Protein AF-0000000080389683 (afdb_homodimer)

Foldseek 3Di:
DDDPPPPPPDPPPVQPVCPPVCVVVVVLCVVCVVVVHDFDDFALHALCRCLVLLVLLCLFWPKFFDDPDQFDDQDPQDRAGQPPNDAGPLGAHRLQLLLLVLLVLQLVLLCQLLVLLVVVLVLQCVVPNFAQFFDQPFAPQRFQLLQLHRVDDDTTSVSLVVSSVSLVVNSVVSVVCSHRHHDHDSSSSLSSLLVSLSSSLSSLSSRVRSCVRRFQFFRQDLCFDKAKEALLVADLVALEEEEEEAHQSLVSLQVVLCVVVVCLVRHAYEYEWQNRLSQQRGNCHVPDGRSHHYHAYLLCLLVNLLVLSHQEYEYEDDSDDLCSLVSNVLLLHAYEYAYPRHFNPFEACQPPALVVQLVCSLVPVDSYHYHNNSNSVNVNRVVSSRSSSVVSVVVVGDRADDLVVLLVLLVLDPLPQQLLVQAPLSQPLVVCSVCVVVPDNVSLLQCSQQGSLPQVSQVRGPSNRRSSRSSSVSNVVVSSVQIFIFGRANAANHLVLCVVALVCQQQQVQVAEEEEEAHQAARNGLVLLLVLLVLQLVLFHEYEYEINNRNSQGRDADPVRHGLPRVATAGSGGSHYHYNGYLSSLSSVVSSLLSSLCPVVVDRSRNNQSSSLQSSLAGGQYEYEHERHDRSSSSSNLSNCLSSNHAYEYDDVRCVSRMWTFGDQVPQVSQWFAFQAARDIFGAGCAPGTRYYYDYHSLVVNLNSLRNSDHRQHALSSLLSSLVSNQVSCCVSVVHGDPCSQQSDAKLSNHHPVCSQVVLVCCCPPQVWDADPVVRMTDDRHRGHRDNPTDTGRDSVSHPHDD/DDPPDPPPPDPPPVQPPCPPVCVVVVVLCVVCVVVVHDFDDFALHALCRCLVLLVLLCLFWPKFFDDPDQFDDQDPQDRAGQPPNDAGPLGAHDLQLLLLVLLVLQLVLLCQLLVLLVVVLVLQCVVPNFAQFFDQPFAPQRFQLLQLHRVDDDTTSVSLVVSSVSLVVNSVVSVVCSHRHHDHDSSSSLSSLLVSLSSSLSSLSSRVRSCVRRFQFFRQDLCFDKAKEALLVADLVALEEEEEEAHQSLVSLQVVLCVVVVCLVRHAYEYEWQNRLSQQRGNCHVPDGRSHHYHAYLLCLLVNLLVLSHQEYEYEDDSDDLCSLVSNVLLLHAYEYAYPRHFNPFEACQPPALVVQLVCSLVPVDSYHYHNNSNSVNVNRVVSSNSSSVVSVVVVGDRADDLVVLLVLLVLDPLPQQLLVQAPLSQPLVVQSVCVVVPRNVSLLQVSQQGSLPQVSQVSGPSNRRSSRSSSVSNVVVSSVQIFIFGRANAANHLVLCVVALVCQLQQVQVAEEEEEAHQQARNGLVLLLVLLVLQLVLFHEYEYEINNRSSQRRDADPVRHGLPRVATAGSGGSHYHYNGYLSSLSSVVSSLLSSCCVPVVDRSRNNQSSSLQSSLAGGQYEYEHERHDRSSSSSNLSNCLSSNHAYEYDDVLCVSRMWTFGDQVPQVSQWFAFQAARDIFGAGCAPGTRYYYDYHSLVVNLNSLRNSDHRLHALSSLLSSLVSNQVSCCVSVVHGDPCSQQSDAKLSSHHPVCSQVVLVCCCPPQVWDADPVVRMTDDRHRGHRDNPTDTGRDSVSHPHDD

Structure (mmCIF, N/CA/C/O backbone):
data_AF-0000000080389683-model_v1
#
loop_
_entity.id
_entity.type
_entity.pdbx_description
1 polymer 'Acetyl-CoA decarbonylase/synthase complex subunit alpha'
#
loop_
_atom_site.group_PDB
_atom_site.id
_atom_site.type_symbol
_atom_site.label_atom_id
_atom_site.label_alt_id
_atom_site.label_comp_id
_atom_site.label_asym_id
_atom_site.label_entity_id
_atom_site.label_seq_id
_atom_site.pdbx_PDB_ins_code
_atom_site.Cartn_x
_atom_site.Cartn_y
_atom_site.Cartn_z
_atom_site.occupancy
_atom_site.B_iso_or_equiv
_atom_site.auth_seq_id
_atom_site.auth_comp_id
_atom_site.auth_asym_id
_atom_site.auth_atom_id
_atom_site.pdbx_PDB_model_num
ATOM 1 N N . MET A 1 1 ? 58.344 23.281 -24.391 1 22.77 1 MET A N 1
ATOM 2 C CA . MET A 1 1 ? 57.406 23.875 -23.438 1 22.77 1 MET A CA 1
ATOM 3 C C . MET A 1 1 ? 55.969 23.781 -23.953 1 22.77 1 MET A C 1
ATOM 5 O O . MET A 1 1 ? 55.5 24.703 -24.609 1 22.77 1 MET A O 1
ATOM 9 N N . SER A 1 2 ? 55.469 22.688 -24.438 1 22.97 2 SER A N 1
ATOM 10 C CA . SER A 1 2 ? 54.531 22.297 -25.484 1 22.97 2 SER A CA 1
ATOM 11 C C . SER A 1 2 ? 53.094 22.5 -25.047 1 22.97 2 SER A C 1
ATOM 13 O O . SER A 1 2 ? 52.75 22.375 -23.859 1 22.97 2 SER A O 1
ATOM 15 N N . ASP A 1 3 ? 52.219 23.281 -25.781 1 21.78 3 ASP A N 1
ATOM 16 C CA . ASP A 1 3 ? 50.938 23.922 -25.688 1 21.78 3 ASP A CA 1
ATOM 17 C C . ASP A 1 3 ? 49.812 22.891 -25.453 1 21.78 3 ASP A C 1
ATOM 19 O O . ASP A 1 3 ? 49.5 22.094 -26.344 1 21.78 3 ASP A O 1
ATOM 23 N N . LEU A 1 4 ? 49.812 22.234 -24.297 1 22.44 4 LEU A N 1
ATOM 24 C CA . LEU A 1 4 ? 48.938 21.094 -24.016 1 22.44 4 LEU A CA 1
ATOM 25 C C . LEU A 1 4 ? 47.469 21.516 -24.094 1 22.44 4 LEU A C 1
ATOM 27 O O . LEU A 1 4 ? 47.031 22.422 -23.359 1 22.44 4 LEU A O 1
ATOM 31 N N . GLU A 1 5 ? 46.906 21.453 -25.312 1 21.52 5 GLU A N 1
ATOM 32 C CA . GLU A 1 5 ? 45.562 21.906 -25.672 1 21.52 5 GLU A CA 1
ATOM 33 C C . GLU A 1 5 ? 44.531 21.312 -24.75 1 21.52 5 GLU A C 1
ATOM 35 O O . GLU A 1 5 ? 44.594 20.141 -24.391 1 21.52 5 GLU A O 1
ATOM 40 N N . ALA A 1 6 ? 43.719 22.141 -24.047 1 27.45 6 ALA A N 1
ATOM 41 C CA . ALA A 1 6 ? 42.688 22.094 -23.016 1 27.45 6 ALA A CA 1
ATOM 42 C C . ALA A 1 6 ? 41.5 21.234 -23.469 1 27.45 6 ALA A C 1
ATOM 44 O O . ALA A 1 6 ? 40.812 21.594 -24.422 1 27.45 6 ALA A O 1
ATOM 45 N N . GLY A 1 7 ? 41.625 19.828 -23.609 1 22 7 GLY A N 1
ATOM 46 C CA . GLY A 1 7 ? 40.656 18.922 -24.172 1 22 7 GLY A CA 1
ATOM 47 C C . GLY A 1 7 ? 39.312 18.984 -23.469 1 22 7 GLY A C 1
ATOM 48 O O . GLY A 1 7 ? 39.25 18.953 -22.25 1 22 7 GLY A O 1
ATOM 49 N N . GLN A 1 8 ? 38.312 19.656 -24.062 1 23.84 8 GLN A N 1
ATOM 50 C CA . GLN A 1 8 ? 36.938 19.984 -23.688 1 23.84 8 GLN A CA 1
ATOM 51 C C . GLN A 1 8 ? 36.094 18.719 -23.5 1 23.84 8 GLN A C 1
ATOM 53 O O . GLN A 1 8 ? 35.938 17.922 -24.438 1 23.84 8 GLN A O 1
ATOM 58 N N . PHE A 1 9 ? 36.25 17.984 -22.312 1 24.2 9 PHE A N 1
ATOM 59 C CA . PHE A 1 9 ? 35.531 16.734 -22.047 1 24.2 9 PHE A CA 1
ATOM 60 C C . PHE A 1 9 ? 34.031 16.953 -22.062 1 24.2 9 PHE A C 1
ATOM 62 O O . PHE A 1 9 ? 33.5 17.844 -21.359 1 24.2 9 PHE A O 1
ATOM 69 N N . SER A 1 10 ? 33.375 16.75 -23.25 1 23.58 10 SER A N 1
ATOM 70 C CA . SER A 1 10 ? 31.953 16.938 -23.531 1 23.58 10 SER A CA 1
ATOM 71 C C . SER A 1 10 ? 31.094 15.977 -22.703 1 23.58 10 SER A C 1
ATOM 73 O O . SER A 1 10 ? 31.453 14.805 -22.547 1 23.58 10 SER A O 1
ATOM 75 N N . ILE A 1 11 ? 30.219 16.422 -21.781 1 25.59 11 ILE A N 1
ATOM 76 C CA . ILE A 1 11 ? 29.219 15.945 -20.844 1 25.59 11 ILE A CA 1
ATOM 77 C C . ILE A 1 11 ? 28.203 15.07 -21.562 1 25.59 11 ILE A C 1
ATOM 79 O O . ILE A 1 11 ? 27.125 14.789 -21.047 1 25.59 11 ILE A O 1
ATOM 83 N N . ASP A 1 12 ? 28.438 14.539 -22.812 1 26.48 12 ASP A N 1
ATOM 84 C CA . ASP A 1 12 ? 27.469 13.805 -23.609 1 26.48 12 ASP A CA 1
ATOM 85 C C . ASP A 1 12 ? 27.141 12.453 -22.984 1 26.48 12 ASP A C 1
ATOM 87 O O . ASP A 1 12 ? 26.141 11.82 -23.344 1 26.48 12 ASP A O 1
ATOM 91 N N . ASP A 1 13 ? 28 11.773 -22.297 1 25.28 13 ASP A N 1
ATOM 92 C CA . ASP A 1 13 ? 27.906 10.336 -22.031 1 25.28 13 ASP A CA 1
ATOM 93 C C . ASP A 1 13 ? 26.906 10.047 -20.922 1 25.28 13 ASP A C 1
ATOM 95 O O . ASP A 1 13 ? 26.734 8.898 -20.516 1 25.28 13 ASP A O 1
ATOM 99 N N . LEU A 1 14 ? 26.531 10.984 -20.109 1 26.23 14 LEU A N 1
ATOM 100 C CA . LEU A 1 14 ? 25.609 10.742 -19 1 26.23 14 LEU A CA 1
ATOM 101 C C . LEU A 1 14 ? 24.219 10.398 -19.516 1 26.23 14 LEU A C 1
ATOM 103 O O . LEU A 1 14 ? 23.281 10.227 -18.734 1 26.23 14 LEU A O 1
ATOM 107 N N . GLU A 1 15 ? 23.938 10.32 -20.797 1 25.94 15 GLU A N 1
ATOM 108 C CA . GLU A 1 15 ? 22.609 10.258 -21.406 1 25.94 15 GLU A CA 1
ATOM 109 C C . GLU A 1 15 ? 22 8.867 -21.25 1 25.94 15 GLU A C 1
ATOM 111 O O . GLU A 1 15 ? 20.781 8.711 -21.328 1 25.94 15 GLU A O 1
ATOM 116 N N . ASN A 1 16 ? 22.625 7.754 -21.109 1 24.39 16 ASN A N 1
ATOM 117 C CA . ASN A 1 16 ? 22.062 6.449 -21.453 1 24.39 16 ASN A CA 1
ATOM 118 C C . ASN A 1 16 ? 21.188 5.906 -20.328 1 24.39 16 ASN A C 1
ATOM 120 O O . ASN A 1 16 ? 20.281 5.094 -20.562 1 24.39 16 ASN A O 1
ATOM 124 N N . VAL A 1 17 ? 21.562 5.82 -19.141 1 28.61 17 VAL A N 1
ATOM 125 C CA . VAL A 1 17 ? 20.875 5.039 -18.109 1 28.61 17 VAL A CA 1
ATOM 126 C C . VAL A 1 17 ? 19.484 5.637 -17.859 1 28.61 17 VAL A C 1
ATOM 128 O O . VAL A 1 17 ? 18.703 5.074 -17.094 1 28.61 17 VAL A O 1
ATOM 131 N N . GLN A 1 18 ? 19.172 6.91 -18.078 1 31.23 18 GLN A N 1
ATOM 132 C CA . GLN A 1 18 ? 18.031 7.816 -17.953 1 31.23 18 GLN A CA 1
ATOM 133 C C . GLN A 1 18 ? 16.938 7.492 -18.969 1 31.23 18 GLN A C 1
ATOM 135 O O . GLN A 1 18 ? 16.125 8.352 -19.297 1 31.23 18 GLN A O 1
ATOM 140 N N . ILE A 1 19 ? 16.781 6.426 -19.531 1 27.83 19 ILE A N 1
ATOM 141 C CA . ILE A 1 19 ? 16.062 6.312 -20.797 1 27.83 19 ILE A CA 1
ATOM 142 C C . ILE A 1 19 ? 14.555 6.422 -20.531 1 27.83 19 ILE A C 1
ATOM 144 O O . ILE A 1 19 ? 13.852 7.16 -21.219 1 27.83 19 ILE A O 1
ATOM 148 N N . THR A 1 20 ? 13.992 5.434 -19.688 1 31.27 20 THR A N 1
ATOM 149 C CA . THR A 1 20 ? 12.547 5.27 -19.812 1 31.27 20 THR A CA 1
ATOM 150 C C . THR A 1 20 ? 11.812 6.484 -19.234 1 31.27 20 THR A C 1
ATOM 152 O O . THR A 1 20 ? 10.664 6.742 -19.578 1 31.27 20 THR A O 1
ATOM 155 N N . ILE A 1 21 ? 12.273 7.035 -18.125 1 37.06 21 ILE A N 1
ATOM 156 C CA . ILE A 1 21 ? 11.836 8.375 -17.75 1 37.06 21 ILE A CA 1
ATOM 157 C C . ILE A 1 21 ? 12.25 9.375 -18.828 1 37.06 21 ILE A C 1
ATOM 159 O O . ILE A 1 21 ? 11.914 10.562 -18.734 1 37.06 21 ILE A O 1
ATOM 163 N N . GLY A 1 22 ? 12.906 9.055 -19.766 1 33.41 22 GLY A N 1
ATOM 164 C CA . GLY A 1 22 ? 13.586 9.844 -20.781 1 33.41 22 GLY A CA 1
ATOM 165 C C . GLY A 1 22 ? 12.633 10.547 -21.734 1 33.41 22 GLY A C 1
ATOM 166 O O . GLY A 1 22 ? 12.812 11.719 -22.047 1 33.41 22 GLY A O 1
ATOM 167 N N . LYS A 1 23 ? 11.75 9.641 -22.328 1 41.78 23 LYS A N 1
ATOM 168 C CA . LYS A 1 23 ? 10.906 10.336 -23.297 1 41.78 23 LYS A CA 1
ATOM 169 C C . LYS A 1 23 ? 10.07 11.414 -22.625 1 41.78 23 LYS A C 1
ATOM 171 O O . LYS A 1 23 ? 9.898 12.508 -23.156 1 41.78 23 LYS A O 1
ATOM 176 N N . ILE A 1 24 ? 9.617 10.945 -21.359 1 42.12 24 ILE A N 1
ATOM 177 C CA . ILE A 1 24 ? 8.836 11.977 -20.672 1 42.12 24 ILE A CA 1
ATOM 178 C C . ILE A 1 24 ? 9.758 13.117 -20.25 1 42.12 24 ILE A C 1
ATOM 180 O O . ILE A 1 24 ? 9.422 14.297 -20.438 1 42.12 24 ILE A O 1
ATOM 184 N N . VAL A 1 25 ? 10.906 12.602 -19.859 1 46.47 25 VAL A N 1
ATOM 185 C CA . VAL A 1 25 ? 11.906 13.609 -19.531 1 46.47 25 VAL A CA 1
ATOM 186 C C . VAL A 1 25 ? 12.391 14.297 -20.797 1 46.47 25 VAL A C 1
ATOM 188 O O . VAL A 1 25 ? 12.57 15.523 -20.828 1 46.47 25 VAL A O 1
ATOM 191 N N . GLY A 1 26 ? 12.398 13.398 -21.875 1 45.91 26 GLY A N 1
ATOM 192 C CA . GLY A 1 26 ? 12.781 13.984 -23.156 1 45.91 26 GLY A CA 1
ATOM 193 C C . GLY A 1 26 ? 11.781 15 -23.672 1 45.91 26 GLY A C 1
ATOM 194 O O . GLY A 1 26 ? 12.164 16.031 -24.203 1 45.91 26 GLY A O 1
ATOM 195 N N . ALA A 1 27 ? 10.547 14.609 -23.438 1 51.94 27 ALA A N 1
ATOM 196 C CA . ALA A 1 27 ? 9.492 15.523 -23.875 1 51.94 27 ALA A CA 1
ATOM 197 C C . ALA A 1 27 ? 9.5 16.797 -23.047 1 51.94 27 ALA A C 1
ATOM 199 O O . ALA A 1 27 ? 9.312 17.891 -23.562 1 51.94 27 ALA A O 1
ATOM 200 N N . ILE A 1 28 ? 9.773 16.578 -21.719 1 49.41 28 ILE A N 1
ATOM 201 C CA . ILE A 1 28 ? 9.828 17.719 -20.828 1 49.41 28 ILE A CA 1
ATOM 202 C C . ILE A 1 28 ? 11.023 18.609 -21.188 1 49.41 28 ILE A C 1
ATOM 204 O O . ILE A 1 28 ? 10.898 19.828 -21.25 1 49.41 28 ILE A O 1
ATOM 208 N N . GLU A 1 29 ? 12.055 17.891 -21.531 1 52.78 29 GLU A N 1
ATOM 209 C CA . GLU A 1 29 ? 13.25 18.625 -21.922 1 52.78 29 GLU A CA 1
ATOM 210 C C . GLU A 1 29 ? 13.047 19.344 -23.266 1 52.78 29 GLU A C 1
ATOM 212 O O . GLU A 1 29 ? 13.477 20.484 -23.422 1 52.78 29 GLU A O 1
ATOM 217 N N . LYS A 1 30 ? 12.328 18.641 -24.188 1 54.19 30 LYS A N 1
ATOM 218 C CA . LYS A 1 30 ? 12.062 19.25 -25.5 1 54.19 30 LYS A CA 1
ATOM 219 C C . LYS A 1 30 ? 11.125 20.438 -25.359 1 54.19 30 LYS A C 1
ATOM 221 O O . LYS A 1 30 ? 11.367 21.5 -25.953 1 54.19 30 LYS A O 1
ATOM 226 N N . LYS A 1 31 ? 10.062 20.234 -24.562 1 58.38 31 LYS A N 1
ATOM 227 C CA . LYS A 1 31 ? 9.141 21.344 -24.344 1 58.38 31 LYS A CA 1
ATOM 228 C C . LYS A 1 31 ? 9.828 22.516 -23.641 1 58.38 31 LYS A C 1
ATOM 230 O O . LYS A 1 31 ? 9.586 23.672 -23.984 1 58.38 31 LYS A O 1
ATOM 235 N N . ALA A 1 32 ? 10.625 22.141 -22.656 1 56.44 32 ALA A N 1
ATOM 236 C CA . ALA A 1 32 ? 11.383 23.172 -21.969 1 56.44 32 ALA A CA 1
ATOM 237 C C . ALA A 1 32 ? 12.312 23.906 -22.922 1 56.44 32 ALA A C 1
ATOM 239 O O . ALA A 1 32 ? 12.469 25.125 -22.844 1 56.44 32 ALA A O 1
ATOM 240 N N . LYS A 1 33 ? 12.953 23.25 -23.766 1 55.44 33 LYS A N 1
ATOM 241 C CA . LYS A 1 33 ? 13.828 23.859 -24.766 1 55.44 33 LYS A CA 1
ATOM 242 C C . LYS A 1 33 ? 13.047 24.766 -25.703 1 55.44 33 LYS A C 1
ATOM 244 O O . LYS A 1 33 ? 13.516 25.844 -26.062 1 55.44 33 LYS A O 1
ATOM 249 N N . GLU A 1 34 ? 11.82 24.281 -26.062 1 55.09 34 GLU A N 1
ATOM 250 C CA . GLU A 1 34 ? 10.977 25.109 -26.922 1 55.09 34 GLU A CA 1
ATOM 251 C C . GLU A 1 34 ? 10.516 26.375 -26.203 1 55.09 34 GLU A C 1
ATOM 253 O O . GLU A 1 34 ? 10.359 27.422 -26.828 1 55.09 34 GLU A O 1
ATOM 258 N N . GLU A 1 35 ? 10.359 26.203 -24.875 1 55.09 35 GLU A N 1
ATOM 259 C CA . GLU A 1 35 ? 9.891 27.344 -24.094 1 55.09 35 GLU A CA 1
ATOM 260 C C . GLU A 1 35 ? 11.055 28.125 -23.5 1 55.09 35 GLU A C 1
ATOM 262 O O . GLU A 1 35 ? 10.859 29.172 -22.875 1 55.09 35 GLU A O 1
ATOM 267 N N . GLY A 1 36 ? 12.258 27.75 -23.734 1 56.56 36 GLY A N 1
ATOM 268 C CA . GLY A 1 36 ? 13.445 28.438 -23.266 1 56.56 36 GLY A CA 1
ATOM 269 C C . GLY A 1 36 ? 13.68 28.281 -21.781 1 56.56 36 GLY A C 1
ATOM 270 O O . GLY A 1 36 ? 14.242 29.172 -21.125 1 56.56 36 GLY A O 1
ATOM 271 N N . VAL A 1 37 ? 12.992 27.297 -21.156 1 63.66 37 VAL A N 1
ATOM 272 C CA . VAL A 1 37 ? 13.172 27.141 -19.719 1 63.66 37 VAL A CA 1
ATOM 273 C C . VAL A 1 37 ? 14.117 25.969 -19.438 1 63.66 37 VAL A C 1
ATOM 275 O O . VAL A 1 37 ? 13.953 24.891 -20 1 63.66 37 VAL A O 1
ATOM 278 N N . GLU A 1 38 ? 15.195 26.219 -18.766 1 78.81 38 GLU A N 1
ATOM 279 C CA . GLU A 1 38 ? 16.172 25.203 -18.406 1 78.81 38 GLU A CA 1
ATOM 280 C C . GLU A 1 38 ? 15.641 24.281 -17.312 1 78.81 38 GLU A C 1
ATOM 282 O O . GLU A 1 38 ? 15.094 24.75 -16.312 1 78.81 38 GLU A O 1
ATOM 287 N N . VAL A 1 39 ? 15.57 22.969 -17.594 1 87.81 39 VAL A N 1
ATOM 288 C CA . VAL A 1 39 ? 15.102 21.969 -16.625 1 87.81 39 VAL A CA 1
ATOM 289 C C . VAL A 1 39 ? 16.281 21.453 -15.805 1 87.81 39 VAL A C 1
ATOM 291 O O . VAL A 1 39 ? 17.375 21.266 -16.328 1 87.81 39 VAL A O 1
ATOM 294 N N . GLY A 1 40 ? 16.078 21.422 -14.555 1 90.38 40 GLY A N 1
ATOM 295 C CA . GLY A 1 40 ? 17.094 20.938 -13.633 1 90.38 40 GLY A CA 1
ATOM 296 C C . GLY A 1 40 ? 17.5 19.5 -13.883 1 90.38 40 GLY A C 1
ATOM 297 O O . GLY A 1 40 ? 17.062 18.891 -14.859 1 90.38 40 GLY A O 1
ATOM 298 N N . PRO A 1 41 ? 18.266 18.922 -13.047 1 90.75 41 PRO A N 1
ATOM 299 C CA . PRO A 1 41 ? 18.906 17.641 -13.289 1 90.75 41 PRO A CA 1
ATOM 300 C C . PRO A 1 41 ? 18 16.453 -12.992 1 90.75 41 PRO A C 1
ATOM 302 O O . PRO A 1 41 ? 18.281 15.32 -13.406 1 90.75 41 PRO A O 1
ATOM 305 N N . THR A 1 42 ? 16.938 16.641 -12.258 1 94.75 42 THR A N 1
ATOM 306 C CA . THR A 1 42 ? 16.203 15.461 -11.797 1 94.75 42 THR A CA 1
ATOM 307 C C . THR A 1 42 ? 14.711 15.617 -12.047 1 94.75 42 THR A C 1
ATOM 309 O O . THR A 1 42 ? 13.906 15.461 -11.125 1 94.75 42 THR A O 1
ATOM 312 N N . PRO A 1 43 ? 14.258 15.914 -13.25 1 96.5 43 PRO A N 1
ATOM 313 C CA . PRO A 1 43 ? 12.82 15.922 -13.531 1 96.5 43 PRO A CA 1
ATOM 314 C C . PRO A 1 43 ? 12.18 14.547 -13.406 1 96.5 43 PRO A C 1
ATOM 316 O O . PRO A 1 43 ? 12.758 13.547 -13.852 1 96.5 43 PRO A O 1
ATOM 319 N N . LYS A 1 44 ? 11.055 14.43 -12.828 1 97.12 44 LYS A N 1
ATOM 320 C CA . LYS A 1 44 ? 10.32 13.18 -12.617 1 97.12 44 LYS A CA 1
ATOM 321 C C . LYS A 1 44 ? 11.242 12.086 -12.078 1 97.12 44 LYS A C 1
ATOM 323 O O . LYS A 1 44 ? 11.352 11.008 -12.664 1 97.12 44 LYS A O 1
ATOM 328 N N . PRO A 1 45 ? 11.844 12.453 -10.945 1 97.81 45 PRO A N 1
ATOM 329 C CA . PRO A 1 45 ? 12.789 11.477 -10.398 1 97.81 45 PRO A CA 1
ATOM 330 C C . PRO A 1 45 ? 12.133 10.148 -10.047 1 97.81 45 PRO A C 1
ATOM 332 O O . PRO A 1 45 ? 11.031 10.125 -9.484 1 97.81 45 PRO A O 1
ATOM 335 N N . GLY A 1 46 ? 12.789 9.031 -10.469 1 97.12 46 GLY A N 1
ATOM 336 C CA . GLY A 1 46 ? 12.438 7.738 -9.898 1 97.12 46 GLY A CA 1
ATOM 337 C C . GLY A 1 46 ? 12.938 7.562 -8.477 1 97.12 46 GLY A C 1
ATOM 338 O O . GLY A 1 46 ? 13.438 8.508 -7.863 1 97.12 46 GLY A O 1
ATOM 339 N N . ILE A 1 47 ? 12.891 6.395 -7.996 1 97.56 47 ILE A N 1
ATOM 340 C CA . ILE A 1 47 ? 13.25 6.105 -6.613 1 97.56 47 ILE A CA 1
ATOM 341 C C . ILE A 1 47 ? 14.711 6.473 -6.363 1 97.56 47 ILE A C 1
ATOM 343 O O . ILE A 1 47 ? 15.055 6.953 -5.285 1 97.56 47 ILE A O 1
ATOM 347 N N . SER A 1 48 ? 15.555 6.27 -7.344 1 96.94 48 SER A N 1
ATOM 348 C CA . SER A 1 48 ? 16.984 6.504 -7.145 1 96.94 48 SER A CA 1
ATOM 349 C C . SER A 1 48 ? 17.359 7.93 -7.531 1 96.94 48 SER A C 1
ATOM 351 O O . SER A 1 48 ? 18.484 8.367 -7.266 1 96.94 48 SER A O 1
ATOM 353 N N . GLY A 1 49 ? 16.453 8.688 -8.117 1 96.62 49 GLY A N 1
ATOM 354 C CA . GLY A 1 49 ? 16.766 9.977 -8.719 1 96.62 49 GLY A CA 1
ATOM 355 C C . GLY A 1 49 ? 17.328 10.977 -7.727 1 96.62 49 GLY A C 1
ATOM 356 O O . GLY A 1 49 ? 18.219 11.758 -8.062 1 96.62 49 GLY A O 1
ATOM 357 N N . LEU A 1 50 ? 16.781 10.961 -6.5 1 97.94 50 LEU A N 1
ATOM 358 C CA . LEU A 1 50 ? 17.219 11.906 -5.48 1 97.94 50 LEU A CA 1
ATOM 359 C C . LEU A 1 50 ? 17.844 11.18 -4.293 1 97.94 50 LEU A C 1
ATOM 361 O O . LEU A 1 50 ? 17.891 11.719 -3.184 1 97.94 50 LEU A O 1
ATOM 365 N N . ARG A 1 51 ? 18.297 9.984 -4.559 1 97.69 51 ARG A N 1
ATOM 366 C CA . ARG A 1 51 ? 18.844 9.102 -3.531 1 97.69 51 ARG A CA 1
ATOM 367 C C . ARG A 1 51 ? 20.078 9.719 -2.883 1 97.69 51 ARG A C 1
ATOM 369 O O . ARG A 1 51 ? 20.281 9.602 -1.674 1 97.69 51 ARG A O 1
ATOM 376 N N . ASP A 1 52 ? 20.938 10.391 -3.623 1 96.31 52 ASP A N 1
ATOM 377 C CA . ASP A 1 52 ? 22.141 11.016 -3.09 1 96.31 52 ASP A CA 1
ATOM 378 C C . ASP A 1 52 ? 21.797 12.133 -2.115 1 96.31 52 ASP A C 1
ATOM 380 O O . ASP A 1 52 ? 22.453 12.297 -1.086 1 96.31 52 ASP A O 1
ATOM 384 N N . TRP A 1 53 ? 20.797 12.891 -2.518 1 97.75 53 TRP A N 1
ATOM 385 C CA . TRP A 1 53 ? 20.312 13.93 -1.608 1 97.75 53 TRP A CA 1
ATOM 386 C C . TRP A 1 53 ? 19.812 13.32 -0.307 1 97.75 53 TRP A C 1
ATOM 388 O O . TRP A 1 53 ? 20.094 13.828 0.779 1 97.75 53 TRP A O 1
ATOM 398 N N . ASP A 1 54 ? 19.109 12.258 -0.4 1 98.5 54 ASP A N 1
ATOM 399 C CA . ASP A 1 54 ? 18.594 11.562 0.774 1 98.5 54 ASP A CA 1
ATOM 400 C C . ASP A 1 54 ? 19.719 11.086 1.68 1 98.5 54 ASP A C 1
ATOM 402 O O . ASP A 1 54 ? 19.641 11.203 2.904 1 98.5 54 ASP A O 1
ATOM 406 N N . TYR A 1 55 ? 20.719 10.531 1.048 1 97.62 55 TYR A N 1
ATOM 407 C CA . TYR A 1 55 ? 21.859 10.039 1.811 1 97.62 55 TYR A CA 1
ATOM 408 C C . TYR A 1 55 ? 22.578 11.18 2.521 1 97.62 55 TYR A C 1
ATOM 410 O O . TYR A 1 55 ? 23.094 11.008 3.633 1 97.62 55 TYR A O 1
ATOM 418 N N . THR A 1 56 ? 22.609 12.344 1.869 1 96.88 56 THR A N 1
ATOM 419 C CA . THR A 1 56 ? 23.203 13.523 2.496 1 96.88 56 THR A CA 1
ATOM 420 C C . THR A 1 56 ? 22.438 13.898 3.766 1 96.88 56 THR A C 1
ATOM 422 O O . THR A 1 56 ? 23.047 14.125 4.812 1 96.88 56 THR A O 1
ATOM 425 N N . LEU A 1 57 ? 21.156 13.914 3.709 1 97.75 57 LEU A N 1
ATOM 426 C CA . LEU A 1 57 ? 20.344 14.219 4.879 1 97.75 57 LEU A CA 1
ATOM 427 C C . LEU A 1 57 ? 20.531 13.156 5.961 1 97.75 57 LEU A C 1
ATOM 429 O O . LEU A 1 57 ? 20.734 13.484 7.133 1 97.75 57 LEU A O 1
ATOM 433 N N . LEU A 1 58 ? 20.547 11.898 5.551 1 97.81 58 LEU A N 1
ATOM 434 C CA . LEU A 1 58 ? 20.516 10.781 6.496 1 97.81 58 LEU A CA 1
ATOM 435 C C . LEU A 1 58 ? 21.891 10.57 7.129 1 97.81 58 LEU A C 1
ATOM 437 O O . LEU A 1 58 ? 22 9.938 8.18 1 97.81 58 LEU A O 1
ATOM 441 N N . SER A 1 59 ? 22.938 11.055 6.473 1 95.88 59 SER A N 1
ATOM 442 C CA . SER A 1 59 ? 24.266 10.977 7.086 1 95.88 59 SER A CA 1
ATOM 443 C C . SER A 1 59 ? 24.344 11.867 8.32 1 95.88 59 SER A C 1
ATOM 445 O O . SER A 1 59 ? 25.062 11.555 9.266 1 95.88 59 SER A O 1
ATOM 447 N N . ARG A 1 60 ? 23.625 12.914 8.273 1 96.38 60 ARG A N 1
ATOM 448 C CA . ARG A 1 60 ? 23.609 13.844 9.406 1 96.38 60 ARG A CA 1
ATOM 449 C C . ARG A 1 60 ? 22.5 13.484 10.383 1 96.38 60 ARG A C 1
ATOM 451 O O . ARG A 1 60 ? 22.703 13.484 11.602 1 96.38 60 ARG A O 1
ATOM 458 N N . TYR A 1 61 ? 21.375 13.25 9.82 1 97.88 61 TYR A N 1
ATOM 459 C CA . TYR A 1 61 ? 20.203 12.883 10.617 1 97.88 61 TYR A CA 1
ATOM 460 C C . TYR A 1 61 ? 19.938 11.391 10.539 1 97.88 61 TYR A C 1
ATOM 462 O O . TYR A 1 61 ? 19.125 10.938 9.727 1 97.88 61 TYR A O 1
ATOM 470 N N . GLN A 1 62 ? 20.438 10.617 11.438 1 96.56 62 GLN A N 1
ATOM 471 C CA . GLN A 1 62 ? 20.359 9.156 11.398 1 96.56 62 GLN A CA 1
ATOM 472 C C . GLN A 1 62 ? 19.047 8.664 11.984 1 96.56 62 GLN A C 1
ATOM 474 O O . GLN A 1 62 ? 18.578 9.172 13.008 1 96.56 62 GLN A O 1
ATOM 479 N N . PRO A 1 63 ? 18.453 7.723 11.328 1 97 63 PRO A N 1
ATOM 480 C CA . PRO A 1 63 ? 17.172 7.207 11.812 1 97 63 PRO A CA 1
ATOM 481 C C . PRO A 1 63 ? 17.297 6.434 13.125 1 97 63 PRO A C 1
ATOM 483 O O . PRO A 1 63 ? 18.266 5.672 13.297 1 97 63 PRO A O 1
ATOM 486 N N . VAL A 1 64 ? 16.406 6.68 13.945 1 96 64 VAL A N 1
ATOM 487 C CA . VAL A 1 64 ? 16.25 5.934 15.195 1 96 64 VAL A CA 1
ATOM 488 C C . VAL A 1 64 ? 14.875 5.27 15.234 1 96 64 VAL A C 1
ATOM 490 O O . VAL A 1 64 ? 13.852 5.93 15.016 1 96 64 VAL A O 1
ATOM 493 N N . TYR A 1 65 ? 14.93 3.936 15.523 1 94.31 65 TYR A N 1
ATOM 494 C CA . TYR A 1 65 ? 13.68 3.189 15.539 1 94.31 65 TYR A CA 1
ATOM 495 C C . TYR A 1 65 ? 13.336 2.727 16.953 1 94.31 65 TYR A C 1
ATOM 497 O O . TYR A 1 65 ? 14.227 2.395 17.734 1 94.31 65 TYR A O 1
ATOM 505 N N . THR A 1 66 ? 12.055 2.736 17.234 1 90.38 66 THR A N 1
ATOM 506 C CA . THR A 1 66 ? 11.57 2.197 18.484 1 90.38 66 THR A CA 1
ATOM 507 C C . THR A 1 66 ? 10.477 1.159 18.25 1 90.38 66 THR A C 1
ATOM 509 O O . THR A 1 66 ? 9.289 1.456 18.391 1 90.38 66 THR A O 1
ATOM 512 N N . PRO A 1 67 ? 10.859 -0.078 18.016 1 86 67 PRO A N 1
ATOM 513 C CA . PRO A 1 67 ? 9.875 -1.106 17.656 1 86 67 PRO A CA 1
ATOM 514 C C . PRO A 1 67 ? 8.969 -1.484 18.828 1 86 67 PRO A C 1
ATOM 516 O O . PRO A 1 67 ? 9.43 -1.549 19.969 1 86 67 PRO A O 1
ATOM 519 N N . VAL A 1 68 ? 7.699 -1.713 18.516 1 76.44 68 VAL A N 1
ATOM 520 C CA . VAL A 1 68 ? 6.773 -2.244 19.516 1 76.44 68 VAL A CA 1
ATOM 521 C C . VAL A 1 68 ? 6.773 -3.771 19.453 1 76.44 68 VAL A C 1
ATOM 523 O O . VAL A 1 68 ? 6.598 -4.438 20.484 1 76.44 68 VAL A O 1
ATOM 526 N N . CYS A 1 69 ? 6.926 -4.219 18.266 1 83.62 69 CYS A N 1
ATOM 527 C CA . CYS A 1 69 ? 6.918 -5.656 18.016 1 83.62 69 CYS A CA 1
ATOM 528 C C . CYS A 1 69 ? 8.242 -6.105 17.406 1 83.62 69 CYS A C 1
ATOM 530 O O . CYS A 1 69 ? 8.789 -5.441 16.531 1 83.62 69 CYS A O 1
ATOM 532 N N . ASP A 1 70 ? 8.727 -7.18 17.875 1 90.06 70 ASP A N 1
ATOM 533 C CA . ASP A 1 70 ? 10.008 -7.68 17.391 1 90.06 70 ASP A CA 1
ATOM 534 C C . ASP A 1 70 ? 9.812 -8.812 16.375 1 90.06 70 ASP A C 1
ATOM 536 O O . ASP A 1 70 ? 10.758 -9.539 16.062 1 90.06 70 ASP A O 1
ATOM 540 N N . GLN A 1 71 ? 8.633 -8.977 15.977 1 91.81 71 GLN A N 1
ATOM 541 C CA . GLN A 1 71 ? 8.336 -10.07 15.055 1 91.81 71 GLN A CA 1
ATOM 542 C C . GLN A 1 71 ? 7.891 -9.539 13.695 1 91.81 71 GLN A C 1
ATOM 544 O O . GLN A 1 71 ? 7.355 -8.43 13.602 1 91.81 71 GLN A O 1
ATOM 549 N N . CYS A 1 72 ? 8.172 -10.242 12.68 1 92.56 72 CYS A N 1
ATOM 550 C CA . CYS A 1 72 ? 7.664 -9.961 11.344 1 92.56 72 CYS A CA 1
ATOM 551 C C . CYS A 1 72 ? 6.656 -11.016 10.906 1 92.56 72 CYS A C 1
ATOM 553 O O . CYS A 1 72 ? 6.945 -12.211 10.953 1 92.56 72 CYS A O 1
ATOM 555 N N . CYS A 1 73 ? 5.492 -10.617 10.383 1 87.75 73 CYS A N 1
ATOM 556 C CA . CYS A 1 73 ? 4.438 -11.531 9.953 1 87.75 73 CYS A CA 1
ATOM 557 C C . CYS A 1 73 ? 4 -11.227 8.523 1 87.75 73 CYS A C 1
ATOM 559 O O . CYS A 1 73 ? 2.832 -11.406 8.18 1 87.75 73 CYS A O 1
ATOM 561 N N . TYR A 1 74 ? 4.879 -10.773 7.684 1 87.12 74 TYR A N 1
ATOM 562 C CA . TYR A 1 74 ? 4.523 -10.297 6.352 1 87.12 74 TYR A CA 1
ATOM 563 C C . TYR A 1 74 ? 4.234 -11.461 5.414 1 87.12 74 TYR A C 1
ATOM 565 O O . TYR A 1 74 ? 3.518 -11.312 4.422 1 87.12 74 TYR A O 1
ATOM 573 N N . CYS A 1 75 ? 4.836 -12.594 5.711 1 90.81 75 CYS A N 1
ATOM 574 C CA . CYS A 1 75 ? 4.676 -13.742 4.828 1 90.81 75 CYS A CA 1
ATOM 575 C C . CYS A 1 75 ? 4.402 -15.008 5.625 1 90.81 75 CYS A C 1
ATOM 577 O O . CYS A 1 75 ? 4.277 -14.961 6.852 1 90.81 75 CYS A O 1
ATOM 579 N N . THR A 1 76 ? 4.336 -16.172 4.941 1 89.25 76 THR A N 1
ATOM 580 C CA . THR A 1 76 ? 3.904 -17.375 5.625 1 89.25 76 THR A CA 1
ATOM 581 C C . THR A 1 76 ? 5.105 -18.141 6.168 1 89.25 76 THR A C 1
ATOM 583 O O . THR A 1 76 ? 4.945 -19.172 6.844 1 89.25 76 THR A O 1
ATOM 586 N N . PHE A 1 77 ? 6.344 -17.609 5.953 1 89.88 77 PHE A N 1
ATOM 587 C CA . PHE A 1 77 ? 7.512 -18.172 6.617 1 89.88 77 PHE A CA 1
ATOM 588 C C . PHE A 1 77 ? 7.496 -17.844 8.109 1 89.88 77 PHE A C 1
ATOM 590 O O . PHE A 1 77 ? 8.141 -18.531 8.906 1 89.88 77 PHE A O 1
ATOM 597 N N . GLY A 1 78 ? 6.875 -16.75 8.406 1 83.69 78 GLY A N 1
ATOM 598 C CA . GLY A 1 78 ? 6.836 -16.297 9.789 1 83.69 78 GLY A CA 1
ATOM 599 C C . GLY A 1 78 ? 5.867 -17.078 10.648 1 83.69 78 GLY A C 1
ATOM 600 O O . GLY A 1 78 ? 5.242 -18.031 10.18 1 83.69 78 GLY A O 1
ATOM 601 N N . LYS A 1 79 ? 5.812 -16.578 11.836 1 90 79 LYS A N 1
ATOM 602 C CA . LYS A 1 79 ? 6.34 -15.336 12.391 1 90 79 LYS A CA 1
ATOM 603 C C . LYS A 1 79 ? 7.848 -15.43 12.609 1 90 79 LYS A C 1
ATOM 605 O O . LYS A 1 79 ? 8.336 -16.422 13.156 1 90 79 LYS A O 1
ATOM 610 N N . CYS A 1 80 ? 8.531 -14.383 12.219 1 94.56 80 CYS A N 1
ATOM 611 C CA . CYS A 1 80 ? 9.977 -14.336 12.414 1 94.56 80 CYS A CA 1
ATOM 612 C C . CYS A 1 80 ? 10.336 -13.438 13.594 1 94.56 80 CYS A C 1
ATOM 614 O O . CYS A 1 80 ? 9.914 -12.281 13.656 1 94.56 80 CYS A O 1
ATOM 616 N N . ASP A 1 81 ? 11.078 -13.914 14.523 1 94.19 81 ASP A N 1
ATOM 617 C CA . ASP A 1 81 ? 11.609 -13.141 15.641 1 94.19 81 ASP A CA 1
ATOM 618 C C . ASP A 1 81 ? 12.859 -12.367 15.227 1 94.19 81 ASP A C 1
ATOM 620 O O . ASP A 1 81 ? 13.906 -12.961 14.953 1 94.19 81 ASP A O 1
ATOM 624 N N . LEU A 1 82 ? 12.781 -11.094 15.242 1 95.62 82 LEU A N 1
ATOM 625 C CA . LEU A 1 82 ? 13.883 -10.258 14.781 1 95.62 82 LEU A CA 1
ATOM 626 C C . LEU A 1 82 ? 14.641 -9.656 15.953 1 95.62 82 LEU A C 1
ATOM 628 O O . LEU A 1 82 ? 15.523 -8.82 15.766 1 95.62 82 LEU A O 1
ATOM 632 N N . SER A 1 83 ? 14.336 -10.102 17.141 1 93.56 83 SER A N 1
ATOM 633 C CA . SER A 1 83 ? 15.016 -9.562 18.312 1 93.56 83 SER A CA 1
ATOM 634 C C . SER A 1 83 ? 16.5 -9.914 18.312 1 93.56 83 SER A C 1
ATOM 636 O O . SER A 1 83 ? 16.922 -10.836 17.594 1 93.56 83 SER A O 1
ATOM 638 N N . ASN A 1 84 ? 17.266 -9.148 18.984 1 91.12 84 ASN A N 1
ATOM 639 C CA . ASN A 1 84 ? 18.688 -9.391 19.172 1 91.12 84 ASN A CA 1
ATOM 640 C C . ASN A 1 84 ? 19.422 -9.445 17.828 1 91.12 84 ASN A C 1
ATOM 642 O O . ASN A 1 84 ? 20.297 -10.297 17.641 1 91.12 84 ASN A O 1
ATOM 646 N N . ASN A 1 85 ? 18.969 -8.664 16.875 1 88.06 85 ASN A N 1
ATOM 647 C CA . ASN A 1 85 ? 19.609 -8.484 15.57 1 88.06 85 ASN A CA 1
ATOM 648 C C . ASN A 1 85 ? 19.484 -9.742 14.711 1 88.06 85 ASN A C 1
ATOM 650 O O . ASN A 1 85 ? 20.297 -9.969 13.812 1 88.06 85 ASN A O 1
ATOM 654 N N . LYS A 1 86 ? 18.547 -10.57 15.039 1 94.38 86 LYS A N 1
ATOM 655 C CA . LYS A 1 86 ? 18.266 -11.727 14.195 1 94.38 86 LYS A CA 1
ATOM 656 C C . LYS A 1 86 ? 17.641 -11.305 12.867 1 94.38 86 LYS A C 1
ATOM 658 O O . LYS A 1 86 ? 17.047 -10.227 12.773 1 94.38 86 LYS A O 1
ATOM 663 N N . GLU A 1 87 ? 17.844 -12.156 11.914 1 95.75 87 GLU A N 1
ATOM 664 C CA . GLU A 1 87 ? 17.234 -11.945 10.609 1 95.75 87 GLU A CA 1
ATOM 665 C C . GLU A 1 87 ? 16.031 -12.883 10.406 1 95.75 87 GLU A C 1
ATOM 667 O O . GLU A 1 87 ? 16.016 -13.992 10.945 1 95.75 87 GLU A O 1
ATOM 672 N N . GLY A 1 88 ? 15.047 -12.391 9.68 1 95.19 88 GLY A N 1
ATOM 673 C CA . GLY A 1 88 ? 13.922 -13.234 9.328 1 95.19 88 GLY A CA 1
ATOM 674 C C . GLY A 1 88 ? 14.25 -14.258 8.258 1 95.19 88 GLY A C 1
ATOM 675 O O . GLY A 1 88 ? 15.391 -14.328 7.793 1 95.19 88 GLY A O 1
ATOM 676 N N . ALA A 1 89 ? 13.211 -14.992 7.871 1 94.56 89 ALA A N 1
ATOM 677 C CA . ALA A 1 89 ? 13.391 -16.078 6.918 1 94.56 89 ALA A CA 1
ATOM 678 C C . ALA A 1 89 ? 13.852 -15.555 5.562 1 94.56 89 ALA A C 1
ATOM 680 O O . ALA A 1 89 ? 14.539 -16.266 4.82 1 94.56 89 ALA A O 1
ATOM 681 N N . CYS A 1 90 ? 13.516 -14.297 5.262 1 94.88 90 CYS A N 1
ATOM 682 C CA . CYS A 1 90 ? 13.93 -13.727 3.988 1 94.88 90 CYS A CA 1
ATOM 683 C C . CYS A 1 90 ? 15.227 -12.93 4.145 1 94.88 90 CYS A C 1
ATOM 685 O O . CYS A 1 90 ? 15.648 -12.234 3.221 1 94.88 90 CYS A O 1
ATOM 687 N N . GLY A 1 91 ? 15.781 -12.859 5.32 1 96.44 91 GLY A N 1
ATOM 688 C CA . GLY A 1 91 ? 17.062 -12.211 5.559 1 96.44 91 GLY A CA 1
ATOM 689 C C . GLY A 1 91 ? 16.922 -10.781 6.051 1 96.44 91 GLY A C 1
ATOM 690 O O . GLY A 1 91 ? 17.922 -10.094 6.266 1 96.44 91 GLY A O 1
ATOM 691 N N . ILE A 1 92 ? 15.75 -10.32 6.328 1 96.88 92 ILE A N 1
ATOM 692 C CA . ILE A 1 92 ? 15.547 -8.938 6.758 1 96.88 92 ILE A CA 1
ATOM 693 C C . ILE A 1 92 ? 15.828 -8.82 8.258 1 96.88 92 ILE A C 1
ATOM 695 O O . ILE A 1 92 ? 15.523 -9.734 9.023 1 96.88 92 ILE A O 1
ATOM 699 N N . ASN A 1 93 ? 16.391 -7.773 8.656 1 96.12 93 ASN A N 1
ATOM 700 C CA . ASN A 1 93 ? 16.641 -7.543 10.078 1 96.12 93 ASN A CA 1
ATOM 701 C C . ASN A 1 93 ? 15.664 -6.516 10.656 1 96.12 93 ASN A C 1
ATOM 703 O O . ASN A 1 93 ? 14.789 -6.023 9.945 1 96.12 93 ASN A O 1
ATOM 707 N N . MET A 1 94 ? 15.797 -6.234 11.938 1 95.94 94 MET A N 1
ATOM 708 C CA . MET A 1 94 ? 14.844 -5.398 12.656 1 95.94 94 MET A CA 1
ATOM 709 C C . MET A 1 94 ? 14.836 -3.977 12.102 1 95.94 94 MET A C 1
ATOM 711 O O . MET A 1 94 ? 13.773 -3.396 11.875 1 95.94 94 MET A O 1
ATOM 715 N N . GLU A 1 95 ? 15.992 -3.385 11.883 1 95.88 95 GLU A N 1
ATOM 716 C CA . GLU A 1 95 ? 16.094 -2.01 11.406 1 95.88 95 GLU A CA 1
ATOM 717 C C . GLU A 1 95 ? 15.422 -1.847 10.047 1 95.88 95 GLU A C 1
ATOM 719 O O . GLU A 1 95 ? 14.641 -0.913 9.844 1 95.88 95 GLU A O 1
ATOM 724 N N . ALA A 1 96 ? 15.734 -2.734 9.133 1 96.81 96 ALA A N 1
ATOM 725 C CA . ALA A 1 96 ? 15.148 -2.688 7.793 1 96.81 96 ALA A CA 1
ATOM 726 C C . ALA A 1 96 ? 13.641 -2.916 7.844 1 96.81 96 ALA A C 1
ATOM 728 O O . ALA A 1 96 ? 12.891 -2.281 7.102 1 96.81 96 ALA A O 1
ATOM 729 N N . HIS A 1 97 ? 13.211 -3.834 8.703 1 96.44 97 HIS A N 1
ATOM 730 C CA . HIS A 1 97 ? 11.781 -4.117 8.828 1 96.44 97 HIS A CA 1
ATOM 731 C C . HIS A 1 97 ? 11.023 -2.904 9.359 1 96.44 97 HIS A C 1
ATOM 733 O O . HIS A 1 97 ? 9.922 -2.602 8.891 1 96.44 97 HIS A O 1
ATOM 739 N N . GLN A 1 98 ? 11.633 -2.188 10.352 1 95.88 98 GLN A N 1
ATOM 740 C CA . GLN A 1 98 ? 11 -0.985 10.883 1 95.88 98 GLN A CA 1
ATOM 741 C C . GLN A 1 98 ? 10.906 0.102 9.812 1 95.88 98 GLN A C 1
ATOM 743 O O . GLN A 1 98 ? 9.891 0.803 9.719 1 95.88 98 GLN A O 1
ATOM 748 N N . ALA A 1 99 ? 11.969 0.252 9.039 1 97.19 99 ALA A N 1
ATOM 749 C CA . ALA A 1 99 ? 11.945 1.208 7.938 1 97.19 99 ALA A CA 1
ATOM 750 C C . ALA A 1 99 ? 10.883 0.832 6.91 1 97.19 99 ALA A C 1
ATOM 752 O O . ALA A 1 99 ? 10.203 1.703 6.367 1 97.19 99 ALA A O 1
ATOM 753 N N . ARG A 1 100 ? 10.734 -0.487 6.602 1 96.81 100 ARG A N 1
ATOM 754 C CA . ARG A 1 100 ? 9.719 -0.979 5.676 1 96.81 100 ARG A CA 1
ATOM 755 C C . ARG A 1 100 ? 8.312 -0.63 6.168 1 96.81 100 ARG A C 1
ATOM 757 O O . ARG A 1 100 ? 7.465 -0.207 5.383 1 96.81 100 ARG A O 1
ATOM 764 N N . GLU A 1 101 ? 8.055 -0.824 7.449 1 95.62 101 GLU A N 1
ATOM 765 C CA . GLU A 1 101 ? 6.758 -0.499 8.031 1 95.62 101 GLU A CA 1
ATOM 766 C C . GLU A 1 101 ? 6.473 0.997 7.945 1 95.62 101 GLU A C 1
ATOM 768 O O . GLU A 1 101 ? 5.332 1.402 7.707 1 95.62 101 GLU A O 1
ATOM 773 N N . THR A 1 102 ? 7.523 1.8 8.164 1 96.94 102 THR A N 1
ATOM 774 C CA . THR A 1 102 ? 7.371 3.244 8.039 1 96.94 102 THR A CA 1
ATOM 775 C C . THR A 1 102 ? 7.043 3.631 6.598 1 96.94 102 THR A C 1
ATOM 777 O O . THR A 1 102 ? 6.195 4.492 6.359 1 96.94 102 THR A O 1
ATOM 780 N N . LEU A 1 103 ? 7.734 2.959 5.676 1 98.31 103 LEU A N 1
ATOM 781 C CA . LEU A 1 103 ? 7.449 3.207 4.266 1 98.31 103 LEU A CA 1
ATOM 782 C C . LEU A 1 103 ? 5.984 2.928 3.951 1 98.31 103 LEU A C 1
ATOM 784 O O . LEU A 1 103 ? 5.328 3.721 3.271 1 98.31 103 LEU A O 1
ATOM 788 N N . LEU A 1 104 ? 5.477 1.841 4.449 1 97.62 104 LEU A N 1
ATOM 789 C CA . LEU A 1 104 ? 4.082 1.484 4.223 1 97.62 104 LEU A CA 1
ATOM 790 C C . LEU A 1 104 ? 3.15 2.566 4.762 1 97.62 104 LEU A C 1
ATOM 792 O O . LEU A 1 104 ? 2.17 2.93 4.105 1 97.62 104 LEU A O 1
ATOM 796 N N . ARG A 1 105 ? 3.445 3.078 5.93 1 97.12 105 ARG A N 1
ATOM 797 C CA . ARG A 1 105 ? 2.637 4.141 6.523 1 97.12 105 ARG A CA 1
ATOM 798 C C . ARG A 1 105 ? 2.641 5.383 5.645 1 97.12 105 ARG A C 1
ATOM 800 O O . ARG A 1 105 ? 1.585 5.961 5.375 1 97.12 105 ARG A O 1
ATOM 807 N N . VAL A 1 106 ? 3.789 5.734 5.168 1 98.44 106 VAL A N 1
ATOM 808 C CA . VAL A 1 106 ? 3.961 6.969 4.414 1 98.44 106 VAL A CA 1
ATOM 809 C C . VAL A 1 106 ? 3.25 6.852 3.066 1 98.44 106 VAL A C 1
ATOM 811 O O . VAL A 1 106 ? 2.537 7.77 2.652 1 98.44 106 VAL A O 1
ATOM 814 N N . ILE A 1 107 ? 3.377 5.699 2.412 1 98.81 107 ILE A N 1
ATOM 815 C CA . ILE A 1 107 ? 2.781 5.605 1.083 1 98.81 107 ILE A CA 1
ATOM 816 C C . ILE A 1 107 ? 1.27 5.438 1.206 1 98.81 107 ILE A C 1
ATOM 818 O O . ILE A 1 107 ? 0.521 5.809 0.298 1 98.81 107 ILE A O 1
ATOM 822 N N . THR A 1 108 ? 0.777 4.91 2.303 1 98.5 108 THR A N 1
ATOM 823 C CA . THR A 1 108 ? -0.661 4.867 2.547 1 98.5 108 THR A CA 1
ATOM 824 C C . THR A 1 108 ? -1.232 6.277 2.658 1 98.5 108 THR A C 1
ATOM 826 O O . THR A 1 108 ? -2.268 6.582 2.062 1 98.5 108 THR A O 1
ATOM 829 N N . GLY A 1 109 ? -0.505 7.133 3.412 1 98.06 109 GLY A N 1
ATOM 830 C CA . GLY A 1 109 ? -0.925 8.523 3.504 1 98.06 109 GLY A CA 1
ATOM 831 C C . GLY A 1 109 ? -0.872 9.25 2.174 1 98.06 109 GLY A C 1
ATOM 832 O O . GLY A 1 109 ? -1.79 10 1.832 1 98.06 109 GLY A O 1
ATOM 833 N N . ALA A 1 110 ? 0.197 8.992 1.437 1 98.81 110 ALA A N 1
ATOM 834 C CA . ALA A 1 110 ? 0.354 9.617 0.127 1 98.81 110 ALA A CA 1
ATOM 835 C C . ALA A 1 110 ? -0.742 9.164 -0.833 1 98.81 110 ALA A C 1
ATOM 837 O O . ALA A 1 110 ? -1.249 9.961 -1.628 1 98.81 110 ALA A O 1
ATOM 838 N N . ALA A 1 111 ? -1.104 7.906 -0.736 1 98.75 111 ALA A N 1
ATOM 839 C CA . ALA A 1 111 ? -2.158 7.363 -1.593 1 98.75 111 ALA A CA 1
ATOM 840 C C . ALA A 1 111 ? -3.512 7.98 -1.251 1 98.75 111 ALA A C 1
ATOM 842 O O . ALA A 1 111 ? -4.344 8.203 -2.137 1 98.75 111 ALA A O 1
ATOM 843 N N . ALA A 1 112 ? -3.756 8.195 0.009 1 98.25 112 ALA A N 1
ATOM 844 C CA . ALA A 1 112 ? -5.008 8.828 0.413 1 98.25 112 ALA A CA 1
ATOM 845 C C . ALA A 1 112 ? -5.16 10.203 -0.239 1 98.25 112 ALA A C 1
ATOM 847 O O . ALA A 1 112 ? -6.211 10.516 -0.805 1 98.25 112 ALA A O 1
ATOM 848 N N . HIS A 1 113 ? -4.078 10.984 -0.193 1 98.5 113 HIS A N 1
ATOM 849 C CA . HIS A 1 113 ? -4.129 12.32 -0.766 1 98.5 113 HIS A CA 1
ATOM 850 C C . HIS A 1 113 ? -4.164 12.266 -2.289 1 98.5 113 HIS A C 1
ATOM 852 O O . HIS A 1 113 ? -4.93 13 -2.924 1 98.5 113 HIS A O 1
ATOM 858 N N . ALA A 1 114 ? -3.352 11.398 -2.865 1 98.62 114 ALA A N 1
ATOM 859 C CA . ALA A 1 114 ? -3.312 11.273 -4.32 1 98.62 114 ALA A CA 1
ATOM 860 C C . ALA A 1 114 ? -4.629 10.719 -4.859 1 98.62 114 ALA A C 1
ATOM 862 O O . ALA A 1 114 ? -5.105 11.156 -5.91 1 98.62 114 ALA A O 1
ATOM 863 N N . GLY A 1 115 ? -5.156 9.688 -4.156 1 98 115 GLY A N 1
ATOM 864 C CA . GLY A 1 115 ? -6.445 9.141 -4.555 1 98 115 GLY A CA 1
ATOM 865 C C . GLY A 1 115 ? -7.559 10.172 -4.531 1 98 115 GLY A C 1
ATOM 866 O O . GLY A 1 115 ? -8.406 10.203 -5.43 1 98 115 GLY A O 1
ATOM 867 N N . HIS A 1 116 ? -7.555 11.008 -3.508 1 97.56 116 HIS A N 1
ATOM 868 C CA . HIS A 1 116 ? -8.469 12.148 -3.447 1 97.56 116 HIS A CA 1
ATOM 869 C C . HIS A 1 116 ? -8.266 13.07 -4.641 1 97.56 116 HIS A C 1
ATOM 871 O O . HIS A 1 116 ? -9.234 13.477 -5.289 1 97.56 116 HIS A O 1
ATOM 877 N N . GLY A 1 117 ? -7 13.375 -4.891 1 97.94 117 GLY A N 1
ATOM 878 C CA . GLY A 1 117 ? -6.672 14.266 -5.996 1 97.94 117 GLY A CA 1
ATOM 879 C C . GLY A 1 117 ? -7.133 13.742 -7.344 1 97.94 117 GLY A C 1
ATOM 880 O O . GLY A 1 117 ? -7.68 14.492 -8.156 1 97.94 117 GLY A O 1
ATOM 881 N N . ARG A 1 118 ? -6.945 12.445 -7.582 1 98.19 118 ARG A N 1
ATOM 882 C CA . ARG A 1 118 ? -7.363 11.836 -8.844 1 98.19 118 ARG A CA 1
ATOM 883 C C . ARG A 1 118 ? -8.883 11.875 -8.992 1 98.19 118 ARG A C 1
ATOM 885 O O . ARG A 1 118 ? -9.398 12.203 -10.062 1 98.19 118 ARG A O 1
ATOM 892 N N . HIS A 1 119 ? -9.594 11.547 -7.961 1 97.5 119 HIS A N 1
ATOM 893 C CA . HIS A 1 119 ? -11.055 11.539 -7.992 1 97.5 119 HIS A CA 1
ATOM 894 C C . HIS A 1 119 ? -11.602 12.922 -8.32 1 97.5 119 HIS A C 1
ATOM 896 O O . HIS A 1 119 ? -12.453 13.062 -9.195 1 97.5 119 HIS A O 1
ATOM 902 N N . ILE A 1 120 ? -11.102 13.969 -7.602 1 97.56 120 ILE A N 1
ATOM 903 C CA . ILE A 1 120 ? -11.609 15.32 -7.793 1 97.56 120 ILE A CA 1
ATOM 904 C C . ILE A 1 120 ? -11.188 15.836 -9.164 1 97.56 120 ILE A C 1
ATOM 906 O O . ILE A 1 120 ? -11.914 16.609 -9.789 1 97.56 120 ILE A O 1
ATOM 910 N N . LEU A 1 121 ? -10 15.477 -9.586 1 97.88 121 LEU A N 1
ATOM 911 C CA . LEU A 1 121 ? -9.523 15.883 -10.898 1 97.88 121 LEU A CA 1
ATOM 912 C C . LEU A 1 121 ? -10.414 15.312 -12 1 97.88 121 LEU A C 1
ATOM 914 O O . LEU A 1 121 ? -10.805 16.031 -12.93 1 97.88 121 LEU A O 1
ATOM 918 N N . HIS A 1 122 ? -10.75 14 -11.938 1 97 122 HIS A N 1
ATOM 919 C CA . HIS A 1 122 ? -11.672 13.391 -12.891 1 97 122 HIS A CA 1
ATOM 920 C C . HIS A 1 122 ? -13.008 14.125 -12.914 1 97 122 HIS A C 1
ATOM 922 O O . HIS A 1 122 ? -13.539 14.414 -13.992 1 97 122 HIS A O 1
ATOM 928 N N . HIS A 1 123 ? -13.492 14.391 -11.727 1 97.38 123 HIS A N 1
ATOM 929 C CA . HIS A 1 123 ? -14.781 15.07 -11.602 1 97.38 123 HIS A CA 1
ATOM 930 C C . HIS A 1 123 ? -14.742 16.453 -12.25 1 97.38 123 HIS A C 1
ATOM 932 O O . HIS A 1 123 ? -15.633 16.797 -13.016 1 97.38 123 HIS A O 1
ATOM 938 N N . LEU A 1 124 ? -13.695 17.219 -12.016 1 98.12 124 LEU A N 1
ATOM 939 C CA . LEU A 1 124 ? -13.609 18.594 -12.492 1 98.12 124 LEU A CA 1
ATOM 940 C C . LEU A 1 124 ? -13.305 18.625 -13.992 1 98.12 124 LEU A C 1
ATOM 942 O O . LEU A 1 124 ? -13.773 19.516 -14.695 1 98.12 124 LEU A O 1
ATOM 946 N N . ILE A 1 125 ? -12.508 17.703 -14.469 1 97.88 125 ILE A N 1
ATOM 947 C CA . ILE A 1 125 ? -12.273 17.609 -15.906 1 97.88 125 ILE A CA 1
ATOM 948 C C . ILE A 1 125 ? -13.578 17.281 -16.625 1 97.88 125 ILE A C 1
ATOM 950 O O . ILE A 1 125 ? -13.844 17.797 -17.703 1 97.88 125 ILE A O 1
ATOM 954 N N . HIS A 1 126 ? -14.375 16.422 -16.016 1 96.56 126 HIS A N 1
ATOM 955 C CA . HIS A 1 126 ? -15.68 16.094 -16.578 1 96.56 126 HIS A CA 1
ATOM 956 C C . HIS A 1 126 ? -16.562 17.328 -16.688 1 96.56 126 HIS A C 1
ATOM 958 O O . HIS A 1 126 ? -17.266 17.516 -17.688 1 96.56 126 HIS A O 1
ATOM 964 N N . LEU A 1 127 ? -16.531 18.188 -15.719 1 97.06 127 LEU A N 1
ATOM 965 C CA . LEU A 1 127 ? -17.391 19.359 -15.656 1 97.06 127 LEU A CA 1
ATOM 966 C C . LEU A 1 127 ? -16.844 20.484 -16.531 1 97.06 127 LEU A C 1
ATOM 968 O O . LEU A 1 127 ? -17.609 21.203 -17.172 1 97.06 127 LEU A O 1
ATOM 972 N N . TYR A 1 128 ? -15.5 20.656 -16.547 1 97.56 128 TYR A N 1
ATOM 973 C CA . TYR A 1 128 ? -14.953 21.891 -17.094 1 97.56 128 TYR A CA 1
ATOM 974 C C . TYR A 1 128 ? -14.047 21.609 -18.281 1 97.56 128 TYR A C 1
ATOM 976 O O . TYR A 1 128 ? -13.68 22.516 -19.031 1 97.56 128 TYR A O 1
ATOM 984 N N . GLY A 1 129 ? -13.641 20.344 -18.469 1 97.25 129 GLY A N 1
ATOM 985 C CA . GLY A 1 129 ? -12.781 19.969 -19.578 1 97.25 129 GLY A CA 1
ATOM 986 C C . GLY A 1 129 ? -11.312 19.984 -19.234 1 97.25 129 GLY A C 1
ATOM 987 O O . GLY A 1 129 ? -10.891 20.688 -18.312 1 97.25 129 GLY A O 1
ATOM 988 N N . GLU A 1 130 ? -10.555 19.312 -19.984 1 96.81 130 GLU A N 1
ATOM 989 C CA . GLU A 1 130 ? -9.117 19.188 -19.766 1 96.81 130 GLU A CA 1
ATOM 990 C C . GLU A 1 130 ? -8.398 20.516 -20.031 1 96.81 130 GLU A C 1
ATOM 992 O O . GLU A 1 130 ? -7.344 20.781 -19.453 1 96.81 130 GLU A O 1
ATOM 997 N N . ASP A 1 131 ? -8.938 21.359 -20.797 1 97.5 131 ASP A N 1
ATOM 998 C CA . ASP A 1 131 ? -8.281 22.594 -21.234 1 97.5 131 ASP A CA 1
ATOM 999 C C . ASP A 1 131 ? -8.547 23.734 -20.266 1 97.5 131 ASP A C 1
ATOM 1001 O O . ASP A 1 131 ? -8.016 24.844 -20.422 1 97.5 131 ASP A O 1
ATOM 1005 N N . LYS A 1 132 ? -9.312 23.422 -19.234 1 98 132 LYS A N 1
ATOM 1006 C CA . LYS A 1 132 ? -9.562 24.453 -18.234 1 98 132 LYS A CA 1
ATOM 1007 C C . LYS A 1 132 ? -8.258 24.969 -17.625 1 98 132 LYS A C 1
ATOM 1009 O O . LYS A 1 132 ? -7.449 24.172 -17.125 1 98 132 LYS A O 1
ATOM 1014 N N . PRO A 1 133 ? -8.039 26.297 -17.656 1 97.69 133 PRO A N 1
ATOM 1015 C CA . PRO A 1 133 ? -6.789 26.844 -17.125 1 97.69 133 PRO A CA 1
ATOM 1016 C C . PRO A 1 133 ? -6.707 26.766 -15.594 1 97.69 133 PRO A C 1
ATOM 1018 O O . PRO A 1 133 ? -7.727 26.891 -14.914 1 97.69 133 PRO A O 1
ATOM 1021 N N . ILE A 1 134 ? -5.508 26.703 -15.102 1 97.38 134 ILE A N 1
ATOM 1022 C CA . ILE A 1 134 ? -5.254 26.734 -13.664 1 97.38 134 ILE A CA 1
ATOM 1023 C C . ILE A 1 134 ? -5.141 28.188 -13.195 1 97.38 134 ILE A C 1
ATOM 1025 O O . ILE A 1 134 ? -4.391 28.969 -13.773 1 97.38 134 ILE A O 1
ATOM 1029 N N . GLU A 1 135 ? -5.871 28.516 -12.195 1 95.25 135 GLU A N 1
ATOM 1030 C CA . GLU A 1 135 ? -5.871 29.859 -11.633 1 95.25 135 GLU A CA 1
ATOM 1031 C C . GLU A 1 135 ? -5.691 29.828 -10.117 1 95.25 135 GLU A C 1
ATOM 1033 O O . GLU A 1 135 ? -6.531 29.281 -9.398 1 95.25 135 GLU A O 1
ATOM 1038 N N . VAL A 1 136 ? -4.602 30.453 -9.594 1 93.94 136 VAL A N 1
ATOM 1039 C CA . VAL A 1 136 ? -4.324 30.344 -8.164 1 93.94 136 VAL A CA 1
ATOM 1040 C C . VAL A 1 136 ? -4.145 31.75 -7.566 1 93.94 136 VAL A C 1
ATOM 1042 O O . VAL A 1 136 ? -3.908 31.891 -6.363 1 93.94 136 VAL A O 1
ATOM 1045 N N . GLY A 1 137 ? -4.258 32.812 -8.242 1 93 137 GLY A N 1
ATOM 1046 C CA . GLY A 1 137 ? -3.971 34.156 -7.805 1 93 137 GLY A CA 1
ATOM 1047 C C . GLY A 1 137 ? -2.736 34.75 -8.461 1 93 137 GLY A C 1
ATOM 1048 O O . GLY A 1 137 ? -2.277 34.25 -9.492 1 93 137 GLY A O 1
ATOM 1049 N N . PRO A 1 138 ? -2.215 35.844 -7.914 1 93.94 138 PRO A N 1
ATOM 1050 C CA . PRO A 1 138 ? -1.099 36.531 -8.547 1 93.94 138 PRO A CA 1
ATOM 1051 C C . PRO A 1 138 ? 0.244 35.844 -8.32 1 93.94 138 PRO A C 1
ATOM 1053 O O . PRO A 1 138 ? 1.077 36.344 -7.559 1 93.94 138 PRO A O 1
ATOM 1056 N N . SER A 1 139 ? 0.468 34.781 -8.984 1 95.31 139 SER A N 1
ATOM 1057 C CA . SER A 1 139 ? 1.714 34.031 -8.867 1 95.31 139 SER A CA 1
ATOM 1058 C C . SER A 1 139 ? 2.209 33.562 -10.242 1 95.31 139 SER A C 1
ATOM 1060 O O . SER A 1 139 ? 1.414 33.188 -11.094 1 95.31 139 SER A O 1
ATOM 1062 N N . ASN A 1 140 ? 3.465 33.75 -10.43 1 92.56 140 ASN A N 1
ATOM 1063 C CA . ASN A 1 140 ? 4.109 33.188 -11.609 1 92.56 140 ASN A CA 1
ATOM 1064 C C . ASN A 1 140 ? 4.449 31.719 -11.398 1 92.56 140 ASN A C 1
ATOM 1066 O O . ASN A 1 140 ? 4.309 30.906 -12.32 1 92.56 140 ASN A O 1
ATOM 1070 N N . LEU A 1 141 ? 4.961 31.422 -10.234 1 95.06 141 LEU A N 1
ATOM 1071 C CA . LEU A 1 141 ? 5.164 30.031 -9.852 1 95.06 141 LEU A CA 1
ATOM 1072 C C . LEU A 1 141 ? 3.871 29.422 -9.328 1 95.06 141 LEU A C 1
ATOM 1074 O O . LEU A 1 141 ? 3.617 29.438 -8.117 1 95.06 141 LEU A O 1
ATOM 1078 N N . ILE A 1 142 ? 3.242 28.75 -10.18 1 96.12 142 ILE A N 1
ATOM 1079 C CA . ILE A 1 142 ? 1.866 28.328 -9.945 1 96.12 142 ILE A CA 1
ATOM 1080 C C . ILE A 1 142 ? 1.854 27.062 -9.094 1 96.12 142 ILE A C 1
ATOM 1082 O O . ILE A 1 142 ? 1.012 26.906 -8.211 1 96.12 142 ILE A O 1
ATOM 1086 N N . ALA A 1 143 ? 2.754 26.156 -9.422 1 97.88 143 ALA A N 1
ATOM 1087 C CA . ALA A 1 143 ? 2.797 24.844 -8.766 1 97.88 143 ALA A CA 1
ATOM 1088 C C . ALA A 1 143 ? 4.219 24.5 -8.328 1 97.88 143 ALA A C 1
ATOM 1090 O O . ALA A 1 143 ? 4.879 23.672 -8.945 1 97.88 143 ALA A O 1
ATOM 1091 N N . PRO A 1 144 ? 4.621 25.062 -7.23 1 97.88 144 PRO A N 1
ATOM 1092 C CA . PRO A 1 144 ? 6.023 24.938 -6.828 1 97.88 144 PRO A CA 1
ATOM 1093 C C . PRO A 1 144 ? 6.449 23.484 -6.617 1 97.88 144 PRO A C 1
ATOM 1095 O O . PRO A 1 144 ? 7.512 23.078 -7.09 1 97.88 144 PRO A O 1
ATOM 1098 N N . ASN A 1 145 ? 5.688 22.656 -5.879 1 98.62 145 ASN A N 1
ATOM 1099 C CA . ASN A 1 145 ? 6.055 21.266 -5.637 1 98.62 145 ASN A CA 1
ATOM 1100 C C . ASN A 1 145 ? 6.109 20.469 -6.934 1 98.62 145 ASN A C 1
ATOM 1102 O O . ASN A 1 145 ? 7.074 19.75 -7.184 1 98.62 145 ASN A O 1
ATOM 1106 N N . THR A 1 146 ? 5.043 20.625 -7.77 1 98.5 146 THR A N 1
ATOM 1107 C CA . THR A 1 146 ? 4.945 19.922 -9.047 1 98.5 146 THR A CA 1
ATOM 1108 C C . THR A 1 146 ? 6.121 20.281 -9.953 1 98.5 146 THR A C 1
ATOM 1110 O O . THR A 1 146 ? 6.754 19.406 -10.531 1 98.5 146 THR A O 1
ATOM 1113 N N . GLN A 1 147 ? 6.371 21.547 -10.062 1 97.75 147 GLN A N 1
ATOM 1114 C CA . GLN A 1 147 ? 7.414 22.016 -10.969 1 97.75 147 GLN A CA 1
ATOM 1115 C C . GLN A 1 147 ? 8.797 21.594 -10.484 1 97.75 147 GLN A C 1
ATOM 1117 O O . GLN A 1 147 ? 9.633 21.172 -11.281 1 97.75 147 GLN A O 1
ATOM 1122 N N . ALA A 1 148 ? 9.031 21.688 -9.172 1 98 148 ALA A N 1
ATOM 1123 C CA . ALA A 1 148 ? 10.32 21.312 -8.602 1 98 148 ALA A CA 1
ATOM 1124 C C . ALA A 1 148 ? 10.594 19.828 -8.805 1 98 148 ALA A C 1
ATOM 1126 O O . ALA A 1 148 ? 11.742 19.422 -9.023 1 98 148 ALA A O 1
ATOM 1127 N N . VAL A 1 149 ? 9.594 19 -8.742 1 98.5 149 VAL A N 1
ATOM 1128 C CA . VAL A 1 149 ? 9.766 17.547 -8.766 1 98.5 149 VAL A CA 1
ATOM 1129 C C . VAL A 1 149 ? 9.727 17.047 -10.211 1 98.5 149 VAL A C 1
ATOM 1131 O O . VAL A 1 149 ? 10.617 16.312 -10.648 1 98.5 149 VAL A O 1
ATOM 1134 N N . THR A 1 150 ? 8.711 17.516 -10.984 1 97.81 150 THR A N 1
ATOM 1135 C CA . THR A 1 150 ? 8.461 16.891 -12.281 1 97.81 150 THR A CA 1
ATOM 1136 C C . THR A 1 150 ? 9.062 17.734 -13.406 1 97.81 150 THR A C 1
ATOM 1138 O O . THR A 1 150 ? 9.258 17.234 -14.523 1 97.81 150 THR A O 1
ATOM 1141 N N . GLY A 1 151 ? 9.312 19.016 -13.148 1 96.62 151 GLY A N 1
ATOM 1142 C CA . GLY A 1 151 ? 9.734 19.938 -14.195 1 96.62 151 GLY A CA 1
ATOM 1143 C C . GLY A 1 151 ? 8.586 20.469 -15.023 1 96.62 151 GLY A C 1
ATOM 1144 O O . GLY A 1 151 ? 8.773 21.375 -15.844 1 96.62 151 GLY A O 1
ATOM 1145 N N . ILE A 1 152 ? 7.344 20.016 -14.727 1 95.88 152 ILE A N 1
ATOM 1146 C CA . ILE A 1 152 ? 6.168 20.422 -15.492 1 95.88 152 ILE A CA 1
ATOM 1147 C C . ILE A 1 152 ? 5.609 21.719 -14.922 1 95.88 152 ILE A C 1
ATOM 1149 O O . ILE A 1 152 ? 5.48 21.875 -13.703 1 95.88 152 ILE A O 1
ATOM 1153 N N . LYS A 1 153 ? 5.398 22.672 -15.727 1 95.69 153 LYS A N 1
ATOM 1154 C CA . LYS A 1 153 ? 4.641 23.875 -15.406 1 95.69 153 LYS A CA 1
ATOM 1155 C C . LYS A 1 153 ? 3.189 23.75 -15.859 1 95.69 153 LYS A C 1
ATOM 1157 O O . LYS A 1 153 ? 2.836 24.203 -16.953 1 95.69 153 LYS A O 1
ATOM 1162 N N . PRO A 1 154 ? 2.373 23.312 -14.945 1 96.88 154 PRO A N 1
ATOM 1163 C CA . PRO A 1 154 ? 1.003 23.047 -15.391 1 96.88 154 PRO A CA 1
ATOM 1164 C C . PRO A 1 154 ? 0.234 24.312 -15.75 1 96.88 154 PRO A C 1
ATOM 1166 O O . PRO A 1 154 ? 0.313 25.312 -15.031 1 96.88 154 PRO A O 1
ATOM 1169 N N . GLU A 1 155 ? -0.52 24.25 -16.844 1 97.12 155 GLU A N 1
ATOM 1170 C CA . GLU A 1 155 ? -1.331 25.375 -17.281 1 97.12 155 GLU A CA 1
ATOM 1171 C C . GLU A 1 155 ? -2.816 25.016 -17.266 1 97.12 155 GLU A C 1
ATOM 1173 O O . GLU A 1 155 ? -3.664 25.906 -17.125 1 97.12 155 GLU A O 1
ATOM 1178 N N . THR A 1 156 ? -3.09 23.781 -17.469 1 98.19 156 THR A N 1
ATOM 1179 C CA . THR A 1 156 ? -4.477 23.328 -17.547 1 98.19 156 THR A CA 1
ATOM 1180 C C . THR A 1 156 ? -4.699 22.109 -16.641 1 98.19 156 THR A C 1
ATOM 1182 O O . THR A 1 156 ? -3.742 21.531 -16.109 1 98.19 156 THR A O 1
ATOM 1185 N N . LEU A 1 157 ? -5.961 21.703 -16.484 1 98.06 157 LEU A N 1
ATOM 1186 C CA . LEU A 1 157 ? -6.293 20.5 -15.719 1 98.06 157 LEU A CA 1
ATOM 1187 C C . LEU A 1 157 ? -5.668 19.266 -16.359 1 98.06 157 LEU A C 1
ATOM 1189 O O . LEU A 1 157 ? -5.281 18.328 -15.648 1 98.06 157 LEU A O 1
ATOM 1193 N N . GLY A 1 158 ? -5.59 19.25 -17.688 1 97.62 158 GLY A N 1
ATOM 1194 C CA . GLY A 1 158 ? -4.957 18.125 -18.375 1 97.62 158 GLY A CA 1
ATOM 1195 C C . GLY A 1 158 ? -3.51 17.922 -17.969 1 97.62 158 GLY A C 1
ATOM 1196 O O . GLY A 1 158 ? -3.037 16.797 -17.891 1 97.62 158 GLY A O 1
ATOM 1197 N N . ASP A 1 159 ? -2.812 19.016 -17.734 1 97.75 159 ASP A N 1
ATOM 1198 C CA . ASP A 1 159 ? -1.427 18.938 -17.281 1 97.75 159 ASP A CA 1
ATOM 1199 C C . ASP A 1 159 ? -1.334 18.281 -15.906 1 97.75 159 ASP A C 1
ATOM 1201 O O . ASP A 1 159 ? -0.373 17.562 -15.617 1 97.75 159 ASP A O 1
ATOM 1205 N N . LEU A 1 160 ? -2.297 18.562 -15.117 1 98.31 160 LEU A N 1
ATOM 1206 C CA . LEU A 1 160 ? -2.314 18 -13.773 1 98.31 160 LEU A CA 1
ATOM 1207 C C . LEU A 1 160 ? -2.527 16.484 -13.828 1 98.31 160 LEU A C 1
ATOM 1209 O O . LEU A 1 160 ? -2.033 15.75 -12.969 1 98.31 160 LEU A O 1
ATOM 1213 N N . GLU A 1 161 ? -3.256 16.031 -14.82 1 96.88 161 GLU A N 1
ATOM 1214 C CA . GLU A 1 161 ? -3.469 14.602 -14.984 1 96.88 161 GLU A CA 1
ATOM 1215 C C . GLU A 1 161 ? -2.148 13.867 -15.219 1 96.88 161 GLU A C 1
ATOM 1217 O O . GLU A 1 161 ? -1.921 12.789 -14.672 1 96.88 161 GLU A O 1
ATOM 1222 N N . GLU A 1 162 ? -1.373 14.461 -16.031 1 96.06 162 GLU A N 1
ATOM 1223 C CA . GLU A 1 162 ? -0.063 13.875 -16.312 1 96.06 162 GLU A CA 1
ATOM 1224 C C . GLU A 1 162 ? 0.779 13.789 -15.039 1 96.06 162 GLU A C 1
ATOM 1226 O O . GLU A 1 162 ? 1.462 12.781 -14.805 1 96.06 162 GLU A O 1
ATOM 1231 N N . VAL A 1 163 ? 0.743 14.836 -14.266 1 98.38 163 VAL A N 1
ATOM 1232 C CA . VAL A 1 163 ? 1.487 14.875 -13.016 1 98.38 163 VAL A CA 1
ATOM 1233 C C . VAL A 1 163 ? 0.996 13.773 -12.086 1 98.38 163 VAL A C 1
ATOM 1235 O O . VAL A 1 163 ? 1.798 13.086 -11.445 1 98.38 163 VAL A O 1
ATOM 1238 N N . MET A 1 164 ? -0.316 13.586 -12.023 1 98.5 164 MET A N 1
ATOM 1239 C CA . MET A 1 164 ? -0.897 12.57 -11.148 1 98.5 164 MET A CA 1
ATOM 1240 C C . MET A 1 164 ? -0.515 11.172 -11.609 1 98.5 164 MET A C 1
ATOM 1242 O O . MET A 1 164 ? -0.323 10.273 -10.781 1 98.5 164 MET A O 1
ATOM 1246 N N . ASP A 1 165 ? -0.405 10.945 -12.961 1 97.75 165 ASP A N 1
ATOM 1247 C CA . ASP A 1 165 ? 0.038 9.656 -13.492 1 97.75 165 ASP A CA 1
ATOM 1248 C C . ASP A 1 165 ? 1.422 9.297 -12.961 1 97.75 165 ASP A C 1
ATOM 1250 O O . ASP A 1 165 ? 1.666 8.141 -12.594 1 97.75 165 ASP A O 1
ATOM 1254 N N . TYR A 1 166 ? 2.283 10.312 -12.922 1 98.06 166 TYR A N 1
ATOM 1255 C CA . TYR A 1 166 ? 3.619 10.109 -12.375 1 98.06 166 TYR A CA 1
ATOM 1256 C C . TYR A 1 166 ? 3.551 9.703 -10.906 1 98.06 166 TYR A C 1
ATOM 1258 O O . TYR A 1 166 ? 4.223 8.758 -10.484 1 98.06 166 TYR A O 1
ATOM 1266 N N . VAL A 1 167 ? 2.766 10.383 -10.125 1 98.88 167 VAL A N 1
ATOM 1267 C CA . VAL A 1 167 ? 2.639 10.117 -8.695 1 98.88 167 VAL A CA 1
ATOM 1268 C C . VAL A 1 167 ? 2.148 8.688 -8.477 1 98.88 167 VAL A C 1
ATOM 1270 O O . VAL A 1 167 ? 2.705 7.953 -7.66 1 98.88 167 VAL A O 1
ATOM 1273 N N . GLU A 1 168 ? 1.158 8.312 -9.234 1 98.81 168 GLU A N 1
ATOM 1274 C CA . GLU A 1 168 ? 0.556 6.992 -9.094 1 98.81 168 GLU A CA 1
ATOM 1275 C C . GLU A 1 168 ? 1.529 5.895 -9.508 1 98.81 168 GLU A C 1
ATOM 1277 O O . GLU A 1 168 ? 1.583 4.836 -8.883 1 98.81 168 GLU A O 1
ATOM 1282 N N . GLU A 1 169 ? 2.264 6.121 -10.555 1 98.56 169 GLU A N 1
ATOM 1283 C CA . GLU A 1 169 ? 3.277 5.16 -10.984 1 98.56 169 GLU A CA 1
ATOM 1284 C C . GLU A 1 169 ? 4.32 4.93 -9.898 1 98.56 169 GLU A C 1
ATOM 1286 O O . GLU A 1 169 ? 4.656 3.785 -9.586 1 98.56 169 GLU A O 1
ATOM 1291 N N . GLN A 1 170 ? 4.809 6.043 -9.328 1 98.75 170 GLN A N 1
ATOM 1292 C CA . GLN A 1 170 ? 5.855 5.945 -8.312 1 98.75 170 GLN A CA 1
ATOM 1293 C C . GLN A 1 170 ? 5.32 5.309 -7.031 1 98.75 170 GLN A C 1
ATOM 1295 O O . GLN A 1 170 ? 6.031 4.559 -6.363 1 98.75 170 GLN A O 1
ATOM 1300 N N . LEU A 1 171 ? 4.074 5.598 -6.691 1 98.88 171 LEU A N 1
ATOM 1301 C CA . LEU A 1 171 ? 3.48 4.973 -5.512 1 98.88 171 LEU A CA 1
ATOM 1302 C C . LEU A 1 171 ? 3.383 3.463 -5.688 1 98.88 171 LEU A C 1
ATOM 1304 O O . LEU A 1 171 ? 3.604 2.707 -4.738 1 98.88 171 LEU A O 1
ATOM 1308 N N . THR A 1 172 ? 3.025 3.037 -6.898 1 98.81 172 THR A N 1
ATOM 1309 C CA . THR A 1 172 ? 2.947 1.608 -7.18 1 98.81 172 THR A CA 1
ATOM 1310 C C . THR A 1 172 ? 4.32 0.955 -7.035 1 98.81 172 THR A C 1
ATOM 1312 O O . THR A 1 172 ? 4.438 -0.137 -6.473 1 98.81 172 THR A O 1
ATOM 1315 N N . GLN A 1 173 ? 5.371 1.652 -7.516 1 98.62 173 GLN A N 1
ATOM 1316 C CA . GLN A 1 173 ? 6.73 1.137 -7.375 1 98.62 173 GLN A CA 1
ATOM 1317 C C . GLN A 1 173 ? 7.125 1.009 -5.906 1 98.62 173 GLN A C 1
ATOM 1319 O O . GLN A 1 173 ? 7.766 0.033 -5.516 1 98.62 173 GLN A O 1
ATOM 1324 N N . LEU A 1 174 ? 6.77 1.983 -5.129 1 98.81 174 LEU A N 1
ATOM 1325 C CA . LEU A 1 174 ? 7.105 1.953 -3.711 1 98.81 174 LEU A CA 1
ATOM 1326 C C . LEU A 1 174 ? 6.344 0.842 -2.996 1 98.81 174 LEU A C 1
ATOM 1328 O O . LEU A 1 174 ? 6.898 0.166 -2.127 1 98.81 174 LEU A O 1
ATOM 1332 N N . LEU A 1 175 ? 5.039 0.684 -3.33 1 98.69 175 LEU A N 1
ATOM 1333 C CA . LEU A 1 175 ? 4.258 -0.391 -2.729 1 98.69 175 LEU A CA 1
ATOM 1334 C C . LEU A 1 175 ? 4.848 -1.753 -3.078 1 98.69 175 LEU A C 1
ATOM 1336 O O . LEU A 1 175 ? 4.836 -2.672 -2.256 1 98.69 175 LEU A O 1
ATOM 1340 N N . ALA A 1 176 ? 5.359 -1.871 -4.266 1 98.38 176 ALA A N 1
ATOM 1341 C CA . ALA A 1 176 ? 6.004 -3.107 -4.699 1 98.38 176 ALA A CA 1
ATOM 1342 C C . ALA A 1 176 ? 7.191 -3.451 -3.801 1 98.38 176 ALA A C 1
ATOM 1344 O O . ALA A 1 176 ? 7.473 -4.625 -3.561 1 98.38 176 ALA A O 1
ATOM 1345 N N . THR A 1 177 ? 7.879 -2.457 -3.264 1 97.69 177 THR A N 1
ATOM 1346 C CA . THR A 1 177 ? 9.07 -2.67 -2.447 1 97.69 177 THR A CA 1
ATOM 1347 C C . THR A 1 177 ? 8.703 -3.301 -1.108 1 97.69 177 THR A C 1
ATOM 1349 O O . THR A 1 177 ? 9.547 -3.908 -0.449 1 97.69 177 THR A O 1
ATOM 1352 N N . ILE A 1 178 ? 7.426 -3.209 -0.705 1 96.5 178 ILE A N 1
ATOM 1353 C CA . ILE A 1 178 ? 6.949 -3.699 0.583 1 96.5 178 ILE A CA 1
ATOM 1354 C C . ILE A 1 178 ? 6.914 -5.227 0.575 1 96.5 178 ILE A C 1
ATOM 1356 O O . ILE A 1 178 ? 6.934 -5.859 1.633 1 96.5 178 ILE A O 1
ATOM 1360 N N . HIS A 1 179 ? 6.914 -5.82 -0.565 1 94.88 179 HIS A N 1
ATOM 1361 C CA . HIS A 1 179 ? 6.801 -7.262 -0.749 1 94.88 179 HIS A CA 1
ATOM 1362 C C . HIS A 1 179 ? 7.875 -8 0.041 1 94.88 179 HIS A C 1
ATOM 1364 O O . HIS A 1 179 ? 8.961 -7.465 0.276 1 94.88 179 HIS A O 1
ATOM 1370 N N . ALA A 1 180 ? 7.547 -9.258 0.477 1 90.19 180 ALA A N 1
ATOM 1371 C CA . ALA A 1 180 ? 8.516 -10.102 1.163 1 90.19 180 ALA A CA 1
ATOM 1372 C C . ALA A 1 180 ? 9.781 -10.281 0.325 1 90.19 180 ALA A C 1
ATOM 1374 O O . ALA A 1 180 ? 9.703 -10.562 -0.874 1 90.19 180 ALA A O 1
ATOM 1375 N N . GLY A 1 181 ? 10.906 -10.039 0.982 1 87.88 181 GLY A N 1
ATOM 1376 C CA . GLY A 1 181 ? 12.156 -9.953 0.25 1 87.88 181 GLY A CA 1
ATOM 1377 C C . GLY A 1 181 ? 12.406 -8.57 -0.331 1 87.88 181 GLY A C 1
ATOM 1378 O O . GLY A 1 181 ? 12.125 -7.559 0.313 1 87.88 181 GLY A O 1
ATOM 1379 N N . GLN A 1 182 ? 13.039 -8.391 -1.417 1 92.12 182 GLN A N 1
ATOM 1380 C CA . GLN A 1 182 ? 13.312 -7.152 -2.135 1 92.12 182 GLN A CA 1
ATOM 1381 C C . GLN A 1 182 ? 14.461 -6.387 -1.487 1 92.12 182 GLN A C 1
ATOM 1383 O O . GLN A 1 182 ? 15.586 -6.895 -1.402 1 92.12 182 GLN A O 1
ATOM 1388 N N . GLU A 1 183 ? 14.141 -5.176 -0.866 1 95.19 183 GLU A N 1
ATOM 1389 C CA . GLU A 1 183 ? 15.156 -4.309 -0.275 1 95.19 183 GLU A CA 1
ATOM 1390 C C . GLU A 1 183 ? 15.594 -4.828 1.092 1 95.19 183 GLU A C 1
ATOM 1392 O O . GLU A 1 183 ? 14.789 -5.391 1.835 1 95.19 183 GLU A O 1
ATOM 1397 N N . GLY A 1 184 ? 16.938 -4.742 1.34 1 95.25 184 GLY A N 1
ATOM 1398 C CA . GLY A 1 184 ? 17.422 -5.223 2.621 1 95.25 184 GLY A CA 1
ATOM 1399 C C . GLY A 1 184 ? 18.078 -4.137 3.457 1 95.25 184 GLY A C 1
ATOM 1400 O O . GLY A 1 184 ? 18.297 -4.316 4.656 1 95.25 184 GLY A O 1
ATOM 1401 N N . ALA A 1 185 ? 18.344 -3.016 2.855 1 97.31 185 ALA A N 1
ATOM 1402 C CA . ALA A 1 185 ? 19.062 -1.956 3.572 1 97.31 185 ALA A CA 1
ATOM 1403 C C . ALA A 1 185 ? 18.078 -0.931 4.141 1 97.31 185 ALA A C 1
ATOM 1405 O O . ALA A 1 185 ? 17.281 -0.354 3.402 1 97.31 185 ALA A O 1
ATOM 1406 N N . ALA A 1 186 ? 18.188 -0.68 5.465 1 97.44 186 ALA A N 1
ATOM 1407 C CA . ALA A 1 186 ? 17.328 0.298 6.129 1 97.44 186 ALA A CA 1
ATOM 1408 C C . ALA A 1 186 ? 17.484 1.681 5.5 1 97.44 186 ALA A C 1
ATOM 1410 O O . ALA A 1 186 ? 16.5 2.41 5.336 1 97.44 186 ALA A O 1
ATOM 1411 N N . ILE A 1 187 ? 18.672 2.066 5.109 1 98 187 ILE A N 1
ATOM 1412 C CA . ILE A 1 187 ? 18.969 3.398 4.586 1 98 187 ILE A CA 1
ATOM 1413 C C . ILE A 1 187 ? 18.25 3.594 3.254 1 98 187 ILE A C 1
ATOM 1415 O O . ILE A 1 187 ? 17.812 4.703 2.934 1 98 187 ILE A O 1
ATOM 1419 N N . ASP A 1 188 ? 18.156 2.557 2.451 1 98.44 188 ASP A N 1
ATOM 1420 C CA . ASP A 1 188 ? 17.438 2.668 1.178 1 98.44 188 ASP A CA 1
ATOM 1421 C C . ASP A 1 188 ? 15.93 2.699 1.389 1 98.44 188 ASP A C 1
ATOM 1423 O O . ASP A 1 188 ? 15.211 3.363 0.643 1 98.44 188 ASP A O 1
ATOM 1427 N N . PHE A 1 189 ? 15.398 1.972 2.402 1 98.5 189 PHE A N 1
ATOM 1428 C CA . PHE A 1 189 ? 14 2.158 2.773 1 98.5 189 PHE A CA 1
ATOM 1429 C C . PHE A 1 189 ? 13.734 3.6 3.188 1 98.5 189 PHE A C 1
ATOM 1431 O O . PHE A 1 189 ? 12.711 4.18 2.828 1 98.5 189 PHE A O 1
ATOM 1438 N N . GLU A 1 190 ? 14.703 4.168 3.953 1 98.62 190 GLU A N 1
ATOM 1439 C CA . GLU A 1 190 ? 14.555 5.555 4.379 1 98.62 190 GLU A CA 1
ATOM 1440 C C . GLU A 1 190 ? 14.492 6.496 3.18 1 98.62 190 GLU A C 1
ATOM 1442 O O . GLU A 1 190 ? 13.734 7.469 3.186 1 98.62 190 GLU A O 1
ATOM 1447 N N . SER A 1 191 ? 15.375 6.227 2.201 1 98.69 191 SER A N 1
ATOM 1448 C CA . SER A 1 191 ? 15.32 7.016 0.974 1 98.69 191 SER A CA 1
ATOM 1449 C C . SER A 1 191 ? 13.961 6.891 0.296 1 98.69 191 SER A C 1
ATOM 1451 O O . SER A 1 191 ? 13.422 7.879 -0.201 1 98.69 191 SER A O 1
ATOM 1453 N N . LYS A 1 192 ? 13.43 5.719 0.302 1 98.81 192 LYS A N 1
ATOM 1454 C CA . LYS A 1 192 ? 12.125 5.473 -0.301 1 98.81 192 LYS A CA 1
ATOM 1455 C C . LYS A 1 192 ? 11.016 6.164 0.488 1 98.81 192 LYS A C 1
ATOM 1457 O O . LYS A 1 192 ? 10.023 6.609 -0.089 1 98.81 192 LYS A O 1
ATOM 1462 N N . ILE A 1 193 ? 11.133 6.242 1.83 1 98.75 193 ILE A N 1
ATOM 1463 C CA . ILE A 1 193 ? 10.203 6.965 2.689 1 98.75 193 ILE A CA 1
ATOM 1464 C C . ILE A 1 193 ? 10.172 8.438 2.293 1 98.75 193 ILE A C 1
ATOM 1466 O O . ILE A 1 193 ? 9.094 9.016 2.119 1 98.75 193 ILE A O 1
ATOM 1470 N N . LEU A 1 194 ? 11.359 9.031 2.115 1 98.88 194 LEU A N 1
ATOM 1471 C CA . LEU A 1 194 ? 11.453 10.43 1.727 1 98.88 194 LEU A CA 1
ATOM 1472 C C . LEU A 1 194 ? 10.875 10.656 0.334 1 98.88 194 LEU A C 1
ATOM 1474 O O . LEU A 1 194 ? 10.227 11.672 0.082 1 98.88 194 LEU A O 1
ATOM 1478 N N . HIS A 1 195 ? 11.055 9.672 -0.544 1 98.88 195 HIS A N 1
ATOM 1479 C CA . HIS A 1 195 ? 10.469 9.719 -1.88 1 98.88 195 HIS A CA 1
ATOM 1480 C C . HIS A 1 195 ? 8.945 9.727 -1.817 1 98.88 195 HIS A C 1
ATOM 1482 O O . HIS A 1 195 ? 8.297 10.508 -2.514 1 98.88 195 HIS A O 1
ATOM 1488 N N . GLY A 1 196 ? 8.406 8.859 -0.969 1 98.88 196 GLY A N 1
ATOM 1489 C CA . GLY A 1 196 ? 6.965 8.828 -0.778 1 98.88 196 GLY A CA 1
ATOM 1490 C C . GLY A 1 196 ? 6.402 10.125 -0.244 1 98.88 196 GLY A C 1
ATOM 1491 O O . GLY A 1 196 ? 5.324 10.562 -0.659 1 98.88 196 GLY A O 1
ATOM 1492 N N . GLY A 1 197 ? 7.156 10.742 0.732 1 98.81 197 GLY A N 1
ATOM 1493 C CA . GLY A 1 197 ? 6.734 12.031 1.251 1 98.81 197 GLY A CA 1
ATOM 1494 C C . GLY A 1 197 ? 6.695 13.117 0.192 1 98.81 197 GLY A C 1
ATOM 1495 O O . GLY A 1 197 ? 5.77 13.93 0.162 1 98.81 197 GLY A O 1
ATOM 1496 N N . MET A 1 198 ? 7.68 13.141 -0.666 1 98.81 198 MET A N 1
ATOM 1497 C CA . MET A 1 198 ? 7.738 14.102 -1.763 1 98.81 198 MET A CA 1
ATOM 1498 C C . MET A 1 198 ? 6.539 13.938 -2.693 1 98.81 198 MET A C 1
ATOM 1500 O O . MET A 1 198 ? 5.902 14.922 -3.072 1 98.81 198 MET A O 1
ATOM 1504 N N . LEU A 1 199 ? 6.227 12.641 -3.027 1 98.94 199 LEU A N 1
ATOM 1505 C CA . LEU A 1 199 ? 5.086 12.352 -3.891 1 98.94 199 LEU A CA 1
ATOM 1506 C C . LEU A 1 199 ? 3.787 12.836 -3.26 1 98.94 199 LEU A C 1
ATOM 1508 O O . LEU A 1 199 ? 2.883 13.297 -3.963 1 98.94 199 LEU A O 1
ATOM 1512 N N . ASP A 1 200 ? 3.688 12.727 -1.983 1 98.81 200 ASP A N 1
ATOM 1513 C CA . ASP A 1 200 ? 2.504 13.18 -1.257 1 98.81 200 ASP A CA 1
ATOM 1514 C C . ASP A 1 200 ? 2.25 14.664 -1.488 1 98.81 200 ASP A C 1
ATOM 1516 O O . ASP A 1 200 ? 1.117 15.078 -1.757 1 98.81 200 ASP A O 1
ATOM 1520 N N . HIS A 1 201 ? 3.309 15.484 -1.384 1 98.81 201 HIS A N 1
ATOM 1521 C CA . HIS A 1 201 ? 3.17 16.922 -1.549 1 98.81 201 HIS A CA 1
ATOM 1522 C C . HIS A 1 201 ? 2.795 17.281 -2.982 1 98.81 201 HIS A C 1
ATOM 1524 O O . HIS A 1 201 ? 2.053 18.234 -3.215 1 98.81 201 HIS A O 1
ATOM 1530 N N . VAL A 1 202 ? 3.281 16.531 -3.947 1 98.88 202 VAL A N 1
ATOM 1531 C CA . VAL A 1 202 ? 2.877 16.734 -5.332 1 98.88 202 VAL A CA 1
ATOM 1532 C C . VAL A 1 202 ? 1.401 16.375 -5.5 1 98.88 202 VAL A C 1
ATOM 1534 O O . VAL A 1 202 ? 0.637 17.141 -6.094 1 98.88 202 VAL A O 1
ATOM 1537 N N . GLY A 1 203 ? 1.003 15.227 -4.949 1 98.69 203 GLY A N 1
ATOM 1538 C CA . GLY A 1 203 ? -0.387 14.812 -5.035 1 98.69 203 GLY A CA 1
ATOM 1539 C C . GLY A 1 203 ? -1.346 15.797 -4.391 1 98.69 203 GLY A C 1
ATOM 1540 O O . GLY A 1 203 ? -2.406 16.094 -4.945 1 98.69 203 GLY A O 1
ATOM 1541 N N . MET A 1 204 ? -0.975 16.297 -3.223 1 98.56 204 MET A N 1
ATOM 1542 C CA . MET A 1 204 ? -1.802 17.281 -2.531 1 98.56 204 MET A CA 1
ATOM 1543 C C . MET A 1 204 ? -1.937 18.547 -3.357 1 98.56 204 MET A C 1
ATOM 1545 O O . MET A 1 204 ? -3.023 19.125 -3.447 1 98.56 204 MET A O 1
ATOM 1549 N N . GLU A 1 205 ? -0.815 18.984 -3.957 1 98.62 205 GLU A N 1
ATOM 1550 C CA . GLU A 1 205 ? -0.825 20.219 -4.73 1 98.62 205 GLU A CA 1
ATOM 1551 C C . GLU A 1 205 ? -1.748 20.109 -5.938 1 98.62 205 GLU A C 1
ATOM 1553 O O . GLU A 1 205 ? -2.523 21.031 -6.223 1 98.62 205 GLU A O 1
ATOM 1558 N N . VAL A 1 206 ? -1.679 18.984 -6.629 1 98.44 206 VAL A N 1
ATOM 1559 C CA . VAL A 1 206 ? -2.549 18.75 -7.777 1 98.44 206 VAL A CA 1
ATOM 1560 C C . VAL A 1 206 ? -4.012 18.844 -7.344 1 98.44 206 VAL A C 1
ATOM 1562 O O . VAL A 1 206 ? -4.828 19.453 -8.031 1 98.44 206 VAL A O 1
ATOM 1565 N N . SER A 1 207 ? -4.32 18.281 -6.234 1 97.81 207 SER A N 1
ATOM 1566 C CA . SER A 1 207 ? -5.684 18.25 -5.719 1 97.81 207 SER A CA 1
ATOM 1567 C C . SER A 1 207 ? -6.223 19.641 -5.457 1 97.81 207 SER A C 1
ATOM 1569 O O . SER A 1 207 ? -7.297 20 -5.945 1 97.81 207 SER A O 1
ATOM 1571 N N . ASP A 1 208 ? -5.461 20.422 -4.688 1 98.06 208 ASP A N 1
ATOM 1572 C CA . ASP A 1 208 ? -6 21.719 -4.281 1 98.06 208 ASP A CA 1
ATOM 1573 C C . ASP A 1 208 ? -5.945 22.719 -5.434 1 98.06 208 ASP A C 1
ATOM 1575 O O . ASP A 1 208 ? -6.773 23.625 -5.508 1 98.06 208 ASP A O 1
ATOM 1579 N N . LEU A 1 209 ? -4.98 22.625 -6.383 1 98.19 209 LEU A N 1
ATOM 1580 C CA . LEU A 1 209 ? -4.945 23.484 -7.562 1 98.19 209 LEU A CA 1
ATOM 1581 C C . LEU A 1 209 ? -6.191 23.281 -8.414 1 98.19 209 LEU A C 1
ATOM 1583 O O . LEU A 1 209 ? -6.773 24.25 -8.906 1 98.19 209 LEU A O 1
ATOM 1587 N N . ALA A 1 210 ? -6.543 22.016 -8.555 1 98.19 210 ALA A N 1
ATOM 1588 C CA . ALA A 1 210 ? -7.75 21.734 -9.328 1 98.19 210 ALA A CA 1
ATOM 1589 C C . ALA A 1 210 ? -8.984 22.344 -8.664 1 98.19 210 ALA A C 1
ATOM 1591 O O . ALA A 1 210 ? -9.812 22.953 -9.336 1 98.19 210 ALA A O 1
ATOM 1592 N N . GLN A 1 211 ? -9.102 22.234 -7.379 1 97.81 211 GLN A N 1
ATOM 1593 C CA . GLN A 1 211 ? -10.25 22.734 -6.633 1 97.81 211 GLN A CA 1
ATOM 1594 C C . GLN A 1 211 ? -10.328 24.266 -6.699 1 97.81 211 GLN A C 1
ATOM 1596 O O . GLN A 1 211 ? -11.383 24.828 -7.004 1 97.81 211 GLN A O 1
ATOM 1601 N N . ILE A 1 212 ? -9.18 24.891 -6.43 1 97.5 212 ILE A N 1
ATOM 1602 C CA . ILE A 1 212 ? -9.125 26.359 -6.375 1 97.5 212 ILE A CA 1
ATOM 1603 C C . ILE A 1 212 ? -9.453 26.938 -7.75 1 97.5 212 ILE A C 1
ATOM 1605 O O . ILE A 1 212 ? -10.141 27.953 -7.855 1 97.5 212 ILE A O 1
ATOM 1609 N N . SER A 1 213 ? -9.062 26.266 -8.734 1 97.62 213 SER A N 1
ATOM 1610 C CA . SER A 1 213 ? -9.195 26.766 -10.102 1 97.62 213 SER A CA 1
ATOM 1611 C C . SER A 1 213 ? -10.633 26.609 -10.602 1 97.62 213 SER A C 1
ATOM 1613 O O . SER A 1 213 ? -11.062 27.344 -11.492 1 97.62 213 SER A O 1
ATOM 1615 N N . CYS A 1 214 ? -11.352 25.656 -10.07 1 97.69 214 CYS A N 1
ATOM 1616 C CA . CYS A 1 214 ? -12.617 25.312 -10.703 1 97.69 214 CYS A CA 1
ATOM 1617 C C . CYS A 1 214 ? -13.797 25.641 -9.797 1 97.69 214 CYS A C 1
ATOM 1619 O O . CYS A 1 214 ? -14.914 25.859 -10.281 1 97.69 214 CYS A O 1
ATOM 1621 N N . LEU A 1 215 ? -13.633 25.766 -8.469 1 97.38 215 LEU A N 1
ATOM 1622 C CA . LEU A 1 215 ? -14.781 25.734 -7.57 1 97.38 215 LEU A CA 1
ATOM 1623 C C . LEU A 1 215 ? -15 27.094 -6.914 1 97.38 215 LEU A C 1
ATOM 1625 O O . LEU A 1 215 ? -15.617 27.172 -5.855 1 97.38 215 LEU A O 1
ATOM 1629 N N . GLY A 1 216 ? -14.43 28.109 -7.453 1 96.31 216 GLY A N 1
ATOM 1630 C CA . GLY A 1 216 ? -14.625 29.469 -6.938 1 96.31 216 GLY A CA 1
ATOM 1631 C C . GLY A 1 216 ? -14.078 29.641 -5.535 1 96.31 216 GLY A C 1
ATOM 1632 O O . GLY A 1 216 ? -14.656 30.375 -4.727 1 96.31 216 GLY A O 1
ATOM 1633 N N . MET A 1 217 ? -13.031 29.016 -5.246 1 96.94 217 MET A N 1
ATOM 1634 C CA . MET A 1 217 ? -12.398 29.094 -3.932 1 96.94 217 MET A CA 1
ATOM 1635 C C . MET A 1 217 ? -11.445 30.281 -3.865 1 96.94 217 MET A C 1
ATOM 1637 O O . MET A 1 217 ? -11.023 30.812 -4.898 1 96.94 217 MET A O 1
ATOM 1641 N N . PRO A 1 218 ? -11.117 30.703 -2.604 1 96.5 218 PRO A N 1
ATOM 1642 C CA . PRO A 1 218 ? -10.188 31.828 -2.465 1 96.5 218 PRO A CA 1
ATOM 1643 C C . PRO A 1 218 ? -8.844 31.562 -3.15 1 96.5 218 PRO A C 1
ATOM 1645 O O . PRO A 1 218 ? -8.297 30.469 -3.057 1 96.5 218 PRO A O 1
ATOM 1648 N N . LYS A 1 219 ? -8.414 32.594 -3.805 1 96.56 219 LYS A N 1
ATOM 1649 C CA . LYS A 1 219 ? -7.137 32.562 -4.512 1 96.56 219 LYS A CA 1
ATOM 1650 C C . LYS A 1 219 ? -6.141 33.531 -3.902 1 96.56 219 LYS A C 1
ATOM 1652 O O . LYS A 1 219 ? -6.098 34.719 -4.285 1 96.56 219 LYS A O 1
ATOM 1657 N N . SER A 1 220 ? -5.277 32.969 -3.088 1 95.75 220 SER A N 1
ATOM 1658 C CA . SER A 1 220 ? -4.293 33.75 -2.365 1 95.75 220 SER A CA 1
ATOM 1659 C C . SER A 1 220 ? -4.941 34.969 -1.705 1 95.75 220 SER A C 1
ATOM 1661 O O . SER A 1 220 ? -4.469 36.094 -1.859 1 95.75 220 SER A O 1
ATOM 1663 N N . ASP A 1 221 ? -6.035 34.75 -0.955 1 95 221 ASP A N 1
ATOM 1664 C CA . ASP A 1 221 ? -6.836 35.844 -0.423 1 95 221 ASP A CA 1
ATOM 1665 C C . ASP A 1 221 ? -6.582 36.031 1.07 1 95 221 ASP A C 1
ATOM 1667 O O . ASP A 1 221 ? -7.07 35.281 1.895 1 95 221 ASP A O 1
ATOM 1671 N N . PRO A 1 222 ? -5.883 37.062 1.464 1 94.19 222 PRO A N 1
ATOM 1672 C CA . PRO A 1 222 ? -5.633 37.281 2.891 1 94.19 222 PRO A CA 1
ATOM 1673 C C . PRO A 1 222 ? -6.895 37.688 3.652 1 94.19 222 PRO A C 1
ATOM 1675 O O . PRO A 1 222 ? -6.898 37.688 4.887 1 94.19 222 PRO A O 1
ATOM 1678 N N . GLU A 1 223 ? -7.965 37.969 2.896 1 94 223 GLU A N 1
ATOM 1679 C CA . GLU A 1 223 ? -9.219 38.375 3.527 1 94 223 GLU A CA 1
ATOM 1680 C C . GLU A 1 223 ? -10.273 37.281 3.414 1 94 223 GLU A C 1
ATOM 1682 O O . GLU A 1 223 ? -11.469 37.562 3.361 1 94 223 GLU A O 1
ATOM 1687 N N . ALA A 1 224 ? -9.805 36.094 3.27 1 94.44 224 ALA A N 1
ATOM 1688 C CA . ALA A 1 224 ? -10.758 35 3.264 1 94.44 224 ALA A CA 1
ATOM 1689 C C . ALA A 1 224 ? -11.734 35.094 4.43 1 94.44 224 ALA A C 1
ATOM 1691 O O . ALA A 1 224 ? -11.352 35.531 5.527 1 94.44 224 ALA A O 1
ATOM 1692 N N . PRO A 1 225 ? -12.906 34.688 4.277 1 95 225 PRO A N 1
ATOM 1693 C CA . PRO A 1 225 ? -13.945 34.938 5.273 1 95 225 PRO A CA 1
ATOM 1694 C C . PRO A 1 225 ? -13.773 34.125 6.543 1 95 225 PRO A C 1
ATOM 1696 O O . PRO A 1 225 ? -13.148 33.062 6.516 1 95 225 PRO A O 1
ATOM 1699 N N . LEU A 1 226 ? -14.297 34.656 7.645 1 96.12 226 LEU A N 1
ATOM 1700 C CA . LEU A 1 226 ? -14.406 33.906 8.891 1 96.12 226 LEU A CA 1
ATOM 1701 C C . LEU A 1 226 ? -15.664 33.031 8.891 1 96.12 226 LEU A C 1
ATOM 1703 O O . LEU A 1 226 ? -16.703 33.438 8.367 1 96.12 226 LEU A O 1
ATOM 1707 N N . VAL A 1 227 ? -15.547 31.906 9.43 1 97 227 VAL A N 1
ATOM 1708 C CA . VAL A 1 227 ? -16.609 30.906 9.406 1 97 227 VAL A CA 1
ATOM 1709 C C . VAL A 1 227 ? -16.875 30.406 10.828 1 97 227 VAL A C 1
ATOM 1711 O O . VAL A 1 227 ? -15.938 30.25 11.617 1 97 227 VAL A O 1
ATOM 1714 N N . GLU A 1 228 ? -18.078 30.141 11.094 1 96.88 228 GLU A N 1
ATOM 1715 C CA . GLU A 1 228 ? -18.453 29.609 12.398 1 96.88 228 GLU A CA 1
ATOM 1716 C C . GLU A 1 228 ? -18 28.172 12.562 1 96.88 228 GLU A C 1
ATOM 1718 O O . GLU A 1 228 ? -18.078 27.375 11.617 1 96.88 228 GLU A O 1
ATOM 1723 N N . ILE A 1 229 ? -17.516 27.859 13.781 1 97.44 229 ILE A N 1
ATOM 1724 C CA . ILE A 1 229 ? -17.078 26.5 14.078 1 97.44 229 ILE A CA 1
ATOM 1725 C C . ILE A 1 229 ? -17.531 26.125 15.492 1 97.44 229 ILE A C 1
ATOM 1727 O O . ILE A 1 229 ? -17.531 26.953 16.391 1 97.44 229 ILE A O 1
ATOM 1731 N N . GLY A 1 230 ? -17.891 24.875 15.609 1 96.69 230 GLY A N 1
ATOM 1732 C CA . GLY A 1 230 ? -18.297 24.344 16.891 1 96.69 230 GLY A CA 1
ATOM 1733 C C . GLY A 1 230 ? -19.672 23.719 16.875 1 96.69 230 GLY A C 1
ATOM 1734 O O . GLY A 1 230 ? -20.547 24.141 16.109 1 96.69 230 GLY A O 1
ATOM 1735 N N . MET A 1 231 ? -19.891 22.812 17.75 1 96.38 231 MET A N 1
ATOM 1736 C CA . MET A 1 231 ? -21.188 22.141 17.844 1 96.38 231 MET A CA 1
ATOM 1737 C C . MET A 1 231 ? -22.281 23.125 18.25 1 96.38 231 MET A C 1
ATOM 1739 O O . MET A 1 231 ? -23.422 23 17.828 1 96.38 231 MET A O 1
ATOM 1743 N N . GLY A 1 232 ? -21.922 24.109 19.016 1 96.31 232 GLY A N 1
ATOM 1744 C CA . GLY A 1 232 ? -22.875 25.078 19.531 1 96.31 232 GLY A CA 1
ATOM 1745 C C . GLY A 1 232 ? -23.391 26.031 18.469 1 96.31 232 GLY A C 1
ATOM 1746 O O . GLY A 1 232 ? -24.391 26.719 18.656 1 96.31 232 GLY A O 1
ATOM 1747 N N . CYS A 1 233 ? -22.734 26.078 17.359 1 96.25 233 CYS A N 1
ATOM 1748 C CA . CYS A 1 233 ? -23.109 26.984 16.281 1 96.25 233 CYS A CA 1
ATOM 1749 C C . CYS A 1 233 ? -24.234 26.422 15.438 1 96.25 233 CYS A C 1
ATOM 1751 O O . CYS A 1 233 ? -24.859 27.141 14.656 1 96.25 233 CYS A O 1
ATOM 1753 N N . ILE A 1 234 ? -24.578 25.156 15.648 1 97 234 ILE A N 1
ATOM 1754 C CA . ILE A 1 234 ? -25.562 24.484 14.805 1 97 234 ILE A CA 1
ATOM 1755 C C . ILE A 1 234 ? -26.969 24.734 15.344 1 97 234 ILE A C 1
ATOM 1757 O O . ILE A 1 234 ? -27.234 24.5 16.516 1 97 234 ILE A O 1
ATOM 1761 N N . ASP A 1 235 ? -27.844 25.219 14.531 1 95.75 235 ASP A N 1
ATOM 1762 C CA . ASP A 1 235 ? -29.25 25.422 14.898 1 95.75 235 ASP A CA 1
ATOM 1763 C C . ASP A 1 235 ? -30.047 24.141 14.758 1 95.75 235 ASP A C 1
ATOM 1765 O O . ASP A 1 235 ? -30.547 23.828 13.68 1 95.75 235 ASP A O 1
ATOM 1769 N N . SER A 1 236 ? -30.25 23.484 15.844 1 94 236 SER A N 1
ATOM 1770 C CA . SER A 1 236 ? -30.875 22.172 15.844 1 94 236 SER A CA 1
ATOM 1771 C C . SER A 1 236 ? -32.406 22.281 15.688 1 94 236 SER A C 1
ATOM 1773 O O . SER A 1 236 ? -33.094 21.266 15.594 1 94 236 SER A O 1
ATOM 1775 N N . SER A 1 237 ? -32.969 23.469 15.68 1 95.25 237 SER A N 1
ATOM 1776 C CA . SER A 1 237 ? -34.406 23.656 15.453 1 95.25 237 SER A CA 1
ATOM 1777 C C . SER A 1 237 ? -34.75 23.5 13.977 1 95.25 237 SER A C 1
ATOM 1779 O O . SER A 1 237 ? -35.906 23.328 13.625 1 95.25 237 SER A O 1
ATOM 1781 N N . LYS A 1 238 ? -33.75 23.594 13.141 1 97.19 238 LYS A N 1
ATOM 1782 C CA . LYS A 1 238 ? -33.906 23.375 11.703 1 97.19 238 LYS A CA 1
ATOM 1783 C C . LYS A 1 238 ? -33.469 21.984 11.305 1 97.19 238 LYS A C 1
ATOM 1785 O O . LYS A 1 238 ? -32.75 21.312 12.062 1 97.19 238 LYS A O 1
ATOM 1790 N N . PRO A 1 239 ? -33.969 21.531 10.078 1 98.25 239 PRO A N 1
ATOM 1791 C CA . PRO A 1 239 ? -33.344 20.312 9.555 1 98.25 239 PRO A CA 1
ATOM 1792 C C . PRO A 1 239 ? -31.828 20.438 9.422 1 98.25 239 PRO A C 1
ATOM 1794 O O . PRO A 1 239 ? -31.328 21.438 8.922 1 98.25 239 PRO A O 1
ATOM 1797 N N . VAL A 1 240 ? -31.125 19.438 9.891 1 98.5 240 VAL A N 1
ATOM 1798 C CA . VAL A 1 240 ? -29.672 19.516 9.906 1 98.5 240 VAL A CA 1
ATOM 1799 C C . VAL A 1 240 ? -29.078 18.438 9.008 1 98.5 240 VAL A C 1
ATOM 1801 O O . VAL A 1 240 ? -29.312 17.25 9.219 1 98.5 240 VAL A O 1
ATOM 1804 N N . LEU A 1 241 ? -28.391 18.828 8 1 98.69 241 LEU A N 1
ATOM 1805 C CA . LEU A 1 241 ? -27.609 17.953 7.121 1 98.69 241 LEU A CA 1
ATOM 1806 C C . LEU A 1 241 ? -26.125 18.031 7.457 1 98.69 241 LEU A C 1
ATOM 1808 O O . LEU A 1 241 ? -25.516 19.109 7.406 1 98.69 241 LEU A O 1
ATOM 1812 N N . VAL A 1 242 ? -25.5 16.891 7.816 1 98.75 242 VAL A N 1
ATOM 1813 C CA . VAL A 1 242 ? -24.094 16.859 8.203 1 98.75 242 VAL A CA 1
ATOM 1814 C C . VAL A 1 242 ? -23.297 16.078 7.168 1 98.75 242 VAL A C 1
ATOM 1816 O O . VAL A 1 242 ? -23.656 14.961 6.801 1 98.75 242 VAL A O 1
ATOM 1819 N N . VAL A 1 243 ? -22.266 16.656 6.73 1 98.62 243 VAL A N 1
ATOM 1820 C CA . VAL A 1 243 ? -21.359 15.992 5.797 1 98.62 243 VAL A CA 1
ATOM 1821 C C . VAL A 1 243 ? -20.031 15.68 6.492 1 98.62 243 VAL A C 1
ATOM 1823 O O . VAL A 1 243 ? -19.516 16.5 7.258 1 98.62 243 VAL A O 1
ATOM 1826 N N . ILE A 1 244 ? -19.484 14.477 6.297 1 98.44 244 ILE A N 1
ATOM 1827 C CA . ILE A 1 244 ? -18.234 14.055 6.922 1 98.44 244 ILE A CA 1
ATOM 1828 C C . ILE A 1 244 ? -17.266 13.555 5.852 1 98.44 244 ILE A C 1
ATOM 1830 O O . ILE A 1 244 ? -17.609 12.664 5.066 1 98.44 244 ILE A O 1
ATOM 1834 N N . GLY A 1 245 ? -16.062 14.156 5.844 1 97.38 245 GLY A N 1
ATOM 1835 C CA . GLY A 1 245 ? -15.086 13.586 4.941 1 97.38 245 GLY A CA 1
ATOM 1836 C C . GLY A 1 245 ? -14.008 14.57 4.52 1 97.38 245 GLY A C 1
ATOM 1837 O O . GLY A 1 245 ? -13.578 15.398 5.316 1 97.38 245 GLY A O 1
ATOM 1838 N N . HIS A 1 246 ? -13.477 14.359 3.209 1 97.44 246 HIS A N 1
ATOM 1839 C CA . HIS A 1 246 ? -12.336 15.133 2.736 1 97.44 246 HIS A CA 1
ATOM 1840 C C . HIS A 1 246 ? -12.477 15.477 1.259 1 97.44 246 HIS A C 1
ATOM 1842 O O . HIS A 1 246 ? -11.562 16.047 0.657 1 97.44 246 HIS A O 1
ATOM 1848 N N . ASN A 1 247 ? -13.539 15.102 0.675 1 97.12 247 ASN A N 1
ATOM 1849 C CA . ASN A 1 247 ? -13.75 15.305 -0.754 1 97.12 247 ASN A CA 1
ATOM 1850 C C . ASN A 1 247 ? -15.031 16.094 -1.021 1 97.12 247 ASN A C 1
ATOM 1852 O O . ASN A 1 247 ? -16.141 15.586 -0.82 1 97.12 247 ASN A O 1
ATOM 1856 N N . VAL A 1 248 ? -14.922 17.234 -1.612 1 96.06 248 VAL A N 1
ATOM 1857 C CA . VAL A 1 248 ? -16.031 18.172 -1.695 1 96.06 248 VAL A CA 1
ATOM 1858 C C . VAL A 1 248 ? -16.797 17.969 -3.004 1 96.06 248 VAL A C 1
ATOM 1860 O O . VAL A 1 248 ? -17.812 18.625 -3.25 1 96.06 248 VAL A O 1
ATOM 1863 N N . ALA A 1 249 ? -16.453 16.969 -3.797 1 95.38 249 ALA A N 1
ATOM 1864 C CA . ALA A 1 249 ? -17.031 16.781 -5.129 1 95.38 249 ALA A CA 1
ATOM 1865 C C . ALA A 1 249 ? -18.547 16.656 -5.066 1 95.38 249 ALA A C 1
ATOM 1867 O O . ALA A 1 249 ? -19.266 17.375 -5.758 1 95.38 249 ALA A O 1
ATOM 1868 N N . GLY A 1 250 ? -19.062 15.789 -4.238 1 96.06 250 GLY A N 1
ATOM 1869 C CA . GLY A 1 250 ? -20.5 15.57 -4.133 1 96.06 250 GLY A CA 1
ATOM 1870 C C . GLY A 1 250 ? -21.219 16.672 -3.389 1 96.06 250 GLY A C 1
ATOM 1871 O O . GLY A 1 250 ? -22.344 17.031 -3.738 1 96.06 250 GLY A O 1
ATOM 1872 N N . VAL A 1 251 ? -20.594 17.297 -2.488 1 96.94 251 VAL A N 1
ATOM 1873 C CA . VAL A 1 251 ? -21.219 18.25 -1.581 1 96.94 251 VAL A CA 1
ATOM 1874 C C . VAL A 1 251 ? -21.484 19.562 -2.32 1 96.94 251 VAL A C 1
ATOM 1876 O O . VAL A 1 251 ? -22.438 20.281 -1.998 1 96.94 251 VAL A O 1
ATOM 1879 N N . THR A 1 252 ? -20.672 19.875 -3.324 1 97.12 252 THR A N 1
ATOM 1880 C CA . THR A 1 252 ? -20.922 21.094 -4.09 1 97.12 252 THR A CA 1
ATOM 1881 C C . THR A 1 252 ? -22.281 21.031 -4.77 1 97.12 252 THR A C 1
ATOM 1883 O O . THR A 1 252 ? -22.969 22.047 -4.883 1 97.12 252 THR A O 1
ATOM 1886 N N . ASN A 1 253 ? -22.719 19.812 -5.199 1 97.75 253 ASN A N 1
ATOM 1887 C CA . ASN A 1 253 ? -24.047 19.656 -5.773 1 97.75 253 ASN A CA 1
ATOM 1888 C C . ASN A 1 253 ? -25.141 19.859 -4.727 1 97.75 253 ASN A C 1
ATOM 1890 O O . ASN A 1 253 ? -26.203 20.375 -5.031 1 97.75 253 ASN A O 1
ATOM 1894 N N . ILE A 1 254 ? -24.891 19.453 -3.545 1 98.38 254 ILE A N 1
ATOM 1895 C CA . ILE A 1 254 ? -25.812 19.672 -2.439 1 98.38 254 ILE A CA 1
ATOM 1896 C C . ILE A 1 254 ? -25.969 21.172 -2.191 1 98.38 254 ILE A C 1
ATOM 1898 O O . ILE A 1 254 ? -27.094 21.672 -2.068 1 98.38 254 ILE A O 1
ATOM 1902 N N . MET A 1 255 ? -24.875 21.891 -2.107 1 97.88 255 MET A N 1
ATOM 1903 C CA . MET A 1 255 ? -24.875 23.328 -1.838 1 97.88 255 MET A CA 1
ATOM 1904 C C . MET A 1 255 ? -25.578 24.094 -2.955 1 97.88 255 MET A C 1
ATOM 1906 O O . MET A 1 255 ? -26.328 25.016 -2.691 1 97.88 255 MET A O 1
ATOM 1910 N N . ASP A 1 256 ? -25.281 23.688 -4.191 1 97.25 256 ASP A N 1
ATOM 1911 C CA . ASP A 1 256 ? -25.953 24.328 -5.324 1 97.25 256 ASP A CA 1
ATOM 1912 C C . ASP A 1 256 ? -27.469 24.125 -5.246 1 97.25 256 ASP A C 1
ATOM 1914 O O . ASP A 1 256 ? -28.234 25.062 -5.523 1 97.25 256 ASP A O 1
ATOM 1918 N N . TYR A 1 257 ? -27.906 22.953 -4.918 1 97.88 257 TYR A N 1
ATOM 1919 C CA . TYR A 1 257 ? -29.328 22.688 -4.789 1 97.88 257 TYR A CA 1
ATOM 1920 C C . TYR A 1 257 ? -29.953 23.562 -3.711 1 97.88 257 TYR A C 1
ATOM 1922 O O . TYR A 1 257 ? -31.047 24.125 -3.906 1 97.88 257 TYR A O 1
ATOM 1930 N N . ILE A 1 258 ? -29.344 23.656 -2.58 1 97.69 258 ILE A N 1
ATOM 1931 C CA . ILE A 1 258 ? -29.828 24.469 -1.469 1 97.69 258 ILE A CA 1
ATOM 1932 C C . ILE A 1 258 ? -29.984 25.922 -1.919 1 97.69 258 ILE A C 1
ATOM 1934 O O . ILE A 1 258 ? -31 26.562 -1.637 1 97.69 258 ILE A O 1
ATOM 1938 N N . HIS A 1 259 ? -28.938 26.422 -2.586 1 95.62 259 HIS A N 1
ATOM 1939 C CA . HIS A 1 259 ? -28.953 27.797 -3.07 1 95.62 259 HIS A CA 1
ATOM 1940 C C . HIS A 1 259 ? -30.047 28 -4.113 1 95.62 259 HIS A C 1
ATOM 1942 O O . HIS A 1 259 ? -30.812 28.969 -4.02 1 95.62 259 HIS A O 1
ATOM 1948 N N . ASP A 1 260 ? -30.141 27.125 -5.074 1 96.94 260 ASP A N 1
ATOM 1949 C CA . ASP A 1 260 ? -31.062 27.234 -6.199 1 96.94 260 ASP A CA 1
ATOM 1950 C C . ASP A 1 260 ? -32.5 27.172 -5.727 1 96.94 260 ASP A C 1
ATOM 1952 O O . ASP A 1 260 ? -33.406 27.719 -6.367 1 96.94 260 ASP A O 1
ATOM 1956 N N . HIS A 1 261 ? -32.781 26.578 -4.602 1 97 261 HIS A N 1
ATOM 1957 C CA . HIS A 1 261 ? -34.125 26.406 -4.129 1 97 261 HIS A CA 1
ATOM 1958 C C . HIS A 1 261 ? -34.406 27.266 -2.91 1 97 261 HIS A C 1
ATOM 1960 O O . HIS A 1 261 ? -35.438 27.109 -2.246 1 97 261 HIS A O 1
ATOM 1966 N N . GLY A 1 262 ? -33.469 28.109 -2.549 1 95.69 262 GLY A N 1
ATOM 1967 C CA . GLY A 1 262 ? -33.656 29.062 -1.471 1 95.69 262 GLY A CA 1
ATOM 1968 C C . GLY A 1 262 ? -33.844 28.406 -0.114 1 95.69 262 GLY A C 1
ATOM 1969 O O . GLY A 1 262 ? -34.688 28.828 0.684 1 95.69 262 GLY A O 1
ATOM 1970 N N . LEU A 1 263 ? -33.062 27.391 0.143 1 96.31 263 LEU A N 1
ATOM 1971 C CA . LEU A 1 263 ? -33.25 26.609 1.364 1 96.31 263 LEU A CA 1
ATOM 1972 C C . LEU A 1 263 ? -32.25 27.047 2.436 1 96.31 263 LEU A C 1
ATOM 1974 O O . LEU A 1 263 ? -32.219 26.5 3.535 1 96.31 263 LEU A O 1
ATOM 1978 N N . GLU A 1 264 ? -31.469 28.062 2.248 1 93.06 264 GLU A N 1
ATOM 1979 C CA . GLU A 1 264 ? -30.375 28.484 3.131 1 93.06 264 GLU A CA 1
ATOM 1980 C C . GLU A 1 264 ? -30.906 28.828 4.52 1 93.06 264 GLU A C 1
ATOM 1982 O O . GLU A 1 264 ? -30.266 28.531 5.527 1 93.06 264 GLU A O 1
ATOM 1987 N N . ASP A 1 265 ? -32.062 29.406 4.578 1 92.56 265 ASP A N 1
ATOM 1988 C CA . ASP A 1 265 ? -32.625 29.828 5.859 1 92.56 265 ASP A CA 1
ATOM 1989 C C . ASP A 1 265 ? -33.562 28.75 6.422 1 92.56 265 ASP A C 1
ATOM 1991 O O . ASP A 1 265 ? -33.969 28.828 7.578 1 92.56 265 ASP A O 1
ATOM 1995 N N . LYS A 1 266 ? -33.719 27.703 5.691 1 95.81 266 LYS A N 1
ATOM 1996 C CA . LYS A 1 266 ? -34.688 26.703 6.09 1 95.81 266 LYS A CA 1
ATOM 1997 C C . LYS A 1 266 ? -34 25.469 6.66 1 95.81 266 LYS A C 1
ATOM 1999 O O . LYS A 1 266 ? -34.656 24.641 7.316 1 95.81 266 LYS A O 1
ATOM 2004 N N . MET A 1 267 ? -32.75 25.391 6.43 1 97.19 267 MET A N 1
ATOM 2005 C CA . MET A 1 267 ? -32.031 24.234 6.945 1 97.19 267 MET A CA 1
ATOM 2006 C C . MET A 1 267 ? -30.594 24.625 7.309 1 97.19 267 MET A C 1
ATOM 2008 O O . MET A 1 267 ? -30.156 25.719 6.992 1 97.19 267 MET A O 1
ATOM 2012 N N . GLU A 1 268 ? -29.922 23.703 8.055 1 96.44 268 GLU A N 1
ATOM 2013 C CA . GLU A 1 268 ? -28.531 23.859 8.453 1 96.44 268 GLU A CA 1
ATOM 2014 C C . GLU A 1 268 ? -27.641 22.859 7.711 1 96.44 268 GLU A C 1
ATOM 2016 O O . GLU A 1 268 ? -27.938 21.672 7.652 1 96.44 268 GLU A O 1
ATOM 2021 N N . LEU A 1 269 ? -26.656 23.375 6.996 1 97.88 269 LEU A N 1
ATOM 2022 C CA . LEU A 1 269 ? -25.594 22.547 6.422 1 97.88 269 LEU A CA 1
ATOM 2023 C C . LEU A 1 269 ? -24.297 22.688 7.211 1 97.88 269 LEU A C 1
ATOM 2025 O O . LEU A 1 269 ? -23.781 23.781 7.359 1 97.88 269 LEU A O 1
ATOM 2029 N N . ALA A 1 270 ? -23.844 21.609 7.766 1 98 270 ALA A N 1
ATOM 2030 C CA . ALA A 1 270 ? -22.625 21.609 8.57 1 98 270 ALA A CA 1
ATOM 2031 C C . ALA A 1 270 ? -21.719 20.422 8.203 1 98 270 ALA A C 1
ATOM 2033 O O . ALA A 1 270 ? -22.188 19.453 7.621 1 98 270 ALA A O 1
ATOM 2034 N N . GLY A 1 271 ? -20.5 20.578 8.484 1 97.81 271 GLY A N 1
ATOM 2035 C CA . GLY A 1 271 ? -19.578 19.516 8.094 1 97.81 271 GLY A CA 1
ATOM 2036 C C . GLY A 1 271 ? -18.562 19.172 9.164 1 97.81 271 GLY A C 1
ATOM 2037 O O . GLY A 1 271 ? -18.391 19.922 10.133 1 97.81 271 GLY A O 1
ATOM 2038 N N . LEU A 1 272 ? -17.938 18.016 8.992 1 97.69 272 LEU A N 1
ATOM 2039 C CA . LEU A 1 272 ? -16.844 17.516 9.812 1 97.69 272 LEU A CA 1
ATOM 2040 C C . LEU A 1 272 ? -15.633 17.156 8.945 1 97.69 272 LEU A C 1
ATOM 2042 O O . LEU A 1 272 ? -15.797 16.672 7.82 1 97.69 272 LEU A O 1
ATOM 2046 N N . CYS A 1 273 ? -14.414 17.438 9.469 1 96.31 273 CYS A N 1
ATOM 2047 C CA . CYS A 1 273 ? -13.141 17.156 8.805 1 96.31 273 CYS A CA 1
ATOM 2048 C C . CYS A 1 273 ? -12.969 18.047 7.574 1 96.31 273 CYS A C 1
ATOM 2050 O O . CYS A 1 273 ? -13.57 19.109 7.477 1 96.31 273 CYS A O 1
ATOM 2052 N N . CYS A 1 274 ? -12.102 17.703 6.613 1 96.62 274 CYS A N 1
ATOM 2053 C CA . CYS A 1 274 ? -11.602 18.641 5.617 1 96.62 274 CYS A CA 1
ATOM 2054 C C . CYS A 1 274 ? -12.68 18.984 4.605 1 96.62 274 CYS A C 1
ATOM 2056 O O . CYS A 1 274 ? -12.633 20.047 3.979 1 96.62 274 CYS A O 1
ATOM 2058 N N . THR A 1 275 ? -13.672 18.125 4.379 1 97.38 275 THR A N 1
ATOM 2059 C CA . THR A 1 275 ? -14.797 18.516 3.541 1 97.38 275 THR A CA 1
ATOM 2060 C C . THR A 1 275 ? -15.484 19.75 4.109 1 97.38 275 THR A C 1
ATOM 2062 O O . THR A 1 275 ? -15.93 20.625 3.357 1 97.38 275 THR A O 1
ATOM 2065 N N . ALA A 1 276 ? -15.555 19.828 5.418 1 97.44 276 ALA A N 1
ATOM 2066 C CA . ALA A 1 276 ? -16.156 20.984 6.09 1 97.44 276 ALA A CA 1
ATOM 2067 C C . ALA A 1 276 ? -15.422 22.266 5.742 1 97.44 276 ALA A C 1
ATOM 2069 O O . ALA A 1 276 ? -16.047 23.312 5.492 1 97.44 276 ALA A O 1
ATOM 2070 N N . ILE A 1 277 ? -14.094 22.172 5.73 1 97.31 277 ILE A N 1
ATOM 2071 C CA . ILE A 1 277 ? -13.289 23.344 5.398 1 97.31 277 ILE A CA 1
ATOM 2072 C C . ILE A 1 277 ? -13.547 23.75 3.947 1 97.31 277 ILE A C 1
ATOM 2074 O O . ILE A 1 277 ? -13.797 24.922 3.658 1 97.31 277 ILE A O 1
ATOM 2078 N N . ASP A 1 278 ? -13.555 22.828 3.076 1 97.38 278 ASP A N 1
ATOM 2079 C CA . ASP A 1 278 ? -13.641 23.125 1.651 1 97.38 278 ASP A CA 1
ATOM 2080 C C . ASP A 1 278 ? -15.039 23.609 1.275 1 97.38 278 ASP A C 1
ATOM 2082 O O . ASP A 1 278 ? -15.203 24.406 0.354 1 97.38 278 ASP A O 1
ATOM 2086 N N . MET A 1 279 ? -16.031 23.203 2.025 1 96.62 279 MET A N 1
ATOM 2087 C CA . MET A 1 279 ? -17.391 23.719 1.813 1 96.62 279 MET A CA 1
ATOM 2088 C C . MET A 1 279 ? -17.453 25.219 2.078 1 96.62 279 MET A C 1
ATOM 2090 O O . MET A 1 279 ? -18.172 25.953 1.406 1 96.62 279 MET A O 1
ATOM 2094 N N . THR A 1 280 ? -16.672 25.625 3.01 1 96.94 280 THR A N 1
ATOM 2095 C CA . THR A 1 280 ? -16.688 27.047 3.375 1 96.94 280 THR A CA 1
ATOM 2096 C C . THR A 1 280 ? -15.906 27.875 2.359 1 96.94 280 THR A C 1
ATOM 2098 O O . THR A 1 280 ? -16.047 29.094 2.312 1 96.94 280 THR A O 1
ATOM 2101 N N . ARG A 1 281 ? -15.102 27.203 1.562 1 96.94 281 ARG A N 1
ATOM 2102 C CA . ARG A 1 281 ? -14.312 27.875 0.529 1 96.94 281 ARG A CA 1
ATOM 2103 C C . ARG A 1 281 ? -15.102 27.969 -0.775 1 96.94 281 ARG A C 1
ATOM 2105 O O . ARG A 1 281 ? -14.82 28.828 -1.608 1 96.94 281 ARG A O 1
ATOM 2112 N N . TYR A 1 282 ? -16.078 27.094 -0.955 1 97.12 282 TYR A N 1
ATOM 2113 C CA . TYR A 1 282 ? -16.781 26.953 -2.227 1 97.12 282 TYR A CA 1
ATOM 2114 C C . TYR A 1 282 ? -17.562 28.219 -2.564 1 97.12 282 TYR A C 1
ATOM 2116 O O . TYR A 1 282 ? -18.375 28.688 -1.763 1 97.12 282 TYR A O 1
ATOM 2124 N N . GLN A 1 283 ? -17.328 28.844 -3.732 1 94.88 283 GLN A N 1
ATOM 2125 C CA . GLN A 1 283 ? -18 30.016 -4.285 1 94.88 283 GLN A CA 1
ATOM 2126 C C . GLN A 1 283 ? -17.906 31.203 -3.328 1 94.88 283 GLN A C 1
ATOM 2128 O O . GLN A 1 283 ? -18.922 31.812 -3.006 1 94.88 283 GLN A O 1
ATOM 2133 N N . THR A 1 284 ? -16.672 31.469 -2.883 1 92.31 284 THR A N 1
ATOM 2134 C CA . THR A 1 284 ? -16.469 32.594 -1.985 1 92.31 284 THR A CA 1
ATOM 2135 C C . THR A 1 284 ? -15.383 33.531 -2.521 1 92.31 284 THR A C 1
ATOM 2137 O O . THR A 1 284 ? -14.969 34.469 -1.834 1 92.31 284 THR A O 1
ATOM 2140 N N . ASP A 1 285 ? -14.922 33.344 -3.691 1 87.44 285 ASP A N 1
ATOM 2141 C CA . ASP A 1 285 ? -13.789 34.094 -4.223 1 87.44 285 ASP A CA 1
ATOM 2142 C C . ASP A 1 285 ? -14.203 35.469 -4.676 1 87.44 285 ASP A C 1
ATOM 2144 O O . ASP A 1 285 ? -13.359 36.312 -4.977 1 87.44 285 ASP A O 1
ATOM 2148 N N . GLN A 1 286 ? -15.547 35.719 -4.754 1 84.62 286 GLN A N 1
ATOM 2149 C CA . GLN A 1 286 ? -16.047 37.031 -5.172 1 84.62 286 GLN A CA 1
ATOM 2150 C C . GLN A 1 286 ? -16.781 37.719 -4.031 1 84.62 286 GLN A C 1
ATOM 2152 O O . GLN A 1 286 ? -17.75 38.438 -4.266 1 84.62 286 GLN A O 1
ATOM 2157 N N . GLY A 1 287 ? -16.406 37.344 -2.85 1 81.38 287 GLY A N 1
ATOM 2158 C CA . GLY A 1 287 ? -16.938 38.031 -1.69 1 81.38 287 GLY A CA 1
ATOM 2159 C C . GLY A 1 287 ? -18.203 37.406 -1.143 1 81.38 287 GLY A C 1
ATOM 2160 O O . GLY A 1 287 ? -18.797 37.938 -0.183 1 81.38 287 GLY A O 1
ATOM 2161 N N . GLN A 1 288 ? -18.625 36.344 -1.627 1 83.94 288 GLN A N 1
ATOM 2162 C CA . GLN A 1 288 ? -19.812 35.656 -1.109 1 83.94 288 GLN A CA 1
ATOM 2163 C C . GLN A 1 288 ? -19.562 35.125 0.291 1 83.94 288 GLN A C 1
ATOM 2165 O O . GLN A 1 288 ? -18.438 34.781 0.636 1 83.94 288 GLN A O 1
ATOM 2170 N N . LYS A 1 289 ? -20.594 35.031 1.01 1 87.75 289 LYS A N 1
ATOM 2171 C CA . LYS A 1 289 ? -20.484 34.5 2.367 1 87.75 289 LYS A CA 1
ATOM 2172 C C . LYS A 1 289 ? -20.516 32.969 2.367 1 87.75 289 LYS A C 1
ATOM 2174 O O . LYS A 1 289 ? -21.188 32.344 1.527 1 87.75 289 LYS A O 1
ATOM 2179 N N . PRO A 1 290 ? -19.797 32.438 3.359 1 89.25 290 PRO A N 1
ATOM 2180 C CA . PRO A 1 290 ? -19.844 30.984 3.479 1 89.25 290 PRO A CA 1
ATOM 2181 C C . PRO A 1 290 ? -21.25 30.453 3.762 1 89.25 290 PRO A C 1
ATOM 2183 O O . PRO A 1 290 ? -22 31.078 4.531 1 89.25 290 PRO A O 1
ATOM 2186 N N . GLN A 1 291 ? -21.594 29.344 3.182 1 87.62 291 GLN A N 1
ATOM 2187 C CA . GLN A 1 291 ? -22.953 28.812 3.258 1 87.62 291 GLN A CA 1
ATOM 2188 C C . GLN A 1 291 ? -23.016 27.609 4.195 1 87.62 291 GLN A C 1
ATOM 2190 O O . GLN A 1 291 ? -24.078 27 4.355 1 87.62 291 GLN A O 1
ATOM 2195 N N . ALA A 1 292 ? -21.953 27.281 4.75 1 94.31 292 ALA A N 1
ATOM 2196 C CA . ALA A 1 292 ? -21.891 26.094 5.605 1 94.31 292 ALA A CA 1
ATOM 2197 C C . ALA A 1 292 ? -21.109 26.391 6.887 1 94.31 292 ALA A C 1
ATOM 2199 O O . ALA A 1 292 ? -20.359 27.344 6.953 1 94.31 292 ALA A O 1
ATOM 2200 N N 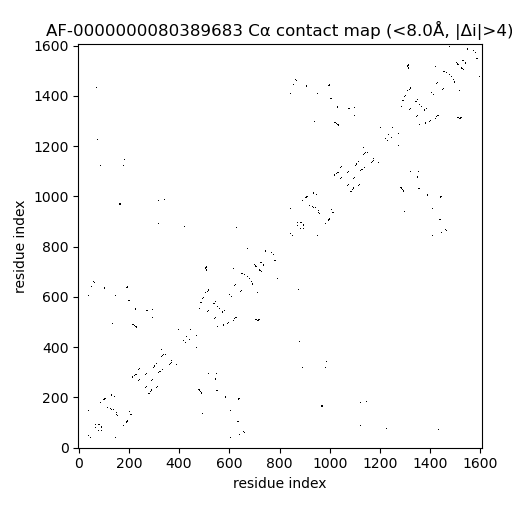. LYS A 1 293 ? -21.359 25.625 7.852 1 97.06 293 LYS A N 1
ATOM 2201 C CA . LYS A 1 293 ? -20.672 25.734 9.133 1 97.06 293 LYS A CA 1
ATOM 2202 C C . LYS A 1 293 ? -19.766 24.531 9.391 1 97.06 293 LYS A C 1
ATOM 2204 O O . LYS A 1 293 ? -19.938 23.484 8.773 1 97.06 293 LYS A O 1
ATOM 2209 N N . VAL A 1 294 ? -18.75 24.719 10.211 1 97.94 294 VAL A N 1
ATOM 2210 C CA . VAL A 1 294 ? -17.812 23.656 10.57 1 97.94 294 VAL A CA 1
ATOM 2211 C C . VAL A 1 294 ? -18.094 23.172 11.984 1 97.94 294 VAL A C 1
ATOM 2213 O O . VAL A 1 294 ? -18.25 23.969 12.914 1 97.94 294 VAL A O 1
ATOM 2216 N N . ILE A 1 295 ? -18.219 21.891 12.148 1 97.5 295 ILE A N 1
ATOM 2217 C CA . ILE A 1 295 ? -18.484 21.312 13.461 1 97.5 295 ILE A CA 1
ATOM 2218 C C . ILE A 1 295 ? -17.156 21.031 14.164 1 97.5 295 ILE A C 1
ATOM 2220 O O . ILE A 1 295 ? -16.984 21.359 15.336 1 97.5 295 ILE A O 1
ATOM 2224 N N . GLY A 1 296 ? -16.281 20.328 13.43 1 95.38 296 GLY A N 1
ATOM 2225 C CA . GLY A 1 296 ? -15 19.969 14.023 1 95.38 296 GLY A CA 1
ATOM 2226 C C . GLY A 1 296 ? -14.297 18.844 13.289 1 95.38 296 GLY A C 1
ATOM 2227 O O . GLY A 1 296 ? -14.477 18.672 12.078 1 95.38 296 GLY A O 1
ATOM 2228 N N . THR A 1 297 ? -13.422 18.188 14.016 1 94.62 297 THR A N 1
ATOM 2229 C CA . THR A 1 297 ? -12.57 17.125 13.469 1 94.62 297 THR A CA 1
ATOM 2230 C C . THR A 1 297 ? -13.18 15.758 13.734 1 94.62 297 THR A C 1
ATOM 2232 O O . THR A 1 297 ? -14.336 15.648 14.141 1 94.62 297 THR A O 1
ATOM 2235 N N . LEU A 1 298 ? -12.438 14.727 13.492 1 94.44 298 LEU A N 1
ATOM 2236 C CA . LEU A 1 298 ? -12.891 13.359 13.711 1 94.44 298 LEU A CA 1
ATOM 2237 C C . LEU A 1 298 ? -13.32 13.148 15.156 1 94.44 298 LEU A C 1
ATOM 2239 O O . LEU A 1 298 ? -14.234 12.375 15.438 1 94.44 298 LEU A O 1
ATOM 2243 N N . ALA A 1 299 ? -12.75 13.875 16.047 1 92.19 299 ALA A N 1
ATOM 2244 C CA . ALA A 1 299 ? -13.047 13.734 17.469 1 92.19 299 ALA A CA 1
ATOM 2245 C C . ALA A 1 299 ? -14.484 14.156 17.781 1 92.19 299 ALA A C 1
ATOM 2247 O O . ALA A 1 299 ? -15.031 13.797 18.828 1 92.19 299 ALA A O 1
ATOM 2248 N N . LYS A 1 300 ? -15.078 14.891 16.875 1 95.56 300 LYS A N 1
ATOM 2249 C CA . LYS A 1 300 ? -16.438 15.383 17.094 1 95.56 300 LYS A CA 1
ATOM 2250 C C . LYS A 1 300 ? -17.453 14.539 16.344 1 95.56 300 LYS A C 1
ATOM 2252 O O . LYS A 1 300 ? -18.672 14.75 16.469 1 95.56 300 LYS A O 1
ATOM 2257 N N . GLU A 1 301 ? -17 13.531 15.562 1 97 301 GLU A N 1
ATOM 2258 C CA . GLU A 1 301 ? -17.922 12.766 14.719 1 97 301 GLU A CA 1
ATOM 2259 C C . GLU A 1 301 ? -18.938 12.016 15.562 1 97 301 GLU A C 1
ATOM 2261 O O . GLU A 1 301 ? -20.141 12.219 15.406 1 97 301 GLU A O 1
ATOM 2266 N N . LEU A 1 302 ? -18.438 11.25 16.453 1 97.06 302 LEU A N 1
ATOM 2267 C CA . LEU A 1 302 ? -19.344 10.438 17.25 1 97.06 302 LEU A CA 1
ATOM 2268 C C . LEU A 1 302 ? -20.156 11.297 18.219 1 97.06 302 LEU A C 1
ATOM 2270 O O . LEU A 1 302 ? -21.312 11 18.5 1 97.06 302 LEU A O 1
ATOM 2274 N N . LYS A 1 303 ? -19.562 12.383 18.75 1 96.69 303 LYS A N 1
ATOM 2275 C CA . LYS A 1 303 ? -20.297 13.328 19.594 1 96.69 303 LYS A CA 1
ATOM 2276 C C . LYS A 1 303 ? -21.5 13.906 18.859 1 96.69 303 LYS A C 1
ATOM 2278 O O . LYS A 1 303 ? -22.594 13.977 19.406 1 96.69 303 LYS A O 1
ATOM 2283 N N . MET A 1 304 ? -21.219 14.297 17.641 1 97.12 304 MET A N 1
ATOM 2284 C CA . MET A 1 304 ? -22.281 14.906 16.844 1 97.12 304 MET A CA 1
ATOM 2285 C C . MET A 1 304 ? -23.359 13.875 16.5 1 97.12 304 MET A C 1
ATOM 2287 O O . MET A 1 304 ? -24.547 14.156 16.594 1 97.12 304 MET A O 1
ATOM 2291 N N . ILE A 1 305 ? -22.984 12.68 16.141 1 98.06 305 ILE A N 1
ATOM 2292 C CA . ILE A 1 305 ? -23.938 11.633 15.773 1 98.06 305 ILE A CA 1
ATOM 2293 C C . ILE A 1 305 ? -24.797 11.281 16.984 1 98.06 305 ILE A C 1
ATOM 2295 O O . ILE A 1 305 ? -26.031 11.25 16.891 1 98.06 305 ILE A O 1
ATOM 2299 N N . ARG A 1 306 ? -24.219 11.125 18.156 1 97.06 306 ARG A N 1
ATOM 2300 C CA . ARG A 1 306 ? -24.922 10.656 19.344 1 97.06 306 ARG A CA 1
ATOM 2301 C C . ARG A 1 306 ? -25.75 11.773 19.953 1 97.06 306 ARG A C 1
ATOM 2303 O O . ARG A 1 306 ? -26.625 11.516 20.781 1 97.06 306 ARG A O 1
ATOM 2310 N N . SER A 1 307 ? -25.484 13.008 19.594 1 95.75 307 SER A N 1
ATOM 2311 C CA . SER A 1 307 ? -26.312 14.117 20.031 1 95.75 307 SER A CA 1
ATOM 2312 C C . SER A 1 307 ? -27.719 14.023 19.438 1 95.75 307 SER A C 1
ATOM 2314 O O . SER A 1 307 ? -28.656 14.641 19.953 1 95.75 307 SER A O 1
ATOM 2316 N N . GLY A 1 308 ? -27.797 13.344 18.266 1 96.12 308 GLY A N 1
ATOM 2317 C CA . GLY A 1 308 ? -29.078 13.203 17.594 1 96.12 308 GLY A CA 1
ATOM 2318 C C . GLY A 1 308 ? -29.453 14.414 16.75 1 96.12 308 GLY A C 1
ATOM 2319 O O . GLY A 1 308 ? -30.5 14.438 16.125 1 96.12 308 GLY A O 1
ATOM 2320 N N . VAL A 1 309 ? -28.547 15.328 16.672 1 96.31 309 VAL A N 1
ATOM 2321 C CA . VAL A 1 309 ? -28.828 16.594 16 1 96.31 309 VAL A CA 1
ATOM 2322 C C . VAL A 1 309 ? -28.938 16.391 14.5 1 96.31 309 VAL A C 1
ATOM 2324 O O . VAL A 1 309 ? -29.812 16.953 13.844 1 96.31 309 VAL A O 1
ATOM 2327 N N . PRO A 1 310 ? -28.094 15.539 13.867 1 98.31 310 PRO A N 1
ATOM 2328 C CA . PRO A 1 310 ? -28.188 15.359 12.414 1 98.31 310 PRO A CA 1
ATOM 2329 C C . PRO A 1 310 ? -29.453 14.633 11.992 1 98.31 310 PRO A C 1
ATOM 2331 O O . PRO A 1 310 ? -29.859 13.664 12.641 1 98.31 310 PRO A O 1
ATOM 2334 N N . ASP A 1 311 ? -30.031 15.102 10.961 1 98.56 311 ASP A N 1
ATOM 2335 C CA . ASP A 1 311 ? -31.188 14.422 10.406 1 98.56 311 ASP A CA 1
ATOM 2336 C C . ASP A 1 311 ? -30.781 13.5 9.258 1 98.56 311 ASP A C 1
ATOM 2338 O O . ASP A 1 311 ? -31.484 12.516 8.969 1 98.56 311 ASP A O 1
ATOM 2342 N N . VAL A 1 312 ? -29.766 13.844 8.555 1 98.81 312 VAL A N 1
ATOM 2343 C CA . VAL A 1 312 ? -29.125 13.031 7.527 1 98.81 312 VAL A CA 1
ATOM 2344 C C . VAL A 1 312 ? -27.609 13.195 7.594 1 98.81 312 VAL A C 1
ATOM 2346 O O . VAL A 1 312 ? -27.109 14.281 7.898 1 98.81 312 VAL A O 1
ATOM 2349 N N . ILE A 1 313 ? -26.875 12.148 7.367 1 98.88 313 ILE A N 1
ATOM 2350 C CA . ILE A 1 313 ? -25.422 12.203 7.32 1 98.88 313 ILE A CA 1
ATOM 2351 C C . ILE A 1 313 ? -24.922 11.766 5.941 1 98.88 313 ILE A C 1
ATOM 2353 O O . ILE A 1 313 ? -25.375 10.734 5.422 1 98.88 313 ILE A O 1
ATOM 2357 N N . VAL A 1 314 ? -24.094 12.508 5.312 1 98.81 314 VAL A N 1
ATOM 2358 C CA . VAL A 1 314 ? -23.438 12.188 4.047 1 98.81 314 VAL A CA 1
ATOM 2359 C C . VAL A 1 314 ? -21.938 12 4.277 1 98.81 314 VAL A C 1
ATOM 2361 O O . VAL A 1 314 ? -21.281 12.852 4.875 1 98.81 314 VAL A O 1
ATOM 2364 N N . VAL A 1 315 ? -21.391 10.875 3.852 1 98.44 315 VAL A N 1
ATOM 2365 C CA . VAL A 1 315 ? -19.969 10.625 4.051 1 98.44 315 VAL A CA 1
ATOM 2366 C C . VAL A 1 315 ? -19.281 10.484 2.699 1 98.44 315 VAL A C 1
ATOM 2368 O O . VAL A 1 315 ? -19.891 10.055 1.721 1 98.44 315 VAL A O 1
ATOM 2371 N N . ASP A 1 316 ? -18 10.82 2.623 1 96.81 316 ASP A N 1
ATOM 2372 C CA . ASP A 1 316 ? -17.266 10.688 1.369 1 96.81 316 ASP A CA 1
ATOM 2373 C C . ASP A 1 316 ? -16.016 9.836 1.556 1 96.81 316 ASP A C 1
ATOM 2375 O O . ASP A 1 316 ? -16.047 8.625 1.322 1 96.81 316 ASP A O 1
ATOM 2379 N N . GLU A 1 317 ? -14.844 10.398 2.152 1 96.88 317 GLU A N 1
ATOM 2380 C CA . GLU A 1 317 ? -13.672 9.523 2.219 1 96.88 317 GLU A CA 1
ATOM 2381 C C . GLU A 1 317 ? -12.727 9.953 3.334 1 96.88 317 GLU A C 1
ATOM 2383 O O . GLU A 1 317 ? -12.906 11.016 3.936 1 96.88 317 GLU A O 1
ATOM 2388 N N . GLN A 1 318 ? -11.68 9.086 3.666 1 95.62 318 GLN A N 1
ATOM 2389 C CA . GLN A 1 318 ? -10.516 9.289 4.52 1 95.62 318 GLN A CA 1
ATOM 2390 C C . GLN A 1 318 ? -10.906 9.258 5.996 1 95.62 318 GLN A C 1
ATOM 2392 O O . GLN A 1 318 ? -11.367 8.234 6.504 1 95.62 318 GLN A O 1
ATOM 2397 N N . CYS A 1 319 ? -10.703 10.406 6.773 1 94.44 319 CYS A N 1
ATOM 2398 C CA . CYS A 1 319 ? -10.922 10.398 8.219 1 94.44 319 CYS A CA 1
ATOM 2399 C C . CYS A 1 319 ? -12.406 10.398 8.547 1 94.44 319 CYS A C 1
ATOM 2401 O O . CYS A 1 319 ? -12.945 11.398 9.008 1 94.44 319 CYS A O 1
ATOM 2403 N N . VAL A 1 320 ? -13.023 9.312 8.289 1 97.5 320 VAL A N 1
ATOM 2404 C CA . VAL A 1 320 ? -14.422 9.016 8.578 1 97.5 320 VAL A CA 1
ATOM 2405 C C . VAL A 1 320 ? -14.523 7.738 9.406 1 97.5 320 VAL A C 1
ATOM 2407 O O . VAL A 1 320 ? -13.914 6.723 9.07 1 97.5 320 VAL A O 1
ATOM 2410 N N . ARG A 1 321 ? -15.227 7.801 10.406 1 97.69 321 ARG A N 1
ATOM 2411 C CA . ARG A 1 321 ? -15.367 6.629 11.266 1 97.69 321 ARG A CA 1
ATOM 2412 C C . ARG A 1 321 ? -15.977 5.457 10.5 1 97.69 321 ARG A C 1
ATOM 2414 O O . ARG A 1 321 ? -16.859 5.648 9.664 1 97.69 321 ARG A O 1
ATOM 2421 N N . ALA A 1 322 ? -15.578 4.281 10.906 1 97.25 322 ALA A N 1
ATOM 2422 C CA . ALA A 1 322 ? -16.016 3.066 10.227 1 97.25 322 ALA A CA 1
ATOM 2423 C C . ALA A 1 322 ? -17.422 2.664 10.664 1 97.25 322 ALA A C 1
ATOM 2425 O O . ALA A 1 322 ? -18.078 1.882 9.984 1 97.25 322 ALA A O 1
ATOM 2426 N N . ASP A 1 323 ? -17.922 3.197 11.789 1 97.5 323 ASP A N 1
ATOM 2427 C CA . ASP A 1 323 ? -19.203 2.738 12.336 1 97.5 323 ASP A CA 1
ATOM 2428 C C . ASP A 1 323 ? -20.266 3.84 12.266 1 97.5 323 ASP A C 1
ATOM 2430 O O . ASP A 1 323 ? -21.188 3.875 13.078 1 97.5 323 ASP A O 1
ATOM 2434 N N . VAL A 1 324 ? -20.078 4.805 11.328 1 98.44 324 VAL A N 1
ATOM 2435 C CA . VAL A 1 324 ? -21.031 5.898 11.188 1 98.44 324 VAL A CA 1
ATOM 2436 C C . VAL A 1 324 ? -22.438 5.332 10.953 1 98.44 324 VAL A C 1
ATOM 2438 O O . VAL A 1 324 ? -23.391 5.762 11.586 1 98.44 324 VAL A O 1
ATOM 2441 N N . LEU A 1 325 ? -22.516 4.352 10.055 1 98.31 325 LEU A N 1
ATOM 2442 C CA . LEU A 1 325 ? -23.812 3.781 9.703 1 98.31 325 LEU A CA 1
ATOM 2443 C C . LEU A 1 325 ? -24.453 3.133 10.922 1 98.31 325 LEU A C 1
ATOM 2445 O O . LEU A 1 325 ? -25.641 3.359 11.188 1 98.31 325 LEU A O 1
ATOM 2449 N N . ASP A 1 326 ? -23.75 2.332 11.695 1 97.12 326 ASP A N 1
ATOM 2450 C CA . ASP A 1 326 ? -24.281 1.624 12.852 1 97.12 326 ASP A CA 1
ATOM 2451 C C . ASP A 1 326 ? -24.734 2.602 13.938 1 97.12 326 ASP A C 1
ATOM 2453 O O . ASP A 1 326 ? -25.797 2.42 14.547 1 97.12 326 ASP A O 1
ATOM 2457 N N . GLU A 1 327 ? -23.938 3.633 14.18 1 97.56 327 GLU A N 1
ATOM 2458 C CA . GLU A 1 327 ? -24.266 4.633 15.195 1 97.56 327 GLU A CA 1
ATOM 2459 C C . GLU A 1 327 ? -25.469 5.469 14.773 1 97.56 327 GLU A C 1
ATOM 2461 O O . GLU A 1 327 ? -26.312 5.801 15.602 1 97.56 327 GLU A O 1
ATOM 2466 N N . ALA A 1 328 ? -25.531 5.836 13.523 1 98.31 328 ALA A N 1
ATOM 2467 C CA . ALA A 1 328 ? -26.641 6.637 13.008 1 98.31 328 ALA A CA 1
ATOM 2468 C C . ALA A 1 328 ? -27.953 5.855 13.047 1 98.31 328 ALA A C 1
ATOM 2470 O O . ALA A 1 328 ? -29 6.418 13.352 1 98.31 328 ALA A O 1
ATOM 2471 N N . LYS A 1 329 ? -27.906 4.578 12.758 1 97.06 329 LYS A N 1
ATOM 2472 C CA . LYS A 1 329 ? -29.078 3.709 12.742 1 97.06 329 LYS A CA 1
ATOM 2473 C C . LYS A 1 329 ? -29.781 3.697 14.102 1 97.06 329 LYS A C 1
ATOM 2475 O O . LYS A 1 329 ? -31 3.648 14.172 1 97.06 329 LYS A O 1
ATOM 2480 N N . LYS A 1 330 ? -29.016 3.75 15.133 1 95.94 330 LYS A N 1
ATOM 2481 C CA . LYS A 1 330 ? -29.562 3.723 16.484 1 95.94 330 LYS A CA 1
ATOM 2482 C C . LYS A 1 330 ? -30.469 4.922 16.734 1 95.94 330 LYS A C 1
ATOM 2484 O O . LYS A 1 330 ? -31.344 4.875 17.609 1 95.94 330 LYS A O 1
ATOM 2489 N N . LEU A 1 331 ? -30.297 5.953 15.953 1 97.12 331 LEU A N 1
ATOM 2490 C CA . LEU A 1 331 ? -31.047 7.188 16.172 1 97.12 331 LEU A CA 1
ATOM 2491 C C . LEU A 1 331 ? -31.906 7.516 14.953 1 97.12 331 LEU A C 1
ATOM 2493 O O . LEU A 1 331 ? -32.344 8.664 14.773 1 97.12 331 LEU A O 1
ATOM 2497 N N . SER A 1 332 ? -32.062 6.535 14.039 1 97.56 332 SER A N 1
ATOM 2498 C CA . SER A 1 332 ? -32.906 6.656 12.852 1 97.56 332 SER A CA 1
ATOM 2499 C C . SER A 1 332 ? -32.406 7.777 11.945 1 97.56 332 SER A C 1
ATOM 2501 O O . SER A 1 332 ? -33.219 8.555 11.414 1 97.56 332 SER A O 1
ATOM 2503 N N . ILE A 1 333 ? -31.141 7.93 11.828 1 98.5 333 ILE A N 1
ATOM 2504 C CA . ILE A 1 333 ? -30.516 8.891 10.93 1 98.5 333 ILE A CA 1
ATOM 2505 C C . ILE A 1 333 ? -30.031 8.18 9.664 1 98.5 333 ILE A C 1
ATOM 2507 O O . ILE A 1 333 ? -29.109 7.367 9.711 1 98.5 333 ILE A O 1
ATOM 2511 N N . PRO A 1 334 ? -30.609 8.445 8.531 1 98.81 334 PRO A N 1
ATOM 2512 C CA . PRO A 1 334 ? -30.109 7.828 7.305 1 98.81 334 PRO A CA 1
ATOM 2513 C C . PRO A 1 334 ? -28.703 8.289 6.941 1 98.81 334 PRO A C 1
ATOM 2515 O O . PRO A 1 334 ? -28.359 9.461 7.129 1 98.81 334 PRO A O 1
ATOM 2518 N N . VAL A 1 335 ? -27.906 7.379 6.387 1 98.88 335 VAL A N 1
ATOM 2519 C CA . VAL A 1 335 ? -26.531 7.676 5.988 1 98.88 335 VAL A CA 1
ATOM 2520 C C . VAL A 1 335 ? -26.391 7.492 4.48 1 98.88 335 VAL A C 1
ATOM 2522 O O . VAL A 1 335 ? -26.781 6.457 3.932 1 98.88 335 VAL A O 1
ATOM 2525 N N . ILE A 1 336 ? -25.844 8.453 3.816 1 98.88 336 ILE A N 1
ATOM 2526 C CA . ILE A 1 336 ? -25.562 8.391 2.389 1 98.88 336 ILE A CA 1
ATOM 2527 C C . ILE A 1 336 ? -24.047 8.367 2.162 1 98.88 336 ILE A C 1
ATOM 2529 O O . ILE A 1 336 ? -23.328 9.25 2.635 1 98.88 336 ILE A O 1
ATOM 2533 N N . THR A 1 337 ? -23.562 7.367 1.52 1 98.5 337 THR A N 1
ATOM 2534 C CA . THR A 1 337 ? -22.156 7.324 1.115 1 98.5 337 THR A CA 1
ATOM 2535 C C . THR A 1 337 ? -22 7.805 -0.323 1 98.5 337 THR A C 1
ATOM 2537 O O . THR A 1 337 ? -22.875 7.594 -1.158 1 98.5 337 THR A O 1
ATOM 2540 N N . THR A 1 338 ? -20.844 8.477 -0.647 1 98.5 338 THR A N 1
ATOM 2541 C CA . THR A 1 338 ? -20.75 9.164 -1.931 1 98.5 338 THR A CA 1
ATOM 2542 C C . THR A 1 338 ? -19.422 8.852 -2.621 1 98.5 338 THR A C 1
ATOM 2544 O O . THR A 1 338 ? -19.047 9.516 -3.592 1 98.5 338 THR A O 1
ATOM 2547 N N . ASN A 1 339 ? -18.656 7.934 -2.139 1 97.88 339 ASN A N 1
ATOM 2548 C CA . ASN A 1 339 ? -17.344 7.586 -2.664 1 97.88 339 ASN A CA 1
ATOM 2549 C C . ASN A 1 339 ? -17.109 6.078 -2.641 1 97.88 339 ASN A C 1
ATOM 2551 O O . ASN A 1 339 ? -17.531 5.395 -1.698 1 97.88 339 ASN A O 1
ATOM 2555 N N . GLU A 1 340 ? -16.406 5.574 -3.602 1 97.12 340 GLU A N 1
ATOM 2556 C CA . GLU A 1 340 ? -16.203 4.137 -3.756 1 97.12 340 GLU A CA 1
ATOM 2557 C C . GLU A 1 340 ? -15.273 3.592 -2.674 1 97.12 340 GLU A C 1
ATOM 2559 O O . GLU A 1 340 ? -15.211 2.379 -2.457 1 97.12 340 GLU A O 1
ATOM 2564 N N . LYS A 1 341 ? -14.539 4.426 -2.023 1 97.56 341 LYS A N 1
ATOM 2565 C CA . LYS A 1 341 ? -13.625 3.99 -0.975 1 97.56 341 LYS A CA 1
ATOM 2566 C C . LYS A 1 341 ? -14.359 3.777 0.346 1 97.56 341 LYS A C 1
ATOM 2568 O O . LYS A 1 341 ? -13.828 3.154 1.266 1 97.56 341 LYS A O 1
ATOM 2573 N N . ILE A 1 342 ? -15.602 4.32 0.472 1 97.62 342 ILE A N 1
ATOM 2574 C CA . ILE A 1 342 ? -16.484 4.152 1.621 1 97.62 342 ILE A CA 1
ATOM 2575 C C . ILE A 1 342 ? -17.891 3.812 1.143 1 97.62 342 ILE A C 1
ATOM 2577 O O . ILE A 1 342 ? -18.625 4.684 0.649 1 97.62 342 ILE A O 1
ATOM 2581 N N . MET A 1 343 ? -18.359 2.568 1.353 1 98.19 343 MET A N 1
ATOM 2582 C CA . MET A 1 343 ? -19.656 2.189 0.815 1 98.19 343 MET A CA 1
ATOM 2583 C C . MET A 1 343 ? -20.5 1.47 1.869 1 98.19 343 MET A C 1
ATOM 2585 O O . MET A 1 343 ? -21.703 1.313 1.706 1 98.19 343 MET A O 1
ATOM 2589 N N . TYR A 1 344 ? -20.031 0.997 3.008 1 98 344 TYR A N 1
ATOM 2590 C CA . TYR A 1 344 ? -20.656 0.466 4.211 1 98 344 TYR A CA 1
ATOM 2591 C C . TYR A 1 344 ? -21.641 -0.652 3.869 1 98 344 TYR A C 1
ATOM 2593 O O . TYR A 1 344 ? -22.641 -0.841 4.559 1 98 344 TYR A O 1
ATOM 2601 N N . GLY A 1 345 ? -21.469 -1.321 2.744 1 97.69 345 GLY A N 1
ATOM 2602 C CA . GLY A 1 345 ? -22.359 -2.404 2.357 1 97.69 345 GLY A CA 1
ATOM 2603 C C . GLY A 1 345 ? -23.703 -1.922 1.847 1 97.69 345 GLY A C 1
ATOM 2604 O O . GLY A 1 345 ? -24.625 -2.719 1.653 1 97.69 345 GLY A O 1
ATOM 2605 N N . LEU A 1 346 ? -23.828 -0.628 1.602 1 98.44 346 LEU A N 1
ATOM 2606 C CA . LEU A 1 346 ? -25.094 -0.033 1.207 1 98.44 346 LEU A CA 1
ATOM 2607 C C . LEU A 1 346 ? -25.359 -0.243 -0.28 1 98.44 346 LEU A C 1
ATOM 2609 O O . LEU A 1 346 ? -24.422 -0.266 -1.082 1 98.44 346 LEU A O 1
ATOM 2613 N N . ARG A 1 347 ? -26.578 -0.336 -0.635 1 97.75 347 ARG A N 1
ATOM 2614 C CA . ARG A 1 347 ? -26.969 -0.532 -2.029 1 97.75 347 ARG A CA 1
ATOM 2615 C C . ARG A 1 347 ? -26.641 0.703 -2.863 1 97.75 347 ARG A C 1
ATOM 2617 O O . ARG A 1 347 ? -26.859 1.832 -2.42 1 97.75 347 ARG A O 1
ATOM 2624 N N . ASN A 1 348 ? -26.078 0.459 -4.004 1 97.94 348 ASN A N 1
ATOM 2625 C CA . ASN A 1 348 ? -25.828 1.55 -4.938 1 97.94 348 ASN A CA 1
ATOM 2626 C C . ASN A 1 348 ? -27.125 2.037 -5.59 1 97.94 348 ASN A C 1
ATOM 2628 O O . ASN A 1 348 ? -27.734 1.313 -6.375 1 97.94 348 ASN A O 1
ATOM 2632 N N . ARG A 1 349 ? -27.562 3.215 -5.277 1 98.12 349 ARG A N 1
ATOM 2633 C CA . ARG A 1 349 ? -28.844 3.766 -5.738 1 98.12 349 ARG A CA 1
ATOM 2634 C C . ARG A 1 349 ? -28.609 4.902 -6.73 1 98.12 349 ARG A C 1
ATOM 2636 O O . ARG A 1 349 ? -29.5 5.738 -6.93 1 98.12 349 ARG A O 1
ATOM 2643 N N . SER A 1 350 ? -27.453 4.898 -7.352 1 96.94 350 SER A N 1
ATOM 2644 C CA . SER A 1 350 ? -27.047 5.992 -8.227 1 96.94 350 SER A CA 1
ATOM 2645 C C . SER A 1 350 ? -27.969 6.117 -9.43 1 96.94 350 SER A C 1
ATOM 2647 O O . SER A 1 350 ? -28.125 7.203 -9.984 1 96.94 350 SER A O 1
ATOM 2649 N N . ASN A 1 351 ? -28.625 5 -9.805 1 95.75 351 ASN A N 1
ATOM 2650 C CA . ASN A 1 351 ? -29.469 4.996 -11 1 95.75 351 ASN A CA 1
ATOM 2651 C C . ASN A 1 351 ? -30.938 5.113 -10.648 1 95.75 351 ASN A C 1
ATOM 2653 O O . ASN A 1 351 ? -31.797 5.094 -11.539 1 95.75 351 ASN A O 1
ATOM 2657 N N . ASP A 1 352 ? -31.281 5.211 -9.398 1 97.88 352 ASP A N 1
ATOM 2658 C CA . ASP A 1 352 ? -32.656 5.359 -8.953 1 97.88 352 ASP A CA 1
ATOM 2659 C C . ASP A 1 352 ? -33.094 6.824 -8.953 1 97.88 352 ASP A C 1
ATOM 2661 O O . ASP A 1 352 ? -32.25 7.723 -8.953 1 97.88 352 ASP A O 1
ATOM 2665 N N . SER A 1 353 ? -34.344 7.027 -9 1 98.12 353 SER A N 1
ATOM 2666 C CA . SER A 1 353 ? -34.844 8.398 -8.891 1 98.12 353 SER A CA 1
ATOM 2667 C C . SER A 1 353 ? -34.688 8.938 -7.477 1 98.12 353 SER A C 1
ATOM 2669 O O . SER A 1 353 ? -34.75 8.18 -6.508 1 98.12 353 SER A O 1
ATOM 2671 N N . ALA A 1 354 ? -34.531 10.211 -7.371 1 98.5 354 ALA A N 1
ATOM 2672 C CA . ALA A 1 354 ? -34.406 10.852 -6.059 1 98.5 354 ALA A CA 1
ATOM 2673 C C . ALA A 1 354 ? -35.625 10.547 -5.199 1 98.5 354 ALA A C 1
ATOM 2675 O O . ALA A 1 354 ? -35.5 10.273 -4 1 98.5 354 ALA A O 1
ATOM 2676 N N . ALA A 1 355 ? -36.812 10.562 -5.797 1 98.25 355 ALA A N 1
ATOM 2677 C CA . ALA A 1 355 ? -38.062 10.336 -5.082 1 98.25 355 ALA A CA 1
ATOM 2678 C C . ALA A 1 355 ? -38.094 8.945 -4.453 1 98.25 355 ALA A C 1
ATOM 2680 O O . ALA A 1 355 ? -38.5 8.781 -3.309 1 98.25 355 ALA A O 1
ATOM 2681 N N . ASN A 1 356 ? -37.625 7.961 -5.207 1 98.5 356 ASN A N 1
ATOM 2682 C CA . ASN A 1 356 ? -37.594 6.59 -4.711 1 98.5 356 ASN A CA 1
ATOM 2683 C C . ASN A 1 356 ? -36.625 6.43 -3.557 1 98.5 356 ASN A C 1
ATOM 2685 O O . ASN A 1 356 ? -36.906 5.723 -2.586 1 98.5 356 ASN A O 1
ATOM 2689 N N . ILE A 1 357 ? -35.5 7.043 -3.691 1 98.75 357 ILE A N 1
ATOM 2690 C CA . ILE A 1 357 ? -34.5 6.953 -2.65 1 98.75 357 ILE A CA 1
ATOM 2691 C C . ILE A 1 357 ? -35 7.598 -1.366 1 98.75 357 ILE A C 1
ATOM 2693 O O . ILE A 1 357 ? -34.906 7.016 -0.285 1 98.75 357 ILE A O 1
ATOM 2697 N N . ILE A 1 358 ? -35.562 8.797 -1.474 1 98.75 358 ILE A N 1
ATOM 2698 C CA . ILE A 1 358 ? -36.062 9.539 -0.326 1 98.75 358 ILE A CA 1
ATOM 2699 C C . ILE A 1 358 ? -37.156 8.734 0.365 1 98.75 358 ILE A C 1
ATOM 2701 O O . ILE A 1 358 ? -37.219 8.664 1.596 1 98.75 358 ILE A O 1
ATOM 2705 N N . GLU A 1 359 ? -38 8.109 -0.423 1 98.38 359 GLU A N 1
ATOM 2706 C CA . GLU A 1 359 ? -39.094 7.312 0.141 1 98.38 359 GLU A CA 1
ATOM 2707 C C . GLU A 1 359 ? -38.531 6.125 0.934 1 98.38 359 GLU A C 1
ATOM 2709 O O . GLU A 1 359 ? -38.938 5.902 2.076 1 98.38 359 GLU A O 1
ATOM 2714 N N . ASP A 1 360 ? -37.656 5.402 0.352 1 98.44 360 ASP A N 1
ATOM 2715 C CA . ASP A 1 360 ? -37.125 4.199 0.985 1 98.44 360 ASP A CA 1
ATOM 2716 C C . ASP A 1 360 ? -36.344 4.543 2.264 1 98.44 360 ASP A C 1
ATOM 2718 O O . ASP A 1 360 ? -36.406 3.801 3.246 1 98.44 360 ASP A O 1
ATOM 2722 N N . LEU A 1 361 ? -35.625 5.617 2.258 1 98.56 361 LEU A N 1
ATOM 2723 C CA . LEU A 1 361 ? -34.812 5.988 3.418 1 98.56 361 LEU A CA 1
ATOM 2724 C C . LEU A 1 361 ? -35.688 6.594 4.512 1 98.56 361 LEU A C 1
ATOM 2726 O O . LEU A 1 361 ? -35.469 6.352 5.699 1 98.56 361 LEU A O 1
ATOM 2730 N N . SER A 1 362 ? -36.719 7.363 4.152 1 98.19 362 SER A N 1
ATOM 2731 C CA . SER A 1 362 ? -37.562 8.031 5.133 1 98.19 362 SER A CA 1
ATOM 2732 C C . SER A 1 362 ? -38.531 7.055 5.793 1 98.19 362 SER A C 1
ATOM 2734 O O . SER A 1 362 ? -39.031 7.309 6.895 1 98.19 362 SER A O 1
ATOM 2736 N N . THR A 1 363 ? -38.812 5.934 5.105 1 97.25 363 THR A N 1
ATOM 2737 C CA . THR A 1 363 ? -39.688 4.914 5.676 1 97.25 363 THR A CA 1
ATOM 2738 C C . THR A 1 363 ? -38.875 3.84 6.387 1 97.25 363 THR A C 1
ATOM 2740 O O . THR A 1 363 ? -39.438 2.844 6.859 1 97.25 363 THR A O 1
ATOM 2743 N N . PHE A 1 364 ? -37.594 3.988 6.387 1 96.12 364 PHE A N 1
ATOM 2744 C CA . PHE A 1 364 ? -36.656 3.117 7.098 1 96.12 364 PHE A CA 1
ATOM 2745 C C . PHE A 1 364 ? -36.594 1.741 6.445 1 96.12 364 PHE A C 1
ATOM 2747 O O . PHE A 1 364 ? -36.219 0.759 7.09 1 96.12 364 PHE A O 1
ATOM 2754 N N . LYS A 1 365 ? -37.031 1.704 5.176 1 96.94 365 LYS A N 1
ATOM 2755 C CA . LYS A 1 365 ? -36.844 0.469 4.426 1 96.94 365 LYS A CA 1
ATOM 2756 C C . LYS A 1 365 ? -35.344 0.149 4.293 1 96.94 365 LYS A C 1
ATOM 2758 O O . LYS A 1 365 ? -34.969 -1.02 4.301 1 96.94 365 LYS A O 1
ATOM 2763 N N . GLU A 1 366 ? -34.625 1.166 4.109 1 97.75 366 GLU A N 1
ATOM 2764 C CA . GLU A 1 366 ? -33.156 1.097 4.074 1 97.75 366 GLU A CA 1
ATOM 2765 C C . GLU A 1 366 ? -32.531 2.131 5.008 1 97.75 366 GLU A C 1
ATOM 2767 O O . GLU A 1 366 ? -33 3.266 5.09 1 97.75 366 GLU A O 1
ATOM 2772 N N . PRO A 1 367 ? -31.5 1.738 5.668 1 98 367 PRO A N 1
ATOM 2773 C CA . PRO A 1 367 ? -30.891 2.662 6.621 1 98 367 PRO A CA 1
ATOM 2774 C C . PRO A 1 367 ? -30.016 3.713 5.938 1 98 367 PRO A C 1
ATOM 2776 O O . PRO A 1 367 ? -29.641 4.711 6.562 1 98 367 PRO A O 1
ATOM 2779 N N . GLY A 1 368 ? -29.641 3.463 4.707 1 98.56 368 GLY A N 1
ATOM 2780 C CA . GLY A 1 368 ? -28.781 4.34 3.924 1 98.56 368 GLY A CA 1
ATOM 2781 C C . GLY A 1 368 ? -28.688 3.932 2.465 1 98.56 368 GLY A C 1
ATOM 2782 O O . GLY A 1 368 ? -29.359 3.002 2.027 1 98.56 368 GLY A O 1
ATOM 2783 N N . ALA A 1 369 ? -27.828 4.664 1.743 1 98.69 369 ALA A N 1
ATOM 2784 C CA . ALA A 1 369 ? -27.656 4.398 0.317 1 98.69 369 ALA A CA 1
ATOM 2785 C C . ALA A 1 369 ? -26.297 4.883 -0.17 1 98.69 369 ALA A C 1
ATOM 2787 O O . ALA A 1 369 ? -25.734 5.84 0.374 1 98.69 369 ALA A O 1
ATOM 2788 N N . LEU A 1 370 ? -25.781 4.16 -1.112 1 98.56 370 LEU A N 1
ATOM 2789 C CA . LEU A 1 370 ? -24.656 4.652 -1.891 1 98.56 370 LEU A CA 1
ATOM 2790 C C . LEU A 1 370 ? -25.125 5.445 -3.102 1 98.56 370 LEU A C 1
ATOM 2792 O O . LEU A 1 370 ? -25.938 4.953 -3.895 1 98.56 370 LEU A O 1
ATOM 2796 N N . ILE A 1 371 ? -24.734 6.711 -3.219 1 98.69 371 ILE A N 1
ATOM 2797 C CA . ILE A 1 371 ? -25.078 7.539 -4.367 1 98.69 371 ILE A CA 1
ATOM 2798 C C . ILE A 1 371 ? -23.812 8.141 -4.977 1 98.69 371 ILE A C 1
ATOM 2800 O O . ILE A 1 371 ? -23.219 9.055 -4.402 1 98.69 371 ILE A O 1
ATOM 2804 N N . LEU A 1 372 ? -23.484 7.691 -6.152 1 97.75 372 LEU A N 1
ATOM 2805 C CA . LEU A 1 372 ? -22.281 8.164 -6.824 1 97.75 372 LEU A CA 1
ATOM 2806 C C . LEU A 1 372 ? -22.625 9.211 -7.879 1 97.75 372 LEU A C 1
ATOM 2808 O O . LEU A 1 372 ? -21.75 9.93 -8.359 1 97.75 372 LEU A O 1
ATOM 2812 N N . ASP A 1 373 ? -23.906 9.297 -8.234 1 97.69 373 ASP A N 1
ATOM 2813 C CA . ASP A 1 373 ? -24.375 10.383 -9.086 1 97.69 373 ASP A CA 1
ATOM 2814 C C . ASP A 1 373 ? -24.625 11.648 -8.273 1 97.69 373 ASP A C 1
ATOM 2816 O O . ASP A 1 373 ? -25.594 11.742 -7.531 1 97.69 373 ASP A O 1
ATOM 2820 N N . PHE A 1 374 ? -23.859 12.672 -8.531 1 97.94 374 PHE A N 1
ATOM 2821 C CA . PHE A 1 374 ? -23.844 13.828 -7.648 1 97.94 374 PHE A CA 1
ATOM 2822 C C . PHE A 1 374 ? -25.031 14.734 -7.918 1 97.94 374 PHE A C 1
ATOM 2824 O O . PHE A 1 374 ? -25.422 15.531 -7.062 1 97.94 374 PHE A O 1
ATOM 2831 N N . ASP A 1 375 ? -25.656 14.625 -9.086 1 97.06 375 ASP A N 1
ATOM 2832 C CA . ASP A 1 375 ? -26.906 15.344 -9.32 1 97.06 375 ASP A CA 1
ATOM 2833 C C . ASP A 1 375 ? -28.031 14.766 -8.469 1 97.06 375 ASP A C 1
ATOM 2835 O O . ASP A 1 375 ? -28.812 15.516 -7.871 1 97.06 375 ASP A O 1
ATOM 2839 N N . VAL A 1 376 ? -28.047 13.453 -8.469 1 98.25 376 VAL A N 1
ATOM 2840 C CA . VAL A 1 376 ? -29.031 12.766 -7.633 1 98.25 376 VAL A CA 1
ATOM 2841 C C . VAL A 1 376 ? -28.766 13.07 -6.16 1 98.25 376 VAL A C 1
ATOM 2843 O O . VAL A 1 376 ? -29.703 13.336 -5.402 1 98.25 376 VAL A O 1
ATOM 2846 N N . LEU A 1 377 ? -27.547 13.094 -5.801 1 98.56 377 LEU A N 1
ATOM 2847 C CA . LEU A 1 377 ? -27.156 13.383 -4.43 1 98.56 377 LEU A CA 1
ATOM 2848 C C . LEU A 1 377 ? -27.609 14.781 -4.02 1 98.56 377 LEU A C 1
ATOM 2850 O O . LEU A 1 377 ? -28.109 14.977 -2.906 1 98.56 377 LEU A O 1
ATOM 2854 N N . GLY A 1 378 ? -27.406 15.773 -4.902 1 98.38 378 GLY A N 1
ATOM 2855 C CA . GLY A 1 378 ? -27.75 17.156 -4.633 1 98.38 378 GLY A CA 1
ATOM 2856 C C . GLY A 1 378 ? -29.203 17.344 -4.281 1 98.38 378 GLY A C 1
ATOM 2857 O O . GLY A 1 378 ? -29.547 18.203 -3.457 1 98.38 378 GLY A O 1
ATOM 2858 N N . GLU A 1 379 ? -30.016 16.578 -4.891 1 98.25 379 GLU A N 1
ATOM 2859 C CA . GLU A 1 379 ? -31.453 16.656 -4.641 1 98.25 379 GLU A CA 1
ATOM 2860 C C . GLU A 1 379 ? -31.844 15.82 -3.422 1 98.25 379 GLU A C 1
ATOM 2862 O O . GLU A 1 379 ? -32.594 16.297 -2.555 1 98.25 379 GLU A O 1
ATOM 2867 N N . VAL A 1 380 ? -31.328 14.633 -3.266 1 98.81 380 VAL A N 1
ATOM 2868 C CA . VAL A 1 380 ? -31.734 13.656 -2.268 1 98.81 380 VAL A CA 1
ATOM 2869 C C . VAL A 1 380 ? -31.375 14.148 -0.872 1 98.81 380 VAL A C 1
ATOM 2871 O O . VAL A 1 380 ? -32.188 14.102 0.05 1 98.81 380 VAL A O 1
ATOM 2874 N N . ALA A 1 381 ? -30.203 14.672 -0.694 1 98.81 381 ALA A N 1
ATOM 2875 C CA . ALA A 1 381 ? -29.672 14.945 0.638 1 98.81 381 ALA A CA 1
ATOM 2876 C C . ALA A 1 381 ? -30.469 16.047 1.335 1 98.81 381 ALA A C 1
ATOM 2878 O O . ALA A 1 381 ? -30.969 15.844 2.449 1 98.81 381 ALA A O 1
ATOM 2879 N N . PRO A 1 382 ? -30.656 17.219 0.732 1 98.5 382 PRO A N 1
ATOM 2880 C CA . PRO A 1 382 ? -31.422 18.281 1.407 1 98.5 382 PRO A CA 1
ATOM 2881 C C . PRO A 1 382 ? -32.906 17.906 1.603 1 98.5 382 PRO A C 1
ATOM 2883 O O . PRO A 1 382 ? -33.438 18.141 2.682 1 98.5 382 PRO A O 1
ATOM 2886 N N . GLU A 1 383 ? -33.562 17.328 0.617 1 98.56 383 GLU A N 1
ATOM 2887 C CA . GLU A 1 383 ? -34.969 16.969 0.715 1 98.56 383 GLU A CA 1
ATOM 2888 C C . GLU A 1 383 ? -35.219 15.914 1.797 1 98.56 383 GLU A C 1
ATOM 2890 O O . GLU A 1 383 ? -36.188 15.977 2.523 1 98.56 383 GLU A O 1
ATOM 2895 N N . LEU A 1 384 ? -34.312 14.977 1.785 1 98.88 384 LEU A N 1
ATOM 2896 C CA . LEU A 1 384 ? -34.406 13.938 2.805 1 98.88 384 LEU A CA 1
ATOM 2897 C C . LEU A 1 384 ? -34.25 14.523 4.199 1 98.88 384 LEU A C 1
ATOM 2899 O O . LEU A 1 384 ? -34.938 14.125 5.137 1 98.88 384 LEU A O 1
ATOM 2903 N N . ALA A 1 385 ? -33.25 15.438 4.379 1 98.69 385 ALA A N 1
ATOM 2904 C CA . ALA A 1 385 ? -33.031 16.062 5.68 1 98.69 385 ALA A CA 1
ATOM 2905 C C . ALA A 1 385 ? -34.25 16.797 6.176 1 98.69 385 ALA A C 1
ATOM 2907 O O . ALA A 1 385 ? -34.625 16.719 7.355 1 98.69 385 ALA A O 1
ATOM 2908 N N . ILE A 1 386 ? -34.938 17.531 5.309 1 98.38 386 ILE A N 1
ATOM 2909 C CA . ILE A 1 386 ? -36.156 18.25 5.656 1 98.38 386 ILE A CA 1
ATOM 2910 C C . ILE A 1 386 ? -37.25 17.281 6.09 1 98.38 386 ILE A C 1
ATOM 2912 O O . ILE A 1 386 ? -37.906 17.484 7.105 1 98.38 386 ILE A O 1
ATOM 2916 N N . LYS A 1 387 ? -37.375 16.234 5.336 1 98.31 387 LYS A N 1
ATOM 2917 C CA . LYS A 1 387 ? -38.375 15.227 5.637 1 98.31 387 LYS A CA 1
ATOM 2918 C C . LYS A 1 387 ? -38.062 14.5 6.945 1 98.31 387 LYS A C 1
ATOM 2920 O O . LYS A 1 387 ? -38.969 14.305 7.777 1 98.31 387 LYS A O 1
ATOM 2925 N N . MET A 1 388 ? -36.906 14.125 7.168 1 98.31 388 MET A N 1
ATOM 2926 C CA . MET A 1 388 ? -36.5 13.344 8.328 1 98.31 388 MET A CA 1
ATOM 2927 C C . MET A 1 388 ? -36.594 14.172 9.609 1 98.31 388 MET A C 1
ATOM 2929 O O . MET A 1 388 ? -36.875 13.633 10.672 1 98.31 388 MET A O 1
ATOM 2933 N N . SER A 1 389 ? -36.281 15.438 9.477 1 97.75 389 SER A N 1
ATOM 2934 C CA . SER A 1 389 ? -36.375 16.297 10.648 1 97.75 389 SER A CA 1
ATOM 2935 C C . SER A 1 389 ? -37.781 16.203 11.281 1 97.75 389 SER A C 1
ATOM 2937 O O . SER A 1 389 ? -37.906 16.078 12.5 1 97.75 389 SER A O 1
ATOM 2939 N N . LYS A 1 390 ? -38.812 16.188 10.477 1 97.25 390 LYS A N 1
ATOM 2940 C CA . LYS A 1 390 ? -40.188 16.078 10.953 1 97.25 390 LYS A CA 1
ATOM 2941 C C . LYS A 1 390 ? -40.469 14.688 11.508 1 97.25 390 LYS A C 1
ATOM 2943 O O . LYS A 1 390 ? -41.094 14.547 12.555 1 97.25 390 LYS A O 1
ATOM 2948 N N . ILE A 1 391 ? -40.031 13.742 10.781 1 97.69 391 ILE A N 1
ATOM 2949 C CA . ILE A 1 391 ? -40.281 12.359 11.164 1 97.69 391 ILE A CA 1
ATOM 2950 C C . ILE A 1 391 ? -39.594 12.07 12.508 1 97.69 391 ILE A C 1
ATOM 2952 O O . ILE A 1 391 ? -40.219 11.484 13.398 1 97.69 391 ILE A O 1
ATOM 2956 N N . ARG A 1 392 ? -38.469 12.469 12.711 1 96.38 392 ARG A N 1
ATOM 2957 C CA . ARG A 1 392 ? -37.688 12.172 13.922 1 96.38 392 ARG A CA 1
ATOM 2958 C C . ARG A 1 392 ? -38.219 12.961 15.109 1 96.38 392 ARG A C 1
ATOM 2960 O O . ARG A 1 392 ? -38.219 12.469 16.234 1 96.38 392 ARG A O 1
ATOM 2967 N N . GLU A 1 393 ? -38.656 14.172 14.883 1 94.94 393 GLU A N 1
ATOM 2968 C CA . GLU A 1 393 ? -39.312 14.93 15.938 1 94.94 393 GLU A CA 1
ATOM 2969 C C . GLU A 1 393 ? -40.562 14.211 16.453 1 94.94 393 GLU A C 1
ATOM 2971 O O . GLU A 1 393 ? -40.781 14.125 17.656 1 94.94 393 GLU A O 1
ATOM 2976 N N . GLU A 1 394 ? -41.25 13.672 15.5 1 95.88 394 GLU A N 1
ATOM 2977 C CA . GLU A 1 394 ? -42.5 12.953 15.844 1 95.88 394 GLU A CA 1
ATOM 2978 C C . GLU A 1 394 ? -42.188 11.656 16.578 1 95.88 394 GLU A C 1
ATOM 2980 O O . GLU A 1 394 ? -42.938 11.227 17.438 1 95.88 394 GLU A O 1
ATOM 2985 N N . MET A 1 395 ? -41.062 11.094 16.234 1 94.81 395 MET A N 1
ATOM 2986 C CA . MET A 1 395 ? -40.688 9.836 16.859 1 94.81 395 MET A CA 1
ATOM 2987 C C . MET A 1 395 ? -40.188 10.07 18.297 1 94.81 395 MET A C 1
ATOM 2989 O O . MET A 1 395 ? -40.188 9.141 19.109 1 94.81 395 MET A O 1
ATOM 2993 N N . GLY A 1 396 ? -39.844 11.211 18.641 1 91.69 396 GLY A N 1
ATOM 2994 C CA . GLY A 1 396 ? -39.375 11.523 19.969 1 91.69 396 GLY A CA 1
ATOM 2995 C C . GLY A 1 396 ? -38.094 10.766 20.359 1 91.69 396 GLY A C 1
ATOM 2996 O O . GLY A 1 396 ? -38 10.219 21.453 1 91.69 396 GLY A O 1
ATOM 2997 N N . ILE A 1 397 ? -37.219 10.742 19.5 1 87.81 397 ILE A N 1
ATOM 2998 C CA . ILE A 1 397 ? -36 9.984 19.703 1 87.81 397 ILE A CA 1
ATOM 2999 C C . ILE A 1 397 ? -35.188 10.602 20.844 1 87.81 397 ILE A C 1
ATOM 3001 O O . ILE A 1 397 ? -34.969 11.812 20.859 1 87.81 397 ILE A O 1
ATOM 3005 N N . LYS A 1 398 ? -34.781 9.703 21.797 1 80.06 398 LYS A N 1
ATOM 3006 C CA . LYS A 1 398 ? -33.906 10.07 22.906 1 80.06 398 LYS A CA 1
ATOM 3007 C C . LYS A 1 398 ? -32.469 9.641 22.641 1 80.06 398 LYS A C 1
ATOM 3009 O O . LYS A 1 398 ? -32.156 8.445 22.625 1 80.06 398 LYS A O 1
ATOM 3014 N N . ALA A 1 399 ? -31.594 10.539 22.562 1 83.12 399 ALA A N 1
ATOM 3015 C CA . ALA A 1 399 ? -30.219 10.242 22.141 1 83.12 399 ALA A CA 1
ATOM 3016 C C . ALA A 1 399 ? -29.312 10.039 23.359 1 83.12 399 ALA A C 1
ATOM 3018 O O . ALA A 1 399 ? -28.375 9.234 23.312 1 83.12 399 ALA A O 1
ATOM 3019 N N . LEU A 1 400 ? -29.484 10.805 24.375 1 89.88 400 LEU A N 1
ATOM 3020 C CA . LEU A 1 400 ? -28.625 10.82 25.547 1 89.88 400 LEU A CA 1
ATOM 3021 C C . LEU A 1 400 ? -29.422 10.523 26.812 1 89.88 400 LEU A C 1
ATOM 3023 O O . LEU A 1 400 ? -30.641 10.664 26.828 1 89.88 400 LEU A O 1
ATOM 3027 N N . PRO A 1 401 ? -28.703 10.039 27.797 1 90.81 401 PRO A N 1
ATOM 3028 C CA . PRO A 1 401 ? -29.406 9.781 29.047 1 90.81 401 PRO A CA 1
ATOM 3029 C C . PRO A 1 401 ? -30.031 11.039 29.656 1 90.81 401 PRO A C 1
ATOM 3031 O O . PRO A 1 401 ? -29.562 12.148 29.375 1 90.81 401 PRO A O 1
ATOM 3034 N N . GLY A 1 402 ? -31.094 10.789 30.469 1 87.94 402 GLY A N 1
ATOM 3035 C CA . GLY A 1 402 ? -31.672 11.906 31.203 1 87.94 402 GLY A CA 1
ATOM 3036 C C . GLY A 1 402 ? -30.844 12.344 32.406 1 87.94 402 GLY A C 1
ATOM 3037 O O . GLY A 1 402 ? -29.906 11.656 32.781 1 87.94 402 GLY A O 1
ATOM 3038 N N . ASP A 1 403 ? -31.172 13.469 32.906 1 83.81 403 ASP A N 1
ATOM 3039 C CA . ASP A 1 403 ? -30.453 14.023 34.062 1 83.81 403 ASP A CA 1
ATOM 3040 C C . ASP A 1 403 ? -30.516 13.07 35.25 1 83.81 403 ASP A C 1
ATOM 3042 O O . ASP A 1 403 ? -29.5 12.844 35.938 1 83.81 403 ASP A O 1
ATOM 3046 N N . ASP A 1 404 ? -31.641 12.539 35.469 1 85.25 404 ASP A N 1
ATOM 3047 C CA . ASP A 1 404 ? -31.812 11.641 36.594 1 85.25 404 ASP A CA 1
ATOM 3048 C C . ASP A 1 404 ? -31.062 10.328 36.375 1 85.25 404 ASP A C 1
ATOM 3050 O O . ASP A 1 404 ? -30.547 9.727 37.312 1 85.25 404 ASP A O 1
ATOM 3054 N N . GLU A 1 405 ? -30.922 10.055 35.188 1 92.5 405 GLU A N 1
ATOM 3055 C CA . GLU A 1 405 ? -30.266 8.797 34.844 1 92.5 405 GLU A CA 1
ATOM 3056 C C . GLU A 1 405 ? -28.766 8.891 35.062 1 92.5 405 GLU A C 1
ATOM 3058 O O . GLU A 1 405 ? -28.094 7.875 35.281 1 92.5 405 GLU A O 1
ATOM 3063 N N . LEU A 1 406 ? -28.219 10.07 34.938 1 94.5 406 LEU A N 1
ATOM 3064 C CA . LEU A 1 406 ? -26.781 10.273 35.062 1 94.5 406 LEU A CA 1
ATOM 3065 C C . LEU A 1 406 ? -26.297 9.812 36.438 1 94.5 406 LEU A C 1
ATOM 3067 O O . LEU A 1 406 ? -25.234 9.18 36.531 1 94.5 406 LEU A O 1
ATOM 3071 N N . GLN A 1 407 ? -27.031 10.156 37.406 1 94.19 407 GLN A N 1
ATOM 3072 C CA . GLN A 1 407 ? -26.641 9.766 38.75 1 94.19 407 GLN A CA 1
ATOM 3073 C C . GLN A 1 407 ? -26.688 8.25 38.938 1 94.19 407 GLN A C 1
ATOM 3075 O O . GLN A 1 407 ? -25.797 7.656 39.531 1 94.19 407 GLN A O 1
ATOM 3080 N N . GLU A 1 408 ? -27.75 7.695 38.438 1 95.62 408 GLU A N 1
ATOM 3081 C CA . GLU A 1 408 ? -27.922 6.25 38.562 1 95.62 408 GLU A CA 1
ATOM 3082 C C . GLU A 1 408 ? -26.797 5.508 37.844 1 95.62 408 GLU A C 1
ATOM 3084 O O . GLU A 1 408 ? -26.281 4.504 38.344 1 95.62 408 GLU A O 1
ATOM 3089 N N . LEU A 1 409 ? -26.516 6 36.656 1 96.81 409 LEU A N 1
ATOM 3090 C CA . LEU A 1 409 ? -25.453 5.387 35.875 1 96.81 409 LEU A CA 1
ATOM 3091 C C . LEU A 1 409 ? -24.109 5.512 36.562 1 96.81 409 LEU A C 1
ATOM 3093 O O . LEU A 1 409 ? -23.297 4.586 36.562 1 96.81 409 LEU A O 1
ATOM 3097 N N . SER A 1 410 ? -23.812 6.629 37.219 1 96.62 410 SER A N 1
ATOM 3098 C CA . SER A 1 410 ? -22.594 6.824 38 1 96.62 410 SER A CA 1
ATOM 3099 C C . SER A 1 410 ? -22.516 5.836 39.156 1 96.62 410 SER A C 1
ATOM 3101 O O . SER A 1 410 ? -21.438 5.305 39.438 1 96.62 410 SER A O 1
ATOM 3103 N N . ALA A 1 411 ? -23.609 5.539 39.688 1 95.44 411 ALA A N 1
ATOM 3104 C CA . ALA A 1 411 ? -23.656 4.656 40.875 1 95.44 411 ALA A CA 1
ATOM 3105 C C . ALA A 1 411 ? -23.438 3.201 40.469 1 95.44 411 ALA A C 1
ATOM 3107 O O . ALA A 1 411 ? -23 2.383 41.281 1 95.44 411 ALA A O 1
ATOM 3108 N N . LYS A 1 412 ? -23.656 2.914 39.25 1 96.5 412 LYS A N 1
ATOM 3109 C CA . LYS A 1 412 ? -23.469 1.559 38.75 1 96.5 412 LYS A CA 1
ATOM 3110 C C . LYS A 1 412 ? -21.984 1.238 38.594 1 96.5 412 LYS A C 1
ATOM 3112 O O . LYS A 1 412 ? -21.594 0.069 38.531 1 96.5 412 LYS A O 1
ATOM 3117 N N . CYS A 1 413 ? -21.188 2.268 38.531 1 97.38 413 CYS A N 1
ATOM 3118 C CA . CYS A 1 413 ? -19.75 2.096 38.312 1 97.38 413 CYS A CA 1
ATOM 3119 C C . CYS A 1 413 ? -19.094 1.414 39.5 1 97.38 413 CYS A C 1
ATOM 3121 O O . CYS A 1 413 ? -19.312 1.827 40.656 1 97.38 413 CYS A O 1
ATOM 3123 N N . VAL A 1 414 ? -18.25 0.366 39.25 1 96.62 414 VAL A N 1
ATOM 3124 C CA . VAL A 1 414 ? -17.609 -0.382 40.344 1 96.62 414 VAL A CA 1
ATOM 3125 C C . VAL A 1 414 ? -16.141 0.017 40.438 1 96.62 414 VAL A C 1
ATOM 3127 O O . VAL A 1 414 ? -15.352 -0.674 41.094 1 96.62 414 VAL A O 1
ATOM 3130 N N . GLN A 1 415 ? -15.773 1.004 39.812 1 96.25 415 GLN A N 1
ATOM 3131 C CA . GLN A 1 415 ? -14.445 1.592 39.906 1 96.25 415 GLN A CA 1
ATOM 3132 C C . GLN A 1 415 ? -13.367 0.577 39.5 1 96.25 415 GLN A C 1
ATOM 3134 O O . GLN A 1 415 ? -12.359 0.444 40.188 1 96.25 415 GLN A O 1
ATOM 3139 N N . CYS A 1 416 ? -13.57 -0.209 38.406 1 96.31 416 CYS A N 1
ATOM 3140 C CA . CYS A 1 416 ? -12.648 -1.269 38.031 1 96.31 416 CYS A CA 1
ATOM 3141 C C . CYS A 1 416 ? -11.492 -0.706 37.219 1 96.31 416 CYS A C 1
ATOM 3143 O O . CYS A 1 416 ? -10.438 -1.337 37.094 1 96.31 416 CYS A O 1
ATOM 3145 N N . GLY A 1 417 ? -11.703 0.402 36.438 1 96.12 417 GLY A N 1
ATOM 3146 C CA . GLY A 1 417 ? -10.625 1.073 35.719 1 96.12 417 GLY A CA 1
ATOM 3147 C C . GLY A 1 417 ? -10.461 0.59 34.281 1 96.12 417 GLY A C 1
ATOM 3148 O O . GLY A 1 417 ? -9.641 1.124 33.531 1 96.12 417 GLY A O 1
ATOM 3149 N N . ALA A 1 418 ? -11.266 -0.317 33.781 1 95.81 418 ALA A N 1
ATOM 3150 C CA . ALA A 1 418 ? -11.156 -0.868 32.438 1 95.81 418 ALA A CA 1
ATOM 3151 C C . ALA A 1 418 ? -11.297 0.227 31.375 1 95.81 418 ALA A C 1
ATOM 3153 O O . ALA A 1 418 ? -10.602 0.21 30.359 1 95.81 418 ALA A O 1
ATOM 3154 N N . CYS A 1 419 ? -12.172 1.135 31.641 1 96.19 419 CYS A N 1
ATOM 3155 C CA . CYS A 1 419 ? -12.414 2.236 30.719 1 96.19 419 CYS A CA 1
ATOM 3156 C C . CYS A 1 419 ? -11.18 3.115 30.578 1 96.19 419 CYS A C 1
ATOM 3158 O O . CYS A 1 419 ? -10.812 3.504 29.469 1 96.19 419 CYS A O 1
ATOM 3160 N N . GLU A 1 420 ? -10.469 3.404 31.594 1 96 420 GLU A N 1
ATOM 3161 C CA . GLU A 1 420 ? -9.273 4.242 31.562 1 96 420 GLU A CA 1
ATOM 3162 C C . GLU A 1 420 ? -8.109 3.521 30.891 1 96 420 GLU A C 1
ATOM 3164 O O . GLU A 1 420 ? -7.324 4.141 30.172 1 96 420 GLU A O 1
ATOM 3169 N N . MET A 1 421 ? -8.078 2.234 31.062 1 93.81 421 MET A N 1
ATOM 3170 C CA . MET A 1 421 ? -7.012 1.438 30.469 1 93.81 421 MET A CA 1
ATOM 3171 C C . MET A 1 421 ? -7.156 1.385 28.953 1 93.81 421 MET A C 1
ATOM 3173 O O . MET A 1 421 ? -6.16 1.37 28.234 1 93.81 421 MET A O 1
ATOM 3177 N N . ASP A 1 422 ? -8.336 1.393 28.5 1 93.81 422 ASP A N 1
ATOM 3178 C CA . ASP A 1 422 ? -8.594 1.269 27.062 1 93.81 422 ASP A CA 1
ATOM 3179 C C . ASP A 1 422 ? -8.656 2.641 26.391 1 93.81 422 ASP A C 1
ATOM 3181 O O . ASP A 1 422 ? -8.727 2.736 25.172 1 93.81 422 ASP A O 1
ATOM 3185 N N . CYS A 1 423 ? -8.656 3.689 27.172 1 93.44 423 CYS A N 1
ATOM 3186 C CA . CYS A 1 423 ? -8.711 5.051 26.656 1 93.44 423 CYS A CA 1
ATOM 3187 C C . CYS A 1 423 ? -7.383 5.449 26.016 1 93.44 423 CYS A C 1
ATOM 3189 O O . CYS A 1 423 ? -6.332 5.344 26.656 1 93.44 423 CYS A O 1
ATOM 3191 N N . PRO A 1 424 ? -7.449 5.938 24.766 1 89 424 PRO A N 1
ATOM 3192 C CA . PRO A 1 424 ? -6.199 6.348 24.125 1 89 424 PRO A CA 1
ATOM 3193 C C . PRO A 1 424 ? -5.449 7.418 24.906 1 89 424 PRO A C 1
ATOM 3195 O O . PRO A 1 424 ? -4.219 7.492 24.844 1 89 424 PRO A O 1
ATOM 3198 N N . ASP A 1 425 ? -6.172 8.258 25.688 1 89.75 425 ASP A N 1
ATOM 3199 C CA . ASP A 1 425 ? -5.566 9.383 26.391 1 89.75 425 ASP A CA 1
ATOM 3200 C C . ASP A 1 425 ? -5.578 9.141 27.906 1 89.75 425 ASP A C 1
ATOM 3202 O O . ASP A 1 425 ? -5.219 10.031 28.672 1 89.75 425 ASP A O 1
ATOM 3206 N N . ASN A 1 426 ? -6.023 8.008 28.328 1 90.69 426 ASN A N 1
ATOM 3207 C CA . ASN A 1 426 ? -6.059 7.625 29.75 1 90.69 426 ASN A CA 1
ATOM 3208 C C . ASN A 1 426 ? -6.77 8.68 30.594 1 90.69 426 ASN A C 1
ATOM 3210 O O . ASN A 1 426 ? -6.23 9.133 31.609 1 90.69 426 ASN A O 1
ATOM 3214 N N . LEU A 1 427 ? -7.914 9.094 30.172 1 93.69 427 LEU A N 1
ATOM 3215 C CA . LEU A 1 427 ? -8.672 10.133 30.859 1 93.69 427 LEU A CA 1
ATOM 3216 C C . LEU A 1 427 ? -9.211 9.633 32.188 1 93.69 427 LEU A C 1
ATOM 3218 O O . LEU A 1 427 ? -9.562 8.461 32.312 1 93.69 427 LEU A O 1
ATOM 3222 N N . PRO A 1 428 ? -9.32 10.492 33.188 1 95 428 PRO A N 1
ATOM 3223 C CA . PRO A 1 428 ? -9.75 10.094 34.531 1 95 428 PRO A CA 1
ATOM 3224 C C . PRO A 1 428 ? -11.266 9.906 34.625 1 95 428 PRO A C 1
ATOM 3226 O O . PRO A 1 428 ? -11.938 10.656 35.344 1 95 428 PRO A O 1
ATOM 3229 N N . ILE A 1 429 ? -11.789 8.891 34.156 1 97.12 429 ILE A N 1
ATOM 3230 C CA . ILE A 1 429 ? -13.219 8.617 34.062 1 97.12 429 ILE A CA 1
ATOM 3231 C C . ILE A 1 429 ? -13.742 8.164 35.438 1 97.12 429 ILE A C 1
ATOM 3233 O O . ILE A 1 429 ? -14.844 8.539 35.844 1 97.12 429 ILE A O 1
ATOM 3237 N N . MET A 1 430 ? -12.953 7.383 36.188 1 97.12 430 MET A N 1
ATOM 3238 C CA . MET A 1 430 ? -13.359 6.879 37.5 1 97.12 430 MET A CA 1
ATOM 3239 C C . MET A 1 430 ? -13.641 8.031 38.469 1 97.12 430 MET A C 1
ATOM 3241 O O . MET A 1 430 ? -14.602 7.977 39.219 1 97.12 430 MET A O 1
ATOM 3245 N N . GLU A 1 431 ? -12.82 9 38.375 1 97.38 431 GLU A N 1
ATOM 3246 C CA . GLU A 1 431 ? -13.016 10.172 39.219 1 97.38 431 GLU A CA 1
ATOM 3247 C C . GLU A 1 431 ? -14.336 10.875 38.906 1 97.38 431 GLU A C 1
ATOM 3249 O O . GLU A 1 431 ? -15.055 11.305 39.812 1 97.38 431 GLU A O 1
ATOM 3254 N N . ALA A 1 432 ? -14.625 11.047 37.625 1 97.56 432 ALA A N 1
ATOM 3255 C CA . ALA A 1 432 ? -15.883 11.664 37.219 1 97.56 432 ALA A CA 1
ATOM 3256 C C . ALA A 1 432 ? -17.078 10.836 37.688 1 97.56 432 ALA A C 1
ATOM 3258 O O . ALA A 1 432 ? -18.078 11.391 38.156 1 97.56 432 ALA A O 1
ATOM 3259 N N . MET A 1 433 ? -16.984 9.531 37.625 1 97.31 433 MET A N 1
ATOM 3260 C CA . MET A 1 433 ? -18.047 8.641 38.062 1 97.31 433 MET A CA 1
ATOM 3261 C C . MET A 1 433 ? -18.297 8.766 39.562 1 97.31 433 MET A C 1
ATOM 3263 O O . MET A 1 433 ? -19.453 8.828 40 1 97.31 433 MET A O 1
ATOM 3267 N N . ARG A 1 434 ? -17.266 8.812 40.281 1 96.81 434 ARG A N 1
ATOM 3268 C CA . ARG A 1 434 ? -17.391 8.961 41.719 1 96.81 434 ARG A CA 1
ATOM 3269 C C . ARG A 1 434 ? -18.094 10.266 42.094 1 96.81 434 ARG A C 1
ATOM 3271 O O . ARG A 1 434 ? -18.984 10.289 42.938 1 96.81 434 ARG A O 1
ATOM 3278 N N . ALA A 1 435 ? -17.672 11.32 41.438 1 96.88 435 ALA A N 1
ATOM 3279 C CA . ALA A 1 435 ? -18.281 12.625 41.688 1 96.88 435 ALA A CA 1
ATOM 3280 C C . ALA A 1 435 ? -19.75 12.633 41.281 1 96.88 435 ALA A C 1
ATOM 3282 O O . ALA A 1 435 ? -20.578 13.297 41.875 1 96.88 435 ALA A O 1
ATOM 3283 N N . GLY A 1 436 ? -20.094 11.883 40.25 1 95.38 436 GLY A N 1
ATOM 3284 C CA . GLY A 1 436 ? -21.453 11.828 39.719 1 95.38 436 GLY A CA 1
ATOM 3285 C C . GLY A 1 436 ? -22.438 11.188 40.688 1 95.38 436 GLY A C 1
ATOM 3286 O O . GLY A 1 436 ? -23.625 11.492 40.656 1 95.38 436 GLY A O 1
ATOM 3287 N N . VAL A 1 437 ? -21.922 10.289 41.531 1 94.88 437 VAL A N 1
ATOM 3288 C CA . VAL A 1 437 ? -22.781 9.672 42.531 1 94.88 437 VAL A CA 1
ATOM 3289 C C . VAL A 1 437 ? -23.375 10.75 43.438 1 94.88 437 VAL A C 1
ATOM 3291 O O . VAL A 1 437 ? -24.516 10.641 43.875 1 94.88 437 VAL A O 1
ATOM 3294 N N . ASP A 1 438 ? -22.609 11.805 43.656 1 93.88 438 ASP A N 1
ATOM 3295 C CA . ASP A 1 438 ? -23.047 12.906 44.5 1 93.88 438 ASP A CA 1
ATOM 3296 C C . ASP A 1 438 ? -23.609 14.055 43.656 1 93.88 438 ASP A C 1
ATOM 3298 O O . ASP A 1 438 ? -23.625 15.203 44.094 1 93.88 438 ASP A O 1
ATOM 3302 N N . LYS A 1 439 ? -23.859 13.82 42.438 1 92.75 439 LYS A N 1
ATOM 3303 C CA . LYS A 1 439 ? -24.516 14.734 41.5 1 92.75 439 LYS A CA 1
ATOM 3304 C C . LYS A 1 439 ? -23.578 15.875 41.094 1 92.75 439 LYS A C 1
ATOM 3306 O O . LYS A 1 439 ? -24.047 16.969 40.781 1 92.75 439 LYS A O 1
ATOM 3311 N N . ASP A 1 440 ? -22.359 15.672 41.312 1 95.06 440 ASP A N 1
ATOM 3312 C CA . ASP A 1 440 ? -21.375 16.594 40.75 1 95.06 440 ASP A CA 1
ATOM 3313 C C . ASP A 1 440 ? -20.891 16.125 39.375 1 95.06 440 ASP A C 1
ATOM 3315 O O . ASP A 1 440 ? -20.031 15.25 39.281 1 95.06 440 ASP A O 1
ATOM 3319 N N . PHE A 1 441 ? -21.344 16.75 38.375 1 94.81 441 PHE A N 1
ATOM 3320 C CA . PHE A 1 441 ? -21.047 16.297 37 1 94.81 441 PHE A CA 1
ATOM 3321 C C . PHE A 1 441 ? -20.016 17.203 36.375 1 94.81 441 PHE A C 1
ATOM 3323 O O . PHE A 1 441 ? -19.75 17.078 35.156 1 94.81 441 PHE A O 1
ATOM 3330 N N . SER A 1 442 ? -19.344 18.047 37.125 1 94.12 442 SER A N 1
ATOM 3331 C CA . SER A 1 442 ? -18.359 18.969 36.594 1 94.12 442 SER A CA 1
ATOM 3332 C C . SER A 1 442 ? -17.141 18.234 36.031 1 94.12 442 SER A C 1
ATOM 3334 O O . SER A 1 442 ? -16.516 18.688 35.062 1 94.12 442 SER A O 1
ATOM 3336 N N . LYS A 1 443 ? -16.875 17.125 36.594 1 94.75 443 LYS A N 1
ATOM 3337 C CA . LYS A 1 443 ? -15.719 16.359 36.156 1 94.75 443 LYS A CA 1
ATOM 3338 C C . LYS A 1 443 ? -15.961 15.727 34.812 1 94.75 443 LYS A C 1
ATOM 3340 O O . LYS A 1 443 ? -15.023 15.523 34.031 1 94.75 443 LYS A O 1
ATOM 3345 N N . PHE A 1 444 ? -17.172 15.422 34.531 1 94.81 444 PHE A N 1
ATOM 3346 C CA . PHE A 1 444 ? -17.516 14.938 33.188 1 94.81 444 PHE A CA 1
ATOM 3347 C C . PHE A 1 444 ? -17.328 16.031 32.156 1 94.81 444 PHE A C 1
ATOM 3349 O O . PHE A 1 444 ? -16.891 15.773 31.031 1 94.81 444 PHE A O 1
ATOM 3356 N N . GLU A 1 445 ? -17.625 17.219 32.5 1 92.19 445 GLU A N 1
ATOM 3357 C CA . GLU A 1 445 ? -17.453 18.359 31.609 1 92.19 445 GLU A CA 1
ATOM 3358 C C . GLU A 1 445 ? -15.977 18.562 31.25 1 92.19 445 GLU A C 1
ATOM 3360 O O . GLU A 1 445 ? -15.648 18.891 30.109 1 92.19 445 GLU A O 1
ATOM 3365 N N . TYR A 1 446 ? -15.242 18.328 32.219 1 89.44 446 TYR A N 1
ATOM 3366 C CA . TYR A 1 446 ? -13.797 18.422 32.031 1 89.44 446 TYR A CA 1
ATOM 3367 C C . TYR A 1 446 ? -13.328 17.406 31 1 89.44 446 TYR A C 1
ATOM 3369 O O . TYR A 1 446 ? -12.445 17.703 30.188 1 89.44 446 TYR A O 1
ATOM 3377 N N . LEU A 1 447 ? -13.914 16.281 30.938 1 92.69 447 LEU A N 1
ATOM 3378 C CA . LEU A 1 447 ? -13.531 15.195 30.031 1 92.69 447 LEU A CA 1
ATOM 3379 C C . LEU A 1 447 ? -13.953 15.5 28.609 1 92.69 447 LEU A C 1
ATOM 3381 O O . LEU A 1 447 ? -13.312 15.047 27.656 1 92.69 447 LEU A O 1
ATOM 3385 N N . HIS A 1 448 ? -14.93 16.281 28.422 1 91.44 448 HIS A N 1
ATOM 3386 C CA . HIS A 1 448 ? -15.523 16.531 27.109 1 91.44 448 HIS A CA 1
ATOM 3387 C C . HIS A 1 448 ? -14.5 17.125 26.141 1 91.44 448 HIS A C 1
ATOM 3389 O O . HIS A 1 448 ? -14.398 16.703 25 1 91.44 448 HIS A O 1
ATOM 3395 N N . ASP A 1 449 ? -13.734 18.047 26.547 1 83.5 449 ASP A N 1
ATOM 3396 C CA . ASP A 1 449 ? -12.789 18.75 25.688 1 83.5 449 ASP A CA 1
ATOM 3397 C C . ASP A 1 449 ? -11.609 17.859 25.312 1 83.5 449 ASP A C 1
ATOM 3399 O O . ASP A 1 449 ? -10.961 18.078 24.281 1 83.5 449 ASP A O 1
ATOM 3403 N N . LYS A 1 450 ? -11.352 16.906 26.172 1 89.62 450 LYS A N 1
ATOM 3404 C CA . LYS A 1 450 ? -10.172 16.062 26.016 1 89.62 450 LYS A CA 1
ATOM 3405 C C . LYS A 1 450 ? -10.523 14.75 25.312 1 89.62 450 LYS A C 1
ATOM 3407 O O . LYS A 1 450 ? -9.664 14.125 24.688 1 89.62 450 LYS A O 1
ATOM 3412 N N . CYS A 1 451 ? -11.719 14.375 25.422 1 93.31 451 CYS A N 1
ATOM 3413 C CA . CYS A 1 451 ? -12.188 13.109 24.891 1 93.31 451 CYS A CA 1
ATOM 3414 C C . CYS A 1 451 ? -12.227 13.141 23.359 1 93.31 451 CYS A C 1
ATOM 3416 O O . CYS A 1 451 ? -12.789 14.062 22.766 1 93.31 451 CYS A O 1
ATOM 3418 N N . ILE A 1 452 ? -11.633 12.125 22.688 1 92.25 452 ILE A N 1
ATOM 3419 C CA . ILE A 1 452 ? -11.641 12.078 21.219 1 92.25 452 ILE A CA 1
ATOM 3420 C C . ILE A 1 452 ? -12.898 11.359 20.734 1 92.25 452 ILE A C 1
ATOM 3422 O O . ILE A 1 452 ? -13.07 11.141 19.531 1 92.25 452 ILE A O 1
ATOM 3426 N N . ALA A 1 453 ? -13.68 10.945 21.672 1 94.81 453 ALA A N 1
ATOM 3427 C CA . ALA A 1 453 ? -14.992 10.352 21.422 1 94.81 453 ALA A CA 1
ATOM 3428 C C . ALA A 1 453 ? -14.867 9.102 20.562 1 94.81 453 ALA A C 1
ATOM 3430 O O . ALA A 1 453 ? -15.562 8.969 19.547 1 94.81 453 ALA A O 1
ATOM 3431 N N . CYS A 1 454 ? -14 8.164 20.969 1 94.38 454 CYS A N 1
ATOM 3432 C CA . CYS A 1 454 ? -13.805 6.941 20.203 1 94.38 454 CYS A CA 1
ATOM 3433 C C . CYS A 1 454 ? -14.781 5.859 20.641 1 94.38 454 CYS A C 1
ATOM 3435 O O . CYS A 1 454 ? -15.023 4.902 19.906 1 94.38 454 CYS A O 1
ATOM 3437 N N . GLY A 1 455 ? -15.273 6.004 21.891 1 95.31 455 GLY A N 1
ATOM 3438 C CA . GLY A 1 455 ? -16.297 5.078 22.359 1 95.31 455 GLY A CA 1
ATOM 3439 C C . GLY A 1 455 ? -15.711 3.785 22.891 1 95.31 455 GLY A C 1
ATOM 3440 O O . GLY A 1 455 ? -16.453 2.893 23.312 1 95.31 455 GLY A O 1
ATOM 3441 N N . ARG A 1 456 ? -14.461 3.609 22.984 1 95.19 456 ARG A N 1
ATOM 3442 C CA . ARG A 1 456 ? -13.844 2.381 23.484 1 95.19 456 ARG A CA 1
ATOM 3443 C C . ARG A 1 456 ? -14.172 2.16 24.953 1 95.19 456 ARG A C 1
ATOM 3445 O O . ARG A 1 456 ? -14.297 1.021 25.406 1 95.19 456 ARG A O 1
ATOM 3452 N N . CYS A 1 457 ? -14.297 3.256 25.719 1 96.06 457 CYS A N 1
ATOM 3453 C CA . CYS A 1 457 ? -14.648 3.172 27.125 1 96.06 457 CYS A CA 1
ATOM 3454 C C . CYS A 1 457 ? -15.984 2.473 27.328 1 96.06 457 CYS A C 1
ATOM 3456 O O . CYS A 1 457 ? -16.156 1.706 28.266 1 96.06 457 CYS A O 1
ATOM 3458 N N . ASP A 1 458 ? -16.969 2.744 26.438 1 96.19 458 ASP A N 1
ATOM 3459 C CA . ASP A 1 458 ? -18.266 2.094 26.484 1 96.19 458 ASP A CA 1
ATOM 3460 C C . ASP A 1 458 ? -18.125 0.575 26.422 1 96.19 458 ASP A C 1
ATOM 3462 O O . ASP A 1 458 ? -18.766 -0.144 27.203 1 96.19 458 ASP A O 1
ATOM 3466 N N . GLN A 1 459 ? -17.344 0.151 25.562 1 94.88 459 GLN A N 1
ATOM 3467 C CA . GLN A 1 459 ? -17.234 -1.272 25.25 1 94.88 459 GLN A CA 1
ATOM 3468 C C . GLN A 1 459 ? -16.391 -1.998 26.312 1 94.88 459 GLN A C 1
ATOM 3470 O O . GLN A 1 459 ? -16.594 -3.191 26.547 1 94.88 459 GLN A O 1
ATOM 3475 N N . ALA A 1 460 ? -15.484 -1.255 26.875 1 94.56 460 ALA A N 1
ATOM 3476 C CA . ALA A 1 460 ? -14.594 -1.84 27.875 1 94.56 460 ALA A CA 1
ATOM 3477 C C . ALA A 1 460 ? -15.312 -2.037 29.203 1 94.56 460 ALA A C 1
ATOM 3479 O O . ALA A 1 460 ? -14.867 -2.82 30.047 1 94.56 460 ALA A O 1
ATOM 3480 N N . CYS A 1 461 ? -16.438 -1.429 29.406 1 96.12 461 CYS A N 1
ATOM 3481 C CA . CYS A 1 461 ? -17.109 -1.437 30.703 1 96.12 461 CYS A CA 1
ATOM 3482 C C . CYS A 1 461 ? -17.812 -2.766 30.938 1 96.12 461 CYS A C 1
ATOM 3484 O O . CYS A 1 461 ? -18.688 -3.154 30.172 1 96.12 461 CYS A O 1
ATOM 3486 N N . PRO A 1 462 ? -17.5 -3.422 31.969 1 95.25 462 PRO A N 1
ATOM 3487 C CA . PRO A 1 462 ? -18.172 -4.695 32.25 1 95.25 462 PRO A CA 1
ATOM 3488 C C . PRO A 1 462 ? -19.625 -4.52 32.656 1 95.25 462 PRO A C 1
ATOM 3490 O O . PRO A 1 462 ? -20.406 -5.48 32.656 1 95.25 462 PRO A O 1
ATOM 3493 N N . LYS A 1 463 ? -20.062 -3.354 33.094 1 96.44 463 LYS A N 1
ATOM 3494 C CA . LYS A 1 463 ? -21.422 -3.078 33.531 1 96.44 463 LYS A CA 1
ATOM 3495 C C . LYS A 1 463 ? -22.234 -2.428 32.406 1 96.44 463 LYS A C 1
ATOM 3497 O O . LYS A 1 463 ? -23.375 -1.99 32.656 1 96.44 463 LYS A O 1
ATOM 3502 N N . ASP A 1 464 ? -21.688 -2.256 31.297 1 94.88 464 ASP A N 1
ATOM 3503 C CA . ASP A 1 464 ? -22.328 -1.727 30.109 1 94.88 464 ASP A CA 1
ATOM 3504 C C . ASP A 1 464 ? -22.797 -0.288 30.328 1 94.88 464 ASP A C 1
ATOM 3506 O O . ASP A 1 464 ? -23.906 0.079 29.938 1 94.88 464 ASP A O 1
ATOM 3510 N N . ILE A 1 465 ? -22 0.493 31.047 1 96.75 465 ILE A N 1
ATOM 3511 C CA . ILE A 1 465 ? -22.281 1.912 31.234 1 96.75 465 ILE A CA 1
ATOM 3512 C C . ILE A 1 465 ? -21.906 2.689 29.969 1 96.75 465 ILE A C 1
ATOM 3514 O O . ILE A 1 465 ? -20.812 2.533 29.438 1 96.75 465 ILE A O 1
ATOM 3518 N N . PRO A 1 466 ? -22.797 3.453 29.453 1 96.81 466 PRO A N 1
ATOM 3519 C CA . PRO A 1 466 ? -22.484 4.285 28.297 1 96.81 466 PRO A CA 1
ATOM 3520 C C . PRO A 1 466 ? -21.703 5.547 28.672 1 96.81 466 PRO A C 1
ATOM 3522 O O . PRO A 1 466 ? -22.25 6.652 28.609 1 96.81 466 PRO A O 1
ATOM 3525 N N . VAL A 1 467 ? -20.469 5.43 28.844 1 97.25 467 VAL A N 1
ATOM 3526 C CA . VAL A 1 467 ? -19.594 6.457 29.422 1 97.25 467 VAL A CA 1
ATOM 3527 C C . VAL A 1 467 ? -19.578 7.684 28.5 1 97.25 467 VAL A C 1
ATOM 3529 O O . VAL A 1 467 ? -19.719 8.812 28.984 1 97.25 467 VAL A O 1
ATOM 3532 N N . LEU A 1 468 ? -19.391 7.469 27.203 1 97.06 468 LEU A N 1
ATOM 3533 C CA . LEU A 1 468 ? -19.328 8.586 26.281 1 97.06 468 LEU A CA 1
ATOM 3534 C C . LEU A 1 468 ? -20.625 9.383 26.297 1 97.06 468 LEU A C 1
ATOM 3536 O O . LEU A 1 468 ? -20.609 10.617 26.281 1 97.06 468 LEU A O 1
ATOM 3540 N N . ASN A 1 469 ? -21.703 8.68 26.312 1 97 469 ASN A N 1
ATOM 3541 C CA . ASN A 1 469 ? -23 9.367 26.391 1 97 469 ASN A CA 1
ATOM 3542 C C . ASN A 1 469 ? -23.141 10.172 27.672 1 97 469 ASN A C 1
ATOM 3544 O O . ASN A 1 469 ? -23.75 11.234 27.688 1 97 469 ASN A O 1
ATOM 3548 N N . MET A 1 470 ? -22.625 9.648 28.75 1 96.62 470 MET A N 1
ATOM 3549 C CA . MET A 1 470 ? -22.672 10.375 30.016 1 96.62 470 MET A CA 1
ATOM 3550 C C . MET A 1 470 ? -21.844 11.656 29.922 1 96.62 470 MET A C 1
ATOM 3552 O O . MET A 1 470 ? -22.281 12.703 30.406 1 96.62 470 MET A O 1
ATOM 3556 N N . ILE A 1 471 ? -20.672 11.539 29.312 1 96.62 471 ILE A N 1
ATOM 3557 C CA . ILE A 1 471 ? -19.812 12.703 29.141 1 96.62 471 ILE A CA 1
ATOM 3558 C C . ILE A 1 471 ? -20.562 13.773 28.328 1 96.62 471 ILE A C 1
ATOM 3560 O O . ILE A 1 471 ? -20.578 14.945 28.703 1 96.62 471 ILE A O 1
ATOM 3564 N N . GLU A 1 472 ? -21.188 13.367 27.266 1 95.75 472 GLU A N 1
ATOM 3565 C CA . GLU A 1 472 ? -21.859 14.305 26.359 1 95.75 472 GLU A CA 1
ATOM 3566 C C . GLU A 1 472 ? -23.094 14.914 27.016 1 95.75 472 GLU A C 1
ATOM 3568 O O . GLU A 1 472 ? -23.359 16.109 26.859 1 95.75 472 GLU A O 1
ATOM 3573 N N . LYS A 1 473 ? -23.812 14.125 27.781 1 95.38 473 LYS A N 1
ATOM 3574 C CA . LYS A 1 473 ? -25 14.633 28.484 1 95.38 473 LYS A CA 1
ATOM 3575 C C . LYS A 1 473 ? -24.609 15.648 29.547 1 95.38 473 LYS A C 1
ATOM 3577 O O . LYS A 1 473 ? -25.203 16.719 29.641 1 95.38 473 LYS A O 1
ATOM 3582 N N . ALA A 1 474 ? -23.625 15.289 30.266 1 95.38 474 ALA A N 1
ATOM 3583 C CA . ALA A 1 474 ? -23.172 16.156 31.359 1 95.38 474 ALA A CA 1
ATOM 3584 C C . ALA A 1 474 ? -22.625 17.469 30.812 1 95.38 474 ALA A C 1
ATOM 3586 O O . ALA A 1 474 ? -22.609 18.484 31.531 1 95.38 474 ALA A O 1
ATOM 3587 N N . SER A 1 475 ? -22.281 17.484 29.594 1 95.06 475 SER A N 1
ATOM 3588 C CA . SER A 1 475 ? -21.562 18.641 29.031 1 95.06 475 SER A CA 1
ATOM 3589 C C . SER A 1 475 ? -22.469 19.438 28.094 1 95.06 475 SER A C 1
ATOM 3591 O O . SER A 1 475 ? -21.984 20.234 27.281 1 95.06 475 SER A O 1
ATOM 3593 N N . GLN A 1 476 ? -23.719 19.297 28.156 1 93.5 476 GLN A N 1
ATOM 3594 C CA . GLN A 1 476 ? -24.656 19.938 27.234 1 93.5 476 GLN A CA 1
ATOM 3595 C C . GLN A 1 476 ? -24.547 21.469 27.312 1 93.5 476 GLN A C 1
ATOM 3597 O O . GLN A 1 476 ? -24.609 22.141 26.281 1 93.5 476 GLN A O 1
ATOM 3602 N N . LYS A 1 477 ? -24.422 21.984 28.484 1 91.69 477 LYS A N 1
ATOM 3603 C CA . LYS A 1 477 ? -24.281 23.422 28.641 1 91.69 477 LYS A CA 1
ATOM 3604 C C . LYS A 1 477 ? -23.016 23.922 27.969 1 91.69 477 LYS A C 1
ATOM 3606 O O . LYS A 1 477 ? -23.031 24.938 27.266 1 91.69 477 LYS A O 1
ATOM 3611 N N . LEU A 1 478 ? -21.969 23.219 28.234 1 92.62 478 LEU A N 1
ATOM 3612 C CA . LEU A 1 478 ? -20.688 23.578 27.625 1 92.62 478 LEU A CA 1
ATOM 3613 C C . LEU A 1 478 ? -20.766 23.484 26.094 1 92.62 478 LEU A C 1
ATOM 3615 O O . LEU A 1 478 ? -20.219 24.328 25.391 1 92.62 478 LEU A O 1
ATOM 3619 N N . ILE A 1 479 ? -21.391 22.484 25.609 1 94.69 479 ILE A N 1
ATOM 3620 C CA . ILE A 1 479 ? -21.516 22.234 24.172 1 94.69 479 ILE A CA 1
ATOM 3621 C C . ILE A 1 479 ? -22.266 23.391 23.5 1 94.69 479 ILE A C 1
ATOM 3623 O O . ILE A 1 479 ? -21.906 23.828 22.406 1 94.69 479 ILE A O 1
ATOM 3627 N N . ARG A 1 480 ? -23.25 23.906 24.125 1 93.12 480 ARG A N 1
ATOM 3628 C CA . ARG A 1 480 ? -24.047 25.016 23.609 1 93.12 480 ARG A CA 1
ATOM 3629 C C . ARG A 1 480 ? -23.203 26.281 23.484 1 93.12 480 ARG A C 1
ATOM 3631 O O . ARG A 1 480 ? -23.484 27.141 22.641 1 93.12 480 ARG A O 1
ATOM 3638 N N . GLU A 1 481 ? -22.172 26.281 24.266 1 91.81 481 GLU A N 1
ATOM 3639 C CA . GLU A 1 481 ? -21.312 27.453 24.281 1 91.81 481 GLU A CA 1
ATOM 3640 C C . GLU A 1 481 ? -20.109 27.281 23.375 1 91.81 481 GLU A C 1
ATOM 3642 O O . GLU A 1 481 ? -19.312 28.219 23.188 1 91.81 481 GLU A O 1
ATOM 3647 N N . GLU A 1 482 ? -19.969 26.172 22.781 1 92.25 482 GLU A N 1
ATOM 3648 C CA . GLU A 1 482 ? -18.875 25.938 21.844 1 92.25 482 GLU A CA 1
ATOM 3649 C C . GLU A 1 482 ? -19.109 26.672 20.531 1 92.25 482 GLU A C 1
ATOM 3651 O O . GLU A 1 482 ? -19.531 26.062 19.547 1 92.25 482 GLU A O 1
ATOM 3656 N N . LYS A 1 483 ? -18.859 27.875 20.516 1 95.19 483 LYS A N 1
ATOM 3657 C CA . LYS A 1 483 ? -18.984 28.766 19.359 1 95.19 483 LYS A CA 1
ATOM 3658 C C . LYS A 1 483 ? -17.672 29.5 19.078 1 95.19 483 LYS A C 1
ATOM 3660 O O . LYS A 1 483 ? -17.188 30.25 19.922 1 95.19 483 LYS A O 1
ATOM 3665 N N . GLY A 1 484 ? -17.062 29.172 17.969 1 95.81 484 GLY A N 1
ATOM 3666 C CA . GLY A 1 484 ? -15.828 29.812 17.562 1 95.81 484 GLY A CA 1
ATOM 3667 C C . GLY A 1 484 ? -15.867 30.328 16.141 1 95.81 484 GLY A C 1
ATOM 3668 O O . GLY A 1 484 ? -16.922 30.297 15.492 1 95.81 484 GLY A O 1
ATOM 3669 N N . LEU A 1 485 ? -14.75 30.891 15.727 1 97.25 485 LEU A N 1
ATOM 3670 C CA . LEU A 1 485 ? -14.57 31.375 14.359 1 97.25 485 LEU A CA 1
ATOM 3671 C C . LEU A 1 485 ? -13.227 30.922 13.797 1 97.25 485 LEU A C 1
ATOM 3673 O O . LEU A 1 485 ? -12.203 31.016 14.477 1 97.25 485 LEU A O 1
ATOM 3677 N N . MET A 1 486 ? -13.266 30.391 12.664 1 96.56 486 MET A N 1
ATOM 3678 C CA . MET A 1 486 ? -12.047 30.062 11.938 1 96.56 486 MET A CA 1
ATOM 3679 C C . MET A 1 486 ? -12.008 30.766 10.586 1 96.56 486 MET A C 1
ATOM 3681 O O . MET A 1 486 ? -13.047 31.125 10.039 1 96.56 486 MET A O 1
ATOM 3685 N N . ARG A 1 487 ? -10.867 31.062 10.141 1 95.94 487 ARG A N 1
ATOM 3686 C CA . ARG A 1 487 ? -10.742 31.609 8.789 1 95.94 487 ARG A CA 1
ATOM 3687 C C . ARG A 1 487 ? -10.836 30.5 7.742 1 95.94 487 ARG A C 1
ATOM 3689 O O . ARG A 1 487 ? -10.25 29.438 7.91 1 95.94 487 ARG A O 1
ATOM 3696 N N . ALA A 1 488 ? -11.594 30.781 6.727 1 95.12 488 ALA A N 1
ATOM 3697 C CA . ALA A 1 488 ? -11.648 29.828 5.629 1 95.12 488 ALA A CA 1
ATOM 3698 C C . ALA A 1 488 ? -10.281 29.688 4.957 1 95.12 488 ALA A C 1
ATOM 3700 O O . ALA A 1 488 ? -9.484 30.625 4.965 1 95.12 488 ALA A O 1
ATOM 3701 N N . GLY A 1 489 ? -9.93 28.625 4.391 1 95.69 489 GLY A N 1
ATOM 3702 C CA . GLY A 1 489 ? -8.664 28.438 3.703 1 95.69 489 GLY A CA 1
ATOM 3703 C C . GLY A 1 489 ? -8.438 29.438 2.578 1 95.69 489 GLY A C 1
ATOM 3704 O O . GLY A 1 489 ? -9.242 29.516 1.646 1 95.69 489 GLY A O 1
ATOM 3705 N N . ARG A 1 490 ? -7.359 30.156 2.604 1 96.56 490 ARG A N 1
ATOM 3706 C CA . ARG A 1 490 ? -7.137 31.281 1.69 1 96.56 490 ARG A CA 1
ATOM 3707 C C . ARG A 1 490 ? -6.484 30.797 0.396 1 96.56 490 ARG A C 1
ATOM 3709 O O . ARG A 1 490 ? -6.348 31.578 -0.554 1 96.56 490 ARG A O 1
ATOM 3716 N N . GLY A 1 491 ? -5.973 29.562 0.409 1 96.06 491 GLY A N 1
ATOM 3717 C CA . GLY A 1 491 ? -5.227 29.078 -0.742 1 96.06 491 GLY A CA 1
ATOM 3718 C C . GLY A 1 491 ? -3.736 29.344 -0.647 1 96.06 491 GLY A C 1
ATOM 3719 O O . GLY A 1 491 ? -3.186 29.438 0.452 1 96.06 491 GLY A O 1
ATOM 3720 N N . GLN A 1 492 ? -3.15 29.469 -1.719 1 95.88 492 GLN A N 1
ATOM 3721 C CA . GLN A 1 492 ? -1.7 29.578 -1.838 1 95.88 492 GLN A CA 1
ATOM 3722 C C . GLN A 1 492 ? -1.21 30.953 -1.381 1 95.88 492 GLN A C 1
ATOM 3724 O O . GLN A 1 492 ? -1.962 31.922 -1.411 1 95.88 492 GLN A O 1
ATOM 3729 N N . ILE A 1 493 ? 0.031 31.031 -0.872 1 97.44 493 ILE A N 1
ATOM 3730 C CA . ILE A 1 493 ? 0.688 32.312 -0.633 1 97.44 493 ILE A CA 1
ATOM 3731 C C . ILE A 1 493 ? 1.249 32.844 -1.944 1 97.44 493 ILE A C 1
ATOM 3733 O O . ILE A 1 493 ? 2.016 32.156 -2.631 1 97.44 493 ILE A O 1
ATOM 3737 N N . SER A 1 494 ? 0.953 34.062 -2.318 1 96.88 494 SER A N 1
ATOM 3738 C CA . SER A 1 494 ? 1.271 34.625 -3.633 1 96.88 494 SER A CA 1
ATOM 3739 C C . SER A 1 494 ? 2.729 35.062 -3.709 1 96.88 494 SER A C 1
ATOM 3741 O O . SER A 1 494 ? 3.365 35.312 -2.682 1 96.88 494 SER A O 1
ATOM 3743 N N . ASP A 1 495 ? 3.234 35.219 -4.922 1 96.06 495 ASP A N 1
ATOM 3744 C CA . ASP A 1 495 ? 4.613 35.625 -5.152 1 96.06 495 ASP A CA 1
ATOM 3745 C C . ASP A 1 495 ? 4.863 37.031 -4.598 1 96.06 495 ASP A C 1
ATOM 3747 O O . ASP A 1 495 ? 5.906 37.281 -3.988 1 96.06 495 ASP A O 1
ATOM 3751 N N . PRO A 1 496 ? 3.906 37.938 -4.797 1 96.12 496 PRO A N 1
ATOM 3752 C CA . PRO A 1 496 ? 4.129 39.281 -4.246 1 96.12 496 PRO A CA 1
ATOM 3753 C C . PRO A 1 496 ? 4.281 39.281 -2.727 1 96.12 496 PRO A C 1
ATOM 3755 O O . PRO A 1 496 ? 5.102 40.031 -2.18 1 96.12 496 PRO A O 1
ATOM 3758 N N . GLU A 1 497 ? 3.479 38.5 -2.053 1 96.19 497 GLU A N 1
ATOM 3759 C CA . GLU A 1 497 ? 3.611 38.375 -0.604 1 96.19 497 GLU A CA 1
ATOM 3760 C C . GLU A 1 497 ? 4.984 37.844 -0.214 1 96.19 497 GLU A C 1
ATOM 3762 O O . GLU A 1 497 ? 5.582 38.312 0.763 1 96.19 497 GLU A O 1
ATOM 3767 N N . ILE A 1 498 ? 5.449 36.875 -0.935 1 95.75 498 ILE A N 1
ATOM 3768 C CA . ILE A 1 498 ? 6.762 36.312 -0.679 1 95.75 498 ILE A CA 1
ATOM 3769 C C . ILE A 1 498 ? 7.848 37.344 -0.892 1 95.75 498 ILE A C 1
ATOM 3771 O O . ILE A 1 498 ? 8.797 37.438 -0.106 1 95.75 498 ILE A O 1
ATOM 3775 N N . ARG A 1 499 ? 7.75 38.156 -1.943 1 94.5 499 ARG A N 1
ATOM 3776 C CA . ARG A 1 499 ? 8.719 39.188 -2.223 1 94.5 499 ARG A CA 1
ATOM 3777 C C . ARG A 1 499 ? 8.766 40.219 -1.091 1 94.5 499 ARG A C 1
ATOM 3779 O O . ARG A 1 499 ? 9.828 40.75 -0.781 1 94.5 499 ARG A O 1
ATOM 3786 N N . GLU A 1 500 ? 7.652 40.406 -0.559 1 94.06 500 GLU A N 1
ATOM 3787 C CA . GLU A 1 500 ? 7.543 41.406 0.492 1 94.06 500 GLU A CA 1
ATOM 3788 C C . GLU A 1 500 ? 8.211 40.938 1.779 1 94.06 500 GLU A C 1
ATOM 3790 O O . GLU A 1 500 ? 8.938 41.719 2.426 1 94.06 500 GLU A O 1
ATOM 3795 N N . GLU A 1 501 ? 8.07 39.719 2.156 1 93.94 501 GLU A N 1
ATOM 3796 C CA . GLU A 1 501 ? 8.5 39.25 3.469 1 93.94 501 GLU A CA 1
ATOM 3797 C C . GLU A 1 501 ? 9.68 38.281 3.35 1 93.94 501 GLU A C 1
ATOM 3799 O O . GLU A 1 501 ? 10.375 38.031 4.332 1 93.94 501 GLU A O 1
ATOM 3804 N N . GLY A 1 502 ? 9.945 37.781 2.234 1 90 502 GLY A N 1
ATOM 3805 C CA . GLY A 1 502 ? 10.922 36.719 2.039 1 90 502 GLY A CA 1
ATOM 3806 C C . GLY A 1 502 ? 12.328 37.125 2.434 1 90 502 GLY A C 1
ATOM 3807 O O . GLY A 1 502 ? 13.086 36.312 2.959 1 90 502 GLY A O 1
ATOM 3808 N N . VAL A 1 503 ? 12.688 38.344 2.207 1 90.25 503 VAL A N 1
ATOM 3809 C CA . VAL A 1 503 ? 14.031 38.812 2.525 1 90.25 503 VAL A CA 1
ATOM 3810 C C . VAL A 1 503 ? 14.258 38.719 4.031 1 90.25 503 VAL A C 1
ATOM 3812 O O . VAL A 1 503 ? 15.312 38.25 4.48 1 90.25 503 VAL A O 1
ATOM 3815 N N . ASN A 1 504 ? 13.266 39.156 4.773 1 93.31 504 ASN A N 1
ATOM 3816 C CA . ASN A 1 504 ? 13.367 39.094 6.227 1 93.31 504 ASN A CA 1
ATOM 3817 C C . ASN A 1 504 ? 13.484 37.656 6.723 1 93.31 504 ASN A C 1
ATOM 3819 O O . ASN A 1 504 ? 14.18 37.375 7.703 1 93.31 504 ASN A O 1
ATOM 3823 N N . LEU A 1 505 ? 12.828 36.781 6.066 1 93.19 505 LEU A N 1
ATOM 3824 C CA . LEU A 1 505 ? 12.852 35.344 6.43 1 93.19 505 LEU A CA 1
ATOM 3825 C C . LEU A 1 505 ? 14.234 34.75 6.168 1 93.19 505 LEU A C 1
ATOM 3827 O O . LEU A 1 505 ? 14.758 34.031 7.004 1 93.19 505 LEU A O 1
ATOM 3831 N N . VAL A 1 506 ? 14.812 35.062 5.035 1 91.44 506 VAL A N 1
ATOM 3832 C CA . VAL A 1 506 ? 16.094 34.531 4.637 1 91.44 506 VAL A CA 1
ATOM 3833 C C . VAL A 1 506 ? 17.203 35.062 5.539 1 91.44 506 VAL A C 1
ATOM 3835 O O . VAL A 1 506 ? 18.156 34.344 5.871 1 91.44 506 VAL A O 1
ATOM 3838 N N . LEU A 1 507 ? 17.031 36.312 5.98 1 90.06 507 LEU A N 1
ATOM 3839 C CA . LEU A 1 507 ? 18.031 36.969 6.828 1 90.06 507 LEU A CA 1
ATOM 3840 C C . LEU A 1 507 ? 17.844 36.562 8.289 1 90.06 507 LEU A C 1
ATOM 3842 O O . LEU A 1 507 ? 18.75 36.719 9.102 1 90.06 507 LEU A O 1
ATOM 3846 N N . GLY A 1 508 ? 16.672 36.125 8.625 1 91.5 508 GLY A N 1
ATOM 3847 C CA . GLY A 1 508 ? 16.391 35.656 9.977 1 91.5 508 GLY A CA 1
ATOM 3848 C C . GLY A 1 508 ? 15.711 36.719 10.836 1 91.5 508 GLY A C 1
ATOM 3849 O O . GLY A 1 508 ? 15.352 36.438 11.984 1 91.5 508 GLY A O 1
ATOM 3850 N N . THR A 1 509 ? 15.469 37.875 10.281 1 93.12 509 THR A N 1
ATOM 3851 C CA . THR A 1 509 ? 14.805 38.938 11.062 1 93.12 509 THR A CA 1
ATOM 3852 C C . THR A 1 509 ? 13.344 38.562 11.312 1 93.12 509 THR A C 1
ATOM 3854 O O . THR A 1 509 ? 12.766 38.969 12.328 1 93.12 509 THR A O 1
ATOM 3857 N N . THR A 1 510 ? 12.742 38.031 10.328 1 96.19 510 THR A N 1
ATOM 3858 C CA . THR A 1 510 ? 11.586 37.188 10.633 1 96.19 510 THR A CA 1
ATOM 3859 C C . THR A 1 510 ? 12.023 35.812 11.164 1 96.19 510 THR A C 1
ATOM 3861 O O . THR A 1 510 ? 12.695 35.062 10.453 1 96.19 510 THR A O 1
ATOM 3864 N N . PRO A 1 511 ? 11.742 35.562 12.398 1 96.88 511 PRO A N 1
ATOM 3865 C CA . PRO A 1 511 ? 12.375 34.438 13.07 1 96.88 511 PRO A CA 1
ATOM 3866 C C . PRO A 1 511 ? 12.086 33.094 12.375 1 96.88 511 PRO A C 1
ATOM 3868 O O . PRO A 1 511 ? 12.891 32.156 12.461 1 96.88 511 PRO A O 1
ATOM 3871 N N . GLY A 1 512 ? 10.836 32.969 11.805 1 97.19 512 GLY A N 1
ATOM 3872 C CA . GLY A 1 512 ? 10.586 31.719 11.078 1 97.19 512 GLY A CA 1
ATOM 3873 C C . GLY A 1 512 ? 9.117 31.484 10.781 1 97.19 512 GLY A C 1
ATOM 3874 O O . GLY A 1 512 ? 8.273 32.312 11.125 1 97.19 512 GLY A O 1
ATOM 3875 N N . ILE A 1 513 ? 8.906 30.391 10.055 1 97.81 513 ILE A N 1
ATOM 3876 C CA . ILE A 1 513 ? 7.566 29.891 9.789 1 97.81 513 ILE A CA 1
ATOM 3877 C C . ILE A 1 513 ? 7.277 28.688 10.68 1 97.81 513 ILE A C 1
ATOM 3879 O O . ILE A 1 513 ? 8.07 27.734 10.742 1 97.81 513 ILE A O 1
ATOM 3883 N N . VAL A 1 514 ? 6.207 28.719 11.391 1 98.25 514 VAL A N 1
ATOM 3884 C CA . VAL A 1 514 ? 5.742 27.578 12.164 1 98.25 514 VAL A CA 1
ATOM 3885 C C . VAL A 1 514 ? 4.43 27.047 11.586 1 98.25 514 VAL A C 1
ATOM 3887 O O . VAL A 1 514 ? 3.391 27.703 11.695 1 98.25 514 VAL A O 1
ATOM 3890 N N . ALA A 1 515 ? 4.516 25.891 10.969 1 98.19 515 ALA A N 1
ATOM 3891 C CA . ALA A 1 515 ? 3.32 25.266 10.398 1 98.19 515 ALA A CA 1
ATOM 3892 C C . ALA A 1 515 ? 2.709 24.266 11.367 1 98.19 515 ALA A C 1
ATOM 3894 O O . ALA A 1 515 ? 3.348 23.266 11.727 1 98.19 515 ALA A O 1
ATOM 3895 N N . MET A 1 516 ? 1.537 24.516 11.797 1 96.25 516 MET A N 1
ATOM 3896 C CA . MET A 1 516 ? 0.833 23.578 12.68 1 96.25 516 MET A CA 1
ATOM 3897 C C . MET A 1 516 ? -0.228 22.797 11.914 1 96.25 516 MET A C 1
ATOM 3899 O O . MET A 1 516 ? -1.275 23.344 11.562 1 96.25 516 MET A O 1
ATOM 3903 N N . VAL A 1 517 ? 0.069 21.5 11.656 1 91.19 517 VAL A N 1
ATOM 3904 C CA . VAL A 1 517 ? -0.74 20.672 10.781 1 91.19 517 VAL A CA 1
ATOM 3905 C C . VAL A 1 517 ? -1.035 19.328 11.461 1 91.19 517 VAL A C 1
ATOM 3907 O O . VAL A 1 517 ? -0.72 18.266 10.922 1 91.19 517 VAL A O 1
ATOM 3910 N N . GLY A 1 518 ? -1.607 19.203 12.547 1 82.38 518 GLY A N 1
ATOM 3911 C CA . GLY A 1 518 ? -1.852 17.953 13.242 1 82.38 518 GLY A CA 1
ATOM 3912 C C . GLY A 1 518 ? -3.299 17.5 13.18 1 82.38 518 GLY A C 1
ATOM 3913 O O . GLY A 1 518 ? -4.012 17.828 12.219 1 82.38 518 GLY A O 1
ATOM 3914 N N . CYS A 1 519 ? -3.547 16.516 13.984 1 86.19 519 CYS A N 1
ATOM 3915 C CA . CYS A 1 519 ? -4.875 15.922 14.07 1 86.19 519 CYS A CA 1
ATOM 3916 C C . CYS A 1 519 ? -5.477 16.125 15.453 1 86.19 519 CYS A C 1
ATOM 3918 O O . CYS A 1 519 ? -5.082 17.031 16.188 1 86.19 519 CYS A O 1
ATOM 3920 N N . SER A 1 520 ? -6.48 15.336 15.797 1 80.25 520 SER A N 1
ATOM 3921 C CA . SER A 1 520 ? -7.266 15.633 16.984 1 80.25 520 SER A CA 1
ATOM 3922 C C . SER A 1 520 ? -6.918 14.688 18.125 1 80.25 520 SER A C 1
ATOM 3924 O O . SER A 1 520 ? -7.77 14.383 18.969 1 80.25 520 SER A O 1
ATOM 3926 N N . ASN A 1 521 ? -5.676 14.266 18.156 1 81.12 521 ASN A N 1
ATOM 3927 C CA . ASN A 1 521 ? -5.273 13.336 19.203 1 81.12 521 ASN A CA 1
ATOM 3928 C C . ASN A 1 521 ? -4.469 14.031 20.297 1 81.12 521 ASN A C 1
ATOM 3930 O O . ASN A 1 521 ? -3.283 13.742 20.484 1 81.12 521 ASN A O 1
ATOM 3934 N N . TYR A 1 522 ? -4.992 14.938 21.094 1 80.44 522 TYR A N 1
ATOM 3935 C CA . TYR A 1 522 ? -4.227 15.617 22.141 1 80.44 522 TYR A CA 1
ATOM 3936 C C . TYR A 1 522 ? -4.898 15.461 23.5 1 80.44 522 TYR A C 1
ATOM 3938 O O . TYR A 1 522 ? -6.082 15.781 23.656 1 80.44 522 TYR A O 1
ATOM 3946 N N . PRO A 1 523 ? -4.078 14.969 24.453 1 75.62 523 PRO A N 1
ATOM 3947 C CA . PRO A 1 523 ? -4.555 14.625 25.797 1 75.62 523 PRO A CA 1
ATOM 3948 C C . PRO A 1 523 ? -4.984 15.852 26.609 1 75.62 523 PRO A C 1
ATOM 3950 O O . PRO A 1 523 ? -5.824 15.742 27.5 1 75.62 523 PRO A O 1
ATOM 3953 N N . ASP A 1 524 ? -4.418 16.953 26.281 1 78.81 524 ASP A N 1
ATOM 3954 C CA . ASP A 1 524 ? -4.738 18.141 27.078 1 78.81 524 ASP A CA 1
ATOM 3955 C C . ASP A 1 524 ? -5.68 19.062 26.312 1 78.81 524 ASP A C 1
ATOM 3957 O O . ASP A 1 524 ? -5.711 20.266 26.578 1 78.81 524 ASP A O 1
ATOM 3961 N N . GLY A 1 525 ? -6.266 18.547 25.344 1 75.19 525 GLY A N 1
ATOM 3962 C CA . GLY A 1 525 ? -7.305 19.266 24.625 1 75.19 525 GLY A CA 1
ATOM 3963 C C . GLY A 1 525 ? -6.754 20.203 23.578 1 75.19 525 GLY A C 1
ATOM 3964 O O . GLY A 1 525 ? -5.57 20.141 23.234 1 75.19 525 GLY A O 1
ATOM 3965 N N . THR A 1 526 ? -7.602 21.016 23.062 1 81 526 THR A N 1
ATOM 3966 C CA . THR A 1 526 ? -7.305 21.891 21.938 1 81 526 THR A CA 1
ATOM 3967 C C . THR A 1 526 ? -6.621 23.172 22.391 1 81 526 THR A C 1
ATOM 3969 O O . THR A 1 526 ? -6.059 23.906 21.578 1 81 526 THR A O 1
ATOM 3972 N N . ARG A 1 527 ? -6.59 23.406 23.625 1 88.12 527 ARG A N 1
ATOM 3973 C CA . ARG A 1 527 ? -5.996 24.625 24.156 1 88.12 527 ARG A CA 1
ATOM 3974 C C . ARG A 1 527 ? -4.5 24.688 23.859 1 88.12 527 ARG A C 1
ATOM 3976 O O . ARG A 1 527 ? -3.936 25.766 23.719 1 88.12 527 ARG A O 1
ATOM 3983 N N . ASP A 1 528 ? -3.902 23.516 23.781 1 91.44 528 ASP A N 1
ATOM 3984 C CA . ASP A 1 528 ? -2.482 23.438 23.453 1 91.44 528 ASP A CA 1
ATOM 3985 C C . ASP A 1 528 ? -2.18 24.188 22.156 1 91.44 528 ASP A C 1
ATOM 3987 O O . ASP A 1 528 ? -1.19 24.922 22.078 1 91.44 528 ASP A O 1
ATOM 3991 N N . LEU A 1 529 ? -3.039 24.047 21.219 1 92.62 529 LEU A N 1
ATOM 3992 C CA . LEU A 1 529 ? -2.84 24.688 19.938 1 92.62 529 LEU A CA 1
ATOM 3993 C C . LEU A 1 529 ? -2.904 26.203 20.078 1 92.62 529 LEU A C 1
ATOM 3995 O O . LEU A 1 529 ? -2.105 26.922 19.469 1 92.62 529 LEU A O 1
ATOM 3999 N N . TYR A 1 530 ? -3.879 26.641 20.812 1 94.31 530 TYR A N 1
ATOM 4000 C CA . TYR A 1 530 ? -4.043 28.062 21.047 1 94.31 530 TYR A CA 1
ATOM 4001 C C . TYR A 1 530 ? -2.807 28.656 21.719 1 94.31 530 TYR A C 1
ATOM 4003 O O . TYR A 1 530 ? -2.281 29.672 21.297 1 94.31 530 TYR A O 1
ATOM 4011 N N . THR A 1 531 ? -2.314 27.969 22.734 1 95.44 531 THR A N 1
ATOM 4012 C CA . THR A 1 531 ? -1.19 28.469 23.516 1 95.44 531 THR A CA 1
ATOM 4013 C C . THR A 1 531 ? 0.069 28.562 22.672 1 95.44 531 THR A C 1
ATOM 4015 O O . THR A 1 531 ? 0.791 29.562 22.719 1 95.44 531 THR A O 1
ATOM 4018 N N . VAL A 1 532 ? 0.302 27.562 21.906 1 96.81 532 VAL A N 1
ATOM 4019 C CA . VAL A 1 532 ? 1.5 27.516 21.078 1 96.81 532 VAL A CA 1
ATOM 4020 C C . VAL A 1 532 ? 1.412 28.594 20 1 96.81 532 VAL A C 1
ATOM 4022 O O . VAL A 1 532 ? 2.363 29.359 19.781 1 96.81 532 VAL A O 1
ATOM 4025 N N . ALA A 1 533 ? 0.249 28.656 19.297 1 97.69 533 ALA A N 1
ATOM 4026 C CA . ALA A 1 533 ? 0.083 29.641 18.234 1 97.69 533 ALA A CA 1
ATOM 4027 C C . ALA A 1 533 ? 0.21 31.047 18.781 1 97.69 533 ALA A C 1
ATOM 4029 O O . ALA A 1 533 ? 0.894 31.891 18.188 1 97.69 533 ALA A O 1
ATOM 4030 N N . ASP A 1 534 ? -0.43 31.312 19.875 1 97.44 534 ASP A N 1
ATOM 4031 C CA . ASP A 1 534 ? -0.414 32.656 20.469 1 97.44 534 ASP A CA 1
ATOM 4032 C C . ASP A 1 534 ? 1.005 33.062 20.859 1 97.44 534 ASP A C 1
ATOM 4034 O O . ASP A 1 534 ? 1.423 34.188 20.594 1 97.44 534 ASP A O 1
ATOM 4038 N N . GLU A 1 535 ? 1.732 32.156 21.516 1 97.94 535 GLU A N 1
ATOM 4039 C CA . GLU A 1 535 ? 3.105 32.406 21.938 1 97.94 535 GLU A CA 1
ATOM 4040 C C . GLU A 1 535 ? 4 32.719 20.75 1 97.94 535 GLU A C 1
ATOM 4042 O O . GLU A 1 535 ? 4.793 33.656 20.781 1 97.94 535 GLU A O 1
ATOM 4047 N N . MET A 1 536 ? 3.916 31.969 19.703 1 98.44 536 MET A N 1
ATOM 4048 C CA . MET A 1 536 ? 4.777 32.125 18.531 1 98.44 536 MET A CA 1
ATOM 4049 C C . MET A 1 536 ? 4.402 33.406 17.766 1 98.44 536 MET A C 1
ATOM 4051 O O . MET A 1 536 ? 5.277 34.094 17.25 1 98.44 536 MET A O 1
ATOM 4055 N N . LEU A 1 537 ? 3.08 33.688 17.672 1 98.25 537 LEU A N 1
ATOM 4056 C CA . LEU A 1 537 ? 2.619 34.906 17 1 98.25 537 LEU A CA 1
ATOM 4057 C C . LEU A 1 537 ? 3.125 36.156 17.703 1 98.25 537 LEU A C 1
ATOM 4059 O O . LEU A 1 537 ? 3.566 37.125 17.062 1 98.25 537 LEU A O 1
ATOM 4063 N N . LYS A 1 538 ? 3.088 36.156 18.984 1 97.56 538 LYS A N 1
ATOM 4064 C CA . LYS A 1 538 ? 3.562 37.281 19.781 1 97.56 538 LYS A CA 1
ATOM 4065 C C . LYS A 1 538 ? 5.055 37.531 19.562 1 97.56 538 LYS A C 1
ATOM 4067 O O . LYS A 1 538 ? 5.547 38.656 19.75 1 97.56 538 LYS A O 1
ATOM 4072 N N . ARG A 1 539 ? 5.715 36.531 19.156 1 97.69 539 ARG A N 1
ATOM 4073 C CA . ARG A 1 539 ? 7.156 36.594 18.938 1 97.69 539 ARG A CA 1
ATOM 4074 C C . ARG A 1 539 ? 7.48 36.812 17.469 1 97.69 539 ARG A C 1
ATOM 4076 O O . ARG A 1 539 ? 8.617 36.625 17.031 1 97.69 539 ARG A O 1
ATOM 4083 N N . ASN A 1 540 ? 6.539 37.094 16.656 1 97.75 540 ASN A N 1
ATOM 4084 C CA . ASN A 1 540 ? 6.645 37.531 15.281 1 97.75 540 ASN A CA 1
ATOM 4085 C C . ASN A 1 540 ? 6.977 36.375 14.344 1 97.75 540 ASN A C 1
ATOM 4087 O O . ASN A 1 540 ? 7.594 36.594 13.297 1 97.75 540 ASN A O 1
ATOM 4091 N N . TYR A 1 541 ? 6.746 35.188 14.797 1 98.44 541 TYR A N 1
ATOM 4092 C CA . TYR A 1 541 ? 6.77 34.094 13.836 1 98.44 541 TYR A CA 1
ATOM 4093 C C . TYR A 1 541 ? 5.574 34.156 12.891 1 98.44 541 TYR A C 1
ATOM 4095 O O . TYR A 1 541 ? 4.523 34.688 13.25 1 98.44 541 TYR A O 1
ATOM 4103 N N . ILE A 1 542 ? 5.719 33.656 11.672 1 98.25 542 ILE A N 1
ATOM 4104 C CA . ILE A 1 542 ? 4.574 33.438 10.797 1 98.25 542 ILE A CA 1
ATOM 4105 C C . ILE A 1 542 ? 3.957 32.094 11.078 1 98.25 542 ILE A C 1
ATOM 4107 O O . ILE A 1 542 ? 4.609 31.047 10.898 1 98.25 542 ILE A O 1
ATOM 4111 N N . VAL A 1 543 ? 2.756 32.062 11.578 1 98.38 543 VAL A N 1
ATOM 4112 C CA . VAL A 1 543 ? 2.105 30.797 11.898 1 98.38 543 VAL A CA 1
ATOM 4113 C C . VAL A 1 543 ? 1.145 30.406 10.781 1 98.38 543 VAL A C 1
ATOM 4115 O O . VAL A 1 543 ? 0.281 31.203 10.391 1 98.38 543 VAL A O 1
ATOM 4118 N N . VAL A 1 544 ? 1.342 29.25 10.25 1 98.12 544 VAL A N 1
ATOM 4119 C CA . VAL A 1 544 ? 0.517 28.75 9.156 1 98.12 544 VAL A CA 1
ATOM 4120 C C . VAL A 1 544 ? -0.235 27.5 9.602 1 98.12 544 VAL A C 1
ATOM 4122 O O . VAL A 1 544 ? 0.339 26.625 10.242 1 98.12 544 VAL A O 1
ATOM 4125 N N . MET A 1 545 ? -1.506 27.438 9.258 1 97 545 MET A N 1
ATOM 4126 C CA . MET A 1 545 ? -2.379 26.359 9.688 1 97 545 MET A CA 1
ATOM 4127 C C . MET A 1 545 ? -3.01 25.656 8.484 1 97 545 MET A C 1
ATOM 4129 O O . MET A 1 545 ? -3.125 26.25 7.41 1 97 545 MET A O 1
ATOM 4133 N N . SER A 1 546 ? -3.438 24.359 8.711 1 96.44 546 SER A N 1
ATOM 4134 C CA . SER A 1 546 ? -4.234 23.609 7.746 1 96.44 546 SER A CA 1
ATOM 4135 C C . SER A 1 546 ? -4.988 22.469 8.422 1 96.44 546 SER A C 1
ATOM 4137 O O . SER A 1 546 ? -4.648 22.078 9.539 1 96.44 546 SER A O 1
ATOM 4139 N N . GLY A 1 547 ? -6.043 22.016 7.836 1 95.38 547 GLY A N 1
ATOM 4140 C CA . GLY A 1 547 ? -6.73 20.797 8.242 1 95.38 547 GLY A CA 1
ATOM 4141 C C . GLY A 1 547 ? -7.297 20.875 9.648 1 95.38 547 GLY A C 1
ATOM 4142 O O . GLY A 1 547 ? -7.891 21.891 10.031 1 95.38 547 GLY A O 1
ATOM 4143 N N . CYS A 1 548 ? -7.051 19.859 10.438 1 95.06 548 CYS A N 1
ATOM 4144 C CA . CYS A 1 548 ? -7.648 19.719 11.766 1 95.06 548 CYS A CA 1
ATOM 4145 C C . CYS A 1 548 ? -7.141 20.797 12.719 1 95.06 548 CYS A C 1
ATOM 4147 O O . CYS A 1 548 ? -7.91 21.328 13.516 1 95.06 548 CYS A O 1
ATOM 4149 N N . SER A 1 549 ? -5.887 21.078 12.625 1 95.38 549 SER A N 1
ATOM 4150 C CA . SER A 1 549 ? -5.32 22.109 13.5 1 95.38 549 SER A CA 1
ATOM 4151 C C . SER A 1 549 ? -5.941 23.469 13.219 1 95.38 549 SER A C 1
ATOM 4153 O O . SER A 1 549 ? -6.145 24.266 14.148 1 95.38 549 SER A O 1
ATOM 4155 N N . ALA A 1 550 ? -6.207 23.688 11.961 1 96.19 550 ALA A N 1
ATOM 4156 C CA . ALA A 1 550 ? -6.855 24.938 11.609 1 96.19 550 ALA A CA 1
ATOM 4157 C C . ALA A 1 550 ? -8.234 25.047 12.25 1 96.19 550 ALA A C 1
ATOM 4159 O O . ALA A 1 550 ? -8.641 26.125 12.695 1 96.19 550 ALA A O 1
ATOM 4160 N N . MET A 1 551 ? -8.953 24.016 12.32 1 95.62 551 MET A N 1
ATOM 4161 C CA . MET A 1 551 ? -10.289 23.984 12.914 1 95.62 551 MET A CA 1
ATOM 4162 C C . MET A 1 551 ? -10.219 24.172 14.422 1 95.62 551 MET A C 1
ATOM 4164 O O . MET A 1 551 ? -10.836 25.094 14.969 1 95.62 551 MET A O 1
ATOM 4168 N N . ASP A 1 552 ? -9.391 23.422 15.023 1 93.88 552 ASP A N 1
ATOM 4169 C CA . ASP A 1 552 ? -9.359 23.375 16.484 1 93.88 552 ASP A CA 1
ATOM 4170 C C . ASP A 1 552 ? -8.836 24.688 17.062 1 93.88 552 ASP A C 1
ATOM 4172 O O . ASP A 1 552 ? -9.227 25.078 18.156 1 93.88 552 ASP A O 1
ATOM 4176 N N . LEU A 1 553 ? -8.016 25.344 16.312 1 95.12 553 LEU A N 1
ATOM 4177 C CA . LEU A 1 553 ? -7.527 26.641 16.766 1 95.12 553 LEU A CA 1
ATOM 4178 C C . LEU A 1 553 ? -8.672 27.625 16.906 1 95.12 553 LEU A C 1
ATOM 4180 O O . LEU A 1 553 ? -8.648 28.484 17.797 1 95.12 553 LEU A O 1
ATOM 4184 N N . GLY A 1 554 ? -9.656 27.531 16.109 1 94.62 554 GLY A N 1
ATOM 4185 C CA . GLY A 1 554 ? -10.766 28.469 16.094 1 94.62 554 GLY A CA 1
ATOM 4186 C C . GLY A 1 554 ? -11.719 28.281 17.25 1 94.62 554 GLY A C 1
ATOM 4187 O O . GLY A 1 554 ? -12.617 29.109 17.453 1 94.62 554 GLY A O 1
ATOM 4188 N N . MET A 1 555 ? -11.492 27.344 18.109 1 91.69 555 MET A N 1
ATOM 4189 C CA . MET A 1 555 ? -12.422 27.016 19.203 1 91.69 555 MET A CA 1
ATOM 4190 C C . MET A 1 555 ? -12.094 27.812 20.453 1 91.69 555 MET A C 1
ATOM 4192 O O . MET A 1 555 ? -12.898 27.875 21.375 1 91.69 555 MET A O 1
ATOM 4196 N N . TYR A 1 556 ? -10.984 28.531 20.453 1 90.62 556 TYR A N 1
ATOM 4197 C CA . TYR A 1 556 ? -10.586 29.234 21.656 1 90.62 556 TYR A CA 1
ATOM 4198 C C . TYR A 1 556 ? -10.523 30.734 21.438 1 90.62 556 TYR A C 1
ATOM 4200 O O . TYR A 1 556 ? -10.148 31.203 20.359 1 90.62 556 TYR A O 1
ATOM 4208 N N . LYS A 1 557 ? -10.867 31.391 22.484 1 93.31 557 LYS A N 1
ATOM 4209 C CA . LYS A 1 557 ? -10.922 32.844 22.438 1 93.31 557 LYS A CA 1
ATOM 4210 C C . LYS A 1 557 ? -10.023 33.469 23.516 1 93.31 557 LYS A C 1
ATOM 4212 O O . LYS A 1 557 ? -9.766 32.844 24.547 1 93.31 557 LYS A O 1
ATOM 4217 N N . ASN A 1 558 ? -9.555 34.625 23.234 1 93.25 558 ASN A N 1
ATOM 4218 C CA . ASN A 1 558 ? -8.773 35.375 24.219 1 93.25 558 ASN A CA 1
ATOM 4219 C C . ASN A 1 558 ? -9.664 36.094 25.219 1 93.25 558 ASN A C 1
ATOM 4221 O O . ASN A 1 558 ? -10.867 35.844 25.266 1 93.25 558 ASN A O 1
ATOM 4225 N N . GLU A 1 559 ? -9.031 36.938 26.078 1 92.06 559 GLU A N 1
ATOM 4226 C CA . GLU A 1 559 ? -9.742 37.656 27.141 1 92.06 559 GLU A CA 1
ATOM 4227 C C . GLU A 1 559 ? -10.75 38.625 26.547 1 92.06 559 GLU A C 1
ATOM 4229 O O . GLU A 1 559 ? -11.773 38.938 27.172 1 92.06 559 GLU A O 1
ATOM 4234 N N . ASP A 1 560 ? -10.57 39.062 25.375 1 94.69 560 ASP A N 1
ATOM 4235 C CA . ASP A 1 560 ? -11.453 40.031 24.719 1 94.69 560 ASP A CA 1
ATOM 4236 C C . ASP A 1 560 ? -12.562 39.312 23.953 1 94.69 560 ASP A C 1
ATOM 4238 O O . ASP A 1 560 ? -13.367 39.969 23.281 1 94.69 560 ASP A O 1
ATOM 4242 N N . GLY A 1 561 ? -12.516 38.031 23.938 1 94 561 GLY A N 1
ATOM 4243 C CA . GLY A 1 561 ? -13.555 37.281 23.281 1 94 561 GLY A CA 1
ATOM 4244 C C . GLY A 1 561 ? -13.281 37.031 21.812 1 94 561 GLY A C 1
ATOM 4245 O O . GLY A 1 561 ? -14.188 36.688 21.047 1 94 561 GLY A O 1
ATOM 4246 N N . GLU A 1 562 ? -12.023 37.188 21.422 1 96.5 562 GLU A N 1
ATOM 4247 C CA . GLU A 1 562 ? -11.648 37.031 20.031 1 96.5 562 GLU A CA 1
ATOM 4248 C C . GLU A 1 562 ? -10.836 35.75 19.828 1 96.5 562 GLU A C 1
ATOM 4250 O O . GLU A 1 562 ? -10.016 35.375 20.672 1 96.5 562 GLU A O 1
ATOM 4255 N N . THR A 1 563 ? -11.164 35.094 18.719 1 97.06 563 THR A N 1
ATOM 4256 C CA . THR A 1 563 ? -10.266 34.031 18.328 1 97.06 563 THR A CA 1
ATOM 4257 C C . THR A 1 563 ? -8.961 34.594 17.75 1 97.06 563 THR A C 1
ATOM 4259 O O . THR A 1 563 ? -8.891 35.781 17.406 1 97.06 563 THR A O 1
ATOM 4262 N N . LEU A 1 564 ? -7.934 33.75 17.609 1 97.62 564 LEU A N 1
ATOM 4263 C CA . LEU A 1 564 ? -6.676 34.219 17.031 1 97.62 564 LEU A CA 1
ATOM 4264 C C . LEU A 1 564 ? -6.855 34.625 15.578 1 97.62 564 LEU A C 1
ATOM 4266 O O . LEU A 1 564 ? -6.117 35.469 15.062 1 97.62 564 LEU A O 1
ATOM 4270 N N . TYR A 1 565 ? -7.875 34.031 14.938 1 97.94 565 TYR A N 1
ATOM 4271 C CA . TYR A 1 565 ? -8.148 34.375 13.547 1 97.94 565 TYR A CA 1
ATOM 4272 C C . TYR A 1 565 ? -8.711 35.781 13.43 1 97.94 565 TYR A C 1
ATOM 4274 O O . TYR A 1 565 ? -8.484 36.469 12.43 1 97.94 565 TYR A O 1
ATOM 4282 N N . GLU A 1 566 ? -9.469 36.219 14.383 1 97.31 566 GLU A N 1
ATOM 4283 C CA . GLU A 1 566 ? -10.016 37.562 14.414 1 97.31 566 GLU A CA 1
ATOM 4284 C C . GLU A 1 566 ? -8.938 38.562 14.781 1 97.31 566 GLU A C 1
ATOM 4286 O O . GLU A 1 566 ? -8.961 39.719 14.305 1 97.31 566 GLU A O 1
ATOM 4291 N N . LYS A 1 567 ? -8.055 38.156 15.578 1 97.25 567 LYS A N 1
ATOM 4292 C CA . LYS A 1 567 ? -7.055 39.062 16.141 1 97.25 567 LYS A CA 1
ATOM 4293 C C . LYS A 1 567 ? -5.938 39.344 15.141 1 97.25 567 LYS A C 1
ATOM 4295 O O . LYS A 1 567 ? -5.43 40.469 15.062 1 97.25 567 LYS A O 1
ATOM 4300 N N . TYR A 1 568 ? -5.488 38.312 14.422 1 97.69 568 TYR A N 1
ATOM 4301 C CA . TYR A 1 568 ? -4.301 38.438 13.578 1 97.69 568 TYR A CA 1
ATOM 4302 C C . TYR A 1 568 ? -4.676 38.406 12.102 1 97.69 568 TYR A C 1
ATOM 4304 O O . TYR A 1 568 ? -5.531 37.625 11.695 1 97.69 568 TYR A O 1
ATOM 4312 N N . PRO A 1 569 ? -4.055 39.219 11.242 1 97.19 569 PRO A N 1
ATOM 4313 C CA . PRO A 1 569 ? -4.293 39.188 9.797 1 97.19 569 PRO A CA 1
ATOM 4314 C C . PRO A 1 569 ? -3.688 37.938 9.141 1 97.19 569 PRO A C 1
ATOM 4316 O O . PRO A 1 569 ? -2.961 37.188 9.789 1 97.19 569 PRO A O 1
ATOM 4319 N N . ALA A 1 570 ? -4.039 37.75 7.867 1 97.62 570 ALA A N 1
ATOM 4320 C CA . ALA A 1 570 ? -3.66 36.5 7.227 1 97.62 570 ALA A CA 1
ATOM 4321 C C . ALA A 1 570 ? -2.711 36.75 6.059 1 97.62 570 ALA A C 1
ATOM 4323 O O . ALA A 1 570 ? -2.586 35.906 5.164 1 97.62 570 ALA A O 1
ATOM 4324 N N . LYS A 1 571 ? -2.07 37.844 6 1 97.12 571 LYS A N 1
ATOM 4325 C CA . LYS A 1 571 ? -1.021 38.094 5.016 1 97.12 571 LYS A CA 1
ATOM 4326 C C . LYS A 1 571 ? 0.282 37.406 5.422 1 97.12 571 LYS A C 1
ATOM 4328 O O . LYS A 1 571 ? 0.549 37.219 6.613 1 97.12 571 LYS A O 1
ATOM 4333 N N . PHE A 1 572 ? 1.07 37.031 4.434 1 97.06 572 PHE A N 1
ATOM 4334 C CA . PHE A 1 572 ? 2.357 36.406 4.723 1 97.06 572 PHE A CA 1
ATOM 4335 C C . PHE A 1 572 ? 3.361 37.438 5.215 1 97.06 572 PHE A C 1
ATOM 4337 O O . PHE A 1 572 ? 4.234 37.875 4.457 1 97.06 572 PHE A O 1
ATOM 4344 N N . LEU A 1 573 ? 3.248 37.812 6.48 1 97.12 573 LEU A N 1
ATOM 4345 C CA . LEU A 1 573 ? 4.078 38.781 7.172 1 97.12 573 LEU A CA 1
ATOM 4346 C C . LEU A 1 573 ? 4.379 38.344 8.602 1 97.12 573 LEU A C 1
ATOM 4348 O O . LEU A 1 573 ? 3.605 37.594 9.195 1 97.12 573 LEU A O 1
ATOM 4352 N N . ALA A 1 574 ? 5.438 38.875 9.133 1 97.25 574 ALA A N 1
ATOM 4353 C CA . ALA A 1 574 ? 5.836 38.531 10.5 1 97.25 574 ALA A CA 1
ATOM 4354 C C . ALA A 1 574 ? 4.691 38.781 11.477 1 97.25 574 ALA A C 1
ATOM 4356 O O . ALA A 1 574 ? 4.031 39.812 11.422 1 97.25 574 ALA A O 1
ATOM 4357 N N . GLY A 1 575 ? 4.375 37.781 12.281 1 97.69 575 GLY A N 1
ATOM 4358 C CA . GLY A 1 575 ? 3.375 37.906 13.328 1 97.69 575 GLY A CA 1
ATOM 4359 C C . GLY A 1 575 ? 1.96 37.656 12.828 1 97.69 575 GLY A C 1
ATOM 4360 O O . GLY A 1 575 ? 0.993 37.938 13.539 1 97.69 575 GLY A O 1
ATOM 4361 N N . ASN A 1 576 ? 1.845 37.219 11.633 1 98.25 576 ASN A N 1
ATOM 4362 C CA . ASN A 1 576 ? 0.51 36.969 11.094 1 98.25 576 ASN A CA 1
ATOM 4363 C C . ASN A 1 576 ? 0.146 35.469 11.148 1 98.25 576 ASN A C 1
ATOM 4365 O O . ASN A 1 576 ? 1.018 34.625 11.336 1 98.25 576 ASN A O 1
ATOM 4369 N N . LEU A 1 577 ? -1.172 35.219 11.117 1 98.44 577 LEU A N 1
ATOM 4370 C CA . LEU A 1 577 ? -1.738 33.875 11.195 1 98.44 577 LEU A CA 1
ATOM 4371 C C . LEU A 1 577 ? -2.459 33.5 9.898 1 98.44 577 LEU A C 1
ATOM 4373 O O . LEU A 1 577 ? -3.457 34.156 9.547 1 98.44 577 LEU A O 1
ATOM 4377 N N . ILE A 1 578 ? -1.979 32.438 9.242 1 98.25 578 ILE A N 1
ATOM 4378 C CA . ILE A 1 578 ? -2.494 32.094 7.926 1 98.25 578 ILE A CA 1
ATOM 4379 C C . ILE A 1 578 ? -3.139 30.719 7.965 1 98.25 578 ILE A C 1
ATOM 4381 O O . ILE A 1 578 ? -2.553 29.766 8.484 1 98.25 578 ILE A O 1
ATOM 4385 N N . ASN A 1 579 ? -4.316 30.562 7.488 1 98.06 579 ASN A N 1
ATOM 4386 C CA . ASN A 1 579 ? -4.938 29.266 7.18 1 98.06 579 ASN A CA 1
ATOM 4387 C C . ASN A 1 579 ? -4.984 29.016 5.672 1 98.06 579 ASN A C 1
ATOM 4389 O O . ASN A 1 579 ? -5.699 29.719 4.945 1 98.06 579 ASN A O 1
ATOM 4393 N N . VAL A 1 580 ? -4.301 27.938 5.273 1 97.94 580 VAL A N 1
ATOM 4394 C CA . VAL A 1 580 ? -4.195 27.703 3.834 1 97.94 580 VAL A CA 1
ATOM 4395 C C . VAL A 1 580 ? -5.355 26.844 3.359 1 97.94 580 VAL A C 1
ATOM 4397 O O . VAL A 1 580 ? -5.637 26.766 2.16 1 97.94 580 VAL A O 1
ATOM 4400 N N . GLY A 1 581 ? -5.992 26.109 4.301 1 97.31 581 GLY A N 1
ATOM 4401 C CA . GLY A 1 581 ? -7.141 25.328 3.869 1 97.31 581 GLY A CA 1
ATOM 4402 C C . GLY A 1 581 ? -7.168 23.938 4.461 1 97.31 581 GLY A C 1
ATOM 4403 O O . GLY A 1 581 ? -6.883 23.75 5.645 1 97.31 581 GLY A O 1
ATOM 4404 N N . SER A 1 582 ? -7.617 22.953 3.627 1 96.75 582 SER A N 1
ATOM 4405 C CA . SER A 1 582 ? -7.785 21.562 4.051 1 96.75 582 SER A CA 1
ATOM 4406 C C . SER A 1 582 ? -6.457 20.828 4.043 1 96.75 582 SER A C 1
ATOM 4408 O O . SER A 1 582 ? -5.406 21.422 3.805 1 96.75 582 SER A O 1
ATOM 4410 N N . CYS A 1 583 ? -6.477 19.5 4.262 1 95.31 583 CYS A N 1
ATOM 4411 C CA . CYS A 1 583 ? -5.266 18.703 4.363 1 95.31 583 CYS A CA 1
ATOM 4412 C C . CYS A 1 583 ? -4.469 18.75 3.068 1 95.31 583 CYS A C 1
ATOM 4414 O O . CYS A 1 583 ? -3.238 18.672 3.088 1 95.31 583 CYS A O 1
ATOM 4416 N N . VAL A 1 584 ? -5.129 18.766 1.962 1 96.12 584 VAL A N 1
ATOM 4417 C CA . VAL A 1 584 ? -4.418 18.766 0.688 1 96.12 584 VAL A CA 1
ATOM 4418 C C . VAL A 1 584 ? -3.803 20.141 0.438 1 96.12 584 VAL A C 1
ATOM 4420 O O . VAL A 1 584 ? -2.861 20.266 -0.348 1 96.12 584 VAL A O 1
ATOM 4423 N N . SER A 1 585 ? -4.219 21.203 1.142 1 97.44 585 SER A N 1
ATOM 4424 C CA . SER A 1 585 ? -3.658 22.547 1.026 1 97.44 585 SER A CA 1
ATOM 4425 C C . SER A 1 585 ? -2.311 22.641 1.733 1 97.44 585 SER A C 1
ATOM 4427 O O . SER A 1 585 ? -1.607 23.641 1.604 1 97.44 585 SER A O 1
ATOM 4429 N N . ASN A 1 586 ? -1.885 21.547 2.467 1 96.69 586 ASN A N 1
ATOM 4430 C CA . ASN A 1 586 ? -0.551 21.516 3.059 1 96.69 586 ASN A CA 1
ATOM 4431 C C . ASN A 1 586 ? 0.534 21.75 2.01 1 96.69 586 ASN A C 1
ATOM 4433 O O . ASN A 1 586 ? 1.617 22.234 2.332 1 96.69 586 ASN A O 1
ATOM 4437 N N . SER A 1 587 ? 0.243 21.406 0.833 1 97.69 587 SER A N 1
ATOM 4438 C CA . SER A 1 587 ? 1.208 21.578 -0.249 1 97.69 587 SER A CA 1
ATOM 4439 C C . SER A 1 587 ? 1.581 23.047 -0.429 1 97.69 587 SER A C 1
ATOM 4441 O O . SER A 1 587 ? 2.695 23.359 -0.853 1 97.69 587 SER A O 1
ATOM 4443 N N . HIS A 1 588 ? 0.669 24 -0.113 1 97.75 588 HIS A N 1
ATOM 4444 C CA . HIS A 1 588 ? 0.939 25.422 -0.255 1 97.75 588 HIS A CA 1
ATOM 4445 C C . HIS A 1 588 ? 1.951 25.906 0.782 1 97.75 588 HIS A C 1
ATOM 4447 O O . HIS A 1 588 ? 2.643 26.906 0.57 1 97.75 588 HIS A O 1
ATOM 4453 N N . ILE A 1 589 ? 2.008 25.188 1.899 1 97.81 589 ILE A N 1
ATOM 4454 C CA . ILE A 1 589 ? 2.971 25.562 2.934 1 97.81 589 ILE A CA 1
ATOM 4455 C C . ILE A 1 589 ? 4.387 25.234 2.453 1 97.81 589 ILE A C 1
ATOM 4457 O O . ILE A 1 589 ? 5.266 26.109 2.49 1 97.81 589 ILE A O 1
ATOM 4461 N N . THR A 1 590 ? 4.598 24.031 1.984 1 97.81 590 THR A N 1
ATOM 4462 C CA . THR A 1 590 ? 5.91 23.688 1.447 1 97.81 590 THR A CA 1
ATOM 4463 C C . THR A 1 590 ? 6.18 24.438 0.153 1 97.81 590 THR A C 1
ATOM 4465 O O . THR A 1 590 ? 7.324 24.797 -0.136 1 97.81 590 THR A O 1
ATOM 4468 N N . GLY A 1 591 ? 5.117 24.688 -0.602 1 97.38 591 GLY A N 1
ATOM 4469 C CA . GLY A 1 591 ? 5.258 25.516 -1.79 1 97.38 591 GLY A CA 1
ATOM 4470 C C . GLY A 1 591 ? 5.793 26.906 -1.493 1 97.38 591 GLY A C 1
ATOM 4471 O O . GLY A 1 591 ? 6.523 27.484 -2.303 1 97.38 591 GLY A O 1
ATOM 4472 N N . THR A 1 592 ? 5.449 27.422 -0.341 1 96.62 592 THR A N 1
ATOM 4473 C CA . THR A 1 592 ? 5.926 28.734 0.082 1 96.62 592 THR A CA 1
ATOM 4474 C C . THR A 1 592 ? 7.438 28.734 0.278 1 96.62 592 THR A C 1
ATOM 4476 O O . THR A 1 592 ? 8.133 29.656 -0.15 1 96.62 592 THR A O 1
ATOM 4479 N N . ALA A 1 593 ? 7.902 27.688 0.934 1 96 593 ALA A N 1
ATOM 4480 C CA . ALA A 1 593 ? 9.344 27.562 1.117 1 96 593 ALA A CA 1
ATOM 4481 C C . ALA A 1 593 ? 10.062 27.469 -0.226 1 96 593 ALA A C 1
ATOM 4483 O O . ALA A 1 593 ? 11.133 28.047 -0.409 1 96 593 ALA A O 1
ATOM 4484 N N . ILE A 1 594 ? 9.508 26.781 -1.173 1 97.31 594 ILE A N 1
ATOM 4485 C CA . ILE A 1 594 ? 10.086 26.625 -2.504 1 97.31 594 ILE A CA 1
ATOM 4486 C C . ILE A 1 594 ? 10.078 27.969 -3.234 1 97.31 594 ILE A C 1
ATOM 4488 O O . ILE A 1 594 ? 11.047 28.312 -3.912 1 97.31 594 ILE A O 1
ATOM 4492 N N . LYS A 1 595 ? 9.016 28.734 -3.086 1 96.25 595 LYS A N 1
ATOM 4493 C CA . LYS A 1 595 ? 8.922 30.062 -3.707 1 96.25 595 LYS A CA 1
ATOM 4494 C C . LYS A 1 595 ? 9.992 31 -3.156 1 96.25 595 LYS A C 1
ATOM 4496 O O . LYS A 1 595 ? 10.57 31.781 -3.902 1 96.25 595 LYS A O 1
ATOM 4501 N N . VAL A 1 596 ? 10.195 30.922 -1.855 1 93.75 596 VAL A N 1
ATOM 4502 C CA . VAL A 1 596 ? 11.227 31.766 -1.25 1 93.75 596 VAL A CA 1
ATOM 4503 C C . VAL A 1 596 ? 12.586 31.422 -1.854 1 93.75 596 VAL A C 1
ATOM 4505 O O . VAL A 1 596 ? 13.359 32.312 -2.209 1 93.75 596 VAL A O 1
ATOM 4508 N N . ALA A 1 597 ? 12.836 30.125 -1.95 1 92.88 597 ALA A N 1
ATOM 4509 C CA . ALA A 1 597 ? 14.086 29.688 -2.555 1 92.88 597 ALA A CA 1
ATOM 4510 C C . ALA A 1 597 ? 14.188 30.141 -4.008 1 92.88 597 ALA A C 1
ATOM 4512 O O . ALA A 1 597 ? 15.258 30.547 -4.465 1 92.88 597 ALA A O 1
ATOM 4513 N N . ALA A 1 598 ? 13.141 30.062 -4.719 1 93.38 598 ALA A N 1
ATOM 4514 C CA . ALA A 1 598 ? 13.117 30.422 -6.133 1 93.38 598 ALA A CA 1
ATOM 4515 C C . ALA A 1 598 ? 13.344 31.906 -6.328 1 93.38 598 ALA A C 1
ATOM 4517 O O . ALA A 1 598 ? 14.102 32.312 -7.207 1 93.38 598 ALA A O 1
ATOM 4518 N N . ILE A 1 599 ? 12.742 32.719 -5.559 1 92.44 599 ILE A N 1
ATOM 4519 C CA . ILE A 1 599 ? 12.719 34.156 -5.75 1 92.44 599 ILE A CA 1
ATOM 4520 C C . ILE A 1 599 ? 14.016 34.75 -5.223 1 92.44 599 ILE A C 1
ATOM 4522 O O . ILE A 1 599 ? 14.617 35.625 -5.879 1 92.44 599 ILE A O 1
ATOM 4526 N N . PHE A 1 600 ? 14.523 34.344 -4.18 1 89.56 600 PHE A N 1
ATOM 4527 C CA . PHE A 1 600 ? 15.633 35.031 -3.535 1 89.56 600 PHE A CA 1
ATOM 4528 C C . PHE A 1 600 ? 16.953 34.344 -3.887 1 89.56 600 PHE A C 1
ATOM 4530 O O . PHE A 1 600 ? 18.016 35 -3.832 1 89.56 600 PHE A O 1
ATOM 4537 N N . ALA A 1 601 ? 16.922 33.062 -4.199 1 85.25 601 ALA A N 1
ATOM 4538 C CA . ALA A 1 601 ? 18.141 32.406 -4.66 1 85.25 601 ALA A CA 1
ATOM 4539 C C . ALA A 1 601 ? 18.219 32.438 -6.184 1 85.25 601 ALA A C 1
ATOM 4541 O O . ALA A 1 601 ? 19.25 32.062 -6.758 1 85.25 601 ALA A O 1
ATOM 4542 N N . GLN A 1 602 ? 17.203 32.844 -6.824 1 82.81 602 GLN A N 1
ATOM 4543 C CA . GLN A 1 602 ? 17.125 32.906 -8.281 1 82.81 602 GLN A CA 1
ATOM 4544 C C . GLN A 1 602 ? 17.484 31.562 -8.898 1 82.81 602 GLN A C 1
ATOM 4546 O O . GLN A 1 602 ? 18.203 31.5 -9.906 1 82.81 602 GLN A O 1
ATOM 4551 N N . ARG A 1 603 ? 17.125 30.578 -8.195 1 82.06 603 ARG A N 1
ATOM 4552 C CA . ARG A 1 603 ? 17.375 29.234 -8.703 1 82.06 603 ARG A CA 1
ATOM 4553 C C . ARG A 1 603 ? 16.234 28.781 -9.617 1 82.06 603 ARG A C 1
ATOM 4555 O O . ARG A 1 603 ? 15.07 29.141 -9.398 1 82.06 603 ARG A O 1
ATOM 4562 N N . ASN A 1 604 ? 16.641 28.047 -10.602 1 88.75 604 ASN A N 1
ATOM 4563 C CA . ASN A 1 604 ? 15.641 27.375 -11.422 1 88.75 604 ASN A CA 1
ATOM 4564 C C . ASN A 1 604 ? 14.898 26.297 -10.625 1 88.75 604 ASN A C 1
ATOM 4566 O O . ASN A 1 604 ? 15.523 25.484 -9.953 1 88.75 604 ASN A O 1
ATOM 4570 N N . VAL A 1 605 ? 13.609 26.297 -10.703 1 94.25 605 VAL A N 1
ATOM 4571 C CA . VAL A 1 605 ? 12.805 25.406 -9.867 1 94.25 605 VAL A CA 1
ATOM 4572 C C . VAL A 1 605 ? 12.516 24.109 -10.617 1 94.25 605 VAL A C 1
ATOM 4574 O O . VAL A 1 605 ? 12.453 23.031 -10.016 1 94.25 605 VAL A O 1
ATOM 4577 N N . SER A 1 606 ? 12.414 24.125 -11.961 1 95.94 606 SER A N 1
ATOM 4578 C CA . SER A 1 606 ? 11.93 23 -12.766 1 95.94 606 SER A CA 1
ATOM 4579 C C . SER A 1 606 ? 12.883 21.812 -12.695 1 95.94 606 SER A C 1
ATOM 4581 O O . SER A 1 606 ? 13.984 21.859 -13.25 1 95.94 606 SER A O 1
ATOM 4583 N N . GLY A 1 607 ? 12.367 20.766 -12.047 1 96.38 607 GLY A N 1
ATOM 4584 C CA . GLY A 1 607 ? 13.164 19.547 -11.953 1 96.38 607 GLY A CA 1
ATOM 4585 C C . GLY A 1 607 ? 14.43 19.734 -11.141 1 96.38 607 GLY A C 1
ATOM 4586 O O . GLY A 1 607 ? 15.43 19.031 -11.375 1 96.38 607 GLY A O 1
ATOM 4587 N N . ASN A 1 608 ? 14.461 20.688 -10.234 1 96.62 608 ASN A N 1
ATOM 4588 C CA . ASN A 1 608 ? 15.648 21.062 -9.477 1 96.62 608 ASN A CA 1
ATOM 4589 C C . ASN A 1 608 ? 15.43 20.906 -7.977 1 96.62 608 ASN A C 1
ATOM 4591 O O . ASN A 1 608 ? 15.781 21.797 -7.203 1 96.62 608 ASN A O 1
ATOM 4595 N N . TYR A 1 609 ? 14.945 19.844 -7.598 1 97.75 609 TYR A N 1
ATOM 4596 C CA . TYR A 1 609 ? 14.477 19.625 -6.234 1 97.75 609 TYR A CA 1
ATOM 4597 C C . TYR A 1 609 ? 15.625 19.703 -5.238 1 97.75 609 TYR A C 1
ATOM 4599 O O . TYR A 1 609 ? 15.508 20.359 -4.199 1 97.75 609 TYR A O 1
ATOM 4607 N N . GLU A 1 610 ? 16.766 19.094 -5.52 1 96.94 610 GLU A N 1
ATOM 4608 C CA . GLU A 1 610 ? 17.906 19 -4.605 1 96.94 610 GLU A CA 1
ATOM 4609 C C . GLU A 1 610 ? 18.422 20.391 -4.234 1 96.94 610 GLU A C 1
ATOM 4611 O O . GLU A 1 610 ? 18.656 20.672 -3.057 1 96.94 610 GLU A O 1
ATOM 4616 N N . GLU A 1 611 ? 18.609 21.25 -5.207 1 95.62 611 GLU A N 1
ATOM 4617 C CA . GLU A 1 611 ? 19.141 22.578 -4.969 1 95.62 611 GLU A CA 1
ATOM 4618 C C . GLU A 1 611 ? 18.172 23.422 -4.145 1 95.62 611 GLU A C 1
ATOM 4620 O O . GLU A 1 611 ? 18.578 24.188 -3.277 1 95.62 611 GLU A O 1
ATOM 4625 N N . ILE A 1 612 ? 16.953 23.25 -4.512 1 96.88 612 ILE A N 1
ATOM 4626 C CA . ILE A 1 612 ? 15.93 24 -3.799 1 96.88 612 ILE A CA 1
ATOM 4627 C C . ILE A 1 612 ? 15.875 23.531 -2.342 1 96.88 612 ILE A C 1
ATOM 4629 O O . ILE A 1 612 ? 15.836 24.359 -1.427 1 96.88 612 ILE A O 1
ATOM 4633 N N . ALA A 1 613 ? 15.883 22.25 -2.121 1 97.81 613 ALA A N 1
ATOM 4634 C CA . ALA A 1 613 ? 15.836 21.688 -0.775 1 97.81 613 ALA A CA 1
ATOM 4635 C C . ALA A 1 613 ? 17.062 22.109 0.036 1 97.81 613 ALA A C 1
ATOM 4637 O O . ALA A 1 613 ? 16.953 22.391 1.229 1 97.81 613 ALA A O 1
ATOM 4638 N N . ASP A 1 614 ? 18.203 22.094 -0.608 1 96.62 614 ASP A N 1
ATOM 4639 C CA . ASP A 1 614 ? 19.438 22.516 0.044 1 96.62 614 ASP A CA 1
ATOM 4640 C C . ASP A 1 614 ? 19.359 23.969 0.521 1 96.62 614 ASP A C 1
ATOM 4642 O O . ASP A 1 614 ? 19.781 24.281 1.636 1 96.62 614 ASP A O 1
ATOM 4646 N N . TYR A 1 615 ? 18.844 24.797 -0.349 1 95.88 615 TYR A N 1
ATOM 4647 C CA . TYR A 1 615 ? 18.672 26.188 0.022 1 95.88 615 TYR A CA 1
ATOM 4648 C C . TYR A 1 615 ? 17.75 26.328 1.232 1 95.88 615 TYR A C 1
ATOM 4650 O O . TYR A 1 615 ? 18.047 27.078 2.164 1 95.88 615 TYR A O 1
ATOM 4658 N N . ILE A 1 616 ? 16.688 25.625 1.228 1 96.56 616 ILE A N 1
ATOM 4659 C CA . ILE A 1 616 ? 15.703 25.688 2.305 1 96.56 616 ILE A CA 1
ATOM 4660 C C . ILE A 1 616 ? 16.328 25.203 3.609 1 96.56 616 ILE A C 1
ATOM 4662 O O . ILE A 1 616 ? 16.156 25.828 4.66 1 96.56 616 ILE A O 1
ATOM 4666 N N . THR A 1 617 ? 17.094 24.156 3.549 1 96 617 THR A N 1
ATOM 4667 C CA . THR A 1 617 ? 17.703 23.547 4.719 1 96 617 THR A CA 1
ATOM 4668 C C . THR A 1 617 ? 18.672 24.516 5.402 1 96 617 THR A C 1
ATOM 4670 O O . THR A 1 617 ? 18.734 24.562 6.629 1 96 617 THR A O 1
ATOM 4673 N N . ASN A 1 618 ? 19.297 25.359 4.641 1 95 618 ASN A N 1
ATOM 4674 C CA . ASN A 1 618 ? 20.391 26.172 5.172 1 95 618 ASN A CA 1
ATOM 4675 C C . ASN A 1 618 ? 19.938 27.594 5.5 1 95 618 ASN A C 1
ATOM 4677 O O . ASN A 1 618 ? 20.609 28.312 6.23 1 95 618 ASN A O 1
ATOM 4681 N N . ARG A 1 619 ? 18.734 27.969 4.949 1 94.31 619 ARG A N 1
ATOM 4682 C CA . ARG A 1 619 ? 18.5 29.422 5 1 94.31 619 ARG A CA 1
ATOM 4683 C C . ARG A 1 619 ? 17.109 29.734 5.535 1 94.31 619 ARG A C 1
ATOM 4685 O O . ARG A 1 619 ? 16.875 30.812 6.074 1 94.31 619 ARG A O 1
ATOM 4692 N N . ILE A 1 620 ? 16.203 28.859 5.309 1 95.25 620 ILE A N 1
ATOM 4693 C CA . ILE A 1 620 ? 14.828 29.203 5.629 1 95.25 620 ILE A CA 1
ATOM 4694 C C . ILE A 1 620 ? 14.445 28.594 6.973 1 95.25 620 ILE A C 1
ATOM 4696 O O . ILE A 1 620 ? 14.32 27.375 7.09 1 95.25 620 ILE A O 1
ATOM 4700 N N . GLY A 1 621 ? 14.25 29.453 7.961 1 96.25 621 GLY A N 1
ATOM 4701 C CA . GLY A 1 621 ? 13.773 28.984 9.25 1 96.25 621 GLY A CA 1
ATOM 4702 C C . GLY A 1 621 ? 12.32 28.547 9.234 1 96.25 621 GLY A C 1
ATOM 4703 O O . GLY A 1 621 ? 11.422 29.359 9.422 1 96.25 621 GLY A O 1
ATOM 4704 N N . ALA A 1 622 ? 12.094 27.266 8.961 1 97.12 622 ALA A N 1
ATOM 4705 C CA . ALA A 1 622 ? 10.758 26.688 8.906 1 97.12 622 ALA A CA 1
ATOM 4706 C C . ALA A 1 622 ? 10.688 25.391 9.719 1 97.12 622 ALA A C 1
ATOM 4708 O O . ALA A 1 622 ? 11.633 24.594 9.711 1 97.12 622 ALA A O 1
ATOM 4709 N N . VAL A 1 623 ? 9.594 25.234 10.461 1 98.06 623 VAL A N 1
ATOM 4710 C CA . VAL A 1 623 ? 9.398 24.031 11.266 1 98.06 623 VAL A CA 1
ATOM 4711 C C . VAL A 1 623 ? 7.934 23.609 11.211 1 98.06 623 VAL A C 1
ATOM 4713 O O . VAL A 1 623 ? 7.035 24.453 11.25 1 98.06 623 VAL A O 1
ATOM 4716 N N . GLY A 1 624 ? 7.758 22.312 11.031 1 97.56 624 GLY A N 1
ATOM 4717 C CA . GLY A 1 624 ? 6.414 21.75 11.109 1 97.56 624 GLY A CA 1
ATOM 4718 C C . GLY A 1 624 ? 6.094 21.156 12.461 1 97.56 624 GLY A C 1
ATOM 4719 O O . GLY A 1 624 ? 6.98 20.625 13.141 1 97.56 624 GLY A O 1
ATOM 4720 N N . VAL A 1 625 ? 4.805 21.266 12.812 1 97 625 VAL A N 1
ATOM 4721 C CA . VAL A 1 625 ? 4.297 20.656 14.039 1 97 625 VAL A CA 1
ATOM 4722 C C . VAL A 1 625 ? 3.104 19.766 13.719 1 97 625 VAL A C 1
ATOM 4724 O O . VAL A 1 625 ? 2.082 20.234 13.219 1 97 625 VAL A O 1
ATOM 4727 N N . ALA A 1 626 ? 3.262 18.547 13.953 1 95.75 626 ALA A N 1
ATOM 4728 C CA . ALA A 1 626 ? 2.139 17.609 13.875 1 95.75 626 ALA A CA 1
ATOM 4729 C C . ALA A 1 626 ? 1.607 17.266 15.258 1 95.75 626 ALA A C 1
ATOM 4731 O O . ALA A 1 626 ? 1.854 16.172 15.773 1 95.75 626 ALA A O 1
ATOM 4732 N N . TRP A 1 627 ? 0.851 18.203 15.812 1 94.12 627 TRP A N 1
ATOM 4733 C CA . TRP A 1 627 ? 0.337 18.047 17.172 1 94.12 627 TRP A CA 1
ATOM 4734 C C . TRP A 1 627 ? -0.932 17.203 17.172 1 94.12 627 TRP A C 1
ATOM 4736 O O . TRP A 1 627 ? -1.884 17.5 16.438 1 94.12 627 TRP A O 1
ATOM 4746 N N . GLY A 1 628 ? -0.949 16.141 17.828 1 92.44 628 GLY A N 1
ATOM 4747 C CA . GLY A 1 628 ? -2.1 15.258 17.906 1 92.44 628 GLY A CA 1
ATOM 4748 C C . GLY A 1 628 ? -2.221 14.336 16.703 1 92.44 628 GLY A C 1
ATOM 4749 O O . GLY A 1 628 ? -3.314 13.867 16.375 1 92.44 628 GLY A O 1
ATOM 4750 N N . ALA A 1 629 ? -1.162 14.078 16.031 1 92.06 629 ALA A N 1
ATOM 4751 C CA . ALA A 1 629 ? -1.182 13.258 14.82 1 92.06 629 ALA A CA 1
ATOM 4752 C C . ALA A 1 629 ? -1.602 11.828 15.141 1 92.06 629 ALA A C 1
ATOM 4754 O O . ALA A 1 629 ? -1.202 11.273 16.172 1 92.06 629 ALA A O 1
ATOM 4755 N N . TYR A 1 630 ? -2.443 11.195 14.234 1 91.25 630 TYR A N 1
ATOM 4756 C CA . TYR A 1 630 ? -2.797 9.805 14.469 1 91.25 630 TYR A CA 1
ATOM 4757 C C . TYR A 1 630 ? -2.746 9 13.172 1 91.25 630 TYR A C 1
ATOM 4759 O O . TYR A 1 630 ? -2.66 7.77 13.203 1 91.25 630 TYR A O 1
ATOM 4767 N N . SER A 1 631 ? -2.711 9.625 12.07 1 91.5 631 SER A N 1
ATOM 4768 C CA . SER A 1 631 ? -3.012 8.93 10.828 1 91.5 631 SER A CA 1
ATOM 4769 C C . SER A 1 631 ? -1.764 8.766 9.961 1 91.5 631 SER A C 1
ATOM 4771 O O . SER A 1 631 ? -0.742 9.414 10.219 1 91.5 631 SER A O 1
ATOM 4773 N N . GLN A 1 632 ? -1.869 7.996 8.914 1 95.75 632 GLN A N 1
ATOM 4774 C CA . GLN A 1 632 ? -0.821 7.785 7.922 1 95.75 632 GLN A CA 1
ATOM 4775 C C . GLN A 1 632 ? -0.579 9.047 7.102 1 95.75 632 GLN A C 1
ATOM 4777 O O . GLN A 1 632 ? 0.547 9.312 6.676 1 95.75 632 GLN A O 1
ATOM 4782 N N . LYS A 1 633 ? -1.593 9.891 6.949 1 96 633 LYS A N 1
ATOM 4783 C CA . LYS A 1 633 ? -1.464 11.141 6.215 1 96 633 LYS A CA 1
ATOM 4784 C C . LYS A 1 633 ? -0.456 12.07 6.887 1 96 633 LYS A C 1
ATOM 4786 O O . LYS A 1 633 ? 0.354 12.711 6.211 1 96 633 LYS A O 1
ATOM 4791 N N . ALA A 1 634 ? -0.523 12.125 8.203 1 95.44 634 ALA A N 1
ATOM 4792 C CA . ALA A 1 634 ? 0.413 12.961 8.945 1 95.44 634 ALA A CA 1
ATOM 4793 C C . ALA A 1 634 ? 1.854 12.516 8.711 1 95.44 634 ALA A C 1
ATOM 4795 O O . ALA A 1 634 ? 2.752 13.352 8.57 1 95.44 634 ALA A O 1
ATOM 4796 N N . ALA A 1 635 ? 2.049 11.219 8.656 1 96.25 635 ALA A N 1
ATOM 4797 C CA . ALA A 1 635 ? 3.383 10.672 8.438 1 96.25 635 ALA A CA 1
ATOM 4798 C C . ALA A 1 635 ? 3.904 11.047 7.051 1 96.25 635 ALA A C 1
ATOM 4800 O O . ALA A 1 635 ? 5.086 11.359 6.891 1 96.25 635 ALA A O 1
ATOM 4801 N N . SER A 1 636 ? 3.061 10.945 6.047 1 97.94 636 SER A N 1
ATOM 4802 C CA . SER A 1 636 ? 3.486 11.258 4.688 1 97.94 636 SER A CA 1
ATOM 4803 C C . SER A 1 636 ? 3.812 12.742 4.535 1 97.94 636 SER A C 1
ATOM 4805 O O . SER A 1 636 ? 4.812 13.102 3.912 1 97.94 636 SER A O 1
ATOM 4807 N N . ILE A 1 637 ? 2.992 13.664 5.113 1 98.06 637 ILE A N 1
ATOM 4808 C CA . ILE A 1 637 ? 3.23 15.102 5.043 1 98.06 637 ILE A CA 1
ATOM 4809 C C . ILE A 1 637 ? 4.562 15.438 5.715 1 98.06 637 ILE A C 1
ATOM 4811 O O . ILE A 1 637 ? 5.367 16.188 5.168 1 98.06 637 ILE A O 1
ATOM 4815 N N . ALA A 1 638 ? 4.773 14.828 6.883 1 97.94 638 ALA A N 1
ATOM 4816 C CA . ALA A 1 638 ? 6.008 15.086 7.625 1 97.94 638 ALA A CA 1
ATOM 4817 C C . ALA A 1 638 ? 7.23 14.648 6.82 1 97.94 638 ALA A C 1
ATOM 4819 O O . ALA A 1 638 ? 8.242 15.352 6.789 1 97.94 638 ALA A O 1
ATOM 4820 N N . SER A 1 639 ? 7.121 13.523 6.203 1 98.5 639 SER A N 1
ATOM 4821 C CA . SER A 1 639 ? 8.258 12.984 5.457 1 98.5 639 SER A CA 1
ATOM 4822 C C . SER A 1 639 ? 8.57 13.844 4.238 1 98.5 639 SER A C 1
ATOM 4824 O O . SER A 1 639 ? 9.734 13.977 3.846 1 98.5 639 SER A O 1
ATOM 4826 N N . GLY A 1 640 ? 7.535 14.406 3.625 1 98.44 640 GLY A N 1
ATOM 4827 C CA . GLY A 1 640 ? 7.773 15.359 2.549 1 98.44 640 GLY A CA 1
ATOM 4828 C C . GLY A 1 640 ? 8.516 16.594 3.004 1 98.44 640 GLY A C 1
ATOM 4829 O O . GLY A 1 640 ? 9.383 17.109 2.293 1 98.44 640 GLY A O 1
ATOM 4830 N N . CYS A 1 641 ? 8.188 17.094 4.172 1 98.56 641 CYS A N 1
ATOM 4831 C CA . CYS A 1 641 ? 8.906 18.234 4.754 1 98.56 641 CYS A CA 1
ATOM 4832 C C . CYS A 1 641 ? 10.359 17.875 5.031 1 98.56 641 CYS A C 1
ATOM 4834 O O . CYS A 1 641 ? 11.266 18.656 4.75 1 98.56 641 CYS A O 1
ATOM 4836 N N . ASN A 1 642 ? 10.555 16.672 5.535 1 98.62 642 ASN A N 1
ATOM 4837 C CA . ASN A 1 642 ? 11.898 16.25 5.883 1 98.62 642 ASN A CA 1
ATOM 4838 C C . ASN A 1 642 ? 12.82 16.234 4.66 1 98.62 642 ASN A C 1
ATOM 4840 O O . ASN A 1 642 ? 13.984 16.625 4.75 1 98.62 642 ASN A O 1
ATOM 4844 N N . ARG A 1 643 ? 12.281 15.766 3.553 1 98.62 643 ARG A N 1
ATOM 4845 C CA . ARG A 1 643 ? 13.133 15.703 2.371 1 98.62 643 ARG A CA 1
ATOM 4846 C C . ARG A 1 643 ? 13.523 17.094 1.903 1 98.62 643 ARG A C 1
ATOM 4848 O O . ARG A 1 643 ? 14.57 17.281 1.283 1 98.62 643 ARG A O 1
ATOM 4855 N N . LEU A 1 644 ? 12.695 18.109 2.221 1 98.12 644 LEU A N 1
ATOM 4856 C CA . LEU A 1 644 ? 12.977 19.516 1.889 1 98.12 644 LEU A CA 1
ATOM 4857 C C . LEU A 1 644 ? 13.922 20.125 2.914 1 98.12 644 LEU A C 1
ATOM 4859 O O . LEU A 1 644 ? 14.25 21.312 2.822 1 98.12 644 LEU A O 1
ATOM 4863 N N . GLY A 1 645 ? 14.289 19.359 3.918 1 97.38 645 GLY A N 1
ATOM 4864 C CA . GLY A 1 645 ? 15.164 19.859 4.961 1 97.38 645 GLY A CA 1
ATOM 4865 C C . GLY A 1 645 ? 14.43 20.625 6.047 1 97.38 645 GLY A C 1
ATOM 4866 O O . GLY A 1 645 ? 15.039 21.391 6.793 1 97.38 645 GLY A O 1
ATOM 4867 N N . ILE A 1 646 ? 13.156 20.438 6.109 1 98.31 646 ILE A N 1
ATOM 4868 C CA . ILE A 1 646 ? 12.344 21.125 7.109 1 98.31 646 ILE A CA 1
ATOM 4869 C C . ILE A 1 646 ? 12.062 20.188 8.281 1 98.31 646 ILE A C 1
ATOM 4871 O O . ILE A 1 646 ? 11.492 19.109 8.094 1 98.31 646 ILE A O 1
ATOM 4875 N N . PRO A 1 647 ? 12.453 20.547 9.461 1 98.25 647 PRO A N 1
ATOM 4876 C CA . PRO A 1 647 ? 12.195 19.688 10.617 1 98.25 647 PRO A CA 1
ATOM 4877 C C . PRO A 1 647 ? 10.719 19.656 11.008 1 98.25 647 PRO A C 1
ATOM 4879 O O . PRO A 1 647 ? 10 20.625 10.805 1 98.25 647 PRO A O 1
ATOM 4882 N N . VAL A 1 648 ? 10.336 18.531 11.57 1 98.19 648 VAL A N 1
ATOM 4883 C CA . VAL A 1 648 ? 8.969 18.344 12.055 1 98.19 648 VAL A CA 1
ATOM 4884 C C . VAL A 1 648 ? 8.992 17.781 13.469 1 98.19 648 VAL A C 1
ATOM 4886 O O . VAL A 1 648 ? 9.727 16.828 13.75 1 98.19 648 VAL A O 1
ATOM 4889 N N . VAL A 1 649 ? 8.242 18.391 14.305 1 97.31 649 VAL A N 1
ATOM 4890 C CA . VAL A 1 649 ? 8.047 17.875 15.656 1 97.31 649 VAL A CA 1
ATOM 4891 C C . VAL A 1 649 ? 6.668 17.219 15.758 1 97.31 649 VAL A C 1
ATOM 4893 O O . VAL A 1 649 ? 5.652 17.859 15.484 1 97.31 649 VAL A O 1
ATOM 4896 N N . VAL A 1 650 ? 6.664 15.977 16.188 1 95.44 650 VAL A N 1
ATOM 4897 C CA . VAL A 1 650 ? 5.41 15.234 16.281 1 95.44 650 VAL A CA 1
ATOM 4898 C C . VAL A 1 650 ? 5.07 14.961 17.75 1 95.44 650 VAL A C 1
ATOM 4900 O O . VAL A 1 650 ? 5.914 14.484 18.516 1 95.44 650 VAL A O 1
ATOM 4903 N N . GLY A 1 651 ? 3.861 15.336 18.109 1 91.5 651 GLY A N 1
ATOM 4904 C CA . GLY A 1 651 ? 3.436 15.055 19.469 1 91.5 651 GLY A CA 1
ATOM 4905 C C . GLY A 1 651 ? 2.055 15.602 19.797 1 91.5 651 GLY A C 1
ATOM 4906 O O . GLY A 1 651 ? 1.47 16.328 18.984 1 91.5 651 GLY A O 1
ATOM 4907 N N . PRO A 1 652 ? 1.429 15.188 20.75 1 89.94 652 PRO A N 1
ATOM 4908 C CA . PRO A 1 652 ? 1.832 14.109 21.656 1 89.94 652 PRO A CA 1
ATOM 4909 C C . PRO A 1 652 ? 1.64 12.727 21.047 1 89.94 652 PRO A C 1
ATOM 4911 O O . PRO A 1 652 ? 1.075 12.602 19.953 1 89.94 652 PRO A O 1
ATOM 4914 N N . HIS A 1 653 ? 2.119 11.68 21.578 1 86.75 653 HIS A N 1
ATOM 4915 C CA . HIS A 1 653 ? 2.031 10.305 21.109 1 86.75 653 HIS A CA 1
ATOM 4916 C C . HIS A 1 653 ? 2.844 10.102 19.828 1 86.75 653 HIS A C 1
ATOM 4918 O O . HIS A 1 653 ? 2.59 9.164 19.078 1 86.75 653 HIS A O 1
ATOM 4924 N N . GLY A 1 654 ? 3.701 11.031 19.562 1 87.69 654 GLY A N 1
ATOM 4925 C CA . GLY A 1 654 ? 4.512 10.945 18.359 1 87.69 654 GLY A CA 1
ATOM 4926 C C . GLY A 1 654 ? 5.383 9.703 18.328 1 87.69 654 GLY A C 1
ATOM 4927 O O . GLY A 1 654 ? 5.695 9.188 17.25 1 87.69 654 GLY A O 1
ATOM 4928 N N . SER A 1 655 ? 5.703 9.195 19.484 1 87.5 655 SER A N 1
ATOM 4929 C CA . SER A 1 655 ? 6.562 8.016 19.578 1 87.5 655 SER A CA 1
ATOM 4930 C C . SER A 1 655 ? 5.879 6.785 19 1 87.5 655 SER A C 1
ATOM 4932 O O . SER A 1 655 ? 6.543 5.805 18.656 1 87.5 655 SER A O 1
ATOM 4934 N N . LYS A 1 656 ? 4.613 6.848 18.828 1 88.81 656 LYS A N 1
ATOM 4935 C CA . LYS A 1 656 ? 3.857 5.715 18.297 1 88.81 656 LYS A CA 1
ATOM 4936 C C . LYS A 1 656 ? 4.102 5.539 16.812 1 88.81 656 LYS A C 1
ATOM 4938 O O . LYS A 1 656 ? 3.793 4.488 16.234 1 88.81 656 LYS A O 1
ATOM 4943 N N . TYR A 1 657 ? 4.676 6.551 16.203 1 89.69 657 TYR A N 1
ATOM 4944 C CA . TYR A 1 657 ? 5.117 6.383 14.82 1 89.69 657 TYR A CA 1
ATOM 4945 C C . TYR A 1 657 ? 6.441 5.633 14.758 1 89.69 657 TYR A C 1
ATOM 4947 O O . TYR A 1 657 ? 6.859 5.184 13.688 1 89.69 657 TYR A O 1
ATOM 4955 N N . ARG A 1 658 ? 7.223 5.531 15.82 1 91.12 658 ARG A N 1
ATOM 4956 C CA . ARG A 1 658 ? 8.344 4.625 16.062 1 91.12 658 ARG A CA 1
ATOM 4957 C C . ARG A 1 658 ? 9.555 5.016 15.227 1 91.12 658 ARG A C 1
ATOM 4959 O O . ARG A 1 658 ? 10.336 4.156 14.805 1 91.12 658 ARG A O 1
ATOM 4966 N N . ARG A 1 659 ? 9.672 6.195 14.859 1 94.75 659 ARG A N 1
ATOM 4967 C CA . ARG A 1 659 ? 10.758 6.68 14.008 1 94.75 659 ARG A CA 1
ATOM 4968 C C . ARG A 1 659 ? 11.117 8.125 14.344 1 94.75 659 ARG A C 1
ATOM 4970 O O . ARG A 1 659 ? 10.234 8.938 14.625 1 94.75 659 ARG A O 1
ATOM 4977 N N . ALA A 1 660 ? 12.391 8.43 14.352 1 96.94 660 ALA A N 1
ATOM 4978 C CA . ALA A 1 660 ? 12.922 9.781 14.461 1 96.94 660 ALA A CA 1
ATOM 4979 C C . ALA A 1 660 ? 14.172 9.953 13.602 1 96.94 660 ALA A C 1
ATOM 4981 O O . ALA A 1 660 ? 14.828 8.977 13.25 1 96.94 660 ALA A O 1
ATOM 4982 N N . LEU A 1 661 ? 14.422 11.102 13.156 1 97.94 661 LEU A N 1
ATOM 4983 C CA . LEU A 1 661 ? 15.641 11.492 12.453 1 97.94 661 LEU A CA 1
ATOM 4984 C C . LEU A 1 661 ? 16.438 12.5 13.273 1 97.94 661 LEU A C 1
ATOM 4986 O O . LEU A 1 661 ? 16.172 13.703 13.234 1 97.94 661 LEU A O 1
ATOM 4990 N N . ILE A 1 662 ? 17.484 12.016 13.883 1 95.56 662 ILE A N 1
ATOM 4991 C CA . ILE A 1 662 ? 18.156 12.812 14.906 1 95.56 662 ILE A CA 1
ATOM 4992 C C . ILE A 1 662 ? 19.609 13.047 14.516 1 95.56 662 ILE A C 1
ATOM 4994 O O . ILE A 1 662 ? 20.281 12.141 14.008 1 95.56 662 ILE A O 1
ATOM 4998 N N . GLY A 1 663 ? 19.984 14.289 14.672 1 94.81 663 GLY A N 1
ATOM 4999 C CA . GLY A 1 663 ? 21.391 14.609 14.562 1 94.81 663 GLY A CA 1
ATOM 5000 C C . GLY A 1 663 ? 22.156 14.43 15.867 1 94.81 663 GLY A C 1
ATOM 5001 O O . GLY A 1 663 ? 21.547 14.398 16.938 1 94.81 663 GLY A O 1
ATOM 5002 N N . LYS A 1 664 ? 23.469 14.25 15.695 1 94.19 664 LYS A N 1
ATOM 5003 C CA . LYS A 1 664 ? 24.359 14.148 16.844 1 94.19 664 LYS A CA 1
ATOM 5004 C C . LYS A 1 664 ? 25.266 15.375 16.938 1 94.19 664 LYS A C 1
ATOM 5006 O O . LYS A 1 664 ? 26.375 15.367 16.406 1 94.19 664 LYS A O 1
ATOM 5011 N N . PRO A 1 665 ? 24.812 16.312 17.734 1 92.38 665 PRO A N 1
ATOM 5012 C CA . PRO A 1 665 ? 25.547 17.578 17.797 1 92.38 665 PRO A CA 1
ATOM 5013 C C . PRO A 1 665 ? 27 17.406 18.234 1 92.38 665 PRO A C 1
ATOM 5015 O O . PRO A 1 665 ? 27.859 18.219 17.906 1 92.38 665 PRO A O 1
ATOM 5018 N N . TYR A 1 666 ? 27.328 16.328 18.953 1 91.5 666 TYR A N 1
ATOM 5019 C CA . TYR A 1 666 ? 28.656 16.141 19.516 1 91.5 666 TYR A CA 1
ATOM 5020 C C . TYR A 1 666 ? 29.609 15.555 18.469 1 91.5 666 TYR A C 1
ATOM 5022 O O . TYR A 1 666 ? 30.828 15.555 18.656 1 91.5 666 TYR A O 1
ATOM 5030 N N . GLN A 1 667 ? 29.047 15.094 17.406 1 93.62 667 GLN A N 1
ATOM 5031 C CA . GLN A 1 667 ? 29.875 14.648 16.297 1 93.62 667 GLN A CA 1
ATOM 5032 C C . GLN A 1 667 ? 30.156 15.797 15.328 1 93.62 667 GLN A C 1
ATOM 5034 O O . GLN A 1 667 ? 29.516 15.914 14.281 1 93.62 667 GLN A O 1
ATOM 5039 N N . GLU A 1 668 ? 31.188 16.484 15.508 1 90.62 668 GLU A N 1
ATOM 5040 C CA . GLU A 1 668 ? 31.5 17.734 14.836 1 90.62 668 GLU A CA 1
ATOM 5041 C C . GLU A 1 668 ? 31.641 17.547 13.328 1 90.62 668 GLU A C 1
ATOM 5043 O O . GLU A 1 668 ? 31.281 18.422 12.547 1 90.62 668 GLU A O 1
ATOM 5048 N N . ASP A 1 669 ? 32.031 16.406 12.969 1 92.12 669 ASP A N 1
ATOM 5049 C CA . ASP A 1 669 ? 32.281 16.141 11.555 1 92.12 669 ASP A CA 1
ATOM 5050 C C . ASP A 1 669 ? 30.984 16.109 10.758 1 92.12 669 ASP A C 1
ATOM 5052 O O . ASP A 1 669 ? 30.984 16.344 9.547 1 92.12 669 ASP A O 1
ATOM 5056 N N . ASP A 1 670 ? 29.922 15.852 11.438 1 94.06 670 ASP A N 1
ATOM 5057 C CA . ASP A 1 670 ? 28.625 15.766 10.773 1 94.06 670 ASP A CA 1
ATOM 5058 C C . ASP A 1 670 ? 28.031 17.156 10.539 1 94.06 670 ASP A C 1
ATOM 5060 O O . ASP A 1 670 ? 27.094 17.312 9.766 1 94.06 670 ASP A O 1
ATOM 5064 N N . TRP A 1 671 ? 28.594 18.141 11.156 1 95.38 671 TRP A N 1
ATOM 5065 C CA . TRP A 1 671 ? 28.016 19.484 11.133 1 95.38 671 TRP A CA 1
ATOM 5066 C C . TRP A 1 671 ? 28.938 20.453 10.398 1 95.38 671 TRP A C 1
ATOM 5068 O O . TRP A 1 671 ? 29.344 21.469 10.953 1 95.38 671 TRP A O 1
ATOM 5078 N N . LYS A 1 672 ? 29.219 20.047 9.18 1 95 672 LYS A N 1
ATOM 5079 C CA . LYS A 1 672 ? 29.984 20.859 8.234 1 95 672 LYS A CA 1
ATOM 5080 C C . LYS A 1 672 ? 29.234 21.016 6.922 1 95 672 LYS A C 1
ATOM 5082 O O . LYS A 1 672 ? 28.484 20.125 6.508 1 95 672 LYS A O 1
ATOM 5087 N N . VAL A 1 673 ? 29.281 22.172 6.348 1 95.56 673 VAL A N 1
ATOM 5088 C CA . VAL A 1 673 ? 28.766 22.438 5.008 1 95.56 673 VAL A CA 1
ATOM 5089 C C . VAL A 1 673 ? 29.844 23.109 4.168 1 95.56 673 VAL A C 1
ATOM 5091 O O . VAL A 1 673 ? 30.938 23.375 4.652 1 95.56 673 VAL A O 1
ATOM 5094 N N . TYR A 1 674 ? 29.562 23.312 2.922 1 95.5 674 TYR A N 1
ATOM 5095 C CA . TYR A 1 674 ? 30.484 24 2.037 1 95.5 674 TYR A CA 1
ATOM 5096 C C . TYR A 1 674 ? 30.078 25.469 1.862 1 95.5 674 TYR A C 1
ATOM 5098 O O . TYR A 1 674 ? 28.906 25.812 2.01 1 95.5 674 TYR A O 1
ATOM 5106 N N . ASP A 1 675 ? 31.031 26.266 1.679 1 94.44 675 ASP A N 1
ATOM 5107 C CA . ASP A 1 675 ? 30.766 27.625 1.185 1 94.44 675 ASP A CA 1
ATOM 5108 C C . ASP A 1 675 ? 30.766 27.656 -0.342 1 94.44 675 ASP A C 1
ATOM 5110 O O . ASP A 1 675 ? 31.797 27.406 -0.969 1 94.44 675 ASP A O 1
ATOM 5114 N N . ALA A 1 676 ? 29.703 27.875 -0.907 1 92.81 676 ALA A N 1
ATOM 5115 C CA . ALA A 1 676 ? 29.531 27.797 -2.355 1 92.81 676 ALA A CA 1
ATOM 5116 C C . ALA A 1 676 ? 30.453 28.766 -3.072 1 92.81 676 ALA A C 1
ATOM 5118 O O . ALA A 1 676 ? 30.75 28.609 -4.262 1 92.81 676 ALA A O 1
ATOM 5119 N N . ARG A 1 677 ? 31.031 29.781 -2.412 1 90.88 677 ARG A N 1
ATOM 5120 C CA . ARG A 1 677 ? 31.875 30.797 -3.014 1 90.88 677 ARG A CA 1
ATOM 5121 C C . ARG A 1 677 ? 33.219 30.219 -3.412 1 90.88 677 ARG A C 1
ATOM 5123 O O . ARG A 1 677 ? 33.781 30.594 -4.445 1 90.88 677 ARG A O 1
ATOM 5130 N N . ASP A 1 678 ? 33.656 29.281 -2.504 1 92.06 678 ASP A N 1
ATOM 5131 C CA . ASP A 1 678 ? 35 28.828 -2.762 1 92.06 678 ASP A CA 1
ATOM 5132 C C . ASP A 1 678 ? 35.156 27.328 -2.477 1 92.06 678 ASP A C 1
ATOM 5134 O O . ASP A 1 678 ? 36.219 26.75 -2.668 1 92.06 678 ASP A O 1
ATOM 5138 N N . GLY A 1 679 ? 34.125 26.719 -1.999 1 92.75 679 GLY A N 1
ATOM 5139 C CA . GLY A 1 679 ? 34.156 25.281 -1.792 1 92.75 679 GLY A CA 1
ATOM 5140 C C . GLY A 1 679 ? 34.781 24.875 -0.474 1 92.75 679 GLY A C 1
ATOM 5141 O O . GLY A 1 679 ? 34.906 23.688 -0.173 1 92.75 679 GLY A O 1
ATOM 5142 N N . SER A 1 680 ? 35.156 25.812 0.335 1 93 680 SER A N 1
ATOM 5143 C CA . SER A 1 680 ? 35.75 25.5 1.629 1 93 680 SER A CA 1
ATOM 5144 C C . SER A 1 680 ? 34.719 24.938 2.602 1 93 680 SER A C 1
ATOM 5146 O O . SER A 1 680 ? 33.531 25.25 2.496 1 93 680 SER A O 1
ATOM 5148 N N . GLU A 1 681 ? 35.188 24.125 3.49 1 93.5 681 GLU A N 1
ATOM 5149 C CA . GLU A 1 681 ? 34.344 23.562 4.52 1 93.5 681 GLU A CA 1
ATOM 5150 C C . GLU A 1 681 ? 34.125 24.562 5.656 1 93.5 681 GLU A C 1
ATOM 5152 O O . GLU A 1 681 ? 35.031 25.266 6.059 1 93.5 681 GLU A O 1
ATOM 5157 N N . MET A 1 682 ? 32.906 24.578 6.07 1 92.5 682 MET A N 1
ATOM 5158 C CA . MET A 1 682 ? 32.5 25.484 7.156 1 92.5 682 MET A CA 1
ATOM 5159 C C . MET A 1 682 ? 31.781 24.719 8.258 1 92.5 682 MET A C 1
ATOM 5161 O O . MET A 1 682 ? 30.766 24.062 8 1 92.5 682 MET A O 1
ATOM 5165 N N . PRO A 1 683 ? 32.312 24.812 9.43 1 94.25 683 PRO A N 1
ATOM 5166 C CA . PRO A 1 683 ? 31.562 24.25 10.539 1 94.25 683 PRO A CA 1
ATOM 5167 C C . PRO A 1 683 ? 30.281 25.031 10.844 1 94.25 683 PRO A C 1
ATOM 5169 O O . PRO A 1 683 ? 30.281 26.266 10.758 1 94.25 683 PRO A O 1
ATOM 5172 N N . ILE A 1 684 ? 29.297 24.375 11.156 1 94.44 684 ILE A N 1
ATOM 5173 C CA . ILE A 1 684 ? 28.031 25 11.531 1 94.44 684 ILE A CA 1
ATOM 5174 C C . ILE A 1 684 ? 27.531 24.406 12.844 1 94.44 684 ILE A C 1
ATOM 5176 O O . ILE A 1 684 ? 27.922 23.297 13.211 1 94.44 684 ILE A O 1
ATOM 5180 N N . PRO A 1 685 ? 26.703 25.141 13.609 1 93.44 685 PRO A N 1
ATOM 5181 C CA . PRO A 1 685 ? 26.047 24.484 14.734 1 93.44 685 PRO A CA 1
ATOM 5182 C C . PRO A 1 685 ? 25 23.469 14.297 1 93.44 685 PRO A C 1
ATOM 5184 O O . PRO A 1 685 ? 24.688 23.375 13.102 1 93.44 685 PRO A O 1
ATOM 5187 N N . ALA A 1 686 ? 24.531 22.688 15.273 1 94.81 686 ALA A N 1
ATOM 5188 C CA . ALA A 1 686 ? 23.453 21.75 14.977 1 94.81 686 ALA A CA 1
ATOM 5189 C C . ALA A 1 686 ? 22.125 22.5 14.766 1 94.81 686 ALA A C 1
ATOM 5191 O O . ALA A 1 686 ? 21.312 22.609 15.688 1 94.81 686 ALA A O 1
ATOM 5192 N N . ALA A 1 687 ? 21.984 23.062 13.594 1 93.69 687 ALA A N 1
ATOM 5193 C CA . ALA A 1 687 ? 20.828 23.875 13.219 1 93.69 687 ALA A CA 1
ATOM 5194 C C . ALA A 1 687 ? 20.391 23.578 11.789 1 93.69 687 ALA A C 1
ATOM 5196 O O . ALA A 1 687 ? 21.031 24.016 10.828 1 93.69 687 ALA A O 1
ATOM 5197 N N . PRO A 1 688 ? 19.359 22.797 11.562 1 95.31 688 PRO A N 1
ATOM 5198 C CA . PRO A 1 688 ? 18.516 22.234 12.625 1 95.31 688 PRO A CA 1
ATOM 5199 C C . PRO A 1 688 ? 19.094 20.953 13.227 1 95.31 688 PRO A C 1
ATOM 5201 O O . PRO A 1 688 ? 19.781 20.203 12.539 1 95.31 688 PRO A O 1
ATOM 5204 N N . GLU A 1 689 ? 18.734 20.688 14.43 1 94.62 689 GLU A N 1
ATOM 5205 C CA . GLU A 1 689 ? 19.297 19.562 15.148 1 94.62 689 GLU A CA 1
ATOM 5206 C C . GLU A 1 689 ? 18.625 18.25 14.734 1 94.62 689 GLU A C 1
ATOM 5208 O O . GLU A 1 689 ? 19.25 17.188 14.766 1 94.62 689 GLU A O 1
ATOM 5213 N N . PHE A 1 690 ? 17.391 18.328 14.492 1 95.75 690 PHE A N 1
ATOM 5214 C CA . PHE A 1 690 ? 16.609 17.172 14.086 1 95.75 690 PHE A CA 1
ATOM 5215 C C . PHE A 1 690 ? 15.812 17.469 12.82 1 95.75 690 PHE A C 1
ATOM 5217 O O . PHE A 1 690 ? 15.555 18.641 12.5 1 95.75 690 PHE A O 1
ATOM 5224 N N . LEU A 1 691 ? 15.492 16.406 12.109 1 97.62 691 LEU A N 1
ATOM 5225 C CA . LEU A 1 691 ? 14.547 16.562 11.016 1 97.62 691 LEU A CA 1
ATOM 5226 C C . LEU A 1 691 ? 13.18 16 11.391 1 97.62 691 LEU A C 1
ATOM 5228 O O . LEU A 1 691 ? 12.164 16.391 10.812 1 97.62 691 LEU A O 1
ATOM 5232 N N . LEU A 1 692 ? 13.164 15.055 12.336 1 98 692 LEU A N 1
ATOM 5233 C CA . LEU A 1 692 ? 11.945 14.477 12.891 1 98 692 LEU A CA 1
ATOM 5234 C C . LEU A 1 692 ? 12.148 14.086 14.352 1 98 692 LEU A C 1
ATOM 5236 O O . LEU A 1 692 ? 13.055 13.312 14.672 1 98 692 LEU A O 1
ATOM 5240 N N . THR A 1 693 ? 11.359 14.633 15.141 1 96 693 THR A N 1
ATOM 5241 C CA . THR A 1 693 ? 11.484 14.312 16.562 1 96 693 THR A CA 1
ATOM 5242 C C . THR A 1 693 ? 10.117 14.367 17.25 1 96 693 THR A C 1
ATOM 5244 O O . THR A 1 693 ? 9.102 14.625 16.594 1 96 693 THR A O 1
ATOM 5247 N N . THR A 1 694 ? 10.102 14.031 18.547 1 95 694 THR A N 1
ATOM 5248 C CA . THR A 1 694 ? 8.836 13.953 19.281 1 95 694 THR A CA 1
ATOM 5249 C C . THR A 1 694 ? 8.844 14.891 20.484 1 95 694 THR A C 1
ATOM 5251 O O . THR A 1 694 ? 9.898 15.219 21.016 1 95 694 THR A O 1
ATOM 5254 N N . ALA A 1 695 ? 7.711 15.43 20.766 1 95 695 ALA A N 1
ATOM 5255 C CA . ALA A 1 695 ? 7.445 16.172 21.984 1 95 695 ALA A CA 1
ATOM 5256 C C . ALA A 1 695 ? 6.133 15.734 22.625 1 95 695 ALA A C 1
ATOM 5258 O O . ALA A 1 695 ? 5.152 15.469 21.938 1 95 695 ALA A O 1
ATOM 5259 N N . GLU A 1 696 ? 6.078 15.664 23.938 1 92.75 696 GLU A N 1
ATOM 5260 C CA . GLU A 1 696 ? 4.887 15.133 24.594 1 92.75 696 GLU A CA 1
ATOM 5261 C C . GLU A 1 696 ? 4.105 16.234 25.297 1 92.75 696 GLU A C 1
ATOM 5263 O O . GLU A 1 696 ? 2.941 16.047 25.656 1 92.75 696 GLU A O 1
ATOM 5268 N N . SER A 1 697 ? 4.77 17.406 25.516 1 93.94 697 SER A N 1
ATOM 5269 C CA . SER A 1 697 ? 4.113 18.547 26.141 1 93.94 697 SER A CA 1
ATOM 5270 C C . SER A 1 697 ? 4.43 19.844 25.406 1 93.94 697 SER A C 1
ATOM 5272 O O . SER A 1 697 ? 5.387 19.906 24.625 1 93.94 697 SER A O 1
ATOM 5274 N N . ILE A 1 698 ? 3.605 20.891 25.625 1 95.5 698 ILE A N 1
ATOM 5275 C CA . ILE A 1 698 ? 3.836 22.172 24.969 1 95.5 698 ILE A CA 1
ATOM 5276 C C . ILE A 1 698 ? 5.078 22.828 25.547 1 95.5 698 ILE A C 1
ATOM 5278 O O . ILE A 1 698 ? 5.766 23.594 24.859 1 95.5 698 ILE A O 1
ATOM 5282 N N . GLU A 1 699 ? 5.387 22.516 26.812 1 96.5 699 GLU A N 1
ATOM 5283 C CA . GLU A 1 699 ? 6.574 23.062 27.469 1 96.5 699 GLU A CA 1
ATOM 5284 C C . GLU A 1 699 ? 7.848 22.625 26.75 1 96.5 699 GLU A C 1
ATOM 5286 O O . GLU A 1 699 ? 8.781 23.406 26.594 1 96.5 699 GLU A O 1
ATOM 5291 N N . GLU A 1 700 ? 7.812 21.422 26.344 1 95.62 700 GLU A N 1
ATOM 5292 C CA . GLU A 1 700 ? 8.945 20.891 25.594 1 95.62 700 GLU A CA 1
ATOM 5293 C C . GLU A 1 700 ? 8.938 21.391 24.156 1 95.62 700 GLU A C 1
ATOM 5295 O O . GLU A 1 700 ? 9.992 21.656 23.578 1 95.62 700 GLU A O 1
ATOM 5300 N N . LEU A 1 701 ? 7.809 21.516 23.625 1 96.81 701 LEU A N 1
ATOM 5301 C CA . LEU A 1 701 ? 7.621 21.844 22.219 1 96.81 701 LEU A CA 1
ATOM 5302 C C . LEU A 1 701 ? 8.094 23.25 21.906 1 96.81 701 LEU A C 1
ATOM 5304 O O . LEU A 1 701 ? 8.766 23.484 20.891 1 96.81 701 LEU A O 1
ATOM 5308 N N . LEU A 1 702 ? 7.785 24.234 22.688 1 98.31 702 LEU A N 1
ATOM 5309 C CA . LEU A 1 702 ? 7.945 25.656 22.406 1 98.31 702 LEU A CA 1
ATOM 5310 C C . LEU A 1 702 ? 9.414 26.016 22.203 1 98.31 702 LEU A C 1
ATOM 5312 O O . LEU A 1 702 ? 9.789 26.609 21.188 1 98.31 702 LEU A O 1
ATOM 5316 N N . PRO A 1 703 ? 10.32 25.672 23.141 1 97.94 703 PRO A N 1
ATOM 5317 C CA . PRO A 1 703 ? 11.727 25.969 22.859 1 97.94 703 PRO A CA 1
ATOM 5318 C C . PRO A 1 703 ? 12.258 25.219 21.641 1 97.94 703 PRO A C 1
ATOM 5320 O O . PRO A 1 703 ? 13.133 25.734 20.922 1 97.94 703 PRO A O 1
ATOM 5323 N N . MET A 1 704 ? 11.742 24.047 21.359 1 97.06 704 MET A N 1
ATOM 5324 C CA . MET A 1 704 ? 12.164 23.266 20.203 1 97.06 704 MET A CA 1
ATOM 5325 C C . MET A 1 704 ? 11.828 24 18.906 1 97.06 704 MET A C 1
ATOM 5327 O O . MET A 1 704 ? 12.594 23.938 17.938 1 97.06 704 MET A O 1
ATOM 5331 N N . LEU A 1 705 ? 10.688 24.609 18.922 1 98.06 705 LEU A N 1
ATOM 5332 C CA . LEU A 1 705 ? 10.266 25.312 17.719 1 98.06 705 LEU A CA 1
ATOM 5333 C C . LEU A 1 705 ? 11.219 26.469 17.406 1 98.06 705 LEU A C 1
ATOM 5335 O O . LEU A 1 705 ? 11.641 26.625 16.25 1 98.06 705 LEU A O 1
ATOM 5339 N N . ALA A 1 706 ? 11.547 27.234 18.422 1 97.94 706 ALA A N 1
ATOM 5340 C CA . ALA A 1 706 ? 12.469 28.344 18.234 1 97.94 706 ALA A CA 1
ATOM 5341 C C . ALA A 1 706 ? 13.844 27.859 17.797 1 97.94 706 ALA A C 1
ATOM 5343 O O . ALA A 1 706 ? 14.445 28.422 16.875 1 97.94 706 ALA A O 1
ATOM 5344 N N . LYS A 1 707 ? 14.336 26.828 18.438 1 97.19 707 LYS A N 1
ATOM 5345 C CA . LYS A 1 707 ? 15.656 26.281 18.141 1 97.19 707 LYS A CA 1
ATOM 5346 C C . LYS A 1 707 ? 15.734 25.812 16.688 1 97.19 707 LYS A C 1
ATOM 5348 O O . LYS A 1 707 ? 16.719 26.062 16 1 97.19 707 LYS A O 1
ATOM 5353 N N . ASN A 1 708 ? 14.703 25.172 16.266 1 96.44 708 ASN A N 1
ATOM 5354 C CA . ASN A 1 708 ? 14.719 24.516 14.961 1 96.44 708 ASN A CA 1
ATOM 5355 C C . ASN A 1 708 ? 14.492 25.531 13.836 1 96.44 708 ASN A C 1
ATOM 5357 O O . ASN A 1 708 ? 14.57 25.172 12.656 1 96.44 708 ASN A O 1
ATOM 5361 N N . CYS A 1 709 ? 14.242 26.766 14.125 1 97.5 709 CYS A N 1
ATOM 5362 C CA . CYS A 1 709 ? 14.156 27.812 13.109 1 97.5 709 CYS A CA 1
ATOM 5363 C C . CYS A 1 709 ? 15.516 28.469 12.883 1 97.5 709 CYS A C 1
ATOM 5365 O O . CYS A 1 709 ? 15.695 29.234 11.93 1 97.5 709 CYS A O 1
ATOM 5367 N N . ILE A 1 710 ? 16.516 28.203 13.742 1 96.5 710 ILE A N 1
ATOM 5368 C CA . ILE A 1 710 ? 17.859 28.734 13.555 1 96.5 710 ILE A CA 1
ATOM 5369 C C . ILE A 1 710 ? 18.531 28.078 12.352 1 96.5 710 ILE A C 1
ATOM 5371 O O . ILE A 1 710 ? 18.391 26.859 12.156 1 96.5 710 ILE A O 1
ATOM 5375 N N . ARG A 1 711 ? 19.156 28.844 11.539 1 95.38 711 ARG A N 1
ATOM 5376 C CA . ARG A 1 711 ? 19.875 28.344 10.367 1 95.38 711 ARG A CA 1
ATOM 5377 C C . ARG A 1 711 ? 21.297 28.891 10.312 1 95.38 711 ARG A C 1
ATOM 5379 O O . ARG A 1 711 ? 21.578 29.938 10.875 1 95.38 711 ARG A O 1
ATOM 5386 N N . PRO A 1 712 ? 22.141 28.172 9.609 1 92.5 712 PRO A N 1
ATOM 5387 C CA . PRO A 1 712 ? 23.531 28.641 9.492 1 92.5 712 PRO A CA 1
ATOM 5388 C C . PRO A 1 712 ? 23.641 30 8.836 1 92.5 712 PRO A C 1
ATOM 5390 O O . PRO A 1 712 ? 24.547 30.781 9.156 1 92.5 712 PRO A O 1
ATOM 5393 N N . SER A 1 713 ? 22.75 30.375 8.016 1 92.25 713 SER A N 1
ATOM 5394 C CA . SER A 1 713 ? 22.875 31.578 7.191 1 92.25 713 SER A CA 1
ATOM 5395 C C . SER A 1 713 ? 22.266 32.781 7.879 1 92.25 713 SER A C 1
ATOM 5397 O O . SER A 1 713 ? 22.312 33.906 7.344 1 92.25 713 SER A O 1
ATOM 5399 N N . ASP A 1 714 ? 21.734 32.656 9.008 1 93.19 714 ASP A N 1
ATOM 5400 C CA . ASP A 1 714 ? 21.125 33.812 9.695 1 93.19 714 ASP A CA 1
ATOM 5401 C C . ASP A 1 714 ? 22.125 34.969 9.805 1 93.19 714 ASP A C 1
ATOM 5403 O O . ASP A 1 714 ? 23.297 34.75 10.086 1 93.19 714 ASP A O 1
ATOM 5407 N N . ASN A 1 715 ? 21.656 36.188 9.578 1 93.06 715 ASN A N 1
ATOM 5408 C CA . ASN A 1 715 ? 22.531 37.312 9.828 1 93.06 715 ASN A CA 1
ATOM 5409 C C . ASN A 1 715 ? 22.625 37.625 11.312 1 93.06 715 ASN A C 1
ATOM 5411 O O . ASN A 1 715 ? 22.047 36.938 12.141 1 93.06 715 ASN A O 1
ATOM 5415 N N . ASN A 1 716 ? 23.328 38.656 11.641 1 92.44 716 ASN A N 1
ATOM 5416 C CA . ASN A 1 716 ? 23.578 38.938 13.055 1 92.44 716 ASN A CA 1
ATOM 5417 C C . ASN A 1 716 ? 22.281 39.281 13.789 1 92.44 716 ASN A C 1
ATOM 5419 O O . ASN A 1 716 ? 22.031 38.781 14.875 1 92.44 716 ASN A O 1
ATOM 5423 N N . MET A 1 717 ? 21.531 40.156 13.156 1 93.94 717 MET A N 1
ATOM 5424 C CA . MET A 1 717 ? 20.266 40.531 13.781 1 93.94 717 MET A CA 1
ATOM 5425 C C . MET A 1 717 ? 19.328 39.344 13.875 1 93.94 717 MET A C 1
ATOM 5427 O O . MET A 1 717 ? 18.688 39.125 14.914 1 93.94 717 MET A O 1
ATOM 5431 N N . GLY A 1 718 ? 19.234 38.594 12.82 1 95.25 718 GLY A N 1
ATOM 5432 C CA . GLY A 1 718 ? 18.391 37.438 12.812 1 95.25 718 GLY A CA 1
ATOM 5433 C C . GLY A 1 718 ? 18.797 36.406 13.852 1 95.25 718 GLY A C 1
ATOM 5434 O O . GLY A 1 718 ? 17.938 35.844 14.531 1 95.25 718 GLY A O 1
ATOM 5435 N N . ARG A 1 719 ? 20.078 36.156 13.953 1 95.31 719 ARG A N 1
ATOM 5436 C CA . ARG A 1 719 ? 20.594 35.219 14.945 1 95.31 719 ARG A CA 1
ATOM 5437 C C . ARG A 1 719 ? 20.281 35.688 16.359 1 95.31 719 ARG A C 1
ATOM 5439 O O . ARG A 1 719 ? 19.922 34.875 17.219 1 95.31 719 ARG A O 1
ATOM 5446 N N . MET A 1 720 ? 20.484 36.938 16.547 1 96.38 720 MET A N 1
ATOM 5447 C CA . MET A 1 720 ? 20.172 37.5 17.859 1 96.38 720 MET A CA 1
ATOM 5448 C C . MET A 1 720 ? 18.719 37.281 18.234 1 96.38 720 MET A C 1
ATOM 5450 O O . MET A 1 720 ? 18.406 36.844 19.344 1 96.38 720 MET A O 1
ATOM 5454 N N . ILE A 1 721 ? 17.828 37.531 17.312 1 97.44 721 ILE A N 1
ATOM 5455 C CA . ILE A 1 721 ? 16.391 37.406 17.531 1 97.44 721 ILE A CA 1
ATOM 5456 C C . ILE A 1 721 ? 16.047 35.938 17.844 1 97.44 721 ILE A C 1
ATOM 5458 O O . ILE A 1 721 ? 15.367 35.656 18.828 1 97.44 721 ILE A O 1
ATOM 5462 N N . LYS A 1 722 ? 16.547 35.031 17.047 1 97.56 722 LYS A N 1
ATOM 5463 C CA . LYS A 1 722 ? 16.219 33.625 17.156 1 97.56 722 LYS A CA 1
ATOM 5464 C C . LYS A 1 722 ? 16.812 33.031 18.422 1 97.56 722 LYS A C 1
ATOM 5466 O O . LYS A 1 722 ? 16.172 32.219 19.109 1 97.56 722 LYS A O 1
ATOM 5471 N N . LEU A 1 723 ? 18.016 33.375 18.703 1 97.19 723 LEU A N 1
ATOM 5472 C CA . LEU A 1 723 ? 18.641 32.875 19.922 1 97.19 723 LEU A CA 1
ATOM 5473 C C . LEU A 1 723 ? 17.938 33.406 21.156 1 97.19 723 LEU A C 1
ATOM 5475 O O . LEU A 1 723 ? 17.781 32.688 22.156 1 97.19 723 LEU A O 1
ATOM 5479 N N . THR A 1 724 ? 17.547 34.688 21.109 1 97.88 724 THR A N 1
ATOM 5480 C CA . THR A 1 724 ? 16.781 35.281 22.219 1 97.88 724 THR A CA 1
ATOM 5481 C C . THR A 1 724 ? 15.492 34.5 22.453 1 97.88 724 THR A C 1
ATOM 5483 O O . THR A 1 724 ? 15.172 34.188 23.609 1 97.88 724 THR A O 1
ATOM 5486 N N . HIS A 1 725 ? 14.805 34.25 21.406 1 98 725 HIS A N 1
ATOM 5487 C CA . HIS A 1 725 ? 13.562 33.5 21.531 1 98 725 HIS A CA 1
ATOM 5488 C C . HIS A 1 725 ? 13.812 32.125 22.125 1 98 725 HIS A C 1
ATOM 5490 O O . HIS A 1 725 ? 13.07 31.672 23 1 98 725 HIS A O 1
ATOM 5496 N N . TYR A 1 726 ? 14.844 31.422 21.641 1 97.94 726 TYR A N 1
ATOM 5497 C CA . TYR A 1 726 ? 15.18 30.094 22.141 1 97.94 726 TYR A CA 1
ATOM 5498 C C . TYR A 1 726 ? 15.469 30.125 23.625 1 97.94 726 TYR A C 1
ATOM 5500 O O . TYR A 1 726 ? 14.898 29.344 24.391 1 97.94 726 TYR A O 1
ATOM 5508 N N . MET A 1 727 ? 16.234 31.031 24.062 1 97.81 727 MET A N 1
ATOM 5509 C CA . MET A 1 727 ? 16.641 31.125 25.453 1 97.81 727 MET A CA 1
ATOM 5510 C C . MET A 1 727 ? 15.477 31.547 26.344 1 97.81 727 MET A C 1
ATOM 5512 O O . MET A 1 727 ? 15.281 30.969 27.422 1 97.81 727 MET A O 1
ATOM 5516 N N . GLU A 1 728 ? 14.688 32.469 25.906 1 97.56 728 GLU A N 1
ATOM 5517 C CA . GLU A 1 728 ? 13.555 32.938 26.688 1 97.56 728 GLU A CA 1
ATOM 5518 C C . GLU A 1 728 ? 12.484 31.859 26.844 1 97.56 728 GLU A C 1
ATOM 5520 O O . GLU A 1 728 ? 11.914 31.688 27.922 1 97.56 728 GLU A O 1
ATOM 5525 N N . LEU A 1 729 ? 12.188 31.188 25.766 1 98.31 729 LEU A N 1
ATOM 5526 C CA . LEU A 1 729 ? 11.18 30.125 25.812 1 98.31 729 LEU A CA 1
ATOM 5527 C C . LEU A 1 729 ? 11.633 28.984 26.719 1 98.31 729 LEU A C 1
ATOM 5529 O O . LEU A 1 729 ? 10.82 28.391 27.438 1 98.31 729 LEU A O 1
ATOM 5533 N N . SER A 1 730 ? 12.859 28.609 26.594 1 98.06 730 SER A N 1
ATOM 5534 C CA . SER A 1 730 ? 13.383 27.562 27.484 1 98.06 730 SER A CA 1
ATOM 5535 C C . SER A 1 730 ? 13.281 27.984 28.953 1 98.06 730 SER A C 1
ATOM 5537 O O . SER A 1 730 ? 12.836 27.188 29.781 1 98.06 730 SER A O 1
ATOM 5539 N N . GLN A 1 731 ? 13.672 29.219 29.219 1 96.94 731 GLN A N 1
ATOM 5540 C CA . GLN A 1 731 ? 13.602 29.719 30.594 1 96.94 731 GLN A CA 1
ATOM 5541 C C . GLN A 1 731 ? 12.156 29.766 31.078 1 96.94 731 GLN A C 1
ATOM 5543 O O . GLN A 1 731 ? 11.875 29.375 32.219 1 96.94 731 GLN A O 1
ATOM 5548 N N . LYS A 1 732 ? 11.32 30.219 30.281 1 97.5 732 LYS A N 1
ATOM 5549 C CA . LYS A 1 732 ? 9.922 30.422 30.656 1 97.5 732 LYS A CA 1
ATOM 5550 C C . LYS A 1 732 ? 9.219 29.078 30.844 1 97.5 732 LYS A C 1
ATOM 5552 O O . LYS A 1 732 ? 8.445 28.906 31.797 1 97.5 732 LYS A O 1
ATOM 5557 N N . TYR A 1 733 ? 9.438 28.156 30 1 97.38 733 TYR A N 1
ATOM 5558 C CA . TYR A 1 733 ? 8.602 26.953 29.984 1 97.38 733 TYR A CA 1
ATOM 5559 C C . TYR A 1 733 ? 9.344 25.766 30.578 1 97.38 733 TYR A C 1
ATOM 5561 O O . TYR A 1 733 ? 8.719 24.797 31.031 1 97.38 733 TYR A O 1
ATOM 5569 N N . LEU A 1 734 ? 10.664 25.797 30.547 1 97.19 734 LEU A N 1
ATOM 5570 C CA . LEU A 1 734 ? 11.422 24.688 31.109 1 97.19 734 LEU A CA 1
ATOM 5571 C C . LEU A 1 734 ? 12.109 25.109 32.406 1 97.19 734 LEU A C 1
ATOM 5573 O O . LEU A 1 734 ? 12.602 24.25 33.156 1 97.19 734 LEU A O 1
ATOM 5577 N N . GLY A 1 735 ? 12.258 26.328 32.688 1 96.62 735 GLY A N 1
ATOM 5578 C CA . GLY A 1 735 ? 12.758 26.828 33.938 1 96.62 735 GLY A CA 1
ATOM 5579 C C . GLY A 1 735 ? 14.266 26.984 33.969 1 96.62 735 GLY A C 1
ATOM 5580 O O . GLY A 1 735 ? 14.844 27.234 35.031 1 96.62 735 GLY A O 1
ATOM 5581 N N . HIS A 1 736 ? 14.922 26.766 32.844 1 95.81 736 HIS A N 1
ATOM 5582 C CA . HIS A 1 736 ? 16.375 26.922 32.781 1 95.81 736 HIS A CA 1
ATOM 5583 C C . HIS A 1 736 ? 16.828 27.375 31.406 1 95.81 736 HIS A C 1
ATOM 5585 O O . HIS A 1 736 ? 16.109 27.203 30.422 1 95.81 736 HIS A O 1
ATOM 5591 N N . ARG A 1 737 ? 18.016 28 31.406 1 94.75 737 ARG A N 1
ATOM 5592 C CA . ARG A 1 737 ? 18.656 28.344 30.141 1 94.75 737 ARG A CA 1
ATOM 5593 C C . ARG A 1 737 ? 19.125 27.094 29.406 1 94.75 737 ARG A C 1
ATOM 5595 O O . ARG A 1 737 ? 19.625 26.156 30.016 1 94.75 737 ARG A O 1
ATOM 5602 N N . PRO A 1 738 ? 18.922 27.109 28.047 1 96.06 738 PRO A N 1
ATOM 5603 C CA . PRO A 1 738 ? 19.391 25.922 27.344 1 96.06 738 PRO A CA 1
ATOM 5604 C C . PRO A 1 738 ? 20.891 25.672 27.516 1 96.06 738 PRO A C 1
ATOM 5606 O O . PRO A 1 738 ? 21.672 26.625 27.547 1 96.06 738 PRO A O 1
ATOM 5609 N N . ASP A 1 739 ? 21.281 24.438 27.578 1 93.5 739 ASP A N 1
ATOM 5610 C CA . ASP A 1 739 ? 22.672 24.062 27.812 1 93.5 739 ASP A CA 1
ATOM 5611 C C . ASP A 1 739 ? 23.531 24.328 26.578 1 93.5 739 ASP A C 1
ATOM 5613 O O . ASP A 1 739 ? 24.75 24.484 26.688 1 93.5 739 ASP A O 1
ATOM 5617 N N . ASP A 1 740 ? 22.875 24.391 25.453 1 94.75 740 ASP A N 1
ATOM 5618 C CA . ASP A 1 740 ? 23.688 24.453 24.234 1 94.75 740 ASP A CA 1
ATOM 5619 C C . ASP A 1 740 ? 23.594 25.828 23.578 1 94.75 740 ASP A C 1
ATOM 5621 O O . ASP A 1 740 ? 23.953 26 22.406 1 94.75 740 ASP A O 1
ATOM 5625 N N . TRP A 1 741 ? 23.094 26.906 24.234 1 96.31 741 TRP A N 1
ATOM 5626 C CA . TRP A 1 741 ? 22.891 28.234 23.672 1 96.31 741 TRP A CA 1
ATOM 5627 C C . TRP A 1 741 ? 24.188 28.797 23.094 1 96.31 741 TRP A C 1
ATOM 5629 O O . TRP A 1 741 ? 24.172 29.453 22.062 1 96.31 741 TRP A O 1
ATOM 5639 N N . TYR A 1 742 ? 25.359 28.531 23.734 1 95.44 742 TYR A N 1
ATOM 5640 C CA . TYR A 1 742 ? 26.641 29.125 23.359 1 95.44 742 TYR A CA 1
ATOM 5641 C C . TYR A 1 742 ? 27.109 28.578 22.016 1 95.44 742 TYR A C 1
ATOM 5643 O O . TYR A 1 742 ? 27.906 29.219 21.328 1 95.44 742 TYR A O 1
ATOM 5651 N N . LYS A 1 743 ? 26.562 27.438 21.594 1 95 743 LYS A N 1
ATOM 5652 C CA . LYS A 1 743 ? 26.953 26.828 20.328 1 95 743 LYS A CA 1
ATOM 5653 C C . LYS A 1 743 ? 26.438 27.625 19.141 1 95 743 LYS A C 1
ATOM 5655 O O . LYS A 1 743 ? 26.922 27.484 18.031 1 95 743 LYS A O 1
ATOM 5660 N N . PHE A 1 744 ? 25.438 28.484 19.422 1 96 744 PHE A N 1
ATOM 5661 C CA . PHE A 1 744 ? 24.828 29.25 18.344 1 96 744 PHE A CA 1
ATOM 5662 C C . PHE A 1 744 ? 25.406 30.656 18.281 1 96 744 PHE A C 1
ATOM 5664 O O . PHE A 1 744 ? 25.016 31.438 17.406 1 96 744 PHE A O 1
ATOM 5671 N N . VAL A 1 745 ? 26.359 30.953 19.125 1 96 745 VAL A N 1
ATOM 5672 C CA . VAL A 1 745 ? 26.938 32.281 19.203 1 96 745 VAL A CA 1
ATOM 5673 C C . VAL A 1 745 ? 28.172 32.375 18.297 1 96 745 VAL A C 1
ATOM 5675 O O . VAL A 1 745 ? 29.062 31.516 18.391 1 96 745 VAL A O 1
ATOM 5678 N N . ARG A 1 746 ? 28.25 33.469 17.516 1 93.94 746 ARG A N 1
ATOM 5679 C CA . ARG A 1 746 ? 29.391 33.688 16.625 1 93.94 746 ARG A CA 1
ATOM 5680 C C . ARG A 1 746 ? 30.156 34.969 17.031 1 93.94 746 ARG A C 1
ATOM 5682 O O . ARG A 1 746 ? 31.391 34.969 16.969 1 93.94 746 ARG A O 1
ATOM 5689 N N . THR A 1 747 ? 29.344 35.938 17.375 1 94.81 747 THR A N 1
ATOM 5690 C CA . THR A 1 747 ? 29.844 37.219 17.844 1 94.81 747 THR A CA 1
ATOM 5691 C C . THR A 1 747 ? 28.984 37.719 19.016 1 94.81 747 THR A C 1
ATOM 5693 O O . THR A 1 747 ? 27.953 37.156 19.328 1 94.81 747 THR A O 1
ATOM 5696 N N . GLU A 1 748 ? 29.453 38.812 19.562 1 95 748 GLU A N 1
ATOM 5697 C CA . GLU A 1 748 ? 28.734 39.375 20.703 1 95 748 GLU A CA 1
ATOM 5698 C C . GLU A 1 748 ? 27.375 39.906 20.266 1 95 748 GLU A C 1
ATOM 5700 O O . GLU A 1 748 ? 26.438 39.938 21.062 1 95 748 GLU A O 1
ATOM 5705 N N . THR A 1 749 ? 27.203 40.188 19 1 94.44 749 THR A N 1
ATOM 5706 C CA . THR A 1 749 ? 25.953 40.781 18.5 1 94.44 749 THR A CA 1
ATOM 5707 C C . THR A 1 749 ? 24.875 39.688 18.391 1 94.44 749 THR A C 1
ATOM 5709 O O . THR A 1 749 ? 23.688 40.031 18.25 1 94.44 749 THR A O 1
ATOM 5712 N N . ASP A 1 750 ? 25.25 38.406 18.438 1 95.12 750 ASP A N 1
ATOM 5713 C CA . ASP A 1 750 ? 24.281 37.344 18.391 1 95.12 750 ASP A CA 1
ATOM 5714 C C . ASP A 1 750 ? 23.547 37.188 19.719 1 95.12 750 ASP A C 1
ATOM 5716 O O . ASP A 1 750 ? 22.5 36.531 19.797 1 95.12 750 ASP A O 1
ATOM 5720 N N . LEU A 1 751 ? 24.125 37.719 20.75 1 96.38 751 LEU A N 1
ATOM 5721 C CA . LEU A 1 751 ? 23.594 37.531 22.094 1 96.38 751 LEU A CA 1
ATOM 5722 C C . LEU A 1 751 ? 22.438 38.5 22.344 1 96.38 751 LEU A C 1
ATOM 5724 O O . LEU A 1 751 ? 22.406 39.625 21.812 1 96.38 751 LEU A O 1
ATOM 5728 N N . PRO A 1 752 ? 21.484 38.062 23.188 1 95.31 752 PRO A N 1
ATOM 5729 C CA . PRO A 1 752 ? 20.422 38.969 23.578 1 95.31 752 PRO A CA 1
ATOM 5730 C C . PRO A 1 752 ? 20.969 40.281 24.172 1 95.31 752 PRO A C 1
ATOM 5732 O O . PRO A 1 752 ? 21.828 40.25 25.062 1 95.31 752 PRO A O 1
ATOM 5735 N N . LEU A 1 753 ? 20.406 41.375 23.797 1 91.12 753 LEU A N 1
ATOM 5736 C CA . LEU A 1 753 ? 20.922 42.688 24.172 1 91.12 753 LEU A CA 1
ATOM 5737 C C . LEU A 1 753 ? 20.828 42.875 25.688 1 91.12 753 LEU A C 1
ATOM 5739 O O . LEU A 1 753 ? 21.766 43.375 26.312 1 91.12 753 LEU A O 1
ATOM 5743 N N . ALA A 1 754 ? 19.781 42.5 26.266 1 90.62 754 ALA A N 1
ATOM 5744 C CA . ALA A 1 754 ? 19.5 42.781 27.672 1 90.62 754 ALA A CA 1
ATOM 5745 C C . ALA A 1 754 ? 20.484 42.031 28.578 1 90.62 754 ALA A C 1
ATOM 5747 O O . ALA A 1 754 ? 20.781 42.5 29.672 1 90.62 754 ALA A O 1
ATOM 5748 N N . LYS A 1 755 ? 21.047 40.938 28.141 1 93.12 755 LYS A N 1
ATOM 5749 C CA . LYS A 1 755 ? 21.891 40.125 29 1 93.12 755 LYS A CA 1
ATOM 5750 C C . LYS A 1 755 ? 23.266 39.938 28.391 1 93.12 755 LYS A C 1
ATOM 5752 O O . LYS A 1 755 ? 23.969 38.969 28.719 1 93.12 755 LYS A O 1
ATOM 5757 N N . ARG A 1 756 ? 23.625 40.656 27.531 1 95.06 756 ARG A N 1
ATOM 5758 C CA . ARG A 1 756 ? 24.828 40.469 26.719 1 95.06 756 ARG A CA 1
ATOM 5759 C C . ARG A 1 756 ? 26.078 40.375 27.594 1 95.06 756 ARG A C 1
ATOM 5761 O O . ARG A 1 756 ? 26.891 39.469 27.453 1 95.06 756 ARG A O 1
ATOM 5768 N N . GLU A 1 757 ? 26.219 41.344 28.547 1 94.5 757 GLU A N 1
ATOM 5769 C CA . GLU A 1 757 ? 27.406 41.406 29.391 1 94.5 757 GLU A CA 1
ATOM 5770 C C . GLU A 1 757 ? 27.484 40.156 30.297 1 94.5 757 GLU A C 1
ATOM 5772 O O . GLU A 1 757 ? 28.562 39.594 30.469 1 94.5 757 GLU A O 1
ATOM 5777 N N . GLU A 1 758 ? 26.391 39.875 30.828 1 95.94 758 GLU A N 1
ATOM 5778 C CA . GLU A 1 758 ? 26.328 38.688 31.672 1 95.94 758 GLU A CA 1
ATOM 5779 C C . GLU A 1 758 ? 26.703 37.438 30.891 1 95.94 758 GLU A C 1
ATOM 5781 O O . GLU A 1 758 ? 27.438 36.562 31.406 1 95.94 758 GLU A O 1
ATOM 5786 N N . LEU A 1 759 ? 26.234 37.312 29.688 1 96.81 759 LEU A N 1
ATOM 5787 C CA . LEU A 1 759 ? 26.469 36.125 28.875 1 96.81 759 LEU A CA 1
ATOM 5788 C C . LEU A 1 759 ? 27.922 36.062 28.406 1 96.81 759 LEU A C 1
ATOM 5790 O O . LEU A 1 759 ? 28.5 35 28.266 1 96.81 759 LEU A O 1
ATOM 5794 N N . LEU A 1 760 ? 28.516 37.219 28.188 1 96.88 760 LEU A N 1
ATOM 5795 C CA . LEU A 1 760 ? 29.922 37.281 27.844 1 96.88 760 LEU A CA 1
ATOM 5796 C C . LEU A 1 760 ? 30.781 36.75 28.984 1 96.88 760 LEU A C 1
ATOM 5798 O O . LEU A 1 760 ? 31.781 36.062 28.75 1 96.88 760 LEU A O 1
ATOM 5802 N N . LYS A 1 761 ? 30.406 37.031 30.234 1 96.69 761 LYS A N 1
ATOM 5803 C CA . LYS A 1 761 ? 31.109 36.531 31.406 1 96.69 761 LYS A CA 1
ATOM 5804 C C . LYS A 1 761 ? 31.016 35.031 31.5 1 96.69 761 LYS A C 1
ATOM 5806 O O . LYS A 1 761 ? 31.984 34.344 31.844 1 96.69 761 LYS A O 1
ATOM 5811 N N . ILE A 1 762 ? 29.859 34.594 31.172 1 96.69 762 ILE A N 1
ATOM 5812 C CA . ILE A 1 762 ? 29.641 33.156 31.234 1 96.69 762 ILE A CA 1
ATOM 5813 C C . ILE A 1 762 ? 30.469 32.469 30.172 1 96.69 762 ILE A C 1
ATOM 5815 O O . ILE A 1 762 ? 31.047 31.391 30.406 1 96.69 762 ILE A O 1
ATOM 5819 N N . LEU A 1 763 ? 30.516 33 28.984 1 96.81 763 LEU A N 1
ATOM 5820 C CA . LEU A 1 763 ? 31.297 32.438 27.891 1 96.81 763 LEU A CA 1
ATOM 5821 C C . LEU A 1 763 ? 32.781 32.344 28.281 1 96.81 763 LEU A C 1
ATOM 5823 O O . LEU A 1 763 ? 33.438 31.359 27.953 1 96.81 763 LEU A O 1
ATOM 5827 N N . GLU A 1 764 ? 33.25 33.344 28.922 1 95.94 764 GLU A N 1
ATOM 5828 C CA . GLU A 1 764 ? 34.625 33.375 29.359 1 95.94 764 GLU A CA 1
ATOM 5829 C C . GLU A 1 764 ? 34.844 32.375 30.5 1 95.94 764 GLU A C 1
ATOM 5831 O O . GLU A 1 764 ? 35.781 31.562 30.453 1 95.94 764 GLU A O 1
ATOM 5836 N N . ALA A 1 765 ? 34.062 32.406 31.484 1 96.38 765 ALA A N 1
ATOM 5837 C CA . ALA A 1 765 ? 34.25 31.641 32.719 1 96.38 765 ALA A CA 1
ATOM 5838 C C . ALA A 1 765 ? 33.969 30.156 32.469 1 96.38 765 ALA A C 1
ATOM 5840 O O . ALA A 1 765 ? 34.75 29.297 32.938 1 96.38 765 ALA A O 1
ATOM 5841 N N . ASP A 1 766 ? 32.906 29.859 31.781 1 95.44 766 ASP A N 1
ATOM 5842 C CA . ASP A 1 766 ? 32.438 28.484 31.719 1 95.44 766 ASP A CA 1
ATOM 5843 C C . ASP A 1 766 ? 32.906 27.797 30.453 1 95.44 766 ASP A C 1
ATOM 5845 O O . ASP A 1 766 ? 33.031 26.562 30.406 1 95.44 766 ASP A O 1
ATOM 5849 N N . HIS A 1 767 ? 33.188 28.562 29.406 1 94.75 767 HIS A N 1
ATOM 5850 C CA . HIS A 1 767 ? 33.5 27.922 28.141 1 94.75 767 HIS A CA 1
ATOM 5851 C C . HIS A 1 767 ? 34.875 28.328 27.656 1 94.75 767 HIS A C 1
ATOM 5853 O O . HIS A 1 767 ? 35.312 27.922 26.562 1 94.75 767 HIS A O 1
ATOM 5859 N N . GLY A 1 768 ? 35.594 29.203 28.375 1 94.62 768 GLY A N 1
ATOM 5860 C CA . GLY A 1 768 ? 37 29.531 28.109 1 94.62 768 GLY A CA 1
ATOM 5861 C C . GLY A 1 768 ? 37.188 30.438 26.906 1 94.62 768 GLY A C 1
ATOM 5862 O O . GLY A 1 768 ? 38.219 30.391 26.25 1 94.62 768 GLY A O 1
ATOM 5863 N N . TRP A 1 769 ? 36.125 31.266 26.562 1 96 769 TRP A N 1
ATOM 5864 C CA . TRP A 1 769 ? 36.219 32.156 25.406 1 96 769 TRP A CA 1
ATOM 5865 C C . TRP A 1 769 ? 37.062 33.375 25.734 1 96 769 TRP A C 1
ATOM 5867 O O . TRP A 1 769 ? 37.188 33.75 26.906 1 96 769 TRP A O 1
ATOM 5877 N N . GLU A 1 770 ? 37.75 33.906 24.766 1 96.12 770 GLU A N 1
ATOM 5878 C CA . GLU A 1 770 ? 38.5 35.156 24.938 1 96.12 770 GLU A CA 1
ATOM 5879 C C . GLU A 1 770 ? 37.656 36.375 24.594 1 96.12 770 GLU A C 1
ATOM 5881 O O . GLU A 1 770 ? 37.156 36.5 23.469 1 96.12 770 GLU A O 1
ATOM 5886 N N . ILE A 1 771 ? 37.562 37.25 25.562 1 96.19 771 ILE A N 1
ATOM 5887 C CA . ILE A 1 771 ? 36.719 38.438 25.406 1 96.19 771 ILE A CA 1
ATOM 5888 C C . ILE A 1 771 ? 37.562 39.719 25.547 1 96.19 771 ILE A C 1
ATOM 5890 O O . ILE A 1 771 ? 38.406 39.812 26.438 1 96.19 771 ILE A O 1
ATOM 5894 N N . ASP A 1 772 ? 37.438 40.562 24.656 1 96.31 772 ASP A N 1
ATOM 5895 C CA . ASP A 1 772 ? 37.938 41.938 24.812 1 96.31 772 ASP A CA 1
ATOM 5896 C C . ASP A 1 772 ? 36.938 42.781 25.625 1 96.31 772 ASP A C 1
ATOM 5898 O O . ASP A 1 772 ? 35.969 43.281 25.062 1 96.31 772 ASP A O 1
ATOM 5902 N N . TRP A 1 773 ? 37.25 43 26.812 1 94.81 773 TRP A N 1
ATOM 5903 C CA . TRP A 1 773 ? 36.312 43.625 27.703 1 94.81 773 TRP A CA 1
ATOM 5904 C C . TRP A 1 773 ? 36.281 45.156 27.469 1 94.81 773 TRP A C 1
ATOM 5906 O O . TRP A 1 773 ? 35.312 45.812 27.859 1 94.81 773 TRP A O 1
ATOM 5916 N N . LYS A 1 774 ? 37.344 45.719 26.891 1 93.75 774 LYS A N 1
ATOM 5917 C CA . LYS A 1 774 ? 37.312 47.156 26.547 1 93.75 774 LYS A CA 1
ATOM 5918 C C . LYS A 1 774 ? 36.25 47.438 25.469 1 93.75 774 LYS A C 1
ATOM 5920 O O . LYS A 1 774 ? 35.562 48.438 25.547 1 93.75 774 LYS A O 1
ATOM 5925 N N . ARG A 1 775 ? 36.188 46.531 24.578 1 93.75 775 ARG A N 1
ATOM 5926 C CA . ARG A 1 775 ? 35.25 46.75 23.469 1 93.75 775 ARG A CA 1
ATOM 5927 C C . ARG A 1 775 ? 34.031 45.812 23.609 1 93.75 775 ARG A C 1
ATOM 5929 O O . ARG A 1 775 ? 33.062 45.938 22.859 1 93.75 775 ARG A O 1
ATOM 5936 N N . LYS A 1 776 ? 34.156 44.906 24.5 1 93.56 776 LYS A N 1
ATOM 5937 C CA . LYS A 1 776 ? 33.125 43.906 24.75 1 93.56 776 LYS A CA 1
ATOM 5938 C C . LYS A 1 776 ? 32.875 43 23.531 1 93.56 776 LYS A C 1
ATOM 5940 O O . LYS A 1 776 ? 31.734 42.812 23.125 1 93.56 776 LYS A O 1
ATOM 5945 N N . LYS A 1 777 ? 33.906 42.594 22.953 1 94.31 777 LYS A N 1
ATOM 5946 C CA . LYS A 1 777 ? 33.875 41.781 21.734 1 94.31 777 LYS A CA 1
ATOM 5947 C C . LYS A 1 777 ? 34.469 40.406 21.969 1 94.31 777 LYS A C 1
ATOM 5949 O O . LYS A 1 777 ? 35.406 40.25 22.766 1 94.31 777 LYS A O 1
ATOM 5954 N N . ILE A 1 778 ? 33.938 39.469 21.266 1 94.62 778 ILE A N 1
ATOM 5955 C CA . ILE A 1 778 ? 34.469 38.125 21.328 1 94.62 778 ILE A CA 1
ATOM 5956 C C . ILE A 1 778 ? 35.688 37.969 20.406 1 94.62 778 ILE A C 1
ATOM 5958 O O . ILE A 1 778 ? 35.594 38.312 19.219 1 94.62 778 ILE A O 1
ATOM 5962 N N . LEU A 1 779 ? 36.812 37.531 20.875 1 92.94 779 LEU A N 1
ATOM 5963 C CA . LEU A 1 779 ? 38.031 37.375 20.094 1 92.94 779 LEU A CA 1
ATOM 5964 C C . LEU A 1 779 ? 38.188 35.938 19.578 1 92.94 779 LEU A C 1
ATOM 5966 O O . LEU A 1 779 ? 38.625 35.75 18.453 1 92.94 779 LEU A O 1
ATOM 5970 N N . SER A 1 780 ? 37.906 35 20.422 1 92.06 780 SER A N 1
ATOM 5971 C CA . SER A 1 780 ? 38 33.594 20.031 1 92.06 780 SER A CA 1
ATOM 5972 C C . SER A 1 780 ? 37.062 32.719 20.875 1 92.06 780 SER A C 1
ATOM 5974 O O . SER A 1 780 ? 36.688 33.094 22 1 92.06 780 SER A O 1
ATOM 5976 N N . GLY A 1 781 ? 36.594 31.562 20.219 1 89.62 781 GLY A N 1
ATOM 5977 C CA . GLY A 1 781 ? 35.719 30.656 20.953 1 89.62 781 GLY A CA 1
ATOM 5978 C C . GLY A 1 781 ? 34.688 30 20.078 1 89.62 781 GLY A C 1
ATOM 5979 O O . GLY A 1 781 ? 34.5 28.781 20.109 1 89.62 781 GLY A O 1
ATOM 5980 N N . PRO A 1 782 ? 34.031 30.828 19.297 1 87.44 782 PRO A N 1
ATOM 5981 C CA . PRO A 1 782 ? 32.938 30.281 18.484 1 87.44 782 PRO A CA 1
ATOM 5982 C C . PRO A 1 782 ? 33.406 29.203 17.5 1 87.44 782 PRO A C 1
ATOM 5984 O O . PRO A 1 782 ? 34.5 29.297 16.938 1 87.44 782 PRO A O 1
ATOM 5987 N N . THR A 1 783 ? 32.438 28.25 17.328 1 82.19 783 THR A N 1
ATOM 5988 C CA . THR A 1 783 ? 32.719 27.172 16.375 1 82.19 783 THR A CA 1
ATOM 5989 C C . THR A 1 783 ? 32.562 27.672 14.945 1 82.19 783 THR A C 1
ATOM 5991 O O . THR A 1 783 ? 33.312 27.281 14.055 1 82.19 783 THR A O 1
ATOM 5994 N N . MET A 1 784 ? 31.578 28.484 14.781 1 87.38 784 MET A N 1
ATOM 5995 C CA . MET A 1 784 ? 31.297 29.047 13.453 1 87.38 784 MET A CA 1
ATOM 5996 C C . MET A 1 784 ? 31.703 30.516 13.383 1 87.38 784 MET A C 1
ATOM 5998 O O . MET A 1 784 ? 31.5 31.266 14.336 1 87.38 784 MET A O 1
ATOM 6002 N N . LYS A 1 785 ? 32.25 30.844 12.289 1 83 785 LYS A N 1
ATOM 6003 C CA . LYS A 1 785 ? 32.625 32.219 12.078 1 83 785 LYS A CA 1
ATOM 6004 C C . LYS A 1 785 ? 31.469 33.031 11.531 1 83 785 LYS A C 1
ATOM 6006 O O . LYS A 1 785 ? 30.641 32.531 10.781 1 83 785 LYS A O 1
ATOM 6011 N N . SER A 1 786 ? 31.422 34.25 12.023 1 86.19 786 SER A N 1
ATOM 6012 C CA . SER A 1 786 ? 30.391 35.125 11.508 1 86.19 786 SER A CA 1
ATOM 6013 C C . SER A 1 786 ? 30.766 35.688 10.148 1 86.19 786 SER A C 1
ATOM 6015 O O . SER A 1 786 ? 31.75 36.438 10.031 1 86.19 786 SER A O 1
ATOM 6017 N N . ASP A 1 787 ? 30.141 35.188 9.109 1 83.62 787 ASP A N 1
ATOM 6018 C CA . ASP A 1 787 ? 30.312 35.688 7.75 1 83.62 787 ASP A CA 1
ATOM 6019 C C . ASP A 1 787 ? 28.969 35.812 7.031 1 83.62 787 ASP A C 1
ATOM 6021 O O . ASP A 1 787 ? 28.438 34.812 6.539 1 83.62 787 ASP A O 1
ATOM 6025 N N . VAL A 1 788 ? 28.516 37.031 6.934 1 79.38 788 VAL A N 1
ATOM 6026 C CA . VAL A 1 788 ? 27.188 37.281 6.41 1 79.38 788 VAL A CA 1
ATOM 6027 C C . VAL A 1 788 ? 27.141 36.969 4.914 1 79.38 788 VAL A C 1
ATOM 6029 O O . VAL A 1 788 ? 26.078 36.688 4.359 1 79.38 788 VAL A O 1
ATOM 6032 N N . SER A 1 789 ? 28.281 36.938 4.355 1 83.62 789 SER A N 1
ATOM 6033 C CA . SER A 1 789 ? 28.344 36.75 2.912 1 83.62 789 SER A CA 1
ATOM 6034 C C . SER A 1 789 ? 28.5 35.25 2.572 1 83.62 789 SER A C 1
ATOM 6036 O O . SER A 1 789 ? 28.469 34.875 1.401 1 83.62 789 SER A O 1
ATOM 6038 N N . SER A 1 790 ? 28.609 34.469 3.6 1 88.56 790 SER A N 1
ATOM 6039 C CA . SER A 1 790 ? 28.781 33.031 3.348 1 88.56 790 SER A CA 1
ATOM 6040 C C . SER A 1 790 ? 27.562 32.438 2.654 1 88.56 790 SER A C 1
ATOM 6042 O O . SER A 1 790 ? 26.438 32.875 2.867 1 88.56 790 SER A O 1
ATOM 6044 N N . GLN A 1 791 ? 27.859 31.484 1.8 1 91.38 791 GLN A N 1
ATOM 6045 C CA . GLN A 1 791 ? 26.797 30.781 1.078 1 91.38 791 GLN A CA 1
ATOM 6046 C C . GLN A 1 791 ? 26.828 29.297 1.386 1 91.38 791 GLN A C 1
ATOM 6048 O O . GLN A 1 791 ? 27.25 28.484 0.552 1 91.38 791 GLN A O 1
ATOM 6053 N N . PRO A 1 792 ? 26.312 28.953 2.512 1 93.88 792 PRO A N 1
ATOM 6054 C CA . PRO A 1 792 ? 26.375 27.547 2.92 1 93.88 792 PRO A CA 1
ATOM 6055 C C . PRO A 1 792 ? 25.594 26.625 1.977 1 93.88 792 PRO A C 1
ATOM 6057 O O . PRO A 1 792 ? 24.5 26.969 1.535 1 93.88 792 PRO A O 1
ATOM 6060 N N . THR A 1 793 ? 26.125 25.453 1.632 1 95.44 793 THR A N 1
ATOM 6061 C CA . THR A 1 793 ? 25.484 24.438 0.789 1 95.44 793 THR A CA 1
ATOM 6062 C C . THR A 1 793 ? 25.953 23.047 1.163 1 95.44 793 THR A C 1
ATOM 6064 O O . THR A 1 793 ? 27.125 22.859 1.532 1 95.44 793 THR A O 1
ATOM 6067 N N . ASN A 1 794 ? 25.094 22.094 1.174 1 95.88 794 ASN A N 1
ATOM 6068 C CA . ASN A 1 794 ? 25.438 20.703 1.364 1 95.88 794 ASN A CA 1
ATOM 6069 C C . ASN A 1 794 ? 25.844 20.031 0.049 1 95.88 794 ASN A C 1
ATOM 6071 O O . ASN A 1 794 ? 26.344 18.906 0.043 1 95.88 794 ASN A O 1
ATOM 6075 N N . VAL A 1 795 ? 25.641 20.688 -1.055 1 93.75 795 VAL A N 1
ATOM 6076 C CA . VAL A 1 795 ? 25.828 20.141 -2.389 1 93.75 795 VAL A CA 1
ATOM 6077 C C . VAL A 1 795 ? 27.141 20.641 -2.979 1 93.75 795 VAL A C 1
ATOM 6079 O O . VAL A 1 795 ? 27.203 21.75 -3.498 1 93.75 795 VAL A O 1
ATOM 6082 N N . LYS A 1 796 ? 28.031 19.797 -3.074 1 92 796 LYS A N 1
ATOM 6083 C CA . LYS A 1 796 ? 29.391 20.172 -3.457 1 92 796 LYS A CA 1
ATOM 6084 C C . LYS A 1 796 ? 29.438 20.703 -4.887 1 92 796 LYS A C 1
ATOM 6086 O O . LYS A 1 796 ? 30.219 21.594 -5.199 1 92 796 LYS A O 1
ATOM 6091 N N . ARG A 1 797 ? 28.625 20.234 -5.75 1 89.75 797 ARG A N 1
ATOM 6092 C CA . ARG A 1 797 ? 28.672 20.609 -7.16 1 89.75 797 ARG A CA 1
ATOM 6093 C C . ARG A 1 797 ? 28.281 22.062 -7.352 1 89.75 797 ARG A C 1
ATOM 6095 O O . ARG A 1 797 ? 28.516 22.641 -8.414 1 89.75 797 ARG A O 1
ATOM 6102 N N . LEU A 1 798 ? 27.688 22.672 -6.367 1 90.19 798 LEU A N 1
ATOM 6103 C CA . LEU A 1 798 ? 27.25 24.062 -6.461 1 90.19 798 LEU A CA 1
ATOM 6104 C C . LEU A 1 798 ? 28.391 25.016 -6.129 1 90.19 798 LEU A C 1
ATOM 6106 O O . LEU A 1 798 ? 28.266 26.234 -6.316 1 90.19 798 LEU A O 1
ATOM 6110 N N . CYS A 1 799 ? 29.469 24.5 -5.766 1 91.94 799 CYS A N 1
ATOM 6111 C CA . CYS A 1 799 ? 30.609 25.328 -5.367 1 91.94 799 CYS A CA 1
ATOM 6112 C C . CYS A 1 799 ? 31.422 25.766 -6.582 1 91.94 799 CYS A C 1
ATOM 6114 O O . CYS A 1 799 ? 31.578 25 -7.535 1 91.94 799 CYS A O 1
ATOM 6116 N N . LYS A 1 800 ? 31.812 27 -6.973 1 80.5 800 LYS A N 1
ATOM 6117 C CA . LYS A 1 800 ? 32.594 27.547 -8.086 1 80.5 800 LYS A CA 1
ATOM 6118 C C . LYS A 1 800 ? 34.062 27.094 -8.016 1 80.5 800 LYS A C 1
ATOM 6120 O O . LYS A 1 800 ? 34.719 26.953 -9.047 1 80.5 800 LYS A O 1
ATOM 6125 N N . GLY A 1 801 ? 34.719 26.609 -6.949 1 58.44 801 GLY A N 1
ATOM 6126 C CA . GLY A 1 801 ? 36.125 26.281 -6.82 1 58.44 801 GLY A CA 1
ATOM 6127 C C . GLY A 1 801 ? 36.406 24.797 -6.996 1 58.44 801 GLY A C 1
ATOM 6128 O O . GLY A 1 801 ? 35.5 23.984 -7.023 1 58.44 801 GLY A O 1
ATOM 6129 N N . GLU A 1 802 ? 37.688 24.312 -7.582 1 48.53 802 GLU A N 1
ATOM 6130 C CA . GLU A 1 802 ? 38.219 22.984 -7.887 1 48.53 802 GLU A CA 1
ATOM 6131 C C . GLU A 1 802 ? 37.969 22 -6.75 1 48.53 802 GLU A C 1
ATOM 6133 O O . GLU A 1 802 ? 38.344 22.25 -5.605 1 48.53 802 GLU A O 1
ATOM 6138 N N . CYS A 1 803 ? 36.844 21.562 -6.68 1 39.34 803 CYS A N 1
ATOM 6139 C CA . CYS A 1 803 ? 36.75 20.484 -5.699 1 39.34 803 CYS A CA 1
ATOM 6140 C C . CYS A 1 803 ? 37.531 19.25 -6.16 1 39.34 803 CYS A C 1
ATOM 6142 O O . CYS A 1 803 ? 37.469 18.859 -7.324 1 39.34 803 CYS A O 1
ATOM 6144 N N . MET B 1 1 ? -62.094 2.078 -27.125 1 21.88 1 MET B N 1
ATOM 6145 C CA . MET B 1 1 ? -61.031 1.06 -27.172 1 21.88 1 MET B CA 1
ATOM 6146 C C . MET B 1 1 ? -59.719 1.656 -27.656 1 21.88 1 MET B C 1
ATOM 6148 O O . MET B 1 1 ? -59.406 1.586 -28.844 1 21.88 1 MET B O 1
ATOM 6152 N N . SER B 1 2 ? -59.219 2.688 -27.109 1 22.19 2 SER B N 1
ATOM 6153 C CA . SER B 1 2 ? -58.375 3.805 -27.547 1 22.19 2 SER B CA 1
ATOM 6154 C C . SER B 1 2 ? -56.906 3.395 -27.641 1 22.19 2 SER B C 1
ATOM 6156 O O . SER B 1 2 ? -56.469 2.521 -26.891 1 22.19 2 SER B O 1
ATOM 6158 N N . ASP B 1 3 ? -56.156 3.596 -28.781 1 21.36 3 ASP B N 1
ATOM 6159 C CA . ASP B 1 3 ? -54.938 3.154 -29.406 1 21.36 3 ASP B CA 1
ATOM 6160 C C . ASP B 1 3 ? -53.719 3.592 -28.578 1 21.36 3 ASP B C 1
ATOM 6162 O O . ASP B 1 3 ? -53.344 4.773 -28.578 1 21.36 3 ASP B O 1
ATOM 6166 N N . LEU B 1 4 ? -53.625 3.207 -27.312 1 22.89 4 LEU B N 1
ATOM 6167 C CA . LEU B 1 4 ? -52.656 3.77 -26.375 1 22.89 4 LEU B CA 1
ATOM 6168 C C . LEU B 1 4 ? -51.219 3.467 -26.828 1 22.89 4 LEU B C 1
ATOM 6170 O O . LEU B 1 4 ? -50.844 2.301 -26.984 1 22.89 4 LEU B O 1
ATOM 6174 N N . GLU B 1 5 ? -50.594 4.391 -27.562 1 21.31 5 GLU B N 1
ATOM 6175 C CA . GLU B 1 5 ? -49.312 4.312 -28.266 1 21.31 5 GLU B CA 1
ATOM 6176 C C . GLU B 1 5 ? -48.188 3.955 -27.312 1 21.31 5 GLU B C 1
ATOM 6178 O O . GLU B 1 5 ? -48.156 4.41 -26.172 1 21.31 5 GLU B O 1
ATOM 6183 N N . ALA B 1 6 ? -47.438 2.877 -27.562 1 27.61 6 ALA B N 1
ATOM 6184 C CA . ALA B 1 6 ? -46.344 2.092 -26.969 1 27.61 6 ALA B CA 1
ATOM 6185 C C . ALA B 1 6 ? -45.125 2.955 -26.719 1 27.61 6 ALA B C 1
ATOM 6187 O O . ALA B 1 6 ? -44.5 3.439 -27.656 1 27.61 6 ALA B O 1
ATOM 6188 N N . GLY B 1 7 ? -45.094 3.965 -25.703 1 21.95 7 GLY B N 1
ATOM 6189 C CA . GLY B 1 7 ? -44.062 4.965 -25.469 1 21.95 7 GLY B CA 1
ATOM 6190 C C . GLY B 1 7 ? -42.719 4.363 -25.203 1 21.95 7 GLY B C 1
ATOM 6191 O O . GLY B 1 7 ? -42.594 3.422 -24.422 1 21.95 7 GLY B O 1
ATOM 6192 N N . GLN B 1 8 ? -41.781 4.363 -26.156 1 23.42 8 GLN B N 1
ATOM 6193 C CA . GLN B 1 8 ? -40.406 3.861 -26.297 1 23.42 8 GLN B CA 1
ATOM 6194 C C . GLN B 1 8 ? -39.469 4.504 -25.266 1 23.42 8 GLN B C 1
ATOM 6196 O O . GLN B 1 8 ? -39.312 5.727 -25.266 1 23.42 8 GLN B O 1
ATOM 6201 N N . PHE B 1 9 ? -39.469 4.023 -23.969 1 24.03 9 PHE B N 1
ATOM 6202 C CA . PHE B 1 9 ? -38.656 4.605 -22.906 1 24.03 9 PHE B CA 1
ATOM 6203 C C . PHE B 1 9 ? -37.156 4.457 -23.25 1 24.03 9 PHE B C 1
ATOM 6205 O O . PHE B 1 9 ? -36.688 3.354 -23.516 1 24.03 9 PHE B O 1
ATOM 6212 N N . SER B 1 10 ? -36.562 5.492 -23.891 1 23.17 10 SER B N 1
ATOM 6213 C CA . SER B 1 10 ? -35.156 5.582 -24.344 1 23.17 10 SER B CA 1
ATOM 6214 C C . SER B 1 10 ? -34.219 5.543 -23.156 1 23.17 10 SER B C 1
ATOM 6216 O O . SER B 1 10 ? -34.469 6.176 -22.125 1 23.17 10 SER B O 1
ATOM 6218 N N . ILE B 1 11 ? -33.375 4.512 -22.969 1 25.59 11 ILE B N 1
ATOM 6219 C CA . ILE B 1 11 ? -32.281 4.09 -22.078 1 25.59 11 ILE B CA 1
ATOM 6220 C C . ILE B 1 11 ? -31.219 5.191 -22 1 25.59 11 ILE B C 1
ATOM 6222 O O . ILE B 1 11 ? -30.047 4.914 -21.75 1 25.59 11 ILE B O 1
ATOM 6226 N N . ASP B 1 12 ? -31.484 6.492 -22.359 1 26.05 12 ASP B N 1
ATOM 6227 C CA . ASP B 1 12 ? -30.5 7.566 -22.406 1 26.05 12 ASP B CA 1
ATOM 6228 C C . ASP B 1 12 ? -29.984 7.922 -21.016 1 26.05 12 ASP B C 1
ATOM 6230 O O . ASP B 1 12 ? -28.969 8.609 -20.875 1 26.05 12 ASP B O 1
ATOM 6234 N N . ASP B 1 13 ? -30.703 7.777 -19.938 1 24.48 13 ASP B N 1
ATOM 6235 C CA . ASP B 1 13 ? -30.469 8.5 -18.688 1 24.48 13 ASP B CA 1
ATOM 6236 C C . ASP B 1 13 ? -29.344 7.848 -17.891 1 24.48 13 ASP B C 1
ATOM 6238 O O . ASP B 1 13 ? -29.031 8.273 -16.781 1 24.48 13 ASP B O 1
ATOM 6242 N N . LEU B 1 14 ? -28.969 6.652 -18.141 1 25.55 14 LEU B N 1
ATOM 6243 C CA . LEU B 1 14 ? -27.938 5.98 -17.344 1 25.55 14 LEU B CA 1
ATOM 6244 C C . LEU B 1 14 ? -26.578 6.629 -17.562 1 25.55 14 LEU B C 1
ATOM 6246 O O . LEU B 1 14 ? -25.562 6.148 -17.047 1 25.55 14 LEU B O 1
ATOM 6250 N N . GLU B 1 15 ? -26.422 7.66 -18.344 1 25.72 15 GLU B N 1
ATOM 6251 C CA . GLU B 1 15 ? -25.156 8.203 -18.844 1 25.72 15 GLU B CA 1
ATOM 6252 C C . GLU B 1 15 ? -24.422 8.984 -17.75 1 25.72 15 GLU B C 1
ATOM 6254 O O . GLU B 1 15 ? -23.219 9.211 -17.828 1 25.72 15 GLU B O 1
ATOM 6259 N N . ASN B 1 16 ? -24.953 9.562 -16.719 1 24.31 16 ASN B N 1
ATOM 6260 C CA . ASN B 1 16 ? -24.344 10.68 -16 1 24.31 16 ASN B CA 1
ATOM 6261 C C . ASN B 1 16 ? -23.328 10.203 -14.977 1 24.31 16 ASN B C 1
ATOM 6263 O O . ASN B 1 16 ? -22.391 10.938 -14.633 1 24.31 16 ASN B O 1
ATOM 6267 N N . VAL B 1 17 ? -23.547 9.352 -14.102 1 28.8 17 VAL B N 1
ATOM 6268 C CA . VAL B 1 17 ? -22.703 9.117 -12.938 1 28.8 17 VAL B CA 1
ATOM 6269 C C . VAL B 1 17 ? -21.344 8.578 -13.391 1 28.8 17 VAL B C 1
ATOM 6271 O O . VAL B 1 17 ? -20.438 8.398 -12.57 1 28.8 17 VAL B O 1
ATOM 6274 N N . GLN B 1 18 ? -21.141 7.926 -14.516 1 31.16 18 GLN B N 1
ATOM 6275 C CA . GLN B 1 18 ? -20.078 7.273 -15.258 1 31.16 18 GLN B CA 1
ATOM 6276 C C . GLN B 1 18 ? -19.094 8.297 -15.812 1 31.16 18 GLN B C 1
ATOM 6278 O O . GLN B 1 18 ? -18.469 8.07 -16.859 1 31.16 18 GLN B O 1
ATOM 6283 N N . ILE B 1 19 ? -18.922 9.406 -15.391 1 28.06 19 ILE B N 1
ATOM 6284 C CA . ILE B 1 19 ? -18.312 10.469 -16.188 1 28.06 19 ILE B CA 1
ATOM 6285 C C . ILE B 1 19 ? -16.812 10.258 -16.281 1 28.06 19 ILE B C 1
ATOM 6287 O O . ILE B 1 19 ? -16.219 10.375 -17.359 1 28.06 19 ILE B O 1
ATOM 6291 N N . THR B 1 20 ? -16.141 10.227 -15.055 1 31.52 20 THR B N 1
ATOM 6292 C CA . THR B 1 20 ? -14.695 10.445 -15.148 1 31.52 20 THR B CA 1
ATOM 6293 C C . THR B 1 20 ? -14.016 9.289 -15.875 1 31.52 20 THR B C 1
ATOM 6295 O O . THR B 1 20 ? -12.969 9.469 -16.5 1 31.52 20 THR B O 1
ATOM 6298 N N . ILE B 1 21 ? -14.391 8.047 -15.547 1 37.59 21 ILE B N 1
ATOM 6299 C CA . ILE B 1 21 ? -14.016 6.93 -16.406 1 37.59 21 ILE B CA 1
ATOM 6300 C C . ILE B 1 21 ? -14.641 7.113 -17.797 1 37.59 21 ILE B C 1
ATOM 6302 O O . ILE B 1 21 ? -14.375 6.328 -18.703 1 37.59 21 ILE B O 1
ATOM 6306 N N . GLY B 1 22 ? -15.406 7.992 -18.031 1 33.56 22 GLY B N 1
ATOM 6307 C CA . GLY B 1 22 ? -16.266 8.227 -19.188 1 33.56 22 GLY B CA 1
ATOM 6308 C C . GLY B 1 22 ? -15.484 8.555 -20.453 1 33.56 22 GLY B C 1
ATOM 6309 O O . GLY B 1 22 ? -15.773 8.031 -21.516 1 33.56 22 GLY B O 1
ATOM 6310 N N . LYS B 1 23 ? -14.633 9.641 -20.25 1 41.75 23 LYS B N 1
ATOM 6311 C CA . LYS B 1 23 ? -13.977 9.984 -21.5 1 41.75 23 LYS B CA 1
ATOM 6312 C C . LYS B 1 23 ? -13.125 8.828 -22.016 1 41.75 23 LYS B C 1
ATOM 6314 O O . LYS B 1 23 ? -13.102 8.555 -23.219 1 41.75 23 LYS B O 1
ATOM 6319 N N . ILE B 1 24 ? -12.508 8.188 -20.938 1 42.19 24 ILE B N 1
ATOM 6320 C CA . ILE B 1 24 ? -11.719 7.047 -21.391 1 42.19 24 ILE B CA 1
ATOM 6321 C C . ILE B 1 24 ? -12.641 5.934 -21.875 1 42.19 24 ILE B C 1
ATOM 6323 O O . ILE B 1 24 ? -12.414 5.336 -22.922 1 42.19 24 ILE B O 1
ATOM 6327 N N . VAL B 1 25 ? -13.703 5.887 -21.078 1 46.19 25 VAL B N 1
ATOM 6328 C CA . VAL B 1 25 ? -14.711 4.926 -21.5 1 46.19 25 VAL B CA 1
ATOM 6329 C C . VAL B 1 25 ? -15.398 5.426 -22.766 1 46.19 25 VAL B C 1
ATOM 6331 O O . VAL B 1 25 ? -15.641 4.648 -23.703 1 46.19 25 VAL B O 1
ATOM 6334 N N . GLY B 1 26 ? -15.484 6.82 -22.781 1 45.5 26 GLY B N 1
ATOM 6335 C CA . GLY B 1 26 ? -16.062 7.402 -23.984 1 45.5 26 GLY B CA 1
ATOM 6336 C C . GLY B 1 26 ? -15.195 7.199 -25.219 1 45.5 26 GLY B C 1
ATOM 6337 O O . GLY B 1 26 ? -15.711 6.906 -26.297 1 45.5 26 GLY B O 1
ATOM 6338 N N . ALA B 1 27 ? -13.922 7.332 -24.922 1 51.78 27 ALA B N 1
ATOM 6339 C CA . ALA B 1 27 ? -12.992 7.141 -26.031 1 51.78 27 ALA B CA 1
ATOM 6340 C C . ALA B 1 27 ? -12.961 5.68 -26.469 1 51.78 27 ALA B C 1
ATOM 6342 O O . ALA B 1 27 ? -12.883 5.387 -27.672 1 51.78 27 ALA B O 1
ATOM 6343 N N . ILE B 1 28 ? -13.062 4.805 -25.438 1 49.91 28 ILE B N 1
ATOM 6344 C CA . ILE B 1 28 ? -13.078 3.377 -25.734 1 49.91 28 ILE B CA 1
ATOM 6345 C C . ILE B 1 28 ? -14.352 3.016 -26.484 1 49.91 28 ILE B C 1
ATOM 6347 O O . ILE B 1 28 ? -14.312 2.285 -27.484 1 49.91 28 ILE B O 1
ATOM 6351 N N . GLU B 1 29 ? -15.375 3.703 -26.047 1 52.97 29 GLU B N 1
ATOM 6352 C CA . GLU B 1 29 ? -16.656 3.449 -26.703 1 52.97 29 GLU B CA 1
ATOM 6353 C C . GLU B 1 29 ? -16.672 4.023 -28.125 1 52.97 29 GLU B C 1
ATOM 6355 O O . GLU B 1 29 ? -17.172 3.387 -29.047 1 52.97 29 GLU B O 1
ATOM 6360 N N . LYS B 1 30 ? -16.016 5.23 -28.297 1 56.09 30 LYS B N 1
ATOM 6361 C CA . LYS B 1 30 ? -15.953 5.859 -29.609 1 56.09 30 LYS B CA 1
ATOM 6362 C C . LYS B 1 30 ? -15.086 5.051 -30.562 1 56.09 30 LYS B C 1
ATOM 6364 O O . LYS B 1 30 ? -15.461 4.828 -31.719 1 56.09 30 LYS B O 1
ATOM 6369 N N . LYS B 1 31 ? -13.945 4.684 -30.031 1 56.31 31 LYS B N 1
ATOM 6370 C CA . LYS B 1 31 ? -13.07 3.861 -30.875 1 56.31 31 LYS B CA 1
ATOM 6371 C C . LYS B 1 31 ? -13.742 2.541 -31.234 1 56.31 31 LYS B C 1
ATOM 6373 O O . LYS B 1 31 ? -13.617 2.07 -32.375 1 56.31 31 LYS B O 1
ATOM 6378 N N . ALA B 1 32 ? -14.367 1.919 -30.188 1 55.59 32 ALA B N 1
ATOM 6379 C CA . ALA B 1 32 ? -15.094 0.675 -30.422 1 55.59 32 ALA B CA 1
ATOM 6380 C C . ALA B 1 32 ? -16.172 0.865 -31.484 1 55.59 32 ALA B C 1
ATOM 6382 O O . ALA B 1 32 ? -16.359 0 -32.344 1 55.59 32 ALA B O 1
ATOM 6383 N N . LYS B 1 33 ? -16.891 1.915 -31.453 1 55.41 33 LYS B N 1
ATOM 6384 C CA . LYS B 1 33 ? -17.922 2.225 -32.438 1 55.41 33 LYS B CA 1
ATOM 6385 C C . LYS B 1 33 ? -17.312 2.402 -33.812 1 55.41 33 LYS B C 1
ATOM 6387 O O . LYS B 1 33 ? -17.875 1.949 -34.812 1 55.41 33 LYS B O 1
ATOM 6392 N N . GLU B 1 34 ? -16.078 3.09 -33.844 1 55.19 34 GLU B N 1
ATOM 6393 C CA . GLU B 1 34 ? -15.398 3.264 -35.125 1 55.19 34 GLU B CA 1
ATOM 6394 C C . GLU B 1 34 ? -14.922 1.925 -35.688 1 55.19 34 GLU B C 1
ATOM 6396 O O . GLU B 1 34 ? -14.922 1.724 -36.906 1 55.19 34 GLU B O 1
ATOM 6401 N N . GLU B 1 35 ? -14.609 1.01 -34.719 1 54.59 35 GLU B N 1
ATOM 6402 C CA . GLU B 1 35 ? -14.102 -0.291 -35.156 1 54.59 35 GLU B CA 1
ATOM 6403 C C . GLU B 1 35 ? -15.227 -1.321 -35.219 1 54.59 35 GLU B C 1
ATOM 6405 O O . GLU B 1 35 ? -15 -2.465 -35.625 1 54.59 35 GLU B O 1
ATOM 6410 N N . GLY B 1 36 ? -16.422 -0.989 -34.938 1 56.12 36 GLY B N 1
ATOM 6411 C CA . GLY B 1 36 ? -17.578 -1.865 -35 1 56.12 36 GLY B CA 1
ATOM 6412 C C . GLY B 1 36 ? -17.609 -2.91 -33.906 1 56.12 36 GLY B C 1
ATOM 6413 O O . GLY B 1 36 ? -18.125 -4.012 -34.125 1 56.12 36 GLY B O 1
ATOM 6414 N N . VAL B 1 37 ? -16.797 -2.711 -32.875 1 63.44 37 VAL B N 1
ATOM 6415 C CA . VAL B 1 37 ? -16.781 -3.715 -31.797 1 63.44 37 VAL B CA 1
ATOM 6416 C C . VAL B 1 37 ? -17.609 -3.23 -30.609 1 63.44 37 VAL B C 1
ATOM 6418 O O . VAL B 1 37 ? -17.453 -2.09 -30.172 1 63.44 37 VAL B O 1
ATOM 6421 N N . GLU B 1 38 ? -18.609 -3.973 -30.219 1 78.69 38 GLU B N 1
ATOM 6422 C CA . GLU B 1 38 ? -19.484 -3.652 -29.094 1 78.69 38 GLU B CA 1
ATOM 6423 C C . GLU B 1 38 ? -18.75 -3.848 -27.766 1 78.69 38 GLU B C 1
ATOM 6425 O O . GLU B 1 38 ? -18.109 -4.875 -27.547 1 78.69 38 GLU B O 1
ATOM 6430 N N . VAL B 1 39 ? -18.641 -2.787 -26.938 1 87.88 39 VAL B N 1
ATOM 6431 C CA . VAL B 1 39 ? -18 -2.844 -25.625 1 87.88 39 VAL B CA 1
ATOM 6432 C C . VAL B 1 39 ? -19.031 -3.203 -24.562 1 87.88 39 VAL B C 1
ATOM 6434 O O . VAL B 1 39 ? -20.172 -2.742 -24.609 1 87.88 39 VAL B O 1
ATOM 6437 N N . GLY B 1 40 ? -18.672 -4.125 -23.766 1 90.31 40 GLY B N 1
ATOM 6438 C CA . GLY B 1 40 ? -19.531 -4.574 -22.688 1 90.31 40 GLY B CA 1
ATOM 6439 C C . GLY B 1 40 ? -19.875 -3.48 -21.688 1 90.31 40 GLY B C 1
ATOM 6440 O O . GLY B 1 40 ? -19.531 -2.314 -21.906 1 90.31 40 GLY B O 1
ATOM 6441 N N . PRO B 1 41 ? -20.5 -3.785 -20.625 1 90.69 41 PRO B N 1
ATOM 6442 C CA . PRO B 1 41 ? -21.094 -2.801 -19.734 1 90.69 41 PRO B CA 1
ATOM 6443 C C . PRO B 1 41 ? -20.078 -2.209 -18.75 1 90.69 41 PRO B C 1
ATOM 6445 O O . PRO B 1 41 ? -20.344 -1.18 -18.125 1 90.69 41 PRO B O 1
ATOM 6448 N N . THR B 1 42 ? -18.953 -2.836 -18.562 1 94.75 42 THR B N 1
ATOM 6449 C CA . THR B 1 42 ? -18.109 -2.373 -17.453 1 94.75 42 THR B CA 1
ATOM 6450 C C . THR B 1 42 ? -16.672 -2.203 -17.922 1 94.75 42 THR B C 1
ATOM 6452 O O . THR B 1 42 ? -15.742 -2.754 -17.328 1 94.75 42 THR B O 1
ATOM 6455 N N . PRO B 1 43 ? -16.391 -1.452 -18.984 1 96.56 43 PRO B N 1
ATOM 6456 C CA . PRO B 1 43 ? -15.008 -1.162 -19.359 1 96.56 43 PRO B CA 1
ATOM 6457 C C . PRO B 1 43 ? -14.273 -0.329 -18.297 1 96.56 43 PRO B C 1
ATOM 6459 O O . PRO B 1 43 ? -14.836 0.624 -17.766 1 96.56 43 PRO B O 1
ATOM 6462 N N . LYS B 1 44 ? -13.07 -0.626 -17.984 1 97.19 44 LYS B N 1
ATOM 6463 C CA . LYS B 1 44 ? -12.25 0.064 -17 1 97.19 44 LYS B CA 1
ATOM 6464 C C . LYS B 1 44 ? -13.031 0.304 -15.703 1 97.19 44 LYS B C 1
ATOM 6466 O O . LYS B 1 44 ? -13.141 1.441 -15.242 1 97.19 44 LYS B O 1
ATOM 6471 N N . PRO B 1 45 ? -13.508 -0.828 -15.18 1 97.81 45 PRO B N 1
ATOM 6472 C CA . PRO B 1 45 ? -14.32 -0.667 -13.969 1 97.81 45 PRO B CA 1
ATOM 6473 C C . PRO B 1 45 ? -13.547 -0.037 -12.812 1 97.81 45 PRO B C 1
ATOM 6475 O O . PRO B 1 45 ? -12.383 -0.386 -12.586 1 97.81 45 PRO B O 1
ATOM 6478 N N . GLY B 1 46 ? -14.188 0.964 -12.156 1 97.12 46 GLY B N 1
ATOM 6479 C CA . GLY B 1 46 ? -13.688 1.384 -10.852 1 97.12 46 GLY B CA 1
ATOM 6480 C C . GLY B 1 46 ? -13.992 0.391 -9.75 1 97.12 46 GLY B C 1
ATOM 6481 O O . GLY B 1 46 ? -14.469 -0.715 -10.016 1 97.12 46 GLY B O 1
ATOM 6482 N N . ILE B 1 47 ? -13.82 0.784 -8.562 1 97.56 47 ILE B N 1
ATOM 6483 C CA . ILE B 1 47 ? -13.977 -0.099 -7.41 1 97.56 47 ILE B CA 1
ATOM 6484 C C . ILE B 1 47 ? -15.414 -0.612 -7.344 1 97.56 47 ILE B C 1
ATOM 6486 O O . ILE B 1 47 ? -15.648 -1.766 -6.98 1 97.56 47 ILE B O 1
ATOM 6490 N N . SER B 1 48 ? -16.359 0.224 -7.703 1 97 48 SER B N 1
ATOM 6491 C CA . SER B 1 48 ? -17.766 -0.162 -7.574 1 97 48 SER B CA 1
ATOM 6492 C C . SER B 1 48 ? -18.281 -0.813 -8.852 1 97 48 SER B C 1
ATOM 6494 O O . SER B 1 48 ? -19.375 -1.364 -8.875 1 97 48 SER B O 1
ATOM 6496 N N . GLY B 1 49 ? -17.484 -0.805 -9.93 1 96.62 49 GLY B N 1
ATOM 6497 C CA . GLY B 1 49 ? -17.953 -1.196 -11.25 1 96.62 49 GLY B CA 1
ATOM 6498 C C . GLY B 1 49 ? -18.438 -2.629 -11.305 1 96.62 49 GLY B C 1
ATOM 6499 O O . GLY B 1 49 ? -19.422 -2.928 -12 1 96.62 49 GLY B O 1
ATOM 6500 N N . LEU B 1 50 ? -17.75 -3.518 -10.578 1 97.94 50 LEU B N 1
ATOM 6501 C CA . LEU B 1 50 ? -18.109 -4.93 -10.594 1 97.94 50 LEU B CA 1
ATOM 6502 C C . LEU B 1 50 ? -18.531 -5.402 -9.203 1 97.94 50 LEU B C 1
ATOM 6504 O O . LEU B 1 50 ? -18.469 -6.594 -8.898 1 97.94 50 LEU B O 1
ATOM 6508 N N . ARG B 1 51 ? -18.938 -4.461 -8.406 1 97.69 51 ARG B N 1
ATOM 6509 C CA . ARG B 1 51 ? -19.312 -4.707 -7.016 1 97.69 51 ARG B CA 1
ATOM 6510 C C . ARG B 1 51 ? -20.484 -5.672 -6.922 1 97.69 51 ARG B C 1
ATOM 6512 O O . ARG B 1 51 ? -20.531 -6.527 -6.031 1 97.69 51 ARG B O 1
ATOM 6519 N N . ASP B 1 52 ? -21.453 -5.582 -7.793 1 96.31 52 ASP B N 1
ATOM 6520 C CA . ASP B 1 52 ? -22.625 -6.465 -7.781 1 96.31 52 ASP B CA 1
ATOM 6521 C C . ASP B 1 52 ? -22.219 -7.91 -8.062 1 96.31 52 ASP B C 1
ATOM 6523 O O . ASP B 1 52 ? -22.75 -8.836 -7.445 1 96.31 52 ASP B O 1
ATOM 6527 N N . TRP B 1 53 ? -21.328 -8.039 -9.008 1 97.75 53 TRP B N 1
ATOM 6528 C CA . TRP B 1 53 ? -20.797 -9.375 -9.281 1 97.75 53 TRP B CA 1
ATOM 6529 C C . TRP B 1 53 ? -20.094 -9.945 -8.062 1 97.75 53 TRP B C 1
ATOM 6531 O O . TRP B 1 53 ? -20.281 -11.117 -7.719 1 97.75 53 TRP B O 1
ATOM 6541 N N . ASP B 1 54 ? -19.359 -9.141 -7.391 1 98.5 54 ASP B N 1
ATOM 6542 C CA . ASP B 1 54 ? -18.656 -9.562 -6.188 1 98.5 54 ASP B CA 1
ATOM 6543 C C . ASP B 1 54 ? -19.625 -10.008 -5.102 1 98.5 54 ASP B C 1
ATOM 6545 O O . ASP B 1 54 ? -19.406 -11.008 -4.426 1 98.5 54 ASP B O 1
ATOM 6549 N N . TYR B 1 55 ? -20.672 -9.227 -4.953 1 97.62 55 TYR B N 1
ATOM 6550 C CA . TYR B 1 55 ? -21.672 -9.555 -3.947 1 97.62 55 TYR B CA 1
ATOM 6551 C C . TYR B 1 55 ? -22.359 -10.875 -4.277 1 97.62 55 TYR B C 1
ATOM 6553 O O . TYR B 1 55 ? -22.719 -11.641 -3.375 1 97.62 55 TYR B O 1
ATOM 6561 N N . THR B 1 56 ? -22.531 -11.133 -5.586 1 96.88 56 THR B N 1
ATOM 6562 C CA . THR B 1 56 ? -23.109 -12.398 -6.008 1 96.88 56 THR B CA 1
ATOM 6563 C C . THR B 1 56 ? -22.219 -13.57 -5.582 1 96.88 56 THR B C 1
ATOM 6565 O O . THR B 1 56 ? -22.703 -14.547 -5.008 1 96.88 56 THR B O 1
ATOM 6568 N N . LEU B 1 57 ? -20.969 -13.469 -5.781 1 97.75 57 LEU B N 1
ATOM 6569 C CA . LEU B 1 57 ? -20.031 -14.508 -5.371 1 97.75 57 LEU B CA 1
ATOM 6570 C C . LEU B 1 57 ? -20 -14.656 -3.854 1 97.75 57 LEU B C 1
ATOM 6572 O O . LEU B 1 57 ? -20.078 -15.766 -3.332 1 97.75 57 LEU B O 1
ATOM 6576 N N . LEU B 1 58 ? -20 -13.531 -3.15 1 97.81 58 LEU B N 1
ATOM 6577 C CA . LEU B 1 58 ? -19.797 -13.531 -1.708 1 97.81 58 LEU B CA 1
ATOM 6578 C C . LEU B 1 58 ? -21.062 -13.953 -0.968 1 97.81 58 LEU B C 1
ATOM 6580 O O . LEU B 1 58 ? -21 -14.352 0.197 1 97.81 58 LEU B O 1
ATOM 6584 N N . SER B 1 59 ? -22.203 -13.82 -1.625 1 95.88 59 SER B N 1
ATOM 6585 C CA . SER B 1 59 ? -23.422 -14.32 -1.011 1 95.88 59 SER B CA 1
ATOM 6586 C C . SER B 1 59 ? -23.406 -15.844 -0.888 1 95.88 59 SER B C 1
ATOM 6588 O O . SER B 1 59 ? -23.984 -16.406 0.05 1 95.88 59 SER B O 1
ATOM 6590 N N . ARG B 1 60 ? -22.766 -16.438 -1.806 1 96.38 60 ARG B N 1
ATOM 6591 C CA . ARG B 1 60 ? -22.656 -17.891 -1.795 1 96.38 60 ARG B CA 1
ATOM 6592 C C . ARG B 1 60 ? -21.406 -18.344 -1.036 1 96.38 60 ARG B C 1
ATOM 6594 O O . ARG B 1 60 ? -21.453 -19.281 -0.24 1 96.38 60 ARG B O 1
ATOM 6601 N N . TYR B 1 61 ? -20.344 -17.688 -1.351 1 97.88 61 TYR B N 1
ATOM 6602 C CA . TYR B 1 61 ? -19.078 -18 -0.716 1 97.88 61 TYR B CA 1
ATOM 6603 C C . TYR B 1 61 ? -18.719 -16.953 0.337 1 97.88 61 TYR B C 1
ATOM 6605 O O . TYR B 1 61 ? -18 -15.992 0.056 1 97.88 61 TYR B O 1
ATOM 6613 N N . GLN B 1 62 ? -19.078 -17.156 1.561 1 96.56 62 GLN B N 1
ATOM 6614 C CA . GLN B 1 62 ? -18.906 -16.188 2.635 1 96.56 62 GLN B CA 1
ATOM 6615 C C . GLN B 1 62 ? -17.5 -16.234 3.213 1 96.56 62 GLN B C 1
ATOM 6617 O O . GLN B 1 62 ? -16.938 -17.312 3.416 1 96.56 62 GLN B O 1
ATOM 6622 N N . PRO B 1 63 ? -16.953 -15.102 3.436 1 97 63 PRO B N 1
ATOM 6623 C CA . PRO B 1 63 ? -15.594 -15.062 3.975 1 97 63 PRO B CA 1
ATOM 6624 C C . PRO B 1 63 ? -15.508 -15.57 5.414 1 97 63 PRO B C 1
ATOM 6626 O O . PRO B 1 63 ? -16.391 -15.273 6.227 1 97 63 PRO B O 1
ATOM 6629 N N . VAL B 1 64 ? -14.523 -16.297 5.645 1 95.94 64 VAL B N 1
ATOM 6630 C CA . VAL B 1 64 ? -14.172 -16.75 6.984 1 95.94 64 VAL B CA 1
ATOM 6631 C C . VAL B 1 64 ? -12.766 -16.281 7.336 1 95.94 64 VAL B C 1
ATOM 6633 O O . VAL B 1 64 ? -11.82 -16.484 6.57 1 95.94 64 VAL B O 1
ATOM 6636 N N . TYR B 1 65 ? -12.711 -15.648 8.539 1 94.31 65 TYR B N 1
ATOM 6637 C CA . TYR B 1 65 ? -11.422 -15.109 8.953 1 94.31 65 TYR B CA 1
ATOM 6638 C C . TYR B 1 65 ? -10.875 -15.859 10.164 1 94.31 65 TYR B C 1
ATOM 6640 O O . TYR B 1 65 ? -11.641 -16.281 11.031 1 94.31 65 TYR B O 1
ATOM 6648 N N . THR B 1 66 ? -9.586 -16 10.18 1 90.44 66 THR B N 1
ATOM 6649 C CA . THR B 1 66 ? -8.906 -16.594 11.336 1 90.44 66 THR B CA 1
ATOM 6650 C C . THR B 1 66 ? -7.797 -15.672 11.836 1 90.44 66 THR B C 1
ATOM 6652 O O . THR B 1 66 ? -6.621 -15.898 11.547 1 90.44 66 THR B O 1
ATOM 6655 N N . PRO B 1 67 ? -8.141 -14.703 12.664 1 86.12 67 PRO B N 1
ATOM 6656 C CA . PRO B 1 67 ? -7.152 -13.711 13.102 1 86.12 67 PRO B CA 1
ATOM 6657 C C . PRO B 1 67 ? -6.086 -14.305 14.016 1 86.12 67 PRO B C 1
ATOM 6659 O O . PRO B 1 67 ? -6.395 -15.156 14.859 1 86.12 67 PRO B O 1
ATOM 6662 N N . VAL B 1 68 ? -4.844 -13.844 13.844 1 76.5 68 VAL B N 1
ATOM 6663 C CA . VAL B 1 68 ? -3.771 -14.203 14.766 1 76.5 68 VAL B CA 1
ATOM 6664 C C . VAL B 1 68 ? -3.689 -13.18 15.891 1 76.5 68 VAL B C 1
ATOM 6666 O O . VAL B 1 68 ? -3.352 -13.516 17.031 1 76.5 68 VAL B O 1
ATOM 6669 N N . CYS B 1 69 ? -3.955 -11.984 15.492 1 83.69 69 CYS B N 1
ATOM 6670 C CA . CYS B 1 69 ? -3.893 -10.867 16.422 1 83.69 69 CYS B CA 1
ATOM 6671 C C . CYS B 1 69 ? -5.25 -10.188 16.547 1 83.69 69 CYS B C 1
ATOM 6673 O O . CYS B 1 69 ? -5.941 -9.977 15.555 1 83.69 69 CYS B O 1
ATOM 6675 N N . ASP B 1 70 ? -5.605 -9.883 17.719 1 90 70 ASP B N 1
ATOM 6676 C CA . ASP B 1 70 ? -6.906 -9.266 17.969 1 90 70 ASP B CA 1
ATOM 6677 C C . ASP B 1 70 ? -6.773 -7.754 18.141 1 90 70 ASP B C 1
ATOM 6679 O O . ASP B 1 70 ? -7.707 -7.094 18.609 1 90 70 ASP B O 1
ATOM 6683 N N . GLN B 1 71 ? -5.648 -7.273 17.859 1 91.81 71 GLN B N 1
ATOM 6684 C CA . GLN B 1 71 ? -5.406 -5.848 18.078 1 91.81 71 GLN B CA 1
ATOM 6685 C C . GLN B 1 71 ? -5.164 -5.133 16.75 1 91.81 71 GLN B C 1
ATOM 6687 O O . GLN B 1 71 ? -4.707 -5.746 15.781 1 91.81 71 GLN B O 1
ATOM 6692 N N . CYS B 1 72 ? -5.535 -3.926 16.672 1 92.56 72 CYS B N 1
ATOM 6693 C CA . CYS B 1 72 ? -5.223 -3.061 15.539 1 92.56 72 CYS B CA 1
ATOM 6694 C C . CYS B 1 72 ? -4.219 -1.982 15.938 1 92.56 72 CYS B C 1
ATOM 6696 O O . CYS B 1 72 ? -4.43 -1.264 16.922 1 92.56 72 CYS B O 1
ATOM 6698 N N . CYS B 1 73 ? -3.15 -1.771 15.164 1 87.75 73 CYS B N 1
ATOM 6699 C CA . CYS B 1 73 ? -2.107 -0.79 15.445 1 87.75 73 CYS B CA 1
ATOM 6700 C C . CYS B 1 73 ? -1.872 0.119 14.25 1 87.75 73 CYS B C 1
ATOM 6702 O O . CYS B 1 73 ? -0.747 0.562 14.008 1 87.75 73 CYS B O 1
ATOM 6704 N N . TYR B 1 74 ? -2.881 0.409 13.477 1 87.12 74 TYR B N 1
ATOM 6705 C CA . TYR B 1 74 ? -2.727 1.136 12.227 1 87.12 74 TYR B CA 1
ATOM 6706 C C . TYR B 1 74 ? -2.492 2.619 12.477 1 87.12 74 TYR B C 1
ATOM 6708 O O . TYR B 1 74 ? -1.924 3.318 11.633 1 87.12 74 TYR B O 1
ATOM 6716 N N . CYS B 1 75 ? -2.975 3.09 13.617 1 90.88 75 CYS B N 1
ATOM 6717 C CA . CYS B 1 75 ? -2.859 4.516 13.906 1 90.88 75 CYS B CA 1
ATOM 6718 C C . CYS B 1 75 ? -2.414 4.746 15.344 1 90.88 75 CYS B C 1
ATOM 6720 O O . CYS B 1 75 ? -2.139 3.789 16.078 1 90.88 75 CYS B O 1
ATOM 6722 N N . THR B 1 76 ? -2.371 6.008 15.781 1 89.44 76 THR B N 1
ATOM 6723 C CA . THR B 1 76 ? -1.787 6.301 17.078 1 89.44 76 THR B CA 1
ATOM 6724 C C . THR B 1 76 ? -2.861 6.312 18.172 1 89.44 76 THR B C 1
ATOM 6726 O O . THR B 1 76 ? -2.555 6.465 19.344 1 89.44 76 THR B O 1
ATOM 6729 N N . PHE B 1 77 ? -4.145 6.055 17.781 1 90.06 77 PHE B N 1
ATOM 6730 C CA . PHE B 1 77 ? -5.188 5.848 18.766 1 90.06 77 PHE B CA 1
ATOM 6731 C C . PHE B 1 77 ? -5 4.512 19.484 1 90.06 77 PHE B C 1
ATOM 6733 O O . PHE B 1 77 ? -5.504 4.312 20.578 1 90.06 77 PHE B O 1
ATOM 6740 N N . GLY B 1 78 ? -4.41 3.605 18.75 1 84.19 78 GLY B N 1
ATOM 6741 C CA . GLY B 1 78 ? -4.227 2.262 19.281 1 84.19 78 GLY B CA 1
ATOM 6742 C C . GLY B 1 78 ? -3.117 2.17 20.312 1 84.19 78 GLY B C 1
ATOM 6743 O O . GLY B 1 78 ? -2.504 3.182 20.656 1 84.19 78 GLY B O 1
ATOM 6744 N N . LYS B 1 79 ? -2.939 0.943 20.688 1 90 79 LYS B N 1
ATOM 6745 C CA . LYS B 1 79 ? -3.461 -0.312 20.141 1 90 79 LYS B CA 1
ATOM 6746 C C . LYS B 1 79 ? -4.922 -0.515 20.547 1 90 79 LYS B C 1
ATOM 6748 O O . LYS B 1 79 ? -5.281 -0.323 21.719 1 90 79 LYS B O 1
ATOM 6753 N N . CYS B 1 80 ? -5.715 -0.925 19.578 1 94.56 80 CYS B N 1
ATOM 6754 C CA . CYS B 1 80 ? -7.125 -1.19 19.844 1 94.56 80 CYS B CA 1
ATOM 6755 C C . CYS B 1 80 ? -7.387 -2.688 19.953 1 94.56 80 CYS B C 1
ATOM 6757 O O . CYS B 1 80 ? -7.027 -3.455 19.062 1 94.56 80 CYS B O 1
ATOM 6759 N N . ASP B 1 81 ? -7.977 -3.135 21 1 94.19 81 ASP B N 1
ATOM 6760 C CA . ASP B 1 81 ? -8.406 -4.516 21.203 1 94.19 81 ASP B CA 1
ATOM 6761 C C . ASP B 1 81 ? -9.742 -4.777 20.5 1 94.19 81 ASP B C 1
ATOM 6763 O O . ASP B 1 81 ? -10.773 -4.25 20.922 1 94.19 81 ASP B O 1
ATOM 6767 N N . LEU B 1 82 ? -9.734 -5.602 19.531 1 95.62 82 LEU B N 1
ATOM 6768 C CA . LEU B 1 82 ? -10.938 -5.852 18.75 1 95.62 82 LEU B CA 1
ATOM 6769 C C . LEU B 1 82 ? -11.578 -7.18 19.125 1 95.62 82 LEU B C 1
ATOM 6771 O O . LEU B 1 82 ? -12.523 -7.629 18.484 1 95.62 82 LEU B O 1
ATOM 6775 N N . SER B 1 83 ? -11.094 -7.773 20.188 1 93.5 83 SER B N 1
ATOM 6776 C CA . SER B 1 83 ? -11.648 -9.055 20.609 1 93.5 83 SER B CA 1
ATOM 6777 C C . SER B 1 83 ? -13.102 -8.906 21.062 1 93.5 83 SER B C 1
ATOM 6779 O O . SER B 1 83 ? -13.555 -7.805 21.359 1 93.5 83 SER B O 1
ATOM 6781 N N . ASN B 1 84 ? -13.812 -9.961 20.984 1 91.06 84 ASN B N 1
ATOM 6782 C CA . ASN B 1 84 ? -15.188 -10.031 21.469 1 91.06 84 ASN B CA 1
ATOM 6783 C C . ASN B 1 84 ? -16.078 -9.023 20.766 1 91.06 84 ASN B C 1
ATOM 6785 O O . ASN B 1 84 ? -16.906 -8.367 21.391 1 91.06 84 ASN B O 1
ATOM 6789 N N . ASN B 1 85 ? -15.805 -8.773 19.5 1 88.06 85 ASN B N 1
ATOM 6790 C CA . ASN B 1 85 ? -16.609 -7.934 18.625 1 88.06 85 ASN B CA 1
ATOM 6791 C C . ASN B 1 85 ? -16.516 -6.461 19.016 1 88.06 85 ASN B C 1
ATOM 6793 O O . ASN B 1 85 ? -17.422 -5.676 18.719 1 88.06 85 ASN B O 1
ATOM 6797 N N . LYS B 1 86 ? -15.5 -6.121 19.719 1 94.38 86 LYS B N 1
ATOM 6798 C CA . LYS B 1 86 ? -15.25 -4.719 20.031 1 94.38 86 LYS B CA 1
ATOM 6799 C C . LYS B 1 86 ? -14.82 -3.945 18.797 1 94.38 86 LYS B C 1
ATOM 6801 O O . LYS B 1 86 ? -14.312 -4.535 17.828 1 94.38 86 LYS B O 1
ATOM 6806 N N . GLU B 1 87 ? -15.094 -2.686 18.859 1 95.75 87 GLU B N 1
ATOM 6807 C CA . GLU B 1 87 ? -14.656 -1.786 17.797 1 95.75 87 GLU B CA 1
ATOM 6808 C C . GLU B 1 87 ? -13.453 -0.96 18.234 1 95.75 87 GLU B C 1
ATOM 6810 O O . GLU B 1 87 ? -13.289 -0.665 19.422 1 95.75 87 GLU B O 1
ATOM 6815 N N . GLY B 1 88 ? -12.594 -0.661 17.266 1 95.19 88 GLY B N 1
ATOM 6816 C CA . GLY B 1 88 ? -11.469 0.216 17.547 1 95.19 88 GLY B CA 1
ATOM 6817 C C . GLY B 1 88 ? -11.875 1.672 17.688 1 95.19 88 GLY B C 1
ATOM 6818 O O . GLY B 1 88 ? -13.055 2.01 17.578 1 95.19 88 GLY B O 1
ATOM 6819 N N . ALA B 1 89 ? -10.844 2.502 17.859 1 94.62 89 ALA B N 1
ATOM 6820 C CA . ALA B 1 89 ? -11.07 3.922 18.109 1 94.62 89 ALA B CA 1
ATOM 6821 C C . ALA B 1 89 ? -11.734 4.59 16.906 1 94.62 89 ALA B C 1
ATOM 6823 O O . ALA B 1 89 ? -12.469 5.57 17.062 1 94.62 89 ALA B O 1
ATOM 6824 N N . CYS B 1 90 ? -11.516 4.016 15.719 1 94.94 90 CYS B N 1
ATOM 6825 C CA . CYS B 1 90 ? -12.125 4.59 14.523 1 94.94 90 CYS B CA 1
ATOM 6826 C C . CYS B 1 90 ? -13.43 3.887 14.18 1 94.94 90 CYS B C 1
ATOM 6828 O O . CYS B 1 90 ? -14.008 4.117 13.117 1 94.94 90 CYS B O 1
ATOM 6830 N N . GLY B 1 91 ? -13.836 2.922 14.953 1 96.44 91 GLY B N 1
ATOM 6831 C CA . GLY B 1 91 ? -15.117 2.248 14.773 1 96.44 91 GLY B CA 1
ATOM 6832 C C . GLY B 1 91 ? -15 0.959 13.977 1 96.44 91 GLY B C 1
ATOM 6833 O O . GLY B 1 91 ? -16 0.291 13.727 1 96.44 91 GLY B O 1
ATOM 6834 N N . ILE B 1 92 ? -13.836 0.511 13.648 1 96.81 92 ILE B N 1
ATOM 6835 C CA . ILE B 1 92 ? -13.664 -0.696 12.844 1 96.81 92 ILE B CA 1
ATOM 6836 C C . ILE B 1 92 ? -13.758 -1.929 13.742 1 96.81 92 ILE B C 1
ATOM 6838 O O . ILE B 1 92 ? -13.305 -1.906 14.883 1 96.81 92 ILE B O 1
ATOM 6842 N N . ASN B 1 93 ? -14.344 -2.943 13.273 1 96.19 93 ASN B N 1
ATOM 6843 C CA . ASN B 1 93 ? -14.414 -4.188 14.039 1 96.19 93 ASN B CA 1
ATOM 6844 C C . ASN B 1 93 ? -13.445 -5.234 13.492 1 96.19 93 ASN B C 1
ATOM 6846 O O . ASN B 1 93 ? -12.688 -4.961 12.555 1 96.19 93 ASN B O 1
ATOM 6850 N N . MET B 1 94 ? -13.43 -6.398 14.117 1 95.94 94 MET B N 1
ATOM 6851 C CA . MET B 1 94 ? -12.445 -7.43 13.812 1 95.94 94 MET B CA 1
ATOM 6852 C C . MET B 1 94 ? -12.594 -7.93 12.383 1 95.94 94 MET B C 1
ATOM 6854 O O . MET B 1 94 ? -11.602 -8.07 11.664 1 95.94 94 MET B O 1
ATOM 6858 N N . GLU B 1 95 ? -13.797 -8.211 11.938 1 95.88 95 GLU B N 1
ATOM 6859 C CA . GLU B 1 95 ? -14.039 -8.734 10.602 1 95.88 95 GLU B CA 1
ATOM 6860 C C . GLU B 1 95 ? -13.555 -7.766 9.523 1 95.88 95 GLU B C 1
ATOM 6862 O O . GLU B 1 95 ? -12.859 -8.164 8.586 1 95.88 95 GLU B O 1
ATOM 6867 N N . ALA B 1 96 ? -13.93 -6.512 9.656 1 96.81 96 ALA B N 1
ATOM 6868 C CA . ALA B 1 96 ? -13.523 -5.488 8.695 1 96.81 96 ALA B CA 1
ATOM 6869 C C . ALA B 1 96 ? -12.008 -5.293 8.711 1 96.81 96 ALA B C 1
ATOM 6871 O O . ALA B 1 96 ? -11.391 -5.094 7.664 1 96.81 96 ALA B O 1
ATOM 6872 N N . HIS B 1 97 ? -11.414 -5.328 9.898 1 96.5 97 HIS B N 1
ATOM 6873 C CA . HIS B 1 97 ? -9.969 -5.156 10.016 1 96.5 97 HIS B CA 1
ATOM 6874 C C . HIS B 1 97 ? -9.219 -6.297 9.336 1 96.5 97 HIS B C 1
ATOM 6876 O O . HIS B 1 97 ? -8.203 -6.074 8.672 1 96.5 97 HIS B O 1
ATOM 6882 N N . GLN B 1 98 ? -9.742 -7.555 9.5 1 95.88 98 GLN B N 1
ATOM 6883 C CA . GLN B 1 98 ? -9.117 -8.695 8.844 1 95.88 98 GLN B CA 1
ATOM 6884 C C . GLN B 1 98 ? -9.219 -8.578 7.324 1 95.88 98 GLN B C 1
ATOM 6886 O O . GLN B 1 98 ? -8.273 -8.906 6.605 1 95.88 98 GLN B O 1
ATOM 6891 N N . ALA B 1 99 ? -10.391 -8.156 6.848 1 97.19 99 ALA B N 1
ATOM 6892 C CA . ALA B 1 99 ? -10.562 -7.93 5.418 1 97.19 99 ALA B CA 1
ATOM 6893 C C . ALA B 1 99 ? -9.617 -6.84 4.914 1 97.19 99 ALA B C 1
ATOM 6895 O O . ALA B 1 99 ? -9.055 -6.953 3.818 1 97.19 99 ALA B O 1
ATOM 6896 N N . ARG B 1 100 ? -9.422 -5.746 5.695 1 96.88 100 ARG B N 1
ATOM 6897 C CA . ARG B 1 100 ? -8.5 -4.668 5.355 1 96.88 100 ARG B CA 1
ATOM 6898 C C . ARG B 1 100 ? -7.074 -5.184 5.223 1 96.88 100 ARG B C 1
ATOM 6900 O O . ARG B 1 100 ? -6.355 -4.812 4.293 1 96.88 100 ARG B O 1
ATOM 6907 N N . GLU B 1 101 ? -6.645 -6.023 6.156 1 95.62 101 GLU B N 1
ATOM 6908 C CA . GLU B 1 101 ? -5.305 -6.605 6.117 1 95.62 101 GLU B CA 1
ATOM 6909 C C . GLU B 1 101 ? -5.121 -7.484 4.883 1 95.62 101 GLU B C 1
ATOM 6911 O O . GLU B 1 101 ? -4.047 -7.496 4.277 1 95.62 101 GLU B O 1
ATOM 6916 N N . THR B 1 102 ? -6.188 -8.234 4.551 1 97 102 THR B N 1
ATOM 6917 C CA . THR B 1 102 ? -6.137 -9.062 3.352 1 97 102 THR B CA 1
ATOM 6918 C C . THR B 1 102 ? -6.016 -8.195 2.102 1 97 102 THR B C 1
ATOM 6920 O O . THR B 1 102 ? -5.258 -8.516 1.185 1 97 102 THR B O 1
ATOM 6923 N N . LEU B 1 103 ? -6.773 -7.094 2.113 1 98.38 103 LEU B N 1
ATOM 6924 C CA . LEU B 1 103 ? -6.684 -6.164 0.992 1 98.38 103 LEU B CA 1
ATOM 6925 C C . LEU B 1 103 ? -5.258 -5.656 0.817 1 98.38 103 LEU B C 1
ATOM 6927 O O . LEU B 1 103 ? -4.742 -5.613 -0.302 1 98.38 103 LEU B O 1
ATOM 6931 N N . LEU B 1 104 ? -4.629 -5.301 1.901 1 97.62 104 LEU B N 1
ATOM 6932 C CA . LEU B 1 104 ? -3.254 -4.816 1.851 1 97.62 104 LEU B CA 1
ATOM 6933 C C . LEU B 1 104 ? -2.328 -5.871 1.253 1 97.62 104 LEU B C 1
ATOM 6935 O O . LEU B 1 104 ? -1.463 -5.551 0.434 1 97.62 104 LEU B O 1
ATOM 6939 N N . ARG B 1 105 ? -2.504 -7.109 1.643 1 97.12 105 ARG B N 1
ATOM 6940 C CA . ARG B 1 105 ? -1.691 -8.195 1.111 1 97.12 105 ARG B CA 1
ATOM 6941 C C . ARG B 1 105 ? -1.878 -8.336 -0.396 1 97.12 105 ARG B C 1
ATOM 6943 O O . ARG B 1 105 ? -0.902 -8.445 -1.141 1 97.12 105 ARG B O 1
ATOM 6950 N N . VAL B 1 106 ? -3.1 -8.266 -0.816 1 98.44 106 VAL B N 1
ATOM 6951 C CA . VAL B 1 106 ? -3.439 -8.5 -2.217 1 98.44 106 VAL B CA 1
ATOM 6952 C C . VAL B 1 106 ? -2.896 -7.359 -3.074 1 98.44 106 VAL B C 1
ATOM 6954 O O . VAL B 1 106 ? -2.299 -7.594 -4.129 1 98.44 106 VAL B O 1
ATOM 6957 N N . ILE B 1 107 ? -3.033 -6.125 -2.602 1 98.81 107 ILE B N 1
ATOM 6958 C CA . ILE B 1 107 ? -2.604 -5.02 -3.451 1 98.81 107 ILE B CA 1
ATOM 6959 C C . ILE B 1 107 ? -1.081 -4.914 -3.436 1 98.81 107 ILE B C 1
ATOM 6961 O O . ILE B 1 107 ? -0.475 -4.418 -4.387 1 98.81 107 ILE B O 1
ATOM 6965 N N . THR B 1 108 ? -0.43 -5.383 -2.4 1 98.5 108 THR B N 1
ATOM 6966 C CA . THR B 1 108 ? 1.027 -5.457 -2.393 1 98.5 108 THR B CA 1
ATOM 6967 C C . THR B 1 108 ? 1.525 -6.422 -3.465 1 98.5 108 THR B C 1
ATOM 6969 O O . THR B 1 108 ? 2.459 -6.105 -4.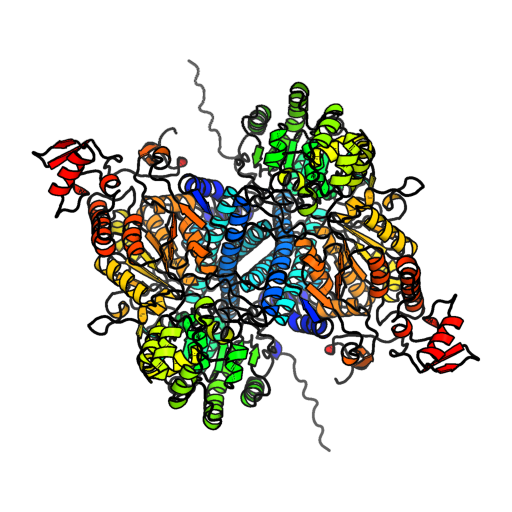207 1 98.5 108 THR B O 1
ATOM 6972 N N . GLY B 1 109 ? 0.855 -7.59 -3.543 1 98.12 109 GLY B N 1
ATOM 6973 C CA . GLY B 1 109 ? 1.202 -8.531 -4.598 1 98.12 109 GLY B CA 1
ATOM 6974 C C . GLY B 1 109 ? 0.938 -7.992 -5.988 1 98.12 109 GLY B C 1
ATOM 6975 O O . GLY B 1 109 ? 1.762 -8.164 -6.891 1 98.12 109 GLY B O 1
ATOM 6976 N N . ALA B 1 110 ? -0.197 -7.328 -6.125 1 98.81 110 ALA B N 1
ATOM 6977 C CA . ALA B 1 110 ? -0.555 -6.746 -7.418 1 98.81 110 ALA B CA 1
ATOM 6978 C C . ALA B 1 110 ? 0.434 -5.656 -7.82 1 98.81 110 ALA B C 1
ATOM 6980 O O . ALA B 1 110 ? 0.787 -5.535 -9 1 98.81 110 ALA B O 1
ATOM 6981 N N . ALA B 1 111 ? 0.881 -4.895 -6.844 1 98.81 111 ALA B N 1
ATOM 6982 C CA . ALA B 1 111 ? 1.849 -3.832 -7.109 1 98.81 111 ALA B CA 1
ATOM 6983 C C . ALA B 1 111 ? 3.197 -4.41 -7.527 1 98.81 111 ALA B C 1
ATOM 6985 O O . ALA B 1 111 ? 3.895 -3.832 -8.367 1 98.81 111 ALA B O 1
ATOM 6986 N N . ALA B 1 112 ? 3.576 -5.496 -6.918 1 98.25 112 ALA B N 1
ATOM 6987 C CA . ALA B 1 112 ? 4.828 -6.141 -7.301 1 98.25 112 ALA B CA 1
ATOM 6988 C C . ALA B 1 112 ? 4.82 -6.527 -8.773 1 98.25 112 ALA B C 1
ATOM 6990 O O . ALA B 1 112 ? 5.773 -6.238 -9.508 1 98.25 112 ALA B O 1
ATOM 6991 N N . HIS B 1 113 ? 3.709 -7.121 -9.211 1 98.5 113 HIS B N 1
ATOM 6992 C CA . HIS B 1 113 ? 3.611 -7.547 -10.602 1 98.5 113 HIS B CA 1
ATOM 6993 C C . HIS B 1 113 ? 3.457 -6.352 -11.539 1 98.5 113 HIS B C 1
ATOM 6995 O O . HIS B 1 113 ? 4.094 -6.297 -12.594 1 98.5 113 HIS B O 1
ATOM 7001 N N . ALA B 1 114 ? 2.633 -5.395 -11.141 1 98.62 114 ALA B N 1
ATOM 7002 C CA . ALA B 1 114 ? 2.416 -4.211 -11.969 1 98.62 114 ALA B CA 1
ATOM 7003 C C . ALA B 1 114 ? 3.684 -3.365 -12.055 1 98.62 114 ALA B C 1
ATOM 7005 O O . ALA B 1 114 ? 3.998 -2.816 -13.117 1 98.62 114 ALA B O 1
ATOM 7006 N N . GLY B 1 115 ? 4.352 -3.213 -10.891 1 98 115 GLY B N 1
ATOM 7007 C CA . GLY B 1 115 ? 5.609 -2.482 -10.891 1 98 115 GLY B CA 1
ATOM 7008 C C . GLY B 1 115 ? 6.652 -3.102 -11.805 1 98 115 GLY B C 1
ATOM 7009 O O . GLY B 1 115 ? 7.379 -2.389 -12.5 1 98 115 GLY B O 1
ATOM 7010 N N . HIS B 1 116 ? 6.734 -4.418 -11.789 1 97.56 116 HIS B N 1
ATOM 7011 C CA . HIS B 1 116 ? 7.578 -5.145 -12.727 1 97.56 116 HIS B CA 1
ATOM 7012 C C . HIS B 1 116 ? 7.176 -4.848 -14.172 1 97.56 116 HIS B C 1
ATOM 7014 O O . HIS B 1 116 ? 8.031 -4.559 -15.008 1 97.56 116 HIS B O 1
ATOM 7020 N N . GLY B 1 117 ? 5.879 -4.93 -14.398 1 97.94 117 GLY B N 1
ATOM 7021 C CA . GLY B 1 117 ? 5.367 -4.684 -15.734 1 97.94 117 GLY B CA 1
ATOM 7022 C C . GLY B 1 117 ? 5.68 -3.293 -16.25 1 97.94 117 GLY B C 1
ATOM 7023 O O . GLY B 1 117 ? 6.078 -3.127 -17.406 1 97.94 117 GLY B O 1
ATOM 7024 N N . ARG B 1 118 ? 5.539 -2.279 -15.391 1 98.19 118 ARG B N 1
ATOM 7025 C CA . ARG B 1 118 ? 5.828 -0.902 -15.781 1 98.19 118 ARG B CA 1
ATOM 7026 C C . ARG B 1 118 ? 7.309 -0.721 -16.094 1 98.19 118 ARG B C 1
ATOM 7028 O O . ARG B 1 118 ? 7.66 -0.084 -17.094 1 98.19 118 ARG B O 1
ATOM 7035 N N . HIS B 1 119 ? 8.156 -1.251 -15.273 1 97.56 119 HIS B N 1
ATOM 7036 C CA . HIS B 1 119 ? 9.594 -1.131 -15.477 1 97.56 119 HIS B CA 1
ATOM 7037 C C . HIS B 1 119 ? 10.023 -1.743 -16.797 1 97.56 119 HIS B C 1
ATOM 7039 O O . HIS B 1 119 ? 10.742 -1.114 -17.578 1 97.56 119 HIS B O 1
ATOM 7045 N N . ILE B 1 120 ? 9.555 -2.994 -17.078 1 97.56 120 ILE B N 1
ATOM 7046 C CA . ILE B 1 120 ? 9.961 -3.693 -18.297 1 97.56 120 ILE B CA 1
ATOM 7047 C C . ILE B 1 120 ? 9.336 -3.01 -19.516 1 97.56 120 ILE B C 1
ATOM 7049 O O . ILE B 1 120 ? 9.93 -2.996 -20.594 1 97.56 120 ILE B O 1
ATOM 7053 N N . LEU B 1 121 ? 8.133 -2.525 -19.359 1 97.88 121 LEU B N 1
ATOM 7054 C CA . LEU B 1 121 ? 7.473 -1.816 -20.438 1 97.88 121 LEU B CA 1
ATOM 7055 C C . LEU B 1 121 ? 8.25 -0.559 -20.828 1 97.88 121 LEU B C 1
ATOM 7057 O O . LEU B 1 121 ? 8.477 -0.295 -22 1 97.88 121 LEU B O 1
ATOM 7061 N N . HIS B 1 122 ? 8.664 0.263 -19.812 1 97 122 HIS B N 1
ATOM 7062 C CA . HIS B 1 122 ? 9.492 1.438 -20.078 1 97 122 HIS B CA 1
ATOM 7063 C C . HIS B 1 122 ? 10.773 1.06 -20.812 1 97 122 HIS B C 1
ATOM 7065 O O . HIS B 1 122 ? 11.148 1.723 -21.781 1 97 122 HIS B O 1
ATOM 7071 N N . HIS B 1 123 ? 11.375 0.009 -20.328 1 97.44 123 HIS B N 1
ATOM 7072 C CA . HIS B 1 123 ? 12.625 -0.449 -20.938 1 97.44 123 HIS B CA 1
ATOM 7073 C C . HIS B 1 123 ? 12.43 -0.853 -22.391 1 97.44 123 HIS B C 1
ATOM 7075 O O . HIS B 1 123 ? 13.195 -0.44 -23.266 1 97.44 123 HIS B O 1
ATOM 7081 N N . LEU B 1 124 ? 11.383 -1.582 -22.688 1 98.12 124 LEU B N 1
ATOM 7082 C CA . LEU B 1 124 ? 11.156 -2.111 -24.031 1 98.12 124 LEU B CA 1
ATOM 7083 C C . LEU B 1 124 ? 10.664 -1.016 -24.969 1 98.12 124 LEU B C 1
ATOM 7085 O O . LEU B 1 124 ? 10.984 -1.028 -26.156 1 98.12 124 LEU B O 1
ATOM 7089 N N . ILE B 1 125 ? 9.867 -0.108 -24.469 1 97.88 125 ILE B N 1
ATOM 7090 C CA . ILE B 1 125 ? 9.461 1.031 -25.281 1 97.88 125 ILE B CA 1
ATOM 7091 C C . ILE B 1 125 ? 10.688 1.86 -25.672 1 97.88 125 ILE B C 1
ATOM 7093 O O . ILE B 1 125 ? 10.773 2.367 -26.781 1 97.88 125 ILE B O 1
ATOM 7097 N N . HIS B 1 126 ? 11.594 2.006 -24.734 1 96.56 126 HIS B N 1
ATOM 7098 C CA . HIS B 1 126 ? 12.836 2.729 -25 1 96.56 126 HIS B CA 1
ATOM 7099 C C . HIS B 1 126 ? 13.633 2.059 -26.125 1 96.56 126 HIS B C 1
ATOM 7101 O O . HIS B 1 126 ? 14.188 2.738 -26.984 1 96.56 126 HIS B O 1
ATOM 7107 N N . LEU B 1 127 ? 13.664 0.769 -26.156 1 97.06 127 LEU B N 1
ATOM 7108 C CA . LEU B 1 127 ? 14.461 0.014 -27.109 1 97.06 127 LEU B CA 1
ATOM 7109 C C . LEU B 1 127 ? 13.75 -0.09 -28.453 1 97.06 127 LEU B C 1
ATOM 7111 O O . LEU B 1 127 ? 14.383 -0.012 -29.5 1 97.06 127 LEU B O 1
ATOM 7115 N N . TYR B 1 128 ? 12.398 -0.258 -28.406 1 97.56 128 TYR B N 1
ATOM 7116 C CA . TYR B 1 128 ? 11.719 -0.674 -29.625 1 97.56 128 TYR B CA 1
ATOM 7117 C C . TYR B 1 128 ? 10.688 0.365 -30.062 1 97.56 128 TYR B C 1
ATOM 7119 O O . TYR B 1 128 ? 10.18 0.316 -31.188 1 97.56 128 TYR B O 1
ATOM 7127 N N . GLY B 1 129 ? 10.344 1.309 -29.172 1 97.25 129 GLY B N 1
ATOM 7128 C CA . GLY B 1 129 ? 9.375 2.346 -29.484 1 97.25 129 GLY B CA 1
ATOM 7129 C C . GLY B 1 129 ? 7.957 1.982 -29.078 1 97.25 129 GLY B C 1
ATOM 7130 O O . GLY B 1 129 ? 7.617 0.801 -29 1 97.25 129 GLY B O 1
ATOM 7131 N N . GLU B 1 130 ? 7.145 2.936 -28.969 1 96.88 130 GLU B N 1
ATOM 7132 C CA . GLU B 1 130 ? 5.754 2.766 -28.547 1 96.88 130 GLU B CA 1
ATOM 7133 C C . GLU B 1 130 ? 4.938 2.068 -29.625 1 96.88 130 GLU B C 1
ATOM 7135 O O . GLU B 1 130 ? 3.951 1.395 -29.328 1 96.88 130 GLU B O 1
ATOM 7140 N N . ASP B 1 131 ? 5.324 2.139 -30.844 1 97.56 131 ASP B N 1
ATOM 7141 C CA . ASP B 1 131 ? 4.551 1.637 -31.969 1 97.56 131 ASP B CA 1
ATOM 7142 C C . ASP B 1 131 ? 4.871 0.17 -32.25 1 97.56 131 ASP B C 1
ATOM 7144 O O . ASP B 1 131 ? 4.266 -0.448 -33.125 1 97.56 131 ASP B O 1
ATOM 7148 N N . LYS B 1 132 ? 5.773 -0.365 -31.469 1 98.06 132 LYS B N 1
ATOM 7149 C CA . LYS B 1 132 ? 6.09 -1.78 -31.625 1 98.06 132 LYS B CA 1
ATOM 7150 C C . LYS B 1 132 ? 4.844 -2.646 -31.469 1 98.06 132 LYS B C 1
ATOM 7152 O O . LYS B 1 132 ? 4.156 -2.566 -30.453 1 98.06 132 LYS B O 1
ATOM 7157 N N . PRO B 1 133 ? 4.547 -3.5 -32.469 1 97.69 133 PRO B N 1
ATOM 7158 C CA . PRO B 1 133 ? 3.344 -4.336 -32.406 1 97.69 133 PRO B CA 1
ATOM 7159 C C . PRO B 1 133 ? 3.461 -5.445 -31.344 1 97.69 133 PRO B C 1
ATOM 7161 O O . PRO B 1 133 ? 4.551 -5.98 -31.141 1 97.69 133 PRO B O 1
ATOM 7164 N N . ILE B 1 134 ? 2.334 -5.859 -30.844 1 97.38 134 ILE B N 1
ATOM 7165 C CA . ILE B 1 134 ? 2.262 -6.984 -29.922 1 97.38 134 ILE B CA 1
ATOM 7166 C C . ILE B 1 134 ? 2.123 -8.289 -30.703 1 97.38 134 ILE B C 1
ATOM 7168 O O . ILE B 1 134 ? 1.264 -8.406 -31.578 1 97.38 134 ILE B O 1
ATOM 7172 N N . GLU B 1 135 ? 2.949 -9.219 -30.406 1 95.25 135 GLU B N 1
ATOM 7173 C CA . GLU B 1 135 ? 2.943 -10.516 -31.078 1 95.25 135 GLU B CA 1
ATOM 7174 C C . GLU B 1 135 ? 2.967 -11.656 -30.062 1 95.25 135 GLU B C 1
ATOM 7176 O O . GLU B 1 135 ? 3.93 -11.805 -29.312 1 95.25 135 GLU B O 1
ATOM 7181 N N . VAL B 1 136 ? 1.907 -12.516 -30.078 1 94.06 136 VAL B N 1
ATOM 7182 C CA . VAL B 1 136 ? 1.823 -13.547 -29.047 1 94.06 136 VAL B CA 1
ATOM 7183 C C . VAL B 1 136 ? 1.641 -14.914 -29.703 1 94.06 136 VAL B C 1
ATOM 7185 O O . VAL B 1 136 ? 1.565 -15.938 -29.016 1 94.06 136 VAL B O 1
ATOM 7188 N N . GLY B 1 137 ? 1.594 -15.086 -30.969 1 93.06 137 GLY B N 1
ATOM 7189 C CA . GLY B 1 137 ? 1.285 -16.312 -31.672 1 93.06 137 GLY B CA 1
ATOM 7190 C C . GLY B 1 137 ? -0.055 -16.281 -32.375 1 93.06 137 GLY B C 1
ATOM 7191 O O . GLY B 1 137 ? -0.613 -15.195 -32.625 1 93.06 137 GLY B O 1
ATOM 7192 N N . PRO B 1 138 ? -0.556 -17.422 -32.781 1 93.88 138 PRO B N 1
ATOM 7193 C CA . PRO B 1 138 ? -1.78 -17.469 -33.594 1 93.88 138 PRO B CA 1
ATOM 7194 C C . PRO B 1 138 ? -3.041 -17.266 -32.75 1 93.88 138 PRO B C 1
ATOM 7196 O O . PRO B 1 138 ? -3.797 -18.219 -32.531 1 93.88 138 PRO B O 1
ATOM 7199 N N . SER B 1 139 ? -3.283 -16.094 -32.344 1 95.31 139 SER B N 1
ATOM 7200 C CA . SER B 1 139 ? -4.461 -15.758 -31.547 1 95.31 139 SER B CA 1
ATOM 7201 C C . SER B 1 139 ? -5.098 -14.453 -32 1 95.31 139 SER B C 1
ATOM 7203 O O . SER B 1 139 ? -4.391 -13.5 -32.344 1 95.31 139 SER B O 1
ATOM 7205 N N . ASN B 1 140 ? -6.375 -14.492 -32.094 1 92.5 140 ASN B N 1
ATOM 7206 C CA . ASN B 1 140 ? -7.125 -13.258 -32.344 1 92.5 140 ASN B CA 1
ATOM 7207 C C . ASN B 1 140 ? -7.352 -12.484 -31.047 1 92.5 140 ASN B C 1
ATOM 7209 O O . ASN B 1 140 ? -7.281 -11.258 -31.031 1 92.5 140 ASN B O 1
ATOM 7213 N N . LEU B 1 141 ? -7.699 -13.219 -30.031 1 95.12 141 LEU B N 1
ATOM 7214 C CA . LEU B 1 141 ? -7.77 -12.617 -28.703 1 95.12 141 LEU B CA 1
ATOM 7215 C C . LEU B 1 141 ? -6.387 -12.547 -28.062 1 95.12 141 LEU B C 1
ATOM 7217 O O . LEU B 1 141 ? -5.988 -13.461 -27.328 1 95.12 141 LEU B O 1
ATOM 7221 N N . ILE B 1 142 ? -5.836 -11.422 -28.172 1 96.19 142 ILE B N 1
ATOM 7222 C CA . ILE B 1 142 ? -4.418 -11.25 -27.875 1 96.19 142 ILE B CA 1
ATOM 7223 C C . ILE B 1 142 ? -4.223 -11.078 -26.359 1 96.19 142 ILE B C 1
ATOM 7225 O O . ILE B 1 142 ? -3.268 -11.602 -25.781 1 96.19 142 ILE B O 1
ATOM 7229 N N . ALA B 1 143 ? -5.102 -10.305 -25.766 1 97.88 143 ALA B N 1
ATOM 7230 C CA . ALA B 1 143 ? -4.988 -9.961 -24.344 1 97.88 143 ALA B CA 1
ATOM 7231 C C . ALA B 1 143 ? -6.32 -10.156 -23.625 1 97.88 143 ALA B C 1
ATOM 7233 O O . ALA B 1 143 ? -7.004 -9.18 -23.297 1 97.88 143 ALA B O 1
ATOM 7234 N N . PRO B 1 144 ? -6.609 -11.367 -23.312 1 97.88 144 PRO B N 1
ATOM 7235 C CA . PRO B 1 144 ? -7.941 -11.68 -22.781 1 97.88 144 PRO B CA 1
ATOM 7236 C C . PRO B 1 144 ? -8.25 -10.922 -21.484 1 97.88 144 PRO B C 1
ATOM 7238 O O . PRO B 1 144 ? -9.344 -10.359 -21.344 1 97.88 144 PRO B O 1
ATOM 7241 N N . ASN B 1 145 ? -7.355 -10.914 -20.484 1 98.62 145 ASN B N 1
ATOM 7242 C CA . ASN B 1 145 ? -7.609 -10.219 -19.234 1 98.62 145 ASN B CA 1
ATOM 7243 C C . ASN B 1 145 ? -7.781 -8.719 -19.438 1 98.62 145 ASN B C 1
ATOM 7245 O O . ASN B 1 145 ? -8.727 -8.117 -18.922 1 98.62 145 ASN B O 1
ATOM 7249 N N . THR B 1 146 ? -6.844 -8.125 -20.219 1 98.5 146 THR B N 1
ATOM 7250 C CA . THR B 1 146 ? -6.863 -6.691 -20.5 1 98.5 146 THR B CA 1
ATOM 7251 C C . THR B 1 146 ? -8.164 -6.305 -21.203 1 98.5 146 THR B C 1
ATOM 7253 O O . THR B 1 146 ? -8.812 -5.324 -20.828 1 98.5 146 THR B O 1
ATOM 7256 N N . GLN B 1 147 ? -8.5 -7.047 -22.219 1 97.75 147 GLN B N 1
ATOM 7257 C CA . GLN B 1 147 ? -9.672 -6.727 -23.016 1 97.75 147 GLN B CA 1
ATOM 7258 C C . GLN B 1 147 ? -10.953 -6.906 -22.203 1 97.75 147 GLN B C 1
ATOM 7260 O O . GLN B 1 147 ? -11.867 -6.078 -22.281 1 97.75 147 GLN B O 1
ATOM 7265 N N . ALA B 1 148 ? -11.031 -7.98 -21.422 1 98.06 148 ALA B N 1
ATOM 7266 C CA . ALA B 1 148 ? -12.219 -8.242 -20.609 1 98.06 148 ALA B CA 1
ATOM 7267 C C . ALA B 1 148 ? -12.422 -7.148 -19.562 1 98.06 148 ALA B C 1
ATOM 7269 O O . ALA B 1 148 ? -13.562 -6.781 -19.266 1 98.06 148 ALA B O 1
ATOM 7270 N N . VAL B 1 149 ? -11.367 -6.59 -19.031 1 98.5 149 VAL B N 1
ATOM 7271 C CA . VAL B 1 149 ? -11.461 -5.645 -17.922 1 98.5 149 VAL B CA 1
ATOM 7272 C C . VAL B 1 149 ? -11.57 -4.223 -18.469 1 98.5 149 VAL B C 1
ATOM 7274 O O . VAL B 1 149 ? -12.469 -3.469 -18.078 1 98.5 149 VAL B O 1
ATOM 7277 N N . THR B 1 150 ? -10.695 -3.883 -19.438 1 97.81 150 THR B N 1
ATOM 7278 C CA . THR B 1 150 ? -10.578 -2.48 -19.828 1 97.81 150 THR B CA 1
ATOM 7279 C C . THR B 1 150 ? -11.359 -2.207 -21.109 1 97.81 150 THR B C 1
ATOM 7281 O O . THR B 1 150 ? -11.656 -1.053 -21.422 1 97.81 150 THR B O 1
ATOM 7284 N N . GLY B 1 151 ? -11.648 -3.246 -21.891 1 96.69 151 GLY B N 1
ATOM 7285 C CA . GLY B 1 151 ? -12.25 -3.061 -23.203 1 96.69 151 GLY B CA 1
ATOM 7286 C C . GLY B 1 151 ? -11.242 -2.715 -24.281 1 96.69 151 GLY B C 1
ATOM 7287 O O . GLY B 1 151 ? -11.586 -2.689 -25.469 1 96.69 151 GLY B O 1
ATOM 7288 N N . ILE B 1 152 ? -9.961 -2.568 -23.891 1 95.88 152 ILE B N 1
ATOM 7289 C CA . ILE B 1 152 ? -8.914 -2.186 -24.844 1 95.88 152 ILE B CA 1
ATOM 7290 C C . ILE B 1 152 ? -8.367 -3.43 -25.531 1 95.88 152 ILE B C 1
ATOM 7292 O O . ILE B 1 152 ? -8.094 -4.445 -24.891 1 95.88 152 ILE B O 1
ATOM 7296 N N . LYS B 1 153 ? -8.312 -3.418 -26.797 1 95.75 153 LYS B N 1
ATOM 7297 C CA . LYS B 1 153 ? -7.594 -4.398 -27.594 1 95.75 153 LYS B CA 1
ATOM 7298 C C . LYS B 1 153 ? -6.207 -3.887 -27.969 1 95.75 153 LYS B C 1
ATOM 7300 O O . LYS B 1 153 ? -6.023 -3.318 -29.047 1 95.75 153 LYS B O 1
ATOM 7305 N N . PRO B 1 154 ? -5.258 -4.258 -27.172 1 96.94 154 PRO B N 1
ATOM 7306 C CA . PRO B 1 154 ? -3.943 -3.664 -27.422 1 96.94 154 PRO B CA 1
ATOM 7307 C C . PRO B 1 154 ? -3.305 -4.164 -28.719 1 96.94 154 PRO B C 1
ATOM 7309 O O . PRO B 1 154 ? -3.354 -5.359 -29.016 1 96.94 154 PRO B O 1
ATOM 7312 N N . GLU B 1 155 ? -2.686 -3.238 -29.438 1 97.19 155 GLU B N 1
ATOM 7313 C CA . GLU B 1 155 ? -2.006 -3.57 -30.688 1 97.19 155 GLU B CA 1
ATOM 7314 C C . GLU B 1 155 ? -0.512 -3.273 -30.609 1 97.19 155 GLU B C 1
ATOM 7316 O O . GLU B 1 155 ? 0.293 -3.898 -31.297 1 97.19 155 GLU B O 1
ATOM 7321 N N . THR B 1 156 ? -0.192 -2.312 -29.812 1 98.25 156 THR B N 1
ATOM 7322 C CA . THR B 1 156 ? 1.195 -1.88 -29.703 1 98.25 156 THR B CA 1
ATOM 7323 C C . THR B 1 156 ? 1.601 -1.764 -28.234 1 98.25 156 THR B C 1
ATOM 7325 O O . THR B 1 156 ? 0.754 -1.85 -27.344 1 98.25 156 THR B O 1
ATOM 7328 N N . LEU B 1 157 ? 2.895 -1.541 -27.969 1 98.06 157 LEU B N 1
ATOM 7329 C CA . LEU B 1 157 ? 3.387 -1.327 -26.625 1 98.06 157 LEU B CA 1
ATOM 7330 C C . LEU B 1 157 ? 2.76 -0.081 -26 1 98.06 157 LEU B C 1
ATOM 7332 O O . LEU B 1 157 ? 2.521 -0.034 -24.797 1 98.06 157 LEU B O 1
ATOM 7336 N N . GLY B 1 158 ? 2.516 0.937 -26.828 1 97.69 158 GLY B N 1
ATOM 7337 C CA . GLY B 1 158 ? 1.862 2.143 -26.344 1 97.69 158 GLY B CA 1
ATOM 7338 C C . GLY B 1 158 ? 0.492 1.883 -25.75 1 97.69 158 GLY B C 1
ATOM 7339 O O . GLY B 1 158 ? 0.1 2.527 -24.781 1 97.69 158 GLY B O 1
ATOM 7340 N N . ASP B 1 159 ? -0.221 0.951 -26.344 1 97.75 159 ASP B N 1
ATOM 7341 C CA . ASP B 1 159 ? -1.533 0.584 -25.812 1 97.75 159 ASP B CA 1
ATOM 7342 C C . ASP B 1 159 ? -1.412 -0.049 -24.422 1 97.75 159 ASP B C 1
ATOM 7344 O O . ASP B 1 159 ? -2.285 0.135 -23.578 1 97.75 159 ASP B O 1
ATOM 7348 N N . LEU B 1 160 ? -0.378 -0.777 -24.266 1 98.38 160 LEU B N 1
ATOM 7349 C CA . LEU B 1 160 ? -0.159 -1.427 -22.969 1 98.38 160 LEU B CA 1
ATOM 7350 C C . LEU B 1 160 ? 0.132 -0.396 -21.891 1 98.38 160 LEU B C 1
ATOM 7352 O O . LEU B 1 160 ? -0.21 -0.604 -20.719 1 98.38 160 LEU B O 1
ATOM 7356 N N . GLU B 1 161 ? 0.765 0.693 -22.266 1 96.88 161 GLU B N 1
ATOM 7357 C CA . GLU B 1 161 ? 1.038 1.761 -21.312 1 96.88 161 GLU B CA 1
ATOM 7358 C C . GLU B 1 161 ? -0.255 2.336 -20.734 1 96.88 161 GLU B C 1
ATOM 7360 O O . GLU B 1 161 ? -0.348 2.602 -19.531 1 96.88 161 GLU B O 1
ATOM 7365 N N . GLU B 1 162 ? -1.166 2.52 -21.594 1 96.06 162 GLU B N 1
ATOM 7366 C CA . GLU B 1 162 ? -2.463 3.029 -21.172 1 96.06 162 GLU B CA 1
ATOM 7367 C C . GLU B 1 162 ? -3.135 2.074 -20.188 1 96.06 162 GLU B C 1
ATOM 7369 O O . GLU B 1 162 ? -3.723 2.51 -19.188 1 96.06 162 GLU B O 1
ATOM 7374 N N . VAL B 1 163 ? -3.064 0.815 -20.5 1 98.38 163 VAL B N 1
ATOM 7375 C CA . VAL B 1 163 ? -3.646 -0.21 -19.641 1 98.38 163 VAL B CA 1
ATOM 7376 C C . VAL B 1 163 ? -2.979 -0.175 -18.266 1 98.38 163 VAL B C 1
ATOM 7378 O O . VAL B 1 163 ? -3.654 -0.26 -17.234 1 98.38 163 VAL B O 1
ATOM 7381 N N . MET B 1 164 ? -1.665 -0.019 -18.25 1 98.5 164 MET B N 1
ATOM 7382 C CA . MET B 1 164 ? -0.921 0 -17 1 98.5 164 MET B CA 1
ATOM 7383 C C . MET B 1 164 ? -1.274 1.233 -16.172 1 98.5 164 MET B C 1
ATOM 7385 O O . MET B 1 164 ? -1.309 1.175 -14.945 1 98.5 164 MET B O 1
ATOM 7389 N N . ASP B 1 165 ? -1.539 2.406 -16.844 1 97.81 165 ASP B N 1
ATOM 7390 C CA . ASP B 1 165 ? -1.97 3.615 -16.156 1 97.81 165 ASP B CA 1
ATOM 7391 C C . ASP B 1 165 ? -3.252 3.367 -15.359 1 97.81 165 ASP B C 1
ATOM 7393 O O . ASP B 1 165 ? -3.379 3.814 -14.219 1 97.81 165 ASP B O 1
ATOM 7397 N N . TYR B 1 166 ? -4.156 2.623 -16 1 98.06 166 TYR B N 1
ATOM 7398 C CA . TYR B 1 166 ? -5.402 2.26 -15.336 1 98.06 166 TYR B CA 1
ATOM 7399 C C . TYR B 1 166 ? -5.125 1.408 -14.102 1 98.06 166 TYR B C 1
ATOM 7401 O O . TYR B 1 166 ? -5.684 1.658 -13.023 1 98.06 166 TYR B O 1
ATOM 7409 N N . VAL B 1 167 ? -4.293 0.422 -14.219 1 98.88 167 VAL B N 1
ATOM 7410 C CA . VAL B 1 167 ? -3.969 -0.486 -13.125 1 98.88 167 VAL B CA 1
ATOM 7411 C C . VAL B 1 167 ? -3.375 0.302 -11.961 1 98.88 167 VAL B C 1
ATOM 7413 O O . VAL B 1 167 ? -3.779 0.121 -10.805 1 98.88 167 VAL B O 1
ATOM 7416 N N . GLU B 1 168 ? -2.471 1.182 -12.281 1 98.81 168 GLU B N 1
ATOM 7417 C CA . GLU B 1 168 ? -1.777 1.959 -11.258 1 98.81 168 GLU B CA 1
ATOM 7418 C C . GLU B 1 168 ? -2.729 2.932 -10.562 1 98.81 168 GLU B C 1
ATOM 7420 O O . GLU B 1 168 ? -2.641 3.139 -9.352 1 98.81 168 GLU B O 1
ATOM 7425 N N . GLU B 1 169 ? -3.605 3.535 -11.305 1 98.56 169 GLU B N 1
ATOM 7426 C CA . GLU B 1 169 ? -4.605 4.426 -10.727 1 98.56 169 GLU B CA 1
ATOM 7427 C C . GLU B 1 169 ? -5.488 3.684 -9.727 1 98.56 169 GLU B C 1
ATOM 7429 O O . GLU B 1 169 ? -5.715 4.168 -8.617 1 98.56 169 GLU B O 1
ATOM 7434 N N . GLN B 1 170 ? -5.965 2.5 -10.148 1 98.75 170 GLN B N 1
ATOM 7435 C CA . GLN B 1 170 ? -6.867 1.73 -9.297 1 98.75 170 GLN B CA 1
ATOM 7436 C C . GLN B 1 170 ? -6.137 1.199 -8.062 1 98.75 170 GLN B C 1
ATOM 7438 O O . GLN B 1 170 ? -6.715 1.136 -6.977 1 98.75 170 GLN B O 1
ATOM 7443 N N . LEU B 1 171 ? -4.875 0.824 -8.227 1 98.88 171 LEU B N 1
ATOM 7444 C CA . LEU B 1 171 ? -4.102 0.367 -7.074 1 98.88 171 LEU B CA 1
ATOM 7445 C C . LEU B 1 171 ? -3.941 1.482 -6.047 1 98.88 171 LEU B C 1
ATOM 7447 O O . LEU B 1 171 ? -3.996 1.234 -4.84 1 98.88 171 LEU B O 1
ATOM 7451 N N . THR B 1 172 ? -3.713 2.699 -6.543 1 98.81 172 THR B N 1
ATOM 7452 C CA . THR B 1 172 ? -3.59 3.842 -5.645 1 98.81 172 THR B CA 1
ATOM 7453 C C . THR B 1 172 ? -4.891 4.074 -4.883 1 98.81 172 THR B C 1
ATOM 7455 O O . THR B 1 172 ? -4.871 4.344 -3.68 1 98.81 172 THR B O 1
ATOM 7458 N N . GLN B 1 173 ? -6.035 3.922 -5.578 1 98.62 173 GLN B N 1
ATOM 7459 C CA . GLN B 1 173 ? -7.332 4.07 -4.926 1 98.62 173 GLN B CA 1
ATOM 7460 C C . GLN B 1 173 ? -7.527 3.014 -3.844 1 98.62 173 GLN B C 1
ATOM 7462 O O . GLN B 1 173 ? -8.055 3.307 -2.77 1 98.62 173 GLN B O 1
ATOM 7467 N N . LEU B 1 174 ? -7.133 1.815 -4.137 1 98.81 174 LEU B N 1
ATOM 7468 C CA . LEU B 1 174 ? -7.285 0.735 -3.168 1 98.81 174 LEU B CA 1
ATOM 7469 C C . LEU B 1 174 ? -6.375 0.955 -1.963 1 98.81 174 LEU B C 1
ATOM 7471 O O . LEU B 1 174 ? -6.773 0.698 -0.824 1 98.81 174 LEU B O 1
ATOM 7475 N N . LEU B 1 175 ? -5.117 1.387 -2.227 1 98.69 175 LEU B N 1
ATOM 7476 C CA . LEU B 1 175 ? -4.203 1.668 -1.125 1 98.69 175 LEU B CA 1
ATOM 7477 C C . LEU B 1 175 ? -4.75 2.779 -0.236 1 98.69 175 LEU B C 1
ATOM 7479 O O . LEU B 1 175 ? -4.574 2.746 0.985 1 98.69 175 LEU B O 1
ATOM 7483 N N . ALA B 1 176 ? -5.398 3.729 -0.83 1 98.38 176 ALA B N 1
ATOM 7484 C CA . ALA B 1 176 ? -6.02 4.82 -0.083 1 98.38 176 ALA B CA 1
ATOM 7485 C C . ALA B 1 176 ? -7.059 4.289 0.902 1 98.38 176 ALA B C 1
ATOM 7487 O O . ALA B 1 176 ? -7.242 4.855 1.983 1 98.38 176 ALA B O 1
ATOM 7488 N N . THR B 1 177 ? -7.727 3.195 0.579 1 97.69 177 THR B N 1
ATOM 7489 C CA . THR B 1 177 ? -8.789 2.648 1.411 1 97.69 177 THR B CA 1
ATOM 7490 C C . THR B 1 177 ? -8.219 2.053 2.697 1 97.69 177 THR B C 1
ATOM 7492 O O . THR B 1 177 ? -8.945 1.892 3.684 1 97.69 177 THR B O 1
ATOM 7495 N N . ILE B 1 178 ? -6.906 1.767 2.721 1 96.56 178 ILE B N 1
ATOM 7496 C CA . ILE B 1 178 ? -6.242 1.127 3.852 1 96.56 178 ILE B CA 1
ATOM 7497 C C . ILE B 1 178 ? -6.121 2.119 5.008 1 96.56 178 ILE B C 1
ATOM 7499 O O . ILE B 1 178 ? -5.969 1.719 6.164 1 96.56 178 ILE B O 1
ATOM 7503 N N . HIS B 1 179 ? -6.227 3.375 4.734 1 94.94 179 HIS B N 1
ATOM 7504 C CA . HIS B 1 179 ? -6.055 4.453 5.703 1 94.94 179 HIS B CA 1
ATOM 7505 C C . HIS B 1 179 ? -6.977 4.27 6.902 1 94.94 179 HIS B C 1
ATOM 7507 O O . HIS B 1 179 ? -8.055 3.684 6.777 1 94.94 179 HIS B O 1
ATOM 7513 N N . ALA B 1 180 ? -6.531 4.754 8.094 1 90.25 180 ALA B N 1
ATOM 7514 C CA . ALA B 1 180 ? -7.355 4.723 9.297 1 90.25 180 ALA B CA 1
ATOM 7515 C C . ALA B 1 180 ? -8.703 5.402 9.055 1 90.25 180 ALA B C 1
ATOM 7517 O O . ALA B 1 180 ? -8.758 6.504 8.508 1 90.25 180 ALA B O 1
ATOM 7518 N N . GLY B 1 181 ? -9.75 4.68 9.422 1 87.94 181 GLY B N 1
ATOM 7519 C CA . GLY B 1 181 ? -11.086 5.105 9.039 1 87.94 181 GLY B CA 1
ATOM 7520 C C . GLY B 1 181 ? -11.492 4.641 7.652 1 87.94 181 GLY B C 1
ATOM 7521 O O . GLY B 1 181 ? -11.18 3.516 7.254 1 87.94 181 GLY B O 1
ATOM 7522 N N . GLN B 1 182 ? -12.266 5.324 6.91 1 92.12 182 GLN B N 1
ATOM 7523 C CA . GLN B 1 182 ? -12.695 5.051 5.543 1 92.12 182 GLN B CA 1
ATOM 7524 C C . GLN B 1 182 ? -13.797 3.992 5.52 1 92.12 182 GLN B C 1
ATOM 7526 O O . GLN B 1 182 ? -14.859 4.184 6.105 1 92.12 182 GLN B O 1
ATOM 7531 N N . GLU B 1 183 ? -13.477 2.76 4.957 1 95.44 183 GLU B N 1
ATOM 7532 C CA . GLU B 1 183 ? -14.461 1.691 4.805 1 95.44 183 GLU B CA 1
ATOM 7533 C C . GLU B 1 183 ? -14.688 0.958 6.121 1 95.44 183 GLU B C 1
ATOM 7535 O O . GLU B 1 183 ? -13.766 0.801 6.922 1 95.44 183 GLU B O 1
ATOM 7540 N N . GLY B 1 184 ? -15.984 0.635 6.383 1 95.44 184 GLY B N 1
ATOM 7541 C CA . GLY B 1 184 ? -16.281 -0.058 7.625 1 95.44 184 GLY B CA 1
ATOM 7542 C C . GLY B 1 184 ? -16.891 -1.434 7.414 1 95.44 184 GLY B C 1
ATOM 7543 O O . GLY B 1 184 ? -16.938 -2.244 8.344 1 95.44 184 GLY B O 1
ATOM 7544 N N . ALA B 1 185 ? -17.312 -1.716 6.215 1 97.38 185 ALA B N 1
ATOM 7545 C CA . ALA B 1 185 ? -17.984 -2.988 5.953 1 97.38 185 ALA B CA 1
ATOM 7546 C C . ALA B 1 185 ? -17 -4.023 5.41 1 97.38 185 ALA B C 1
ATOM 7548 O O . ALA B 1 185 ? -16.328 -3.785 4.398 1 97.38 185 ALA B O 1
ATOM 7549 N N . ALA B 1 186 ? -16.953 -5.203 6.07 1 97.5 186 ALA B N 1
ATOM 7550 C CA . ALA B 1 186 ? -16.062 -6.285 5.637 1 97.5 186 ALA B CA 1
ATOM 7551 C C . ALA B 1 186 ? -16.391 -6.711 4.207 1 97.5 186 ALA B C 1
ATOM 7553 O O . ALA B 1 186 ? -15.477 -6.992 3.42 1 97.5 186 ALA B O 1
ATOM 7554 N N . ILE B 1 187 ? -17.641 -6.719 3.812 1 98 187 ILE B N 1
ATOM 7555 C CA . ILE B 1 187 ? -18.062 -7.199 2.504 1 98 187 ILE B CA 1
ATOM 7556 C C . ILE B 1 187 ? -17.531 -6.27 1.414 1 98 187 ILE B C 1
ATOM 7558 O O . ILE B 1 187 ? -17.203 -6.715 0.312 1 98 187 ILE B O 1
ATOM 7562 N N . ASP B 1 188 ? -17.484 -4.984 1.68 1 98.44 188 ASP B N 1
ATOM 7563 C CA . ASP B 1 188 ? -16.953 -4.043 0.696 1 98.44 188 ASP B CA 1
ATOM 7564 C C . ASP B 1 188 ? -15.43 -4.137 0.614 1 98.44 188 ASP B C 1
ATOM 7566 O O . ASP B 1 188 ? -14.844 -3.953 -0.458 1 98.44 188 ASP B O 1
ATOM 7570 N N . PHE B 1 189 ? -14.727 -4.41 1.747 1 98.5 189 PHE B N 1
ATOM 7571 C CA . PHE B 1 189 ? -13.305 -4.73 1.666 1 98.5 189 PHE B CA 1
ATOM 7572 C C . PHE B 1 189 ? -13.078 -5.965 0.797 1 98.5 189 PHE B C 1
ATOM 7574 O O . PHE B 1 189 ? -12.141 -6 -0.002 1 98.5 189 PHE B O 1
ATOM 7581 N N . GLU B 1 190 ? -13.969 -6.973 0.976 1 98.62 190 GLU B N 1
ATOM 7582 C CA . GLU B 1 190 ? -13.859 -8.188 0.171 1 98.62 190 GLU B CA 1
ATOM 7583 C C . GLU B 1 190 ? -14 -7.875 -1.316 1 98.62 190 GLU B C 1
ATOM 7585 O O . GLU B 1 190 ? -13.305 -8.461 -2.148 1 98.62 190 GLU B O 1
ATOM 7590 N N . SER B 1 191 ? -14.984 -7.008 -1.627 1 98.69 191 SER B N 1
ATOM 7591 C CA . SER B 1 191 ? -15.125 -6.578 -3.014 1 98.69 191 SER B CA 1
ATOM 7592 C C . SER B 1 191 ? -13.859 -5.902 -3.521 1 98.69 191 SER B C 1
ATOM 7594 O O . SER B 1 191 ? -13.438 -6.129 -4.66 1 98.69 191 SER B O 1
ATOM 7596 N N . LYS B 1 192 ? -13.258 -5.117 -2.693 1 98.81 192 LYS B N 1
ATOM 7597 C CA . LYS B 1 192 ? -12.031 -4.422 -3.053 1 98.81 192 LYS B CA 1
ATOM 7598 C C . LYS B 1 192 ? -10.867 -5.406 -3.213 1 98.81 192 LYS B C 1
ATOM 7600 O O . LYS B 1 192 ? -9.984 -5.199 -4.051 1 98.81 192 LYS B O 1
ATOM 7605 N N . ILE B 1 193 ? -10.828 -6.484 -2.4 1 98.75 193 ILE B N 1
ATOM 7606 C CA . ILE B 1 193 ? -9.836 -7.551 -2.518 1 98.75 193 ILE B CA 1
ATOM 7607 C C . ILE B 1 193 ? -9.938 -8.203 -3.895 1 98.75 193 ILE B C 1
ATOM 7609 O O . ILE B 1 193 ? -8.93 -8.383 -4.582 1 98.75 193 ILE B O 1
ATOM 7613 N N . LEU B 1 194 ? -11.172 -8.523 -4.312 1 98.88 194 LEU B N 1
ATOM 7614 C CA . LEU B 1 194 ? -11.398 -9.141 -5.613 1 98.88 194 LEU B CA 1
ATOM 7615 C C . LEU B 1 194 ? -11.008 -8.188 -6.742 1 98.88 194 LEU B C 1
ATOM 7617 O O . LEU B 1 194 ? -10.453 -8.617 -7.758 1 98.88 194 LEU B O 1
ATOM 7621 N N . HIS B 1 195 ? -11.242 -6.895 -6.531 1 98.88 195 HIS B N 1
ATOM 7622 C CA . HIS B 1 195 ? -10.836 -5.875 -7.496 1 98.88 195 HIS B CA 1
ATOM 7623 C C . HIS B 1 195 ? -9.32 -5.836 -7.652 1 98.88 195 HIS B C 1
ATOM 7625 O O . HIS B 1 195 ? -8.812 -5.773 -8.773 1 98.88 195 HIS B O 1
ATOM 7631 N N . GLY B 1 196 ? -8.633 -5.887 -6.527 1 98.88 196 GLY B N 1
ATOM 7632 C CA . GLY B 1 196 ? -7.18 -5.922 -6.559 1 98.88 196 GLY B CA 1
ATOM 7633 C C . GLY B 1 196 ? -6.625 -7.137 -7.281 1 98.88 196 GLY B C 1
ATOM 7634 O O . GLY B 1 196 ? -5.637 -7.035 -8.008 1 98.88 196 GLY B O 1
ATOM 7635 N N . GLY B 1 197 ? -7.285 -8.32 -7.023 1 98.81 197 GLY B N 1
ATOM 7636 C CA . GLY B 1 197 ? -6.875 -9.523 -7.727 1 98.81 197 GLY B CA 1
ATOM 7637 C C . GLY B 1 197 ? -7.039 -9.422 -9.234 1 98.81 197 GLY B C 1
ATOM 7638 O O . GLY B 1 197 ? -6.172 -9.867 -9.984 1 98.81 197 GLY B O 1
ATOM 7639 N N . MET B 1 198 ? -8.125 -8.844 -9.672 1 98.81 198 MET B N 1
ATOM 7640 C CA . MET B 1 198 ? -8.375 -8.633 -11.094 1 98.81 198 MET B CA 1
ATOM 7641 C C . MET B 1 198 ? -7.297 -7.754 -11.711 1 98.81 198 MET B C 1
ATOM 7643 O O . MET B 1 198 ? -6.773 -8.07 -12.781 1 98.81 198 MET B O 1
ATOM 7647 N N . LEU B 1 199 ? -6.953 -6.645 -10.984 1 98.94 199 LEU B N 1
ATOM 7648 C CA . LEU B 1 199 ? -5.918 -5.73 -11.461 1 98.94 199 LEU B CA 1
ATOM 7649 C C . LEU B 1 199 ? -4.578 -6.449 -11.594 1 98.94 199 LEU B C 1
ATOM 7651 O O . LEU B 1 199 ? -3.803 -6.16 -12.508 1 98.94 199 LEU B O 1
ATOM 7655 N N . ASP B 1 200 ? -4.316 -7.344 -10.703 1 98.88 200 ASP B N 1
ATOM 7656 C CA . ASP B 1 200 ? -3.078 -8.117 -10.734 1 98.88 200 ASP B CA 1
ATOM 7657 C C . ASP B 1 200 ? -2.945 -8.891 -12.047 1 98.88 200 ASP B C 1
ATOM 7659 O O . ASP B 1 200 ? -1.881 -8.883 -12.672 1 98.88 200 ASP B O 1
ATOM 7663 N N . HIS B 1 201 ? -4.027 -9.555 -12.461 1 98.81 201 HIS B N 1
ATOM 7664 C CA . HIS B 1 201 ? -3.996 -10.352 -13.68 1 98.81 201 HIS B CA 1
ATOM 7665 C C . HIS B 1 201 ? -3.822 -9.477 -14.914 1 98.81 201 HIS B C 1
ATOM 7667 O O . HIS B 1 201 ? -3.172 -9.875 -15.883 1 98.81 201 HIS B O 1
ATOM 7673 N N . VAL B 1 202 ? -4.383 -8.281 -14.891 1 98.88 202 VAL B N 1
ATOM 7674 C CA . VAL B 1 202 ? -4.168 -7.34 -15.984 1 98.88 202 VAL B CA 1
ATOM 7675 C C . VAL B 1 202 ? -2.705 -6.898 -16 1 98.88 202 VAL B C 1
ATOM 7677 O O . VAL B 1 202 ? -2.066 -6.895 -17.062 1 98.88 202 VAL B O 1
ATOM 7680 N N . GLY B 1 203 ? -2.176 -6.543 -14.828 1 98.75 203 GLY B N 1
ATOM 7681 C CA . GLY B 1 203 ? -0.785 -6.129 -14.734 1 98.75 203 GLY B CA 1
ATOM 7682 C C . GLY B 1 203 ? 0.187 -7.199 -15.195 1 98.75 203 GLY B C 1
ATOM 7683 O O . GLY B 1 203 ? 1.148 -6.906 -15.914 1 98.75 203 GLY B O 1
ATOM 7684 N N . MET B 1 204 ? -0.063 -8.438 -14.789 1 98.56 204 MET B N 1
ATOM 7685 C CA . MET B 1 204 ? 0.785 -9.547 -15.203 1 98.56 204 MET B CA 1
ATOM 7686 C C . MET B 1 204 ? 0.738 -9.734 -16.719 1 98.56 204 MET B C 1
ATOM 7688 O O . MET B 1 204 ? 1.769 -9.977 -17.344 1 98.56 204 MET B O 1
ATOM 7692 N N . GLU B 1 205 ? -0.47 -9.617 -17.281 1 98.62 205 GLU B N 1
ATOM 7693 C CA . GLU B 1 205 ? -0.63 -9.836 -18.719 1 98.62 205 GLU B CA 1
ATOM 7694 C C . GLU B 1 205 ? 0.139 -8.789 -19.531 1 98.62 205 GLU B C 1
ATOM 7696 O O . GLU B 1 205 ? 0.819 -9.117 -20.5 1 98.62 205 GLU B O 1
ATOM 7701 N N . VAL B 1 206 ? 0.046 -7.535 -19.094 1 98.44 206 VAL B N 1
ATOM 7702 C CA . VAL B 1 206 ? 0.777 -6.461 -19.75 1 98.44 206 VAL B CA 1
ATOM 7703 C C . VAL B 1 206 ? 2.273 -6.762 -19.734 1 98.44 206 VAL B C 1
ATOM 7705 O O . VAL B 1 206 ? 2.961 -6.594 -20.75 1 98.44 206 VAL B O 1
ATOM 7708 N N . SER B 1 207 ? 2.748 -7.23 -18.641 1 97.81 207 SER B N 1
ATOM 7709 C CA . SER B 1 207 ? 4.168 -7.516 -18.453 1 97.81 207 SER B CA 1
ATOM 7710 C C . SER B 1 207 ? 4.656 -8.586 -19.422 1 97.81 207 SER B C 1
ATOM 7712 O O . SER B 1 207 ? 5.641 -8.383 -20.141 1 97.81 207 SER B O 1
ATOM 7714 N N . ASP B 1 208 ? 3.957 -9.719 -19.422 1 98.06 208 ASP B N 1
ATOM 7715 C CA . ASP B 1 208 ? 4.469 -10.836 -20.219 1 98.06 208 ASP B CA 1
ATOM 7716 C C . ASP B 1 208 ? 4.215 -10.609 -21.703 1 98.06 208 ASP B C 1
ATOM 7718 O O . ASP B 1 208 ? 4.973 -11.086 -22.547 1 98.06 208 ASP B O 1
ATOM 7722 N N . LEU B 1 209 ? 3.15 -9.883 -22.125 1 98.12 209 LEU B N 1
ATOM 7723 C CA . LEU B 1 209 ? 2.916 -9.547 -23.516 1 98.12 209 LEU B CA 1
ATOM 7724 C C . LEU B 1 209 ? 4.055 -8.688 -24.062 1 98.12 209 LEU B C 1
ATOM 7726 O O . LEU B 1 209 ? 4.508 -8.906 -25.188 1 98.12 209 LEU B O 1
ATOM 7730 N N . ALA B 1 210 ? 4.449 -7.746 -23.25 1 98.19 210 ALA B N 1
ATOM 7731 C CA . ALA B 1 210 ? 5.562 -6.902 -23.672 1 98.19 210 ALA B CA 1
ATOM 7732 C C . ALA B 1 210 ? 6.832 -7.727 -23.859 1 98.19 210 ALA B C 1
ATOM 7734 O O . ALA B 1 210 ? 7.535 -7.566 -24.859 1 98.19 210 ALA B O 1
ATOM 7735 N N . GLN B 1 211 ? 7.117 -8.633 -22.984 1 97.81 211 GLN B N 1
ATOM 7736 C CA . GLN B 1 211 ? 8.32 -9.453 -23.047 1 97.81 211 GLN B CA 1
ATOM 7737 C C . GLN B 1 211 ? 8.297 -10.383 -24.25 1 97.81 211 GLN B C 1
ATOM 7739 O O . GLN B 1 211 ? 9.266 -10.453 -25 1 97.81 211 GLN B O 1
ATOM 7744 N N . ILE B 1 212 ? 7.16 -11.07 -24.422 1 97.5 212 ILE B N 1
ATOM 7745 C CA . ILE B 1 212 ? 7.031 -12.055 -25.484 1 97.5 212 ILE B CA 1
ATOM 7746 C C . ILE B 1 212 ? 7.145 -11.359 -26.844 1 97.5 212 ILE B C 1
ATOM 7748 O O . ILE B 1 212 ? 7.75 -11.898 -27.766 1 97.5 212 ILE B O 1
ATOM 7752 N N . SER B 1 213 ? 6.68 -10.203 -26.906 1 97.62 213 SER B N 1
ATOM 7753 C CA . SER B 1 213 ? 6.613 -9.477 -28.172 1 97.62 213 SER B CA 1
ATOM 7754 C C . SER B 1 213 ? 7.977 -8.906 -28.562 1 97.62 213 SER B C 1
ATOM 7756 O O . SER B 1 213 ? 8.25 -8.68 -29.734 1 97.62 213 SER B O 1
ATOM 7758 N N . CYS B 1 214 ? 8.812 -8.656 -27.578 1 97.75 214 CYS B N 1
ATOM 7759 C CA . CYS B 1 214 ? 10.008 -7.871 -27.875 1 97.75 214 CYS B CA 1
ATOM 7760 C C . CYS B 1 214 ? 11.266 -8.711 -27.703 1 97.75 214 CYS B C 1
ATOM 7762 O O . CYS B 1 214 ? 12.297 -8.422 -28.328 1 97.75 214 CYS B O 1
ATOM 7764 N N . LEU B 1 215 ? 11.258 -9.812 -26.938 1 97.38 215 LEU B N 1
ATOM 7765 C CA . LEU B 1 215 ? 12.516 -10.406 -26.484 1 97.38 215 LEU B CA 1
ATOM 7766 C C . LEU B 1 215 ? 12.727 -11.773 -27.125 1 97.38 215 LEU B C 1
ATOM 7768 O O . LEU B 1 215 ? 13.477 -12.594 -26.594 1 97.38 215 LEU B O 1
ATOM 7772 N N . GLY B 1 216 ? 12.047 -12.055 -28.188 1 96.31 216 GLY B N 1
ATOM 7773 C CA . GLY B 1 216 ? 12.227 -13.305 -28.906 1 96.31 216 GLY B CA 1
ATOM 7774 C C . GLY B 1 216 ? 11.852 -14.523 -28.078 1 96.31 216 GLY B C 1
ATOM 7775 O O . GLY B 1 216 ? 12.477 -15.578 -28.188 1 96.31 216 GLY B O 1
ATOM 7776 N N . MET B 1 217 ? 10.891 -14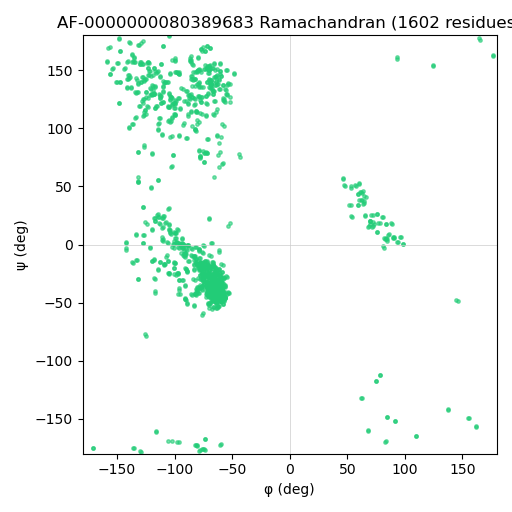.398 -27.281 1 96.88 217 MET B N 1
ATOM 7777 C CA . MET B 1 217 ? 10.43 -15.492 -26.422 1 96.88 217 MET B CA 1
ATOM 7778 C C . MET B 1 217 ? 9.422 -16.375 -27.172 1 96.88 217 MET B C 1
ATOM 7780 O O . MET B 1 217 ? 8.844 -15.945 -28.172 1 96.88 217 MET B O 1
ATOM 7784 N N . PRO B 1 218 ? 9.227 -17.609 -26.625 1 96.5 218 PRO B N 1
ATOM 7785 C CA . PRO B 1 218 ? 8.258 -18.5 -27.281 1 96.5 218 PRO B CA 1
ATOM 7786 C C . PRO B 1 218 ? 6.863 -17.891 -27.359 1 96.5 218 PRO B C 1
ATOM 7788 O O . PRO B 1 218 ? 6.398 -17.281 -26.391 1 96.5 218 PRO B O 1
ATOM 7791 N N . LYS B 1 219 ? 6.297 -18.078 -28.5 1 96.62 219 LYS B N 1
ATOM 7792 C CA . LYS B 1 219 ? 4.945 -17.594 -28.766 1 96.62 219 LYS B CA 1
ATOM 7793 C C . LYS B 1 219 ? 3.975 -18.734 -28.984 1 96.62 219 LYS B C 1
ATOM 7795 O O . LYS B 1 219 ? 3.82 -19.219 -30.125 1 96.62 219 LYS B O 1
ATOM 7800 N N . SER B 1 220 ? 3.262 -19.047 -27.922 1 95.75 220 SER B N 1
ATOM 7801 C CA . SER B 1 220 ? 2.332 -20.172 -27.953 1 95.75 220 SER B CA 1
ATOM 7802 C C . SER B 1 220 ? 2.986 -21.422 -28.547 1 95.75 220 SER B C 1
ATOM 7804 O O . SER B 1 220 ? 2.428 -22.062 -29.438 1 95.75 220 SER B O 1
ATOM 7806 N N . ASP B 1 221 ? 4.168 -21.781 -28.031 1 95 221 ASP B N 1
ATOM 7807 C CA . ASP B 1 221 ? 4.961 -22.844 -28.641 1 95 221 ASP B CA 1
ATOM 7808 C C . ASP B 1 221 ? 4.891 -24.125 -27.797 1 95 221 ASP B C 1
ATOM 7810 O O . ASP B 1 221 ? 5.527 -24.219 -26.75 1 95 221 ASP B O 1
ATOM 7814 N N . PRO B 1 222 ? 4.176 -25.125 -28.234 1 94.19 222 PRO B N 1
ATOM 7815 C CA . PRO B 1 222 ? 4.102 -26.375 -27.469 1 94.19 222 PRO B CA 1
ATOM 7816 C C . PRO B 1 222 ? 5.426 -27.141 -27.438 1 94.19 222 PRO B C 1
ATOM 7818 O O . PRO B 1 222 ? 5.586 -28.078 -26.656 1 94.19 222 PRO B O 1
ATOM 7821 N N . GLU B 1 223 ? 6.367 -26.672 -28.266 1 94.06 223 GLU B N 1
ATOM 7822 C CA . GLU B 1 223 ? 7.66 -27.344 -28.344 1 94.06 223 GLU B CA 1
ATOM 7823 C C . GLU B 1 223 ? 8.758 -26.484 -27.719 1 94.06 223 GLU B C 1
ATOM 7825 O O . GLU B 1 223 ? 9.922 -26.562 -28.125 1 94.06 223 GLU B O 1
ATOM 7830 N N . ALA B 1 224 ? 8.344 -25.641 -26.844 1 94.44 224 ALA B N 1
ATOM 7831 C CA . ALA B 1 224 ? 9.352 -24.859 -26.125 1 94.44 224 ALA B CA 1
ATOM 7832 C C . ALA B 1 224 ? 10.461 -25.766 -25.594 1 94.44 224 ALA B C 1
ATOM 7834 O O . ALA B 1 224 ? 10.195 -26.891 -25.172 1 94.44 224 ALA B O 1
ATOM 7835 N N . PRO B 1 225 ? 11.633 -25.312 -25.516 1 94.94 225 PRO B N 1
ATOM 7836 C CA . PRO B 1 225 ? 12.773 -26.188 -25.219 1 94.94 225 PRO B CA 1
ATOM 7837 C C . PRO B 1 225 ? 12.805 -26.625 -23.75 1 94.94 225 PRO B C 1
ATOM 7839 O O . PRO B 1 225 ? 12.25 -25.953 -22.875 1 94.94 225 PRO B O 1
ATOM 7842 N N . LEU B 1 226 ? 13.438 -27.781 -23.531 1 96.06 226 LEU B N 1
ATOM 7843 C CA . LEU B 1 226 ? 13.75 -28.234 -22.172 1 96.06 226 LEU B CA 1
ATOM 7844 C C . LEU B 1 226 ? 15.039 -27.609 -21.672 1 96.06 226 LEU B C 1
ATOM 7846 O O . LEU B 1 226 ? 15.977 -27.406 -22.438 1 96.06 226 LEU B O 1
ATOM 7850 N N . VAL B 1 227 ? 15.062 -27.281 -20.469 1 96.94 227 VAL B N 1
ATOM 7851 C CA . VAL B 1 227 ? 16.172 -26.562 -19.844 1 96.94 227 VAL B CA 1
ATOM 7852 C C . VAL B 1 227 ? 16.641 -27.312 -18.594 1 96.94 227 VAL B C 1
ATOM 7854 O O . VAL B 1 227 ? 15.828 -27.875 -17.859 1 96.94 227 VAL B O 1
ATOM 7857 N N . GLU B 1 228 ? 17.891 -27.266 -18.391 1 96.75 228 GLU B N 1
ATOM 7858 C CA . GLU B 1 228 ? 18.453 -27.906 -17.203 1 96.75 228 GLU B CA 1
ATOM 7859 C C . GLU B 1 228 ? 18.109 -27.125 -15.938 1 96.75 228 GLU B C 1
ATOM 7861 O O . GLU B 1 228 ? 18.109 -25.891 -15.945 1 96.75 228 GLU B O 1
ATOM 7866 N N . ILE B 1 229 ? 17.797 -27.875 -14.875 1 97.38 229 ILE B N 1
ATOM 7867 C CA . ILE B 1 229 ? 17.484 -27.25 -13.594 1 97.38 229 ILE B CA 1
ATOM 7868 C C . ILE B 1 229 ? 18.141 -28.047 -12.461 1 97.38 229 ILE B C 1
ATOM 7870 O O . ILE B 1 229 ? 18.203 -29.281 -12.523 1 97.38 229 ILE B O 1
ATOM 7874 N N . GLY B 1 230 ? 18.578 -27.312 -11.477 1 96.62 230 GLY B N 1
ATOM 7875 C CA . GLY B 1 230 ? 19.172 -27.922 -10.305 1 96.62 230 GLY B CA 1
ATOM 7876 C C . GLY B 1 230 ? 20.562 -27.422 -10.008 1 96.62 230 GLY B C 1
ATOM 7877 O O . GLY B 1 230 ? 21.297 -27.062 -10.93 1 96.62 230 GLY B O 1
ATOM 7878 N N . MET B 1 231 ? 20.938 -27.5 -8.789 1 96.31 231 MET B N 1
ATOM 7879 C CA . MET B 1 231 ? 22.281 -27.062 -8.391 1 96.31 231 MET B CA 1
ATOM 7880 C C . MET B 1 231 ? 23.359 -27.938 -9.016 1 96.31 231 MET B C 1
ATOM 7882 O O . MET B 1 231 ? 24.438 -27.469 -9.336 1 96.31 231 MET B O 1
ATOM 7886 N N . GLY B 1 232 ? 23.047 -29.188 -9.227 1 96.31 232 GLY B N 1
ATOM 7887 C CA . GLY B 1 232 ? 24 -30.141 -9.766 1 96.31 232 GLY B CA 1
ATOM 7888 C C . GLY B 1 232 ? 24.312 -29.922 -11.234 1 96.31 232 GLY B C 1
ATOM 7889 O O . GLY B 1 232 ? 25.297 -30.438 -11.758 1 96.31 232 GLY B O 1
ATOM 7890 N N . CYS B 1 233 ? 23.531 -29.141 -11.891 1 96.19 233 CYS B N 1
ATOM 7891 C CA . CYS B 1 233 ? 23.703 -28.891 -13.312 1 96.19 233 CYS B CA 1
ATOM 7892 C C . CYS B 1 233 ? 24.75 -27.812 -13.555 1 96.19 233 CYS B C 1
ATOM 7894 O O . CYS B 1 233 ? 25.234 -27.641 -14.68 1 96.19 233 CYS B O 1
ATOM 7896 N N . ILE B 1 234 ? 25.188 -27.141 -12.516 1 97 234 ILE B N 1
ATOM 7897 C CA . ILE B 1 234 ? 26.094 -26 -12.656 1 97 234 ILE B CA 1
ATOM 7898 C C . ILE B 1 234 ? 27.531 -26.484 -12.688 1 97 234 ILE B C 1
ATOM 7900 O O . ILE B 1 234 ? 27.969 -27.219 -11.789 1 97 234 ILE B O 1
ATOM 7904 N N . ASP B 1 235 ? 28.281 -26.141 -13.68 1 95.69 235 ASP B N 1
ATOM 7905 C CA . ASP B 1 235 ? 29.703 -26.469 -13.781 1 95.69 235 ASP B CA 1
ATOM 7906 C C . ASP B 1 235 ? 30.547 -25.484 -12.984 1 95.69 235 ASP B C 1
ATOM 7908 O O . ASP B 1 235 ? 30.938 -24.422 -13.5 1 95.69 235 ASP B O 1
ATOM 7912 N N . SER B 1 236 ? 30.922 -25.875 -11.836 1 93.94 236 SER B N 1
ATOM 7913 C CA . SER B 1 236 ? 31.625 -24.984 -10.906 1 93.94 236 SER B CA 1
ATOM 7914 C C . SER B 1 236 ? 33.094 -24.844 -11.281 1 93.94 236 SER B C 1
ATOM 7916 O O . SER B 1 236 ? 33.844 -24.078 -10.648 1 93.94 236 SER B O 1
ATOM 7918 N N . SER B 1 237 ? 33.594 -25.562 -12.258 1 95.25 237 SER B N 1
ATOM 7919 C CA . SER B 1 237 ? 34.969 -25.438 -12.711 1 95.25 237 SER B CA 1
ATOM 7920 C C . SER B 1 237 ? 35.156 -24.203 -13.586 1 95.25 237 SER B C 1
ATOM 7922 O O . SER B 1 237 ? 36.281 -23.75 -13.82 1 95.25 237 SER B O 1
ATOM 7924 N N . LYS B 1 238 ? 34.062 -23.672 -14.062 1 97.19 238 LYS B N 1
ATOM 7925 C CA . LYS B 1 238 ? 34.031 -22.438 -14.836 1 97.19 238 LYS B CA 1
ATOM 7926 C C . LYS B 1 238 ? 33.625 -21.25 -13.969 1 97.19 238 LYS B C 1
ATOM 7928 O O . LYS B 1 238 ? 33.062 -21.438 -12.883 1 97.19 238 LYS B O 1
ATOM 7933 N N . PRO B 1 239 ? 34 -20 -14.477 1 98.25 239 PRO B N 1
ATOM 7934 C CA . PRO B 1 239 ? 33.406 -18.859 -13.797 1 98.25 239 PRO B CA 1
ATOM 7935 C C . PRO B 1 239 ? 31.875 -18.906 -13.781 1 98.25 239 PRO B C 1
ATOM 7937 O O . PRO B 1 239 ? 31.25 -19.219 -14.805 1 98.25 239 PRO B O 1
ATOM 7940 N N . VAL B 1 240 ? 31.297 -18.656 -12.641 1 98.5 240 VAL B N 1
ATOM 7941 C CA . VAL B 1 240 ? 29.859 -18.812 -12.5 1 98.5 240 VAL B CA 1
ATOM 7942 C C . VAL B 1 240 ? 29.219 -17.469 -12.18 1 98.5 240 VAL B C 1
ATOM 7944 O O . VAL B 1 240 ? 29.547 -16.844 -11.164 1 98.5 240 VAL B O 1
ATOM 7947 N N . LEU B 1 241 ? 28.375 -17 -13.031 1 98.69 241 LEU B N 1
ATOM 7948 C CA . LEU B 1 241 ? 27.547 -15.812 -12.836 1 98.69 241 LEU B CA 1
ATOM 7949 C C . LEU B 1 241 ? 26.109 -16.203 -12.484 1 98.69 241 LEU B C 1
ATOM 7951 O O . LEU B 1 241 ? 25.438 -16.891 -13.258 1 98.69 241 LEU B O 1
ATOM 7955 N N . VAL B 1 242 ? 25.609 -15.781 -11.312 1 98.75 242 VAL B N 1
ATOM 7956 C CA . VAL B 1 242 ? 24.266 -16.141 -10.852 1 98.75 242 VAL B CA 1
ATOM 7957 C C . VAL B 1 242 ? 23.375 -14.891 -10.82 1 98.75 242 VAL B C 1
ATOM 7959 O O . VAL B 1 242 ? 23.766 -13.867 -10.25 1 98.75 242 VAL B O 1
ATOM 7962 N N . VAL B 1 243 ? 22.266 -14.992 -11.414 1 98.62 243 VAL B N 1
ATOM 7963 C CA . VAL B 1 243 ? 21.297 -13.906 -11.391 1 98.62 243 VAL B CA 1
ATOM 7964 C C . VAL B 1 243 ? 20.094 -14.312 -10.547 1 98.62 243 VAL B C 1
ATOM 7966 O O . VAL B 1 243 ? 19.625 -15.453 -10.617 1 98.62 243 VAL B O 1
ATOM 7969 N N . ILE B 1 244 ? 19.578 -13.414 -9.688 1 98.44 244 ILE B N 1
ATOM 7970 C CA . ILE B 1 244 ? 18.453 -13.688 -8.812 1 98.44 244 ILE B CA 1
ATOM 7971 C C . ILE B 1 244 ? 17.391 -12.609 -8.992 1 98.44 244 ILE B C 1
ATOM 7973 O O . ILE B 1 244 ? 17.672 -11.422 -8.859 1 98.44 244 ILE B O 1
ATOM 7977 N N . GLY B 1 245 ? 16.156 -13.062 -9.297 1 97.38 245 GLY B N 1
ATOM 7978 C CA . GLY B 1 245 ? 15.109 -12.062 -9.305 1 97.38 245 GLY B CA 1
ATOM 7979 C C . GLY B 1 245 ? 13.938 -12.445 -10.195 1 97.38 245 GLY B C 1
ATOM 7980 O O . GLY B 1 245 ? 13.562 -13.617 -10.273 1 97.38 245 GLY B O 1
ATOM 7981 N N . HIS B 1 246 ? 13.25 -11.344 -10.797 1 97.5 246 HIS B N 1
ATOM 7982 C CA . HIS B 1 246 ? 12.016 -11.555 -11.539 1 97.5 246 HIS B CA 1
ATOM 7983 C C . HIS B 1 246 ? 11.945 -10.648 -12.766 1 97.5 246 HIS B C 1
ATOM 7985 O O . HIS B 1 246 ? 10.93 -10.617 -13.469 1 97.5 246 HIS B O 1
ATOM 7991 N N . ASN B 1 247 ? 12.938 -9.898 -12.977 1 97.06 247 ASN B N 1
ATOM 7992 C CA . ASN B 1 247 ? 12.953 -8.93 -14.07 1 97.06 247 ASN B CA 1
ATOM 7993 C C . ASN B 1 247 ? 14.148 -9.156 -14.992 1 97.06 247 ASN B C 1
ATOM 7995 O O . ASN B 1 247 ? 15.289 -8.914 -14.609 1 97.06 247 ASN B O 1
ATOM 7999 N N . VAL B 1 248 ? 13.898 -9.445 -16.234 1 96 248 VAL B N 1
ATOM 8000 C CA . VAL B 1 248 ? 14.945 -9.922 -17.141 1 96 248 VAL B CA 1
ATOM 8001 C C . VAL B 1 248 ? 15.539 -8.75 -17.906 1 96 248 VAL B C 1
ATOM 8003 O O . VAL B 1 248 ? 16.484 -8.922 -18.688 1 96 248 VAL B O 1
ATOM 8006 N N . ALA B 1 249 ? 15.164 -7.516 -17.609 1 95.38 249 ALA B N 1
ATOM 8007 C CA . ALA B 1 249 ? 15.57 -6.344 -18.391 1 95.38 249 ALA B CA 1
ATOM 8008 C C . ALA B 1 249 ? 17.094 -6.223 -18.438 1 95.38 249 ALA B C 1
ATOM 8010 O O . ALA B 1 249 ? 17.672 -6.117 -19.516 1 95.38 249 ALA B O 1
ATOM 8011 N N . GLY B 1 250 ? 17.766 -6.266 -17.328 1 96.06 250 GLY B N 1
ATOM 8012 C CA . GLY B 1 250 ? 19.219 -6.117 -17.266 1 96.06 250 GLY B CA 1
ATOM 8013 C C . GLY B 1 250 ? 19.953 -7.359 -17.734 1 96.06 250 GLY B C 1
ATOM 8014 O O . GLY B 1 250 ? 21 -7.262 -18.359 1 96.06 250 GLY B O 1
ATOM 8015 N N . VAL B 1 251 ? 19.406 -8.469 -17.547 1 96.94 251 VAL B N 1
ATOM 8016 C CA . VAL B 1 251 ? 20.078 -9.75 -17.781 1 96.94 251 VAL B CA 1
ATOM 8017 C C . VAL B 1 251 ? 20.172 -10.016 -19.281 1 96.94 251 VAL B C 1
ATOM 8019 O O . VAL B 1 251 ? 21.109 -10.672 -19.734 1 96.94 251 VAL B O 1
ATOM 8022 N N . THR B 1 252 ? 19.219 -9.508 -20.062 1 97.06 252 THR B N 1
ATOM 8023 C CA . THR B 1 252 ? 19.297 -9.695 -21.5 1 97.06 252 THR B CA 1
ATOM 8024 C C . THR B 1 252 ? 20.578 -9.062 -22.062 1 97.06 252 THR B C 1
ATOM 8026 O O . THR B 1 252 ? 21.188 -9.594 -23 1 97.06 252 THR B O 1
ATOM 8029 N N . ASN B 1 253 ? 21.016 -7.914 -21.469 1 97.75 253 ASN B N 1
ATOM 8030 C CA . ASN B 1 253 ? 22.266 -7.297 -21.875 1 97.75 253 ASN B CA 1
ATOM 8031 C C . ASN B 1 253 ? 23.469 -8.164 -21.5 1 97.75 253 ASN B C 1
ATOM 8033 O O . ASN B 1 253 ? 24.469 -8.203 -22.219 1 97.75 253 ASN B O 1
ATOM 8037 N N . ILE B 1 254 ? 23.391 -8.82 -20.406 1 98.38 254 ILE B N 1
ATOM 8038 C CA . ILE B 1 254 ? 24.438 -9.75 -19.984 1 98.38 254 ILE B CA 1
ATOM 8039 C C . ILE B 1 254 ? 24.547 -10.898 -21 1 98.38 254 ILE B C 1
ATOM 8041 O O . ILE B 1 254 ? 25.641 -11.25 -21.438 1 98.38 254 ILE B O 1
ATOM 8045 N N . MET B 1 255 ? 23.422 -11.484 -21.344 1 97.88 255 MET B N 1
ATOM 8046 C CA . MET B 1 255 ? 23.375 -12.617 -22.266 1 97.88 255 MET B CA 1
ATOM 8047 C C . MET B 1 255 ? 23.891 -12.219 -23.641 1 97.88 255 MET B C 1
ATOM 8049 O O . MET B 1 255 ? 24.625 -12.977 -24.281 1 97.88 255 MET B O 1
ATOM 8053 N N . ASP B 1 256 ? 23.469 -11.047 -24.094 1 97.19 256 ASP B N 1
ATOM 8054 C CA . ASP B 1 256 ? 23.953 -10.547 -25.391 1 97.19 256 ASP B CA 1
ATOM 8055 C C . ASP B 1 256 ? 25.469 -10.398 -25.375 1 97.19 256 ASP B C 1
ATOM 8057 O O . ASP B 1 256 ? 26.141 -10.742 -26.359 1 97.19 256 ASP B O 1
ATOM 8061 N N . TYR B 1 257 ? 26.016 -9.859 -24.328 1 97.88 257 TYR B N 1
ATOM 8062 C CA . TYR B 1 257 ? 27.469 -9.703 -24.219 1 97.88 257 TYR B CA 1
ATOM 8063 C C . TYR B 1 257 ? 28.172 -11.055 -24.281 1 97.88 257 TYR B C 1
ATOM 8065 O O . TYR B 1 257 ? 29.172 -11.203 -24.969 1 97.88 257 TYR B O 1
ATOM 8073 N N . ILE B 1 258 ? 27.688 -12.008 -23.562 1 97.62 258 ILE B N 1
ATOM 8074 C CA . ILE B 1 258 ? 28.266 -13.352 -23.531 1 97.62 258 ILE B CA 1
ATOM 8075 C C . ILE B 1 258 ? 28.266 -13.938 -24.938 1 97.62 258 ILE B C 1
ATOM 8077 O O . ILE B 1 258 ? 29.281 -14.508 -25.375 1 97.62 258 ILE B O 1
ATOM 8081 N N . HIS B 1 259 ? 27.141 -13.805 -25.609 1 95.56 259 HIS B N 1
ATOM 8082 C CA . HIS B 1 259 ? 27 -14.328 -26.969 1 95.56 259 HIS B CA 1
ATOM 8083 C C . HIS B 1 259 ? 27.938 -13.609 -27.938 1 95.56 259 HIS B C 1
ATOM 8085 O O . HIS B 1 259 ? 28.656 -14.25 -28.703 1 95.56 259 HIS B O 1
ATOM 8091 N N . ASP B 1 260 ? 27.953 -12.297 -27.875 1 96.88 260 ASP B N 1
ATOM 8092 C CA . ASP B 1 260 ? 28.734 -11.469 -28.812 1 96.88 260 ASP B CA 1
ATOM 8093 C C . ASP B 1 260 ? 30.234 -11.695 -28.641 1 96.88 260 ASP B C 1
ATOM 8095 O O . ASP B 1 260 ? 31 -11.516 -29.578 1 96.88 260 ASP B O 1
ATOM 8099 N N . HIS B 1 261 ? 30.656 -12.141 -27.516 1 96.94 261 HIS B N 1
ATOM 8100 C CA . HIS B 1 261 ? 32.062 -12.305 -27.25 1 96.94 261 HIS B CA 1
ATOM 8101 C C . HIS B 1 261 ? 32.469 -13.781 -27.172 1 96.94 261 HIS B C 1
ATOM 8103 O O . HIS B 1 261 ? 33.562 -14.117 -26.75 1 96.94 261 HIS B O 1
ATOM 8109 N N . GLY B 1 262 ? 31.516 -14.656 -27.453 1 95.56 262 GLY B N 1
ATOM 8110 C CA . GLY B 1 262 ? 31.797 -16.078 -27.516 1 95.56 262 GLY B CA 1
ATOM 8111 C C . GLY B 1 262 ? 32.188 -16.672 -26.172 1 95.56 262 GLY B C 1
ATOM 8112 O O . GLY B 1 262 ? 33.094 -17.516 -26.094 1 95.56 262 GLY B O 1
ATOM 8113 N N . LEU B 1 263 ? 31.516 -16.266 -25.125 1 96.19 263 LEU B N 1
ATOM 8114 C CA . LEU B 1 263 ? 31.891 -16.688 -23.781 1 96.19 263 LEU B CA 1
ATOM 8115 C C . LEU B 1 263 ? 31.016 -17.844 -23.312 1 96.19 263 LEU B C 1
ATOM 8117 O O . LEU B 1 263 ? 31.172 -18.328 -22.188 1 96.19 263 LEU B O 1
ATOM 8121 N N . GLU B 1 264 ? 30.156 -18.406 -24.109 1 93 264 GLU B N 1
ATOM 8122 C CA . GLU B 1 264 ? 29.172 -19.406 -23.719 1 93 264 GLU B CA 1
ATOM 8123 C C . GLU B 1 264 ? 29.844 -20.672 -23.172 1 93 264 GLU B C 1
ATOM 8125 O O . GLU B 1 264 ? 29.359 -21.281 -22.219 1 93 264 GLU B O 1
ATOM 8130 N N . ASP B 1 265 ? 30.969 -21.016 -23.734 1 92.38 265 ASP B N 1
ATOM 8131 C CA . ASP B 1 265 ? 31.672 -22.219 -23.312 1 92.38 265 ASP B CA 1
ATOM 8132 C C . ASP B 1 265 ? 32.719 -21.906 -22.234 1 92.38 265 ASP B C 1
ATOM 8134 O O . ASP B 1 265 ? 33.281 -22.812 -21.609 1 92.38 265 ASP B O 1
ATOM 8138 N N . LYS B 1 266 ? 32.844 -20.656 -21.922 1 95.69 266 LYS B N 1
ATOM 8139 C CA . LYS B 1 266 ? 33.938 -20.25 -21.031 1 95.69 266 LYS B CA 1
ATOM 8140 C C . LYS B 1 266 ? 33.375 -19.922 -19.641 1 95.69 266 LYS B C 1
ATOM 8142 O O . LYS B 1 266 ? 34.156 -19.859 -18.672 1 95.69 266 LYS B O 1
ATOM 8147 N N . MET B 1 267 ? 32.125 -19.781 -19.578 1 97.12 267 MET B N 1
ATOM 8148 C CA . MET B 1 267 ? 31.531 -19.469 -18.281 1 97.12 267 MET B CA 1
ATOM 8149 C C . MET B 1 267 ? 30.141 -20.078 -18.156 1 97.12 267 MET B C 1
ATOM 8151 O O . MET B 1 267 ? 29.594 -20.594 -19.141 1 97.12 267 MET B O 1
ATOM 8155 N N . GLU B 1 268 ? 29.609 -20.094 -16.906 1 96.44 268 GLU B N 1
ATOM 8156 C CA . GLU B 1 268 ? 28.266 -20.578 -16.578 1 96.44 268 GLU B CA 1
ATOM 8157 C C . GLU B 1 268 ? 27.359 -19.422 -16.188 1 96.44 268 GLU B C 1
ATOM 8159 O O . GLU B 1 268 ? 27.719 -18.594 -15.359 1 96.44 268 GLU B O 1
ATOM 8164 N N . LEU B 1 269 ? 26.25 -19.281 -16.906 1 97.88 269 LEU B N 1
ATOM 8165 C CA . LEU B 1 269 ? 25.188 -18.375 -16.516 1 97.88 269 LEU B CA 1
ATOM 8166 C C . LEU B 1 269 ? 24 -19.141 -15.953 1 97.88 269 LEU B C 1
ATOM 8168 O O . LEU B 1 269 ? 23.438 -20 -16.625 1 97.88 269 LEU B O 1
ATOM 8172 N N . ALA B 1 270 ? 23.672 -18.891 -14.719 1 97.94 270 ALA B N 1
ATOM 8173 C CA . ALA B 1 270 ? 22.562 -19.578 -14.055 1 97.94 270 ALA B CA 1
ATOM 8174 C C . ALA B 1 270 ? 21.703 -18.594 -13.273 1 97.94 270 ALA B C 1
ATOM 8176 O O . ALA B 1 270 ? 22.141 -17.484 -12.953 1 97.94 270 ALA B O 1
ATOM 8177 N N . GLY B 1 271 ? 20.516 -18.969 -13.047 1 97.81 271 GLY B N 1
ATOM 8178 C CA . GLY B 1 271 ? 19.609 -18.047 -12.383 1 97.81 271 GLY B CA 1
ATOM 8179 C C . GLY B 1 271 ? 18.766 -18.703 -11.312 1 97.81 271 GLY B C 1
ATOM 8180 O O . GLY B 1 271 ? 18.688 -19.922 -11.242 1 97.81 271 GLY B O 1
ATOM 8181 N N . LEU B 1 272 ? 18.203 -17.844 -10.461 1 97.69 272 LEU B N 1
ATOM 8182 C CA . LEU B 1 272 ? 17.234 -18.203 -9.422 1 97.69 272 LEU B CA 1
ATOM 8183 C C . LEU B 1 272 ? 15.961 -17.391 -9.555 1 97.69 272 LEU B C 1
ATOM 8185 O O . LEU B 1 272 ? 16 -16.203 -9.906 1 97.69 272 LEU B O 1
ATOM 8189 N N . CYS B 1 273 ? 14.797 -18.047 -9.281 1 96.38 273 CYS B N 1
ATOM 8190 C CA . CYS B 1 273 ? 13.477 -17.438 -9.336 1 96.38 273 CYS B CA 1
ATOM 8191 C C . CYS B 1 273 ? 13.086 -17.078 -10.766 1 96.38 273 CYS B C 1
ATOM 8193 O O . CYS B 1 273 ? 13.617 -17.656 -11.711 1 96.38 273 CYS B O 1
ATOM 8195 N N . CYS B 1 274 ? 12.133 -16.172 -11 1 96.62 274 CYS B N 1
ATOM 8196 C CA . CYS B 1 274 ? 11.453 -16.047 -12.289 1 96.62 274 CYS B CA 1
ATOM 8197 C C . CYS B 1 274 ? 12.375 -15.445 -13.336 1 96.62 274 CYS B C 1
ATOM 8199 O O . CYS B 1 274 ? 12.188 -15.664 -14.531 1 96.62 274 CYS B O 1
ATOM 8201 N N . THR B 1 275 ? 13.375 -14.656 -12.945 1 97.38 275 THR B N 1
ATOM 8202 C CA . THR B 1 275 ? 14.359 -14.211 -13.93 1 97.38 275 THR B CA 1
ATOM 8203 C C . THR B 1 275 ? 15.039 -15.398 -14.594 1 97.38 275 THR B C 1
ATOM 8205 O O . THR B 1 275 ? 15.336 -15.367 -15.789 1 97.38 275 THR B O 1
ATOM 8208 N N . ALA B 1 276 ? 15.273 -16.453 -13.828 1 97.44 276 ALA B N 1
ATOM 8209 C CA . ALA B 1 276 ? 15.891 -17.672 -14.352 1 97.44 276 ALA B CA 1
ATOM 8210 C C . ALA B 1 276 ? 15.031 -18.266 -15.461 1 97.44 276 ALA B C 1
ATOM 8212 O O . ALA B 1 276 ? 15.562 -18.703 -16.484 1 97.44 276 ALA B O 1
ATOM 8213 N N . ILE B 1 277 ? 13.727 -18.281 -15.219 1 97.31 277 ILE B N 1
ATOM 8214 C CA . ILE B 1 277 ? 12.82 -18.828 -16.219 1 97.31 277 ILE B CA 1
ATOM 8215 C C . ILE B 1 277 ? 12.867 -17.969 -17.484 1 97.31 277 ILE B C 1
ATOM 8217 O O . ILE B 1 277 ? 13 -18.5 -18.594 1 97.31 277 ILE B O 1
ATOM 8221 N N . ASP B 1 278 ? 12.812 -16.703 -17.328 1 97.31 278 ASP B N 1
ATOM 8222 C CA . ASP B 1 278 ? 12.695 -15.805 -18.484 1 97.31 278 ASP B CA 1
ATOM 8223 C C . ASP B 1 278 ? 14.008 -15.75 -19.266 1 97.31 278 ASP B C 1
ATOM 8225 O O . ASP B 1 278 ? 14 -15.555 -20.484 1 97.31 278 ASP B O 1
ATOM 8229 N N . MET B 1 279 ? 15.117 -16 -18.609 1 96.5 279 MET B N 1
ATOM 8230 C CA . MET B 1 279 ? 16.391 -16.094 -19.312 1 96.5 279 MET B CA 1
ATOM 8231 C C . MET B 1 279 ? 16.391 -17.266 -20.297 1 96.5 279 MET B C 1
ATOM 8233 O O . MET B 1 279 ? 17 -17.188 -21.359 1 96.5 279 MET B O 1
ATOM 8237 N N . THR B 1 280 ? 15.727 -18.281 -19.906 1 96.88 280 THR B N 1
ATOM 8238 C CA . THR B 1 280 ? 15.703 -19.469 -20.75 1 96.88 280 THR B CA 1
ATOM 8239 C C . THR B 1 280 ? 14.758 -19.281 -21.938 1 96.88 280 THR B C 1
ATOM 8241 O O . THR B 1 280 ? 14.812 -20.031 -22.906 1 96.88 280 THR B O 1
ATOM 8244 N N . ARG B 1 281 ? 13.906 -18.281 -21.828 1 96.88 281 ARG B N 1
ATOM 8245 C CA . ARG B 1 281 ? 12.961 -17.984 -22.906 1 96.88 281 ARG B CA 1
ATOM 8246 C C . ARG B 1 281 ? 13.562 -17 -23.906 1 96.88 281 ARG B C 1
ATOM 8248 O O . ARG B 1 281 ? 13.133 -16.938 -25.062 1 96.88 281 ARG B O 1
ATOM 8255 N N . TYR B 1 282 ? 14.578 -16.25 -23.484 1 97.06 282 TYR B N 1
ATOM 8256 C CA . TYR B 1 282 ? 15.117 -15.148 -24.266 1 97.06 282 TYR B CA 1
ATOM 8257 C C . TYR B 1 282 ? 15.773 -15.664 -25.547 1 97.06 282 TYR B C 1
ATOM 8259 O O . TYR B 1 282 ? 16.656 -16.531 -25.484 1 97.06 282 TYR B O 1
ATOM 8267 N N . GLN B 1 283 ? 15.344 -15.18 -26.734 1 94.81 283 GLN B N 1
ATOM 8268 C CA . GLN B 1 283 ? 15.867 -15.477 -28.062 1 94.81 283 GLN B CA 1
ATOM 8269 C C . GLN B 1 283 ? 15.828 -16.969 -28.344 1 94.81 283 GLN B C 1
ATOM 8271 O O . GLN B 1 283 ? 16.844 -17.562 -28.734 1 94.81 283 GLN B O 1
ATOM 8276 N N . THR B 1 284 ? 14.633 -17.578 -28.125 1 92.38 284 THR B N 1
ATOM 8277 C CA . THR B 1 284 ? 14.477 -19 -28.391 1 92.38 284 THR B CA 1
ATOM 8278 C C . THR B 1 284 ? 13.289 -19.266 -29.297 1 92.38 284 THR B C 1
ATOM 8280 O O . THR B 1 284 ? 12.906 -20.406 -29.516 1 92.38 284 THR B O 1
ATOM 8283 N N . ASP B 1 285 ? 12.711 -18.266 -29.828 1 87.44 285 ASP B N 1
ATOM 8284 C CA . ASP B 1 285 ? 11.469 -18.406 -30.594 1 87.44 285 ASP B CA 1
ATOM 8285 C C . ASP B 1 285 ? 11.75 -18.938 -32 1 87.44 285 ASP B C 1
ATOM 8287 O O . ASP B 1 285 ? 10.82 -19.297 -32.719 1 87.44 285 ASP B O 1
ATOM 8291 N N . GLN B 1 286 ? 13.062 -18.953 -32.375 1 84.31 286 GLN B N 1
ATOM 8292 C CA . GLN B 1 286 ? 13.414 -19.453 -33.719 1 84.31 286 GLN B CA 1
ATOM 8293 C C . GLN B 1 286 ? 14.25 -20.734 -33.625 1 84.31 286 GLN B C 1
ATOM 8295 O O . GLN B 1 286 ? 15.148 -20.953 -34.438 1 84.31 286 GLN B O 1
ATOM 8300 N N . GLY B 1 287 ? 14.055 -21.406 -32.531 1 81.06 287 GLY B N 1
ATOM 8301 C CA . GLY B 1 287 ? 14.672 -22.703 -32.375 1 81.06 287 GLY B CA 1
ATOM 8302 C C . GLY B 1 287 ? 16.047 -22.656 -31.719 1 81.06 287 GLY B C 1
ATOM 8303 O O . GLY B 1 287 ? 16.703 -23.688 -31.562 1 81.06 287 GLY B O 1
ATOM 8304 N N . GLN B 1 288 ? 16.469 -21.562 -31.266 1 83.5 288 GLN B N 1
ATOM 8305 C CA . GLN B 1 288 ? 17.734 -21.453 -30.562 1 83.5 288 GLN B CA 1
ATOM 8306 C C . GLN B 1 288 ? 17.703 -22.172 -29.219 1 83.5 288 GLN B C 1
ATOM 8308 O O . GLN B 1 288 ? 16.641 -22.281 -28.594 1 83.5 288 GLN B O 1
ATOM 8313 N N . LYS B 1 289 ? 18.797 -22.609 -28.812 1 87.44 289 LYS B N 1
ATOM 8314 C CA . LYS B 1 289 ? 18.906 -23.312 -27.531 1 87.44 289 LYS B CA 1
ATOM 8315 C C . LYS B 1 289 ? 19.016 -22.312 -26.375 1 87.44 289 LYS B C 1
ATOM 8317 O O . LYS B 1 289 ? 19.609 -21.25 -26.531 1 87.44 289 LYS B O 1
ATOM 8322 N N . PRO B 1 290 ? 18.453 -22.781 -25.25 1 88.69 290 PRO B N 1
ATOM 8323 C CA . PRO B 1 290 ? 18.609 -21.922 -24.078 1 88.69 290 PRO B CA 1
ATOM 8324 C C . PRO B 1 290 ? 20.078 -21.719 -23.688 1 88.69 290 PRO B C 1
ATOM 8326 O O . PRO B 1 290 ? 20.875 -22.656 -23.766 1 88.69 290 PRO B O 1
ATOM 8329 N N . GLN B 1 291 ? 20.406 -20.531 -23.25 1 87.38 291 GLN B N 1
ATOM 8330 C CA . GLN B 1 291 ? 21.797 -20.156 -22.969 1 87.38 291 GLN B CA 1
ATOM 8331 C C . GLN B 1 291 ? 22.047 -20.078 -21.469 1 87.38 291 GLN B C 1
ATOM 8333 O O . GLN B 1 291 ? 23.141 -19.703 -21.047 1 87.38 291 GLN B O 1
ATOM 8338 N N . ALA B 1 292 ? 21.094 -20.375 -20.734 1 94.19 292 ALA B N 1
ATOM 8339 C CA . ALA B 1 292 ? 21.203 -20.266 -19.281 1 94.19 292 ALA B CA 1
ATOM 8340 C C . ALA B 1 292 ? 20.578 -21.469 -18.578 1 94.19 292 ALA B C 1
ATOM 8342 O O . ALA B 1 292 ? 19.781 -22.188 -19.172 1 94.19 292 ALA B O 1
ATOM 8343 N N . LYS B 1 293 ? 21 -21.688 -17.422 1 96.94 293 LYS B N 1
ATOM 8344 C CA . LYS B 1 293 ? 20.469 -22.781 -16.609 1 96.94 293 LYS B CA 1
ATOM 8345 C C . LYS B 1 293 ? 19.672 -22.266 -15.414 1 96.94 293 LYS B C 1
ATOM 8347 O O . LYS B 1 293 ? 19.828 -21.094 -15.031 1 96.94 293 LYS B O 1
ATOM 8352 N N . VAL B 1 294 ? 18.75 -23.062 -14.898 1 97.88 294 VAL B N 1
ATOM 8353 C CA . VAL B 1 294 ? 17.938 -22.703 -13.75 1 97.88 294 VAL B CA 1
ATOM 8354 C C . VAL B 1 294 ? 18.438 -23.453 -12.508 1 97.88 294 VAL B C 1
ATOM 8356 O O . VAL B 1 294 ? 18.641 -24.656 -12.555 1 97.88 294 VAL B O 1
ATOM 8359 N N . ILE B 1 295 ? 18.641 -22.734 -11.445 1 97.5 295 ILE B N 1
ATOM 8360 C CA . ILE B 1 295 ? 19.094 -23.344 -10.203 1 97.5 295 ILE B CA 1
ATOM 8361 C C . ILE B 1 295 ? 17.891 -23.781 -9.367 1 97.5 295 ILE B C 1
ATOM 8363 O O . ILE B 1 295 ? 17.844 -24.906 -8.859 1 97.5 295 ILE B O 1
ATOM 8367 N N . GLY B 1 296 ? 16.969 -22.828 -9.203 1 95.38 296 GLY B N 1
ATOM 8368 C CA . GLY B 1 296 ? 15.797 -23.109 -8.391 1 95.38 296 GLY B CA 1
ATOM 8369 C C . GLY B 1 296 ? 15.07 -21.875 -7.914 1 95.38 296 GLY B C 1
ATOM 8370 O O . GLY B 1 296 ? 15.109 -20.828 -8.578 1 95.38 296 GLY B O 1
ATOM 8371 N N . THR B 1 297 ? 14.344 -22.047 -6.828 1 94.62 297 THR B N 1
ATOM 8372 C CA . THR B 1 297 ? 13.492 -21 -6.27 1 94.62 297 THR B CA 1
ATOM 8373 C C . THR B 1 297 ? 14.203 -20.281 -5.129 1 94.62 297 THR B C 1
ATOM 8375 O O . THR B 1 297 ? 15.406 -20.453 -4.93 1 94.62 297 THR B O 1
ATOM 8378 N N . LEU B 1 298 ? 13.508 -19.469 -4.406 1 94.38 298 LEU B N 1
ATOM 8379 C CA . LEU B 1 298 ? 14.062 -18.719 -3.283 1 94.38 298 LEU B CA 1
ATOM 8380 C C . LEU B 1 298 ? 14.68 -19.672 -2.254 1 94.38 298 LEU B C 1
ATOM 8382 O O . LEU B 1 298 ? 15.664 -19.328 -1.603 1 94.38 298 LEU B O 1
ATOM 8386 N N . ALA B 1 299 ? 14.188 -20.844 -2.172 1 92.19 299 ALA B N 1
ATOM 8387 C CA . ALA B 1 299 ? 14.664 -21.828 -1.196 1 92.19 299 ALA B CA 1
ATOM 8388 C C . ALA B 1 299 ? 16.094 -22.25 -1.503 1 92.19 299 ALA B C 1
ATOM 8390 O O . ALA B 1 299 ? 16.797 -22.781 -0.633 1 92.19 299 ALA B O 1
ATOM 8391 N N . LYS B 1 300 ? 16.547 -21.984 -2.715 1 95.62 300 LYS B N 1
ATOM 8392 C CA . LYS B 1 300 ? 17.891 -22.391 -3.117 1 95.62 300 LYS B CA 1
ATOM 8393 C C . LYS B 1 300 ? 18.844 -21.219 -3.094 1 95.62 300 LYS B C 1
ATOM 8395 O O . LYS B 1 300 ? 20.047 -21.375 -3.33 1 95.62 300 LYS B O 1
ATOM 8400 N N . GLU B 1 301 ? 18.359 -20 -2.762 1 97 301 GLU B N 1
ATOM 8401 C CA . GLU B 1 301 ? 19.203 -18.812 -2.832 1 97 301 GLU B CA 1
ATOM 8402 C C . GLU B 1 301 ? 20.359 -18.906 -1.851 1 97 301 GLU B C 1
ATOM 8404 O O . GLU B 1 301 ? 21.531 -18.844 -2.254 1 97 301 GLU B O 1
ATOM 8409 N N . LEU B 1 302 ? 20.016 -19.125 -0.63 1 97.06 302 LEU B N 1
ATOM 8410 C CA . LEU B 1 302 ? 21.062 -19.141 0.379 1 97.06 302 LEU B CA 1
ATOM 8411 C C . LEU B 1 302 ? 21.938 -20.391 0.232 1 97.06 302 LEU B C 1
ATOM 8413 O O . LEU B 1 302 ? 23.141 -20.344 0.499 1 97.06 302 LEU B O 1
ATOM 8417 N N . LYS B 1 303 ? 21.359 -21.531 -0.176 1 96.69 303 LYS B N 1
ATOM 8418 C CA . LYS B 1 303 ? 22.125 -22.75 -0.445 1 96.69 303 LYS B CA 1
ATOM 8419 C C . LYS B 1 303 ? 23.188 -22.484 -1.509 1 96.69 303 LYS B C 1
ATOM 8421 O O . LYS B 1 303 ? 24.344 -22.891 -1.349 1 96.69 303 LYS B O 1
ATOM 8426 N N . MET B 1 304 ? 22.75 -21.828 -2.547 1 97.12 304 MET B N 1
ATOM 8427 C CA . MET B 1 304 ? 23.672 -21.562 -3.645 1 97.12 304 MET B CA 1
ATOM 8428 C C . MET B 1 304 ? 24.75 -20.562 -3.213 1 97.12 304 MET B C 1
ATOM 8430 O O . MET B 1 304 ? 25.922 -20.75 -3.516 1 97.12 304 MET B O 1
ATOM 8434 N N . ILE B 1 305 ? 24.406 -19.531 -2.494 1 98 305 ILE B N 1
ATOM 8435 C CA . ILE B 1 305 ? 25.359 -18.531 -2.045 1 98 305 ILE B CA 1
ATOM 8436 C C . ILE B 1 305 ? 26.391 -19.172 -1.116 1 98 305 ILE B C 1
ATOM 8438 O O . ILE B 1 305 ? 27.594 -19.016 -1.312 1 98 305 ILE B O 1
ATOM 8442 N N . ARG B 1 306 ? 25.969 -20 -0.181 1 97.06 306 ARG B N 1
ATOM 8443 C CA . ARG B 1 306 ? 26.844 -20.562 0.841 1 97.06 306 ARG B CA 1
ATOM 8444 C C . ARG B 1 306 ? 27.688 -21.703 0.278 1 97.06 306 ARG B C 1
ATOM 8446 O O . ARG B 1 306 ? 28.672 -22.125 0.891 1 97.06 306 ARG B O 1
ATOM 8453 N N . SER B 1 307 ? 27.281 -22.234 -0.862 1 95.75 307 SER B N 1
ATOM 8454 C CA . SER B 1 307 ? 28.109 -23.25 -1.533 1 95.75 307 SER B CA 1
ATOM 8455 C C . SER B 1 307 ? 29.422 -22.641 -2.018 1 95.75 307 SER B C 1
ATOM 8457 O O . SER B 1 307 ? 30.391 -23.375 -2.279 1 95.75 307 SER B O 1
ATOM 8459 N N . GLY B 1 308 ? 29.406 -21.312 -2.256 1 96.12 308 GLY B N 1
ATOM 8460 C CA . GLY B 1 308 ? 30.594 -20.625 -2.742 1 96.12 308 GLY B CA 1
ATOM 8461 C C . GLY B 1 308 ? 30.781 -20.75 -4.242 1 96.12 308 GLY B C 1
ATOM 8462 O O . GLY B 1 308 ? 31.734 -20.219 -4.801 1 96.12 308 GLY B O 1
ATOM 8463 N N . VAL B 1 309 ? 29.828 -21.328 -4.875 1 96.31 309 VAL B N 1
ATOM 8464 C CA . VAL B 1 309 ? 29.938 -21.625 -6.297 1 96.31 309 VAL B CA 1
ATOM 8465 C C . VAL B 1 309 ? 29.875 -20.328 -7.105 1 96.31 309 VAL B C 1
ATOM 8467 O O . VAL B 1 309 ? 30.625 -20.141 -8.07 1 96.31 309 VAL B O 1
ATOM 8470 N N . PRO B 1 310 ? 29 -19.359 -6.758 1 98.31 310 PRO B N 1
ATOM 8471 C CA . PRO B 1 310 ? 28.922 -18.125 -7.555 1 98.31 310 PRO B CA 1
ATOM 8472 C C . PRO B 1 310 ? 30.172 -17.266 -7.43 1 98.31 310 PRO B C 1
ATOM 8474 O O . PRO B 1 310 ? 30.719 -17.109 -6.332 1 98.31 310 PRO B O 1
ATOM 8477 N N . ASP B 1 311 ? 30.578 -16.75 -8.516 1 98.56 311 ASP B N 1
ATOM 8478 C CA . ASP B 1 311 ? 31.703 -15.812 -8.5 1 98.56 311 ASP B CA 1
ATOM 8479 C C . ASP B 1 311 ? 31.219 -14.367 -8.469 1 98.56 311 ASP B C 1
ATOM 8481 O O . ASP B 1 311 ? 31.922 -13.477 -7.996 1 98.56 311 ASP B O 1
ATOM 8485 N N . VAL B 1 312 ? 30.094 -14.125 -9.055 1 98.81 312 VAL B N 1
ATOM 8486 C CA . VAL B 1 312 ? 29.375 -12.844 -9.016 1 98.81 312 VAL B CA 1
ATOM 8487 C C . VAL B 1 312 ? 27.875 -13.094 -8.906 1 98.81 312 VAL B C 1
ATOM 8489 O O . VAL B 1 312 ? 27.359 -14.062 -9.477 1 98.81 312 VAL B O 1
ATOM 8492 N N . ILE B 1 313 ? 27.172 -12.297 -8.164 1 98.88 313 ILE B N 1
ATOM 8493 C CA . ILE B 1 313 ? 25.719 -12.383 -8.055 1 98.88 313 ILE B CA 1
ATOM 8494 C C . ILE B 1 313 ? 25.094 -11.078 -8.523 1 98.88 313 ILE B C 1
ATOM 8496 O O . ILE B 1 313 ? 25.516 -9.992 -8.133 1 98.88 313 ILE B O 1
ATOM 8500 N N . VAL B 1 314 ? 24.141 -11.125 -9.391 1 98.81 314 VAL B N 1
ATOM 8501 C CA . VAL B 1 314 ? 23.344 -9.992 -9.867 1 98.81 314 VAL B CA 1
ATOM 8502 C C . VAL B 1 314 ? 21.906 -10.133 -9.391 1 98.81 314 VAL B C 1
ATOM 8504 O O . VAL B 1 314 ? 21.281 -11.18 -9.578 1 98.81 314 VAL B O 1
ATOM 8507 N N . VAL B 1 315 ? 21.375 -9.117 -8.734 1 98.44 315 VAL B N 1
ATOM 8508 C CA . VAL B 1 315 ? 20 -9.188 -8.242 1 98.44 315 VAL B CA 1
ATOM 8509 C C . VAL B 1 315 ? 19.156 -8.109 -8.906 1 98.44 315 VAL B C 1
ATOM 8511 O O . VAL B 1 315 ? 19.672 -7.051 -9.273 1 98.44 315 VAL B O 1
ATOM 8514 N N . ASP B 1 316 ? 17.859 -8.344 -9.047 1 96.88 316 ASP B N 1
ATOM 8515 C CA . ASP B 1 316 ? 16.984 -7.352 -9.664 1 96.88 316 ASP B CA 1
ATOM 8516 C C . ASP B 1 316 ? 15.805 -7.008 -8.75 1 96.88 316 ASP B C 1
ATOM 8518 O O . ASP B 1 316 ? 15.867 -6.035 -7.992 1 96.88 316 ASP B O 1
ATOM 8522 N N . GLU B 1 317 ? 14.695 -7.906 -8.617 1 96.88 317 GLU B N 1
ATOM 8523 C CA . GLU B 1 317 ? 13.602 -7.457 -7.766 1 96.88 317 GLU B CA 1
ATOM 8524 C C . GLU B 1 317 ? 12.773 -8.633 -7.258 1 96.88 317 GLU B C 1
ATOM 8526 O O . GLU B 1 317 ? 12.961 -9.766 -7.703 1 96.88 317 GLU B O 1
ATOM 8531 N N . GLN B 1 318 ? 11.836 -8.391 -6.25 1 95.69 318 GLN B N 1
ATOM 8532 C CA . GLN B 1 318 ? 10.781 -9.234 -5.715 1 95.69 318 GLN B CA 1
ATOM 8533 C C . GLN B 1 318 ? 11.352 -10.32 -4.805 1 95.69 318 GLN B C 1
ATOM 8535 O O . GLN B 1 318 ? 11.938 -10.016 -3.764 1 95.69 318 GLN B O 1
ATOM 8540 N N . CYS B 1 319 ? 11.18 -11.672 -5.164 1 94.56 319 CYS B N 1
ATOM 8541 C CA . CYS B 1 319 ? 11.578 -12.75 -4.27 1 94.56 319 CYS B CA 1
ATOM 8542 C C . CYS B 1 319 ? 13.094 -12.914 -4.246 1 94.56 319 CYS B C 1
ATOM 8544 O O . CYS B 1 319 ? 13.625 -13.883 -4.785 1 94.56 319 CYS B O 1
ATOM 8546 N N . VAL B 1 320 ? 13.734 -11.977 -3.66 1 97.56 320 VAL B N 1
ATOM 8547 C CA . VAL B 1 320 ? 15.18 -11.922 -3.434 1 97.56 320 VAL B CA 1
ATOM 8548 C C . VAL B 1 320 ? 15.461 -11.719 -1.947 1 97.56 320 VAL B C 1
ATOM 8550 O O . VAL B 1 320 ? 14.875 -10.844 -1.311 1 97.56 320 VAL B O 1
ATOM 8553 N N . ARG B 1 321 ? 16.281 -12.477 -1.446 1 97.69 321 ARG B N 1
ATOM 8554 C CA . ARG B 1 321 ? 16.594 -12.359 -0.026 1 97.69 321 ARG B CA 1
ATOM 8555 C C . ARG B 1 321 ? 17.172 -10.984 0.297 1 97.69 321 ARG B C 1
ATOM 8557 O O . ARG B 1 321 ? 17.938 -10.422 -0.492 1 97.69 321 ARG B O 1
ATOM 8564 N N . ALA B 1 322 ? 16.891 -10.562 1.501 1 97.25 322 ALA B N 1
ATOM 8565 C CA . ALA B 1 322 ? 17.312 -9.234 1.937 1 97.25 322 ALA B CA 1
ATOM 8566 C C . ALA B 1 322 ? 18.781 -9.219 2.346 1 97.25 322 ALA B C 1
ATOM 8568 O O . ALA B 1 322 ? 19.406 -8.156 2.42 1 97.25 322 ALA B O 1
ATOM 8569 N N . ASP B 1 323 ? 19.406 -10.383 2.59 1 97.5 323 ASP B N 1
ATOM 8570 C CA . ASP B 1 323 ? 20.75 -10.422 3.125 1 97.5 323 ASP B CA 1
ATOM 8571 C C . ASP B 1 323 ? 21.734 -11.023 2.111 1 97.5 323 ASP B C 1
ATOM 8573 O O . ASP B 1 323 ? 22.75 -11.609 2.49 1 97.5 323 ASP B O 1
ATOM 8577 N N . VAL B 1 324 ? 21.375 -10.945 0.81 1 98.5 324 VAL B N 1
ATOM 8578 C CA . VAL B 1 324 ? 22.25 -11.492 -0.232 1 98.5 324 VAL B CA 1
ATOM 8579 C C . VAL B 1 324 ? 23.625 -10.859 -0.13 1 98.5 324 VAL B C 1
ATOM 8581 O O . VAL B 1 324 ? 24.641 -11.562 -0.171 1 98.5 324 VAL B O 1
ATOM 8584 N N . LEU B 1 325 ? 23.641 -9.531 0.039 1 98.31 325 LEU B N 1
ATOM 8585 C CA . LEU B 1 325 ? 24.922 -8.82 0.087 1 98.31 325 LEU B CA 1
ATOM 8586 C C . LEU B 1 325 ? 25.766 -9.289 1.271 1 98.31 325 LEU B C 1
ATOM 8588 O O . LEU B 1 325 ? 26.953 -9.57 1.117 1 98.31 325 LEU B O 1
ATOM 8592 N N . ASP B 1 326 ? 25.203 -9.414 2.455 1 97.12 326 ASP B N 1
ATOM 8593 C CA . ASP B 1 326 ? 25.922 -9.805 3.664 1 97.12 326 ASP B CA 1
ATOM 8594 C C . ASP B 1 326 ? 26.438 -11.234 3.553 1 97.12 326 ASP B C 1
ATOM 8596 O O . ASP B 1 326 ? 27.578 -11.516 3.941 1 97.12 326 ASP B O 1
ATOM 8600 N N . GLU B 1 327 ? 25.625 -12.133 3.027 1 97.56 327 GLU B N 1
ATOM 8601 C CA . GLU B 1 327 ? 26.016 -13.531 2.871 1 97.56 327 GLU B CA 1
ATOM 8602 C C . GLU B 1 327 ? 27.109 -13.688 1.812 1 97.56 327 GLU B C 1
ATOM 8604 O O . GLU B 1 327 ? 28.031 -14.477 1.98 1 97.56 327 GLU B O 1
ATOM 8609 N N . ALA B 1 328 ? 27 -12.969 0.735 1 98.25 328 ALA B N 1
ATOM 8610 C CA . ALA B 1 328 ? 27.984 -13.023 -0.346 1 98.25 328 ALA B CA 1
ATOM 8611 C C . ALA B 1 328 ? 29.328 -12.477 0.108 1 98.25 328 ALA B C 1
ATOM 8613 O O . ALA B 1 328 ? 30.375 -13.016 -0.256 1 98.25 328 ALA B O 1
ATOM 8614 N N . LYS B 1 329 ? 29.312 -11.43 0.9 1 97.06 329 LYS B N 1
ATOM 8615 C CA . LYS B 1 329 ? 30.531 -10.789 1.4 1 97.06 329 LYS B CA 1
ATOM 8616 C C . LYS B 1 329 ? 31.391 -11.773 2.188 1 97.06 329 LYS B C 1
ATOM 8618 O O . LYS B 1 329 ? 32.625 -11.727 2.119 1 97.06 329 LYS B O 1
ATOM 8623 N N . LYS B 1 330 ? 30.766 -12.641 2.898 1 95.94 330 LYS B N 1
ATOM 8624 C CA . LYS B 1 330 ? 31.469 -13.625 3.713 1 95.94 330 LYS B CA 1
ATOM 8625 C C . LYS B 1 330 ? 32.344 -14.539 2.846 1 95.94 330 LYS B C 1
ATOM 8627 O O . LYS B 1 330 ? 33.312 -15.117 3.326 1 95.94 330 LYS B O 1
ATOM 8632 N N . LEU B 1 331 ? 32.031 -14.609 1.578 1 97.12 331 LEU B N 1
ATOM 8633 C CA . LEU B 1 331 ? 32.719 -15.523 0.681 1 97.12 331 LEU B CA 1
ATOM 8634 C C . LEU B 1 331 ? 33.406 -14.766 -0.451 1 97.12 331 LEU B C 1
ATOM 8636 O O . LEU B 1 331 ? 33.719 -15.352 -1.486 1 97.12 331 LEU B O 1
ATOM 8640 N N . SER B 1 332 ? 33.5 -13.43 -0.296 1 97.56 332 SER B N 1
ATOM 8641 C CA . SER B 1 332 ? 34.156 -12.555 -1.253 1 97.56 332 SER B CA 1
ATOM 8642 C C . SER B 1 332 ? 33.5 -12.617 -2.623 1 97.56 332 SER B C 1
ATOM 8644 O O . SER B 1 332 ? 34.188 -12.664 -3.648 1 97.56 332 SER B O 1
ATOM 8646 N N . ILE B 1 333 ? 32.219 -12.711 -2.646 1 98.5 333 ILE B N 1
ATOM 8647 C CA . ILE B 1 333 ? 31.422 -12.688 -3.873 1 98.5 333 ILE B CA 1
ATOM 8648 C C . ILE B 1 333 ? 30.828 -11.297 -4.078 1 98.5 333 ILE B C 1
ATOM 8650 O O . ILE B 1 333 ? 29.969 -10.859 -3.312 1 98.5 333 ILE B O 1
ATOM 8654 N N . PRO B 1 334 ? 31.234 -10.562 -5.07 1 98.81 334 PRO B N 1
ATOM 8655 C CA . PRO B 1 334 ? 30.625 -9.258 -5.32 1 98.81 334 PRO B CA 1
ATOM 8656 C C . PRO B 1 334 ? 29.156 -9.359 -5.723 1 98.81 334 PRO B C 1
ATOM 8658 O O . PRO B 1 334 ? 28.781 -10.273 -6.457 1 98.81 334 PRO B O 1
ATOM 8661 N N . VAL B 1 335 ? 28.359 -8.398 -5.281 1 98.88 335 VAL B N 1
ATOM 8662 C CA . VAL B 1 335 ? 26.922 -8.367 -5.586 1 98.88 335 VAL B CA 1
ATOM 8663 C C . VAL B 1 335 ? 26.594 -7.113 -6.387 1 98.88 335 VAL B C 1
ATOM 8665 O O . VAL B 1 335 ? 26.969 -6.004 -5.996 1 98.88 335 VAL B O 1
ATOM 8668 N N . ILE B 1 336 ? 25.922 -7.262 -7.477 1 98.88 336 ILE B N 1
ATOM 8669 C CA . ILE B 1 336 ? 25.469 -6.152 -8.305 1 98.88 336 ILE B CA 1
ATOM 8670 C C . ILE B 1 336 ? 23.938 -6.051 -8.234 1 98.88 336 ILE B C 1
ATOM 8672 O O . ILE B 1 336 ? 23.234 -7.023 -8.516 1 98.88 336 ILE B O 1
ATOM 8676 N N . THR B 1 337 ? 23.438 -4.949 -7.824 1 98.5 337 THR B N 1
ATOM 8677 C CA . THR B 1 337 ? 22 -4.695 -7.871 1 98.5 337 THR B CA 1
ATOM 8678 C C . THR B 1 337 ? 21.625 -3.922 -9.133 1 98.5 337 THR B C 1
ATOM 8680 O O . THR B 1 337 ? 22.406 -3.1 -9.617 1 98.5 337 THR B O 1
ATOM 8683 N N . THR B 1 338 ? 20.406 -4.168 -9.703 1 98.44 338 THR B N 1
ATOM 8684 C CA . THR B 1 338 ? 20.109 -3.643 -11.031 1 98.44 338 THR B CA 1
ATOM 8685 C C . THR B 1 338 ? 18.734 -2.99 -11.07 1 98.44 338 THR B C 1
ATOM 8687 O O . THR B 1 338 ? 18.203 -2.697 -12.141 1 98.44 338 THR B O 1
ATOM 8690 N N . ASN B 1 339 ? 18.078 -2.824 -9.969 1 97.94 339 ASN B N 1
ATOM 8691 C CA . ASN B 1 339 ? 16.734 -2.275 -9.867 1 97.94 339 ASN B CA 1
ATOM 8692 C C . ASN B 1 339 ? 16.594 -1.333 -8.68 1 97.94 339 ASN B C 1
ATOM 8694 O O . ASN B 1 339 ? 17.156 -1.586 -7.609 1 97.94 339 ASN B O 1
ATOM 8698 N N . GLU B 1 340 ? 15.797 -0.307 -8.812 1 97.12 340 GLU B N 1
ATOM 8699 C CA . GLU B 1 340 ? 15.664 0.726 -7.793 1 97.12 340 GLU B CA 1
ATOM 8700 C C . GLU B 1 340 ? 14.914 0.198 -6.57 1 97.12 340 GLU B C 1
ATOM 8702 O O . GLU B 1 340 ? 14.953 0.81 -5.5 1 97.12 340 GLU B O 1
ATOM 8707 N N . LYS B 1 341 ? 14.227 -0.885 -6.707 1 97.62 341 LYS B N 1
ATOM 8708 C CA . LYS B 1 341 ? 13.477 -1.456 -5.594 1 97.62 341 LYS B CA 1
ATOM 8709 C C . LYS B 1 341 ? 14.383 -2.281 -4.684 1 97.62 341 LYS B C 1
ATOM 8711 O O . LYS B 1 341 ? 14.008 -2.609 -3.557 1 97.62 341 LYS B O 1
ATOM 8716 N N . ILE B 1 342 ? 15.602 -2.643 -5.164 1 97.62 342 ILE B N 1
ATOM 8717 C CA . ILE B 1 342 ? 16.625 -3.359 -4.418 1 97.62 342 ILE B CA 1
ATOM 8718 C C . ILE B 1 342 ? 17.984 -2.693 -4.641 1 97.62 342 ILE B C 1
ATOM 8720 O O . ILE B 1 342 ? 18.594 -2.844 -5.707 1 97.62 342 ILE B O 1
ATOM 8724 N N . MET B 1 343 ? 18.531 -2.02 -3.619 1 98.19 343 MET B N 1
ATOM 8725 C CA . MET B 1 343 ? 19.781 -1.288 -3.836 1 98.19 343 MET B CA 1
ATOM 8726 C C . MET B 1 343 ? 20.781 -1.577 -2.725 1 98.19 343 MET B C 1
ATOM 8728 O O . MET B 1 343 ? 21.969 -1.28 -2.863 1 98.19 343 MET B O 1
ATOM 8732 N N . TYR B 1 344 ? 20.484 -2.162 -1.58 1 98.06 344 TYR B N 1
ATOM 8733 C CA . TYR B 1 344 ? 21.297 -2.701 -0.49 1 98.06 344 TYR B CA 1
ATOM 8734 C C . TYR B 1 344 ? 22.281 -1.662 0.02 1 98.06 344 TYR B C 1
ATOM 8736 O O . TYR B 1 344 ? 23.375 -2.008 0.473 1 98.06 344 TYR B O 1
ATOM 8744 N N . GLY B 1 345 ? 22.016 -0.38 -0.164 1 97.75 345 GLY B N 1
ATOM 8745 C CA . GLY B 1 345 ? 22.906 0.663 0.304 1 97.75 345 GLY B CA 1
ATOM 8746 C C . GLY B 1 345 ? 24.141 0.816 -0.56 1 97.75 345 GLY B C 1
ATOM 8747 O O . GLY B 1 345 ? 25.078 1.532 -0.193 1 97.75 345 GLY B O 1
ATOM 8748 N N . LEU B 1 346 ? 24.172 0.173 -1.715 1 98.44 346 LEU B N 1
ATOM 8749 C CA . LEU B 1 346 ? 25.344 0.161 -2.582 1 98.44 346 LEU B CA 1
ATOM 8750 C C . LEU B 1 346 ? 25.438 1.444 -3.4 1 98.44 346 LEU B C 1
ATOM 8752 O O . LEU B 1 346 ? 24.406 2.016 -3.773 1 98.44 346 LEU B O 1
ATOM 8756 N N . ARG B 1 347 ? 26.594 1.845 -3.717 1 97.69 347 ARG B N 1
ATOM 8757 C CA . ARG B 1 347 ? 26.812 3.057 -4.5 1 97.69 347 ARG B CA 1
ATOM 8758 C C . ARG B 1 347 ? 26.312 2.877 -5.93 1 97.69 347 ARG B C 1
ATOM 8760 O O . ARG B 1 347 ? 26.516 1.823 -6.539 1 97.69 347 ARG B O 1
ATOM 8767 N N . ASN B 1 348 ? 25.625 3.869 -6.402 1 97.94 348 ASN B N 1
ATOM 8768 C CA . ASN B 1 348 ? 25.203 3.865 -7.797 1 97.94 348 ASN B CA 1
ATOM 8769 C C . ASN B 1 348 ? 26.375 4.125 -8.742 1 97.94 348 ASN B C 1
ATOM 8771 O O . ASN B 1 348 ? 26.938 5.223 -8.766 1 97.94 348 ASN B O 1
ATOM 8775 N N . ARG B 1 349 ? 26.781 3.152 -9.492 1 98.12 349 ARG B N 1
ATOM 8776 C CA . ARG B 1 349 ? 27.953 3.221 -10.367 1 98.12 349 ARG B CA 1
ATOM 8777 C C . ARG B 1 349 ? 27.547 3.225 -11.836 1 98.12 349 ARG B C 1
ATOM 8779 O O . ARG B 1 349 ? 28.344 2.887 -12.711 1 98.12 349 ARG B O 1
ATOM 8786 N N . SER B 1 350 ? 26.312 3.631 -12.07 1 97 350 SER B N 1
ATOM 8787 C CA . SER B 1 350 ? 25.734 3.561 -13.414 1 97 350 SER B CA 1
ATOM 8788 C C . SER B 1 350 ? 26.5 4.449 -14.391 1 97 350 SER B C 1
ATOM 8790 O O . SER B 1 350 ? 26.531 4.18 -15.594 1 97 350 SER B O 1
ATOM 8792 N N . ASN B 1 351 ? 27.156 5.5 -13.867 1 95.75 351 ASN B N 1
ATOM 8793 C CA . ASN B 1 351 ? 27.844 6.461 -14.727 1 95.75 351 ASN B CA 1
ATOM 8794 C C . ASN B 1 351 ? 29.344 6.207 -14.781 1 95.75 351 ASN B C 1
ATOM 8796 O O . ASN B 1 351 ? 30.078 6.945 -15.43 1 95.75 351 ASN B O 1
ATOM 8800 N N . ASP B 1 352 ? 29.828 5.207 -14.094 1 97.88 352 ASP B N 1
ATOM 8801 C CA . ASP B 1 352 ? 31.25 4.855 -14.102 1 97.88 352 ASP B CA 1
ATOM 8802 C C . ASP B 1 352 ? 31.578 3.93 -15.266 1 97.88 352 ASP B C 1
ATOM 8804 O O . ASP B 1 352 ? 30.688 3.301 -15.844 1 97.88 352 ASP B O 1
ATOM 8808 N N . SER B 1 353 ? 32.812 3.91 -15.617 1 98.12 353 SER B N 1
ATOM 8809 C CA . SER B 1 353 ? 33.25 2.977 -16.656 1 98.12 353 SER B CA 1
ATOM 8810 C C . SER B 1 353 ? 33.219 1.539 -16.141 1 98.12 353 SER B C 1
ATOM 8812 O O . SER B 1 353 ? 33.469 1.293 -14.961 1 98.12 353 SER B O 1
ATOM 8814 N N . ALA B 1 354 ? 33 0.625 -17.031 1 98.5 354 ALA B N 1
ATOM 8815 C CA . ALA B 1 354 ? 33.031 -0.791 -16.672 1 98.5 354 ALA B CA 1
ATOM 8816 C C . ALA B 1 354 ? 34.344 -1.182 -16.047 1 98.5 354 ALA B C 1
ATOM 8818 O O . ALA B 1 354 ? 34.406 -1.924 -15.055 1 98.5 354 ALA B O 1
ATOM 8819 N N . ALA B 1 355 ? 35.438 -0.668 -16.594 1 98.25 355 ALA B N 1
ATOM 8820 C CA . ALA B 1 355 ? 36.781 -0.989 -16.125 1 98.25 355 ALA B CA 1
ATOM 8821 C C . ALA B 1 355 ? 36.969 -0.568 -14.664 1 98.25 355 ALA B C 1
ATOM 8823 O O . ALA B 1 355 ? 37.531 -1.311 -13.867 1 98.25 355 ALA B O 1
ATOM 8824 N N . ASN B 1 356 ? 36.5 0.618 -14.336 1 98.5 356 ASN B N 1
ATOM 8825 C CA . ASN B 1 356 ? 36.594 1.124 -12.969 1 98.5 356 ASN B CA 1
ATOM 8826 C C . ASN B 1 356 ? 35.781 0.293 -11.984 1 98.5 356 ASN B C 1
ATOM 8828 O O . ASN B 1 356 ? 36.219 0.029 -10.867 1 98.5 356 ASN B O 1
ATOM 8832 N N . ILE B 1 357 ? 34.625 -0.068 -12.406 1 98.75 357 ILE B N 1
ATOM 8833 C CA . ILE B 1 357 ? 33.75 -0.863 -11.547 1 98.75 357 ILE B CA 1
ATOM 8834 C C . ILE B 1 357 ? 34.406 -2.227 -11.281 1 98.75 357 ILE B C 1
ATOM 8836 O O . ILE B 1 357 ? 34.469 -2.68 -10.141 1 98.75 357 ILE B O 1
ATOM 8840 N N . ILE B 1 358 ? 34.844 -2.887 -12.336 1 98.75 358 ILE B N 1
ATOM 8841 C CA . ILE B 1 358 ? 35.469 -4.211 -12.234 1 98.75 358 ILE B CA 1
ATOM 8842 C C . ILE B 1 358 ? 36.688 -4.152 -11.32 1 98.75 358 ILE B C 1
ATOM 8844 O O . ILE B 1 358 ? 36.875 -5.039 -10.492 1 98.75 358 ILE B O 1
ATOM 8848 N N . GLU B 1 359 ? 37.438 -3.098 -11.453 1 98.38 359 GLU B N 1
ATOM 8849 C CA . GLU B 1 359 ? 38.656 -2.945 -10.625 1 98.38 359 GLU B CA 1
ATOM 8850 C C . GLU B 1 359 ? 38.281 -2.814 -9.148 1 98.38 359 GLU B C 1
ATOM 8852 O O . GLU B 1 359 ? 38.844 -3.514 -8.297 1 98.38 359 GLU B O 1
ATOM 8857 N N . ASP B 1 360 ? 37.344 -1.954 -8.852 1 98.44 360 ASP B N 1
ATOM 8858 C CA . ASP B 1 360 ? 36.969 -1.689 -7.465 1 98.44 360 ASP B CA 1
ATOM 8859 C C . ASP B 1 360 ? 36.344 -2.928 -6.816 1 98.44 360 ASP B C 1
ATOM 8861 O O . ASP B 1 360 ? 36.594 -3.193 -5.633 1 98.44 360 ASP B O 1
ATOM 8865 N N . LEU B 1 361 ? 35.562 -3.664 -7.547 1 98.56 361 LEU B N 1
ATOM 8866 C CA . LEU B 1 361 ? 34.906 -4.832 -6.988 1 98.56 361 LEU B CA 1
ATOM 8867 C C . LEU B 1 361 ? 35.875 -6.004 -6.863 1 98.56 361 LEU B C 1
ATOM 8869 O O . LEU B 1 361 ? 35.812 -6.766 -5.895 1 98.56 361 LEU B O 1
ATOM 8873 N N . SER B 1 362 ? 36.812 -6.176 -7.812 1 98.19 362 SER B N 1
ATOM 8874 C CA . SER B 1 362 ? 37.719 -7.305 -7.805 1 98.19 362 SER B CA 1
ATOM 8875 C C . SER B 1 362 ? 38.812 -7.117 -6.758 1 98.19 362 SER B C 1
ATOM 8877 O O . SER B 1 362 ? 39.438 -8.094 -6.309 1 98.19 362 SER B O 1
ATOM 8879 N N . THR B 1 363 ? 39.094 -5.848 -6.379 1 97.25 363 THR B N 1
ATOM 8880 C CA . THR B 1 363 ? 40.094 -5.574 -5.348 1 97.25 363 THR B CA 1
ATOM 8881 C C . THR B 1 363 ? 39.406 -5.469 -3.977 1 97.25 363 THR B C 1
ATOM 8883 O O . THR B 1 363 ? 40.094 -5.156 -2.986 1 97.25 363 THR B O 1
ATOM 8886 N N . PHE B 1 364 ? 38.125 -5.648 -3.92 1 96.06 364 PHE B N 1
ATOM 8887 C CA . PHE B 1 364 ? 37.344 -5.684 -2.688 1 96.06 364 PHE B CA 1
ATOM 8888 C C . PHE B 1 364 ? 37.281 -4.301 -2.045 1 96.06 364 PHE B C 1
ATOM 8890 O O . PHE B 1 364 ? 37.062 -4.184 -0.84 1 96.06 364 PHE B O 1
ATOM 8897 N N . LYS B 1 365 ? 37.594 -3.279 -2.881 1 96.88 365 LYS B N 1
ATOM 8898 C CA . LYS B 1 365 ? 37.344 -1.923 -2.393 1 96.88 365 LYS B CA 1
ATOM 8899 C C . LYS B 1 365 ? 35.875 -1.701 -2.049 1 96.88 365 LYS B C 1
ATOM 8901 O O . LYS B 1 365 ? 35.562 -0.973 -1.107 1 96.88 365 LYS B O 1
ATOM 8906 N N . GLU B 1 366 ? 35.062 -2.27 -2.848 1 97.75 366 GLU B N 1
ATOM 8907 C CA . GLU B 1 366 ? 33.625 -2.281 -2.635 1 97.75 366 GLU B CA 1
ATOM 8908 C C . GLU B 1 366 ? 33.062 -3.695 -2.746 1 97.75 366 GLU B C 1
ATOM 8910 O O . GLU B 1 366 ? 33.469 -4.465 -3.615 1 97.75 366 GLU B O 1
ATOM 8915 N N . PRO B 1 367 ? 32.156 -4 -1.892 1 98 367 PRO B N 1
ATOM 8916 C CA . PRO B 1 367 ? 31.594 -5.359 -1.911 1 98 367 PRO B CA 1
ATOM 8917 C C . PRO B 1 367 ? 30.594 -5.566 -3.037 1 98 367 PRO B C 1
ATOM 8919 O O . PRO B 1 367 ? 30.234 -6.707 -3.348 1 98 367 PRO B O 1
ATOM 8922 N N . GLY B 1 368 ? 30.094 -4.492 -3.592 1 98.56 368 GLY B N 1
ATOM 8923 C CA . GLY B 1 368 ? 29.094 -4.512 -4.648 1 98.56 368 GLY B CA 1
ATOM 8924 C C . GLY B 1 368 ? 28.844 -3.146 -5.254 1 98.56 368 GLY B C 1
ATOM 8925 O O . GLY B 1 368 ? 29.516 -2.174 -4.918 1 98.56 368 GLY B O 1
ATOM 8926 N N . ALA B 1 369 ? 27.859 -3.109 -6.164 1 98.69 369 ALA B N 1
ATOM 8927 C CA . ALA B 1 369 ? 27.516 -1.862 -6.848 1 98.69 369 ALA B CA 1
ATOM 8928 C C . ALA B 1 369 ? 26.078 -1.886 -7.355 1 98.69 369 ALA B C 1
ATOM 8930 O O . ALA B 1 369 ? 25.547 -2.951 -7.668 1 98.69 369 ALA B O 1
ATOM 8931 N N . LEU B 1 370 ? 25.484 -0.734 -7.336 1 98.56 370 LEU B N 1
ATOM 8932 C CA . LEU B 1 370 ? 24.234 -0.527 -8.07 1 98.56 370 LEU B CA 1
ATOM 8933 C C . LEU B 1 370 ? 24.516 -0.093 -9.5 1 98.56 370 LEU B C 1
ATOM 8935 O O . LEU B 1 370 ? 25.25 0.875 -9.734 1 98.56 370 LEU B O 1
ATOM 8939 N N . ILE B 1 371 ? 24.031 -0.841 -10.484 1 98.69 371 ILE B N 1
ATOM 8940 C CA . ILE B 1 371 ? 24.188 -0.482 -11.883 1 98.69 371 ILE B CA 1
ATOM 8941 C C . ILE B 1 371 ? 22.828 -0.482 -12.578 1 98.69 371 ILE B C 1
ATOM 8943 O O . ILE B 1 371 ? 22.25 -1.543 -12.828 1 98.69 371 ILE B O 1
ATOM 8947 N N . LEU B 1 372 ? 22.375 0.684 -12.93 1 97.75 372 LEU B N 1
ATOM 8948 C CA . LEU B 1 372 ? 21.062 0.82 -13.57 1 97.75 372 LEU B CA 1
ATOM 8949 C C . LEU B 1 372 ? 21.219 0.961 -15.086 1 97.75 372 LEU B C 1
ATOM 8951 O O . LEU B 1 372 ? 20.234 0.81 -15.82 1 97.75 372 LEU B O 1
ATOM 8955 N N . ASP B 1 373 ? 22.438 1.26 -15.539 1 97.62 373 ASP B N 1
ATOM 8956 C CA . ASP B 1 373 ? 22.734 1.236 -16.969 1 97.62 373 ASP B CA 1
ATOM 8957 C C . ASP B 1 373 ? 23 -0.189 -17.453 1 97.62 373 ASP B C 1
ATOM 8959 O O . ASP B 1 373 ? 24.062 -0.758 -17.172 1 97.62 373 ASP B O 1
ATOM 8963 N N . PHE B 1 374 ? 22.141 -0.703 -18.297 1 97.94 374 PHE B N 1
ATOM 8964 C CA . PHE B 1 374 ? 22.172 -2.127 -18.609 1 97.94 374 PHE B CA 1
ATOM 8965 C C . PHE B 1 374 ? 23.281 -2.436 -19.625 1 97.94 374 PHE B C 1
ATOM 8967 O O . PHE B 1 374 ? 23.719 -3.578 -19.734 1 97.94 374 PHE B O 1
ATOM 8974 N N . ASP B 1 375 ? 23.75 -1.44 -20.375 1 97.06 375 ASP B N 1
ATOM 8975 C CA . ASP B 1 375 ? 24.922 -1.649 -21.219 1 97.06 375 ASP B CA 1
ATOM 8976 C C . ASP B 1 375 ? 26.172 -1.863 -20.375 1 97.06 375 ASP B C 1
ATOM 8978 O O . ASP B 1 375 ? 26.969 -2.762 -20.672 1 97.06 375 ASP B O 1
ATOM 8982 N N . VAL B 1 376 ? 26.266 -1.011 -19.375 1 98.25 376 VAL B N 1
ATOM 8983 C CA . VAL B 1 376 ? 27.391 -1.142 -18.453 1 98.25 376 VAL B CA 1
ATOM 8984 C C . VAL B 1 376 ? 27.297 -2.477 -17.703 1 98.25 376 VAL B C 1
ATOM 8986 O O . VAL B 1 376 ? 28.297 -3.176 -17.547 1 98.25 376 VAL B O 1
ATOM 8989 N N . LEU B 1 377 ? 26.125 -2.84 -17.344 1 98.56 377 LEU B N 1
ATOM 8990 C CA . LEU B 1 377 ? 25.891 -4.098 -16.641 1 98.56 377 LEU B CA 1
ATOM 8991 C C . LEU B 1 377 ? 26.312 -5.285 -17.5 1 98.56 377 LEU B C 1
ATOM 8993 O O . LEU B 1 377 ? 26.922 -6.23 -17.016 1 98.56 377 LEU B O 1
ATOM 8997 N N . GLY B 1 378 ? 25.938 -5.266 -18.797 1 98.38 378 GLY B N 1
ATOM 8998 C CA . GLY B 1 378 ? 26.234 -6.344 -19.734 1 98.38 378 GLY B CA 1
ATOM 8999 C C . GLY B 1 378 ? 27.719 -6.652 -19.828 1 98.38 378 GLY B C 1
ATOM 9000 O O . GLY B 1 378 ? 28.109 -7.812 -20 1 98.38 378 GLY B O 1
ATOM 9001 N N . GLU B 1 379 ? 28.484 -5.641 -19.719 1 98.25 379 GLU B N 1
ATOM 9002 C CA . GLU B 1 379 ? 29.922 -5.801 -19.812 1 98.25 379 GLU B CA 1
ATOM 9003 C C . GLU B 1 379 ? 30.516 -6.168 -18.453 1 98.25 379 GLU B C 1
ATOM 9005 O O . GLU B 1 379 ? 31.328 -7.086 -18.344 1 98.25 379 GLU B O 1
ATOM 9010 N N . VAL B 1 380 ? 30.094 -5.543 -17.375 1 98.81 380 VAL B N 1
ATOM 9011 C CA . VAL B 1 380 ? 30.688 -5.648 -16.047 1 98.81 380 VAL B CA 1
ATOM 9012 C C . VAL B 1 380 ? 30.469 -7.051 -15.492 1 98.81 380 VAL B C 1
ATOM 9014 O O . VAL B 1 380 ? 31.391 -7.672 -14.969 1 98.81 380 VAL B O 1
ATOM 9017 N N . ALA B 1 381 ? 29.297 -7.598 -15.625 1 98.81 381 ALA B N 1
ATOM 9018 C CA . ALA B 1 381 ? 28.922 -8.82 -14.922 1 98.81 381 ALA B CA 1
ATOM 9019 C C . ALA B 1 381 ? 29.75 -10.008 -15.406 1 98.81 381 ALA B C 1
ATOM 9021 O O . ALA B 1 381 ? 30.391 -10.695 -14.609 1 98.81 381 ALA B O 1
ATOM 9022 N N . PRO B 1 382 ? 29.797 -10.297 -16.719 1 98.5 382 PRO B N 1
ATOM 9023 C CA . PRO B 1 382 ? 30.578 -11.453 -17.188 1 98.5 382 PRO B CA 1
ATOM 9024 C C . PRO B 1 382 ? 32.062 -11.273 -16.969 1 98.5 382 PRO B C 1
ATOM 9026 O O . PRO B 1 382 ? 32.75 -12.211 -16.516 1 98.5 382 PRO B O 1
ATOM 9029 N N . GLU B 1 383 ? 32.625 -10.102 -17.234 1 98.56 383 GLU B N 1
ATOM 9030 C CA . GLU B 1 383 ? 34.062 -9.867 -17.078 1 98.56 383 GLU B CA 1
ATOM 9031 C C . GLU B 1 383 ? 34.5 -9.992 -15.625 1 98.56 383 GLU B C 1
ATOM 9033 O O . GLU B 1 383 ? 35.562 -10.531 -15.328 1 98.56 383 GLU B O 1
ATOM 9038 N N . LEU B 1 384 ? 33.656 -9.43 -14.797 1 98.81 384 LEU B N 1
ATOM 9039 C CA . LEU B 1 384 ? 33.938 -9.531 -13.375 1 98.81 384 LEU B CA 1
ATOM 9040 C C . LEU B 1 384 ? 33.938 -10.984 -12.914 1 98.81 384 LEU B C 1
ATOM 9042 O O . LEU B 1 384 ? 34.75 -11.391 -12.094 1 98.81 384 LEU B O 1
ATOM 9046 N N . ALA B 1 385 ? 32.938 -11.766 -13.359 1 98.69 385 ALA B N 1
ATOM 9047 C CA . ALA B 1 385 ? 32.812 -13.164 -12.977 1 98.69 385 ALA B CA 1
ATOM 9048 C C . ALA B 1 385 ? 34.062 -13.945 -13.383 1 98.69 385 ALA B C 1
ATOM 9050 O O . ALA B 1 385 ? 34.562 -14.766 -12.609 1 98.69 385 ALA B O 1
ATOM 9051 N N . ILE B 1 386 ? 34.594 -13.719 -14.57 1 98.38 386 ILE B N 1
ATOM 9052 C CA . ILE B 1 386 ? 35.781 -14.391 -15.062 1 98.38 386 ILE B CA 1
ATOM 9053 C C . ILE B 1 386 ? 36.969 -14.023 -14.18 1 98.38 386 ILE B C 1
ATOM 9055 O O . ILE B 1 386 ? 37.75 -14.891 -13.781 1 98.38 386 ILE B O 1
ATOM 9059 N N . LYS B 1 387 ? 37.062 -12.758 -13.883 1 98.31 387 LYS B N 1
ATOM 9060 C CA . LYS B 1 387 ? 38.156 -12.281 -13.055 1 98.31 387 LYS B CA 1
ATOM 9061 C C . LYS B 1 387 ? 38.062 -12.828 -11.633 1 98.31 387 LYS B C 1
ATOM 9063 O O . LYS B 1 387 ? 39.062 -13.281 -11.07 1 98.31 387 LYS B O 1
ATOM 9068 N N . MET B 1 388 ? 36.969 -12.82 -11.062 1 98.31 388 MET B N 1
ATOM 9069 C CA . MET B 1 388 ? 36.75 -13.219 -9.672 1 98.31 388 MET B CA 1
ATOM 9070 C C . MET B 1 388 ? 36.938 -14.719 -9.5 1 98.31 388 MET B C 1
ATOM 9072 O O . MET B 1 388 ? 37.406 -15.172 -8.453 1 98.31 388 MET B O 1
ATOM 9076 N N . SER B 1 389 ? 36.562 -15.469 -10.508 1 97.81 389 SER B N 1
ATOM 9077 C CA . SER B 1 389 ? 36.75 -16.906 -10.438 1 97.81 389 SER B CA 1
ATOM 9078 C C . SER B 1 389 ? 38.219 -17.234 -10.133 1 97.81 389 SER B C 1
ATOM 9080 O O . SER B 1 389 ? 38.5 -18.078 -9.281 1 97.81 389 SER B O 1
ATOM 9082 N N . LYS B 1 390 ? 39.156 -16.562 -10.758 1 97.25 390 LYS B N 1
ATOM 9083 C CA . LYS B 1 390 ? 40.562 -16.781 -10.547 1 97.25 390 LYS B CA 1
ATOM 9084 C C . LYS B 1 390 ? 41 -16.281 -9.172 1 97.25 390 LYS B C 1
ATOM 9086 O O . LYS B 1 390 ? 41.781 -16.953 -8.477 1 97.25 390 LYS B O 1
ATOM 9091 N N . ILE B 1 391 ? 40.531 -15.148 -8.859 1 97.75 391 ILE B N 1
ATOM 9092 C CA . ILE B 1 391 ? 40.906 -14.523 -7.59 1 97.75 391 ILE B CA 1
ATOM 9093 C C . ILE B 1 391 ? 40.438 -15.398 -6.43 1 97.75 391 ILE B C 1
ATOM 9095 O O . ILE B 1 391 ? 41.188 -15.664 -5.496 1 97.75 391 ILE B O 1
ATOM 9099 N N . ARG B 1 392 ? 39.281 -15.883 -6.465 1 96.44 392 ARG B N 1
ATOM 9100 C CA . ARG B 1 392 ? 38.719 -16.656 -5.375 1 96.44 392 ARG B CA 1
ATOM 9101 C C . ARG B 1 392 ? 39.344 -18.047 -5.285 1 96.44 392 ARG B C 1
ATOM 9103 O O . ARG B 1 392 ? 39.5 -18.578 -4.191 1 96.44 392 ARG B O 1
ATOM 9110 N N . GLU B 1 393 ? 39.656 -18.625 -6.402 1 94.94 393 GLU B N 1
ATOM 9111 C CA . GLU B 1 393 ? 40.406 -19.875 -6.395 1 94.94 393 GLU B CA 1
ATOM 9112 C C . GLU B 1 393 ? 41.75 -19.734 -5.676 1 94.94 393 GLU B C 1
ATOM 9114 O O . GLU B 1 393 ? 42.125 -20.578 -4.871 1 94.94 393 GLU B O 1
ATOM 9119 N N . GLU B 1 394 ? 42.344 -18.625 -5.969 1 95.81 394 GLU B N 1
ATOM 9120 C CA . GLU B 1 394 ? 43.656 -18.344 -5.355 1 95.81 394 GLU B CA 1
ATOM 9121 C C . GLU B 1 394 ? 43.5 -18.094 -3.857 1 95.81 394 GLU B C 1
ATOM 9123 O O . GLU B 1 394 ? 44.406 -18.422 -3.08 1 95.81 394 GLU B O 1
ATOM 9128 N N . MET B 1 395 ? 42.406 -17.531 -3.514 1 94.81 395 MET B N 1
ATOM 9129 C CA . MET B 1 395 ? 42.156 -17.219 -2.107 1 94.81 395 MET B CA 1
ATOM 9130 C C . MET B 1 395 ? 41.875 -18.484 -1.317 1 94.81 395 MET B C 1
ATOM 9132 O O . MET B 1 395 ? 42 -18.516 -0.093 1 94.81 395 MET B O 1
ATOM 9136 N N . GLY B 1 396 ? 41.469 -19.5 -1.929 1 91.69 396 GLY B N 1
ATOM 9137 C CA . GLY B 1 396 ? 41.156 -20.75 -1.254 1 91.69 396 GLY B CA 1
ATOM 9138 C C . GLY B 1 396 ? 40 -20.625 -0.275 1 91.69 396 GLY B C 1
ATOM 9139 O O . GLY B 1 396 ? 40.094 -21.125 0.855 1 91.69 396 GLY B O 1
ATOM 9140 N N . ILE B 1 397 ? 39 -20.016 -0.674 1 88.25 397 ILE B N 1
ATOM 9141 C CA . ILE B 1 397 ? 37.875 -19.75 0.192 1 88.25 397 ILE B CA 1
ATOM 9142 C C . ILE B 1 397 ? 37.188 -21.062 0.555 1 88.25 397 ILE B C 1
ATOM 9144 O O . ILE B 1 397 ? 36.875 -21.875 -0.323 1 88.25 397 ILE B O 1
ATOM 9148 N N . LYS B 1 398 ? 36.969 -21.234 1.898 1 79.88 398 LYS B N 1
ATOM 9149 C CA . LYS B 1 398 ? 36.219 -22.375 2.438 1 79.88 398 LYS B CA 1
ATOM 9150 C C . LYS B 1 398 ? 34.781 -21.984 2.764 1 79.88 398 LYS B C 1
ATOM 9152 O O . LYS B 1 398 ? 34.531 -21.234 3.713 1 79.88 398 LYS B O 1
ATOM 9157 N N . ALA B 1 399 ? 33.875 -22.562 2.139 1 82.94 399 ALA B N 1
ATOM 9158 C CA . ALA B 1 399 ? 32.469 -22.141 2.262 1 82.94 399 ALA B CA 1
ATOM 9159 C C . ALA B 1 399 ? 31.719 -22.984 3.293 1 82.94 399 ALA B C 1
ATOM 9161 O O . ALA B 1 399 ? 30.828 -22.484 3.984 1 82.94 399 ALA B O 1
ATOM 9162 N N . LEU B 1 400 ? 32 -24.219 3.344 1 89.88 400 LEU B N 1
ATOM 9163 C CA . LEU B 1 400 ? 31.281 -25.172 4.188 1 89.88 400 LEU B CA 1
ATOM 9164 C C . LEU B 1 400 ? 32.25 -25.906 5.117 1 89.88 400 LEU B C 1
ATOM 9166 O O . LEU B 1 400 ? 33.438 -25.938 4.863 1 89.88 400 LEU B O 1
ATOM 9170 N N . PRO B 1 401 ? 31.688 -26.391 6.211 1 90.88 401 PRO B N 1
ATOM 9171 C CA . PRO B 1 401 ? 32.562 -27.125 7.113 1 90.88 401 PRO B CA 1
ATOM 9172 C C . PRO B 1 401 ? 33.188 -28.359 6.453 1 90.88 401 PRO B C 1
ATOM 9174 O O . PRO B 1 401 ? 32.625 -28.906 5.496 1 90.88 401 PRO B O 1
ATOM 9177 N N . GLY B 1 402 ? 34.344 -28.766 7.035 1 88 402 GLY B N 1
ATOM 9178 C CA . GLY B 1 402 ? 34.969 -30 6.566 1 88 402 GLY B CA 1
ATOM 9179 C C . GLY B 1 402 ? 34.25 -31.234 7.098 1 88 402 GLY B C 1
ATOM 9180 O O . GLY B 1 402 ? 33.406 -31.141 7.988 1 88 402 GLY B O 1
ATOM 9181 N N . ASP B 1 403 ? 34.594 -32.344 6.535 1 83.75 403 ASP B N 1
ATOM 9182 C CA . ASP B 1 403 ? 34 -33.625 6.934 1 83.75 403 ASP B CA 1
ATOM 9183 C C . ASP B 1 403 ? 34.25 -33.906 8.406 1 83.75 403 ASP B C 1
ATOM 9185 O O . ASP B 1 403 ? 33.344 -34.344 9.133 1 83.75 403 ASP B O 1
ATOM 9189 N N . ASP B 1 404 ? 35.406 -33.656 8.797 1 85.25 404 ASP B N 1
ATOM 9190 C CA . ASP B 1 404 ? 35.781 -33.938 10.188 1 85.25 404 ASP B CA 1
ATOM 9191 C C . ASP B 1 404 ? 35.094 -32.969 11.141 1 85.25 404 ASP B C 1
ATOM 9193 O O . ASP B 1 404 ? 34.75 -33.312 12.266 1 85.25 404 ASP B O 1
ATOM 9197 N N . GLU B 1 405 ? 34.812 -31.875 10.609 1 92.44 405 GLU B N 1
ATOM 9198 C CA . GLU B 1 405 ? 34.188 -30.859 11.438 1 92.44 405 GLU B CA 1
ATOM 9199 C C . GLU B 1 405 ? 32.719 -31.172 11.688 1 92.44 405 GLU B C 1
ATOM 9201 O O . GLU B 1 405 ? 32.156 -30.734 12.688 1 92.44 405 GLU B O 1
ATOM 9206 N N . LEU B 1 406 ? 32.125 -31.875 10.789 1 94.38 406 LEU B N 1
ATOM 9207 C CA . LEU B 1 406 ? 30.688 -32.188 10.891 1 94.38 406 LEU B CA 1
ATOM 9208 C C . LEU B 1 406 ? 30.406 -32.969 12.18 1 94.38 406 LEU B C 1
ATOM 9210 O O . LEU B 1 406 ? 29.406 -32.688 12.859 1 94.38 406 LEU B O 1
ATOM 9214 N N . GLN B 1 407 ? 31.234 -33.875 12.438 1 94.06 407 GLN B N 1
ATOM 9215 C CA . GLN B 1 407 ? 31.047 -34.688 13.641 1 94.06 407 GLN B CA 1
ATOM 9216 C C . GLN B 1 407 ? 31.219 -33.844 14.898 1 94.06 407 GLN B C 1
ATOM 9218 O O . GLN B 1 407 ? 30.438 -33.969 15.844 1 94.06 407 GLN B O 1
ATOM 9223 N N . GLU B 1 408 ? 32.219 -33.031 14.883 1 95.56 408 GLU B N 1
ATOM 9224 C CA . GLU B 1 408 ? 32.5 -32.188 16.031 1 95.56 408 GLU B CA 1
ATOM 9225 C C . GLU B 1 408 ? 31.328 -31.219 16.281 1 95.56 408 GLU B C 1
ATOM 9227 O O . GLU B 1 408 ? 30.953 -30.984 17.422 1 95.56 408 GLU B O 1
ATOM 9232 N N . LEU B 1 409 ? 30.859 -30.641 15.188 1 96.75 409 LEU B N 1
ATOM 9233 C CA . LEU B 1 409 ? 29.75 -29.703 15.289 1 96.75 409 LEU B CA 1
ATOM 9234 C C . LEU B 1 409 ? 28.5 -30.406 15.812 1 96.75 409 LEU B C 1
ATOM 9236 O O . LEU B 1 409 ? 27.75 -29.844 16.609 1 96.75 409 LEU B O 1
ATOM 9240 N N . SER B 1 410 ? 28.234 -31.641 15.414 1 96.62 410 SER B N 1
ATOM 9241 C CA . SER B 1 410 ? 27.109 -32.438 15.906 1 96.62 410 SER B CA 1
ATOM 9242 C C . SER B 1 410 ? 27.234 -32.688 17.406 1 96.62 410 SER B C 1
ATOM 9244 O O . SER B 1 410 ? 26.234 -32.625 18.125 1 96.62 410 SER B O 1
ATOM 9246 N N . ALA B 1 411 ? 28.406 -32.844 17.844 1 95.44 411 ALA B N 1
ATOM 9247 C CA . ALA B 1 411 ? 28.656 -33.156 19.25 1 95.44 411 ALA B CA 1
ATOM 9248 C C . ALA B 1 411 ? 28.453 -31.938 20.125 1 95.44 411 ALA B C 1
ATOM 9250 O O . ALA B 1 411 ? 28.188 -32.062 21.328 1 95.44 411 ALA B O 1
ATOM 9251 N N . LYS B 1 412 ? 28.547 -30.828 19.562 1 96.56 412 LYS B N 1
ATOM 9252 C CA . LYS B 1 412 ? 28.375 -29.578 20.297 1 96.56 412 LYS B CA 1
ATOM 9253 C C . LYS B 1 412 ? 26.906 -29.328 20.609 1 96.56 412 LYS B C 1
ATOM 9255 O O . LYS B 1 412 ? 26.578 -28.547 21.516 1 96.56 412 LYS B O 1
ATOM 9260 N N . CYS B 1 413 ? 26.047 -29.984 19.891 1 97.38 413 CYS B N 1
ATOM 9261 C CA . CYS B 1 413 ? 24.609 -29.797 20.062 1 97.38 413 CYS B CA 1
ATOM 9262 C C . CYS B 1 413 ? 24.156 -30.297 21.438 1 97.38 413 CYS B C 1
ATOM 9264 O O . CYS B 1 413 ? 24.469 -31.422 21.812 1 97.38 413 CYS B O 1
ATOM 9266 N N . VAL B 1 414 ? 23.344 -29.469 22.172 1 96.69 414 VAL B N 1
ATOM 9267 C CA . VAL B 1 414 ? 22.891 -29.844 23.5 1 96.69 414 VAL B CA 1
ATOM 9268 C C . VAL B 1 414 ? 21.422 -30.281 23.453 1 96.69 414 VAL B C 1
ATOM 9270 O O . VAL B 1 414 ? 20.766 -30.375 24.484 1 96.69 414 VAL B O 1
ATOM 9273 N N . GLN B 1 415 ? 20.922 -30.453 22.344 1 96.31 415 GLN B N 1
ATOM 9274 C CA . GLN B 1 415 ? 19.578 -30.969 22.109 1 96.31 415 GLN B CA 1
ATOM 9275 C C . GLN B 1 415 ? 18.516 -30.078 22.766 1 96.31 415 GLN B C 1
ATOM 9277 O O . GLN B 1 415 ? 17.609 -30.578 23.438 1 96.31 415 GLN B O 1
ATOM 9282 N N . CYS B 1 416 ? 18.641 -28.734 22.656 1 96.38 416 CYS B N 1
ATOM 9283 C CA . CYS B 1 416 ? 17.734 -27.812 23.328 1 96.38 416 CYS B CA 1
ATOM 9284 C C . CYS B 1 416 ? 16.453 -27.625 22.531 1 96.38 416 CYS B C 1
ATOM 9286 O O . CYS B 1 416 ? 15.43 -27.188 23.078 1 96.38 416 CYS B O 1
ATOM 9288 N N . GLY B 1 417 ? 16.5 -27.734 21.172 1 96.19 417 GLY B N 1
ATOM 9289 C CA . GLY B 1 417 ? 15.312 -27.688 20.328 1 96.19 417 GLY B CA 1
ATOM 9290 C C . GLY B 1 417 ? 15 -26.297 19.812 1 96.19 417 GLY B C 1
ATOM 9291 O O . GLY B 1 417 ? 14.062 -26.109 19.031 1 96.19 417 GLY B O 1
ATOM 9292 N N . ALA B 1 418 ? 15.781 -25.266 20.078 1 95.88 418 ALA B N 1
ATOM 9293 C CA . ALA B 1 418 ? 15.531 -23.891 19.656 1 95.88 418 ALA B CA 1
ATOM 9294 C C . ALA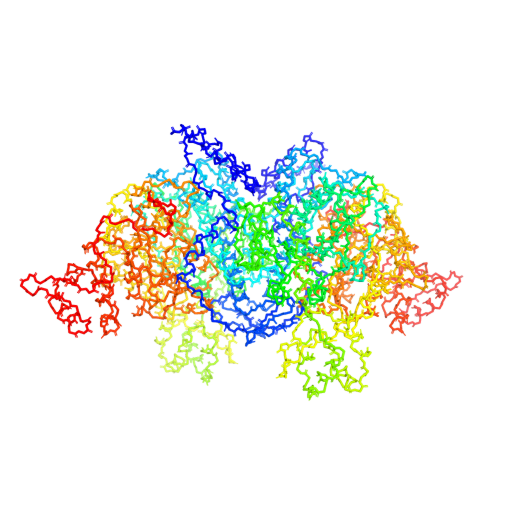 B 1 418 ? 15.477 -23.797 18.141 1 95.88 418 ALA B C 1
ATOM 9296 O O . ALA B 1 418 ? 14.664 -23.047 17.594 1 95.88 418 ALA B O 1
ATOM 9297 N N . CYS B 1 419 ? 16.328 -24.531 17.516 1 96.25 419 CYS B N 1
ATOM 9298 C CA . CYS B 1 419 ? 16.391 -24.516 16.062 1 96.25 419 CYS B CA 1
ATOM 9299 C C . CYS B 1 419 ? 15.094 -25.047 15.453 1 96.25 419 CYS B C 1
ATOM 9301 O O . CYS B 1 419 ? 14.57 -24.469 14.5 1 96.25 419 CYS B O 1
ATOM 9303 N N . GLU B 1 420 ? 14.508 -26.047 15.969 1 96.06 420 GLU B N 1
ATOM 9304 C CA . GLU B 1 420 ? 13.266 -26.641 15.461 1 96.06 420 GLU B CA 1
ATOM 9305 C C . GLU B 1 420 ? 12.07 -25.734 15.734 1 96.06 420 GLU B C 1
ATOM 9307 O O . GLU B 1 420 ? 11.164 -25.625 14.906 1 96.06 420 GLU B O 1
ATOM 9312 N N . MET B 1 421 ? 12.133 -25.031 16.812 1 93.81 421 MET B N 1
ATOM 9313 C CA . MET B 1 421 ? 11.047 -24.125 17.188 1 93.81 421 MET B CA 1
ATOM 9314 C C . MET B 1 421 ? 11.008 -22.938 16.234 1 93.81 421 MET B C 1
ATOM 9316 O O . MET B 1 421 ? 9.93 -22.422 15.922 1 93.81 421 MET B O 1
ATOM 9320 N N . ASP B 1 422 ? 12.125 -22.516 15.797 1 93.81 422 ASP B N 1
ATOM 9321 C CA . ASP B 1 422 ? 12.211 -21.344 14.945 1 93.81 422 ASP B CA 1
ATOM 9322 C C . ASP B 1 422 ? 12.102 -21.719 13.469 1 93.81 422 ASP B C 1
ATOM 9324 O O . ASP B 1 422 ? 12.016 -20.828 12.609 1 93.81 422 ASP B O 1
ATOM 9328 N N . CYS B 1 423 ? 12.125 -22.984 13.172 1 93.44 423 CYS B N 1
ATOM 9329 C CA . CYS B 1 423 ? 12.031 -23.469 11.797 1 93.44 423 CYS B CA 1
ATOM 9330 C C . CYS B 1 423 ? 10.617 -23.312 11.258 1 93.44 423 CYS B C 1
ATOM 9332 O O . CYS B 1 423 ? 9.656 -23.781 11.867 1 93.44 423 CYS B O 1
ATOM 9334 N N . PRO B 1 424 ? 10.5 -22.672 10.078 1 89.06 424 PRO B N 1
ATOM 9335 C CA . PRO B 1 424 ? 9.156 -22.516 9.508 1 89.06 424 PRO B CA 1
ATOM 9336 C C . PRO B 1 424 ? 8.453 -23.844 9.289 1 89.06 424 PRO B C 1
ATOM 9338 O O . PRO B 1 424 ? 7.223 -23.922 9.352 1 89.06 424 PRO B O 1
ATOM 9341 N N . ASP B 1 425 ? 9.211 -24.922 9.047 1 89.75 425 ASP B N 1
ATOM 9342 C CA . ASP B 1 425 ? 8.641 -26.234 8.719 1 89.75 425 ASP B CA 1
ATOM 9343 C C . ASP B 1 425 ? 8.852 -27.219 9.859 1 89.75 425 ASP B C 1
ATOM 9345 O O . ASP B 1 425 ? 8.539 -28.406 9.719 1 89.75 425 ASP B O 1
ATOM 9349 N N . ASN B 1 426 ? 9.414 -26.797 10.945 1 90.56 426 ASN B N 1
ATOM 9350 C CA . ASN B 1 426 ? 9.648 -27.625 12.125 1 90.56 426 ASN B CA 1
ATOM 9351 C C . ASN B 1 426 ? 10.391 -28.906 11.773 1 90.56 426 ASN B C 1
ATOM 9353 O O . ASN B 1 426 ? 9.961 -30 12.141 1 90.56 426 ASN B O 1
ATOM 9357 N N . LEU B 1 427 ? 11.461 -28.797 11.062 1 93.69 427 LEU B N 1
ATOM 9358 C CA . LEU B 1 427 ? 12.234 -29.953 10.602 1 93.69 427 LEU B CA 1
ATOM 9359 C C . LEU B 1 427 ? 12.961 -30.609 11.773 1 93.69 427 LEU B C 1
ATOM 9361 O O . LEU B 1 427 ? 13.391 -29.938 12.703 1 93.69 427 LEU B O 1
ATOM 9365 N N . PRO B 1 428 ? 13.141 -31.906 11.727 1 95 428 PRO B N 1
ATOM 9366 C CA . PRO B 1 428 ? 13.758 -32.656 12.828 1 95 428 PRO B CA 1
ATOM 9367 C C . PRO B 1 428 ? 15.281 -32.5 12.844 1 95 428 PRO B C 1
ATOM 9369 O O . PRO B 1 428 ? 15.992 -33.5 12.641 1 95 428 PRO B O 1
ATOM 9372 N N . ILE B 1 429 ? 15.797 -31.469 13.25 1 97.12 429 ILE B N 1
ATOM 9373 C CA . ILE B 1 429 ? 17.219 -31.141 13.234 1 97.12 429 ILE B CA 1
ATOM 9374 C C . ILE B 1 429 ? 17.922 -31.859 14.375 1 97.12 429 ILE B C 1
ATOM 9376 O O . ILE B 1 429 ? 19.047 -32.344 14.211 1 97.12 429 ILE B O 1
ATOM 9380 N N . MET B 1 430 ? 17.297 -31.984 15.555 1 97.12 430 MET B N 1
ATOM 9381 C CA . MET B 1 430 ? 17.891 -32.625 16.719 1 97.12 430 MET B CA 1
ATOM 9382 C C . MET B 1 430 ? 18.219 -34.094 16.422 1 97.12 430 MET B C 1
ATOM 9384 O O . MET B 1 430 ? 19.281 -34.594 16.828 1 97.12 430 MET B O 1
ATOM 9388 N N . GLU B 1 431 ? 17.344 -34.688 15.734 1 97.44 431 GLU B N 1
ATOM 9389 C CA . GLU B 1 431 ? 17.578 -36.0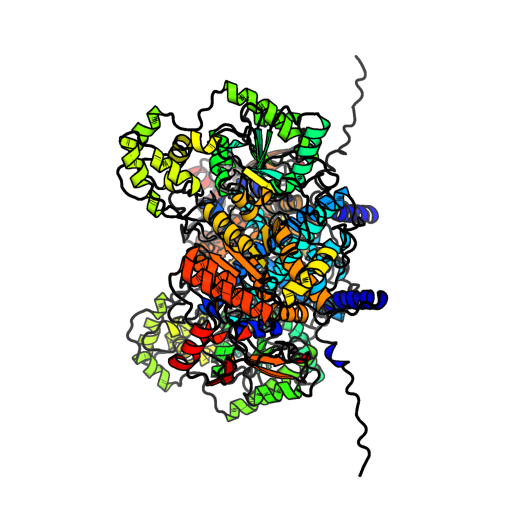94 15.352 1 97.44 431 GLU B CA 1
ATOM 9390 C C . GLU B 1 431 ? 18.797 -36.219 14.453 1 97.44 431 GLU B C 1
ATOM 9392 O O . GLU B 1 431 ? 19.594 -37.156 14.617 1 97.44 431 GLU B O 1
ATOM 9397 N N . ALA B 1 432 ? 18.922 -35.344 13.477 1 97.56 432 ALA B N 1
ATOM 9398 C CA . ALA B 1 432 ? 20.078 -35.344 12.586 1 97.56 432 ALA B CA 1
ATOM 9399 C C . ALA B 1 432 ? 21.359 -35.125 13.359 1 97.56 432 ALA B C 1
ATOM 9401 O O . ALA B 1 432 ? 22.375 -35.781 13.109 1 97.56 432 ALA B O 1
ATOM 9402 N N . MET B 1 433 ? 21.344 -34.219 14.328 1 97.31 433 MET B N 1
ATOM 9403 C CA . MET B 1 433 ? 22.516 -33.906 15.141 1 97.31 433 MET B CA 1
ATOM 9404 C C . MET B 1 433 ? 22.938 -35.125 15.969 1 97.31 433 MET B C 1
ATOM 9406 O O . MET B 1 433 ? 24.125 -35.438 16.062 1 97.31 433 MET B O 1
ATOM 9410 N N . ARG B 1 434 ? 22 -35.781 16.531 1 96.81 434 ARG B N 1
ATOM 9411 C CA . ARG B 1 434 ? 22.297 -36.969 17.312 1 96.81 434 ARG B CA 1
ATOM 9412 C C . ARG B 1 434 ? 22.969 -38.031 16.453 1 96.81 434 ARG B C 1
ATOM 9414 O O . ARG B 1 434 ? 23.953 -38.656 16.875 1 96.81 434 ARG B O 1
ATOM 9421 N N . ALA B 1 435 ? 22.391 -38.25 15.312 1 96.81 435 ALA B N 1
ATOM 9422 C CA . ALA B 1 435 ? 22.953 -39.25 14.398 1 96.81 435 ALA B CA 1
ATOM 9423 C C . ALA B 1 435 ? 24.344 -38.844 13.945 1 96.81 435 ALA B C 1
ATOM 9425 O O . ALA B 1 435 ? 25.219 -39.688 13.727 1 96.81 435 ALA B O 1
ATOM 9426 N N . GLY B 1 436 ? 24.625 -37.562 13.82 1 95.38 436 GLY B N 1
ATOM 9427 C CA . GLY B 1 436 ? 25.891 -37.062 13.359 1 95.38 436 GLY B CA 1
ATOM 9428 C C . GLY B 1 436 ? 27.031 -37.312 14.328 1 95.38 436 GLY B C 1
ATOM 9429 O O . GLY B 1 436 ? 28.188 -37.406 13.922 1 95.38 436 GLY B O 1
ATOM 9430 N N . VAL B 1 437 ? 26.688 -37.406 15.602 1 94.88 437 VAL B N 1
ATOM 9431 C CA . VAL B 1 437 ? 27.703 -37.719 16.594 1 94.88 437 VAL B CA 1
ATOM 9432 C C . VAL B 1 437 ? 28.328 -39.062 16.281 1 94.88 437 VAL B C 1
ATOM 9434 O O . VAL B 1 437 ? 29.531 -39.281 16.516 1 94.88 437 VAL B O 1
ATOM 9437 N N . ASP B 1 438 ? 27.547 -39.969 15.719 1 93.81 438 ASP B N 1
ATOM 9438 C CA . ASP B 1 438 ? 28.016 -41.281 15.359 1 93.81 438 ASP B CA 1
ATOM 9439 C C . ASP B 1 438 ? 28.406 -41.344 13.883 1 93.81 438 ASP B C 1
ATOM 9441 O O . ASP B 1 438 ? 28.391 -42.438 13.273 1 93.81 438 ASP B O 1
ATOM 9445 N N . LYS B 1 439 ? 28.516 -40.25 13.25 1 92.75 439 LYS B N 1
ATOM 9446 C CA . LYS B 1 439 ? 28.984 -40.094 11.875 1 92.75 439 LYS B CA 1
ATOM 9447 C C . LYS B 1 439 ? 27.953 -40.594 10.875 1 92.75 439 LYS B C 1
ATOM 9449 O O . LYS B 1 439 ? 28.297 -41.031 9.781 1 92.75 439 LYS B O 1
ATOM 9454 N N . ASP B 1 440 ? 26.766 -40.688 11.312 1 95.06 440 ASP B N 1
ATOM 9455 C CA . ASP B 1 440 ? 25.656 -40.938 10.398 1 95.06 440 ASP B CA 1
ATOM 9456 C C . ASP B 1 440 ? 25.031 -39.625 9.93 1 95.06 440 ASP B C 1
ATOM 9458 O O . ASP B 1 440 ? 24.219 -39.031 10.633 1 95.06 440 ASP B O 1
ATOM 9462 N N . PHE B 1 441 ? 25.328 -39.219 8.75 1 94.81 441 PHE B N 1
ATOM 9463 C CA . PHE B 1 441 ? 24.906 -37.906 8.266 1 94.81 441 PHE B CA 1
ATOM 9464 C C . PHE B 1 441 ? 23.734 -38.062 7.297 1 94.81 441 PHE B C 1
ATOM 9466 O O . PHE B 1 441 ? 23.328 -37.062 6.66 1 94.81 441 PHE B O 1
ATOM 9473 N N . SER B 1 442 ? 23.125 -39.219 7.215 1 94.12 442 SER B N 1
ATOM 9474 C CA . SER B 1 442 ? 22.016 -39.469 6.301 1 94.12 442 SER B CA 1
ATOM 9475 C C . SER B 1 442 ? 20.781 -38.656 6.664 1 94.12 442 SER B C 1
ATOM 9477 O O . SER B 1 442 ? 20.031 -38.25 5.781 1 94.12 442 SER B O 1
ATOM 9479 N N . LYS B 1 443 ? 20.672 -38.344 7.898 1 94.88 443 LYS B N 1
ATOM 9480 C CA . LYS B 1 443 ? 19.516 -37.594 8.352 1 94.88 443 LYS B CA 1
ATOM 9481 C C . LYS B 1 443 ? 19.625 -36.125 7.938 1 94.88 443 LYS B C 1
ATOM 9483 O O . LYS B 1 443 ? 18.609 -35.469 7.711 1 94.88 443 LYS B O 1
ATOM 9488 N N . PHE B 1 444 ? 20.812 -35.656 7.824 1 94.88 444 PHE B N 1
ATOM 9489 C CA . PHE B 1 444 ? 21.016 -34.312 7.305 1 94.88 444 PHE B CA 1
ATOM 9490 C C . PHE B 1 444 ? 20.625 -34.219 5.828 1 94.88 444 PHE B C 1
ATOM 9492 O O . PHE B 1 444 ? 20.078 -33.219 5.375 1 94.88 444 PHE B O 1
ATOM 9499 N N . GLU B 1 445 ? 20.875 -35.25 5.125 1 92.12 445 GLU B N 1
ATOM 9500 C CA . GLU B 1 445 ? 20.531 -35.312 3.709 1 92.12 445 GLU B CA 1
ATOM 9501 C C . GLU B 1 445 ? 19.016 -35.25 3.516 1 92.12 445 GLU B C 1
ATOM 9503 O O . GLU B 1 445 ? 18.531 -34.625 2.578 1 92.12 445 GLU B O 1
ATOM 9508 N N . TYR B 1 446 ? 18.406 -35.906 4.402 1 89.56 446 TYR B N 1
ATOM 9509 C CA . TYR B 1 446 ? 16.953 -35.875 4.387 1 89.56 446 TYR B CA 1
ATOM 9510 C C . TYR B 1 446 ? 16.422 -34.469 4.574 1 89.56 446 TYR B C 1
ATOM 9512 O O . TYR B 1 446 ? 15.438 -34.062 3.945 1 89.56 446 TYR B O 1
ATOM 9520 N N . LEU B 1 447 ? 17.062 -33.656 5.34 1 92.75 447 LEU B N 1
ATOM 9521 C CA . LEU B 1 447 ? 16.641 -32.281 5.641 1 92.75 447 LEU B CA 1
ATOM 9522 C C . LEU B 1 447 ? 16.859 -31.375 4.441 1 92.75 447 LEU B C 1
ATOM 9524 O O . LEU B 1 447 ? 16.141 -30.406 4.258 1 92.75 447 LEU B O 1
ATOM 9528 N N . HIS B 1 448 ? 17.766 -31.688 3.605 1 91.56 448 HIS B N 1
ATOM 9529 C CA . HIS B 1 448 ? 18.172 -30.812 2.508 1 91.56 448 HIS B CA 1
ATOM 9530 C C . HIS B 1 448 ? 17 -30.531 1.566 1 91.56 448 HIS B C 1
ATOM 9532 O O . HIS B 1 448 ? 16.781 -29.391 1.163 1 91.56 448 HIS B O 1
ATOM 9538 N N . ASP B 1 449 ? 16.25 -31.484 1.229 1 83.62 449 ASP B N 1
ATOM 9539 C CA . ASP B 1 449 ? 15.156 -31.359 0.266 1 83.62 449 ASP B CA 1
ATOM 9540 C C . ASP B 1 449 ? 13.992 -30.562 0.852 1 83.62 449 ASP B C 1
ATOM 9542 O O . ASP B 1 449 ? 13.211 -29.953 0.114 1 83.62 449 ASP B O 1
ATOM 9546 N N . LYS B 1 450 ? 13.898 -30.594 2.156 1 89.56 450 LYS B N 1
ATOM 9547 C CA . LYS B 1 450 ? 12.758 -29.984 2.836 1 89.56 450 LYS B CA 1
ATOM 9548 C C . LYS B 1 450 ? 13.094 -28.578 3.34 1 89.56 450 LYS B C 1
ATOM 9550 O O . LYS B 1 450 ? 12.203 -27.75 3.516 1 89.56 450 LYS B O 1
ATOM 9555 N N . CYS B 1 451 ? 14.312 -28.375 3.535 1 93.25 451 CYS B N 1
ATOM 9556 C CA . CYS B 1 451 ? 14.781 -27.109 4.102 1 93.25 451 CYS B CA 1
ATOM 9557 C C . CYS B 1 451 ? 14.625 -25.969 3.104 1 93.25 451 CYS B C 1
ATOM 9559 O O . CYS B 1 451 ? 15.055 -26.078 1.954 1 93.25 451 CYS B O 1
ATOM 9561 N N . ILE B 1 452 ? 14.023 -24.828 3.518 1 92.19 452 ILE B N 1
ATOM 9562 C CA . ILE B 1 452 ? 13.859 -23.688 2.623 1 92.19 452 ILE B CA 1
ATOM 9563 C C . ILE B 1 452 ? 15.086 -22.781 2.703 1 92.19 452 ILE B C 1
ATOM 9565 O O . ILE B 1 452 ? 15.117 -21.719 2.082 1 92.19 452 ILE B O 1
ATOM 9569 N N . ALA B 1 453 ? 16 -23.172 3.521 1 94.75 453 ALA B N 1
ATOM 9570 C CA . ALA B 1 453 ? 17.297 -22.531 3.65 1 94.75 453 ALA B CA 1
ATOM 9571 C C . ALA B 1 453 ? 17.141 -21.062 4.062 1 94.75 453 ALA B C 1
ATOM 9573 O O . ALA B 1 453 ? 17.703 -20.172 3.43 1 94.75 453 ALA B O 1
ATOM 9574 N N . CYS B 1 454 ? 16.391 -20.828 5.141 1 94.25 454 CYS B N 1
ATOM 9575 C CA . CYS B 1 454 ? 16.156 -19.469 5.613 1 94.25 454 CYS B CA 1
ATOM 9576 C C . CYS B 1 454 ? 17.25 -19.047 6.594 1 94.25 454 CYS B C 1
ATOM 9578 O O . CYS B 1 454 ? 17.453 -17.844 6.828 1 94.25 454 CYS B O 1
ATOM 9580 N N . GLY B 1 455 ? 17.891 -20.047 7.215 1 95.31 455 GLY B N 1
ATOM 9581 C CA . GLY B 1 455 ? 19.016 -19.75 8.094 1 95.31 455 GLY B CA 1
ATOM 9582 C C . GLY B 1 455 ? 18.578 -19.359 9.492 1 95.31 455 GLY B C 1
ATOM 9583 O O . GLY B 1 455 ? 19.422 -19.062 10.344 1 95.31 455 GLY B O 1
ATOM 9584 N N . ARG B 1 456 ? 17.359 -19.406 9.836 1 95.19 456 ARG B N 1
ATOM 9585 C CA . ARG B 1 456 ? 16.891 -19.016 11.164 1 95.19 456 ARG B CA 1
ATOM 9586 C C . ARG B 1 456 ? 17.406 -19.984 12.227 1 95.19 456 ARG B C 1
ATOM 9588 O O . ARG B 1 456 ? 17.656 -19.578 13.367 1 95.19 456 ARG B O 1
ATOM 9595 N N . CYS B 1 457 ? 17.578 -21.25 11.867 1 96.06 457 CYS B N 1
ATOM 9596 C CA . CYS B 1 457 ? 18.094 -22.266 12.789 1 96.06 457 CYS B CA 1
ATOM 9597 C C . CYS B 1 457 ? 19.484 -21.875 13.273 1 96.06 457 CYS B C 1
ATOM 9599 O O . CYS B 1 457 ? 19.828 -22.094 14.438 1 96.06 457 CYS B O 1
ATOM 9601 N N . ASP B 1 458 ? 20.328 -21.328 12.383 1 96.19 458 ASP B N 1
ATOM 9602 C CA . ASP B 1 458 ? 21.672 -20.875 12.742 1 96.19 458 ASP B CA 1
ATOM 9603 C C . ASP B 1 458 ? 21.609 -19.844 13.883 1 96.19 458 ASP B C 1
ATOM 9605 O O . ASP B 1 458 ? 22.375 -19.938 14.844 1 96.19 458 ASP B O 1
ATOM 9609 N N . GLN B 1 459 ? 20.734 -18.969 13.75 1 94.94 459 GLN B N 1
ATOM 9610 C CA . GLN B 1 459 ? 20.688 -17.828 14.656 1 94.94 459 GLN B CA 1
ATOM 9611 C C . GLN B 1 459 ? 20.031 -18.203 15.984 1 94.94 459 GLN B C 1
ATOM 9613 O O . GLN B 1 459 ? 20.328 -17.609 17.016 1 94.94 459 GLN B O 1
ATOM 9618 N N . ALA B 1 460 ? 19.156 -19.156 15.883 1 94.56 460 ALA B N 1
ATOM 9619 C CA . ALA B 1 460 ? 18.422 -19.594 17.078 1 94.56 460 ALA B CA 1
ATOM 9620 C C . ALA B 1 460 ? 19.312 -20.438 17.984 1 94.56 460 ALA B C 1
ATOM 9622 O O . ALA B 1 460 ? 19.016 -20.594 19.172 1 94.56 460 ALA B O 1
ATOM 9623 N N . CYS B 1 461 ? 20.406 -20.922 17.5 1 96.12 461 CYS B N 1
ATOM 9624 C CA . CYS B 1 461 ? 21.234 -21.859 18.25 1 96.12 461 CYS B CA 1
ATOM 9625 C C . CYS B 1 461 ? 22.047 -21.141 19.328 1 96.12 461 CYS B C 1
ATOM 9627 O O . CYS B 1 461 ? 22.844 -20.266 19.031 1 96.12 461 CYS B O 1
ATOM 9629 N N . PRO B 1 462 ? 21.906 -21.516 20.531 1 95.19 462 PRO B N 1
ATOM 9630 C CA . PRO B 1 462 ? 22.688 -20.875 21.594 1 95.19 462 PRO B CA 1
ATOM 9631 C C . PRO B 1 462 ? 24.172 -21.219 21.531 1 95.19 462 PRO B C 1
ATOM 9633 O O . PRO B 1 462 ? 24.984 -20.547 22.156 1 95.19 462 PRO B O 1
ATOM 9636 N N . LYS B 1 463 ? 24.578 -22.281 20.859 1 96.44 463 LYS B N 1
ATOM 9637 C CA . LYS B 1 463 ? 25.969 -22.719 20.766 1 96.44 463 LYS B CA 1
ATOM 9638 C C . LYS B 1 463 ? 26.609 -22.234 19.453 1 96.44 463 LYS B C 1
ATOM 9640 O O . LYS B 1 463 ? 27.719 -22.625 19.125 1 96.44 463 LYS B O 1
ATOM 9645 N N . ASP B 1 464 ? 25.891 -21.531 18.672 1 94.88 464 ASP B N 1
ATOM 9646 C CA . ASP B 1 464 ? 26.359 -20.922 17.438 1 94.88 464 ASP B CA 1
ATOM 9647 C C . ASP B 1 464 ? 26.766 -21.984 16.422 1 94.88 464 ASP B C 1
ATOM 9649 O O . ASP B 1 464 ? 27.797 -21.875 15.758 1 94.88 464 ASP B O 1
ATOM 9653 N N . ILE B 1 465 ? 26.016 -23.078 16.391 1 96.81 465 ILE B N 1
ATOM 9654 C CA . ILE B 1 465 ? 26.234 -24.125 15.391 1 96.81 465 ILE B CA 1
ATOM 9655 C C . ILE B 1 465 ? 25.672 -23.688 14.047 1 96.81 465 ILE B C 1
ATOM 9657 O O . ILE B 1 465 ? 24.516 -23.234 13.961 1 96.81 465 ILE B O 1
ATOM 9661 N N . PRO B 1 466 ? 26.438 -23.734 13.016 1 96.81 466 PRO B N 1
ATOM 9662 C CA . PRO B 1 466 ? 25.922 -23.406 11.688 1 96.81 466 PRO B CA 1
ATOM 9663 C C . PRO B 1 466 ? 25.125 -24.547 11.062 1 96.81 466 PRO B C 1
ATOM 9665 O O . PRO B 1 466 ? 25.609 -25.188 10.117 1 96.81 466 PRO B O 1
ATOM 9668 N N . VAL B 1 467 ? 23.938 -24.688 11.43 1 97.31 467 VAL B N 1
ATOM 9669 C CA . VAL B 1 467 ? 23.094 -25.828 11.117 1 97.31 467 VAL B CA 1
ATOM 9670 C C . VAL B 1 467 ? 22.891 -25.938 9.609 1 97.31 467 VAL B C 1
ATOM 9672 O O . VAL B 1 467 ? 23 -27.016 9.031 1 97.31 467 VAL B O 1
ATOM 9675 N N . LEU B 1 468 ? 22.547 -24.812 8.969 1 97.12 468 LEU B N 1
ATOM 9676 C CA . LEU B 1 468 ? 22.297 -24.828 7.531 1 97.12 468 LEU B CA 1
ATOM 9677 C C . LEU B 1 468 ? 23.547 -25.281 6.777 1 97.12 468 LEU B C 1
ATOM 9679 O O . LEU B 1 468 ? 23.453 -26.078 5.832 1 97.12 468 LEU B O 1
ATOM 9683 N N . ASN B 1 469 ? 24.656 -24.781 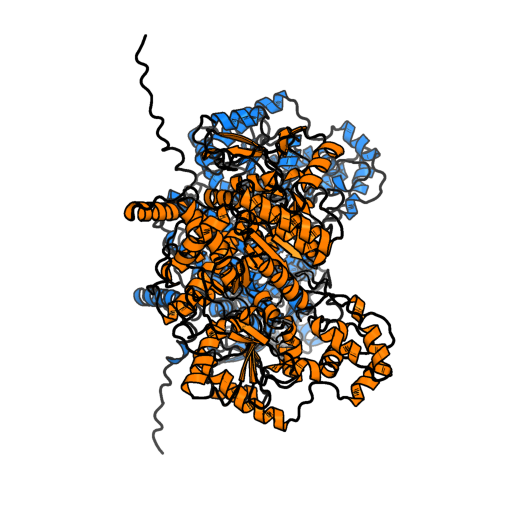7.18 1 97.06 469 ASN B N 1
ATOM 9684 C CA . ASN B 1 469 ? 25.906 -25.203 6.543 1 97.06 469 ASN B CA 1
ATOM 9685 C C . ASN B 1 469 ? 26.156 -26.688 6.734 1 97.06 469 ASN B C 1
ATOM 9687 O O . ASN B 1 469 ? 26.703 -27.344 5.852 1 97.06 469 ASN B O 1
ATOM 9691 N N . MET B 1 470 ? 25.828 -27.203 7.879 1 96.62 470 MET B N 1
ATOM 9692 C CA . MET B 1 470 ? 25.984 -28.625 8.133 1 96.62 470 MET B CA 1
ATOM 9693 C C . MET B 1 470 ? 25.078 -29.438 7.207 1 96.62 470 MET B C 1
ATOM 9695 O O . MET B 1 470 ? 25.5 -30.453 6.656 1 96.62 470 MET B O 1
ATOM 9699 N N . ILE B 1 471 ? 23.859 -28.984 7.051 1 96.62 471 ILE B N 1
ATOM 9700 C CA . ILE B 1 471 ? 22.922 -29.656 6.156 1 96.62 471 ILE B CA 1
ATOM 9701 C C . ILE B 1 471 ? 23.484 -29.672 4.738 1 96.62 471 ILE B C 1
ATOM 9703 O O . ILE B 1 471 ? 23.484 -30.719 4.078 1 96.62 471 ILE B O 1
ATOM 9707 N N . GLU B 1 472 ? 23.984 -28.562 4.281 1 95.69 472 GLU B N 1
ATOM 9708 C CA . GLU B 1 472 ? 24.484 -28.438 2.912 1 95.69 472 GLU B CA 1
ATOM 9709 C C . GLU B 1 472 ? 25.75 -29.266 2.711 1 95.69 472 GLU B C 1
ATOM 9711 O O . GLU B 1 472 ? 25.938 -29.891 1.664 1 95.69 472 GLU B O 1
ATOM 9716 N N . LYS B 1 473 ? 26.625 -29.297 3.705 1 95.44 473 LYS B N 1
ATOM 9717 C CA . LYS B 1 473 ? 27.844 -30.078 3.611 1 95.44 473 LYS B CA 1
ATOM 9718 C C . LYS B 1 473 ? 27.531 -31.578 3.568 1 95.44 473 LYS B C 1
ATOM 9720 O O . LYS B 1 473 ? 28.078 -32.312 2.734 1 95.44 473 LYS B O 1
ATOM 9725 N N . ALA B 1 474 ? 26.688 -31.953 4.426 1 95.44 474 ALA B N 1
ATOM 9726 C CA . ALA B 1 474 ? 26.328 -33.375 4.512 1 95.44 474 ALA B CA 1
ATOM 9727 C C . ALA B 1 474 ? 25.641 -33.844 3.236 1 95.44 474 ALA B C 1
ATOM 9729 O O . ALA B 1 474 ? 25.641 -35.031 2.92 1 95.44 474 ALA B O 1
ATOM 9730 N N . SER B 1 475 ? 25.125 -32.938 2.488 1 95.06 475 SER B N 1
ATOM 9731 C CA . SER B 1 475 ? 24.281 -33.281 1.348 1 95.06 475 SER B CA 1
ATOM 9732 C C . SER B 1 475 ? 25.016 -33.031 0.03 1 95.06 475 SER B C 1
ATOM 9734 O O . SER B 1 475 ? 24.391 -32.969 -1.026 1 95.06 475 SER B O 1
ATOM 9736 N N . GLN B 1 476 ? 26.266 -32.938 0.015 1 93.44 476 GLN B N 1
ATOM 9737 C CA . GLN B 1 476 ? 27.031 -32.594 -1.178 1 93.44 476 GLN B CA 1
ATOM 9738 C C . GLN B 1 476 ? 26.844 -33.625 -2.273 1 93.44 476 GLN B C 1
ATOM 9740 O O . GLN B 1 476 ? 26.734 -33.281 -3.453 1 93.44 476 GLN B O 1
ATOM 9745 N N . LYS B 1 477 ? 26.844 -34.875 -1.892 1 91.69 477 LYS B N 1
ATOM 9746 C CA . LYS B 1 477 ? 26.641 -35.938 -2.883 1 91.69 477 LYS B CA 1
ATOM 9747 C C . LYS B 1 477 ? 25.266 -35.812 -3.531 1 91.69 477 LYS B C 1
ATOM 9749 O O . LYS B 1 477 ? 25.125 -35.938 -4.75 1 91.69 477 LYS B O 1
ATOM 9754 N N . LEU B 1 478 ? 24.312 -35.625 -2.703 1 92.62 478 LEU B N 1
ATOM 9755 C CA . LEU B 1 478 ? 22.938 -35.438 -3.195 1 92.62 478 LEU B CA 1
ATOM 9756 C C . LEU B 1 478 ? 22.844 -34.219 -4.102 1 92.62 478 LEU B C 1
ATOM 9758 O O . LEU B 1 478 ? 22.156 -34.281 -5.129 1 92.62 478 LEU B O 1
ATOM 9762 N N . ILE B 1 479 ? 23.453 -33.188 -3.746 1 94.69 479 ILE B N 1
ATOM 9763 C CA . ILE B 1 479 ? 23.406 -31.922 -4.48 1 94.69 479 ILE B CA 1
ATOM 9764 C C . ILE B 1 479 ? 24 -32.094 -5.875 1 94.69 479 ILE B C 1
ATOM 9766 O O . ILE B 1 479 ? 23.484 -31.578 -6.859 1 94.69 479 ILE B O 1
ATOM 9770 N N . ARG B 1 480 ? 25.031 -32.844 -5.992 1 93.06 480 ARG B N 1
ATOM 9771 C CA . ARG B 1 480 ? 25.672 -33.125 -7.27 1 93.06 480 ARG B CA 1
ATOM 9772 C C . ARG B 1 480 ? 24.75 -33.906 -8.203 1 93.06 480 ARG B C 1
ATOM 9774 O O . ARG B 1 480 ? 24.875 -33.812 -9.43 1 93.06 480 ARG B O 1
ATOM 9781 N N . GLU B 1 481 ? 23.828 -34.562 -7.578 1 91.75 481 GLU B N 1
ATOM 9782 C CA . GLU B 1 481 ? 22.922 -35.375 -8.359 1 91.75 481 GLU B CA 1
ATOM 9783 C C . GLU B 1 481 ? 21.609 -34.656 -8.648 1 91.75 481 GLU B C 1
ATOM 9785 O O . GLU B 1 481 ? 20.75 -35.156 -9.375 1 91.75 481 GLU B O 1
ATOM 9790 N N . GLU B 1 482 ? 21.469 -33.5 -8.156 1 92.31 482 GLU B N 1
ATOM 9791 C CA . GLU B 1 482 ? 20.281 -32.688 -8.43 1 92.31 482 GLU B CA 1
ATOM 9792 C C . GLU B 1 482 ? 20.312 -32.156 -9.859 1 92.31 482 GLU B C 1
ATOM 9794 O O . GLU B 1 482 ? 20.641 -30.984 -10.086 1 92.31 482 GLU B O 1
ATOM 9799 N N . LYS B 1 483 ? 19.969 -32.938 -10.766 1 95.12 483 LYS B N 1
ATOM 9800 C CA . LYS B 1 483 ? 19.891 -32.594 -12.188 1 95.12 483 LYS B CA 1
ATOM 9801 C C . LYS B 1 483 ? 18.531 -32.938 -12.758 1 95.12 483 LYS B C 1
ATOM 9803 O O . LYS B 1 483 ? 18.109 -34.094 -12.727 1 95.12 483 LYS B O 1
ATOM 9808 N N . GLY B 1 484 ? 17.812 -31.938 -13.141 1 95.81 484 GLY B N 1
ATOM 9809 C CA . GLY B 1 484 ? 16.5 -32.125 -13.742 1 95.81 484 GLY B CA 1
ATOM 9810 C C . GLY B 1 484 ? 16.328 -31.359 -15.047 1 95.81 484 GLY B C 1
ATOM 9811 O O . GLY B 1 484 ? 17.281 -30.797 -15.578 1 95.81 484 GLY B O 1
ATOM 9812 N N . LEU B 1 485 ? 15.125 -31.469 -15.586 1 97.19 485 LEU B N 1
ATOM 9813 C CA . LEU B 1 485 ? 14.75 -30.75 -16.797 1 97.19 485 LEU B CA 1
ATOM 9814 C C . LEU B 1 485 ? 13.375 -30.109 -16.641 1 97.19 485 LEU B C 1
ATOM 9816 O O . LEU B 1 485 ? 12.438 -30.75 -16.141 1 97.19 485 LEU B O 1
ATOM 9820 N N . MET B 1 486 ? 13.297 -28.906 -16.969 1 96.5 486 MET B N 1
ATOM 9821 C CA . MET B 1 486 ? 12.023 -28.219 -17.016 1 96.5 486 MET B CA 1
ATOM 9822 C C . MET B 1 486 ? 11.766 -27.641 -18.406 1 96.5 486 MET B C 1
ATOM 9824 O O . MET B 1 486 ? 12.711 -27.391 -19.156 1 96.5 486 MET B O 1
ATOM 9828 N N . ARG B 1 487 ? 10.562 -27.562 -18.781 1 95.88 487 ARG B N 1
ATOM 9829 C CA . ARG B 1 487 ? 10.242 -26.891 -20.047 1 95.88 487 ARG B CA 1
ATOM 9830 C C . ARG B 1 487 ? 10.266 -25.375 -19.875 1 95.88 487 ARG B C 1
ATOM 9832 O O . ARG B 1 487 ? 9.781 -24.844 -18.875 1 95.88 487 ARG B O 1
ATOM 9839 N N . ALA B 1 488 ? 10.859 -24.75 -20.844 1 95 488 ALA B N 1
ATOM 9840 C CA . ALA B 1 488 ? 10.836 -23.297 -20.812 1 95 488 ALA B CA 1
ATOM 9841 C C . ALA B 1 488 ? 9.414 -22.75 -20.953 1 95 488 ALA B C 1
ATOM 9843 O O . ALA B 1 488 ? 8.555 -23.406 -21.547 1 95 488 ALA B O 1
ATOM 9844 N N . GLY B 1 489 ? 9.047 -21.688 -20.453 1 95.62 489 GLY B N 1
ATOM 9845 C CA . GLY B 1 489 ? 7.723 -21.094 -20.578 1 95.62 489 GLY B CA 1
ATOM 9846 C C . GLY B 1 489 ? 7.297 -20.891 -22.031 1 95.62 489 GLY B C 1
ATOM 9847 O O . GLY B 1 489 ? 7.961 -20.172 -22.781 1 95.62 489 GLY B O 1
ATOM 9848 N N . ARG B 1 490 ? 6.195 -21.453 -22.438 1 96.5 490 ARG B N 1
ATOM 9849 C CA . ARG B 1 490 ? 5.793 -21.5 -23.844 1 96.5 490 ARG B CA 1
ATOM 9850 C C . ARG B 1 490 ? 5.012 -20.234 -24.219 1 96.5 490 ARG B C 1
ATOM 9852 O O . ARG B 1 490 ? 4.715 -20.016 -25.391 1 96.5 490 ARG B O 1
ATOM 9859 N N . GLY B 1 491 ? 4.574 -19.484 -23.203 1 96.06 491 GLY B N 1
ATOM 9860 C CA . GLY B 1 491 ? 3.721 -18.344 -23.469 1 96.06 491 GLY B CA 1
ATOM 9861 C C . GLY B 1 491 ? 2.242 -18.672 -23.438 1 96.06 491 GLY B C 1
ATOM 9862 O O . GLY B 1 491 ? 1.826 -19.594 -22.734 1 96.06 491 GLY B O 1
ATOM 9863 N N . GLN B 1 492 ? 1.522 -17.969 -24.141 1 95.88 492 GLN B N 1
ATOM 9864 C CA . GLN B 1 492 ? 0.065 -18.031 -24.109 1 95.88 492 GLN B CA 1
ATOM 9865 C C . GLN B 1 492 ? -0.445 -19.297 -24.812 1 95.88 492 GLN B C 1
ATOM 9867 O O . GLN B 1 492 ? 0.237 -19.859 -25.672 1 95.88 492 GLN B O 1
ATOM 9872 N N . ILE B 1 493 ? -1.612 -19.797 -24.375 1 97.44 493 ILE B N 1
ATOM 9873 C CA . ILE B 1 493 ? -2.311 -20.844 -25.109 1 97.44 493 ILE B CA 1
ATOM 9874 C C . ILE B 1 493 ? -3.064 -20.234 -26.297 1 97.44 493 ILE B C 1
ATOM 9876 O O . ILE B 1 493 ? -3.873 -19.328 -26.109 1 97.44 493 ILE B O 1
ATOM 9880 N N . SER B 1 494 ? -2.889 -20.719 -27.5 1 96.88 494 SER B N 1
ATOM 9881 C CA . SER B 1 494 ? -3.398 -20.094 -28.719 1 96.88 494 SER B CA 1
ATOM 9882 C C . SER B 1 494 ? -4.879 -20.406 -28.922 1 96.88 494 SER B C 1
ATOM 9884 O O . SER B 1 494 ? -5.395 -21.391 -28.375 1 96.88 494 SER B O 1
ATOM 9886 N N . ASP B 1 495 ? -5.539 -19.609 -29.734 1 96 495 ASP B N 1
ATOM 9887 C CA . ASP B 1 495 ? -6.957 -19.781 -30.016 1 96 495 ASP B CA 1
ATOM 9888 C C . ASP B 1 495 ? -7.219 -21.125 -30.703 1 96 495 ASP B C 1
ATOM 9890 O O . ASP B 1 495 ? -8.188 -21.812 -30.375 1 96 495 ASP B O 1
ATOM 9894 N N . PRO B 1 496 ? -6.352 -21.5 -31.656 1 96.12 496 PRO B N 1
ATOM 9895 C CA . PRO B 1 496 ? -6.582 -22.797 -32.281 1 96.12 496 PRO B CA 1
ATOM 9896 C C . PRO B 1 496 ? -6.535 -23.969 -31.297 1 96.12 496 PRO B C 1
ATOM 9898 O O . PRO B 1 496 ? -7.324 -24.906 -31.422 1 96.12 496 PRO B O 1
ATOM 9901 N N . GLU B 1 497 ? -5.605 -23.938 -30.375 1 96.19 497 GLU B N 1
ATOM 9902 C CA . GLU B 1 497 ? -5.547 -24.969 -29.359 1 96.19 497 GLU B CA 1
ATOM 9903 C C . GLU B 1 497 ? -6.828 -25 -28.531 1 96.19 497 GLU B C 1
ATOM 9905 O O . GLU B 1 497 ? -7.32 -26.078 -28.172 1 96.19 497 GLU B O 1
ATOM 9910 N N . ILE B 1 498 ? -7.324 -23.859 -28.203 1 95.75 498 ILE B N 1
ATOM 9911 C CA . ILE B 1 498 ? -8.555 -23.766 -27.422 1 95.75 498 ILE B CA 1
ATOM 9912 C C . ILE B 1 498 ? -9.719 -24.344 -28.219 1 95.75 498 ILE B C 1
ATOM 9914 O O . ILE B 1 498 ? -10.562 -25.062 -27.672 1 95.75 498 ILE B O 1
ATOM 9918 N N . ARG B 1 499 ? -9.797 -24.047 -29.516 1 94.5 499 ARG B N 1
ATOM 9919 C CA . ARG B 1 499 ? -10.859 -24.562 -30.375 1 94.5 499 ARG B CA 1
ATOM 9920 C C . ARG B 1 499 ? -10.812 -26.094 -30.422 1 94.5 499 ARG B C 1
ATOM 9922 O O . ARG B 1 499 ? -11.859 -26.75 -30.516 1 94.5 499 ARG B O 1
ATOM 9929 N N . GLU B 1 500 ? -9.656 -26.547 -30.359 1 94 500 GLU B N 1
ATOM 9930 C CA . GLU B 1 500 ? -9.477 -28 -30.469 1 94 500 GLU B CA 1
ATOM 9931 C C . GLU B 1 500 ? -9.953 -28.719 -29.203 1 94 500 GLU B C 1
ATOM 9933 O O . GLU B 1 500 ? -10.625 -29.75 -29.297 1 94 500 GLU B O 1
ATOM 9938 N N . GLU B 1 501 ? -9.703 -28.203 -28.062 1 93.88 501 GLU B N 1
ATOM 9939 C CA . GLU B 1 501 ? -9.938 -28.922 -26.812 1 93.88 501 GLU B CA 1
ATOM 9940 C C . GLU B 1 501 ? -11.062 -28.281 -26 1 93.88 501 GLU B C 1
ATOM 9942 O O . GLU B 1 501 ? -11.609 -28.891 -25.078 1 93.88 501 GLU B O 1
ATOM 9947 N N . GLY B 1 502 ? -11.438 -27.125 -26.297 1 89.94 502 GLY B N 1
ATOM 9948 C CA . GLY B 1 502 ? -12.359 -26.344 -25.5 1 89.94 502 GLY B CA 1
ATOM 9949 C C . GLY B 1 502 ? -13.727 -26.984 -25.359 1 89.94 502 GLY B C 1
ATOM 9950 O O . GLY B 1 502 ? -14.359 -26.906 -24.312 1 89.94 502 GLY B O 1
ATOM 9951 N N . VAL B 1 503 ? -14.18 -27.609 -26.391 1 90.25 503 VAL B N 1
ATOM 9952 C CA . VAL B 1 503 ? -15.5 -28.234 -26.359 1 90.25 503 VAL B CA 1
ATOM 9953 C C . VAL B 1 503 ? -15.539 -29.344 -25.312 1 90.25 503 VAL B C 1
ATOM 9955 O O . VAL B 1 503 ? -16.5 -29.453 -24.547 1 90.25 503 VAL B O 1
ATOM 9958 N N . ASN B 1 504 ? -14.492 -30.125 -25.297 1 93.38 504 ASN B N 1
ATOM 9959 C CA . ASN B 1 504 ? -14.406 -31.203 -24.297 1 93.38 504 ASN B CA 1
ATOM 9960 C C . ASN B 1 504 ? -14.375 -30.656 -22.875 1 93.38 504 ASN B C 1
ATOM 9962 O O . ASN B 1 504 ? -14.922 -31.266 -21.969 1 93.38 504 ASN B O 1
ATOM 9966 N N . LEU B 1 505 ? -13.75 -29.547 -22.719 1 93.19 505 LEU B N 1
ATOM 9967 C CA . LEU B 1 505 ? -13.648 -28.922 -21.406 1 93.19 505 LEU B CA 1
ATOM 9968 C C . LEU B 1 505 ? -15.008 -28.406 -20.938 1 93.19 505 LEU B C 1
ATOM 9970 O O . LEU B 1 505 ? -15.383 -28.594 -19.781 1 93.19 505 LEU B O 1
ATOM 9974 N N . VAL B 1 506 ? -15.742 -27.781 -21.828 1 91.44 506 VAL B N 1
ATOM 9975 C CA . VAL B 1 506 ? -17.031 -27.188 -21.5 1 91.44 506 VAL B CA 1
ATOM 9976 C C . VAL B 1 506 ? -18.047 -28.297 -21.203 1 91.44 506 VAL B C 1
ATOM 9978 O O . VAL B 1 506 ? -18.906 -28.141 -20.328 1 91.44 506 VAL B O 1
ATOM 9981 N N . LEU B 1 507 ? -17.891 -29.438 -21.906 1 90.19 507 LEU B N 1
ATOM 9982 C CA . LEU B 1 507 ? -18.812 -30.547 -21.719 1 90.19 507 LEU B CA 1
ATOM 9983 C C . LEU B 1 507 ? -18.422 -31.391 -20.516 1 90.19 507 LEU B C 1
ATOM 9985 O O . LEU B 1 507 ? -19.234 -32.156 -20 1 90.19 507 LEU B O 1
ATOM 9989 N N . GLY B 1 508 ? -17.188 -31.297 -20.109 1 91.75 508 GLY B N 1
ATOM 9990 C CA . GLY B 1 508 ? -16.719 -32 -18.938 1 91.75 508 GLY B CA 1
ATOM 9991 C C . GLY B 1 508 ? -16 -33.312 -19.266 1 91.75 508 GLY B C 1
ATOM 9992 O O . GLY B 1 508 ? -15.484 -33.969 -18.375 1 91.75 508 GLY B O 1
ATOM 9993 N N . THR B 1 509 ? -15.898 -33.625 -20.547 1 93.19 509 THR B N 1
ATOM 9994 C CA . THR B 1 509 ? -15.211 -34.844 -20.922 1 93.19 509 THR B CA 1
ATOM 9995 C C . THR B 1 509 ? -13.711 -34.719 -20.672 1 93.19 509 THR B C 1
ATOM 9997 O O . THR B 1 509 ? -13.039 -35.719 -20.406 1 93.19 509 THR B O 1
ATOM 10000 N N . THR B 1 510 ? -13.203 -33.594 -20.953 1 96.25 510 THR B N 1
ATOM 10001 C CA . THR B 1 510 ? -11.969 -33.219 -20.266 1 96.25 510 THR B CA 1
ATOM 10002 C C . THR B 1 510 ? -12.258 -32.75 -18.844 1 96.25 510 THR B C 1
ATOM 10004 O O . THR B 1 510 ? -12.961 -31.766 -18.625 1 96.25 510 THR B O 1
ATOM 10007 N N . PRO B 1 511 ? -11.805 -33.5 -17.891 1 96.88 511 PRO B N 1
ATOM 10008 C CA . PRO B 1 511 ? -12.281 -33.312 -16.516 1 96.88 511 PRO B CA 1
ATOM 10009 C C . PRO B 1 511 ? -12 -31.922 -15.992 1 96.88 511 PRO B C 1
ATOM 10011 O O . PRO B 1 511 ? -12.727 -31.438 -15.125 1 96.88 511 PRO B O 1
ATOM 10014 N N . GLY B 1 512 ? -10.844 -31.328 -16.422 1 97.12 512 GLY B N 1
ATOM 10015 C CA . GLY B 1 512 ? -10.617 -29.953 -15.977 1 97.12 512 GLY B CA 1
ATOM 10016 C C . GLY B 1 512 ? -9.18 -29.5 -16.172 1 97.12 512 GLY B C 1
ATOM 10017 O O . GLY B 1 512 ? -8.352 -30.234 -16.703 1 97.12 512 GLY B O 1
ATOM 10018 N N . ILE B 1 513 ? -8.992 -28.234 -15.812 1 97.75 513 ILE B N 1
ATOM 10019 C CA . ILE B 1 513 ? -7.668 -27.625 -15.773 1 97.75 513 ILE B CA 1
ATOM 10020 C C . ILE B 1 513 ? -7.199 -27.516 -14.32 1 97.75 513 ILE B C 1
ATOM 10022 O O . ILE B 1 513 ? -7.918 -26.984 -13.469 1 97.75 513 ILE B O 1
ATOM 10026 N N . VAL B 1 514 ? -6.051 -28 -14.031 1 98.25 514 VAL B N 1
ATOM 10027 C CA . VAL B 1 514 ? -5.422 -27.828 -12.727 1 98.25 514 VAL B CA 1
ATOM 10028 C C . VAL B 1 514 ? -4.168 -26.969 -12.867 1 98.25 514 VAL B C 1
ATOM 10030 O O . VAL B 1 514 ? -3.164 -27.406 -13.422 1 98.25 514 VAL B O 1
ATOM 10033 N N . ALA B 1 515 ? -4.258 -25.75 -12.367 1 98.19 515 ALA B N 1
ATOM 10034 C CA . ALA B 1 515 ? -3.111 -24.859 -12.414 1 98.19 515 ALA B CA 1
ATOM 10035 C C . ALA B 1 515 ? -2.324 -24.906 -11.109 1 98.19 515 ALA B C 1
ATOM 10037 O O . ALA B 1 515 ? -2.852 -24.562 -10.047 1 98.19 515 ALA B O 1
ATOM 10038 N N . MET B 1 516 ? -1.123 -25.312 -11.172 1 96.31 516 MET B N 1
ATOM 10039 C CA . MET B 1 516 ? -0.259 -25.344 -10 1 96.31 516 MET B CA 1
ATOM 10040 C C . MET B 1 516 ? 0.742 -24.188 -10.023 1 96.31 516 MET B C 1
ATOM 10042 O O . MET B 1 516 ? 1.703 -24.219 -10.797 1 96.31 516 MET B O 1
ATOM 10046 N N . VAL B 1 517 ? 0.499 -23.172 -9.172 1 91.06 517 VAL B N 1
ATOM 10047 C CA . VAL B 1 517 ? 1.235 -21.922 -9.203 1 91.06 517 VAL B CA 1
ATOM 10048 C C . VAL B 1 517 ? 1.698 -21.547 -7.793 1 91.06 517 VAL B C 1
ATOM 10050 O O . VAL B 1 517 ? 1.434 -20.453 -7.312 1 91.06 517 VAL B O 1
ATOM 10053 N N . GLY B 1 518 ? 2.361 -22.281 -7.055 1 82.94 518 GLY B N 1
ATOM 10054 C CA . GLY B 1 518 ? 2.768 -21.984 -5.691 1 82.94 518 GLY B CA 1
ATOM 10055 C C . GLY B 1 518 ? 4.219 -21.562 -5.578 1 82.94 518 GLY B C 1
ATOM 10056 O O . GLY B 1 518 ? 4.781 -21 -6.527 1 82.94 518 GLY B O 1
ATOM 10057 N N . CYS B 1 519 ? 4.637 -21.516 -4.352 1 86.56 519 CYS B N 1
ATOM 10058 C CA . CYS B 1 519 ? 6 -21.109 -4.016 1 86.56 519 CYS B CA 1
ATOM 10059 C C . CYS B 1 519 ? 6.766 -22.25 -3.367 1 86.56 519 CYS B C 1
ATOM 10061 O O . CYS B 1 519 ? 6.434 -23.422 -3.574 1 86.56 519 CYS B O 1
ATOM 10063 N N . SER B 1 520 ? 7.84 -21.938 -2.654 1 80.31 520 SER B N 1
ATOM 10064 C CA . SER B 1 520 ? 8.758 -22.984 -2.229 1 80.31 520 SER B CA 1
ATOM 10065 C C . SER B 1 520 ? 8.609 -23.281 -0.738 1 80.31 520 SER B C 1
ATOM 10067 O O . SER B 1 520 ? 9.562 -23.703 -0.088 1 80.31 520 SER B O 1
ATOM 10069 N N . ASN B 1 521 ? 7.414 -23.094 -0.243 1 81.44 521 ASN B N 1
ATOM 10070 C CA . ASN B 1 521 ? 7.207 -23.312 1.184 1 81.44 521 ASN B CA 1
ATOM 10071 C C . ASN B 1 521 ? 6.52 -24.656 1.444 1 81.44 521 ASN B C 1
ATOM 10073 O O . ASN B 1 521 ? 5.383 -24.688 1.918 1 81.44 521 ASN B O 1
ATOM 10077 N N . TYR B 1 522 ? 7.121 -25.812 1.2 1 80.12 522 TYR B N 1
ATOM 10078 C CA . TYR B 1 522 ? 6.477 -27.109 1.423 1 80.12 522 TYR B CA 1
ATOM 10079 C C . TYR B 1 522 ? 7.301 -27.969 2.365 1 80.12 522 TYR B C 1
ATOM 10081 O O . TYR B 1 522 ? 8.484 -28.219 2.121 1 80.12 522 TYR B O 1
ATOM 10089 N N . PRO B 1 523 ? 6.605 -28.438 3.428 1 74.69 523 PRO B N 1
ATOM 10090 C CA . PRO B 1 523 ? 7.254 -29.219 4.488 1 74.69 523 PRO B CA 1
ATOM 10091 C C . PRO B 1 523 ? 7.707 -30.594 4.02 1 74.69 523 PRO B C 1
ATOM 10093 O O . PRO B 1 523 ? 8.648 -31.156 4.578 1 74.69 523 PRO B O 1
ATOM 10096 N N . ASP B 1 524 ? 7.039 -31.094 3.043 1 78.56 524 ASP B N 1
ATOM 10097 C CA . ASP B 1 524 ? 7.387 -32.438 2.609 1 78.56 524 ASP B CA 1
ATOM 10098 C C . ASP B 1 524 ? 8.164 -32.406 1.299 1 78.56 524 ASP B C 1
ATOM 10100 O O . ASP B 1 524 ? 8.148 -33.375 0.539 1 78.56 524 ASP B O 1
ATOM 10104 N N . GLY B 1 525 ? 8.664 -31.312 1.011 1 73.81 525 GLY B N 1
ATOM 10105 C CA . GLY B 1 525 ? 9.562 -31.172 -0.13 1 73.81 525 GLY B CA 1
ATOM 10106 C C . GLY B 1 525 ? 8.828 -31.016 -1.446 1 73.81 525 GLY B C 1
ATOM 10107 O O . GLY B 1 525 ? 7.613 -30.781 -1.463 1 73.81 525 GLY B O 1
ATOM 10108 N N . THR B 1 526 ? 9.547 -31.094 -2.496 1 80.62 526 THR B N 1
ATOM 10109 C CA . THR B 1 526 ? 9.062 -30.812 -3.842 1 80.62 526 THR B CA 1
ATOM 10110 C C . THR B 1 526 ? 8.367 -32.031 -4.441 1 80.62 526 THR B C 1
ATOM 10112 O O . THR B 1 526 ? 7.672 -31.922 -5.453 1 80.62 526 THR B O 1
ATOM 10115 N N . ARG B 1 527 ? 8.469 -33.125 -3.826 1 88 527 ARG B N 1
ATOM 10116 C CA . ARG B 1 527 ? 7.879 -34.344 -4.344 1 88 527 ARG B CA 1
ATOM 10117 C C . ARG B 1 527 ? 6.359 -34.25 -4.391 1 88 527 ARG B C 1
ATOM 10119 O O . ARG B 1 527 ? 5.719 -34.875 -5.238 1 88 527 ARG B O 1
ATOM 10126 N N . ASP B 1 528 ? 5.824 -33.469 -3.475 1 91.38 528 ASP B N 1
ATOM 10127 C CA . ASP B 1 528 ? 4.383 -33.25 -3.453 1 91.38 528 ASP B CA 1
ATOM 10128 C C . ASP B 1 528 ? 3.877 -32.781 -4.812 1 91.38 528 ASP B C 1
ATOM 10130 O O . ASP B 1 528 ? 2.848 -33.25 -5.301 1 91.38 528 ASP B O 1
ATOM 10134 N N . LEU B 1 529 ? 4.613 -31.922 -5.395 1 92.56 529 LEU B N 1
ATOM 10135 C CA . LEU B 1 529 ? 4.219 -31.375 -6.688 1 92.56 529 LEU B CA 1
ATOM 10136 C C . LEU B 1 529 ? 4.211 -32.469 -7.762 1 92.56 529 LEU B C 1
ATOM 10138 O O . LEU B 1 529 ? 3.303 -32.5 -8.594 1 92.56 529 LEU B O 1
ATOM 10142 N N . TYR B 1 530 ? 5.246 -33.219 -7.738 1 94.25 530 TYR B N 1
ATOM 10143 C CA . TYR B 1 530 ? 5.352 -34.312 -8.695 1 94.25 530 TYR B CA 1
ATOM 10144 C C . TYR B 1 530 ? 4.18 -35.281 -8.555 1 94.25 530 TYR B C 1
ATOM 10146 O O . TYR B 1 530 ? 3.543 -35.656 -9.547 1 94.25 530 TYR B O 1
ATOM 10154 N N . THR B 1 531 ? 3.861 -35.656 -7.336 1 95.44 531 THR B N 1
ATOM 10155 C CA . THR B 1 531 ? 2.816 -36.656 -7.078 1 95.44 531 THR B CA 1
ATOM 10156 C C . THR B 1 531 ? 1.456 -36.125 -7.531 1 95.44 531 THR B C 1
ATOM 10158 O O . THR B 1 531 ? 0.689 -36.844 -8.172 1 95.44 531 THR B O 1
ATOM 10161 N N . VAL B 1 532 ? 1.188 -34.906 -7.215 1 96.81 532 VAL B N 1
ATOM 10162 C CA . VAL B 1 532 ? -0.101 -34.312 -7.566 1 96.81 532 VAL B CA 1
ATOM 10163 C C . VAL B 1 532 ? -0.212 -34.188 -9.086 1 96.81 532 VAL B C 1
ATOM 10165 O O . VAL B 1 532 ? -1.224 -34.594 -9.672 1 96.81 532 VAL B O 1
ATOM 10168 N N . ALA B 1 533 ? 0.849 -33.625 -9.711 1 97.69 533 ALA B N 1
ATOM 10169 C CA . ALA B 1 533 ? 0.822 -33.438 -11.164 1 97.69 533 ALA B CA 1
ATOM 10170 C C . ALA B 1 533 ? 0.68 -34.781 -11.883 1 97.69 533 ALA B C 1
ATOM 10172 O O . ALA B 1 533 ? -0.122 -34.906 -12.812 1 97.69 533 ALA B O 1
ATOM 10173 N N . ASP B 1 534 ? 1.438 -35.75 -11.461 1 97.5 534 ASP B N 1
ATOM 10174 C CA . ASP B 1 534 ? 1.418 -37.062 -12.094 1 97.5 534 ASP B CA 1
ATOM 10175 C C . ASP B 1 534 ? 0.037 -37.719 -11.977 1 97.5 534 ASP B C 1
ATOM 10177 O O . ASP B 1 534 ? -0.478 -38.25 -12.953 1 97.5 534 ASP B O 1
ATOM 10181 N N . GLU B 1 535 ? -0.551 -37.688 -10.766 1 97.94 535 GLU B N 1
ATOM 10182 C CA . GLU B 1 535 ? -1.873 -38.25 -10.523 1 97.94 535 GLU B CA 1
ATOM 10183 C C . GLU B 1 535 ? -2.93 -37.594 -11.406 1 97.94 535 GLU B C 1
ATOM 10185 O O . GLU B 1 535 ? -3.762 -38.281 -12 1 97.94 535 GLU B O 1
ATOM 10190 N N . MET B 1 536 ? -2.93 -36.312 -11.516 1 98.44 536 MET B N 1
ATOM 10191 C CA . MET B 1 536 ? -3.939 -35.562 -12.281 1 98.44 536 MET B CA 1
ATOM 10192 C C . MET B 1 536 ? -3.742 -35.781 -13.781 1 98.44 536 MET B C 1
ATOM 10194 O O . MET B 1 536 ? -4.715 -35.875 -14.531 1 98.44 536 MET B O 1
ATOM 10198 N N . LEU B 1 537 ? -2.461 -35.812 -14.242 1 98.31 537 LEU B N 1
ATOM 10199 C CA . LEU B 1 537 ? -2.16 -36.062 -15.648 1 98.31 537 LEU B CA 1
ATOM 10200 C C . LEU B 1 537 ? -2.648 -37.438 -16.078 1 98.31 537 LEU B C 1
ATOM 10202 O O . LEU B 1 537 ? -3.223 -37.594 -17.156 1 98.31 537 LEU B O 1
ATOM 10206 N N . LYS B 1 538 ? -2.441 -38.438 -15.258 1 97.62 538 LYS B N 1
ATOM 10207 C CA . LYS B 1 538 ? -2.879 -39.781 -15.547 1 97.62 538 LYS B CA 1
ATOM 10208 C C . LYS B 1 538 ? -4.398 -39.875 -15.672 1 97.62 538 LYS B C 1
ATOM 10210 O O . LYS B 1 538 ? -4.93 -40.75 -16.344 1 97.62 538 LYS B O 1
ATOM 10215 N N . ARG B 1 539 ? -5.047 -38.938 -15.094 1 97.75 539 ARG B N 1
ATOM 10216 C CA . ARG B 1 539 ? -6.504 -38.906 -15.109 1 97.75 539 ARG B CA 1
ATOM 10217 C C . ARG B 1 539 ? -7.02 -37.938 -16.172 1 97.75 539 ARG B C 1
ATOM 10219 O O . ARG B 1 539 ? -8.18 -37.531 -16.141 1 97.75 539 ARG B O 1
ATOM 10226 N N . ASN B 1 540 ? -6.207 -37.438 -17.016 1 97.75 540 ASN B N 1
ATOM 10227 C CA . ASN B 1 540 ? -6.516 -36.688 -18.234 1 97.75 540 ASN B CA 1
ATOM 10228 C C . ASN B 1 540 ? -6.891 -35.25 -17.906 1 97.75 540 ASN B C 1
ATOM 10230 O O . ASN B 1 540 ? -7.648 -34.625 -18.641 1 97.75 540 ASN B O 1
ATOM 10234 N N . TYR B 1 541 ? -6.539 -34.812 -16.734 1 98.44 541 TYR B N 1
ATOM 10235 C CA . TYR B 1 541 ? -6.617 -33.375 -16.5 1 98.44 541 TYR B CA 1
ATOM 10236 C C . TYR B 1 541 ? -5.555 -32.625 -17.312 1 98.44 541 TYR B C 1
ATOM 10238 O O . TYR B 1 541 ? -4.5 -33.188 -17.609 1 98.44 541 TYR B O 1
ATOM 10246 N N . ILE B 1 542 ? -5.824 -31.391 -17.688 1 98.25 542 ILE B N 1
ATOM 10247 C CA . ILE B 1 542 ? -4.785 -30.516 -18.234 1 98.25 542 ILE B CA 1
ATOM 10248 C C . ILE B 1 542 ? -4.059 -29.812 -17.078 1 98.25 542 ILE B C 1
ATOM 10250 O O . ILE B 1 542 ? -4.668 -29.047 -16.328 1 98.25 542 ILE B O 1
ATOM 10254 N N . VAL B 1 543 ? -2.805 -30.109 -16.906 1 98.38 543 VAL B N 1
ATOM 10255 C CA . VAL B 1 543 ? -2.045 -29.5 -15.812 1 98.38 543 VAL B CA 1
ATOM 10256 C C . VAL B 1 543 ? -1.211 -28.344 -16.359 1 98.38 543 VAL B C 1
ATOM 10258 O O . VAL B 1 543 ? -0.455 -28.5 -17.312 1 98.38 543 VAL B O 1
ATOM 10261 N N . VAL B 1 544 ? -1.404 -27.203 -15.781 1 98.12 544 VAL B N 1
ATOM 10262 C CA . VAL B 1 544 ? -0.696 -26 -16.203 1 98.12 544 VAL B CA 1
ATOM 10263 C C . VAL B 1 544 ? 0.181 -25.484 -15.07 1 98.12 544 VAL B C 1
ATOM 10265 O O . VAL B 1 544 ? -0.254 -25.438 -13.914 1 98.12 544 VAL B O 1
ATOM 10268 N N . MET B 1 545 ? 1.398 -25.109 -15.406 1 97 545 MET B N 1
ATOM 10269 C CA . MET B 1 545 ? 2.383 -24.688 -14.422 1 97 545 MET B CA 1
ATOM 10270 C C . MET B 1 545 ? 2.896 -23.281 -14.734 1 97 545 MET B C 1
ATOM 10272 O O . MET B 1 545 ? 2.84 -22.844 -15.883 1 97 545 MET B O 1
ATOM 10276 N N . SER B 1 546 ? 3.424 -22.594 -13.664 1 96.44 546 SER B N 1
ATOM 10277 C CA . SER B 1 546 ? 4.133 -21.328 -13.805 1 96.44 546 SER B CA 1
ATOM 10278 C C . SER B 1 546 ? 5.031 -21.062 -12.602 1 96.44 546 SER B C 1
ATOM 10280 O O . SER B 1 546 ? 4.863 -21.672 -11.547 1 96.44 546 SER B O 1
ATOM 10282 N N . GLY B 1 547 ? 6.023 -20.25 -12.75 1 95.38 547 GLY B N 1
ATOM 10283 C CA . GLY B 1 547 ? 6.828 -19.734 -11.656 1 95.38 547 GLY B CA 1
ATOM 10284 C C . GLY B 1 547 ? 7.566 -20.812 -10.898 1 95.38 547 GLY B C 1
ATOM 10285 O O . GLY B 1 547 ? 8.148 -21.719 -11.5 1 95.38 547 GLY B O 1
ATOM 10286 N N . CYS B 1 548 ? 7.48 -20.781 -9.594 1 95.06 548 CYS B N 1
ATOM 10287 C CA . CYS B 1 548 ? 8.25 -21.656 -8.711 1 95.06 548 CYS B CA 1
ATOM 10288 C C . CYS B 1 548 ? 7.801 -23.094 -8.859 1 95.06 548 CYS B C 1
ATOM 10290 O O . CYS B 1 548 ? 8.633 -24.016 -8.859 1 95.06 548 CYS B O 1
ATOM 10292 N N . SER B 1 549 ? 6.523 -23.297 -8.977 1 95.38 549 SER B N 1
ATOM 10293 C CA . SER B 1 549 ? 6.016 -24.656 -9.125 1 95.38 549 SER B CA 1
ATOM 10294 C C . SER B 1 549 ? 6.52 -25.297 -10.414 1 95.38 549 SER B C 1
ATOM 10296 O O . SER B 1 549 ? 6.789 -26.5 -10.461 1 95.38 549 SER B O 1
ATOM 10298 N N . ALA B 1 550 ? 6.613 -24.453 -11.422 1 96.19 550 ALA B N 1
ATOM 10299 C CA . ALA B 1 550 ? 7.137 -24.969 -12.68 1 96.19 550 ALA B CA 1
ATOM 10300 C C . ALA B 1 550 ? 8.578 -25.438 -12.531 1 96.19 550 ALA B C 1
ATOM 10302 O O . ALA B 1 550 ? 8.969 -26.453 -13.109 1 96.19 550 ALA B O 1
ATOM 10303 N N . MET B 1 551 ? 9.367 -24.781 -11.789 1 95.56 551 MET B N 1
ATOM 10304 C CA . MET B 1 551 ? 10.766 -25.141 -11.562 1 95.56 551 MET B CA 1
ATOM 10305 C C . MET B 1 551 ? 10.875 -26.422 -10.734 1 95.56 551 MET B C 1
ATOM 10307 O O . MET B 1 551 ? 11.508 -27.391 -11.156 1 95.56 551 MET B O 1
ATOM 10311 N N . ASP B 1 552 ? 10.172 -26.422 -9.672 1 93.81 552 ASP B N 1
ATOM 10312 C CA . ASP B 1 552 ? 10.32 -27.516 -8.703 1 93.81 552 ASP B CA 1
ATOM 10313 C C . ASP B 1 552 ? 9.805 -28.828 -9.266 1 93.81 552 ASP B C 1
ATOM 10315 O O . ASP B 1 552 ? 10.312 -29.906 -8.914 1 93.81 552 ASP B O 1
ATOM 10319 N N . LEU B 1 553 ? 8.867 -28.734 -10.141 1 95.06 553 LEU B N 1
ATOM 10320 C CA . LEU B 1 553 ? 8.367 -29.953 -10.781 1 95.06 553 LEU B CA 1
ATOM 10321 C C . LEU B 1 553 ? 9.461 -30.641 -11.586 1 95.06 553 LEU B C 1
ATOM 10323 O O . LEU B 1 553 ? 9.508 -31.859 -11.656 1 95.06 553 LEU B O 1
ATOM 10327 N N . GLY B 1 554 ? 10.336 -29.891 -12.141 1 94.56 554 GLY B N 1
ATOM 10328 C CA . GLY B 1 554 ? 11.383 -30.406 -13.008 1 94.56 554 GLY B CA 1
ATOM 10329 C C . GLY B 1 554 ? 12.484 -31.125 -12.25 1 94.56 554 GLY B C 1
ATOM 10330 O O . GLY B 1 554 ? 13.352 -31.75 -12.859 1 94.56 554 GLY B O 1
ATOM 10331 N N . MET B 1 555 ? 12.422 -31.188 -10.953 1 91.56 555 MET B N 1
ATOM 10332 C CA . MET B 1 555 ? 13.492 -31.734 -10.133 1 91.56 555 MET B CA 1
ATOM 10333 C C . MET B 1 555 ? 13.273 -33.219 -9.891 1 91.56 555 MET B C 1
ATOM 10335 O O . MET B 1 555 ? 14.18 -33.938 -9.445 1 91.56 555 MET B O 1
ATOM 10339 N N . TYR B 1 556 ? 12.141 -33.781 -10.32 1 90.69 556 TYR B N 1
ATOM 10340 C CA . TYR B 1 556 ? 11.844 -35.156 -10.023 1 90.69 556 TYR B CA 1
ATOM 10341 C C . TYR B 1 556 ? 11.672 -35.969 -11.305 1 90.69 556 TYR B C 1
ATOM 10343 O O . TYR B 1 556 ? 11.133 -35.469 -12.297 1 90.69 556 TYR B O 1
ATOM 10351 N N . LYS B 1 557 ? 12.102 -37.156 -11.18 1 93.31 557 LYS B N 1
ATOM 10352 C CA . LYS B 1 557 ? 12.07 -38.062 -12.312 1 93.31 557 LYS B CA 1
ATOM 10353 C C . LYS B 1 557 ? 11.273 -39.344 -11.984 1 93.31 557 LYS B C 1
ATOM 10355 O O . LYS B 1 557 ? 11.188 -39.75 -10.828 1 93.31 557 LYS B O 1
ATOM 10360 N N . ASN B 1 558 ? 10.711 -39.906 -12.984 1 93.25 558 ASN B N 1
ATOM 10361 C CA . ASN B 1 558 ? 10.008 -41.188 -12.812 1 93.25 558 ASN B CA 1
ATOM 10362 C C . ASN B 1 558 ? 10.977 -42.375 -12.852 1 93.25 558 ASN B C 1
ATOM 10364 O O . ASN B 1 558 ? 12.195 -42.188 -12.797 1 93.25 558 ASN B O 1
ATOM 10368 N N . GLU B 1 559 ? 10.414 -43.594 -12.859 1 92.06 559 GLU B N 1
ATOM 10369 C CA . GLU B 1 559 ? 11.211 -44.812 -12.828 1 92.06 559 GLU B CA 1
ATOM 10370 C C . GLU B 1 559 ? 12.078 -44.938 -14.07 1 92.06 559 GLU B C 1
ATOM 10372 O O . GLU B 1 559 ? 13.156 -45.531 -14.023 1 92.06 559 GLU B O 1
ATOM 10377 N N . ASP B 1 560 ? 11.727 -44.344 -15.125 1 94.69 560 ASP B N 1
ATOM 10378 C CA . ASP B 1 560 ? 12.461 -44.406 -16.391 1 94.69 560 ASP B CA 1
ATOM 10379 C C . ASP B 1 560 ? 13.5 -43.312 -16.469 1 94.69 560 ASP B C 1
ATOM 10381 O O . ASP B 1 560 ? 14.18 -43.156 -17.484 1 94.69 560 ASP B O 1
ATOM 10385 N N . GLY B 1 561 ? 13.531 -42.469 -15.5 1 94 561 GLY B N 1
ATOM 10386 C CA . GLY B 1 561 ? 14.523 -41.406 -15.461 1 94 561 GLY B CA 1
ATOM 10387 C C . GLY B 1 561 ? 14.078 -40.156 -16.188 1 94 561 GLY B C 1
ATOM 10388 O O . GLY B 1 561 ? 14.898 -39.312 -16.516 1 94 561 GLY B O 1
ATOM 10389 N N . GLU B 1 562 ? 12.781 -40.062 -16.391 1 96.5 562 GLU B N 1
ATOM 10390 C CA . GLU B 1 562 ? 12.242 -38.906 -17.109 1 96.5 562 GLU B CA 1
ATOM 10391 C C . GLU B 1 562 ? 11.484 -37.969 -16.172 1 96.5 562 GLU B C 1
ATOM 10393 O O . GLU B 1 562 ? 10.797 -38.406 -15.258 1 96.5 562 GLU B O 1
ATOM 10398 N N . THR B 1 563 ? 11.703 -36.688 -16.422 1 97.06 563 THR B N 1
ATOM 10399 C CA . THR B 1 563 ? 10.828 -35.75 -15.75 1 97.06 563 THR B CA 1
ATOM 10400 C C . THR B 1 563 ? 9.438 -35.75 -16.375 1 97.06 563 THR B C 1
ATOM 10402 O O . THR B 1 563 ? 9.258 -36.25 -17.484 1 97.06 563 THR B O 1
ATOM 10405 N N . LEU B 1 564 ? 8.438 -35.156 -15.703 1 97.62 564 LEU B N 1
ATOM 10406 C CA . LEU B 1 564 ? 7.098 -35.094 -16.266 1 97.62 564 LEU B CA 1
ATOM 10407 C C . LEU B 1 564 ? 7.062 -34.25 -17.531 1 97.62 564 LEU B C 1
ATOM 10409 O O . LEU B 1 564 ? 6.219 -34.438 -18.391 1 97.62 564 LEU B O 1
ATOM 10413 N N . TYR B 1 565 ? 8.031 -33.312 -17.609 1 97.94 565 TYR B N 1
ATOM 10414 C CA . TYR B 1 565 ? 8.102 -32.469 -18.797 1 97.94 565 TYR B CA 1
ATOM 10415 C C . TYR B 1 565 ? 8.562 -33.25 -20.016 1 97.94 565 TYR B C 1
ATOM 10417 O O . TYR B 1 565 ? 8.18 -32.938 -21.141 1 97.94 565 TYR B O 1
ATOM 10425 N N . GLU B 1 566 ? 9.414 -34.219 -19.828 1 97.25 566 GLU B N 1
ATOM 10426 C CA . GLU B 1 566 ? 9.875 -35.062 -20.906 1 97.25 566 GLU B CA 1
ATOM 10427 C C . GLU B 1 566 ? 8.805 -36.094 -21.297 1 97.25 566 GLU B C 1
ATOM 10429 O O . GLU B 1 566 ? 8.695 -36.438 -22.469 1 97.25 566 GLU B O 1
ATOM 10434 N N . LYS B 1 567 ? 8.055 -36.469 -20.359 1 97.25 567 LYS B N 1
ATOM 10435 C CA . LYS B 1 567 ? 7.078 -37.531 -20.562 1 97.25 567 LYS B CA 1
ATOM 10436 C C . LYS B 1 567 ? 5.832 -37 -21.266 1 97.25 567 LYS B C 1
ATOM 10438 O O . LYS B 1 567 ? 5.25 -37.719 -22.109 1 97.25 567 LYS B O 1
ATOM 10443 N N . TYR B 1 568 ? 5.355 -35.844 -20.891 1 97.62 568 TYR B N 1
ATOM 10444 C CA . TYR B 1 568 ? 4.066 -35.344 -21.375 1 97.62 568 TYR B CA 1
ATOM 10445 C C . TYR B 1 568 ? 4.254 -34.188 -22.344 1 97.62 568 TYR B C 1
ATOM 10447 O O . TYR B 1 568 ? 5.102 -33.312 -22.109 1 97.62 568 TYR B O 1
ATOM 10455 N N . PRO B 1 569 ? 3.479 -34.094 -23.438 1 97.19 569 PRO B N 1
ATOM 10456 C CA . PRO B 1 569 ? 3.535 -32.938 -24.344 1 97.19 569 PRO B CA 1
ATOM 10457 C C . PRO B 1 569 ? 2.926 -31.688 -23.75 1 97.19 569 PRO B C 1
ATOM 10459 O O . PRO B 1 569 ? 2.334 -31.734 -22.672 1 97.19 569 PRO B O 1
ATOM 10462 N N . ALA B 1 570 ? 3.117 -30.578 -24.453 1 97.62 570 ALA B N 1
ATOM 10463 C CA . ALA B 1 570 ? 2.734 -29.297 -23.859 1 97.62 570 ALA B CA 1
ATOM 10464 C C . ALA B 1 570 ? 1.634 -28.625 -24.672 1 97.62 570 ALA B C 1
ATOM 10466 O O . ALA B 1 570 ? 1.451 -27.406 -24.578 1 97.62 570 ALA B O 1
ATOM 10467 N N . LYS B 1 571 ? 0.932 -29.312 -25.453 1 97.12 571 LYS B N 1
ATOM 10468 C CA . LYS B 1 571 ? -0.245 -28.781 -26.141 1 97.12 571 LYS B CA 1
ATOM 10469 C C . LYS B 1 571 ? -1.444 -28.734 -25.188 1 97.12 571 LYS B C 1
ATOM 10471 O O . LYS B 1 571 ? -1.546 -29.531 -24.266 1 97.12 571 LYS B O 1
ATOM 10476 N N . PHE B 1 572 ? -2.332 -27.781 -25.453 1 97.06 572 PHE B N 1
ATOM 10477 C CA . PHE B 1 572 ? -3.535 -27.688 -24.625 1 97.06 572 PHE B CA 1
ATOM 10478 C C . PHE B 1 572 ? -4.527 -28.781 -24.984 1 97.06 572 PHE B C 1
ATOM 10480 O O . PHE B 1 572 ? -5.516 -28.547 -25.672 1 97.06 572 PHE B O 1
ATOM 10487 N N . LEU B 1 573 ? -4.266 -29.969 -24.453 1 97.12 573 LEU B N 1
ATOM 10488 C CA . LEU B 1 573 ? -5.059 -31.172 -24.656 1 97.12 573 LEU B CA 1
ATOM 10489 C C . LEU B 1 573 ? -5.152 -31.984 -23.375 1 97.12 573 LEU B C 1
ATOM 10491 O O . LEU B 1 573 ? -4.266 -31.906 -22.516 1 97.12 573 LEU B O 1
ATOM 10495 N N . ALA B 1 574 ? -6.168 -32.781 -23.297 1 97.25 574 ALA B N 1
ATOM 10496 C CA . ALA B 1 574 ? -6.371 -33.656 -22.125 1 97.25 574 ALA B CA 1
ATOM 10497 C C . ALA B 1 574 ? -5.129 -34.469 -21.828 1 97.25 574 ALA B C 1
ATOM 10499 O O . ALA B 1 574 ? -4.543 -35.062 -22.75 1 97.25 574 ALA B O 1
ATOM 10500 N N . GLY B 1 575 ? -4.66 -34.406 -20.594 1 97.69 575 GLY B N 1
ATOM 10501 C CA . GLY B 1 575 ? -3.543 -35.25 -20.156 1 97.69 575 GLY B CA 1
ATOM 10502 C C . GLY B 1 575 ? -2.191 -34.625 -20.469 1 97.69 575 GLY B C 1
ATOM 10503 O O . GLY B 1 575 ? -1.162 -35.312 -20.359 1 97.69 575 GLY B O 1
ATOM 10504 N N . ASN B 1 576 ? -2.195 -33.406 -20.891 1 98.25 576 ASN B N 1
ATOM 10505 C CA . ASN B 1 576 ? -0.927 -32.781 -21.219 1 98.25 576 ASN B CA 1
ATOM 10506 C C . ASN B 1 576 ? -0.472 -31.844 -20.109 1 98.25 576 ASN B C 1
ATOM 10508 O O . ASN B 1 576 ? -1.259 -31.484 -19.219 1 98.25 576 ASN B O 1
ATOM 10512 N N . LEU B 1 577 ? 0.845 -31.562 -20.094 1 98.44 577 LEU B N 1
ATOM 10513 C CA . LEU B 1 577 ? 1.493 -30.734 -19.094 1 98.44 577 LEU B CA 1
ATOM 10514 C C . LEU B 1 577 ? 2.066 -29.469 -19.734 1 98.44 577 LEU B C 1
ATOM 10516 O O . LEU B 1 577 ? 2.973 -29.547 -20.562 1 98.44 577 LEU B O 1
ATOM 10520 N N . ILE B 1 578 ? 1.572 -28.312 -19.281 1 98.25 578 ILE B N 1
ATOM 10521 C CA . ILE B 1 578 ? 1.938 -27.047 -19.922 1 98.25 578 ILE B CA 1
ATOM 10522 C C . ILE B 1 578 ? 2.664 -26.156 -18.938 1 98.25 578 ILE B C 1
ATOM 10524 O O . ILE B 1 578 ? 2.209 -25.969 -17.797 1 98.25 578 ILE B O 1
ATOM 10528 N N . ASN B 1 579 ? 3.777 -25.609 -19.25 1 98.06 579 ASN B N 1
ATOM 10529 C CA . ASN B 1 579 ? 4.426 -24.5 -18.547 1 98.06 579 ASN B CA 1
ATOM 10530 C C . ASN B 1 579 ? 4.301 -23.203 -19.328 1 98.06 579 ASN B C 1
ATOM 10532 O O . ASN B 1 579 ? 4.875 -23.047 -20.406 1 98.06 579 ASN B O 1
ATOM 10536 N N . VAL B 1 580 ? 3.635 -22.219 -18.672 1 97.94 580 VAL B N 1
ATOM 10537 C CA . VAL B 1 580 ? 3.361 -20.984 -19.406 1 97.94 580 VAL B CA 1
ATOM 10538 C C . VAL B 1 580 ? 4.496 -20 -19.188 1 97.94 580 VAL B C 1
ATOM 10540 O O . VAL B 1 580 ? 4.629 -19.016 -19.938 1 97.94 580 VAL B O 1
ATOM 10543 N N . GLY B 1 581 ? 5.293 -20.203 -18.109 1 97.38 581 GLY B N 1
ATOM 10544 C CA . GLY B 1 581 ? 6.418 -19.312 -17.938 1 97.38 581 GLY B CA 1
ATOM 10545 C C . GLY B 1 581 ? 6.605 -18.859 -16.5 1 97.38 581 GLY B C 1
ATOM 10546 O O . GLY B 1 581 ? 6.488 -19.656 -15.57 1 97.38 581 GLY B O 1
ATOM 10547 N N . SER B 1 582 ? 6.992 -17.562 -16.344 1 96.75 582 SER B N 1
ATOM 10548 C CA . SER B 1 582 ? 7.297 -16.969 -15.039 1 96.75 582 SER B CA 1
ATOM 10549 C C . SER B 1 582 ? 6.023 -16.562 -14.305 1 96.75 582 SER B C 1
ATOM 10551 O O . SER B 1 582 ? 4.914 -16.844 -14.773 1 96.75 582 SER B O 1
ATOM 10553 N N . CYS B 1 583 ? 6.156 -15.883 -13.164 1 95.31 583 CYS B N 1
ATOM 10554 C CA . CYS B 1 583 ? 5.02 -15.516 -12.328 1 95.31 583 CYS B CA 1
ATOM 10555 C C . CYS B 1 583 ? 4.062 -14.602 -13.094 1 95.31 583 CYS B C 1
ATOM 10557 O O . CYS B 1 583 ? 2.85 -14.656 -12.883 1 95.31 583 CYS B O 1
ATOM 10559 N N . VAL B 1 584 ? 4.574 -13.727 -13.898 1 96.25 584 VAL B N 1
ATOM 10560 C CA . VAL B 1 584 ? 3.707 -12.797 -14.617 1 96.25 584 VAL B CA 1
ATOM 10561 C C . VAL B 1 584 ? 2.986 -13.531 -15.742 1 96.25 584 VAL B C 1
ATOM 10563 O O . VAL B 1 584 ? 1.944 -13.078 -16.219 1 96.25 584 VAL B O 1
ATOM 10566 N N . SER B 1 585 ? 3.418 -14.727 -16.156 1 97.44 585 SER B N 1
ATOM 10567 C CA . SER B 1 585 ? 2.77 -15.539 -17.172 1 97.44 585 SER B CA 1
ATOM 10568 C C . SER B 1 585 ? 1.518 -16.219 -16.641 1 97.44 585 SER B C 1
ATOM 10570 O O . SER B 1 585 ? 0.743 -16.797 -17.391 1 97.44 585 SER B O 1
ATOM 10572 N N . ASN B 1 586 ? 1.256 -16.109 -15.289 1 96.69 586 ASN B N 1
ATOM 10573 C CA . ASN B 1 586 ? 0.013 -16.609 -14.719 1 96.69 586 ASN B CA 1
ATOM 10574 C C . ASN B 1 586 ? -1.208 -16.031 -15.422 1 96.69 586 ASN B C 1
ATOM 10576 O O . ASN B 1 586 ? -2.268 -16.656 -15.461 1 96.69 586 ASN B O 1
ATOM 10580 N N . SER B 1 587 ? -1.045 -14.891 -15.945 1 97.69 587 SER B N 1
ATOM 10581 C CA . SER B 1 587 ? -2.146 -14.234 -16.641 1 97.69 587 SER B CA 1
ATOM 10582 C C . SER B 1 587 ? -2.623 -15.062 -17.828 1 97.69 587 SER B C 1
ATOM 10584 O O . SER B 1 587 ? -3.797 -15.008 -18.203 1 97.69 587 SER B O 1
ATOM 10586 N N . HIS B 1 588 ? -1.738 -15.875 -18.469 1 97.75 588 HIS B N 1
ATOM 10587 C CA . HIS B 1 588 ? -2.107 -16.703 -19.609 1 97.75 588 HIS B CA 1
ATOM 10588 C C . HIS B 1 588 ? -3.008 -17.859 -19.188 1 97.75 588 HIS B C 1
ATOM 10590 O O . HIS B 1 588 ? -3.775 -18.375 -20 1 97.75 588 HIS B O 1
ATOM 10596 N N . ILE B 1 589 ? -2.883 -18.25 -17.922 1 97.81 589 ILE B N 1
ATOM 10597 C CA . ILE B 1 589 ? -3.729 -19.328 -17.422 1 97.81 589 ILE B CA 1
ATOM 10598 C C . ILE B 1 589 ? -5.172 -18.844 -17.312 1 97.81 589 ILE B C 1
ATOM 10600 O O . ILE B 1 589 ? -6.09 -19.484 -17.844 1 97.81 589 ILE B O 1
ATOM 10604 N N . THR B 1 590 ? -5.371 -17.719 -16.672 1 97.88 590 THR B N 1
ATOM 10605 C CA . THR B 1 590 ? -6.715 -17.172 -16.578 1 97.88 590 THR B CA 1
ATOM 10606 C C . THR B 1 590 ? -7.191 -16.688 -17.953 1 97.88 590 THR B C 1
ATOM 10608 O O . THR B 1 590 ? -8.383 -16.766 -18.266 1 97.88 590 THR B O 1
ATOM 10611 N N . GLY B 1 591 ? -6.242 -16.203 -18.75 1 97.38 591 GLY B N 1
ATOM 10612 C CA . GLY B 1 591 ? -6.578 -15.844 -20.125 1 97.38 591 GLY B CA 1
ATOM 10613 C C . GLY B 1 591 ? -7.156 -17 -20.922 1 97.38 591 GLY B C 1
ATOM 10614 O O . GLY B 1 591 ? -8.016 -16.797 -21.781 1 97.38 591 GLY B O 1
ATOM 10615 N N . THR B 1 592 ? -6.703 -18.188 -20.625 1 96.62 592 THR B N 1
ATOM 10616 C CA . THR B 1 592 ? -7.199 -19.391 -21.297 1 96.62 592 THR B CA 1
ATOM 10617 C C . THR B 1 592 ? -8.672 -19.625 -20.969 1 96.62 592 THR B C 1
ATOM 10619 O O . THR B 1 592 ? -9.469 -19.938 -21.859 1 96.62 592 THR B O 1
ATOM 10622 N N . ALA B 1 593 ? -8.992 -19.484 -19.703 1 96 593 ALA B N 1
ATOM 10623 C CA . ALA B 1 593 ? -10.391 -19.625 -19.312 1 96 593 ALA B CA 1
ATOM 10624 C C . ALA B 1 593 ? -11.266 -18.578 -20 1 96 593 ALA B C 1
ATOM 10626 O O . ALA B 1 593 ? -12.383 -18.875 -20.438 1 96 593 ALA B O 1
ATOM 10627 N N . ILE B 1 594 ? -10.797 -17.375 -20.156 1 97.31 594 ILE B N 1
ATOM 10628 C CA . ILE B 1 594 ? -11.523 -16.297 -20.812 1 97.31 594 ILE B CA 1
ATOM 10629 C C . ILE B 1 594 ? -11.688 -16.609 -22.297 1 97.31 594 ILE B C 1
ATOM 10631 O O . ILE B 1 594 ? -12.758 -16.375 -22.875 1 97.31 594 ILE B O 1
ATOM 10635 N N . LYS B 1 595 ? -10.656 -17.156 -22.922 1 96.25 595 LYS B N 1
ATOM 10636 C CA . LYS B 1 595 ? -10.719 -17.531 -24.328 1 96.25 595 LYS B CA 1
ATOM 10637 C C . LYS B 1 595 ? -11.758 -18.625 -24.562 1 96.25 595 LYS B C 1
ATOM 10639 O O . LYS B 1 595 ? -12.477 -18.609 -25.562 1 96.25 595 LYS B O 1
ATOM 10644 N N . VAL B 1 596 ? -11.797 -19.578 -23.656 1 93.81 596 VAL B N 1
ATOM 10645 C CA . VAL B 1 596 ? -12.797 -20.641 -23.766 1 93.81 596 VAL B CA 1
ATOM 10646 C C . VAL B 1 596 ? -14.195 -20.047 -23.734 1 93.81 596 VAL B C 1
ATOM 10648 O O . VAL B 1 596 ? -15.055 -20.406 -24.547 1 93.81 596 VAL B O 1
ATOM 10651 N N . ALA B 1 597 ? -14.375 -19.141 -22.766 1 92.94 597 ALA B N 1
ATOM 10652 C CA . ALA B 1 597 ? -15.672 -18.469 -22.656 1 92.94 597 ALA B CA 1
ATOM 10653 C C . ALA B 1 597 ? -15.977 -17.672 -23.922 1 92.94 597 ALA B C 1
ATOM 10655 O O . ALA B 1 597 ? -17.125 -17.656 -24.391 1 92.94 597 ALA B O 1
ATOM 10656 N N . ALA B 1 598 ? -15.023 -17.016 -24.453 1 93.44 598 ALA B N 1
ATOM 10657 C CA . ALA B 1 598 ? -15.195 -16.172 -25.625 1 93.44 598 ALA B CA 1
ATOM 10658 C C . ALA B 1 598 ? -15.531 -17.016 -26.859 1 93.44 598 ALA B C 1
ATOM 10660 O O . ALA B 1 598 ? -16.422 -16.656 -27.641 1 93.44 598 ALA B O 1
ATOM 10661 N N . ILE B 1 599 ? -14.891 -18.078 -27.047 1 92.44 599 ILE B N 1
ATOM 10662 C CA . ILE B 1 599 ? -14.977 -18.875 -28.281 1 92.44 599 ILE B CA 1
ATOM 10663 C C . ILE B 1 599 ? -16.234 -19.75 -28.234 1 92.44 599 ILE B C 1
ATOM 10665 O O . ILE B 1 599 ? -16.953 -19.844 -29.234 1 92.44 599 ILE B O 1
ATOM 10669 N N . PHE B 1 600 ? -16.578 -20.281 -27.172 1 89.5 600 PHE B N 1
ATOM 10670 C CA . PHE B 1 600 ? -17.641 -21.281 -27.156 1 89.5 600 PHE B CA 1
ATOM 10671 C C . PHE B 1 600 ? -18.953 -20.656 -26.703 1 89.5 600 PHE B C 1
ATOM 10673 O O . PHE B 1 600 ? -20.031 -21.172 -27.016 1 89.5 600 PHE B O 1
ATOM 10680 N N . ALA B 1 601 ? -18.875 -19.578 -25.938 1 85.38 601 ALA B N 1
ATOM 10681 C CA . ALA B 1 601 ? -20.109 -18.875 -25.562 1 85.38 601 ALA B CA 1
ATOM 10682 C C . ALA B 1 601 ? -20.375 -17.734 -26.531 1 85.38 601 ALA B C 1
ATOM 10684 O O . ALA B 1 601 ? -21.453 -17.109 -26.484 1 85.38 601 ALA B O 1
ATOM 10685 N N . GLN B 1 602 ? -19.453 -17.453 -27.406 1 82.81 602 GLN B N 1
ATOM 10686 C CA . GLN B 1 602 ? -19.562 -16.359 -28.375 1 82.81 602 GLN B CA 1
ATOM 10687 C C . GLN B 1 602 ? -19.922 -15.047 -27.688 1 82.81 602 GLN B C 1
ATOM 10689 O O . GLN B 1 602 ? -20.75 -14.281 -28.203 1 82.81 602 GLN B O 1
ATOM 10694 N N . ARG B 1 603 ? -19.422 -14.945 -26.531 1 82.31 603 ARG B N 1
ATOM 10695 C CA . ARG B 1 603 ? -19.641 -13.703 -25.812 1 82.31 603 ARG B CA 1
ATOM 10696 C C . ARG B 1 603 ? -18.609 -12.648 -26.188 1 82.31 603 ARG B C 1
ATOM 10698 O O . ARG B 1 603 ? -17.453 -12.977 -26.453 1 82.31 603 ARG B O 1
ATOM 10705 N N . ASN B 1 604 ? -19.109 -11.453 -26.203 1 88.94 604 ASN B N 1
ATOM 10706 C CA . ASN B 1 604 ? -18.172 -10.336 -26.344 1 88.94 604 ASN B CA 1
ATOM 10707 C C . ASN B 1 604 ? -17.281 -10.203 -25.109 1 88.94 604 ASN B C 1
ATOM 10709 O O . ASN B 1 604 ? -17.766 -10.203 -23.984 1 88.94 604 ASN B O 1
ATOM 10713 N N . VAL B 1 605 ? -16.016 -10.062 -25.328 1 94.31 605 VAL B N 1
ATOM 10714 C CA . VAL B 1 605 ? -15.07 -10.078 -24.219 1 94.31 605 VAL B CA 1
ATOM 10715 C C . VAL B 1 605 ? -14.805 -8.656 -23.75 1 94.31 605 VAL B C 1
ATOM 10717 O O . VAL B 1 605 ? -14.602 -8.414 -22.562 1 94.31 605 VAL B O 1
ATOM 10720 N N . SER B 1 606 ? -14.867 -7.629 -24.625 1 95.94 606 SER B N 1
ATOM 10721 C CA . SER B 1 606 ? -14.43 -6.266 -24.359 1 95.94 606 SER B CA 1
ATOM 10722 C C . SER B 1 606 ? -15.289 -5.609 -23.281 1 95.94 606 SER B C 1
ATOM 10724 O O . SER B 1 606 ? -16.453 -5.277 -23.531 1 95.94 606 SER B O 1
ATOM 10726 N N . GLY B 1 607 ? -14.633 -5.387 -22.125 1 96.44 607 GLY B N 1
ATOM 10727 C CA . GLY B 1 607 ? -15.336 -4.723 -21.047 1 96.44 607 GLY B CA 1
ATOM 10728 C C . GLY B 1 607 ? -16.5 -5.527 -20.5 1 96.44 607 GLY B C 1
ATOM 10729 O O . GLY B 1 607 ? -17.484 -4.965 -20 1 96.44 607 GLY B O 1
ATOM 10730 N N . ASN B 1 608 ? -16.469 -6.836 -20.656 1 96.62 608 ASN B N 1
ATOM 10731 C CA . ASN B 1 608 ? -17.578 -7.723 -20.312 1 96.62 608 ASN B CA 1
ATOM 10732 C C . ASN B 1 608 ? -17.156 -8.758 -19.266 1 96.62 608 ASN B C 1
ATOM 10734 O O . ASN B 1 608 ? -17.469 -9.945 -19.406 1 96.62 608 ASN B O 1
ATOM 10738 N N . TYR B 1 609 ? -16.578 -8.328 -18.281 1 97.75 609 TYR B N 1
ATOM 10739 C CA . TYR B 1 609 ? -15.922 -9.195 -17.297 1 97.75 609 TYR B CA 1
ATOM 10740 C C . TYR B 1 609 ? -16.938 -10.07 -16.594 1 97.75 609 TYR B C 1
ATOM 10742 O O . TYR B 1 609 ? -16.734 -11.281 -16.438 1 97.75 609 TYR B O 1
ATOM 10750 N N . GLU B 1 610 ? -18.078 -9.531 -16.156 1 96.94 610 GLU B N 1
ATOM 10751 C CA . GLU B 1 610 ? -19.078 -10.234 -15.359 1 96.94 610 GLU B CA 1
ATOM 10752 C C . GLU B 1 610 ? -19.625 -11.438 -16.109 1 96.94 610 GLU B C 1
ATOM 10754 O O . GLU B 1 610 ? -19.734 -12.531 -15.555 1 96.94 610 GLU B O 1
ATOM 10759 N N . GLU B 1 611 ? -19.969 -11.266 -17.359 1 95.62 611 GLU B N 1
ATOM 10760 C CA . GLU B 1 611 ? -20.547 -12.344 -18.156 1 95.62 611 GLU B CA 1
ATOM 10761 C C . GLU B 1 611 ? -19.531 -13.453 -18.406 1 95.62 611 GLU B C 1
ATOM 10763 O O . GLU B 1 611 ? -19.891 -14.641 -18.391 1 95.62 611 GLU B O 1
ATOM 10768 N N . ILE B 1 612 ? -18.375 -12.992 -18.656 1 96.94 612 ILE B N 1
ATOM 10769 C CA . ILE B 1 612 ? -17.297 -13.953 -18.891 1 96.94 612 ILE B CA 1
ATOM 10770 C C . ILE B 1 612 ? -17.047 -14.766 -17.625 1 96.94 612 ILE B C 1
ATOM 10772 O O . ILE B 1 612 ? -16.938 -15.992 -17.672 1 96.94 612 ILE B O 1
ATOM 10776 N N . ALA B 1 613 ? -16.953 -14.109 -16.516 1 97.81 613 ALA B N 1
ATOM 10777 C CA . ALA B 1 613 ? -16.703 -14.766 -15.227 1 97.81 613 ALA B CA 1
ATOM 10778 C C . ALA B 1 613 ? -17.844 -15.719 -14.875 1 97.81 613 ALA B C 1
ATOM 10780 O O . ALA B 1 613 ? -17.594 -16.812 -14.352 1 97.81 613 ALA B O 1
ATOM 10781 N N . ASP B 1 614 ? -19.062 -15.289 -15.133 1 96.62 614 ASP B N 1
ATOM 10782 C CA . ASP B 1 614 ? -20.234 -16.125 -14.875 1 96.62 614 ASP B CA 1
ATOM 10783 C C . ASP B 1 614 ? -20.172 -17.422 -15.688 1 96.62 614 ASP B C 1
ATOM 10785 O O . ASP B 1 614 ? -20.469 -18.5 -15.164 1 96.62 614 ASP B O 1
ATOM 10789 N N . TYR B 1 615 ? -19.797 -17.266 -16.938 1 95.88 615 TYR B N 1
ATOM 10790 C CA . TYR B 1 615 ? -19.672 -18.438 -17.781 1 95.88 615 TYR B CA 1
ATOM 10791 C C . TYR B 1 615 ? -18.609 -19.391 -17.234 1 95.88 615 TYR B C 1
ATOM 10793 O O . TYR B 1 615 ? -18.844 -20.609 -17.172 1 95.88 615 TYR B O 1
ATOM 10801 N N . ILE B 1 616 ? -17.516 -18.891 -16.844 1 96.5 616 ILE B N 1
ATOM 10802 C CA . ILE B 1 616 ? -16.422 -19.688 -16.328 1 96.5 616 ILE B CA 1
ATOM 10803 C C . ILE B 1 616 ? -16.844 -20.406 -15.055 1 96.5 616 ILE B C 1
ATOM 10805 O O . ILE B 1 616 ? -16.578 -21.594 -14.883 1 96.5 616 ILE B O 1
ATOM 10809 N N . THR B 1 617 ? -17.547 -19.734 -14.203 1 95.88 617 THR B N 1
ATOM 10810 C CA . THR B 1 617 ? -17.984 -20.266 -12.914 1 95.88 617 THR B CA 1
ATOM 10811 C C . THR B 1 617 ? -18.891 -21.469 -13.102 1 95.88 617 THR B C 1
ATOM 10813 O O . THR B 1 617 ? -18.828 -22.438 -12.344 1 95.88 617 THR B O 1
ATOM 10816 N N . ASN B 1 618 ? -19.672 -21.469 -14.141 1 95 618 ASN B N 1
ATOM 10817 C CA . ASN B 1 618 ? -20.734 -22.453 -14.281 1 95 618 ASN B CA 1
ATOM 10818 C C . ASN B 1 618 ? -20.328 -23.594 -15.211 1 95 618 ASN B C 1
ATOM 10820 O O . ASN B 1 618 ? -20.953 -24.656 -15.203 1 95 618 ASN B O 1
ATOM 10824 N N . ARG B 1 619 ? -19.234 -23.359 -16 1 94.31 619 ARG B N 1
ATOM 10825 C CA . ARG B 1 619 ? -19.078 -24.312 -17.094 1 94.31 619 ARG B CA 1
ATOM 10826 C C . ARG B 1 619 ? -17.656 -24.844 -17.172 1 94.31 619 ARG B C 1
ATOM 10828 O O . ARG B 1 619 ? -17.406 -25.938 -17.688 1 94.31 619 ARG B O 1
ATOM 10835 N N . ILE B 1 620 ? -16.734 -24.047 -16.766 1 95.25 620 ILE B N 1
ATOM 10836 C CA . ILE B 1 620 ? -15.344 -24.438 -17 1 95.25 620 ILE B CA 1
ATOM 10837 C C . ILE B 1 620 ? -14.758 -25.047 -15.727 1 95.25 620 ILE B C 1
ATOM 10839 O O . ILE B 1 620 ? -14.555 -24.344 -14.734 1 95.25 620 ILE B O 1
ATOM 10843 N N . GLY B 1 621 ? -14.484 -26.344 -15.773 1 96.31 621 GLY B N 1
ATOM 10844 C CA . GLY B 1 621 ? -13.828 -27 -14.648 1 96.31 621 GLY B CA 1
ATOM 10845 C C . GLY B 1 621 ? -12.367 -26.609 -14.516 1 96.31 621 GLY B C 1
ATOM 10846 O O . GLY B 1 621 ? -11.5 -27.219 -15.148 1 96.31 621 GLY B O 1
ATOM 10847 N N . ALA B 1 622 ? -12.102 -25.562 -13.742 1 97.06 622 ALA B N 1
ATOM 10848 C CA . ALA B 1 622 ? -10.75 -25.078 -13.508 1 97.06 622 ALA B CA 1
ATOM 10849 C C . ALA B 1 622 ? -10.508 -24.844 -12.016 1 97.06 622 ALA B C 1
ATOM 10851 O O . ALA B 1 622 ? -11.398 -24.391 -11.297 1 97.06 622 ALA B O 1
ATOM 10852 N N . VAL B 1 623 ? -9.32 -25.234 -11.555 1 98.06 623 VAL B N 1
ATOM 10853 C CA . VAL B 1 623 ? -8.961 -25.062 -10.148 1 98.06 623 VAL B CA 1
ATOM 10854 C C . VAL B 1 623 ? -7.488 -24.656 -10.039 1 98.06 623 VAL B C 1
ATOM 10856 O O . VAL B 1 623 ? -6.641 -25.172 -10.773 1 98.06 623 VAL B O 1
ATOM 10859 N N . GLY B 1 624 ? -7.254 -23.672 -9.203 1 97.56 624 GLY B N 1
ATOM 10860 C CA . GLY B 1 624 ? -5.883 -23.297 -8.906 1 97.56 624 GLY B CA 1
ATOM 10861 C C . GLY B 1 624 ? -5.355 -23.922 -7.625 1 97.56 624 GLY B C 1
ATOM 10862 O O . GLY B 1 624 ? -6.113 -24.141 -6.68 1 97.56 624 GLY B O 1
ATOM 10863 N N . VAL B 1 625 ? -4.047 -24.188 -7.652 1 97 625 VAL B N 1
ATOM 10864 C CA . VAL B 1 625 ? -3.352 -24.703 -6.477 1 97 625 VAL B CA 1
ATOM 10865 C C . VAL B 1 625 ? -2.156 -23.812 -6.148 1 97 625 VAL B C 1
ATOM 10867 O O . VAL B 1 625 ? -1.23 -23.672 -6.957 1 97 625 VAL B O 1
ATOM 10870 N N . ALA B 1 626 ? -2.211 -23.203 -5.051 1 95.75 626 ALA B N 1
ATOM 10871 C CA . ALA B 1 626 ? -1.055 -22.469 -4.535 1 95.75 626 ALA B CA 1
ATOM 10872 C C . ALA B 1 626 ? -0.332 -23.266 -3.459 1 95.75 626 ALA B C 1
ATOM 10874 O O . ALA B 1 626 ? -0.439 -22.969 -2.27 1 95.75 626 ALA B O 1
ATOM 10875 N N . TRP B 1 627 ? 0.429 -24.25 -3.914 1 94.12 627 TRP B N 1
ATOM 10876 C CA . TRP B 1 627 ? 1.121 -25.156 -2.994 1 94.12 627 TRP B CA 1
ATOM 10877 C C . TRP B 1 627 ? 2.428 -24.531 -2.51 1 94.12 627 TRP B C 1
ATOM 10879 O O . TRP B 1 627 ? 3.256 -24.109 -3.316 1 94.12 627 TRP B O 1
ATOM 10889 N N . GLY B 1 628 ? 2.592 -24.359 -1.285 1 92.44 628 GLY B N 1
ATOM 10890 C CA . GLY B 1 628 ? 3.791 -23.766 -0.708 1 92.44 628 GLY B CA 1
ATOM 10891 C C . GLY B 1 628 ? 3.812 -22.25 -0.793 1 92.44 628 GLY B C 1
ATOM 10892 O O . GLY B 1 628 ? 4.879 -21.641 -0.77 1 92.44 628 GLY B O 1
ATOM 10893 N N . ALA B 1 629 ? 2.689 -21.641 -0.894 1 92.19 629 ALA B N 1
ATOM 10894 C CA . ALA B 1 629 ? 2.604 -20.188 -1.039 1 92.19 629 ALA B CA 1
ATOM 10895 C C . ALA B 1 629 ? 3.145 -19.484 0.2 1 92.19 629 ALA B C 1
ATOM 10897 O O . ALA B 1 629 ? 2.91 -19.922 1.327 1 92.19 629 ALA B O 1
ATOM 10898 N N . TYR B 1 630 ? 3.914 -18.344 -0.002 1 91.25 630 TYR B N 1
ATOM 10899 C CA . TYR B 1 630 ? 4.375 -17.594 1.167 1 91.25 630 TYR B CA 1
ATOM 10900 C C . TYR B 1 630 ? 4.207 -16.094 0.961 1 91.25 630 TYR B C 1
ATOM 10902 O O . TYR B 1 630 ? 4.188 -15.328 1.928 1 91.25 630 TYR B O 1
ATOM 10910 N N . SER B 1 631 ? 4.004 -15.656 -0.222 1 91.56 631 SER B N 1
ATOM 10911 C CA . SER B 1 631 ? 4.184 -14.234 -0.512 1 91.56 631 SER B CA 1
ATOM 10912 C C . SER B 1 631 ? 2.846 -13.555 -0.783 1 91.56 631 SER B C 1
ATOM 10914 O O . SER B 1 631 ? 1.83 -14.227 -0.977 1 91.56 631 SER B O 1
ATOM 10916 N N . GLN B 1 632 ? 2.865 -12.25 -0.87 1 95.81 632 GLN B N 1
ATOM 10917 C CA . GLN B 1 632 ? 1.711 -11.422 -1.206 1 95.81 632 GLN B CA 1
ATOM 10918 C C . GLN B 1 632 ? 1.29 -11.633 -2.658 1 95.81 632 GLN B C 1
ATOM 10920 O O . GLN B 1 632 ? 0.104 -11.547 -2.984 1 95.81 632 GLN B O 1
ATOM 10925 N N . LYS B 1 633 ? 2.217 -12.008 -3.523 1 96.06 633 LYS B N 1
ATOM 10926 C CA . LYS B 1 633 ? 1.92 -12.266 -4.93 1 96.06 633 LYS B CA 1
ATOM 10927 C C . LYS B 1 633 ? 0.952 -13.438 -5.082 1 96.06 633 LYS B C 1
ATOM 10929 O O . LYS B 1 633 ? 0.029 -13.383 -5.898 1 96.06 633 LYS B O 1
ATOM 10934 N N . ALA B 1 634 ? 1.185 -14.461 -4.289 1 95.44 634 ALA B N 1
ATOM 10935 C CA . ALA B 1 634 ? 0.302 -15.625 -4.332 1 95.44 634 ALA B CA 1
ATOM 10936 C C . ALA B 1 634 ? -1.128 -15.242 -3.963 1 95.44 634 ALA B C 1
ATOM 10938 O O . ALA B 1 634 ? -2.084 -15.727 -4.574 1 95.44 634 ALA B O 1
ATOM 10939 N N . ALA B 1 635 ? -1.252 -14.367 -2.992 1 96.31 635 ALA B N 1
ATOM 10940 C CA . ALA B 1 635 ? -2.57 -13.922 -2.549 1 96.31 635 ALA B CA 1
ATOM 10941 C C . ALA B 1 635 ? -3.283 -13.141 -3.648 1 96.31 635 ALA B C 1
ATOM 10943 O O . ALA B 1 635 ? -4.492 -13.297 -3.846 1 96.31 635 ALA B O 1
ATOM 10944 N N . SER B 1 636 ? -2.568 -12.266 -4.32 1 97.94 636 SER B N 1
ATOM 10945 C CA . SER B 1 636 ? -3.18 -11.453 -5.371 1 97.94 636 SER B CA 1
ATOM 10946 C C . SER B 1 636 ? -3.609 -12.312 -6.555 1 97.94 636 SER B C 1
ATOM 10948 O O . SER B 1 636 ? -4.699 -12.133 -7.098 1 97.94 636 SER B O 1
ATOM 10950 N N . ILE B 1 637 ? -2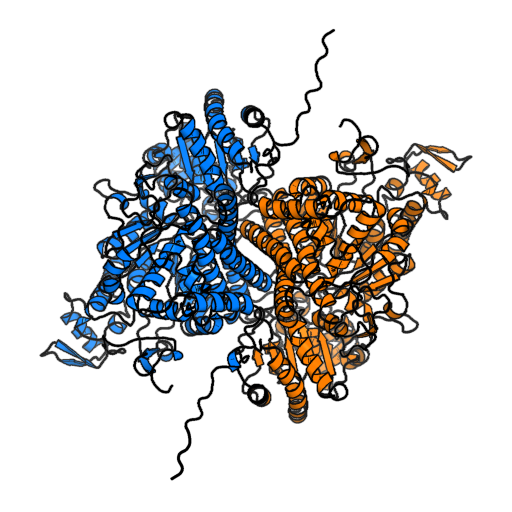.783 -13.305 -6.988 1 98.06 637 ILE B N 1
ATOM 10951 C CA . ILE B 1 637 ? -3.117 -14.195 -8.102 1 98.06 637 ILE B CA 1
ATOM 10952 C C . ILE B 1 637 ? -4.371 -15 -7.758 1 98.06 637 ILE B C 1
ATOM 10954 O O . ILE B 1 637 ? -5.285 -15.109 -8.578 1 98.06 637 ILE B O 1
ATOM 10958 N N . ALA B 1 638 ? -4.395 -15.516 -6.527 1 98 638 ALA B N 1
ATOM 10959 C CA . ALA B 1 638 ? -5.535 -16.312 -6.094 1 98 638 ALA B CA 1
ATOM 10960 C C . ALA B 1 638 ? -6.82 -15.484 -6.117 1 98 638 ALA B C 1
ATOM 10962 O O . ALA B 1 638 ? -7.871 -15.977 -6.547 1 98 638 ALA B O 1
ATOM 10963 N N . SER B 1 639 ? -6.723 -14.281 -5.672 1 98.5 639 SER B N 1
ATOM 10964 C CA . SER B 1 639 ? -7.91 -13.438 -5.594 1 98.5 639 SER B CA 1
ATOM 10965 C C . SER B 1 639 ? -8.43 -13.078 -6.984 1 98.5 639 SER B C 1
ATOM 10967 O O . SER B 1 639 ? -9.633 -12.93 -7.184 1 98.5 639 SER B O 1
ATOM 10969 N N . GLY B 1 640 ? -7.512 -12.922 -7.93 1 98.44 640 GLY B N 1
ATOM 10970 C CA . GLY B 1 640 ? -7.938 -12.727 -9.305 1 98.44 640 GLY B CA 1
ATOM 10971 C C . GLY B 1 640 ? -8.688 -13.922 -9.867 1 98.44 640 GLY B C 1
ATOM 10972 O O . GLY B 1 640 ? -9.672 -13.758 -10.594 1 98.44 640 GLY B O 1
ATOM 10973 N N . CYS B 1 641 ? -8.25 -15.109 -9.547 1 98.56 641 CYS B N 1
ATOM 10974 C CA . CYS B 1 641 ? -8.945 -16.328 -9.945 1 98.56 641 CYS B CA 1
ATOM 10975 C C . CYS B 1 641 ? -10.336 -16.391 -9.312 1 98.56 641 CYS B C 1
ATOM 10977 O O . CYS B 1 641 ? -11.312 -16.734 -9.977 1 98.56 641 CYS B O 1
ATOM 10979 N N . ASN B 1 642 ? -10.391 -16.016 -8.062 1 98.62 642 ASN B N 1
ATOM 10980 C CA . ASN B 1 642 ? -11.656 -16.078 -7.34 1 98.62 642 ASN B CA 1
ATOM 10981 C C . ASN B 1 642 ? -12.719 -15.188 -7.992 1 98.62 642 ASN B C 1
ATOM 10983 O O . ASN B 1 642 ? -13.883 -15.578 -8.094 1 98.62 642 ASN B O 1
ATOM 10987 N N . ARG B 1 643 ? -12.289 -14.016 -8.414 1 98.62 643 ARG B N 1
ATOM 10988 C CA . ARG B 1 643 ? -13.281 -13.125 -9.008 1 98.62 643 ARG B CA 1
ATOM 10989 C C . ARG B 1 643 ? -13.812 -13.695 -10.32 1 98.62 643 ARG B C 1
ATOM 10991 O O . ARG B 1 643 ? -14.938 -13.398 -10.719 1 98.62 643 ARG B O 1
ATOM 10998 N N . LEU B 1 644 ? -13.016 -14.547 -10.992 1 98.12 644 LEU B N 1
ATOM 10999 C CA . LEU B 1 644 ? -13.422 -15.211 -12.227 1 98.12 644 LEU B CA 1
ATOM 11000 C C . LEU B 1 644 ? -14.266 -16.453 -11.93 1 98.12 644 LEU B C 1
ATOM 11002 O O . LEU B 1 644 ? -14.68 -17.156 -12.852 1 98.12 644 LEU B O 1
ATOM 11006 N N . GLY B 1 645 ? -14.445 -16.734 -10.656 1 97.38 645 GLY B N 1
ATOM 11007 C CA . GLY B 1 645 ? -15.211 -17.906 -10.266 1 97.38 645 GLY B CA 1
ATOM 11008 C C . GLY B 1 645 ? -14.398 -19.188 -10.25 1 97.38 645 GLY B C 1
ATOM 11009 O O . GLY B 1 645 ? -14.953 -20.281 -10.281 1 97.38 645 GLY B O 1
ATOM 11010 N N . ILE B 1 646 ? -13.109 -19.031 -10.227 1 98.31 646 ILE B N 1
ATOM 11011 C CA . ILE B 1 646 ? -12.219 -20.188 -10.219 1 98.31 646 ILE B CA 1
ATOM 11012 C C . ILE B 1 646 ? -11.742 -20.453 -8.789 1 98.31 646 ILE B C 1
ATOM 11014 O O . ILE B 1 646 ? -11.141 -19.594 -8.156 1 98.31 646 ILE B O 1
ATOM 11018 N N . PRO B 1 647 ? -12 -21.609 -8.273 1 98.25 647 PRO B N 1
ATOM 11019 C CA . PRO B 1 647 ? -11.547 -21.938 -6.914 1 98.25 647 PRO B CA 1
ATOM 11020 C C . PRO B 1 647 ? -10.039 -22.109 -6.824 1 98.25 647 PRO B C 1
ATOM 11022 O O . PRO B 1 647 ? -9.406 -22.562 -7.785 1 98.25 647 PRO B O 1
ATOM 11025 N N . VAL B 1 648 ? -9.516 -21.797 -5.656 1 98.19 648 VAL B N 1
ATOM 11026 C CA . VAL B 1 648 ? -8.094 -21.969 -5.383 1 98.19 648 VAL B CA 1
ATOM 11027 C C . VAL B 1 648 ? -7.906 -22.672 -4.043 1 98.19 648 VAL B C 1
ATOM 11029 O O . VAL B 1 648 ? -8.539 -22.312 -3.049 1 98.19 648 VAL B O 1
ATOM 11032 N N . VAL B 1 649 ? -7.094 -23.656 -4.074 1 97.31 649 VAL B N 1
ATOM 11033 C CA . VAL B 1 649 ? -6.695 -24.344 -2.846 1 97.31 649 VAL B CA 1
ATOM 11034 C C . VAL B 1 649 ? -5.277 -23.922 -2.457 1 97.31 649 VAL B C 1
ATOM 11036 O O . VAL B 1 649 ? -4.344 -24.062 -3.246 1 97.31 649 VAL B O 1
ATOM 11039 N N . VAL B 1 650 ? -5.148 -23.438 -1.247 1 95.38 650 VAL B N 1
ATOM 11040 C CA . VAL B 1 650 ? -3.854 -22.953 -0.785 1 95.38 650 VAL B CA 1
ATOM 11041 C C . VAL B 1 650 ? -3.314 -23.875 0.306 1 95.38 650 VAL B C 1
ATOM 11043 O O . VAL B 1 650 ? -4.02 -24.188 1.27 1 95.38 650 VAL B O 1
ATOM 11046 N N . GLY B 1 651 ? -2.084 -24.328 0.111 1 91.5 651 GLY B N 1
ATOM 11047 C CA . GLY B 1 651 ? -1.474 -25.156 1.136 1 91.5 651 GLY B CA 1
ATOM 11048 C C . GLY B 1 651 ? -0.101 -25.672 0.746 1 91.5 651 GLY B C 1
ATOM 11049 O O . GLY B 1 651 ? 0.33 -25.5 -0.397 1 91.5 651 GLY B O 1
ATOM 11050 N N . PRO B 1 652 ? 0.657 -26.109 1.582 1 89.88 652 PRO B N 1
ATOM 11051 C CA . PRO B 1 652 ? 0.431 -26.109 3.029 1 89.88 652 PRO B CA 1
ATOM 11052 C C . PRO B 1 652 ? 0.625 -24.734 3.666 1 89.88 652 PRO B C 1
ATOM 11054 O O . PRO B 1 652 ? 1.048 -23.797 2.992 1 89.88 652 PRO B O 1
ATOM 11057 N N . HIS B 1 653 ? 0.289 -24.516 4.875 1 86.69 653 HIS B N 1
ATOM 11058 C CA . HIS B 1 653 ? 0.397 -23.25 5.613 1 86.69 653 HIS B CA 1
ATOM 11059 C C . HIS B 1 653 ? -0.557 -22.203 5.059 1 86.69 653 HIS B C 1
ATOM 11061 O O . HIS B 1 653 ? -0.349 -21 5.258 1 86.69 653 HIS B O 1
ATOM 11067 N N . GLY B 1 654 ? -1.504 -22.656 4.277 1 87.56 654 GLY B N 1
ATOM 11068 C CA . GLY B 1 654 ? -2.457 -21.719 3.688 1 87.56 654 GLY B CA 1
ATOM 11069 C C . GLY B 1 654 ? -3.248 -20.953 4.719 1 87.56 654 GLY B C 1
ATOM 11070 O O . GLY B 1 654 ? -3.662 -19.812 4.469 1 87.56 654 GLY B O 1
ATOM 11071 N N . SER B 1 655 ? -3.385 -21.516 5.891 1 87.31 655 SER B N 1
ATOM 11072 C CA . SER B 1 655 ? -4.152 -20.891 6.961 1 87.31 655 SER B CA 1
ATOM 11073 C C . SER B 1 655 ? -3.477 -19.609 7.441 1 87.31 655 SER B C 1
ATOM 11075 O O . SER B 1 655 ? -4.117 -18.75 8.055 1 87.31 655 SER B O 1
ATOM 11077 N N . LYS B 1 656 ? -2.25 -19.453 7.125 1 88.62 656 LYS B N 1
ATOM 11078 C CA . LYS B 1 656 ? -1.501 -18.281 7.555 1 88.62 656 LYS B CA 1
ATOM 11079 C C . LYS B 1 656 ? -1.922 -17.047 6.766 1 88.62 656 LYS B C 1
ATOM 11081 O O . LYS B 1 656 ? -1.622 -15.914 7.164 1 88.62 656 LYS B O 1
ATOM 11086 N N . TYR B 1 657 ? -2.635 -17.266 5.688 1 89.44 657 TYR B N 1
ATOM 11087 C CA . TYR B 1 657 ? -3.234 -16.125 4.992 1 89.44 657 TYR B CA 1
ATOM 11088 C C . TYR B 1 657 ? -4.516 -15.68 5.688 1 89.44 657 TYR B C 1
ATOM 11090 O O . TYR B 1 657 ? -5.039 -14.602 5.395 1 89.44 657 TYR B O 1
ATOM 11098 N N . ARG B 1 658 ? -5.133 -16.453 6.551 1 90.88 658 ARG B N 1
ATOM 11099 C CA . ARG B 1 658 ? -6.156 -16.125 7.535 1 90.88 658 ARG B CA 1
ATOM 11100 C C . ARG B 1 658 ? -7.484 -15.812 6.855 1 90.88 658 ARG B C 1
ATOM 11102 O O . ARG B 1 658 ? -8.266 -14.992 7.348 1 90.88 658 ARG B O 1
ATOM 11109 N N . ARG B 1 659 ? -7.723 -16.297 5.727 1 94.75 659 ARG B N 1
ATOM 11110 C CA . ARG B 1 659 ? -8.938 -16.016 4.961 1 94.75 659 ARG B CA 1
ATOM 11111 C C . ARG B 1 659 ? -9.336 -17.234 4.121 1 94.75 659 ARG B C 1
ATOM 11113 O O . ARG B 1 659 ? -8.477 -17.906 3.561 1 94.75 659 ARG B O 1
ATOM 11120 N N . ALA B 1 660 ? -10.609 -17.5 4.055 1 96.94 660 ALA B N 1
ATOM 11121 C CA . ALA B 1 660 ? -11.203 -18.5 3.16 1 96.94 660 ALA B CA 1
ATOM 11122 C C . ALA B 1 660 ? -12.555 -18.031 2.641 1 96.94 660 ALA B C 1
ATOM 11124 O O . ALA B 1 660 ? -13.195 -17.156 3.244 1 96.94 660 ALA B O 1
ATOM 11125 N N . LEU B 1 661 ? -12.93 -18.438 1.511 1 98 661 LEU B N 1
ATOM 11126 C CA . LEU B 1 661 ? -14.25 -18.219 0.92 1 98 661 LEU B CA 1
ATOM 11127 C C . LEU B 1 661 ? -14.992 -19.547 0.783 1 98 661 LEU B C 1
ATOM 11129 O O . LEU B 1 661 ? -14.805 -20.281 -0.194 1 98 661 LEU B O 1
ATOM 11133 N N . ILE B 1 662 ? -15.938 -19.75 1.668 1 95.56 662 ILE B N 1
ATOM 11134 C CA . ILE B 1 662 ? -16.516 -21.094 1.802 1 95.56 662 ILE B CA 1
ATOM 11135 C C . ILE B 1 662 ? -18.016 -21.031 1.555 1 95.56 662 ILE B C 1
ATOM 11137 O O . ILE B 1 662 ? -18.688 -20.094 2 1 95.56 662 ILE B O 1
ATOM 11141 N N . GLY B 1 663 ? -18.438 -21.984 0.765 1 94.81 663 GLY B N 1
ATOM 11142 C CA . GLY B 1 663 ? -19.875 -22.188 0.633 1 94.81 663 GLY B CA 1
ATOM 11143 C C . GLY B 1 663 ? -20.438 -23.109 1.695 1 94.81 663 GLY B C 1
ATOM 11144 O O . GLY B 1 663 ? -19.703 -23.859 2.33 1 94.81 663 GLY B O 1
ATOM 11145 N N . LYS B 1 664 ? -21.75 -22.938 1.89 1 94.25 664 LYS B N 1
ATOM 11146 C CA . LYS B 1 664 ? -22.484 -23.797 2.811 1 94.25 664 LYS B CA 1
ATOM 11147 C C . LYS B 1 664 ? -23.453 -24.703 2.059 1 94.25 664 LYS B C 1
ATOM 11149 O O . LYS B 1 664 ? -24.625 -24.359 1.87 1 94.25 664 LYS B O 1
ATOM 11154 N N . PRO B 1 665 ? -22.953 -25.906 1.784 1 92.44 665 PRO B N 1
ATOM 11155 C CA . PRO B 1 665 ? -23.766 -26.797 0.949 1 92.44 665 PRO B CA 1
ATOM 11156 C C . PRO B 1 665 ? -25.125 -27.094 1.551 1 92.44 665 PRO B C 1
ATOM 11158 O O . PRO B 1 665 ? -26.078 -27.422 0.821 1 92.44 665 PRO B O 1
ATOM 11161 N N . TYR B 1 666 ? -25.297 -26.984 2.861 1 91.62 666 TYR B N 1
ATOM 11162 C CA . TYR B 1 666 ? -26.531 -27.344 3.531 1 91.62 666 TYR B CA 1
ATOM 11163 C C . TYR B 1 666 ? -27.562 -26.219 3.424 1 91.62 666 TYR B C 1
ATOM 11165 O O . TYR B 1 666 ? -28.75 -26.438 3.697 1 91.62 666 TYR B O 1
ATOM 11173 N N . GLN B 1 667 ? -27.109 -25.078 3.045 1 93.88 667 GLN B N 1
ATOM 11174 C CA . GLN B 1 667 ? -28.047 -24 2.775 1 93.88 667 GLN B CA 1
ATOM 11175 C C . GLN B 1 667 ? -28.516 -24.016 1.323 1 93.88 667 GLN B C 1
ATOM 11177 O O . GLN B 1 667 ? -28.016 -23.266 0.488 1 93.88 667 GLN B O 1
ATOM 11182 N N . GLU B 1 668 ? -29.562 -24.656 1.037 1 90.75 668 GLU B N 1
ATOM 11183 C CA . GLU B 1 668 ? -30.031 -24.969 -0.307 1 90.75 668 GLU B CA 1
ATOM 11184 C C . GLU B 1 668 ? -30.344 -23.703 -1.102 1 90.75 668 GLU B C 1
ATOM 11186 O O . GLU B 1 668 ? -30.141 -23.672 -2.316 1 90.75 668 GLU B O 1
ATOM 11191 N N . ASP B 1 669 ? -30.703 -22.719 -0.414 1 92.19 669 ASP B N 1
ATOM 11192 C CA . ASP B 1 669 ? -31.109 -21.484 -1.084 1 92.19 669 ASP B CA 1
ATOM 11193 C C . ASP B 1 669 ? -29.922 -20.781 -1.731 1 92.19 669 ASP B C 1
ATOM 11195 O O . ASP B 1 669 ? -30.094 -20.016 -2.678 1 92.19 669 ASP B O 1
ATOM 11199 N N . ASP B 1 670 ? -28.766 -21.094 -1.238 1 94.12 670 ASP B N 1
ATOM 11200 C CA . ASP B 1 670 ? -27.562 -20.469 -1.763 1 94.12 670 ASP B CA 1
ATOM 11201 C C . ASP B 1 670 ? -27.094 -21.156 -3.037 1 94.12 670 ASP B C 1
ATOM 11203 O O . ASP B 1 670 ? -26.25 -20.625 -3.768 1 94.12 670 ASP B O 1
ATOM 11207 N N . TRP B 1 671 ? -27.625 -22.281 -3.32 1 95.5 671 TRP B N 1
ATOM 11208 C CA . TRP B 1 671 ? -27.141 -23.109 -4.426 1 95.5 671 TRP B CA 1
ATOM 11209 C C . TRP B 1 671 ? -28.203 -23.219 -5.52 1 95.5 671 TRP B C 1
ATOM 11211 O O . TRP B 1 671 ? -28.594 -24.328 -5.902 1 95.5 671 TRP B O 1
ATOM 11221 N N . LYS B 1 672 ? -28.609 -22.047 -5.953 1 95.06 672 LYS B N 1
ATOM 11222 C CA . LYS B 1 672 ? -29.531 -21.906 -7.078 1 95.06 672 LYS B CA 1
ATOM 11223 C C . LYS B 1 672 ? -28.953 -20.969 -8.141 1 95.06 672 LYS B C 1
ATOM 11225 O O . LYS B 1 672 ? -28.219 -20.031 -7.816 1 95.06 672 LYS B O 1
ATOM 11230 N N . VAL B 1 673 ? -29.156 -21.281 -9.367 1 95.56 673 VAL B N 1
ATOM 11231 C CA . VAL B 1 673 ? -28.828 -20.406 -10.492 1 95.56 673 VAL B CA 1
ATOM 11232 C C . VAL B 1 673 ? -30.031 -20.266 -11.406 1 95.56 673 VAL B C 1
ATOM 11234 O O . VAL B 1 673 ? -31.078 -20.875 -11.164 1 95.56 673 VAL B O 1
ATOM 11237 N N . TYR B 1 674 ? -29.922 -19.422 -12.375 1 95.44 674 TYR B N 1
ATOM 11238 C CA . TYR B 1 674 ? -30.984 -19.25 -13.352 1 95.44 674 TYR B CA 1
ATOM 11239 C C . TYR B 1 674 ? -30.688 -20.047 -14.625 1 95.44 674 TYR B C 1
ATOM 11241 O O . TYR B 1 674 ? -29.531 -20.312 -14.938 1 95.44 674 TYR B O 1
ATOM 11249 N N . ASP B 1 675 ? -31.703 -20.484 -15.242 1 94.5 675 ASP B N 1
ATOM 11250 C CA . ASP B 1 675 ? -31.594 -20.969 -16.625 1 94.5 675 ASP B CA 1
ATOM 11251 C C . ASP B 1 675 ? -31.797 -19.828 -17.625 1 94.5 675 ASP B C 1
ATOM 11253 O O . ASP B 1 675 ? -32.875 -19.25 -17.703 1 94.5 675 ASP B O 1
ATOM 11257 N N . ALA B 1 676 ? -30.828 -19.469 -18.266 1 92.88 676 ALA B N 1
ATOM 11258 C CA . ALA B 1 676 ? -30.828 -18.312 -19.156 1 92.88 676 ALA B CA 1
ATOM 11259 C C . ALA B 1 676 ? -31.891 -18.453 -20.234 1 92.88 676 ALA B C 1
ATOM 11261 O O . ALA B 1 676 ? -32.312 -17.453 -20.828 1 92.88 676 ALA B O 1
ATOM 11262 N N . ARG B 1 677 ? -32.438 -19.641 -20.516 1 90.88 677 ARG B N 1
ATOM 11263 C CA . ARG B 1 677 ? -33.406 -19.891 -21.562 1 90.88 677 ARG B CA 1
ATOM 11264 C C . ARG B 1 677 ? -34.75 -19.297 -21.203 1 90.88 677 ARG B C 1
ATOM 11266 O O . ARG B 1 677 ? -35.469 -18.781 -22.078 1 90.88 677 ARG B O 1
ATOM 11273 N N . ASP B 1 678 ? -35 -19.406 -19.859 1 92 678 ASP B N 1
ATOM 11274 C CA . ASP B 1 678 ? -36.375 -19 -19.5 1 92 678 ASP B CA 1
ATOM 11275 C C . ASP B 1 678 ? -36.375 -18.25 -18.172 1 92 678 ASP B C 1
ATOM 11277 O O . ASP B 1 678 ? -37.438 -17.797 -17.719 1 92 678 ASP B O 1
ATOM 11281 N N . GLY B 1 679 ? -35.281 -18.156 -17.531 1 92.75 679 GLY B N 1
ATOM 11282 C CA . GLY B 1 679 ? -35.188 -17.375 -16.297 1 92.75 679 GLY B CA 1
ATOM 11283 C C . GLY B 1 679 ? -35.625 -18.156 -15.07 1 92.75 679 GLY B C 1
ATOM 11284 O O . GLY B 1 679 ? -35.625 -17.625 -13.961 1 92.75 679 GLY B O 1
ATOM 11285 N N . SER B 1 680 ? -35.938 -19.406 -15.211 1 93.06 680 SER B N 1
ATOM 11286 C CA . SER B 1 680 ? -36.344 -20.219 -14.078 1 93.06 680 SER B CA 1
ATOM 11287 C C . SER B 1 680 ? -35.156 -20.531 -13.172 1 93.06 680 SER B C 1
ATOM 11289 O O . SER B 1 680 ? -34 -20.578 -13.617 1 93.06 680 SER B O 1
ATOM 11291 N N . GLU B 1 681 ? -35.469 -20.719 -11.93 1 93.56 681 GLU B N 1
ATOM 11292 C CA . GLU B 1 681 ? -34.469 -21.078 -10.961 1 93.56 681 GLU B CA 1
ATOM 11293 C C . GLU B 1 681 ? -34.156 -22.578 -11.016 1 93.56 681 GLU B C 1
ATOM 11295 O O . GLU B 1 681 ? -35.062 -23.391 -11.18 1 93.56 681 GLU B O 1
ATOM 11300 N N . MET B 1 682 ? -32.906 -22.828 -10.922 1 92.5 682 MET B N 1
ATOM 11301 C CA . MET B 1 682 ? -32.438 -24.219 -10.961 1 92.5 682 MET B CA 1
ATOM 11302 C C . MET B 1 682 ? -31.531 -24.516 -9.766 1 92.5 682 MET B C 1
ATOM 11304 O O . MET B 1 682 ? -30.531 -23.844 -9.555 1 92.5 682 MET B O 1
ATOM 11308 N N . PRO B 1 683 ? -31.938 -25.516 -9.031 1 94.31 683 PRO B N 1
ATOM 11309 C CA . PRO B 1 683 ? -31 -25.938 -7.98 1 94.31 683 PRO B CA 1
ATOM 11310 C C . PRO B 1 683 ? -29.75 -26.609 -8.547 1 94.31 683 PRO B C 1
ATOM 11312 O O . PRO B 1 683 ? -29.828 -27.328 -9.539 1 94.31 683 PRO B O 1
ATOM 11315 N N . ILE B 1 684 ? -28.703 -26.359 -7.98 1 94.38 684 ILE B N 1
ATOM 11316 C CA . ILE B 1 684 ? -27.438 -26.984 -8.375 1 94.38 684 ILE B CA 1
ATOM 11317 C C . ILE B 1 684 ? -26.734 -27.562 -7.145 1 94.38 684 ILE B C 1
ATOM 11319 O O . ILE B 1 684 ? -27.016 -27.156 -6.016 1 94.38 684 ILE B O 1
ATOM 11323 N N . PRO B 1 685 ? -25.875 -28.562 -7.324 1 93.5 685 PRO B N 1
ATOM 11324 C CA . PRO B 1 685 ? -25.031 -28.969 -6.191 1 93.5 685 PRO B CA 1
ATOM 11325 C C . PRO B 1 685 ? -23.984 -27.906 -5.828 1 93.5 685 PRO B C 1
ATOM 11327 O O . PRO B 1 685 ? -23.828 -26.922 -6.543 1 93.5 685 PRO B O 1
ATOM 11330 N N . ALA B 1 686 ? -23.359 -28.125 -4.676 1 94.81 686 ALA B N 1
ATOM 11331 C CA . ALA B 1 686 ? -22.266 -27.234 -4.289 1 94.81 686 ALA B CA 1
ATOM 11332 C C . ALA B 1 686 ? -21.031 -27.469 -5.152 1 94.81 686 ALA B C 1
ATOM 11334 O O . ALA B 1 686 ? -20.109 -28.188 -4.746 1 94.81 686 ALA B O 1
ATOM 11335 N N . ALA B 1 687 ? -21.062 -26.938 -6.348 1 93.69 687 ALA B N 1
ATOM 11336 C CA . ALA B 1 687 ? -20.016 -27.109 -7.355 1 93.69 687 ALA B CA 1
ATOM 11337 C C . ALA B 1 687 ? -19.75 -25.797 -8.102 1 93.69 687 ALA B C 1
ATOM 11339 O O . ALA B 1 687 ? -20.531 -25.406 -8.961 1 93.69 687 ALA B O 1
ATOM 11340 N N . PRO B 1 688 ? -18.719 -25.062 -7.762 1 95.31 688 PRO B N 1
ATOM 11341 C CA . PRO B 1 688 ? -17.703 -25.469 -6.773 1 95.31 688 PRO B CA 1
ATOM 11342 C C . PRO B 1 688 ? -18.125 -25.141 -5.34 1 95.31 688 PRO B C 1
ATOM 11344 O O . PRO B 1 688 ? -18.844 -24.156 -5.113 1 95.31 688 PRO B O 1
ATOM 11347 N N . GLU B 1 689 ? -17.594 -25.859 -4.426 1 94.56 689 GLU B N 1
ATOM 11348 C CA . GLU B 1 689 ? -18 -25.703 -3.029 1 94.56 689 GLU B CA 1
ATOM 11349 C C . GLU B 1 689 ? -17.312 -24.5 -2.385 1 94.56 689 GLU B C 1
ATOM 11351 O O . GLU B 1 689 ? -17.859 -23.875 -1.48 1 94.56 689 GLU B O 1
ATOM 11356 N N . PHE B 1 690 ? -16.125 -24.297 -2.746 1 95.81 690 PHE B N 1
ATOM 11357 C CA . PHE B 1 690 ? -15.328 -23.203 -2.221 1 95.81 690 PHE B CA 1
ATOM 11358 C C . PHE B 1 690 ? -14.719 -22.375 -3.354 1 95.81 690 PHE B C 1
ATOM 11360 O O . PHE B 1 690 ? -14.57 -22.875 -4.473 1 95.81 690 PHE B O 1
ATOM 11367 N N . LEU B 1 691 ? -14.43 -21.141 -3.043 1 97.62 691 LEU B N 1
ATOM 11368 C CA . LEU B 1 691 ? -13.641 -20.344 -3.98 1 97.62 691 LEU B CA 1
ATOM 11369 C C . LEU B 1 691 ? -12.211 -20.188 -3.49 1 97.62 691 LEU B C 1
ATOM 11371 O O . LEU B 1 691 ? -11.297 -19.938 -4.285 1 97.62 691 LEU B O 1
ATOM 11375 N N . LEU B 1 692 ? -12.023 -20.297 -2.172 1 98 692 LEU B N 1
ATOM 11376 C CA . LEU B 1 692 ? -10.711 -20.266 -1.536 1 98 692 LEU B CA 1
ATOM 11377 C C . LEU B 1 692 ? -10.703 -21.141 -0.283 1 98 692 LEU B C 1
ATOM 11379 O O . LEU B 1 692 ? -11.508 -20.938 0.625 1 98 692 LEU B O 1
ATOM 11383 N N . THR B 1 693 ? -9.852 -22.047 -0.296 1 96 693 THR B N 1
ATOM 11384 C CA . THR B 1 693 ? -9.773 -22.922 0.871 1 96 693 THR B CA 1
ATOM 11385 C C . THR B 1 693 ? -8.336 -23.406 1.092 1 96 693 THR B C 1
ATOM 11387 O O . THR B 1 693 ? -7.43 -23.016 0.357 1 96 693 THR B O 1
ATOM 11390 N N . THR B 1 694 ? -8.141 -24.188 2.172 1 95 694 THR B N 1
ATOM 11391 C CA . THR B 1 694 ? -6.789 -24.609 2.529 1 95 694 THR B CA 1
ATOM 11392 C C . THR B 1 694 ? -6.695 -26.125 2.588 1 95 694 THR B C 1
ATOM 11394 O O . THR B 1 694 ? -7.699 -26.812 2.807 1 95 694 THR B O 1
ATOM 11397 N N . ALA B 1 695 ? -5.566 -26.625 2.223 1 94.94 695 ALA B N 1
ATOM 11398 C CA . ALA B 1 695 ? -5.195 -28.031 2.406 1 94.94 695 ALA B CA 1
ATOM 11399 C C . ALA B 1 695 ? -3.789 -28.141 2.99 1 94.94 695 ALA B C 1
ATOM 11401 O O . ALA B 1 695 ? -2.889 -27.391 2.617 1 94.94 695 ALA B O 1
ATOM 11402 N N . GLU B 1 696 ? -3.568 -29.094 3.854 1 92.69 696 GLU B N 1
ATOM 11403 C CA . GLU B 1 696 ? -2.277 -29.188 4.531 1 92.69 696 GLU B CA 1
ATOM 11404 C C . GLU B 1 696 ? -1.48 -30.391 4.039 1 92.69 696 GLU B C 1
ATOM 11406 O O . GLU B 1 696 ? -0.273 -30.484 4.27 1 92.69 696 GLU B O 1
ATOM 11411 N N . SER B 1 697 ? -2.182 -31.359 3.369 1 93.88 697 SER B N 1
ATOM 11412 C CA . SER B 1 697 ? -1.52 -32.531 2.82 1 93.88 697 SER B CA 1
ATOM 11413 C C . SER B 1 697 ? -2.006 -32.844 1.406 1 93.88 697 SER B C 1
ATOM 11415 O O . SER B 1 697 ? -3.051 -32.344 0.985 1 93.88 697 SER B O 1
ATOM 11417 N N . ILE B 1 698 ? -1.225 -33.625 0.64 1 95.44 698 ILE B N 1
ATOM 11418 C CA . ILE B 1 698 ? -1.614 -33.969 -0.726 1 95.44 698 ILE B CA 1
ATOM 11419 C C . ILE B 1 698 ? -2.812 -34.906 -0.703 1 95.44 698 ILE B C 1
ATOM 11421 O O . ILE B 1 698 ? -3.623 -34.906 -1.632 1 95.44 698 ILE B O 1
ATOM 11425 N N . GLU B 1 699 ? -2.945 -35.688 0.382 1 96.44 699 GLU B N 1
ATOM 11426 C CA . GLU B 1 699 ? -4.074 -36.594 0.529 1 96.44 699 GLU B CA 1
ATOM 11427 C C . GLU B 1 699 ? -5.395 -35.844 0.576 1 96.44 699 GLU B C 1
ATOM 11429 O O . GLU B 1 699 ? -6.391 -36.281 -0.005 1 96.44 699 GLU B O 1
ATOM 11434 N N . GLU B 1 700 ? -5.336 -34.75 1.22 1 95.62 700 GLU B N 1
ATOM 11435 C CA . GLU B 1 700 ? -6.523 -33.906 1.286 1 95.62 700 GLU B CA 1
ATOM 11436 C C . GLU B 1 700 ? -6.719 -33.125 -0.012 1 95.62 700 GLU B C 1
ATOM 11438 O O . GLU B 1 700 ? -7.852 -32.906 -0.446 1 95.62 700 GLU B O 1
ATOM 11443 N N . LEU B 1 701 ? -5.68 -32.75 -0.587 1 96.81 701 LEU B N 1
ATOM 11444 C CA . LEU B 1 701 ? -5.684 -31.875 -1.751 1 96.81 701 LEU B CA 1
ATOM 11445 C C . LEU B 1 701 ? -6.277 -32.594 -2.965 1 96.81 701 LEU B C 1
ATOM 11447 O O . LEU B 1 701 ? -7.086 -32 -3.695 1 96.81 701 LEU B O 1
ATOM 11451 N N . LEU B 1 702 ? -5.93 -33.812 -3.246 1 98.31 702 LEU B N 1
ATOM 11452 C CA . LEU B 1 702 ? -6.211 -34.5 -4.492 1 98.31 702 LEU B CA 1
ATOM 11453 C C . LEU B 1 702 ? -7.715 -34.656 -4.695 1 98.31 702 LEU B C 1
ATOM 11455 O O . LEU B 1 702 ? -8.25 -34.281 -5.746 1 98.31 702 LEU B O 1
ATOM 11459 N N . PRO B 1 703 ? -8.469 -35.188 -3.725 1 97.94 703 PRO B N 1
ATOM 11460 C CA . PRO B 1 703 ? -9.914 -35.25 -3.943 1 97.94 703 PRO B CA 1
ATOM 11461 C C . PRO B 1 703 ? -10.555 -33.875 -4.09 1 97.94 703 PRO B C 1
ATOM 11463 O O . PRO B 1 703 ? -11.539 -33.719 -4.816 1 97.94 703 PRO B O 1
ATOM 11466 N N . MET B 1 704 ? -10 -32.875 -3.441 1 97 704 MET B N 1
ATOM 11467 C CA . MET B 1 704 ? -10.523 -31.516 -3.531 1 97 704 MET B CA 1
ATOM 11468 C C . MET B 1 704 ? -10.391 -30.984 -4.953 1 97 704 MET B C 1
ATOM 11470 O O . MET B 1 704 ? -11.273 -30.266 -5.434 1 97 704 MET B O 1
ATOM 11474 N N . LEU B 1 705 ? -9.297 -31.328 -5.555 1 98.06 705 LEU B N 1
ATOM 11475 C CA . LEU B 1 705 ? -9.07 -30.859 -6.914 1 98.06 705 LEU B CA 1
ATOM 11476 C C . LEU B 1 705 ? -10.125 -31.406 -7.863 1 98.06 705 LEU B C 1
ATOM 11478 O O . LEU B 1 705 ? -10.695 -30.672 -8.672 1 98.06 705 LEU B O 1
ATOM 11482 N N . ALA B 1 706 ? -10.367 -32.688 -7.758 1 97.94 706 ALA B N 1
ATOM 11483 C CA . ALA B 1 706 ? -11.367 -33.312 -8.609 1 97.94 706 ALA B CA 1
ATOM 11484 C C . ALA B 1 706 ? -12.758 -32.75 -8.336 1 97.94 706 ALA B C 1
ATOM 11486 O O . ALA B 1 706 ? -13.508 -32.438 -9.273 1 97.94 706 ALA B O 1
ATOM 11487 N N . LYS B 1 707 ? -13.102 -32.594 -7.094 1 97.19 707 LYS B N 1
ATOM 11488 C CA . LYS B 1 707 ? -14.414 -32.094 -6.699 1 97.19 707 LYS B CA 1
ATOM 11489 C C . LYS B 1 707 ? -14.648 -30.703 -7.25 1 97.19 707 LYS B C 1
ATOM 11491 O O . LYS B 1 707 ? -15.734 -30.391 -7.762 1 97.19 707 LYS B O 1
ATOM 11496 N N . ASN B 1 708 ? -13.648 -29.906 -7.164 1 96.44 708 ASN B N 1
ATOM 11497 C CA . ASN B 1 708 ? -13.789 -28.5 -7.504 1 96.44 708 ASN B CA 1
ATOM 11498 C C . ASN B 1 708 ? -13.766 -28.281 -9.016 1 96.44 708 ASN B C 1
ATOM 11500 O O . ASN B 1 708 ? -13.977 -27.156 -9.492 1 96.44 708 ASN B O 1
ATOM 11504 N N . CYS B 1 709 ? -13.555 -29.297 -9.812 1 97.5 709 CYS B N 1
ATOM 11505 C CA . CYS B 1 709 ? -13.664 -29.188 -11.258 1 97.5 709 CYS B CA 1
ATOM 11506 C C . CYS B 1 709 ? -15.07 -29.531 -11.734 1 97.5 709 CYS B C 1
ATOM 11508 O O . CYS B 1 709 ? -15.414 -29.297 -12.891 1 97.5 709 CYS B O 1
ATOM 11510 N N . ILE B 1 710 ? -15.938 -30.062 -10.852 1 96.56 710 ILE B N 1
ATOM 11511 C CA . ILE B 1 710 ? -17.328 -30.344 -11.203 1 96.56 710 ILE B CA 1
ATOM 11512 C C . ILE B 1 710 ? -18.094 -29.031 -11.383 1 96.56 710 ILE B C 1
ATOM 11514 O O . ILE B 1 710 ? -17.906 -28.094 -10.609 1 96.56 710 ILE B O 1
ATOM 11518 N N . ARG B 1 711 ? -18.875 -28.953 -12.406 1 95.38 711 ARG B N 1
ATOM 11519 C CA . ARG B 1 711 ? -19.688 -27.781 -12.688 1 95.38 711 ARG B CA 1
ATOM 11520 C C . ARG B 1 711 ? -21.141 -28.172 -12.953 1 95.38 711 ARG B C 1
ATOM 11522 O O . ARG B 1 711 ? -21.422 -29.297 -13.359 1 95.38 711 ARG B O 1
ATOM 11529 N N . PRO B 1 712 ? -22.016 -27.234 -12.758 1 92.56 712 PRO B N 1
ATOM 11530 C CA . PRO B 1 712 ? -23.438 -27.516 -13 1 92.56 712 PRO B CA 1
ATOM 11531 C C . PRO B 1 712 ? -23.719 -27.906 -14.453 1 92.56 712 PRO B C 1
ATOM 11533 O O . PRO B 1 712 ? -24.625 -28.719 -14.711 1 92.56 712 PRO B O 1
ATOM 11536 N N . SER B 1 713 ? -22.953 -27.469 -15.367 1 92.31 713 SER B N 1
ATOM 11537 C CA . SER B 1 713 ? -23.266 -27.625 -16.781 1 92.31 713 SER B CA 1
ATOM 11538 C C . SER B 1 713 ? -22.641 -28.906 -17.344 1 92.31 713 SER B C 1
ATOM 11540 O O . SER B 1 713 ? -22.812 -29.219 -18.531 1 92.31 713 SER B O 1
ATOM 11542 N N . ASP B 1 714 ? -21.953 -29.641 -16.609 1 93.25 714 ASP B N 1
ATOM 11543 C CA . ASP B 1 714 ? -21.344 -30.875 -17.109 1 93.25 714 ASP B CA 1
ATOM 11544 C C . ASP B 1 714 ? -22.375 -31.766 -17.812 1 93.25 714 ASP B C 1
ATOM 11546 O O . ASP B 1 714 ? -23.5 -31.906 -17.328 1 93.25 714 ASP B O 1
ATOM 11550 N N . ASN B 1 715 ? -22.016 -32.344 -18.922 1 93.06 715 ASN B N 1
ATOM 11551 C CA . ASN B 1 715 ? -22.922 -33.312 -19.516 1 93.06 715 ASN B CA 1
ATOM 11552 C C . ASN B 1 715 ? -22.844 -34.656 -18.812 1 93.06 715 ASN B C 1
ATOM 11554 O O . ASN B 1 715 ? -22.125 -34.812 -17.812 1 93.06 715 ASN B O 1
ATOM 11558 N N . ASN B 1 716 ? -23.562 -35.625 -19.266 1 92.44 716 ASN B N 1
ATOM 11559 C CA . ASN B 1 716 ? -23.641 -36.875 -18.562 1 92.44 716 ASN B CA 1
ATOM 11560 C C . ASN B 1 716 ? -22.281 -37.594 -18.516 1 92.44 716 ASN B C 1
ATOM 11562 O O . ASN B 1 716 ? -21.859 -38.094 -17.469 1 92.44 716 ASN B O 1
ATOM 11566 N N . MET B 1 717 ? -21.672 -37.625 -19.672 1 94.06 717 MET B N 1
ATOM 11567 C CA . MET B 1 717 ? -20.359 -38.281 -19.719 1 94.06 717 MET B CA 1
ATOM 11568 C C . MET B 1 717 ? -19.359 -37.531 -18.875 1 94.06 717 MET B C 1
ATOM 11570 O O . MET B 1 717 ? -18.578 -38.125 -18.125 1 94.06 717 MET B O 1
ATOM 11574 N N . GLY B 1 718 ? -19.359 -36.25 -19.016 1 95.38 718 GLY B N 1
ATOM 11575 C CA . GLY B 1 718 ? -18.453 -35.406 -18.219 1 95.38 718 GLY B CA 1
ATOM 11576 C C . GLY B 1 718 ? -18.656 -35.562 -16.734 1 95.38 718 GLY B C 1
ATOM 11577 O O . GLY B 1 718 ? -17.688 -35.688 -15.977 1 95.38 718 GLY B O 1
ATOM 11578 N N . ARG B 1 719 ? -19.906 -35.562 -16.312 1 95.38 719 ARG B N 1
ATOM 11579 C CA . ARG B 1 719 ? -20.234 -35.75 -14.906 1 95.38 719 ARG B CA 1
ATOM 11580 C C . ARG B 1 719 ? -19.781 -37.094 -14.406 1 95.38 719 ARG B C 1
ATOM 11582 O O . ARG B 1 719 ? -19.266 -37.219 -13.289 1 95.38 719 ARG B O 1
ATOM 11589 N N . MET B 1 720 ? -20.016 -38.062 -15.203 1 96.44 720 MET B N 1
ATOM 11590 C CA . MET B 1 720 ? -19.578 -39.406 -14.836 1 96.44 720 MET B CA 1
ATOM 11591 C C . MET B 1 720 ? -18.078 -39.469 -14.609 1 96.44 720 MET B C 1
ATOM 11593 O O . MET B 1 720 ? -17.609 -40 -13.609 1 96.44 720 MET B O 1
ATOM 11597 N N . ILE B 1 721 ? -17.328 -38.875 -15.508 1 97.44 721 ILE B N 1
ATOM 11598 C CA . ILE B 1 721 ? -15.867 -38.875 -15.445 1 97.44 721 ILE B CA 1
ATOM 11599 C C . ILE B 1 721 ? -15.406 -38.156 -14.18 1 97.44 721 ILE B C 1
ATOM 11601 O O . ILE B 1 721 ? -14.594 -38.688 -13.414 1 97.44 721 ILE B O 1
ATOM 11605 N N . LYS B 1 722 ? -15.953 -37 -13.945 1 97.62 722 LYS B N 1
ATOM 11606 C CA . LYS B 1 722 ? -15.523 -36.125 -12.836 1 97.62 722 LYS B CA 1
ATOM 11607 C C . LYS B 1 722 ? -15.93 -36.75 -11.492 1 97.62 722 LYS B C 1
ATOM 11609 O O . LYS B 1 722 ? -15.148 -36.719 -10.531 1 97.62 722 LYS B O 1
ATOM 11614 N N . LEU B 1 723 ? -17.094 -37.25 -11.422 1 97.25 723 LEU B N 1
ATOM 11615 C CA . LEU B 1 723 ? -17.547 -37.906 -10.195 1 97.25 723 LEU B CA 1
ATOM 11616 C C . LEU B 1 723 ? -16.719 -39.156 -9.898 1 97.25 723 LEU B C 1
ATOM 11618 O O . LEU B 1 723 ? -16.391 -39.438 -8.742 1 97.25 723 LEU B O 1
ATOM 11622 N N . THR B 1 724 ? -16.391 -39.906 -10.945 1 97.88 724 THR B N 1
ATOM 11623 C CA . THR B 1 724 ? -15.547 -41.094 -10.789 1 97.88 724 THR B CA 1
ATOM 11624 C C . THR B 1 724 ? -14.188 -40.688 -10.211 1 97.88 724 THR B C 1
ATOM 11626 O O . THR B 1 724 ? -13.703 -41.344 -9.273 1 97.88 724 THR B O 1
ATOM 11629 N N . HIS B 1 725 ? -13.625 -39.688 -10.789 1 97.94 725 HIS B N 1
ATOM 11630 C CA . HIS B 1 725 ? -12.336 -39.25 -10.297 1 97.94 725 HIS B CA 1
ATOM 11631 C C . HIS B 1 725 ? -12.422 -38.812 -8.828 1 97.94 725 HIS B C 1
ATOM 11633 O O . HIS B 1 725 ? -11.547 -39.156 -8.031 1 97.94 725 HIS B O 1
ATOM 11639 N N . TYR B 1 726 ? -13.5 -38.062 -8.445 1 97.69 726 TYR B N 1
ATOM 11640 C CA . TYR B 1 726 ? -13.695 -37.594 -7.082 1 97.69 726 TYR B CA 1
ATOM 11641 C C . TYR B 1 726 ? -13.797 -38.75 -6.109 1 97.69 726 TYR B C 1
ATOM 11643 O O . TYR B 1 726 ? -13.102 -38.812 -5.094 1 97.69 726 TYR B O 1
ATOM 11651 N N . MET B 1 727 ? -14.523 -39.719 -6.441 1 97.75 727 MET B N 1
ATOM 11652 C CA . MET B 1 727 ? -14.766 -40.875 -5.586 1 97.75 727 MET B CA 1
ATOM 11653 C C . MET B 1 727 ? -13.516 -41.75 -5.484 1 97.75 727 MET B C 1
ATOM 11655 O O . MET B 1 727 ? -13.148 -42.188 -4.395 1 97.75 727 MET B O 1
ATOM 11659 N N . GLU B 1 728 ? -12.844 -41.969 -6.566 1 97.56 728 GLU B N 1
ATOM 11660 C CA . GLU B 1 728 ? -11.648 -42.812 -6.574 1 97.56 728 GLU B CA 1
ATOM 11661 C C . GLU B 1 728 ? -10.516 -42.156 -5.793 1 97.56 728 GLU B C 1
ATOM 11663 O O . GLU B 1 728 ? -9.797 -42.812 -5.051 1 97.56 728 GLU B O 1
ATOM 11668 N N . LEU B 1 729 ? -10.312 -40.875 -6 1 98.31 729 LEU B N 1
ATOM 11669 C CA . LEU B 1 729 ? -9.25 -40.188 -5.297 1 98.31 729 LEU B CA 1
ATOM 11670 C C . LEU B 1 729 ? -9.516 -40.156 -3.795 1 98.31 729 LEU B C 1
ATOM 11672 O O . LEU B 1 729 ? -8.586 -40.281 -2.992 1 98.31 729 LEU B O 1
ATOM 11676 N N . SER B 1 730 ? -10.711 -39.906 -3.432 1 98.06 730 SER B N 1
ATOM 11677 C CA . SER B 1 730 ? -11.062 -39.938 -2.014 1 98.06 730 SER B CA 1
ATOM 11678 C C . SER B 1 730 ? -10.797 -41.312 -1.411 1 98.06 730 SER B C 1
ATOM 11680 O O . SER B 1 730 ? -10.203 -41.406 -0.332 1 98.06 730 SER B O 1
ATOM 11682 N N . GLN B 1 731 ? -11.227 -42.312 -2.129 1 96.94 731 GLN B N 1
ATOM 11683 C CA . GLN B 1 731 ? -11.008 -43.688 -1.659 1 96.94 731 GLN B CA 1
ATOM 11684 C C . GLN B 1 731 ? -9.523 -44 -1.555 1 96.94 731 GLN B C 1
ATOM 11686 O O . GLN B 1 731 ? -9.07 -44.594 -0.569 1 96.94 731 GLN B O 1
ATOM 11691 N N . LYS B 1 732 ? -8.82 -43.656 -2.514 1 97.5 732 LYS B N 1
ATOM 11692 C CA . LYS B 1 732 ? -7.402 -43.969 -2.6 1 97.5 732 LYS B CA 1
ATOM 11693 C C . LYS B 1 732 ? -6.598 -43.219 -1.549 1 97.5 732 LYS B C 1
ATOM 11695 O O . LYS B 1 732 ? -5.707 -43.781 -0.914 1 97.5 732 LYS B O 1
ATOM 11700 N N . TYR B 1 733 ? -6.871 -41.969 -1.353 1 97.31 733 TYR B N 1
ATOM 11701 C CA . TYR B 1 733 ? -5.977 -41.156 -0.562 1 97.31 733 TYR B CA 1
ATOM 11702 C C . TYR B 1 733 ? -6.566 -40.875 0.816 1 97.31 733 TYR B C 1
ATOM 11704 O O . TYR B 1 733 ? -5.836 -40.562 1.761 1 97.31 733 TYR B O 1
ATOM 11712 N N . LEU B 1 734 ? -7.887 -40.938 0.934 1 97.19 734 LEU B N 1
ATOM 11713 C CA . LEU B 1 734 ? -8.492 -40.719 2.236 1 97.19 734 LEU B CA 1
ATOM 11714 C C . LEU B 1 734 ? -9.039 -42 2.832 1 97.19 734 LEU B C 1
ATOM 11716 O O . LEU B 1 734 ? -9.383 -42.062 4.016 1 97.19 734 LEU B O 1
ATOM 11720 N N . GLY B 1 735 ? -9.227 -43 2.088 1 96.62 735 GLY B N 1
ATOM 11721 C CA . GLY B 1 735 ? -9.586 -44.344 2.574 1 96.62 735 GLY B CA 1
ATOM 11722 C C . GLY B 1 735 ? -11.086 -44.531 2.666 1 96.62 735 GLY B C 1
ATOM 11723 O O . GLY B 1 735 ? -11.547 -45.531 3.219 1 96.62 735 GLY B O 1
ATOM 11724 N N . HIS B 1 736 ? -11.867 -43.562 2.191 1 95.81 736 HIS B N 1
ATOM 11725 C CA . HIS B 1 736 ? -13.312 -43.719 2.23 1 95.81 736 HIS B CA 1
ATOM 11726 C C . HIS B 1 736 ? -13.977 -42.969 1.067 1 95.81 736 HIS B C 1
ATOM 11728 O O . HIS B 1 736 ? -13.383 -42.062 0.475 1 95.81 736 HIS B O 1
ATOM 11734 N N . ARG B 1 737 ? -15.172 -43.438 0.719 1 94.75 737 ARG B N 1
ATOM 11735 C CA . ARG B 1 737 ? -15.992 -42.75 -0.261 1 94.75 737 ARG B CA 1
ATOM 11736 C C . ARG B 1 737 ? -16.469 -41.406 0.287 1 94.75 737 ARG B C 1
ATOM 11738 O O . ARG B 1 737 ? -16.844 -41.312 1.458 1 94.75 737 ARG B O 1
ATOM 11745 N N . PRO B 1 738 ? -16.453 -40.375 -0.605 1 96.12 738 PRO B N 1
ATOM 11746 C CA . PRO B 1 738 ? -16.938 -39.094 -0.091 1 96.12 738 PRO B CA 1
ATOM 11747 C C . PRO B 1 738 ? -18.391 -39.156 0.396 1 96.12 738 PRO B C 1
ATOM 11749 O O . PRO B 1 738 ? -19.219 -39.844 -0.216 1 96.12 738 PRO B O 1
ATOM 11752 N N . ASP B 1 739 ? -18.703 -38.438 1.419 1 93.5 739 ASP B N 1
ATOM 11753 C CA . ASP B 1 739 ? -20.016 -38.469 2.037 1 93.5 739 ASP B CA 1
ATOM 11754 C C . ASP B 1 739 ? -21.047 -37.75 1.162 1 93.5 739 ASP B C 1
ATOM 11756 O O . ASP B 1 739 ? -22.25 -38 1.262 1 93.5 739 ASP B O 1
ATOM 11760 N N . ASP B 1 740 ? -20.562 -36.906 0.302 1 94.75 740 ASP B N 1
ATOM 11761 C CA . ASP B 1 740 ? -21.516 -36.062 -0.413 1 94.75 740 ASP B CA 1
ATOM 11762 C C . ASP B 1 740 ? -21.594 -36.438 -1.888 1 94.75 740 ASP B C 1
ATOM 11764 O O . ASP B 1 740 ? -22.109 -35.688 -2.709 1 94.75 740 ASP B O 1
ATOM 11768 N N . TRP B 1 741 ? -21.078 -37.594 -2.352 1 96.38 741 TRP B N 1
ATOM 11769 C CA . TRP B 1 741 ? -21.016 -38 -3.75 1 96.38 741 TRP B CA 1
ATOM 11770 C C . TRP B 1 741 ? -22.391 -38 -4.383 1 96.38 741 TRP B C 1
ATOM 11772 O O . TRP B 1 741 ? -22.562 -37.656 -5.551 1 96.38 741 TRP B O 1
ATOM 11782 N N . TYR B 1 742 ? -23.453 -38.375 -3.623 1 95.56 742 TYR B N 1
ATOM 11783 C CA . TYR B 1 742 ? -24.812 -38.562 -4.16 1 95.56 742 TYR B CA 1
ATOM 11784 C C . TYR B 1 742 ? -25.406 -37.219 -4.543 1 95.56 742 TYR B C 1
ATOM 11786 O O . TYR B 1 742 ? -26.328 -37.156 -5.359 1 95.56 742 TYR B O 1
ATOM 11794 N N . LYS B 1 743 ? -24.859 -36.125 -4.004 1 95.12 743 LYS B N 1
ATOM 11795 C CA . LYS B 1 743 ? -25.375 -34.781 -4.297 1 95.12 743 LYS B CA 1
ATOM 11796 C C . LYS B 1 743 ? -25.047 -34.375 -5.727 1 95.12 743 LYS B C 1
ATOM 11798 O O . LYS B 1 743 ? -25.656 -33.469 -6.27 1 95.12 743 LYS B O 1
ATOM 11803 N N . PHE B 1 744 ? -24.094 -35.094 -6.34 1 96 744 PHE B N 1
ATOM 11804 C CA . PHE B 1 744 ? -23.656 -34.719 -7.684 1 96 744 PHE B CA 1
ATOM 11805 C C . PHE B 1 744 ? -24.312 -35.625 -8.727 1 96 744 PHE B C 1
ATOM 11807 O O . PHE B 1 744 ? -24.078 -35.469 -9.922 1 96 744 PHE B O 1
ATOM 11814 N N . VAL B 1 745 ? -25.172 -36.5 -8.281 1 96.06 745 VAL B N 1
ATOM 11815 C CA . VAL B 1 745 ? -25.812 -37.438 -9.18 1 96.06 745 VAL B CA 1
ATOM 11816 C C . VAL B 1 745 ? -27.156 -36.906 -9.648 1 96.06 745 VAL B C 1
ATOM 11818 O O . VAL B 1 745 ? -27.984 -36.469 -8.836 1 96.06 745 VAL B O 1
ATOM 11821 N N . ARG B 1 746 ? -27.391 -37.031 -10.992 1 93.94 746 ARG B N 1
ATOM 11822 C CA . ARG B 1 746 ? -28.641 -36.562 -11.586 1 93.94 746 ARG B CA 1
ATOM 11823 C C . ARG B 1 746 ? -29.422 -37.719 -12.18 1 93.94 746 ARG B C 1
ATOM 11825 O O . ARG B 1 746 ? -30.656 -37.781 -12.086 1 93.94 746 ARG B O 1
ATOM 11832 N N . THR B 1 747 ? -28.641 -38.562 -12.82 1 94.81 747 THR B N 1
ATOM 11833 C CA . THR B 1 747 ? -29.141 -39.812 -13.43 1 94.81 747 THR B CA 1
ATOM 11834 C C . THR B 1 747 ? -28.188 -40.969 -13.188 1 94.81 747 THR B C 1
ATOM 11836 O O . THR B 1 747 ? -27.094 -40.75 -12.664 1 94.81 747 THR B O 1
ATOM 11839 N N . GLU B 1 748 ? -28.641 -42.094 -13.578 1 95.06 748 GLU B N 1
ATOM 11840 C CA . GLU B 1 748 ? -27.812 -43.281 -13.367 1 95.06 748 GLU B CA 1
ATOM 11841 C C . GLU B 1 748 ? -26.547 -43.219 -14.227 1 95.06 748 GLU B C 1
ATOM 11843 O O . GLU B 1 748 ? -25.531 -43.812 -13.875 1 95.06 748 GLU B O 1
ATOM 11848 N N . THR B 1 749 ? -26.547 -42.438 -15.273 1 94.5 749 THR B N 1
ATOM 11849 C CA . THR B 1 749 ? -25.422 -42.375 -16.188 1 94.5 749 THR B CA 1
ATOM 11850 C C . THR B 1 749 ? -24.297 -41.531 -15.594 1 94.5 749 THR B C 1
ATOM 11852 O O . THR B 1 749 ? -23.172 -41.562 -16.078 1 94.5 749 THR B O 1
ATOM 11855 N N . ASP B 1 750 ? -24.594 -40.75 -14.547 1 95.12 750 ASP B N 1
ATOM 11856 C CA . ASP B 1 750 ? -23.578 -39.969 -13.875 1 95.12 750 ASP B CA 1
ATOM 11857 C C . ASP B 1 750 ? -22.688 -40.844 -13 1 95.12 750 ASP B C 1
ATOM 11859 O O . ASP B 1 750 ? -21.609 -40.406 -12.586 1 95.12 750 ASP B O 1
ATOM 11863 N N . LEU B 1 751 ? -23.156 -42 -12.68 1 96.44 751 LEU B N 1
ATOM 11864 C CA . LEU B 1 751 ? -22.453 -42.875 -11.758 1 96.44 751 LEU B CA 1
ATOM 11865 C C . LEU B 1 751 ? -21.328 -43.625 -12.469 1 96.44 751 LEU B C 1
ATOM 11867 O O . LEU B 1 751 ? -21.438 -43.938 -13.656 1 96.44 751 LEU B O 1
ATOM 11871 N N . PRO B 1 752 ? -20.266 -43.906 -11.711 1 95.38 752 PRO B N 1
ATOM 11872 C CA . PRO B 1 752 ? -19.203 -44.75 -12.297 1 95.38 752 PRO B CA 1
ATOM 11873 C C . PRO B 1 752 ? -19.75 -46.062 -12.844 1 95.38 752 PRO B C 1
ATOM 11875 O O . PRO B 1 752 ? -20.484 -46.781 -12.148 1 95.38 752 PRO B O 1
ATOM 11878 N N . LEU B 1 753 ? -19.297 -46.469 -13.977 1 91.12 753 LEU B N 1
ATOM 11879 C CA . LEU B 1 753 ? -19.828 -47.625 -14.672 1 91.12 753 LEU B CA 1
ATOM 11880 C C . LEU B 1 753 ? -19.562 -48.906 -13.891 1 91.12 753 LEU B C 1
ATOM 11882 O O . LEU B 1 753 ? -20.438 -49.75 -13.75 1 91.12 753 LEU B O 1
ATOM 11886 N N . ALA B 1 754 ? -18.422 -49.031 -13.359 1 90.69 754 ALA B N 1
ATOM 11887 C CA . ALA B 1 754 ? -17.984 -50.25 -12.703 1 90.69 754 ALA B CA 1
ATOM 11888 C C . ALA B 1 754 ? -18.797 -50.531 -11.438 1 90.69 754 ALA B C 1
ATOM 11890 O O . ALA B 1 754 ? -18.984 -51.688 -11.055 1 90.69 754 ALA B O 1
ATOM 11891 N N . LYS B 1 755 ? -19.359 -49.531 -10.812 1 93.06 755 LYS B N 1
ATOM 11892 C CA . LYS B 1 755 ? -20.031 -49.719 -9.531 1 93.06 755 LYS B CA 1
ATOM 11893 C C . LYS B 1 755 ? -21.469 -49.188 -9.602 1 93.06 755 LYS B C 1
ATOM 11895 O O . LYS B 1 755 ? -22.062 -48.844 -8.57 1 93.06 755 LYS B O 1
ATOM 11900 N N . ARG B 1 756 ? -21.984 -49.031 -10.656 1 95.06 756 ARG B N 1
ATOM 11901 C CA . ARG B 1 756 ? -23.25 -48.344 -10.867 1 95.06 756 ARG B CA 1
ATOM 11902 C C . ARG B 1 756 ? -24.375 -49.031 -10.094 1 95.06 756 ARG B C 1
ATOM 11904 O O . ARG B 1 756 ? -25.141 -48.375 -9.391 1 95.06 756 ARG B O 1
ATOM 11911 N N . GLU B 1 757 ? -24.453 -50.406 -10.211 1 94.5 757 GLU B N 1
ATOM 11912 C CA . GLU B 1 757 ? -25.516 -51.125 -9.555 1 94.5 757 GLU B CA 1
ATOM 11913 C C . GLU B 1 757 ? -25.422 -51.031 -8.031 1 94.5 757 GLU B C 1
ATOM 11915 O O . GLU B 1 757 ? -26.438 -50.844 -7.352 1 94.5 757 GLU B O 1
ATOM 11920 N N . GLU B 1 758 ? -24.25 -51.188 -7.602 1 96 758 GLU B N 1
ATOM 11921 C CA . GLU B 1 758 ? -24.016 -51.031 -6.164 1 96 758 GLU B CA 1
ATOM 11922 C C . GLU B 1 758 ? -24.406 -49.656 -5.66 1 96 758 GLU B C 1
ATOM 11924 O O . GLU B 1 758 ? -25.031 -49.531 -4.602 1 96 758 GLU B O 1
ATOM 11929 N N . LEU B 1 759 ? -24.094 -48.656 -6.406 1 96.88 759 LEU B N 1
ATOM 11930 C CA . LEU B 1 759 ? -24.359 -47.281 -6 1 96.88 759 LEU B CA 1
ATOM 11931 C C . LEU B 1 759 ? -25.859 -46.969 -6.07 1 96.88 759 LEU B C 1
ATOM 11933 O O . LEU B 1 759 ? -26.375 -46.219 -5.262 1 96.88 759 LEU B O 1
ATOM 11937 N N . LEU B 1 760 ? -26.531 -47.594 -7.004 1 96.94 760 LEU B N 1
ATOM 11938 C CA . LEU B 1 760 ? -27.984 -47.438 -7.082 1 96.94 760 LEU B CA 1
ATOM 11939 C C . LEU B 1 760 ? -28.656 -48.031 -5.84 1 96.94 760 LEU B C 1
ATOM 11941 O O . LEU B 1 760 ? -29.625 -47.469 -5.344 1 96.94 760 LEU B O 1
ATOM 11945 N N . LYS B 1 761 ? -28.125 -49.125 -5.324 1 96.69 761 LYS B N 1
ATOM 11946 C CA . LYS B 1 761 ? -28.656 -49.75 -4.105 1 96.69 761 LYS B CA 1
ATOM 11947 C C . LYS B 1 761 ? -28.453 -48.812 -2.902 1 96.69 761 LYS B C 1
ATOM 11949 O O . LYS B 1 761 ? -29.344 -48.719 -2.047 1 96.69 761 LYS B O 1
ATOM 11954 N N . ILE B 1 762 ? -27.328 -48.25 -2.926 1 96.69 762 ILE B N 1
ATOM 11955 C CA . ILE B 1 762 ? -27.016 -47.344 -1.819 1 96.69 762 ILE B CA 1
ATOM 11956 C C . ILE B 1 762 ? -27.938 -46.125 -1.87 1 96.69 762 ILE B C 1
ATOM 11958 O O . ILE B 1 762 ? -28.406 -45.656 -0.833 1 96.69 762 ILE B O 1
ATOM 11962 N N . LEU B 1 763 ? -28.156 -45.594 -3.037 1 96.81 763 LEU B N 1
ATOM 11963 C CA . LEU B 1 763 ? -29.047 -44.438 -3.197 1 96.81 763 LEU B CA 1
ATOM 11964 C C . LEU B 1 763 ? -30.453 -44.75 -2.703 1 96.81 763 LEU B C 1
ATOM 11966 O O . LEU B 1 763 ? -31.109 -43.906 -2.076 1 96.81 763 LEU B O 1
ATOM 11970 N N . GLU B 1 764 ? -30.891 -45.906 -2.994 1 96 764 GLU B N 1
ATOM 11971 C CA . GLU B 1 764 ? -32.219 -46.344 -2.543 1 96 764 GLU B CA 1
ATOM 11972 C C . GLU B 1 764 ? -32.219 -46.562 -1.035 1 96 764 GLU B C 1
ATOM 11974 O O . GLU B 1 764 ? -33.125 -46.062 -0.335 1 96 764 GLU B O 1
ATOM 11979 N N . ALA B 1 765 ? -31.312 -47.312 -0.529 1 96.38 765 ALA B N 1
ATOM 11980 C CA . ALA B 1 765 ? -31.297 -47.75 0.861 1 96.38 765 ALA B CA 1
ATOM 11981 C C . ALA B 1 765 ? -30.969 -46.594 1.806 1 96.38 765 ALA B C 1
ATOM 11983 O O . ALA B 1 765 ? -31.625 -46.438 2.838 1 96.38 765 ALA B O 1
ATOM 11984 N N . ASP B 1 766 ? -29.969 -45.812 1.435 1 95.5 766 ASP B N 1
ATOM 11985 C CA . ASP B 1 766 ? -29.438 -44.844 2.383 1 95.5 766 ASP B CA 1
ATOM 11986 C C . ASP B 1 766 ? -30.031 -43.469 2.158 1 95.5 766 ASP B C 1
ATOM 11988 O O . ASP B 1 766 ? -30.078 -42.625 3.072 1 95.5 766 ASP B O 1
ATOM 11992 N N . HIS B 1 767 ? -30.5 -43.188 0.946 1 94.81 767 HIS B N 1
ATOM 11993 C CA . HIS B 1 767 ? -30.938 -41.844 0.656 1 94.81 767 HIS B CA 1
ATOM 11994 C C . HIS B 1 767 ? -32.406 -41.812 0.214 1 94.81 767 HIS B C 1
ATOM 11996 O O . HIS B 1 767 ? -32.938 -40.75 -0.134 1 94.81 767 HIS B O 1
ATOM 12002 N N . GLY B 1 768 ? -33.062 -42.969 0.099 1 94.69 768 GLY B N 1
ATOM 12003 C CA . GLY B 1 768 ? -34.5 -43.062 -0.137 1 94.69 768 GLY B CA 1
ATOM 12004 C C . GLY B 1 768 ? -34.875 -42.75 -1.567 1 94.69 768 GLY B C 1
ATOM 12005 O O . GLY B 1 768 ? -36 -42.281 -1.824 1 94.69 768 GLY B O 1
ATOM 12006 N N . TRP B 1 769 ? -33.938 -42.969 -2.566 1 96.06 769 TRP B N 1
ATOM 12007 C CA . TRP B 1 769 ? -34.25 -42.656 -3.965 1 96.06 769 TRP B CA 1
ATOM 12008 C C . TRP B 1 769 ? -35.094 -43.75 -4.582 1 96.06 769 TRP B C 1
ATOM 12010 O O . TRP B 1 769 ? -35.094 -44.906 -4.105 1 96.06 769 TRP B O 1
ATOM 12020 N N . GLU B 1 770 ? -35.906 -43.375 -5.52 1 96.12 770 GLU B N 1
ATOM 12021 C CA . GLU B 1 770 ? -36.719 -44.375 -6.25 1 96.12 770 GLU B CA 1
ATOM 12022 C C . GLU B 1 770 ? -36 -44.844 -7.5 1 96.12 770 GLU B C 1
ATOM 12024 O O . GLU B 1 770 ? -35.656 -44.062 -8.375 1 96.12 770 GLU B O 1
ATOM 12029 N N . ILE B 1 771 ? -35.812 -46.156 -7.566 1 96.25 771 ILE B N 1
ATOM 12030 C CA . ILE B 1 771 ? -35.062 -46.75 -8.664 1 96.25 771 ILE B CA 1
ATOM 12031 C C . ILE B 1 771 ? -35.969 -47.719 -9.438 1 96.25 771 ILE B C 1
ATOM 12033 O O . ILE B 1 771 ? -36.688 -48.531 -8.836 1 96.25 771 ILE B O 1
ATOM 12037 N N . ASP B 1 772 ? -35.969 -47.625 -10.688 1 96.38 772 ASP B N 1
ATOM 12038 C CA . ASP B 1 772 ? -36.531 -48.656 -11.555 1 96.38 772 ASP B CA 1
ATOM 12039 C C . ASP B 1 772 ? -35.531 -49.75 -11.82 1 96.38 772 ASP B C 1
ATOM 12041 O O . ASP B 1 772 ? -34.656 -49.594 -12.68 1 96.38 772 ASP B O 1
ATOM 12045 N N . TRP B 1 773 ? -35.688 -50.812 -11.164 1 94.81 773 TRP B N 1
ATOM 12046 C CA . TRP B 1 773 ? -34.656 -51.844 -11.211 1 94.81 773 TRP B CA 1
ATOM 12047 C C . TRP B 1 773 ? -34.75 -52.625 -12.508 1 94.81 773 TRP B C 1
ATOM 12049 O O . TRP B 1 773 ? -33.781 -53.312 -12.891 1 94.81 773 TRP B O 1
ATOM 12059 N N . LYS B 1 774 ? -35.906 -52.625 -13.195 1 93.88 774 LYS B N 1
ATOM 12060 C CA . LYS B 1 774 ? -36 -53.281 -14.5 1 93.88 774 LYS B CA 1
ATOM 12061 C C . LYS B 1 774 ? -35.125 -52.594 -15.531 1 93.88 774 LYS B C 1
ATOM 12063 O O . LYS B 1 774 ? -34.438 -53.25 -16.328 1 93.88 774 LYS B O 1
ATOM 12068 N N . ARG B 1 775 ? -35.125 -51.312 -15.43 1 93.94 775 ARG B N 1
ATOM 12069 C CA . ARG B 1 775 ? -34.344 -50.562 -16.406 1 93.94 775 ARG B CA 1
ATOM 12070 C C . ARG B 1 775 ? -33.094 -50 -15.766 1 93.94 775 ARG B C 1
ATOM 12072 O O . ARG B 1 775 ? -32.219 -49.438 -16.453 1 93.94 775 ARG B O 1
ATOM 12079 N N . LYS B 1 776 ? -33 -50.094 -14.484 1 93.62 776 LYS B N 1
ATOM 12080 C CA . LYS B 1 776 ? -31.891 -49.594 -13.688 1 93.62 776 LYS B CA 1
ATOM 12081 C C . LYS B 1 776 ? -31.766 -48.062 -13.828 1 93.62 776 LYS B C 1
ATOM 12083 O O . LYS B 1 776 ? -30.688 -47.531 -14.078 1 93.62 776 LYS B O 1
ATOM 12088 N N . LYS B 1 777 ? -32.844 -47.406 -13.742 1 94.38 777 LYS B N 1
ATOM 12089 C CA . LYS B 1 777 ? -32.906 -45.969 -13.906 1 94.38 777 LYS B CA 1
ATOM 12090 C C . LYS B 1 777 ? -33.375 -45.281 -12.625 1 94.38 777 LYS B C 1
ATOM 12092 O O . LYS B 1 777 ? -34.188 -45.844 -11.883 1 94.38 777 LYS B O 1
ATOM 12097 N N . ILE B 1 778 ? -32.906 -44.125 -12.438 1 94.62 778 ILE B N 1
ATOM 12098 C CA . ILE B 1 778 ? -33.344 -43.312 -11.297 1 94.62 778 ILE B CA 1
ATOM 12099 C C . ILE B 1 778 ? -34.656 -42.594 -11.633 1 94.62 778 ILE B C 1
ATOM 12101 O O . ILE B 1 778 ? -34.75 -41.875 -12.641 1 94.62 778 ILE B O 1
ATOM 12105 N N . LEU B 1 779 ? -35.688 -42.719 -10.844 1 93.06 779 LEU B N 1
ATOM 12106 C CA . LEU B 1 779 ? -37 -42.094 -11.078 1 93.06 779 LEU B CA 1
ATOM 12107 C C . LEU B 1 779 ? -37.125 -40.812 -10.305 1 93.06 779 LEU B C 1
ATOM 12109 O O . LEU B 1 779 ? -37.719 -39.844 -10.805 1 93.06 779 LEU B O 1
ATOM 12113 N N . SER B 1 780 ? -36.688 -40.812 -9.078 1 92.12 780 SER B N 1
ATOM 12114 C CA . SER B 1 780 ? -36.75 -39.594 -8.242 1 92.12 780 SER B CA 1
ATOM 12115 C C . SER B 1 780 ? -35.656 -39.625 -7.172 1 92.12 780 SER B C 1
ATOM 12117 O O . SER B 1 780 ? -35.188 -40.688 -6.781 1 92.12 780 SER B O 1
ATOM 12119 N N . GLY B 1 781 ? -35.219 -38.344 -6.758 1 89.75 781 GLY B N 1
ATOM 12120 C CA . GLY B 1 781 ? -34.188 -38.281 -5.723 1 89.75 781 GLY B CA 1
ATOM 12121 C C . GLY B 1 781 ? -33.219 -37.125 -5.918 1 89.75 781 GLY B C 1
ATOM 12122 O O . GLY B 1 781 ? -33 -36.344 -4.992 1 89.75 781 GLY B O 1
ATOM 12123 N N . PRO B 1 782 ? -32.75 -37 -7.125 1 87.75 782 PRO B N 1
ATOM 12124 C CA . PRO B 1 782 ? -31.734 -35.969 -7.363 1 87.75 782 PRO B CA 1
ATOM 12125 C C . PRO B 1 782 ? -32.281 -34.562 -7.109 1 87.75 782 PRO B C 1
ATOM 12127 O O . PRO B 1 782 ? -33.438 -34.281 -7.414 1 87.75 782 PRO B O 1
ATOM 12130 N N . THR B 1 783 ? -31.312 -33.75 -6.602 1 82.38 783 THR B N 1
ATOM 12131 C CA . THR B 1 783 ? -31.656 -32.344 -6.367 1 82.38 783 THR B CA 1
ATOM 12132 C C . THR B 1 783 ? -31.688 -31.578 -7.68 1 82.38 783 THR B C 1
ATOM 12134 O O . THR B 1 783 ? -32.531 -30.703 -7.871 1 82.38 783 THR B O 1
ATOM 12137 N N . MET B 1 784 ? -30.766 -31.906 -8.516 1 87.44 784 MET B N 1
ATOM 12138 C CA . MET B 1 784 ? -30.688 -31.25 -9.812 1 87.44 784 MET B CA 1
ATOM 12139 C C . MET B 1 784 ? -31.172 -32.156 -10.922 1 87.44 784 MET B C 1
ATOM 12141 O O . MET B 1 784 ? -30.906 -33.375 -10.914 1 87.44 784 MET B O 1
ATOM 12145 N N . LYS B 1 785 ? -31.875 -31.562 -11.797 1 83 785 LYS B N 1
ATOM 12146 C CA . LYS B 1 785 ? -32.344 -32.312 -12.945 1 83 785 LYS B CA 1
ATOM 12147 C C . LYS B 1 785 ? -31.312 -32.375 -14.055 1 83 785 LYS B C 1
ATOM 12149 O O . LYS B 1 785 ? -30.562 -31.406 -14.242 1 83 785 LYS B O 1
ATOM 12154 N N . SER B 1 786 ? -31.281 -33.531 -14.672 1 86.12 786 SER B N 1
ATOM 12155 C CA . SER B 1 786 ? -30.359 -33.625 -15.805 1 86.12 786 SER B CA 1
ATOM 12156 C C . SER B 1 786 ? -30.953 -33 -17.062 1 86.12 786 SER B C 1
ATOM 12158 O O . SER B 1 786 ? -31.984 -33.438 -17.578 1 86.12 786 SER B O 1
ATOM 12160 N N . ASP B 1 787 ? -30.422 -31.844 -17.406 1 83.44 787 ASP B N 1
ATOM 12161 C CA . ASP B 1 787 ? -30.797 -31.141 -18.625 1 83.44 787 ASP B CA 1
ATOM 12162 C C . ASP B 1 787 ? -29.547 -30.578 -19.328 1 83.44 787 ASP B C 1
ATOM 12164 O O . ASP B 1 787 ? -29.031 -29.531 -18.953 1 83.44 787 ASP B O 1
ATOM 12168 N N . VAL B 1 788 ? -29.172 -31.266 -20.375 1 79.62 788 VAL B N 1
ATOM 12169 C CA . VAL B 1 788 ? -27.938 -30.969 -21.078 1 79.62 788 VAL B CA 1
ATOM 12170 C C . VAL B 1 788 ? -28.062 -29.625 -21.797 1 79.62 788 VAL B C 1
ATOM 12172 O O . VAL B 1 788 ? -27.062 -28.969 -22.078 1 79.62 788 VAL B O 1
ATOM 12175 N N . SER B 1 789 ? -29.266 -29.25 -22 1 83.81 789 SER B N 1
ATOM 12176 C CA . SER B 1 789 ? -29.484 -28.016 -22.75 1 83.81 789 SER B CA 1
ATOM 12177 C C . SER B 1 789 ? -29.609 -26.812 -21.828 1 83.81 789 SER B C 1
ATOM 12179 O O . SER B 1 789 ? -29.703 -25.672 -22.281 1 83.81 789 SER B O 1
ATOM 12181 N N . SER B 1 790 ? -29.547 -27.078 -20.547 1 88.69 790 SER B N 1
ATOM 12182 C CA . SER B 1 790 ? -29.672 -25.984 -19.594 1 88.69 790 SER B CA 1
ATOM 12183 C C . SER B 1 790 ? -28.516 -25 -19.734 1 88.69 790 SER B C 1
ATOM 12185 O O . SER B 1 790 ? -27.406 -25.391 -20.078 1 88.69 790 SER B O 1
ATOM 12187 N N . GLN B 1 791 ? -28.859 -23.75 -19.531 1 91.44 791 GLN B N 1
ATOM 12188 C CA . GLN B 1 791 ? -27.859 -22.688 -19.594 1 91.44 791 GLN B CA 1
ATOM 12189 C C . GLN B 1 791 ? -27.766 -21.953 -18.25 1 91.44 791 GLN B C 1
ATOM 12191 O O . GLN B 1 791 ? -28.234 -20.828 -18.125 1 91.44 791 GLN B O 1
ATOM 12196 N N . PRO B 1 792 ? -27.094 -22.578 -17.328 1 93.94 792 PRO B N 1
ATOM 12197 C CA . PRO B 1 792 ? -27.016 -21.984 -16 1 93.94 792 PRO B CA 1
ATOM 12198 C C . PRO B 1 792 ? -26.312 -20.625 -15.992 1 93.94 792 PRO B C 1
ATOM 12200 O O . PRO B 1 792 ? -25.297 -20.438 -16.672 1 93.94 792 PRO B O 1
ATOM 12203 N N . THR B 1 793 ? -26.797 -19.625 -15.258 1 95.44 793 THR B N 1
ATOM 12204 C CA . THR B 1 793 ? -26.219 -18.297 -15.109 1 95.44 793 THR B CA 1
ATOM 12205 C C . THR B 1 793 ? -26.562 -17.703 -13.742 1 95.44 793 THR B C 1
ATOM 12207 O O . THR B 1 793 ? -27.641 -17.938 -13.219 1 95.44 793 THR B O 1
ATOM 12210 N N . ASN B 1 794 ? -25.641 -17.047 -13.125 1 96 794 ASN B N 1
ATOM 12211 C CA . ASN B 1 794 ? -25.891 -16.312 -11.891 1 96 794 ASN B CA 1
ATOM 12212 C C . ASN B 1 794 ? -26.406 -14.906 -12.172 1 96 794 ASN B C 1
ATOM 12214 O O . ASN B 1 794 ? -26.844 -14.211 -11.258 1 96 794 ASN B O 1
ATOM 12218 N N . VAL B 1 795 ? -26.375 -14.484 -13.414 1 93.88 795 VAL B N 1
ATOM 12219 C CA . VAL B 1 795 ? -26.703 -13.117 -13.805 1 93.88 795 VAL B CA 1
ATOM 12220 C C . VAL B 1 795 ? -28.109 -13.07 -14.398 1 93.88 795 VAL B C 1
ATOM 12222 O O . VAL B 1 795 ? -28.312 -13.398 -15.57 1 93.88 795 VAL B O 1
ATOM 12225 N N . LYS B 1 796 ? -28.969 -12.508 -13.703 1 92.06 796 LYS B N 1
ATOM 12226 C CA . LYS B 1 796 ? -30.375 -12.539 -14.062 1 92.06 796 LYS B CA 1
ATOM 12227 C C . LYS B 1 796 ? -30.641 -11.789 -15.367 1 92.06 796 LYS B C 1
ATOM 12229 O O . LYS B 1 796 ? -31.5 -12.18 -16.141 1 92.06 796 LYS B O 1
ATOM 12234 N N . ARG B 1 797 ? -29.922 -10.781 -15.648 1 89.81 797 ARG B N 1
ATOM 12235 C CA . ARG B 1 797 ? -30.156 -9.953 -16.828 1 89.81 797 ARG B CA 1
ATOM 12236 C C . ARG B 1 797 ? -29.875 -10.719 -18.109 1 89.81 797 ARG B C 1
ATOM 12238 O O . ARG B 1 797 ? -30.281 -10.297 -19.188 1 89.81 797 ARG B O 1
ATOM 12245 N N . LEU B 1 798 ? -29.203 -11.828 -18.031 1 90.06 798 LEU B N 1
ATOM 12246 C CA . LEU B 1 798 ? -28.875 -12.617 -19.219 1 90.06 798 LEU B CA 1
ATOM 12247 C C . LEU B 1 798 ? -30.016 -13.555 -19.578 1 90.06 798 LEU B C 1
ATOM 12249 O O . LEU B 1 798 ? -29.984 -14.195 -20.641 1 90.06 798 LEU B O 1
ATOM 12253 N N . CYS B 1 799 ? -31.016 -13.562 -18.812 1 91.88 799 CYS B N 1
ATOM 12254 C CA . CYS B 1 799 ? -32.125 -14.461 -19.047 1 91.88 799 CYS B CA 1
ATOM 12255 C C . CYS B 1 799 ? -33.125 -13.867 -20.047 1 91.88 799 CYS B C 1
ATOM 12257 O O . CYS B 1 799 ? -33.344 -12.656 -20.047 1 91.88 799 CYS B O 1
ATOM 12259 N N . LYS B 1 800 ? -33.625 -14.391 -21.188 1 80.44 800 LYS B N 1
ATOM 12260 C CA . LYS B 1 800 ? -34.562 -13.938 -22.203 1 80.44 800 LYS B CA 1
ATOM 12261 C C . LYS B 1 800 ? -35.969 -13.773 -21.625 1 80.44 800 LYS B C 1
ATOM 12263 O O . LYS B 1 800 ? -36.719 -12.93 -22.094 1 80.44 800 LYS B O 1
ATOM 12268 N N . GLY B 1 801 ? -36.469 -14.336 -20.5 1 58.47 801 GLY B N 1
ATOM 12269 C CA . GLY B 1 801 ? -37.812 -14.289 -19.984 1 58.47 801 GLY B CA 1
ATOM 12270 C C . GLY B 1 801 ? -38.031 -13.211 -18.938 1 58.47 801 GLY B C 1
ATOM 12271 O O . GLY B 1 801 ? -37.062 -12.609 -18.453 1 58.47 801 GLY B O 1
ATOM 12272 N N . GLU B 1 802 ? -39.344 -12.523 -18.781 1 48.75 802 GLU B N 1
ATOM 12273 C CA . GLU B 1 802 ? -39.812 -11.477 -17.891 1 48.75 802 GLU B CA 1
ATOM 12274 C C . GLU B 1 802 ? -39.344 -11.703 -16.453 1 48.75 802 GLU B C 1
ATOM 12276 O O . GLU B 1 802 ? -39.594 -12.766 -15.867 1 48.75 802 GLU B O 1
ATOM 12281 N N . CYS B 1 803 ? -38.188 -11.453 -16.234 1 39.62 803 CYS B N 1
ATOM 12282 C CA . CYS B 1 803 ? -37.875 -11.523 -14.812 1 39.62 803 CYS B CA 1
ATOM 12283 C C . CYS B 1 803 ? -38.625 -10.43 -14.039 1 39.62 803 CYS B C 1
ATOM 12285 O O . CYS B 1 803 ? -38.656 -9.281 -14.484 1 39.62 803 CYS B O 1
#

Solvent-accessible surface area (backbone atoms only — not comparable to full-atom values): 77992 Å² total; per-residue (Å²): 138,79,83,77,74,82,76,80,82,74,82,69,78,77,59,68,59,55,44,53,63,23,58,62,40,42,47,50,49,48,51,23,57,75,70,71,43,76,65,39,91,38,42,55,51,58,76,61,58,56,36,67,58,40,49,57,52,41,70,37,27,38,77,45,76,54,77,91,64,53,58,45,70,83,39,49,61,40,77,23,64,20,56,94,76,26,42,23,59,44,35,38,32,47,66,27,49,53,28,45,54,48,28,52,38,14,41,28,14,19,18,38,41,30,35,50,19,51,53,49,45,33,52,47,32,62,74,63,35,45,76,36,59,63,49,59,49,75,43,85,74,78,48,44,49,43,14,17,40,48,39,49,79,69,54,25,50,48,46,43,51,56,53,48,52,52,43,30,50,53,49,31,42,54,42,23,37,67,36,66,29,24,43,33,27,34,68,48,33,47,34,48,29,31,51,30,2,45,41,22,37,33,24,10,38,49,29,40,47,51,46,33,37,70,45,38,23,29,42,40,30,55,75,44,53,74,35,50,26,23,66,30,64,58,60,70,90,35,25,20,37,35,36,38,12,59,56,52,71,48,53,53,35,32,52,49,42,33,59,77,66,67,35,69,89,61,38,38,47,35,16,24,35,32,22,20,45,48,49,33,19,46,57,29,55,84,73,46,72,62,77,42,33,29,43,40,38,63,33,41,48,50,54,46,56,49,62,52,55,48,24,23,38,39,37,29,35,49,70,29,54,20,36,52,63,65,60,27,50,78,69,73,21,35,32,35,24,48,32,78,54,16,47,65,70,39,57,76,47,49,86,52,55,46,68,58,52,40,49,37,41,73,69,60,75,33,64,46,31,19,35,62,16,37,70,50,41,12,55,31,54,61,55,38,8,52,52,32,37,55,52,47,62,73,64,60,76,78,59,51,69,53,79,73,45,49,32,55,56,22,59,67,59,80,75,81,56,49,32,34,71,59,31,77,64,53,53,72,54,62,61,24,30,59,36,15,54,76,69,40,44,65,51,25,37,61,44,50,65,35,47,44,51,41,54,38,35,27,72,45,31,92,79,63,49,58,50,59,44,49,26,54,48,53,21,46,71,60,42,56,62,32,60,25,38,25,55,30,28,11,38,40,75,34,49,62,43,40,67,71,34,36,61,39,31,42,36,16,66,26,39,24,39,42,35,39,50,19,36,72,47,35,70,77,24,54,57,55,52,42,53,52,51,52,55,42,29,77,66,28,18,27,36,36,27,19,28,42,34,37,50,48,38,12,64,44,59,50,97,86,67,39,21,62,57,74,72,29,57,34,49,70,39,70,35,16,43,32,40,29,25,25,64,41,30,50,26,37,58,58,22,43,54,48,47,42,35,32,68,76,64,66,45,68,44,24,2,19,44,65,63,45,21,40,46,30,34,34,30,48,18,34,33,38,31,28,43,5,39,40,48,31,47,51,49,6,55,47,29,23,36,34,64,36,47,28,24,30,41,22,15,30,64,30,66,69,71,29,63,30,20,43,42,56,71,87,46,59,82,59,32,55,34,26,25,31,79,56,47,47,79,37,55,44,56,65,36,48,42,45,39,28,45,68,33,77,46,68,51,60,38,53,24,50,55,38,46,39,17,39,33,73,49,37,29,55,68,10,37,13,52,28,49,36,49,22,38,50,37,20,33,71,53,66,68,40,69,58,90,62,60,70,60,75,34,48,46,54,67,25,41,40,77,93,48,34,70,64,50,52,50,45,39,32,74,78,67,67,28,43,65,41,76,91,76,60,37,64,74,48,69,48,79,29,79,80,54,81,80,59,42,70,32,82,54,72,86,66,21,78,35,94,120,140,78,84,77,76,84,78,79,81,75,84,68,76,79,60,68,59,55,40,56,62,21,57,62,40,41,48,50,48,49,51,24,60,75,67,70,44,77,65,39,91,38,41,55,52,56,74,62,57,56,37,68,59,39,49,58,52,39,70,37,29,38,77,43,76,55,80,91,61,53,59,45,70,84,37,50,61,39,77,22,63,19,55,94,77,26,43,23,61,43,36,38,32,47,65,26,48,53,28,44,54,49,28,52,38,14,41,27,15,18,19,37,38,30,35,49,19,51,54,51,45,34,52,46,32,65,74,61,35,46,76,35,60,63,48,58,51,74,43,86,74,79,48,45,49,43,14,17,41,46,39,49,79,68,54,24,50,47,46,42,51,56,53,47,52,52,42,30,49,52,49,32,42,55,42,22,37,67,36,66,29,23,45,32,28,36,68,47,34,47,36,47,29,31,50,30,2,45,41,22,38,32,25,11,38,50,29,40,47,51,45,31,37,69,44,39,22,29,42,40,31,54,76,42,54,74,35,51,28,23,66,31,64,58,59,70,91,35,26,19,37,34,38,38,12,59,56,51,70,50,53,53,35,33,52,48,42,34,59,76,66,66,35,68,88,62,37,39,47,34,15,23,35,31,21,20,45,48,49,33,20,46,58,29,57,86,72,45,71,61,78,40,34,29,44,40,38,64,32,40,49,51,53,46,56,49,62,52,56,48,24,24,38,38,37,30,35,50,70,28,53,21,35,52,62,66,60,26,51,78,70,72,21,36,34,36,26,48,31,77,54,16,47,65,71,40,56,77,48,48,86,53,54,45,68,57,52,39,49,36,39,74,70,60,76,31,64,46,32,20,36,63,16,37,72,51,41,12,53,31,55,59,56,38,9,53,52,33,36,54,52,45,62,72,65,58,76,76,57,52,68,52,80,74,48,49,33,55,55,22,58,65,58,79,74,80,56,48,31,34,70,59,32,73,65,52,53,73,54,61,61,24,30,59,36,14,56,73,70,40,46,65,50,26,37,60,42,51,66,36,48,45,50,42,52,38,36,26,72,47,31,91,80,64,49,58,50,59,46,48,25,53,47,55,21,46,71,60,42,57,61,33,58,25,37,24,55,31,28,12,36,40,74,35,49,64,42,41,67,71,34,38,61,39,32,43,34,16,67,26,40,25,39,42,34,39,51,18,38,70,48,35,70,76,25,54,57,56,53,44,53,53,52,51,56,42,30,75,66,28,19,27,37,36,28,18,29,41,35,36,51,47,37,14,64,45,58,50,97,86,67,40,21,62,57,75,72,29,56,34,51,71,40,70,35,16,43,31,40,29,24,27,64,42,30,50,25,36,58,57,24,43,54,47,46,44,35,32,69,75,64,66,42,68,46,24,2,19,44,65,64,46,20,40,47,32,36,34,30,47,17,34,34,37,32,28,42,5,40,39,48,32,45,50,49,4,55,48,29,24,36,34,63,36,47,28,24,31,41,24,13,32,65,32,66,69,69,30,63,32,20,43,41,56,73,85,46,60,83,59,32,54,32,26,25,30,80,58,47,47,80,36,55,44,56,65,36,47,42,44,38,28,43,67,34,77,46,68,53,59,38,52,24,49,54,37,47,38,17,40,32,72,48,36,28,54,68,10,36,13,52,29,49,36,49,23,37,50,36,21,33,71,52,65,69,42,68,59,92,62,60,69,60,74,32,48,46,56,67,26,40,41,77,92,50,34,71,62,50,52,50,45,38,33,74,75,67,67,29,44,66,39,76,93,77,61,36,65,74,48,70,50,79,28,79,80,53,81,83,58,42,69,32,82,55,71,86,68,22,76,36,94,122

Sequence (1606 aa):
MSDLEAGQFSIDDLENVQITIGKIVGAIEKKAKEEGVEVGPTPKPGISGLRDWDYTLLSRYQPVYTPVCDQCCYCTFGKCDLSNNKEGACGINMEAHQARETLLRVITGAAAHAGHGRHILHHLIHLYGEDKPIEVGPSNLIAPNTQAVTGIKPETLGDLEEVMDYVEEQLTQLLATIHAGQEGAAIDFESKILHGGMLDHVGMEVSDLAQISCLGMPKSDPEAPLVEIGMGCIDSSKPVLVVIGHNVAGVTNIMDYIHDHGLEDKMELAGLCCTAIDMTRYQTDQGQKPQAKVIGTLAKELKMIRSGVPDVIVVDEQCVRADVLDEAKKLSIPVITTNEKIMYGLRNRSNDSAANIIEDLSTFKEPGALILDFDVLGEVAPELAIKMSKIREEMGIKALPGDDELQELSAKCVQCGACEMDCPDNLPIMEAMRAGVDKDFSKFEYLHDKCIACGRCDQACPKDIPVLNMIEKASQKLIREEKGLMRAGRGQISDPEIREEGVNLVLGTTPGIVAMVGCSNYPDGTRDLYTVADEMLKRNYIVVMSGCSAMDLGMYKNEDGETLYEKYPAKFLAGNLINVGSCVSNSHITGTAIKVAAIFAQRNVSGNYEEIADYITNRIGAVGVAWGAYSQKAASIASGCNRLGIPVVVGPHGSKYRRALIGKPYQEDDWKVYDARDGSEMPIPAAPEFLLTTAESIEELLPMLAKNCIRPSDNNMGR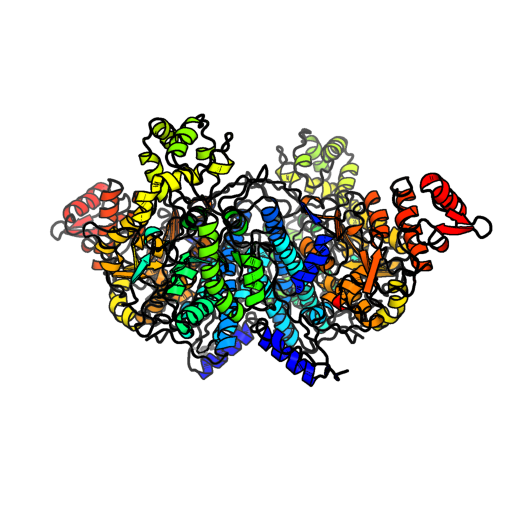MIKLTHYMELSQKYLGHRPDDWYKFVRTETDLPLAKREELLKILEADHGWEIDWKRKKILSGPTMKSDVSSQPTNVKRLCKGECMSDLEAGQFSIDDLENVQITIGKIVGAIEKKAKEEGVEVGPTPKPGISGLRDWDYTLLSRYQPVYTPVCDQCCYCTFGKCDLSNNKEGACGINMEAHQARETLLRVITGAAAHAGHGRHILHHLIHLYGEDKPIEVGPSNLIAPNTQAVTGIKPETLGDLEEVMDYVEEQLTQLLATIHAGQEGAAIDFESKILHGGMLDHVGMEVSDLAQISCLGMPKSDPEAPLVEIGMGCIDSSKPVLVVIGHNVAGVTNIMDYIHDHGLEDKMELAGLCCTAIDMTRYQTDQGQKPQAKVIGTLAKELKMIRSGVPDVIVVDEQCVRADVLDEAKKLSIPVITTNEKIMYGLRNRSNDSAANIIEDLSTFKEPGALILDFDVLGEVAPELAIKMSKIREEMGIKALPGDDELQELSAKCVQCGACEMDCPDNLPIMEAMRAGVDKDFSKFEYLHDKCIACGRCDQACPKDIPVLNMIEKASQKLIREEKGLMRAGRGQISDPEIREEGVNLVLGTTPGIVAMVGCSNYPDGTRDLYTVADEMLKRNYIVVMSGCSAMDLGMYKNEDGETLYEKYPAKFLAGNLINVGSCVSNSHITGTAIKVAAIFAQRNVSGNYEEIADYITNRIGAVGVAWGAYSQKAASIASGCNRLGIPVVVGPHGSKYRRALIGKPYQEDDWKVYDARDGSEMPIPAAPEFLLTTAESIEELLPMLAKNCIRPSDNNMGRMIKLTHYMELSQKYLGHRPDDWYKFVRTETDLPLAKREELLKILEADHGWEIDWKRKKILSGPTMKSDVSSQPTNVKRLCKGEC

Nearest PDB structures (foldseek):
  3cf4-assembly1_A  TM=9.912E-01  e=1.501E-103  Methanosarcina barkeri
  9c0q-assembly1_A  TM=9.923E-01  e=3.151E-102  Methanosarcina thermophila
  8riu-assembly1_A  TM=9.871E-01  e=1.654E-95  Candidatus Methanoperedenaceae archaeon GB50
  1oao-assembly1_B  TM=6.003E-01  e=6.146E-26  Neomoorella thermoacetica
  1jqk-assembly3_F  TM=6.175E-01  e=1.383E-21  Rhodospirillum rubrum

Secondary structure (DSSP, 8-state):
----------SGGGGSTT-TTHHHHHHHHHHHHHHTPPP-S-SS--TTTTHHHHHHHHHHEEEEE--S--EE-SSTT--EE-GGG---TTS--HHHHHHHHHHHHHHHHHHHHHHHHHHHHHHHHHHH-TTPBP--SS-S---HHHHHHH-----BHHHHHHHHHHHHHHHHHHHHHTSSSS---HHHHHHHHHHHHHHHHHHHHHHHHHHHHHTT--SS-TTPPEEEESGGGS-TTS-EEEEESS--HHHHHHHHHHHHTT-TTTSEEEEESHHHHHHHHTT-TTSPPP--EEEESGGGHHHHHHHT--SEEEE-SSS--TTHHHHHHTTT--EEE-BTTB-TT--B-TTS-HHHHHHHHHTTSSSEEE---HHHHHHHHHHHHHHHHHHHHHHT---S--HHHHHHHHHH-----HHHHH-TT---HHHHHHHHHTT--HHHHHHHHH-----HHHHH-TT---HHHHHHHHTHHHHHT--EEEEPP--SPPHHHHHHHHHHHHHTSS--EEEE---S--TT-THHHHHHHHHHHHTT-EEEE-HHHHHHHTT-B-TTS-BHHHHS--SSSTT-EEE--SGGGHHHHHHHHHHHHHHHH----TT-HHHHHHHHHHH--EEEEEET--SHHHHHHHHHHHHTT--EEEESSGGGG-EEEEE-TT-GGGSEEEETTT--EEE---SS-EEEEE-SSHHHHHHHHHHTT--TT--HHHHHHHHHHHHHHHHHHHSS--TTGGGG-SSGGGS-GGGHHHHHHHHHHHH--EEETTTTEEEE--SS---TT--EES-GGG-SS--/----------SGGGGSTT-HHHHHHHHHHHHHHHHTPPP-S-SS--TTTTHHHHHHHHHHSEEEE--S--EE-SSTT--EE-GGG---TTS--HHHHHHHHHHHHHHHHHHHHHHHHHHHHHHHHHHH-TTPBP--SS-S---HHHHHHH-----BHHHHHHHHHHHHHHHHHHHHHTSSSS---HHHHHHHHHHHHHHHHHHHHHHHHHHHHHTT--SS-TTPPEEEESGGGS-TTS-EEEEESS--HHHHHHHHHHHHTT-TTTSEEEEESHHHHHHHHTT-TTSPPP--EEEESGGGHHHHHHHT--SEEEE-SSS--TTHHHHHHTTT--EEE-BTTB-TT--B-TTS-HHHHHHHHHTTSSSEEE---HHHHHHHHHHHHHHHHHHHHHHT---S--HHHHHHHHHH-----HHHHH-TT---HHHHHHHHHTT--HHHHHHHHH-----HHHHH-TT---HHHHHHHHTHHHHHT--EEEEPP--SPPHHHHHHHHHHHHHTSS--EEEE---S--TT-THHHHHHHHHHHHTT-EEEE-HHHHHHHTT-B-TTS-BHHHHS--SSSTT-EEE--SGGGHHHHHHHHHHHHHHHH----TT-HHHHHHHHHHH--EEEEEET--SHHHHHHHHHHHHTT--EEEESSGGGG-EEEE--TT-GGGSEEEETTT--EEE---SS-EEEEE-SSHHHHHHHHHHTT--TT--HHHHHHHHHHHHHHHHHHHSS--TTGGGG-SSGGGS-GGGHHHHHHHHHHHH--EEETTTTEEEE--SS---TT--EES-GGG-SS--

Radius of gyration: 34.29 Å; Cα contacts (8 Å, |Δi|>4): 3724; chains: 2; bounding box: 118×100×80 Å

InterPro domains:
  IPR004137 Hydroxylamine reductase/Ni-containing CO dehydrogenase [PF03063] (72-126)
  IPR004137 Hydroxylamine reductase/Ni-containing CO dehydrogenase [PF03063] (157-668)
  IPR004137 Hydroxylamine reductase/Ni-containing CO dehydrogenase [PTHR30109] (33-759)
  IPR004460 Acetyl-CoA decarbonylase/synthase complex subunit alpha [MF_01137] (2-796)
  IPR004460 Acetyl-CoA decarbonylase/synthase complex subunit alpha [TIGR00314] (5-795)
  IPR011254 Prismane-like superfamily [SSF56821] (13-741)
  IPR016099 Prismane-like, alpha/beta-sandwich [G3DSA:3.40.50.2030] (215-405)
  IPR016099 Prismane-like, alpha/beta-sandwich [G3DSA:3.40.50.2030] (480-669)
  IPR017896 4Fe-4S ferredoxin-type, iron-sulphur binding domain [PS51379] (402-433)
  IPR017896 4Fe-4S ferredoxin-type, iron-sulphur binding domain [PS51379] (442-471)
  IPR017900 4Fe-4S ferredoxin, iron-sulphur binding, conserved site [PS00198] (413-424)
  IPR017900 4Fe-4S ferredoxin, iron-sulphur binding, conserved site [PS00198] (451-462)

pLDDT: mean 92.41, std 13.44, range [21.31, 98.94]

Organism: NCBI:txid1090322